Protein 2VBA (pdb70)

InterPro domains:
  IPR000794 Beta-ketoacyl synthase [PTHR11712] (2-403)
  IPR000794 Beta-ketoacyl synthase [cd00834] (2-401)
  IPR014030 Beta-ketoacyl synthase-like, N-terminal domain [PF00109] (2-246)
  IPR014031 Beta-ketoacyl synthase, C-terminal domain [PF02801] (254-362)
  IPR016039 Thiolase-like [G3DSA:3.40.47.10] (6-259)
  IPR016039 Thiolase-like [G3DSA:3.40.47.10] (260-405)
  IPR016039 Thiolase-like [SSF53901] (1-253)
  IPR016039 Thiolase-like [SSF53901] (215-403)
  IPR018201 Beta-ketoacyl synthase, active site [PS00606] (154-170)
  IPR020841 Polyketide synthase, beta-ketoacyl synthase domain [PS52004] (1-403)
  IPR020841 Polyketide synthase, beta-ketoacyl synthase domain [SM00825] (4-406)

Foldseek 3Di:
DFFKFFQFKFWFFLQDRGLVSNLVCLQVVAFSKDFAPQLVVVVFLAGMASEGPDDCPPVDDPVLCLQEDQFQSQAQRGVVRRCVSFVHDLVRAAPDQQEEEEEFFAQQDLPLVVQLVVQLPDDVHPVSNDDRSCLRRPRFNNQVSRCVVSRGNYYTGFAYFWQCGQLVQVVVQRVCVVVVRHFKYKTFTWFDDHSSPVRVCSVVQAAFRPQSVPGLQQFAFQAQPQRHFHEYTGMMITIMGGVVVCVVVVGDTLWIFQFKFKFFQPDDQFAAPLVRQLRRVCRRCPPPPDDAQEEAEQGRRHVRHRLSPLSSQCVNQPLNAHAYAHSCSRGTRRTSRNNRVSVSSQSSCQRQAKGGARENRPDGHPSNPNHRHHHHIGGHHGFKHKYWGQRRRGIIMMTIIGHD/DWFKFFFFKFWFFLQDRGLVSNLVCLQVVAFSKDFAPQLVVVVFLFGMASEGPDDLPPVDDCVLCLQEDQFQSQAQRGVVRRCVSFVPDLVRAAPDQQEAEEEWFQQQDLPLVVQQVVQLPDPVHPVSNDDRSCLRRPRFNNQVSRCVVSRHNYYTGFAYFWQCGQLVQVVVQRVCSVVVRHFKYKTKTWFDDHSSPVRVCSVVQAAFRPQSVPGLQQFAFQAPPQRHFHEYTGMMITIMGGVVVCVVVVGDTLWIFQFKFKFFQVPDQAAADLVRLLRRVCRRCVPPPDDAAEEAEQRRRHPRRRLSNVVSQCVNQPPHGHAYAHCCSRGTRRTNRNNRVSVSVQSSCQRQQKGGARENRPDGHPSCPPHNRHHHIGGHNGFKHKYWGQRRNRIIMMTMIGHD/DFFKFFQFKFWFFLQDRGLVSNLVCLQVVAFSKDFAPQLVVVVFLAGMASEGPDDCPPVDDPVLCLQEDQFQSQAQSTVVRRCVSFVADLVRAAPDQQEEEEEFFQQQDLPLVVQLVVQLPDPPHPVSNDDRSCLRRPRFNNQVSRCVVSRGNYYTGFAYFWQCGQLVQVVVQRVCSVVVRHFKYKTFTWFDDHSSPVRVCSVVQAAFRPQSVPGLQQFAFQAPPQRHFHEYTGMMITIMGGVVVCVVVVGDTLWIFQFKFKFFQVPDQAAAPLVRQLRRVVRRCVVPPDDAAEEAEQRRRHPRHRLSPVVSQCVNQPPNGHAYAHCCSRGTRNTSRNNRVSVSVQSSCQNQAKGGARENRPDGNPSCPPDNHHHHIGGHNGFKHKYWGARGNRIIMMTITGHDDD/DFFKFFQFKFWFFLQDRGLVSNLVCLQVVAFSKDFAPQLVVVVFLFGMASEGPDDCPPVDDPVLCLQEDQFQSQAQRGVVRRCVSFVHDLVRFAPDQQEEEEEFFQFQDLPLVVQQVVQLPDPVHPVSNDDRSCLRRPRFNNQVSRCVVSRGNYYTGFAYFWQCGQLVQVVVQRVCSVVVRHFKYKTKTWFDDHSSPVVVCSVVQAAFRPQSVPGLQQFAFQAPPQRHFHEYTGMMITIMGGVVVCVVVVGDTLWIFQFKFKFFQVPAQFAADLVRLLRRVCRRCPPPPDDAAEEAEQRRRHVRRRLSNLVSQCVNQPLHGHAYAHCCSRGTRHTSRNNRVSVSVQSSCQRQAKGRARENRPDGHPSNPSHRHHHHIGGHNGFKHKYWGARGNGIIMMTITGHD

GO terms:
  GO:0004315 3-oxoacyl-[acyl-carrier-protein] synthase activity (F, EXP)
  GO:0005829 cytosol (C, IDA)
  GO:0004315 3-oxoacyl-[acyl-carrier-protein] synthase activity (F, IDA)
  GO:1903966 monounsaturated fatty acid biosynthetic process (P, IMP)
  GO:0006633 fatty acid biosynthetic process (P, IMP)
  GO:0005829 cytosol (C, HDA)

Radius of gyration: 39.23 Å; Cα contacts (8 Å, |Δi|>4): 5082; chains: 4; bounding box: 91×93×112 Å

Organism: Escherichia coli (strain K12) (NCBI:txid83333)

B-factor: mean 17.62, std 9.7, range [5.34, 78.67]

Sequence (1618 aa):
MKRAVITGLGIVSSIGNNQQEVLASLREGRSGITFSQELKDSGMRSHVWGNVKLDTTGLIDRKVVRFMSDASIYAFLSMEQAIADAGLSPEAYQNNPRVGLIAGSGGGSPRFQVFGADAMRGPRGLKAVGPYVVTKAMASGVSACLATPFKIHGVNYSISSACATSAHCIGNAVEQIQLGKQDIVFAGGGEELCWEMACEFDAMGALSTKYNDTPEKASRTYDAHRDGFVIAGGGGMVVVEELEHALARGAHIYAEIVGYGATSDGADMVAPSGEGAVRCMKMAMHGVDTPIDYLNSHGTSTPVGDVKELAAIREVFGDKSPAISATKAMTGHSLGAAGVQEAIYSLLMLEHGFIAPSINIEELDEQAAGLNIVTETTDRELTTVMSNSFGFGGTNATLVMRKLMKRAVITGLGIVSSIGNNQQEVLASLREGRSGITFSQELKDSGMRSHVWGNVKLDTTGLIDRKVVRFMSDASIYAFLSMEQAIADAGLSPEAYQNNPRVGLIAGSGGGSPRFQVFGADAMRGPRGLKAVGPYVVTKAMASGVSACLATPFKIHGVNYSISSACATSAHCIGNAVEQIQLGKQDIVFAGGGEELCWEMACEFDAMGALSTKYNDTPEKASRTYDAHRDGFVIAGGGGMVVVEELEHALARGAHIYAEIVGYGATSDGADMVAPSGEGAVRCMKMAMHGVDTPIDYLNSHGTSTPVGDVKELAAIREVFGDKSPAISATKAMTGHSLGAAGVQEAIYSLLMLEHGFIAPSINIEELDEQAAGLNIVTETTDRELTTVMSNSFGFGGTNATLVMRKLMKRAVITGLGIVSSIGNNQQEVLASLREGRSGITFSQELKDSGMRSHVWGNVKLDTTGLIDRKVVRFMSDASIYAFLSMEQAIADAGLSPEAYQNNPRVGLIAGSGGGSPRFQVFGADAMRGPRGLKAVGPYVVTKAMASGVSACLATPFKIHGVNYSISSACATSAHCIGNAVEQIQLGKQDIVFAGGGEELCWEMACEFDAMGALSTKYNDTPEKASRTYDAHRDGFVIAGGGGMVVVEELEHALARGAHIYAEIVGYGATSDGADMVAPSGEGAVRCMKMAMHGVDTPIDYLNSHGTSTPVGDVKELAAIREVFGDKSPAISATKAMTGHSLGAAGVQEAIYSLLMLEHGFIAPSINIEELDEQAAGLNIVTETTDRELTTVMSNSFGFGGTNATLVMRKLKDMKRAVITGLGIVSSIGNNQQEVLASLREGRSGITFSQELKDSGMRSHVWGNVKLDTTGLIDRKVVRFMSDASIYAFLSMEQAIADAGLSPEAYQNNPRVGLIAGSGGGSPRFQVFGADAMRGPRGLKAVGPYVVTKAMASGVSACLATPFKIHGVNYSISSACATSAHCIGNAVEQIQLGKQDIVFAGGGEELCWEMACEFDAMGALSTKYNDTPEKASRTYDAHRDGFVIAGGGGMVVVEELEHALARGAHIYAEIVGYGATSDGADMVAPSGEGAVRCMKMAMHGVDTPIDYLNSHGTSTPVGDVKELAAIREVFGDKSPAISATKAMTGHSLGAAGVQEAIYSLLMLEHGFIAPSINIEELDEQAAGLNIVTETTDRELTTVMSNSFGFGGTNATLVMRKL

CATH classification: 3.40.47.10 (+1 more: 3.40.47.10)

Solvent-accessible surface area: 47593 Å² total; per-residue (Å²): 177,96,110,2,0,3,0,0,3,0,0,0,2,6,9,9,30,46,32,120,79,0,23,35,4,0,98,110,16,104,16,2,3,47,88,2,93,56,0,70,77,17,18,7,123,0,29,0,34,0,35,20,94,68,109,40,116,74,82,11,111,96,78,37,47,97,27,6,4,50,0,1,21,24,0,15,13,0,0,73,48,0,18,78,51,4,61,11,52,68,149,43,12,49,91,40,62,93,1,0,0,0,0,0,2,6,10,7,0,3,70,43,5,4,84,0,0,52,12,7,89,10,42,65,15,25,92,28,6,15,67,67,4,4,2,36,5,11,6,2,4,4,1,2,2,0,0,19,31,14,78,0,20,2,8,1,1,1,0,5,0,11,15,0,0,0,1,0,0,3,0,1,0,3,3,1,1,43,41,32,64,6,27,1,0,0,0,0,0,0,0,4,17,1,38,12,7,0,0,5,23,0,17,57,47,20,3,0,44,164,39,27,143,70,27,99,64,0,1,20,0,0,0,38,105,17,26,2,15,0,1,1,2,0,0,0,0,1,0,0,0,17,15,115,66,0,105,94,76,67,17,90,30,14,0,15,13,33,10,21,0,8,2,0,6,5,47,87,15,77,31,47,40,9,97,0,4,19,40,0,0,108,80,0,54,155,72,25,126,46,101,12,42,0,0,0,1,20,1,12,0,40,67,84,12,0,33,45,5,0,51,3,0,73,113,26,28,40,144,175,26,6,7,0,0,0,1,2,0,0,7,2,3,4,12,0,0,2,1,0,7,5,3,0,1,0,2,0,0,3,59,71,20,0,0,0,6,0,28,26,35,108,93,80,21,114,113,2,69,71,30,63,25,13,77,82,54,29,120,121,113,1,56,0,0,0,3,0,4,12,5,41,2,7,3,3,0,0,4,0,3,50,76,110,181,101,110,2,0,0,0,0,2,0,0,0,2,6,7,10,30,46,30,120,80,0,22,38,3,0,108,112,16,99,16,2,3,48,87,2,98,55,0,104,106,23,51,7,120,0,31,0,32,0,33,22,95,65,111,35,118,76,85,13,110,162,60,31,36,80,15,7,5,51,1,1,20,23,0,15,14,0,0,76,47,0,17,79,50,7,62,12,49,71,156,47,11,42,87,39,64,92,1,0,0,0,0,0,2,6,10,5,0,2,74,47,1,4,88,0,0,54,16,0,89,20,106,149,4,22,114,39,6,20,72,60,3,5,4,35,7,14,4,1,4,3,1,1,2,0,0,19,34,15,89,0,14,1,8,1,1,1,0,4,0,11,11,0,0,0,1,0,0,0,0,1,0,5,3,2,0,42,37,20,70,6,26,1,0,0,0,0,0,0,0,4,18,1,37,13,8,0,0,5,15,0,17,42,48,16,3,0,44,116,38,24,144,69,27,100,58,0,1,8,0,0,0,38,107,19,27,2,9,0,1,3,1,0,0,0,0,0,0,0,0,23,10,111,59,0,94,94,75,67,18,83,32,10,0,15,10,33,9,21,0,8,0,0,6,5,48,65,5,55,38,44,34,10,83,0,4,9,42,0,0,106,83,0,37,161,74,19,125,40,100,12,41,0,0,0,1,22,1,13,0,39,69,86,14,0,17,78,6,0,55,3,0,88,115,30,32,52,146,98,41,6,6,0,0,0,1,2,1,0,7,3,2,4,10,0,0,2,1,0,7,3,0,0,1,0,0,0,0,3,59,73,18,1,0,0,5,1,27,28,36,141,98,70,22,153,97,0,58,83,19,72,17,13,56,123,56,42,128,109,163,1,56,0,0,0,3,0,3,15,7,29,0,5,4,3,0,0,2,0,0,47,75,105,166,108,109,2,0,2,0,0,2,0,0,1,2,8,8,11,34,52,25,116,81,0,24,45,7,0,97,117,17,85,18,2,3,48,88,2,94,56,0,71,80,17,19,8,122,0,31,0,33,0,34,17,94,67,108,29,116,71,83,7,110,102,82,36,43,102,31,6,4,48,1,0,17,22,0,16,15,0,0,75,47,0,16,78,51,6,60,10,57,82,97,41,11,40,82,42,60,93,1,0,0,0,0,0,2,6,8,6,0,1,71,46,3,4,83,0,0,53,14,5,88,12,41,55,14,24,115,30,6,17,71,70,3,4,4,34,4,12,4,1,4,3,1,2,2,0,0,12,42,14,89,0,21,2,7,0,1,0,0,2,0,11,14,0,0,0,2,0,0,2,0,1,0,5,3,2,1,49,36,28,65,6,28,0,0,0,0,0,0,0,0,4,18,1,37,12,7,0,0,5,15,0,17,44,48,14,4,1,45,119,39,24,143,69,26,101,50,0,1,6,0,0,0,39,105,18,28,2,12,0,1,1,1,0,0,0,0,0,0,0,0,18,16,116,63,0,100,95,80,66,18,88,35,12,0,13,10,31,10,21,0,6,1,0,4,5,57,66,9,52,37,44,33,8,81,0,4,7,39,0,0,93,67,0,37,135,73,11,139,48,99,12,37,0,0,0,1,21,1,12,0,40,69,83,14,1,20,73,6,2,51,3,0,92,113,33,33,43,162,84,35,8,6,0,0,0,1,3,0,0,7,3,3,5,10,0,0,2,2,0,7,4,2,0,1,0,1,0,0,2,59,74,19,0,0,0,6,1,27,25,37,129,96,70,22,109,106,0,64,86,20,72,19,12,56,123,55,41,118,106,158,1,49,0,0,0,3,0,2,16,8,30,0,5,4,3,0,0,1,0,2,56,70,60,208,140,178,107,111,2,0,1,0,0,2,0,0,0,2,7,8,10,33,48,29,124,81,0,21,44,3,0,110,86,15,113,18,2,3,47,89,2,101,53,0,103,105,25,47,7,120,0,24,0,33,0,34,20,94,63,112,38,116,72,85,13,112,98,77,36,47,95,29,6,3,49,1,1,19,23,0,16,12,0,0,73,47,0,15,76,51,5,62,14,67,73,163,39,11,36,87,42,61,93,2,0,0,0,0,0,1,6,9,7,0,3,70,45,2,4,89,0,0,56,15,0,90,17,105,150,4,22,120,31,5,18,74,68,3,5,4,36,3,13,2,2,4,4,2,2,2,0,0,12,38,14,87,0,20,2,7,1,1,0,0,1,0,10,12,0,0,0,2,0,0,2,0,1,0,4,3,2,1,46,31,26,66,5,28,1,0,0,0,0,0,0,0,4,17,2,38,12,7,0,0,4,15,0,17,42,48,16,4,1,45,116,38,26,144,71,27,98,59,0,0,8,0,0,0,41,104,18,29,2,9,0,1,2,1,0,0,0,0,0,0,0,0,18,10,110,65,0,93,93,80,66,19,88,32,12,0,15,10,33,10,20,0,8,1,0,5,9,58,68,9,57,35,38,31,9,83,0,5,9,42,0,0,101,82,0,50,159,74,24,126,45,102,13,39,0,0,0,1,22,1,12,0,41,68,88,13,1,16,79,6,0,51,2,0,77,118,25,31,43,113,111,26,7,5,0,0,0,0,3,0,0,6,2,2,5,10,0,0,2,1,0,7,4,1,0,2,0,1,0,0,3,56,70,21,0,0,0,6,1,27,26,36,120,96,84,20,91,115,1,66,83,31,69,20,12,72,88,55,40,122,107,161,1,54,0,0,0,3,0,3,14,7,26,0,3,4,3,0,0,2,0,2,50,76,107

Secondary structure (DSSP, 8-state):
---EEEEEEEEEBTTBSSHHHHHHHHHHT---EEE-HHHHHTT-S--EEE------TTSS-HHHHTT--HHHHHHHHHHHHHHHHHT--HHHHTT-TTEEEEEE-SS--HHHHHHHHHHHTSTTTHHHH-TTHHHHHSTTHHHHHHHTTTT--S-EEEEE-GGGHHHHHHHHHHHHHHTTS-SEEEEEEEE---HHHHHHHHHTT-B--S-TTSGGGS--TTBTT--SB-BB-EEEEEEEEEHHHHHHTT----EEEEEEEEEE--S-TTS--SHHHHHHHHHHHTT--S---EEE----S-HHHHHHHHHHHHHHHTT-PPEEE-THHHH-B-GGGHHHHHHHHHHHHHHHTEE------SSB-TT-TTSEE--S-EE----EEEEEEEETTTEEEEEEEE--/---EEEEEEEEEBTTBSSHHHHHHHHHHT---EEE-HHHHHTT-S--EEE------TTSS-HHHHTT--HHHHHHHHHHHHHHHHHT--HHHHTT-TTEEEEEE-SS--HHHHHHHHHHHTSTTTHHHH-TTHHHHHSTTHHHHHHHTTTT--S-EEEEE-GGGHHHHHHHHHHHHHHTTS-SEEEEEEEE---HHHHHHHHHTT-B--S-TTSGGGS--TTBTT--SB-BB-EEEEEEEEEHHHHHHTT----EEEEEEEEEE--S-SSS--SHHHHHHHHHHHTT--S--SEEE----S-HHHHHHHHHHHHHHHTT-PPEEE-THHHH-B-GGGHHHHHHHHHHHHHHHTEE------SSB-GGGTTS-B--S-EE----EEEEEEEETTTEEEEEEEE--/---EEEEEEEEEBTTBSSHHHHHHHHHHT---EEE-HHHHHTT-S--EEE---S--TTSS-HHHHTT--HHHHHHHHHHHHHHHHHT--HHHHTT-TTEEEEEE-SS--HHHHHHHHHHHTSTTTHHHH-TTHHHHHSTTHHHHHHHTTTT--S-EEEEE-GGGHHHHHHHHHHHHHHTTS-SEEEEEEEE---HHHHHHHHHTT-B--S-TTSGGGS--TTBTT--SB-BB-EEEEEEEEEHHHHHHTT----EEEEEEEEEE--S-SSS--SHHHHHHHHHHTTT--SPP-EEE----S-HHHHHHHHHHHHHHHTTSPPEEE-THHHH-B-GGGHHHHHHHHHHHHHHHTEE------SSB-GGGTTS-B--S-EE----EEEEEEEETTTEEEEEEEEPPP-/---EEEEEEEEEBTTBSSHHHHHHHHHHT---EEE-HHHHHTT-S--EEE------TTSS-HHHHTT--HHHHHHHHHHHHHHHHHT--HHHHTT-TTEEEEEE-SS--HHHHHHHHHHHTSTTHHHHH-TTHHHHHSTTHHHHHHHTTTT--S-EEEEE-GGGHHHHHHHHHHHHHHTTS-SEEEEEEEE---HHHHHHHHHTT-B--S-TTSGGGS--TTBTT--SB-BB-EEEEEEEEEHHHHHHTT----EEEEEEEEEE-SS-SSS--SHHHHHHHHHHHTT--S---EEE----S-HHHHHHHHHHHHHHHTT-PPEEE-THHHH-B-GGGHHHHHHHHHHHHHHHTEE------SSB-GGGTTSEE--S-EE----EEEEEEEETTTEEEEEEEE--

Nearest PDB structures (foldseek):
  1h4f-assembly2_C  TM=1.002E+00  e=4.405E-92  Escherichia coli
  2byx-assembly2_D  TM=1.001E+00  e=1.433E-90  Escherichia coli
  2bz4-assembly1_B  TM=1.001E+00  e=1.115E-89  Escherichia coli
  2byy-assembly1_A  TM=1.001E+00  e=2.072E-88  Escherichia coli
  8sms-assembly1_B  TM=1.000E+00  e=2.497E-88  Escherichia coli K-12

Structure (mmCIF, N/CA/C/O backbone):
data_2VBA
#
_entry.id   2VBA
#
_cell.length_a   58.950
_cell.length_b   139.480
_cell.length_c   212.170
_cell.angle_alpha   90.00
_cell.angle_beta   90.00
_cell.angle_gamma   90.00
#
_symmetry.space_group_name_H-M   'P 21 21 21'
#
loop_
_entity.id
_entity.type
_entity.pdbx_description
1 polymer '3-OXOACYL-[ACYL-CARRIER-PROTEIN] SYNTHASE 1'
2 non-polymer '2-PHENYLAMINO-4-METHYL-5-ACETYL THIAZOLE'
3 water water
#
loop_
_atom_site.group_PDB
_atom_site.id
_atom_site.type_symbol
_atom_site.label_atom_id
_atom_site.label_alt_id
_atom_site.label_comp_id
_atom_site.label_asym_id
_atom_site.label_entity_id
_atom_site.label_seq_id
_atom_site.pdbx_PDB_ins_code
_atom_site.Cartn_x
_atom_site.Cartn_y
_atom_site.Cartn_z
_atom_site.occupancy
_atom_site.B_iso_or_equiv
_atom_site.auth_seq_id
_atom_site.auth_comp_id
_atom_site.auth_asym_id
_atom_site.auth_atom_id
_atom_site.pdbx_PDB_model_num
ATOM 1 N N . MET A 1 1 ? 11.962 55.576 49.133 1.00 31.38 1 MET A N 1
ATOM 2 C CA . MET A 1 1 ? 12.981 55.341 50.217 1.00 30.15 1 MET A CA 1
ATOM 3 C C . MET A 1 1 ? 12.442 55.873 51.539 1.00 25.47 1 MET A C 1
ATOM 4 O O . MET A 1 1 ? 11.737 56.895 51.532 1.00 26.93 1 MET A O 1
ATOM 9 N N . LYS A 1 2 ? 12.745 55.204 52.661 1.00 21.71 2 LYS A N 1
ATOM 10 C CA . LYS A 1 2 ? 12.260 55.679 53.972 1.00 17.79 2 LYS A CA 1
ATOM 11 C C . LYS A 1 2 ? 12.873 57.033 54.287 1.00 14.85 2 LYS A C 1
ATOM 12 O O . LYS A 1 2 ? 14.061 57.284 54.022 1.00 16.05 2 LYS A O 1
ATOM 18 N N . ARG A 1 3 ? 12.052 57.886 54.876 1.00 12.86 3 ARG A N 1
ATOM 19 C CA . ARG A 1 3 ? 12.422 59.263 55.245 1.00 12.28 3 ARG A CA 1
ATOM 20 C C . ARG A 1 3 ? 12.729 59.338 56.726 1.00 11.27 3 ARG A C 1
ATOM 21 O O . ARG A 1 3 ? 12.127 58.631 57.537 1.00 12.29 3 ARG A O 1
ATOM 29 N N . ALA A 1 4 ? 13.668 60.215 57.077 1.00 10.78 4 ALA A N 1
ATOM 30 C CA . ALA A 1 4 ? 14.161 60.355 58.455 1.00 10.50 4 ALA A CA 1
ATOM 31 C C . ALA A 1 4 ? 13.890 61.762 58.964 1.00 9.62 4 ALA A C 1
ATOM 32 O O . ALA A 1 4 ? 14.161 62.759 58.265 1.00 11.23 4 ALA A O 1
ATOM 34 N N . VAL A 1 5 ? 13.325 61.837 60.163 1.00 9.73 5 VAL A N 1
ATOM 35 C CA . VAL A 1 5 ? 13.031 63.116 60.792 1.00 9.95 5 VAL A CA 1
ATOM 36 C C . VAL A 1 5 ? 13.681 63.190 62.172 1.00 9.18 5 VAL A C 1
ATOM 37 O O . VAL A 1 5 ? 14.046 62.172 62.766 1.00 11.27 5 VAL A O 1
ATOM 41 N N . ILE A 1 6 ? 13.787 64.402 62.691 1.00 9.75 6 ILE A N 1
ATOM 42 C CA . ILE A 1 6 ? 14.278 64.617 64.054 1.00 9.51 6 ILE A CA 1
ATOM 43 C C . ILE A 1 6 ? 13.098 64.923 64.957 1.00 10.38 6 ILE A C 1
ATOM 44 O O . ILE A 1 6 ? 12.347 65.876 64.708 1.00 10.27 6 ILE A O 1
ATOM 49 N N . THR A 1 7 ? 12.939 64.091 66.006 1.00 10.27 7 THR A N 1
ATOM 50 C CA . THR A 1 7 ? 11.791 64.177 66.898 1.00 10.68 7 THR A CA 1
ATOM 51 C C . THR A 1 7 ? 12.148 64.571 68.315 1.00 10.33 7 THR A C 1
ATOM 52 O O . THR A 1 7 ? 11.266 64.666 69.171 1.00 13.04 7 THR A O 1
ATOM 56 N N . GLY A 1 8 ? 13.431 64.803 68.592 1.00 10.07 8 GLY A N 1
ATOM 57 C CA . GLY A 1 8 ? 13.820 65.226 69.922 1.00 10.16 8 GLY A CA 1
ATOM 58 C C . GLY A 1 8 ? 15.242 65.677 69.891 1.00 9.50 8 GLY A C 1
ATOM 59 O O . GLY A 1 8 ? 16.023 65.194 69.064 1.00 10.33 8 GLY A O 1
ATOM 60 N N . LEU A 1 9 ? 15.586 66.558 70.820 1.00 10.02 9 LEU A N 1
ATOM 61 C CA . LEU A 1 9 ? 16.961 67.008 70.913 1.00 11.13 9 LEU A CA 1
ATOM 62 C C . LEU A 1 9 ? 17.354 67.297 72.346 1.00 9.91 9 LEU A C 1
ATOM 63 O O . LEU A 1 9 ? 16.492 67.501 73.206 1.00 10.29 9 LEU A O 1
ATOM 68 N N . GLY A 1 10 ? 18.658 67.208 72.603 1.00 8.75 10 GLY A N 1
ATOM 69 C CA . GLY A 1 10 ? 19.195 67.473 73.923 1.00 9.91 10 GLY A CA 1
ATOM 70 C C . GLY A 1 10 ? 20.611 67.974 73.773 1.00 8.68 10 GLY A C 1
ATOM 71 O O . GLY A 1 10 ? 21.314 67.582 72.841 1.00 9.28 10 GLY A O 1
ATOM 72 N N . ILE A 1 11 ? 21.023 68.843 74.685 1.00 8.80 11 ILE A N 1
ATOM 73 C CA . ILE A 1 11 ? 22.306 69.498 74.506 1.00 9.86 11 ILE A CA 1
ATOM 74 C C . ILE A 1 11 ? 22.856 69.993 75.821 1.00 8.52 11 ILE A C 1
ATOM 75 O O . ILE A 1 11 ? 22.119 70.512 76.658 1.00 10.54 11 ILE A O 1
ATOM 80 N N . VAL A 1 12 ? 24.179 69.834 75.968 1.00 9.36 12 VAL A N 1
ATOM 81 C CA . VAL A 1 12 ? 24.894 70.451 77.078 1.00 9.97 12 VAL A CA 1
ATOM 82 C C . VAL A 1 12 ? 26.088 71.152 76.412 1.00 9.89 12 VAL A C 1
ATOM 83 O O . VAL A 1 12 ? 26.984 70.497 75.875 1.00 9.70 12 VAL A O 1
ATOM 87 N N . SER A 1 13 ? 26.064 72.482 76.409 1.00 11.01 13 SER A N 1
ATOM 88 C CA . SER A 1 13 ? 27.010 73.239 75.621 1.00 10.35 13 SER A CA 1
ATOM 89 C C . SER A 1 13 ? 27.596 74.379 76.407 1.00 10.50 13 SER A C 1
ATOM 90 O O . SER A 1 13 ? 27.056 74.787 77.427 1.00 10.19 13 SER A O 1
ATOM 95 N N . SER A 1 14 ? 28.633 74.979 75.848 1.00 9.79 14 SER A N 1
ATOM 96 C CA . SER A 1 14 ? 29.217 76.185 76.446 1.00 9.68 14 SER A CA 1
ATOM 97 C C . SER A 1 14 ? 28.212 77.339 76.520 1.00 10.20 14 SER A C 1
ATOM 98 O O . SER A 1 14 ? 28.393 78.262 77.323 1.00 10.88 14 SER A O 1
ATOM 101 N N . ILE A 1 15 ? 27.177 77.301 75.677 1.00 9.28 15 ILE A N 1
ATOM 102 C CA . ILE A 1 15 ? 26.179 78.382 75.651 1.00 9.86 15 ILE A CA 1
ATOM 103 C C . ILE A 1 15 ? 24.837 77.932 76.239 1.00 9.82 15 ILE A C 1
ATOM 104 O O . ILE A 1 15 ? 23.854 78.661 76.141 1.00 11.52 15 ILE A O 1
ATOM 109 N N . GLY A 1 16 ? 24.784 76.778 76.913 1.00 9.86 16 GLY A N 1
ATOM 110 C CA . GLY A 1 16 ? 23.575 76.473 77.648 1.00 9.67 16 GLY A CA 1
ATOM 111 C C . GLY A 1 16 ? 23.474 74.989 77.958 1.00 9.96 16 GLY A C 1
ATOM 112 O O . GLY A 1 16 ? 23.970 74.129 77.208 1.00 11.08 16 GLY A O 1
ATOM 113 N N . ASN A 1 17 ? 22.805 74.689 79.075 1.00 10.66 17 ASN A N 1
ATOM 114 C CA . ASN A 1 17 ? 22.694 73.328 79.582 1.00 10.43 17 ASN A CA 1
ATOM 115 C C . ASN A 1 17 ? 21.434 72.624 79.143 1.00 10.23 17 ASN A C 1
ATOM 116 O O . ASN A 1 17 ? 21.192 71.511 79.561 1.00 11.76 17 ASN A O 1
ATOM 121 N N . ASN A 1 18 ? 20.641 73.266 78.285 1.00 10.65 18 ASN A N 1
ATOM 122 C CA . ASN A 1 18 ? 19.418 72.673 77.735 1.00 10.26 18 ASN A CA 1
ATOM 123 C C . ASN A 1 18 ? 19.008 73.554 76.560 1.00 10.77 18 ASN A C 1
ATOM 124 O O . ASN A 1 18 ? 19.637 74.595 76.311 1.00 10.35 18 ASN A O 1
ATOM 129 N N . GLN A 1 19 ? 17.976 73.156 75.833 1.00 10.67 19 GLN A N 1
ATOM 130 C CA . GLN A 1 19 ? 17.670 73.905 74.603 1.00 11.33 19 GLN A CA 1
ATOM 131 C C . GLN A 1 19 ? 17.097 75.279 74.895 1.00 11.17 19 GLN A C 1
ATOM 132 O O . GLN A 1 19 ? 17.188 76.146 74.031 1.00 12.29 19 GLN A O 1
ATOM 138 N N . GLN A 1 20 ? 16.504 75.514 76.084 1.00 11.50 20 GLN A N 1
ATOM 139 C CA . GLN A 1 20 ? 15.999 76.851 76.401 1.00 12.16 20 GLN A CA 1
ATOM 140 C C . GLN A 1 20 ? 17.161 77.826 76.571 1.00 11.73 20 GLN A C 1
ATOM 141 O O . GLN A 1 20 ? 17.158 78.921 75.996 1.00 12.94 20 GLN A O 1
ATOM 147 N N . GLU A 1 21 ? 18.187 77.418 77.320 1.00 10.79 21 GLU A N 1
ATOM 148 C CA . GLU A 1 21 ? 19.340 78.278 77.515 1.00 11.50 21 GLU A CA 1
ATOM 149 C C . GLU A 1 21 ? 20.086 78.479 76.195 1.00 11.09 21 GLU A C 1
ATOM 150 O O . GLU A 1 21 ? 20.549 79.579 75.910 1.00 11.96 21 GLU A O 1
ATOM 156 N N . VAL A 1 22 ? 20.236 77.417 75.410 1.00 9.58 22 VAL A N 1
ATOM 157 C CA . VAL A 1 22 ? 20.930 77.547 74.139 1.00 9.64 22 VAL A CA 1
ATOM 158 C C . VAL A 1 22 ? 20.182 78.515 73.221 1.00 10.69 22 VAL A C 1
ATOM 159 O O . VAL A 1 22 ? 20.792 79.412 72.611 1.00 10.89 22 VAL A O 1
ATOM 163 N N . LEU A 1 23 ? 18.861 78.375 73.142 1.00 10.84 23 LEU A N 1
ATOM 164 C CA . LEU A 1 23 ? 18.078 79.304 72.309 1.00 11.74 23 LEU A CA 1
ATOM 165 C C . LEU A 1 23 ? 18.289 80.759 72.738 1.00 11.37 23 LEU A C 1
ATOM 166 O O . LEU A 1 23 ? 18.481 81.650 71.884 1.00 12.55 23 LEU A O 1
ATOM 171 N N . ALA A 1 24 ? 18.231 81.023 74.044 1.00 11.44 24 ALA A N 1
ATOM 172 C CA . ALA A 1 24 ? 18.446 82.382 74.502 1.00 11.62 24 ALA A CA 1
ATOM 173 C C . ALA A 1 24 ? 19.839 82.886 74.155 1.00 12.27 24 ALA A C 1
ATOM 174 O O . ALA A 1 24 ? 20.002 84.035 73.699 1.00 13.34 24 ALA A O 1
ATOM 176 N N . SER A 1 25 ? 20.864 82.044 74.317 1.00 10.72 25 SER A N 1
ATOM 177 C CA . SER A 1 25 ? 22.220 82.478 73.956 1.00 11.73 25 SER A CA 1
ATOM 178 C C . SER A 1 25 ? 22.324 82.794 72.484 1.00 11.17 25 SER A C 1
ATOM 179 O O . SER A 1 25 ? 22.958 83.782 72.098 1.00 11.53 25 SER A O 1
ATOM 182 N N . LEU A 1 26 ? 21.748 81.928 71.648 1.00 11.63 26 LEU A N 1
ATOM 183 C CA . LEU A 1 26 ? 21.838 82.141 70.194 1.00 11.15 26 LEU A CA 1
ATOM 184 C C . LEU A 1 26 ? 21.158 83.463 69.825 1.00 11.83 26 LEU A C 1
ATOM 185 O O . LEU A 1 26 ? 21.686 84.223 68.997 1.00 14.42 26 LEU A O 1
ATOM 190 N N . ARG A 1 27 ? 19.994 83.738 70.406 1.00 11.72 27 ARG A N 1
ATOM 191 C CA . ARG A 1 27 ? 19.277 85.000 70.091 1.00 12.60 27 ARG A CA 1
ATOM 192 C C . ARG A 1 27 ? 20.055 86.207 70.592 1.00 13.47 27 ARG A C 1
ATOM 193 O O . ARG A 1 27 ? 20.008 87.269 69.965 1.00 15.17 27 ARG A O 1
ATOM 201 N N . GLU A 1 28 ? 20.779 86.060 71.701 1.00 13.60 28 GLU A N 1
ATOM 202 C CA . GLU A 1 28 ? 21.455 87.192 72.314 1.00 15.00 28 GLU A CA 1
ATOM 203 C C . GLU A 1 28 ? 22.871 87.384 71.774 1.00 15.24 28 GLU A C 1
ATOM 204 O O . GLU A 1 28 ? 23.538 88.393 72.075 1.00 17.56 28 GLU A O 1
ATOM 210 N N . GLY A 1 29 ? 23.350 86.416 70.989 1.00 13.46 29 GLY A N 1
ATOM 211 C CA . GLY A 1 29 ? 24.751 86.418 70.558 1.00 13.95 29 GLY A CA 1
ATOM 212 C C . GLY A 1 29 ? 25.733 86.329 71.720 1.00 13.89 29 GLY A C 1
ATOM 213 O O . GLY A 1 29 ? 26.815 86.943 71.695 1.00 16.47 29 GLY A O 1
ATOM 214 N N . ARG A 1 30 ? 25.367 85.532 72.723 1.00 13.58 30 ARG A N 1
ATOM 215 C CA . ARG A 1 30 ? 26.115 85.464 73.974 1.00 16.00 30 ARG A CA 1
ATOM 216 C C . ARG A 1 30 ? 27.244 84.452 73.914 1.00 13.33 30 ARG A C 1
ATOM 217 O O . ARG A 1 30 ? 27.016 83.286 73.590 1.00 17.85 30 ARG A O 1
ATOM 225 N N . SER A 1 31 ? 28.460 84.920 74.172 1.00 13.15 31 SER A N 1
ATOM 226 C CA . SER A 1 31 ? 29.634 84.050 74.171 1.00 12.83 31 SER A CA 1
ATOM 227 C C . SER A 1 31 ? 29.575 83.027 75.305 1.00 13.40 31 SER A C 1
ATOM 228 O O . SER A 1 31 ? 29.207 83.357 76.446 1.00 14.81 31 SER A O 1
ATOM 231 N N . GLY A 1 32 ? 30.017 81.809 75.012 1.00 11.93 32 GLY A N 1
ATOM 232 C CA . GLY A 1 32 ? 30.244 80.796 76.060 1.00 12.08 32 GLY A CA 1
ATOM 233 C C . GLY A 1 32 ? 31.699 80.622 76.463 1.00 10.61 32 GLY A C 1
ATOM 234 O O . GLY A 1 32 ? 32.030 79.661 77.161 1.00 11.94 32 GLY A O 1
ATOM 235 N N . ILE A 1 33 ? 32.570 81.532 76.029 1.00 10.86 33 ILE A N 1
ATOM 236 C CA . ILE A 1 33 ? 33.994 81.359 76.238 1.00 10.81 33 ILE A CA 1
ATOM 237 C C . ILE A 1 33 ? 34.455 82.082 77.487 1.00 11.82 33 ILE A C 1
ATOM 238 O O . ILE A 1 33 ? 34.098 83.238 77.710 1.00 13.58 33 ILE A O 1
ATOM 243 N N . THR A 1 34 ? 35.257 81.387 78.287 1.00 11.56 34 THR A N 1
ATOM 244 C CA . THR A 1 34 ? 35.802 81.938 79.520 1.00 12.10 34 THR A CA 1
ATOM 245 C C . THR A 1 34 ? 37.309 81.683 79.635 1.00 10.76 34 THR A C 1
ATOM 246 O O . THR A 1 34 ? 37.865 80.819 78.947 1.00 11.28 34 THR A O 1
ATOM 250 N N . PHE A 1 35 ? 37.949 82.423 80.531 1.00 11.93 35 PHE A N 1
ATOM 251 C CA . PHE A 1 35 ? 39.350 82.173 80.856 1.00 11.84 35 PHE A CA 1
ATOM 252 C C . PHE A 1 35 ? 39.447 80.865 81.625 1.00 12.53 35 PHE A C 1
ATOM 253 O O . PHE A 1 35 ? 38.619 80.592 82.517 1.00 13.84 35 PHE A O 1
ATOM 261 N N . SER A 1 36 ? 40.493 80.095 81.351 1.00 12.35 36 SER A N 1
ATOM 262 C CA . SER A 1 36 ? 40.716 78.798 82.029 1.00 12.95 36 SER A CA 1
ATOM 263 C C . SER A 1 36 ? 42.033 78.798 82.783 1.00 12.94 36 SER A C 1
ATOM 264 O O . SER A 1 36 ? 43.112 78.781 82.169 1.00 12.76 36 SER A O 1
ATOM 267 N N . GLN A 1 37 ? 41.967 78.799 84.120 1.00 13.98 37 GLN A N 1
ATOM 268 C CA . GLN A 1 37 ? 43.180 78.660 84.892 1.00 13.48 37 GLN A CA 1
ATOM 269 C C . GLN A 1 37 ? 43.817 77.290 84.654 1.00 12.62 37 GLN A C 1
ATOM 270 O O . GLN A 1 37 ? 45.044 77.159 84.713 1.00 14.27 37 GLN A O 1
ATOM 276 N N . GLU A 1 38 ? 43.007 76.263 84.392 1.00 13.36 38 GLU A N 1
ATOM 277 C CA . GLU A 1 38 ? 43.591 74.950 84.116 1.00 12.96 38 GLU A CA 1
ATOM 278 C C . GLU A 1 38 ? 44.487 74.982 82.888 1.00 11.57 38 GLU A C 1
ATOM 279 O O . GLU A 1 38 ? 45.606 74.462 82.908 1.00 12.45 38 GLU A O 1
ATOM 285 N N . LEU A 1 39 ? 44.011 75.593 81.810 1.00 12.25 39 LEU A N 1
ATOM 286 C CA . LEU A 1 39 ? 44.847 75.627 80.614 1.00 11.82 39 LEU A CA 1
ATOM 287 C C . LEU A 1 39 ? 46.109 76.431 80.893 1.00 11.70 39 LEU A C 1
ATOM 288 O O . LEU A 1 39 ? 47.195 76.016 80.518 1.00 12.45 39 LEU A O 1
ATOM 293 N N . LYS A 1 40 ? 45.976 77.578 81.553 1.00 12.47 40 LYS A N 1
ATOM 294 C CA . LYS A 1 40 ? 47.168 78.364 81.876 1.00 13.16 40 LYS A CA 1
ATOM 295 C C . LYS A 1 40 ? 48.145 77.594 82.753 1.00 13.18 40 LYS A C 1
ATOM 296 O O . LYS A 1 40 ? 49.344 77.574 82.452 1.00 14.04 40 LYS A O 1
ATOM 302 N N . ASP A 1 41 ? 47.634 76.919 83.788 1.00 13.00 41 ASP A N 1
ATOM 303 C CA . ASP A 1 41 ? 48.501 76.207 84.724 1.00 14.07 41 ASP A CA 1
ATOM 304 C C . ASP A 1 41 ? 49.255 75.103 84.030 1.00 14.06 41 ASP A C 1
ATOM 305 O O . ASP A 1 41 ? 50.348 74.749 84.461 1.00 16.55 41 ASP A O 1
ATOM 310 N N . SER A 1 42 ? 48.675 74.527 82.970 1.00 13.30 42 SER A N 1
ATOM 311 C CA . SER A 1 42 ? 49.318 73.414 82.256 1.00 14.11 42 SER A CA 1
ATOM 312 C C . SER A 1 42 ? 50.507 73.855 81.415 1.00 13.77 42 SER A C 1
ATOM 313 O O . SER A 1 42 ? 51.212 72.991 80.900 1.00 14.62 42 SER A O 1
ATOM 316 N N . GLY A 1 43 ? 50.715 75.171 81.216 1.00 13.18 43 GLY A N 1
ATOM 317 C CA . GLY A 1 43 ? 51.831 75.625 80.386 1.00 14.67 43 GLY A CA 1
ATOM 318 C C . GLY A 1 43 ? 51.423 75.999 78.970 1.00 13.57 43 GLY A C 1
ATOM 319 O O . GLY A 1 43 ? 52.278 76.332 78.141 1.00 14.75 43 GLY A O 1
ATOM 320 N N . MET A 1 44 ? 50.122 75.963 78.687 1.00 12.05 44 MET A N 1
ATOM 321 C CA . MET A 1 44 ? 49.630 76.291 77.350 1.00 11.48 44 MET A CA 1
ATOM 322 C C . MET A 1 44 ? 49.722 77.797 77.080 1.00 12.83 44 MET A C 1
ATOM 323 O O . MET A 1 44 ? 49.815 78.620 78.024 1.00 14.01 44 MET A O 1
ATOM 328 N N . ARG A 1 45 ? 49.683 78.158 75.788 1.00 11.97 45 ARG A N 1
ATOM 329 C CA . ARG A 1 45 ? 49.613 79.543 75.371 1.00 13.21 45 ARG A CA 1
ATOM 330 C C . ARG A 1 45 ? 48.172 79.991 75.215 1.00 11.95 45 ARG A C 1
ATOM 331 O O . ARG A 1 45 ? 47.891 81.192 75.345 1.00 13.60 45 ARG A O 1
ATOM 339 N N . SER A 1 46 ? 47.269 79.055 74.880 1.00 11.04 46 SER A N 1
ATOM 340 C CA . SER A 1 46 ? 45.858 79.364 74.821 1.00 11.34 46 SER A CA 1
ATOM 341 C C . SER A 1 46 ? 45.236 79.174 76.215 1.00 11.21 46 SER A C 1
ATOM 342 O O . SER A 1 46 ? 45.356 78.112 76.798 1.00 11.99 46 SER A O 1
ATOM 345 N N . HIS A 1 47 ? 44.594 80.214 76.752 1.00 11.00 47 HIS A N 1
ATOM 346 C CA . HIS A 1 47 ? 44.043 80.167 78.127 1.00 11.53 47 HIS A CA 1
ATOM 347 C C . HIS A 1 47 ? 42.537 80.368 78.151 1.00 11.68 47 HIS A C 1
ATOM 348 O O . HIS A 1 47 ? 41.985 80.857 79.160 1.00 14.22 47 HIS A O 1
ATOM 355 N N . VAL A 1 48 ? 41.882 80.002 77.042 1.00 11.57 48 VAL A N 1
ATOM 356 C CA . VAL A 1 48 ? 40.456 80.256 76.928 1.00 11.50 48 VAL A CA 1
ATOM 357 C C . VAL A 1 48 ? 39.764 78.997 76.468 1.00 11.02 48 VAL A C 1
ATOM 358 O O . VAL A 1 48 ? 40.362 78.190 75.738 1.00 11.84 48 VAL A O 1
ATOM 362 N N . TRP A 1 49 ? 38.500 78.811 76.874 1.00 10.18 49 TRP A N 1
ATOM 363 C CA . TRP A 1 49 ? 37.785 77.590 76.467 1.00 9.81 49 TRP A CA 1
ATOM 364 C C . TRP A 1 49 ? 36.297 77.788 76.549 1.00 9.87 49 TRP A C 1
ATOM 365 O O . TRP A 1 49 ? 35.798 78.727 77.211 1.00 10.93 49 TRP A O 1
ATOM 376 N N . GLY A 1 50 ? 35.587 76.924 75.831 1.00 9.98 50 GLY A N 1
ATOM 377 C CA . GLY A 1 50 ? 34.137 76.917 75.905 1.00 9.84 50 GLY A CA 1
ATOM 378 C C . GLY A 1 50 ? 33.716 75.803 76.853 1.00 10.26 50 GLY A C 1
ATOM 379 O O . GLY A 1 50 ? 33.501 74.642 76.447 1.00 10.96 50 GLY A O 1
ATOM 380 N N . ASN A 1 51 ? 33.612 76.158 78.131 1.00 10.72 51 ASN A N 1
ATOM 381 C CA . ASN A 1 51 ? 33.345 75.155 79.160 1.00 11.79 51 ASN A CA 1
ATOM 382 C C . ASN A 1 51 ? 31.865 74.918 79.413 1.00 10.51 51 ASN A C 1
ATOM 383 O O . ASN A 1 51 ? 31.028 75.826 79.244 1.00 11.79 51 ASN A O 1
ATOM 388 N N . VAL A 1 52 ? 31.547 73.720 79.894 1.00 11.18 52 VAL A N 1
ATOM 389 C CA . VAL A 1 52 ? 30.206 73.420 80.345 1.00 12.32 52 VAL A CA 1
ATOM 390 C C . VAL A 1 52 ? 30.052 73.953 81.761 1.00 13.23 52 VAL A C 1
ATOM 391 O O . VAL A 1 52 ? 30.828 73.605 82.661 1.00 15.69 52 VAL A O 1
ATOM 395 N N . LYS A 1 53 ? 29.070 74.825 81.957 1.00 12.79 53 LYS A N 1
ATOM 396 C CA . LYS A 1 53 ? 28.882 75.523 83.224 1.00 13.81 53 LYS A CA 1
ATOM 397 C C . LYS A 1 53 ? 27.758 74.825 83.984 1.00 13.49 53 LYS A C 1
ATOM 398 O O . LYS A 1 53 ? 26.622 75.298 84.046 1.00 14.34 53 LYS A O 1
ATOM 404 N N . LEU A 1 54 ? 28.079 73.663 84.527 1.00 14.48 54 LEU A N 1
ATOM 405 C CA . LEU A 1 54 ? 27.080 72.804 85.144 1.00 14.77 54 LEU A CA 1
ATOM 406 C C . LEU A 1 54 ? 27.781 71.905 86.131 1.00 14.82 54 LEU A C 1
ATOM 407 O O . LEU A 1 54 ? 28.758 71.235 85.784 1.00 16.34 54 LEU A O 1
ATOM 412 N N . ASP A 1 55 ? 27.264 71.847 87.347 1.00 15.82 55 ASP A N 1
ATOM 413 C CA . ASP A 1 55 ? 27.780 70.896 88.327 1.00 16.14 55 ASP A CA 1
ATOM 414 C C . ASP A 1 55 ? 27.079 69.572 88.027 1.00 16.93 55 ASP A C 1
ATOM 415 O O . ASP A 1 55 ? 25.867 69.443 88.206 1.00 16.94 55 ASP A O 1
ATOM 420 N N . THR A 1 56 ? 27.828 68.598 87.526 1.00 16.51 56 THR A N 1
ATOM 421 C CA . THR A 1 56 ? 27.209 67.318 87.134 1.00 15.83 56 THR A CA 1
ATOM 422 C C . THR A 1 56 ? 27.121 66.318 88.296 1.00 16.67 56 THR A C 1
ATOM 423 O O . THR A 1 56 ? 26.657 65.190 88.101 1.00 17.46 56 THR A O 1
ATOM 427 N N . THR A 1 57 ? 27.566 66.710 89.492 1.00 17.27 57 THR A N 1
ATOM 428 C CA . THR A 1 57 ? 27.550 65.815 90.647 1.00 18.32 57 THR A CA 1
ATOM 429 C C . THR A 1 57 ? 26.152 65.260 90.901 1.00 18.67 57 THR A C 1
ATOM 430 O O . THR A 1 57 ? 25.182 66.014 90.982 1.00 21.39 57 THR A O 1
ATOM 434 N N . GLY A 1 58 ? 26.048 63.936 90.988 1.00 19.43 58 GLY A N 1
ATOM 435 C CA . GLY A 1 58 ? 24.779 63.304 91.322 1.00 19.95 58 GLY A CA 1
ATOM 436 C C . GLY A 1 58 ? 23.723 63.272 90.230 1.00 18.73 58 GLY A C 1
ATOM 437 O O . GLY A 1 58 ? 22.644 62.727 90.448 1.00 21.76 58 GLY A O 1
ATOM 438 N N . LEU A 1 59 ? 24.010 63.800 89.035 1.00 17.89 59 LEU A N 1
ATOM 439 C CA . LEU A 1 59 ? 23.029 63.770 87.951 1.00 17.16 59 LEU A CA 1
ATOM 440 C C . LEU A 1 59 ? 22.878 62.397 87.314 1.00 17.53 59 LEU A C 1
ATOM 441 O O . LEU A 1 59 ? 21.878 62.127 86.642 1.00 19.22 59 LEU A O 1
ATOM 446 N N . ILE A 1 60 ? 23.883 61.543 87.484 1.00 16.40 60 ILE A N 1
ATOM 447 C CA . ILE A 1 60 ? 23.852 60.198 86.895 1.00 15.90 60 ILE A CA 1
ATOM 448 C C . ILE A 1 60 ? 24.076 59.190 88.009 1.00 16.05 60 ILE A C 1
ATOM 449 O O . ILE A 1 60 ? 24.970 59.381 88.843 1.00 18.24 60 ILE A O 1
ATOM 454 N N . ASP A 1 61 ? 23.297 58.113 88.017 1.00 16.94 61 ASP A N 1
ATOM 455 C CA . ASP A 1 61 ? 23.420 57.121 89.086 1.00 19.60 61 ASP A CA 1
ATOM 456 C C . ASP A 1 61 ? 24.849 56.603 89.204 1.00 17.64 61 ASP A C 1
ATOM 457 O O . ASP A 1 61 ? 25.519 56.385 88.186 1.00 16.60 61 ASP A O 1
ATOM 462 N N . ARG A 1 62 ? 25.301 56.367 90.440 1.00 17.98 62 ARG A N 1
ATOM 463 C CA . ARG A 1 62 ? 26.660 55.928 90.671 1.00 19.35 62 ARG A CA 1
ATOM 464 C C . ARG A 1 62 ? 27.068 54.707 89.827 1.00 19.11 62 ARG A C 1
ATOM 465 O O . ARG A 1 62 ? 28.163 54.689 89.249 1.00 20.03 62 ARG A O 1
ATOM 468 N N . LYS A 1 63 ? 26.212 53.694 89.729 1.00 19.88 63 LYS A N 1
ATOM 469 C CA . LYS A 1 63 ? 26.636 52.482 89.021 1.00 21.82 63 LYS A CA 1
ATOM 470 C C . LYS A 1 63 ? 26.716 52.659 87.497 1.00 20.50 63 LYS A C 1
ATOM 471 O O . LYS A 1 63 ? 27.266 51.810 86.778 1.00 22.79 63 LYS A O 1
ATOM 474 N N . VAL A 1 64 ? 26.140 53.740 87.015 1.00 18.65 64 VAL A N 1
ATOM 475 C CA . VAL A 1 64 ? 26.179 54.088 85.606 1.00 18.35 64 VAL A CA 1
ATOM 476 C C . VAL A 1 64 ? 27.396 54.985 85.330 1.00 16.03 64 VAL A C 1
ATOM 477 O O . VAL A 1 64 ? 28.192 54.727 84.412 1.00 16.13 64 VAL A O 1
ATOM 481 N N . VAL A 1 65 ? 27.576 56.016 86.149 1.00 13.30 65 VAL A N 1
ATOM 482 C CA . VAL A 1 65 ? 28.590 57.021 85.880 1.00 12.87 65 VAL A CA 1
ATOM 483 C C . VAL A 1 65 ? 30.000 56.492 86.187 1.00 12.82 65 VAL A C 1
ATOM 484 O O . VAL A 1 65 ? 30.968 57.029 85.671 1.00 12.58 65 VAL A O 1
ATOM 488 N N . ARG A 1 66 ? 30.113 55.415 86.982 1.00 12.51 66 ARG A N 1
ATOM 489 C CA . ARG A 1 66 ? 31.430 54.887 87.302 1.00 14.01 66 ARG A CA 1
ATOM 490 C C . ARG A 1 66 ? 32.191 54.456 86.044 1.00 12.99 66 ARG A C 1
ATOM 491 O O . ARG A 1 66 ? 33.418 54.367 86.077 1.00 14.73 66 ARG A O 1
ATOM 499 N N . PHE A 1 67 ? 31.475 54.140 84.959 1.00 12.70 67 PHE A N 1
ATOM 500 C CA . PHE A 1 67 ? 32.121 53.718 83.706 1.00 12.64 67 PHE A CA 1
ATOM 501 C C . PHE A 1 67 ? 32.525 54.877 82.803 1.00 12.06 67 PHE A C 1
ATOM 502 O O . PHE A 1 67 ? 33.186 54.640 81.785 1.00 12.32 67 PHE A O 1
ATOM 510 N N . MET A 1 68 ? 32.109 56.101 83.140 1.00 11.82 68 MET A N 1
ATOM 511 C CA . MET A 1 68 ? 32.073 57.201 82.158 1.00 12.38 68 MET A CA 1
ATOM 512 C C . MET A 1 68 ? 33.181 58.222 82.286 1.00 11.99 68 MET A C 1
ATOM 513 O O . MET A 1 68 ? 33.545 58.636 83.399 1.00 13.66 68 MET A O 1
ATOM 518 N N . SER A 1 69 ? 33.677 58.678 81.136 1.00 11.53 69 SER A N 1
ATOM 519 C CA . SER A 1 69 ? 34.432 59.927 81.090 1.00 11.86 69 SER A CA 1
ATOM 520 C C . SER A 1 69 ? 33.491 61.110 80.859 1.00 11.06 69 SER A C 1
ATOM 521 O O . SER A 1 69 ? 32.281 60.904 80.653 1.00 11.17 69 SER A O 1
ATOM 524 N N . ASP A 1 70 ? 34.023 62.338 80.829 1.00 11.95 70 ASP A N 1
ATOM 525 C CA . ASP A 1 70 ? 33.151 63.492 80.682 1.00 11.31 70 ASP A CA 1
ATOM 526 C C . ASP A 1 70 ? 32.432 63.497 79.338 1.00 10.09 70 ASP A C 1
ATOM 527 O O . ASP A 1 70 ? 31.288 63.956 79.284 1.00 11.26 70 ASP A O 1
ATOM 532 N N . ALA A 1 71 ? 33.050 63.012 78.256 1.00 9.95 71 ALA A N 1
ATOM 533 C CA . ALA A 1 71 ? 32.324 63.000 76.970 1.00 9.35 71 ALA A CA 1
ATOM 534 C C . ALA A 1 71 ? 31.037 62.180 77.146 1.00 10.05 71 ALA A C 1
ATOM 535 O O . ALA A 1 71 ? 29.986 62.544 76.627 1.00 9.73 71 ALA A O 1
ATOM 537 N N . SER A 1 72 ? 31.138 61.027 77.812 1.00 9.54 72 SER A N 1
ATOM 538 C CA . SER A 1 72 ? 29.969 60.204 78.046 1.00 9.41 72 SER A CA 1
ATOM 539 C C . SER A 1 72 ? 28.963 60.848 78.993 1.00 10.72 72 SER A C 1
ATOM 540 O O . SER A 1 72 ? 27.755 60.718 78.763 1.00 11.39 72 SER A O 1
ATOM 543 N N . ILE A 1 73 ? 29.437 61.517 80.047 1.00 9.88 73 ILE A N 1
ATOM 544 C CA . ILE A 1 73 ? 28.515 62.229 80.910 1.00 10.31 73 ILE A CA 1
ATOM 545 C C . ILE A 1 73 ? 27.713 63.258 80.107 1.00 9.51 73 ILE A C 1
ATOM 546 O O . ILE A 1 73 ? 26.485 63.317 80.207 1.00 10.19 73 ILE A O 1
ATOM 551 N N . TYR A 1 74 ? 28.387 64.084 79.293 1.00 9.87 74 TYR A N 1
ATOM 552 C CA . TYR A 1 74 ? 27.657 65.117 78.566 1.00 9.59 74 TYR A CA 1
ATOM 553 C C . TYR A 1 74 ? 26.698 64.508 77.540 1.00 9.12 74 TYR A C 1
ATOM 554 O O . TYR A 1 74 ? 25.572 65.023 77.360 1.00 10.32 74 TYR A O 1
ATOM 563 N N . ALA A 1 75 ? 27.137 63.449 76.857 1.00 8.80 75 ALA A N 1
ATOM 564 C CA . ALA A 1 75 ? 26.264 62.770 75.869 1.00 8.72 75 ALA A CA 1
ATOM 565 C C . ALA A 1 75 ? 25.076 62.134 76.575 1.00 8.99 75 ALA A C 1
ATOM 566 O O . ALA A 1 75 ? 23.958 62.189 76.075 1.00 9.80 75 ALA A O 1
ATOM 568 N N . PHE A 1 76 ? 25.311 61.570 77.755 1.00 9.58 76 PHE A N 1
ATOM 569 C CA . PHE A 1 76 ? 24.222 60.908 78.518 1.00 9.69 76 PHE A CA 1
ATOM 570 C C . PHE A 1 76 ? 23.157 61.922 78.941 1.00 10.03 76 PHE A C 1
ATOM 571 O O . PHE A 1 76 ? 21.953 61.665 78.761 1.00 10.49 76 PHE A O 1
ATOM 579 N N . LEU A 1 77 ? 23.596 63.062 79.493 1.00 10.16 77 LEU A N 1
ATOM 580 C CA . LEU A 1 77 ? 22.654 64.113 79.891 1.00 10.05 77 LEU A CA 1
ATOM 581 C C . LEU A 1 77 ? 21.881 64.626 78.680 1.00 9.58 77 LEU A C 1
ATOM 582 O O . LEU A 1 77 ? 20.655 64.853 78.750 1.00 11.44 77 LEU A O 1
ATOM 587 N N . SER A 1 78 ? 22.581 64.787 77.564 1.00 9.11 78 SER A N 1
ATOM 588 C CA . SER A 1 78 ? 21.912 65.201 76.337 1.00 9.45 78 SER A CA 1
ATOM 589 C C . SER A 1 78 ? 20.893 64.162 75.883 1.00 9.56 78 SER A C 1
ATOM 590 O O . SER A 1 78 ? 19.797 64.518 75.392 1.00 10.49 78 SER A O 1
ATOM 593 N N . MET A 1 79 ? 21.228 62.873 76.005 1.00 9.68 79 MET A N 1
ATOM 594 C CA . MET A 1 79 ? 20.280 61.823 75.628 1.00 9.60 79 MET A CA 1
ATOM 595 C C . MET A 1 79 ? 19.053 61.823 76.504 1.00 10.30 79 MET A C 1
ATOM 596 O O . MET A 1 79 ? 17.944 61.629 76.002 1.00 10.51 79 MET A O 1
ATOM 601 N N . GLU A 1 80 ? 19.221 62.019 77.809 1.00 10.16 80 GLU A N 1
ATOM 602 C CA . GLU A 1 80 ? 18.043 62.121 78.695 1.00 10.79 80 GLU A CA 1
ATOM 603 C C . GLU A 1 80 ? 17.141 63.250 78.233 1.00 10.28 80 GLU A C 1
ATOM 604 O O . GLU A 1 80 ? 15.919 63.078 78.139 1.00 11.52 80 GLU A O 1
ATOM 610 N N . GLN A 1 81 ? 17.725 64.409 77.904 1.00 10.06 81 GLN A N 1
ATOM 611 C CA . GLN A 1 81 ? 16.938 65.538 77.421 1.00 9.74 81 GLN A CA 1
ATOM 612 C C . GLN A 1 81 ? 16.222 65.157 76.129 1.00 10.18 81 GLN A C 1
ATOM 613 O O . GLN A 1 81 ? 15.037 65.468 75.963 1.00 11.31 81 GLN A O 1
ATOM 619 N N . ALA A 1 82 ? 16.919 64.486 75.226 1.00 9.86 82 ALA A N 1
ATOM 620 C CA . ALA A 1 82 ? 16.326 64.162 73.917 1.00 10.82 82 ALA A CA 1
ATOM 621 C C . ALA A 1 82 ? 15.155 63.198 74.045 1.00 9.91 82 ALA A C 1
ATOM 622 O O . ALA A 1 82 ? 14.149 63.322 73.342 1.00 11.48 82 ALA A O 1
ATOM 624 N N . ILE A 1 83 ? 15.289 62.214 74.929 1.00 10.44 83 ILE A N 1
ATOM 625 C CA . ILE A 1 83 ? 14.228 61.252 75.178 1.00 10.99 83 ILE A CA 1
ATOM 626 C C . ILE A 1 83 ? 12.982 61.946 75.717 1.00 11.47 83 ILE A C 1
ATOM 627 O O . ILE A 1 83 ? 11.875 61.657 75.270 1.00 13.42 83 ILE A O 1
ATOM 632 N N . ALA A 1 84 ? 13.166 62.856 76.671 1.00 11.60 84 ALA A N 1
ATOM 633 C CA . ALA A 1 84 ? 12.043 63.568 77.230 1.00 12.99 84 ALA A CA 1
ATOM 634 C C . ALA A 1 84 ? 11.423 64.453 76.157 1.00 13.60 84 ALA A C 1
ATOM 635 O O . ALA A 1 84 ? 10.190 64.502 75.990 1.00 14.79 84 ALA A O 1
ATOM 637 N N . ASP A 1 85 ? 12.261 65.144 75.387 1.00 12.79 85 ASP A N 1
ATOM 638 C CA . ASP A 1 85 ? 11.759 66.014 74.309 1.00 12.40 85 ASP A CA 1
ATOM 639 C C . ASP A 1 85 ? 10.976 65.210 73.258 1.00 12.69 85 ASP A C 1
ATOM 640 O O . ASP A 1 85 ? 9.995 65.710 72.699 1.00 15.76 85 ASP A O 1
ATOM 645 N N . ALA A 1 86 ? 11.415 63.978 72.966 1.00 11.98 86 ALA A N 1
ATOM 646 C CA . ALA A 1 86 ? 10.745 63.136 71.989 1.00 12.99 86 ALA A CA 1
ATOM 647 C C . ALA A 1 86 ? 9.504 62.452 72.555 1.00 14.24 86 ALA A C 1
ATOM 648 O O . ALA A 1 86 ? 8.766 61.794 71.792 1.00 17.02 86 ALA A O 1
ATOM 650 N N . GLY A 1 87 ? 9.257 62.569 73.868 1.00 13.86 87 GLY A N 1
ATOM 651 C CA . GLY A 1 87 ? 8.050 61.949 74.431 1.00 13.83 87 GLY A CA 1
ATOM 652 C C . GLY A 1 87 ? 8.149 60.435 74.428 1.00 15.23 87 GLY A C 1
ATOM 653 O O . GLY A 1 87 ? 7.132 59.737 74.285 1.00 17.00 87 GLY A O 1
ATOM 654 N N . LEU A 1 88 ? 9.360 59.900 74.591 1.00 14.71 88 LEU A N 1
ATOM 655 C CA . LEU A 1 88 ? 9.562 58.431 74.571 1.00 14.05 88 LEU A CA 1
ATOM 656 C C . LEU A 1 88 ? 9.613 57.852 75.981 1.00 15.79 88 LEU A C 1
ATOM 657 O O . LEU A 1 88 ? 10.503 58.175 76.756 1.00 17.42 88 LEU A O 1
ATOM 662 N N . SER A 1 89 ? 8.649 56.992 76.293 1.00 16.37 89 SER A N 1
ATOM 663 C CA . SER A 1 89 ? 8.636 56.263 77.559 1.00 16.77 89 SER A CA 1
ATOM 664 C C . SER A 1 89 ? 9.710 55.173 77.513 1.00 16.41 89 SER A C 1
ATOM 665 O O . SER A 1 89 ? 10.136 54.746 76.420 1.00 16.21 89 SER A O 1
ATOM 668 N N . PRO A 1 90 ? 10.132 54.670 78.693 1.00 16.89 90 PRO A N 1
ATOM 669 C CA . PRO A 1 90 ? 11.064 53.528 78.680 1.00 17.56 90 PRO A CA 1
ATOM 670 C C . PRO A 1 90 ? 10.564 52.394 77.812 1.00 18.22 90 PRO A C 1
ATOM 671 O O . PRO A 1 90 ? 11.331 51.789 77.096 1.00 19.45 90 PRO A O 1
ATOM 675 N N . GLU A 1 91 ? 9.265 52.121 77.854 1.00 18.86 91 GLU A N 1
ATOM 676 C CA . GLU A 1 91 ? 8.685 51.018 77.097 1.00 21.08 91 GLU A CA 1
ATOM 677 C C . GLU A 1 91 ? 8.765 51.213 75.579 1.00 20.39 91 GLU A C 1
ATOM 678 O O . GLU A 1 91 ? 8.790 50.258 74.814 1.00 22.71 91 GLU A O 1
ATOM 684 N N . ALA A 1 92 ? 8.832 52.460 75.149 1.00 19.13 92 ALA A N 1
ATOM 685 C CA . ALA A 1 92 ? 8.916 52.782 73.742 1.00 20.41 92 ALA A CA 1
ATOM 686 C C . ALA A 1 92 ? 10.317 52.536 73.170 1.00 20.37 92 ALA A C 1
ATOM 687 O O . ALA A 1 92 ? 10.428 52.131 72.022 1.00 24.27 92 ALA A O 1
ATOM 689 N N . TYR A 1 93 ? 11.394 52.779 73.927 1.00 16.76 93 TYR A N 1
ATOM 690 C CA . TYR A 1 93 ? 12.723 52.714 73.301 1.00 15.54 93 TYR A CA 1
ATOM 691 C C . TYR A 1 93 ? 13.643 51.654 73.890 1.00 15.19 93 TYR A C 1
ATOM 692 O O . TYR A 1 93 ? 14.653 51.329 73.254 1.00 16.28 93 TYR A O 1
ATOM 701 N N . GLN A 1 94 ? 13.354 51.156 75.100 1.00 14.20 94 GLN A N 1
ATOM 702 C CA . GLN A 1 94 ? 14.206 50.150 75.740 1.00 14.40 94 GLN A CA 1
ATOM 703 C C . GLN A 1 94 ? 13.918 48.754 75.229 1.00 13.68 94 GLN A C 1
ATOM 704 O O . GLN A 1 94 ? 12.769 48.412 74.887 1.00 14.39 94 GLN A O 1
ATOM 710 N N . ASN A 1 95 ? 14.973 47.930 75.216 1.00 12.95 95 ASN A N 1
ATOM 711 C CA . ASN A 1 95 ? 14.834 46.506 74.878 1.00 13.14 95 ASN A CA 1
ATOM 712 C C . ASN A 1 95 ? 14.120 46.301 73.552 1.00 13.20 95 ASN A C 1
ATOM 713 O O . ASN A 1 95 ? 13.294 45.375 73.384 1.00 14.94 95 ASN A O 1
ATOM 718 N N . ASN A 1 96 ? 14.501 47.112 72.568 1.00 11.82 96 ASN A N 1
ATOM 719 C CA . ASN A 1 96 ? 13.771 47.175 71.320 1.00 11.90 96 ASN A CA 1
ATOM 720 C C . ASN A 1 96 ? 14.789 47.078 70.191 1.00 11.47 96 ASN A C 1
ATOM 721 O O . ASN A 1 96 ? 15.570 47.995 69.976 1.00 11.11 96 ASN A O 1
ATOM 726 N N . PRO A 1 97 ? 14.811 45.951 69.476 1.00 12.44 97 PRO A N 1
ATOM 727 C CA . PRO A 1 97 ? 15.807 45.781 68.401 1.00 12.24 97 PRO A CA 1
ATOM 728 C C . PRO A 1 97 ? 15.761 46.819 67.293 1.00 11.42 97 PRO A C 1
ATOM 729 O O . PRO A 1 97 ? 16.721 46.929 66.532 1.00 11.41 97 PRO A O 1
ATOM 733 N N . ARG A 1 98 ? 14.659 47.567 67.215 1.00 11.69 98 ARG A N 1
ATOM 734 C CA . ARG A 1 98 ? 14.475 48.607 66.190 1.00 11.72 98 ARG A CA 1
ATOM 735 C C . ARG A 1 98 ? 14.965 49.978 66.618 1.00 10.98 98 ARG A C 1
ATOM 736 O O . ARG A 1 98 ? 14.813 50.926 65.866 1.00 11.08 98 ARG A O 1
ATOM 744 N N . VAL A 1 99 ? 15.589 50.045 67.800 1.00 9.69 99 VAL A N 1
ATOM 745 C CA . VAL A 1 99 ? 16.066 51.330 68.346 1.00 10.17 99 VAL A CA 1
ATOM 746 C C . VAL A 1 99 ? 17.576 51.207 68.602 1.00 9.98 99 VAL A C 1
ATOM 747 O O . VAL A 1 99 ? 18.010 50.285 69.305 1.00 10.89 99 VAL A O 1
ATOM 751 N N . GLY A 1 100 ? 18.337 52.136 68.027 1.00 9.18 100 GLY A N 1
ATOM 752 C CA . GLY A 1 100 ? 19.781 52.089 68.067 1.00 9.23 100 GLY A CA 1
ATOM 753 C C . GLY A 1 100 ? 20.419 53.366 68.597 1.00 8.92 100 GLY A C 1
ATOM 754 O O . GLY A 1 100 ? 19.736 54.324 68.963 1.00 9.06 100 GLY A O 1
ATOM 755 N N . LEU A 1 101 ? 21.758 53.357 68.635 1.00 9.40 101 LEU A N 1
ATOM 756 C CA . LEU A 1 101 ? 22.522 54.476 69.162 1.00 9.62 101 LEU A CA 1
ATOM 757 C C . LEU A 1 101 ? 23.837 54.553 68.395 1.00 8.23 101 LEU A C 1
ATOM 758 O O . LEU A 1 101 ? 24.604 53.562 68.355 1.00 10.07 101 LEU A O 1
ATOM 766 N N . ILE A 1 102 ? 24.081 55.715 67.793 1.00 7.97 102 ILE A N 1
ATOM 767 C CA . ILE A 1 102 ? 25.346 55.968 67.088 1.00 7.46 102 ILE A CA 1
ATOM 768 C C . ILE A 1 102 ? 25.868 57.305 67.581 1.00 8.24 102 ILE A C 1
ATOM 769 O O . ILE A 1 102 ? 25.295 58.363 67.294 1.00 8.68 102 ILE A O 1
ATOM 774 N N . ALA A 1 103 ? 26.907 57.249 68.413 1.00 8.09 103 ALA A N 1
ATOM 775 C CA . ALA A 1 103 ? 27.373 58.476 69.056 1.00 9.18 103 ALA A CA 1
ATOM 776 C C . ALA A 1 103 ? 28.828 58.344 69.363 1.00 9.38 103 ALA A C 1
ATOM 777 O O . ALA A 1 103 ? 29.244 57.267 69.804 1.00 11.00 103 ALA A O 1
ATOM 779 N N . GLY A 1 104 ? 29.579 59.406 69.140 1.00 9.26 104 GLY A N 1
ATOM 780 C CA . GLY A 1 104 ? 31.021 59.326 69.253 1.00 10.43 104 GLY A CA 1
ATOM 781 C C . GLY A 1 104 ? 31.688 60.520 69.878 1.00 10.35 104 GLY A C 1
ATOM 782 O O . GLY A 1 104 ? 31.056 61.459 70.316 1.00 11.93 104 GLY A O 1
ATOM 783 N N . SER A 1 105 ? 33.012 60.449 69.947 1.00 10.87 105 SER A N 1
ATOM 784 C CA . SER A 1 105 ? 33.825 61.542 70.391 1.00 10.98 105 SER A CA 1
ATOM 785 C C . SER A 1 105 ? 34.998 61.640 69.431 1.00 10.48 105 SER A C 1
ATOM 786 O O . SER A 1 105 ? 35.385 60.670 68.767 1.00 12.97 105 SER A O 1
ATOM 790 N N . GLY A 1 106 ? 35.605 62.811 69.380 1.00 11.09 106 GLY A N 1
ATOM 791 C CA . GLY A 1 106 ? 36.793 62.972 68.555 1.00 12.44 106 GLY A CA 1
ATOM 792 C C . GLY A 1 106 ? 38.063 62.413 69.176 1.00 12.22 106 GLY A C 1
ATOM 793 O O . GLY A 1 106 ? 38.963 61.963 68.447 1.00 12.76 106 GLY A O 1
ATOM 794 N N . GLY A 1 107 ? 38.157 62.519 70.501 1.00 16.55 107 GLY A N 1
ATOM 795 C CA . GLY A 1 107 ? 39.377 62.168 71.211 1.00 16.71 107 GLY A CA 1
ATOM 796 C C . GLY A 1 107 ? 39.252 61.028 72.199 1.00 17.35 107 GLY A C 1
ATOM 797 O O . GLY A 1 107 ? 40.258 60.589 72.754 1.00 18.52 107 GLY A O 1
ATOM 798 N N . GLY A 1 108 ? 38.037 60.548 72.440 1.00 16.73 108 GLY A N 1
ATOM 799 C CA . GLY A 1 108 ? 37.836 59.524 73.480 1.00 18.39 108 GLY A CA 1
ATOM 800 C C . GLY A 1 108 ? 37.998 60.158 74.849 1.00 16.23 108 GLY A C 1
ATOM 801 O O . GLY A 1 108 ? 37.245 61.076 75.201 1.00 17.50 108 GLY A O 1
ATOM 802 N N . SER A 1 109 ? 38.936 59.662 75.659 1.00 14.67 109 SER A N 1
ATOM 803 C CA . SER A 1 109 ? 39.297 60.383 76.874 1.00 12.37 109 SER A CA 1
ATOM 804 C C . SER A 1 109 ? 40.801 60.453 77.074 1.00 12.07 109 SER A C 1
ATOM 805 O O . SER A 1 109 ? 41.391 59.575 77.721 1.00 12.11 109 SER A O 1
ATOM 808 N N . PRO A 1 110 ? 41.441 61.498 76.532 1.00 12.23 110 PRO A N 1
ATOM 809 C CA . PRO A 1 110 ? 42.843 61.721 76.840 1.00 12.85 110 PRO A CA 1
ATOM 810 C C . PRO A 1 110 ? 43.065 61.788 78.342 1.00 11.67 110 PRO A C 1
ATOM 811 O O . PRO A 1 110 ? 44.053 61.253 78.843 1.00 12.62 110 PRO A O 1
ATOM 815 N N . ARG A 1 111 ? 42.131 62.390 79.079 1.00 10.83 111 ARG A N 1
ATOM 816 C CA . ARG A 1 111 ? 42.289 62.463 80.516 1.00 10.66 111 ARG A CA 1
ATOM 817 C C . ARG A 1 111 ? 42.418 61.098 81.144 1.00 11.20 111 ARG A C 1
ATOM 818 O O . ARG A 1 111 ? 43.311 60.883 81.974 1.00 11.86 111 ARG A O 1
ATOM 826 N N . PHE A 1 112 ? 41.545 60.168 80.783 1.00 11.19 112 PHE A N 1
ATOM 827 C CA . PHE A 1 112 ? 41.625 58.832 81.401 1.00 11.76 112 PHE A CA 1
ATOM 828 C C . PHE A 1 112 ? 42.706 57.935 80.823 1.00 12.30 112 PHE A C 1
ATOM 829 O O . PHE A 1 112 ? 43.226 57.078 81.553 1.00 13.82 112 PHE A O 1
ATOM 837 N N . GLN A 1 113 ? 43.096 58.155 79.560 1.00 12.78 113 GLN A N 1
ATOM 838 C CA . GLN A 1 113 ? 44.272 57.438 79.045 1.00 13.98 113 GLN A CA 1
ATOM 839 C C . GLN A 1 113 ? 45.489 57.823 79.901 1.00 13.73 113 GLN A C 1
ATOM 840 O O . GLN A 1 113 ? 46.286 56.969 80.339 1.00 14.06 113 GLN A O 1
ATOM 846 N N . VAL A 1 114 ? 45.649 59.116 80.152 1.00 12.24 114 VAL A N 1
ATOM 847 C CA . VAL A 1 114 ? 46.771 59.623 80.948 1.00 12.14 114 VAL A CA 1
ATOM 848 C C . VAL A 1 114 ? 46.616 59.195 82.405 1.00 12.36 114 VAL A C 1
ATOM 849 O O . VAL A 1 114 ? 47.593 58.813 83.047 1.00 14.68 114 VAL A O 1
ATOM 853 N N . PHE A 1 115 ? 45.398 59.212 82.945 1.00 13.05 115 PHE A N 1
ATOM 854 C CA . PHE A 1 115 ? 45.185 58.763 84.307 1.00 13.28 115 PHE A CA 1
ATOM 855 C C . PHE A 1 115 ? 45.661 57.320 84.466 1.00 12.62 115 PHE A C 1
ATOM 856 O O . PHE A 1 115 ? 46.329 57.001 85.463 1.00 13.87 115 PHE A O 1
ATOM 864 N N . GLY A 1 116 ? 45.318 56.453 83.515 1.00 12.93 116 GLY A N 1
ATOM 865 C CA . GLY A 1 116 ? 45.684 55.028 83.639 1.00 12.01 116 GLY A CA 1
ATOM 866 C C . GLY A 1 116 ? 47.190 54.884 83.661 1.00 11.31 116 GLY A C 1
ATOM 867 O O . GLY A 1 116 ? 47.761 54.139 84.470 1.00 11.33 116 GLY A O 1
ATOM 868 N N . ALA A 1 117 ? 47.862 55.563 82.734 1.00 11.01 117 ALA A N 1
ATOM 869 C CA . ALA A 1 117 ? 49.330 55.465 82.637 1.00 11.23 117 ALA A CA 1
ATOM 870 C C . ALA A 1 117 ? 50.000 56.057 83.866 1.00 10.69 117 ALA A C 1
ATOM 871 O O . ALA A 1 117 ? 51.006 55.511 84.367 1.00 11.39 117 ALA A O 1
ATOM 873 N N . ASP A 1 118 ? 49.465 57.159 84.381 1.00 10.69 118 ASP A N 1
ATOM 874 C CA . ASP A 1 118 ? 50.075 57.792 85.574 1.00 11.65 118 ASP A CA 1
ATOM 875 C C . ASP A 1 118 ? 49.886 56.854 86.768 1.00 10.80 118 ASP A C 1
ATOM 876 O O . ASP A 1 118 ? 50.830 56.629 87.537 1.00 12.20 118 ASP A O 1
ATOM 881 N N . ALA A 1 119 ? 48.685 56.300 86.923 1.00 11.11 119 ALA A N 1
ATOM 882 C CA . ALA A 1 119 ? 48.386 55.375 88.028 1.00 11.67 119 ALA A CA 1
ATOM 883 C C . ALA A 1 119 ? 49.261 54.142 87.977 1.00 11.38 119 ALA A C 1
ATOM 884 O O . ALA A 1 119 ? 49.769 53.682 89.008 1.00 11.49 119 ALA A O 1
ATOM 886 N N . MET A 1 120 ? 49.462 53.607 86.779 1.00 10.70 120 MET A N 1
ATOM 887 C CA . MET A 1 120 ? 50.224 52.386 86.648 1.00 11.59 120 MET A CA 1
ATOM 888 C C . MET A 1 120 ? 51.677 52.612 87.071 1.00 12.07 120 MET A C 1
ATOM 889 O O . MET A 1 120 ? 52.298 51.690 87.600 1.00 14.31 120 MET A O 1
ATOM 894 N N . ARG A 1 121 ? 52.189 53.839 86.899 1.00 11.07 121 ARG A N 1
ATOM 895 C CA . ARG A 1 121 ? 53.574 54.194 87.224 1.00 11.24 121 ARG A CA 1
ATOM 896 C C . ARG A 1 121 ? 53.769 54.596 88.684 1.00 11.37 121 ARG A C 1
ATOM 897 O O . ARG A 1 121 ? 54.900 54.851 89.104 1.00 13.92 121 ARG A O 1
ATOM 905 N N . GLY A 1 122 ? 52.688 54.596 89.455 1.00 9.70 122 GLY A N 1
ATOM 906 C CA . GLY A 1 122 ? 52.713 54.965 90.862 1.00 11.27 122 GLY A CA 1
ATOM 907 C C . GLY A 1 122 ? 52.772 53.734 91.763 1.00 11.44 122 GLY A C 1
ATOM 908 O O . GLY A 1 122 ? 52.862 52.576 91.314 1.00 13.54 122 GLY A O 1
ATOM 909 N N . PRO A 1 123 ? 52.695 53.963 93.080 1.00 12.11 123 PRO A N 1
ATOM 910 C CA . PRO A 1 123 ? 52.947 52.919 94.068 1.00 12.94 123 PRO A CA 1
ATOM 911 C C . PRO A 1 123 ? 51.875 51.854 94.171 1.00 13.55 123 PRO A C 1
ATOM 912 O O . PRO A 1 123 ? 52.113 50.802 94.806 1.00 16.10 123 PRO A O 1
ATOM 916 N N . ARG A 1 124 ? 50.709 52.115 93.590 1.00 12.79 124 ARG A N 1
ATOM 917 C CA . ARG A 1 124 ? 49.631 51.127 93.659 1.00 13.58 124 ARG A CA 1
ATOM 918 C C . ARG A 1 124 ? 49.401 50.395 92.355 1.00 13.58 124 ARG A C 1
ATOM 919 O O . ARG A 1 124 ? 48.604 49.450 92.322 1.00 14.98 124 ARG A O 1
ATOM 927 N N . GLY A 1 125 ? 50.079 50.802 91.275 1.00 12.05 125 GLY A N 1
ATOM 928 C CA . GLY A 1 125 ? 49.995 50.027 90.028 1.00 12.21 125 GLY A CA 1
ATOM 929 C C . GLY A 1 125 ? 48.553 49.803 89.605 1.00 11.13 125 GLY A C 1
ATOM 930 O O . GLY A 1 125 ? 47.745 50.737 89.525 1.00 12.08 125 GLY A O 1
ATOM 931 N N . LEU A 1 126 ? 48.228 48.545 89.309 1.00 11.59 126 LEU A N 1
ATOM 932 C CA . LEU A 1 126 ? 46.914 48.207 88.768 1.00 11.73 126 LEU A CA 1
ATOM 933 C C . LEU A 1 126 ? 45.772 48.570 89.704 1.00 11.66 126 LEU A C 1
ATOM 934 O O . LEU A 1 126 ? 44.662 48.800 89.245 1.00 12.02 126 LEU A O 1
ATOM 939 N N . LYS A 1 127 ? 46.023 48.578 91.012 1.00 11.85 127 LYS A N 1
ATOM 940 C CA . LYS A 1 127 ? 44.971 48.932 91.957 1.00 13.69 127 LYS A CA 1
ATOM 941 C C . LYS A 1 127 ? 44.600 50.419 91.843 1.00 13.81 127 LYS A C 1
ATOM 942 O O . LYS A 1 127 ? 43.444 50.782 92.071 1.00 16.79 127 LYS A O 1
ATOM 945 N N . ALA A 1 128 ? 45.566 51.285 91.513 1.00 12.35 128 ALA A N 1
ATOM 946 C CA . ALA A 1 128 ? 45.261 52.697 91.289 1.00 12.62 128 ALA A CA 1
ATOM 947 C C . ALA A 1 128 ? 44.562 52.868 89.935 1.00 11.99 128 ALA A C 1
ATOM 948 O O . ALA A 1 128 ? 43.714 53.746 89.790 1.00 13.03 128 ALA A O 1
ATOM 950 N N . VAL A 1 129 ? 44.910 52.057 88.928 1.00 11.26 129 VAL A N 1
ATOM 951 C CA . VAL A 1 129 ? 44.247 52.162 87.618 1.00 10.81 129 VAL A CA 1
ATOM 952 C C . VAL A 1 129 ? 42.767 51.858 87.823 1.00 12.47 129 VAL A C 1
ATOM 953 O O . VAL A 1 129 ? 41.895 52.615 87.370 1.00 13.29 129 VAL A O 1
ATOM 957 N N . GLY A 1 130 ? 42.479 50.762 88.525 1.00 12.32 130 GLY A N 1
ATOM 958 C CA . GLY A 1 130 ? 41.107 50.362 88.758 1.00 13.06 130 GLY A CA 1
ATOM 959 C C . GLY A 1 130 ? 40.469 49.769 87.507 1.00 11.72 130 GLY A C 1
ATOM 960 O O . GLY A 1 130 ? 41.074 49.693 86.447 1.00 12.34 130 GLY A O 1
ATOM 961 N N . PRO A 1 131 ? 39.234 49.276 87.638 1.00 13.72 131 PRO A N 1
ATOM 962 C CA . PRO A 1 131 ? 38.600 48.478 86.583 1.00 14.69 131 PRO A CA 1
ATOM 963 C C . PRO A 1 131 ? 37.762 49.255 85.591 1.00 14.25 131 PRO A C 1
ATOM 964 O O . PRO A 1 131 ? 37.114 48.637 84.743 1.00 15.71 131 PRO A O 1
ATOM 968 N N . TYR A 1 132 ? 37.791 50.584 85.651 1.00 14.66 132 TYR A N 1
ATOM 969 C CA . TYR A 1 132 ? 36.887 51.368 84.809 1.00 14.65 132 TYR A CA 1
ATOM 970 C C . TYR A 1 132 ? 37.554 52.160 83.705 1.00 14.62 132 TYR A C 1
ATOM 971 O O . TYR A 1 132 ? 36.879 52.888 82.984 1.00 16.96 132 TYR A O 1
ATOM 980 N N . VAL A 1 133 ? 38.866 52.038 83.537 1.00 14.09 133 VAL A N 1
ATOM 981 C CA . VAL A 1 133 ? 39.544 52.910 82.585 1.00 13.68 133 VAL A CA 1
ATOM 982 C C . VAL A 1 133 ? 39.248 52.564 81.127 1.00 12.77 133 VAL A C 1
ATOM 983 O O . VAL A 1 133 ? 39.211 53.481 80.300 1.00 14.06 133 VAL A O 1
ATOM 987 N N . VAL A 1 134 ? 39.063 51.273 80.796 1.00 13.94 134 VAL A N 1
ATOM 988 C CA . VAL A 1 134 ? 38.782 50.947 79.384 1.00 13.83 134 VAL A CA 1
ATOM 989 C C . VAL A 1 134 ? 37.526 51.638 78.886 1.00 12.28 134 VAL A C 1
ATOM 990 O O . VAL A 1 134 ? 37.538 52.225 77.814 1.00 13.50 134 VAL A O 1
ATOM 994 N N . THR A 1 135 ? 36.444 51.600 79.669 1.00 12.52 135 THR A N 1
ATOM 995 C CA . THR A 1 135 ? 35.207 52.194 79.226 1.00 14.09 135 THR A CA 1
ATOM 996 C C . THR A 1 135 ? 35.303 53.714 79.183 1.00 13.19 135 THR A C 1
ATOM 997 O O . THR A 1 135 ? 34.602 54.366 78.394 1.00 13.69 135 THR A O 1
ATOM 1001 N N . LYS A 1 136 ? 36.175 54.283 80.004 1.00 12.99 136 LYS A N 1
ATOM 1002 C CA . LYS A 1 136 ? 36.378 55.723 79.936 1.00 12.63 136 LYS A CA 1
ATOM 1003 C C . LYS A 1 136 ? 37.235 56.131 78.741 1.00 13.26 136 LYS A C 1
ATOM 1004 O O . LYS A 1 136 ? 36.927 57.144 78.105 1.00 16.32 136 LYS A O 1
ATOM 1010 N N . ALA A 1 137 ? 38.302 55.360 78.468 1.00 13.05 137 ALA A N 1
ATOM 1011 C CA . ALA A 1 137 ? 39.364 55.735 77.542 1.00 13.92 137 ALA A CA 1
ATOM 1012 C C . ALA A 1 137 ? 39.167 55.264 76.114 1.00 13.65 137 ALA A C 1
ATOM 1013 O O . ALA A 1 137 ? 39.737 55.849 75.190 1.00 15.77 137 ALA A O 1
ATOM 1015 N N . MET A 1 138 ? 38.372 54.219 75.916 1.00 11.81 138 MET A N 1
ATOM 1016 C CA . MET A 1 138 ? 38.299 53.591 74.583 1.00 13.22 138 MET A CA 1
ATOM 1017 C C . MET A 1 138 ? 37.549 54.532 73.633 1.00 12.43 138 MET A C 1
ATOM 1018 O O . MET A 1 138 ? 36.704 55.342 74.062 1.00 12.74 138 MET A O 1
ATOM 1023 N N . ALA A 1 139 ? 37.825 54.391 72.338 1.00 11.85 139 ALA A N 1
ATOM 1024 C CA . ALA A 1 139 ? 37.262 55.295 71.346 1.00 12.32 139 ALA A CA 1
ATOM 1025 C C . ALA A 1 139 ? 35.728 55.211 71.305 1.00 11.17 139 ALA A C 1
ATOM 1026 O O . ALA A 1 139 ? 35.058 56.194 71.014 1.00 13.49 139 ALA A O 1
ATOM 1028 N N . SER A 1 140 ? 35.181 54.046 71.641 1.00 10.35 140 SER A N 1
ATOM 1029 C CA . SER A 1 140 ? 33.722 53.841 71.624 1.00 9.88 140 SER A CA 1
ATOM 1030 C C . SER A 1 140 ? 33.082 54.104 72.982 1.00 9.67 140 SER A C 1
ATOM 1031 O O . SER A 1 140 ? 31.926 53.760 73.191 1.00 11.20 140 SER A O 1
ATOM 1034 N N . GLY A 1 141 ? 33.791 54.765 73.904 1.00 10.55 141 GLY A N 1
ATOM 1035 C CA . GLY A 1 141 ? 33.213 54.993 75.234 1.00 11.09 141 GLY A CA 1
ATOM 1036 C C . GLY A 1 141 ? 31.841 55.631 75.225 1.00 11.02 141 GLY A C 1
ATOM 1037 O O . GLY A 1 141 ? 30.973 55.237 75.994 1.00 11.87 141 GLY A O 1
ATOM 1038 N N . VAL A 1 142 ? 31.622 56.618 74.363 1.00 10.58 142 VAL A N 1
ATOM 1039 C CA . VAL A 1 142 ? 30.343 57.336 74.393 1.00 11.04 142 VAL A CA 1
ATOM 1040 C C . VAL A 1 142 ? 29.182 56.397 74.034 1.00 11.72 142 VAL A C 1
ATOM 1041 O O . VAL A 1 142 ? 28.133 56.417 74.677 1.00 14.54 142 VAL A O 1
ATOM 1045 N N . SER A 1 143 ? 29.351 55.574 73.010 1.00 9.96 143 SER A N 1
ATOM 1046 C CA . SER A 1 143 ? 28.258 54.681 72.663 1.00 10.89 143 SER A CA 1
ATOM 1047 C C . SER A 1 143 ? 28.126 53.577 73.713 1.00 10.31 143 SER A C 1
ATOM 1048 O O . SER A 1 143 ? 27.027 53.262 74.144 1.00 12.52 143 SER A O 1
ATOM 1051 N N . ALA A 1 144 ? 29.239 52.976 74.137 1.00 10.78 144 ALA A N 1
ATOM 1052 C CA . ALA A 1 144 ? 29.174 51.907 75.121 1.00 11.76 144 ALA A CA 1
ATOM 1053 C C . ALA A 1 144 ? 28.503 52.350 76.421 1.00 12.74 144 ALA A C 1
ATOM 1054 O O . ALA A 1 144 ? 27.649 51.624 76.986 1.00 13.91 144 ALA A O 1
ATOM 1056 N N . CYS A 1 145 ? 28.869 53.529 76.919 1.00 10.37 145 CYS A N 1
ATOM 1057 C CA . CYS A 1 145 ? 28.393 53.981 78.224 1.00 12.02 145 CYS A CA 1
ATOM 1058 C C . CYS A 1 145 ? 26.946 54.453 78.219 1.00 12.18 145 CYS A C 1
ATOM 1059 O O . CYS A 1 145 ? 26.344 54.592 79.304 1.00 13.65 145 CYS A O 1
ATOM 1062 N N . LEU A 1 146 ? 26.385 54.696 77.032 1.00 11.38 146 LEU A N 1
ATOM 1063 C CA . LEU A 1 146 ? 24.973 55.077 76.904 1.00 11.35 146 LEU A CA 1
ATOM 1064 C C . LEU A 1 146 ? 24.095 53.886 76.511 1.00 10.93 146 LEU A C 1
ATOM 1065 O O . LEU A 1 146 ? 22.979 53.742 77.009 1.00 11.60 146 LEU A O 1
ATOM 1070 N N . ALA A 1 147 ? 24.592 53.009 75.633 1.00 12.54 147 ALA A N 1
ATOM 1071 C CA . ALA A 1 147 ? 23.751 51.903 75.165 1.00 12.95 147 ALA A CA 1
ATOM 1072 C C . ALA A 1 147 ? 23.359 50.961 76.303 1.00 13.28 147 ALA A C 1
ATOM 1073 O O . ALA A 1 147 ? 22.238 50.457 76.295 1.00 13.18 147 ALA A O 1
ATOM 1075 N N . THR A 1 148 ? 24.242 50.727 77.283 1.00 15.95 148 THR A N 1
ATOM 1076 C CA . THR A 1 148 ? 23.868 49.852 78.422 1.00 17.97 148 THR A CA 1
ATOM 1077 C C . THR A 1 148 ? 22.773 50.424 79.278 1.00 16.94 148 THR A C 1
ATOM 1078 O O . THR A 1 148 ? 21.752 49.809 79.420 1.00 18.84 148 THR A O 1
ATOM 1082 N N . PRO A 1 149 ? 22.989 51.604 79.896 1.00 15.23 149 PRO A N 1
ATOM 1083 C CA . PRO A 1 149 ? 21.935 52.092 80.786 1.00 16.28 149 PRO A CA 1
ATOM 1084 C C . PRO A 1 149 ? 20.612 52.408 80.091 1.00 13.95 149 PRO A C 1
ATOM 1085 O O . PRO A 1 149 ? 19.547 52.318 80.730 1.00 16.77 149 PRO A O 1
ATOM 1089 N N . PHE A 1 150 ? 20.651 52.798 78.808 1.00 12.24 150 PHE A N 1
ATOM 1090 C CA . PHE A 1 150 ? 19.402 53.082 78.114 1.00 11.83 150 PHE A CA 1
ATOM 1091 C C . PHE A 1 150 ? 18.814 51.806 77.473 1.00 11.87 150 PHE A C 1
ATOM 1092 O O . PHE A 1 150 ? 17.797 51.889 76.775 1.00 13.18 150 PHE A O 1
ATOM 1100 N N . LYS A 1 151 ? 19.443 50.649 77.718 1.00 11.59 151 LYS A N 1
ATOM 1101 C CA . LYS A 1 151 ? 18.902 49.358 77.304 1.00 11.59 151 LYS A CA 1
ATOM 1102 C C . LYS A 1 151 ? 18.666 49.332 75.802 1.00 10.98 151 LYS A C 1
ATOM 1103 O O . LYS A 1 151 ? 17.643 48.835 75.324 1.00 12.79 151 LYS A O 1
ATOM 1112 N N . ILE A 1 152 ? 19.637 49.810 75.032 1.00 10.17 152 ILE A N 1
ATOM 1113 C CA . ILE A 1 152 ? 19.521 49.848 73.581 1.00 10.24 152 ILE A CA 1
ATOM 1114 C C . ILE A 1 152 ? 19.793 48.456 73.016 1.00 10.12 152 ILE A C 1
ATOM 1115 O O . ILE A 1 152 ? 20.788 47.821 73.405 1.00 10.66 152 ILE A O 1
ATOM 1120 N N . HIS A 1 153 ? 18.933 47.984 72.103 1.00 10.29 153 HIS A N 1
ATOM 1121 C CA . HIS A 1 153 ? 19.104 46.651 71.517 1.00 10.41 153 HIS A CA 1
ATOM 1122 C C . HIS A 1 153 ? 19.493 46.679 70.039 1.00 10.30 153 HIS A C 1
ATOM 1123 O O . HIS A 1 153 ? 19.889 45.645 69.506 1.00 10.40 153 HIS A O 1
ATOM 1130 N N . GLY A 1 154 ? 19.335 47.827 69.379 1.00 10.09 154 GLY A N 1
ATOM 1131 C CA . GLY A 1 154 ? 19.633 47.928 67.958 1.00 9.64 154 GLY A CA 1
ATOM 1132 C C . GLY A 1 154 ? 21.096 48.192 67.703 1.00 10.26 154 GLY A C 1
ATOM 1133 O O . GLY A 1 154 ? 21.971 47.638 68.387 1.00 11.10 154 GLY A O 1
ATOM 1134 N N . VAL A 1 155 ? 21.400 48.988 66.684 1.00 11.06 155 VAL A N 1
ATOM 1135 C CA . VAL A 1 155 ? 22.792 49.276 66.407 1.00 11.37 155 VAL A CA 1
ATOM 1136 C C . VAL A 1 155 ? 23.454 50.002 67.584 1.00 10.74 155 VAL A C 1
ATOM 1137 O O . VAL A 1 155 ? 22.796 50.754 68.331 1.00 12.53 155 VAL A O 1
ATOM 1143 N N . ASN A 1 156 ? 24.755 49.792 67.763 1.00 10.84 156 ASN A N 1
ATOM 1144 C CA . ASN A 1 156 ? 25.459 50.436 68.866 1.00 11.42 156 ASN A CA 1
ATOM 1145 C C . ASN A 1 156 ? 26.916 50.545 68.461 1.00 10.71 156 ASN A C 1
ATOM 1146 O O . ASN A 1 156 ? 27.618 49.535 68.412 1.00 13.53 156 ASN A O 1
ATOM 1151 N N . TYR A 1 157 ? 27.362 51.738 68.113 1.00 10.05 157 TYR A N 1
ATOM 1152 C CA . TYR A 1 157 ? 28.762 51.971 67.847 1.00 8.77 157 TYR A CA 1
ATOM 1153 C C . TYR A 1 157 ? 29.014 53.466 67.793 1.00 8.07 157 TYR A C 1
ATOM 1154 O O . TYR A 1 157 ? 28.075 54.273 67.858 1.00 9.14 157 TYR A O 1
ATOM 1163 N N . SER A 1 158 ? 30.287 53.821 67.691 1.00 7.72 158 SER A N 1
ATOM 1164 C CA . SER A 1 158 ? 30.717 55.204 67.608 1.00 8.64 158 SER A CA 1
ATOM 1165 C C . SER A 1 158 ? 31.280 55.457 66.219 1.00 10.80 158 SER A C 1
ATOM 1166 O O . SER A 1 158 ? 31.883 54.585 65.623 1.00 14.13 158 SER A O 1
ATOM 1169 N N . ILE A 1 159 ? 31.088 56.633 65.671 1.00 10.62 159 ILE A N 1
ATOM 1170 C CA . ILE A 1 159 ? 31.882 57.080 64.532 1.00 10.79 159 ILE A CA 1
ATOM 1171 C C . ILE A 1 159 ? 32.780 58.187 65.049 1.00 11.48 159 ILE A C 1
ATOM 1172 O O . ILE A 1 159 ? 32.380 58.961 65.937 1.00 13.90 159 ILE A O 1
ATOM 1177 N N . SER A 1 160 ? 34.004 58.239 64.526 1.00 11.10 160 SER A N 1
ATOM 1178 C CA . SER A 1 160 ? 34.884 59.371 64.804 1.00 11.30 160 SER A CA 1
ATOM 1179 C C . SER A 1 160 ? 35.442 59.873 63.505 1.00 9.33 160 SER A C 1
ATOM 1180 O O . SER A 1 160 ? 35.786 59.101 62.606 1.00 11.25 160 SER A O 1
ATOM 1185 N N . SER A 1 161 ? 35.513 61.190 63.421 1.00 9.20 161 SER A N 1
ATOM 1186 C CA . SER A 1 161 ? 35.959 61.869 62.226 1.00 8.97 161 SER A CA 1
ATOM 1187 C C . SER A 1 161 ? 36.306 63.299 62.599 1.00 9.03 161 SER A C 1
ATOM 1188 O O . SER A 1 161 ? 35.960 64.248 61.903 1.00 10.61 161 SER A O 1
ATOM 1191 N N . ALA A 1 162 ? 37.009 63.443 63.727 1.00 10.74 162 ALA A N 1
ATOM 1192 C CA . ALA A 1 162 ? 37.455 64.777 64.180 1.00 10.73 162 ALA A CA 1
ATOM 1193 C C . ALA A 1 162 ? 36.239 65.724 64.240 1.00 11.11 162 ALA A C 1
ATOM 1194 O O . ALA A 1 162 ? 35.225 65.361 64.849 1.00 11.80 162 ALA A O 1
ATOM 1196 N N . CYS A 1 163 ? 36.310 66.918 63.643 1.00 12.52 163 CYS A N 1
ATOM 1197 C CA . CYS A 1 163 ? 35.219 67.878 63.688 1.00 13.72 163 CYS A CA 1
ATOM 1198 C C . CYS A 1 163 ? 33.915 67.388 63.115 1.00 10.69 163 CYS A C 1
ATOM 1199 O O . CYS A 1 163 ? 32.853 67.986 63.398 1.00 12.82 163 CYS A O 1
ATOM 1202 N N . ALA A 1 164 ? 33.968 66.356 62.270 1.00 9.79 164 ALA A N 1
ATOM 1203 C CA . ALA A 1 164 ? 32.753 65.883 61.633 1.00 9.28 164 ALA A CA 1
ATOM 1204 C C . ALA A 1 164 ? 32.087 64.736 62.382 1.00 8.29 164 ALA A C 1
ATOM 1205 O O . ALA A 1 164 ? 31.006 64.290 62.004 1.00 9.24 164 ALA A O 1
ATOM 1207 N N . THR A 1 165 ? 32.689 64.298 63.493 1.00 8.59 165 THR A N 1
ATOM 1208 C CA . THR A 1 165 ? 32.282 63.091 64.215 1.00 7.27 165 THR A CA 1
ATOM 1209 C C . THR A 1 165 ? 30.768 62.974 64.351 1.00 7.76 165 THR A C 1
ATOM 1210 O O . THR A 1 165 ? 30.147 61.977 63.895 1.00 8.13 165 THR A O 1
ATOM 1214 N N . SER A 1 166 ? 30.145 63.923 65.066 1.00 8.21 166 SER A N 1
ATOM 1215 C CA . SER A 1 166 ? 28.729 63.681 65.409 1.00 8.26 166 SER A CA 1
ATOM 1216 C C . SER A 1 166 ? 27.822 64.035 64.226 1.00 8.41 166 SER A C 1
ATOM 1217 O O . SER A 1 166 ? 26.643 63.637 64.247 1.00 9.34 166 SER A O 1
ATOM 1220 N N . ALA A 1 167 ? 28.331 64.710 63.185 1.00 7.80 167 ALA A N 1
ATOM 1221 C CA . ALA A 1 167 ? 27.529 64.883 61.962 1.00 8.33 167 ALA A CA 1
ATOM 1222 C C . ALA A 1 167 ? 27.492 63.569 61.191 1.00 7.58 167 ALA A C 1
ATOM 1223 O O . ALA A 1 167 ? 26.431 63.171 60.701 1.00 8.24 167 ALA A O 1
ATOM 1225 N N . HIS A 1 168 ? 28.643 62.894 61.070 1.00 7.59 168 HIS A N 1
ATOM 1226 C CA . HIS A 1 168 ? 28.585 61.539 60.478 1.00 8.17 168 HIS A CA 1
ATOM 1227 C C . HIS A 1 168 ? 27.736 60.579 61.319 1.00 7.72 168 HIS A C 1
ATOM 1228 O O . HIS A 1 168 ? 27.089 59.693 60.768 1.00 8.26 168 HIS A O 1
ATOM 1235 N N . CYS A 1 169 ? 27.695 60.750 62.637 1.00 7.59 169 CYS A N 1
ATOM 1236 C CA . CYS A 1 169 ? 26.827 59.891 63.442 1.00 8.08 169 CYS A CA 1
ATOM 1237 C C . CYS A 1 169 ? 25.357 60.124 63.035 1.00 8.02 169 CYS A C 1
ATOM 1238 O O . CYS A 1 169 ? 24.604 59.163 62.855 1.00 9.36 169 CYS A O 1
ATOM 1241 N N . ILE A 1 170 ? 24.952 61.382 62.883 1.00 7.95 170 ILE A N 1
ATOM 1242 C CA . ILE A 1 170 ? 23.584 61.658 62.451 1.00 8.16 170 ILE A CA 1
ATOM 1243 C C . ILE A 1 170 ? 23.340 61.114 61.047 1.00 7.93 170 ILE A C 1
ATOM 1244 O O . ILE A 1 170 ? 22.289 60.501 60.805 1.00 8.71 170 ILE A O 1
ATOM 1249 N N . GLY A 1 171 ? 24.285 61.298 60.126 1.00 8.61 171 GLY A N 1
ATOM 1250 C CA . GLY A 1 171 ? 24.061 60.794 58.764 1.00 8.92 171 GLY A CA 1
ATOM 1251 C C . GLY A 1 171 ? 23.955 59.285 58.749 1.00 7.66 171 GLY A C 1
ATOM 1252 O O . GLY A 1 171 ? 23.162 58.716 58.006 1.00 8.73 171 GLY A O 1
ATOM 1253 N N . ASN A 1 172 ? 24.799 58.597 59.517 1.00 8.57 172 ASN A N 1
ATOM 1254 C CA . ASN A 1 172 ? 24.718 57.157 59.550 1.00 9.07 172 ASN A CA 1
ATOM 1255 C C . ASN A 1 172 ? 23.415 56.678 60.194 1.00 8.60 172 ASN A C 1
ATOM 1256 O O . ASN A 1 172 ? 22.849 55.637 59.788 1.00 9.72 172 ASN A O 1
ATOM 1264 N N . ALA A 1 173 ? 22.894 57.434 61.161 1.00 8.48 173 ALA A N 1
ATOM 1265 C CA . ALA A 1 173 ? 21.566 57.141 61.726 1.00 8.68 173 ALA A CA 1
ATOM 1266 C C . ALA A 1 173 ? 20.509 57.242 60.625 1.00 9.48 173 ALA A C 1
ATOM 1267 O O . ALA A 1 173 ? 19.628 56.373 60.514 1.00 9.69 173 ALA A O 1
ATOM 1269 N N . VAL A 1 174 ? 20.575 58.293 59.816 1.00 9.49 174 VAL A N 1
ATOM 1270 C CA . VAL A 1 174 ? 19.660 58.437 58.676 1.00 9.80 174 VAL A CA 1
ATOM 1271 C C . VAL A 1 174 ? 19.785 57.222 57.766 1.00 9.57 174 VAL A C 1
ATOM 1272 O O . VAL A 1 174 ? 18.777 56.683 57.310 1.00 10.15 174 VAL A O 1
ATOM 1276 N N . GLU A 1 175 ? 21.000 56.759 57.493 1.00 9.20 175 GLU A N 1
ATOM 1277 C CA . GLU A 1 175 ? 21.185 55.594 56.629 1.00 9.64 175 GLU A CA 1
ATOM 1278 C C . GLU A 1 175 ? 20.549 54.340 57.214 1.00 9.38 175 GLU A C 1
ATOM 1279 O O . GLU A 1 175 ? 19.956 53.546 56.492 1.00 10.12 175 GLU A O 1
ATOM 1285 N N . GLN A 1 176 ? 20.632 54.155 58.538 1.00 9.45 176 GLN A N 1
ATOM 1286 C CA . GLN A 1 176 ? 19.960 52.993 59.148 1.00 9.13 176 GLN A CA 1
ATOM 1287 C C . GLN A 1 176 ? 18.458 53.050 58.901 1.00 10.03 176 GLN A C 1
ATOM 1288 O O . GLN A 1 176 ? 17.825 52.025 58.660 1.00 11.65 176 GLN A O 1
ATOM 1294 N N . ILE A 1 177 ? 17.888 54.249 59.001 1.00 10.11 177 ILE A N 1
ATOM 1295 C CA . ILE A 1 177 ? 16.441 54.396 58.715 1.00 11.60 177 ILE A CA 1
ATOM 1296 C C . ILE A 1 177 ? 16.179 54.102 57.237 1.00 11.35 177 ILE A C 1
ATOM 1297 O O . ILE A 1 177 ? 15.225 53.382 56.886 1.00 12.05 177 ILE A O 1
ATOM 1303 N N . GLN A 1 178 ? 17.016 54.663 56.347 1.00 10.75 178 GLN A N 1
ATOM 1304 C CA . GLN A 1 178 ? 16.816 54.440 54.898 1.00 12.21 178 GLN A CA 1
ATOM 1305 C C . GLN A 1 178 ? 16.913 53.003 54.477 1.00 13.02 178 GLN A C 1
ATOM 1306 O O . GLN A 1 178 ? 16.172 52.552 53.589 1.00 16.55 178 GLN A O 1
ATOM 1312 N N . LEU A 1 179 ? 17.791 52.258 55.132 1.00 11.70 179 LEU A N 1
ATOM 1313 C CA . LEU A 1 179 ? 17.955 50.822 54.854 1.00 13.24 179 LEU A CA 1
ATOM 1314 C C . LEU A 1 179 ? 16.849 49.972 55.473 1.00 12.47 179 LEU A C 1
ATOM 1315 O O . LEU A 1 179 ? 16.818 48.758 55.261 1.00 13.75 179 LEU A O 1
ATOM 1320 N N . GLY A 1 180 ? 15.972 50.593 56.261 1.00 12.00 180 GLY A N 1
ATOM 1321 C CA . GLY A 1 180 ? 14.863 49.889 56.909 1.00 13.20 180 GLY A CA 1
ATOM 1322 C C . GLY A 1 180 ? 15.316 49.101 58.123 1.00 12.17 180 GLY A C 1
ATOM 1323 O O . GLY A 1 180 ? 14.562 48.296 58.634 1.00 13.21 180 GLY A O 1
ATOM 1324 N N . LYS A 1 181 ? 16.526 49.351 58.620 1.00 11.19 181 LYS A N 1
ATOM 1325 C CA . LYS A 1 181 ? 17.066 48.520 59.695 1.00 11.18 181 LYS A CA 1
ATOM 1326 C C . LYS A 1 181 ? 16.688 48.978 61.104 1.00 11.49 181 LYS A C 1
ATOM 1327 O O . LYS A 1 181 ? 16.740 48.187 62.051 1.00 13.48 181 LYS A O 1
ATOM 1333 N N . GLN A 1 182 ? 16.369 50.253 61.237 1.00 10.23 182 GLN A N 1
ATOM 1334 C CA . GLN A 1 182 ? 16.002 50.840 62.535 1.00 10.24 182 GLN A CA 1
ATOM 1335 C C . GLN A 1 182 ? 14.831 51.768 62.341 1.00 10.29 182 GLN A C 1
ATOM 1336 O O . GLN A 1 182 ? 14.717 52.405 61.272 1.00 10.79 182 GLN A O 1
ATOM 1342 N N . ASP A 1 183 ? 13.998 51.888 63.383 1.00 10.25 183 ASP A N 1
ATOM 1343 C CA . ASP A 1 183 ? 12.941 52.923 63.421 1.00 10.38 183 ASP A CA 1
ATOM 1344 C C . ASP A 1 183 ? 13.357 54.192 64.140 1.00 10.86 183 ASP A C 1
ATOM 1345 O O . ASP A 1 183 ? 12.878 55.274 63.806 1.00 11.09 183 ASP A O 1
ATOM 1350 N N . ILE A 1 184 ? 14.199 54.051 65.161 1.00 10.20 184 ILE A N 1
ATOM 1351 C CA . ILE A 1 184 ? 14.758 55.206 65.879 1.00 10.12 184 ILE A CA 1
ATOM 1352 C C . ILE A 1 184 ? 16.232 54.952 66.057 1.00 9.03 184 ILE A C 1
ATOM 1353 O O . ILE A 1 184 ? 16.628 53.838 66.413 1.00 9.70 184 ILE A O 1
ATOM 1358 N N . VAL A 1 185 ? 17.043 55.980 65.811 1.00 9.65 185 VAL A N 1
ATOM 1359 C CA . VAL A 1 185 ? 18.460 55.946 66.217 1.00 9.39 185 VAL A CA 1
ATOM 1360 C C . VAL A 1 185 ? 18.760 57.220 66.957 1.00 9.68 185 VAL A C 1
ATOM 1361 O O . VAL A 1 185 ? 18.541 58.310 66.428 1.00 10.19 185 VAL A O 1
ATOM 1365 N N . PHE A 1 186 ? 19.252 57.092 68.191 1.00 8.86 186 PHE A N 1
ATOM 1366 C CA . PHE A 1 186 ? 19.786 58.249 68.904 1.00 8.94 186 PHE A CA 1
ATOM 1367 C C . PHE A 1 186 ? 21.157 58.550 68.361 1.00 8.41 186 PHE A C 1
ATOM 1368 O O . PHE A 1 186 ? 22.003 57.676 68.299 1.00 9.81 186 PHE A O 1
ATOM 1376 N N . ALA A 1 187 ? 21.383 59.774 67.913 1.00 7.65 187 ALA A N 1
ATOM 1377 C CA . ALA A 1 187 ? 22.651 60.104 67.285 1.00 7.51 187 ALA A CA 1
ATOM 1378 C C . ALA A 1 187 ? 23.252 61.363 67.881 1.00 8.39 187 ALA A C 1
ATOM 1379 O O . ALA A 1 187 ? 22.552 62.360 68.125 1.00 9.01 187 ALA A O 1
ATOM 1381 N N . GLY A 1 188 ? 24.559 61.373 68.085 1.00 7.90 188 GLY A N 1
ATOM 1382 C CA . GLY A 1 188 ? 25.163 62.542 68.657 1.00 10.00 188 GLY A CA 1
ATOM 1383 C C . GLY A 1 188 ? 26.580 62.313 69.081 1.00 8.24 188 GLY A C 1
ATOM 1384 O O . GLY A 1 188 ? 27.302 61.548 68.427 1.00 9.02 188 GLY A O 1
ATOM 1385 N N . GLY A 1 189 ? 26.996 62.951 70.167 1.00 9.02 189 GLY A N 1
ATOM 1386 C CA . GLY A 1 189 ? 28.386 62.811 70.577 1.00 10.24 189 GLY A CA 1
ATOM 1387 C C . GLY A 1 189 ? 28.682 63.625 71.814 1.00 9.10 189 GLY A C 1
ATOM 1388 O O . GLY A 1 189 ? 27.806 64.337 72.352 1.00 9.77 189 GLY A O 1
ATOM 1389 N N . GLY A 1 190 ? 29.929 63.512 72.265 1.00 9.39 190 GLY A N 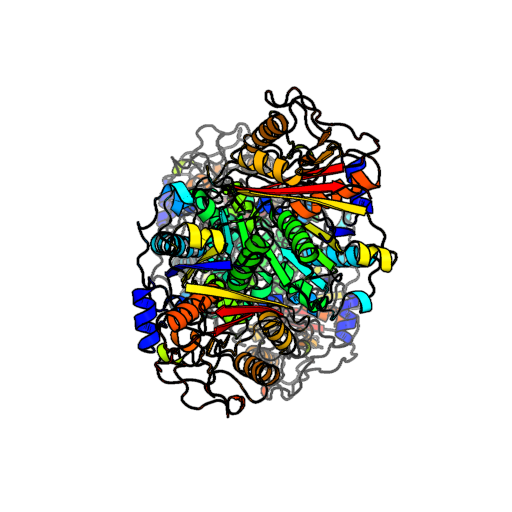1
ATOM 1390 C CA . GLY A 1 190 ? 30.399 64.243 73.434 1.00 10.17 190 GLY A CA 1
ATOM 1391 C C . GLY A 1 190 ? 31.872 64.496 73.299 1.00 9.21 190 GLY A C 1
ATOM 1392 O O . GLY A 1 190 ? 32.560 63.807 72.544 1.00 10.97 190 GLY A O 1
ATOM 1393 N N . GLU A 1 191 ? 32.356 65.440 74.087 1.00 9.15 191 GLU A N 1
ATOM 1394 C CA . GLU A 1 191 ? 33.791 65.745 74.127 1.00 9.49 191 GLU A CA 1
ATOM 1395 C C . GLU A 1 191 ? 34.121 66.293 75.495 1.00 9.27 191 GLU A C 1
ATOM 1396 O O . GLU A 1 191 ? 33.432 67.201 75.978 1.00 9.86 191 GLU A O 1
ATOM 1402 N N . GLU A 1 192 ? 35.134 65.717 76.125 1.00 10.17 192 GLU A N 1
ATOM 1403 C CA . GLU A 1 192 ? 35.631 66.278 77.390 1.00 10.33 192 GLU A CA 1
ATOM 1404 C C . GLU A 1 192 ? 36.456 67.515 77.085 1.00 10.70 192 GLU A C 1
ATOM 1405 O O . GLU A 1 192 ? 36.932 67.700 75.959 1.00 11.79 192 GLU A O 1
ATOM 1411 N N . LEU A 1 193 ? 36.655 68.338 78.103 1.00 10.88 193 LEU A N 1
ATOM 1412 C CA . LEU A 1 193 ? 37.469 69.532 77.971 1.00 11.50 193 LEU A CA 1
ATOM 1413 C C . LEU A 1 193 ? 38.569 69.418 79.009 1.00 11.92 193 LEU A C 1
ATOM 1414 O O . LEU A 1 193 ? 38.307 69.362 80.205 1.00 15.11 193 LEU A O 1
ATOM 1419 N N . CYS A 1 194 ? 39.816 69.398 78.556 1.00 11.18 194 CYS A N 1
ATOM 1420 C CA . CYS A 1 194 ? 40.922 69.058 79.441 1.00 12.23 194 CYS A CA 1
ATOM 1421 C C . CYS A 1 194 ? 42.227 69.549 78.846 1.00 11.54 194 CYS A C 1
ATOM 1422 O O . CYS A 1 194 ? 42.398 69.497 77.623 1.00 12.33 194 CYS A O 1
ATOM 1425 N N . TRP A 1 195 ? 43.188 69.907 79.694 1.00 10.43 195 TRP A N 1
ATOM 1426 C CA . TRP A 1 195 ? 44.488 70.314 79.172 1.00 11.08 195 TRP A CA 1
ATOM 1427 C C . TRP A 1 195 ? 45.183 69.138 78.457 1.00 10.98 195 TRP A C 1
ATOM 1428 O O . TRP A 1 195 ? 45.980 69.352 77.525 1.00 11.28 195 TRP A O 1
ATOM 1439 N N . GLU A 1 196 ? 44.905 67.892 78.869 1.00 10.67 196 GLU A N 1
ATOM 1440 C CA . GLU A 1 196 ? 45.608 66.731 78.295 1.00 11.61 196 GLU A CA 1
ATOM 1441 C C . GLU A 1 196 ? 45.424 66.685 76.805 1.00 13.63 196 GLU A C 1
ATOM 1442 O O . GLU A 1 196 ? 46.390 66.415 76.067 1.00 15.52 196 GLU A O 1
ATOM 1448 N N . MET A 1 197 ? 44.211 66.992 76.353 1.00 12.72 197 MET A N 1
ATOM 1449 C CA . MET A 1 197 ? 43.953 67.038 74.926 1.00 15.13 197 MET A CA 1
ATOM 1450 C C . MET A 1 197 ? 44.233 68.421 74.329 1.00 12.45 197 MET A C 1
ATOM 1451 O O . MET A 1 197 ? 44.814 68.540 73.229 1.00 14.21 197 MET A O 1
ATOM 1456 N N . ALA A 1 198 ? 43.814 69.472 75.040 1.00 11.33 198 ALA A N 1
ATOM 1457 C CA . ALA A 1 198 ? 43.972 70.820 74.487 1.00 11.65 198 ALA A CA 1
ATOM 1458 C C . ALA A 1 198 ? 45.423 71.145 74.160 1.00 11.91 198 ALA A C 1
ATOM 1459 O O . ALA A 1 198 ? 45.706 71.814 73.170 1.00 11.75 198 ALA A O 1
ATOM 1461 N N . CYS A 1 199 ? 46.357 70.675 74.978 1.00 11.55 199 CYS A N 1
ATOM 1462 C CA . CYS A 1 199 ? 47.761 71.046 74.768 1.00 11.24 199 CYS A CA 1
ATOM 1463 C C . CYS A 1 199 ? 48.282 70.467 73.437 1.00 11.55 199 CYS A C 1
ATOM 1464 O O . CYS A 1 199 ? 49.194 71.035 72.834 1.00 12.80 199 CYS A O 1
ATOM 1467 N N . GLU A 1 200 ? 47.673 69.371 72.959 1.00 11.78 200 GLU A N 1
ATOM 1468 C CA . GLU A 1 200 ? 48.124 68.811 71.685 1.00 13.60 200 GLU A CA 1
ATOM 1469 C C . GLU A 1 200 ? 47.766 69.763 70.529 1.00 12.13 200 GLU A C 1
ATOM 1470 O O . GLU A 1 200 ? 48.511 69.887 69.543 1.00 12.33 200 GLU A O 1
ATOM 1476 N N . PHE A 1 201 ? 46.592 70.383 70.619 1.00 10.51 201 PHE A N 1
ATOM 1477 C CA . PHE A 1 201 ? 46.182 71.369 69.631 1.00 10.76 201 PHE A CA 1
ATOM 1478 C C . PHE A 1 201 ? 47.033 72.630 69.721 1.00 11.61 201 PHE A C 1
ATOM 1479 O O . PHE A 1 201 ? 47.414 73.201 68.701 1.00 12.26 201 PHE A O 1
ATOM 1487 N N . ASP A 1 202 ? 47.316 73.099 70.937 1.00 11.14 202 ASP A N 1
ATOM 1488 C CA . ASP A 1 202 ? 48.149 74.293 71.081 1.00 11.76 202 ASP A CA 1
ATOM 1489 C C . ASP A 1 202 ? 49.564 74.011 70.540 1.00 12.05 202 ASP A C 1
ATOM 1490 O O . ASP A 1 202 ? 50.175 74.881 69.915 1.00 13.15 202 ASP A O 1
ATOM 1495 N N . ALA A 1 203 ? 50.057 72.789 70.734 1.00 11.83 203 ALA A N 1
ATOM 1496 C CA . ALA A 1 203 ? 51.405 72.423 70.267 1.00 12.63 203 ALA A CA 1
ATOM 1497 C C . ALA A 1 203 ? 51.504 72.433 68.745 1.00 14.03 203 ALA A C 1
ATOM 1498 O O . ALA A 1 203 ? 52.605 72.569 68.204 1.00 15.45 203 ALA A O 1
ATOM 1500 N N . MET A 1 204 ? 50.378 72.276 68.045 1.00 13.22 204 MET A N 1
ATOM 1501 C CA . MET A 1 204 ? 50.428 72.412 66.595 1.00 15.54 204 MET A CA 1
ATOM 1502 C C . MET A 1 204 ? 50.014 73.815 66.124 1.00 15.78 204 MET A C 1
ATOM 1503 O O . MET A 1 204 ? 49.933 74.057 64.916 1.00 17.51 204 MET A O 1
ATOM 1508 N N . GLY A 1 205 ? 49.787 74.740 67.062 1.00 13.87 205 GLY A N 1
ATOM 1509 C CA . GLY A 1 205 ? 49.464 76.122 66.722 1.00 14.78 205 GLY A CA 1
ATOM 1510 C C . GLY A 1 205 ? 48.015 76.362 66.335 1.00 14.65 205 GLY A C 1
ATOM 1511 O O . GLY A 1 205 ? 47.699 77.402 65.761 1.00 16.01 205 GLY A O 1
ATOM 1512 N N . ALA A 1 206 ? 47.124 75.427 66.667 1.00 11.91 206 ALA A N 1
ATOM 1513 C CA . ALA A 1 206 ? 45.744 75.499 66.173 1.00 12.94 206 ALA A CA 1
ATOM 1514 C C . ALA A 1 206 ? 44.850 76.393 67.000 1.00 11.31 206 ALA A C 1
ATOM 1515 O O . ALA A 1 206 ? 43.763 76.745 66.533 1.00 13.36 206 ALA A O 1
ATOM 1517 N N . LEU A 1 207 ? 45.238 76.702 68.243 1.00 11.40 207 LEU A N 1
ATOM 1518 C CA . LEU A 1 207 ? 44.328 77.411 69.163 1.00 11.03 207 LEU A CA 1
ATOM 1519 C C . LEU A 1 207 ? 44.660 78.897 69.237 1.00 11.40 207 LEU A C 1
ATOM 1520 O O . LEU A 1 207 ? 45.828 79.317 69.087 1.00 12.61 207 LEU A O 1
ATOM 1525 N N . SER A 1 208 ? 43.640 79.686 69.546 1.00 11.05 208 SER A N 1
ATOM 1526 C CA . SER A 1 208 ? 43.780 81.138 69.743 1.00 11.91 208 SER A CA 1
ATOM 1527 C C . SER A 1 208 ? 44.647 81.443 70.955 1.00 12.23 208 SER A C 1
ATOM 1528 O O . SER A 1 208 ? 44.436 80.853 72.024 1.00 13.21 208 SER A O 1
ATOM 1531 N N . THR A 1 209 ? 45.629 82.338 70.791 1.00 13.27 209 THR A N 1
ATOM 1532 C CA . THR A 1 209 ? 46.503 82.680 71.908 1.00 13.58 209 THR A CA 1
ATOM 1533 C C . THR A 1 209 ? 46.610 84.167 72.201 1.00 14.94 209 THR A C 1
ATOM 1534 O O . THR A 1 209 ? 47.167 84.535 73.227 1.00 15.88 209 THR A O 1
ATOM 1538 N N . LYS A 1 210 ? 46.104 85.014 71.309 1.00 15.48 210 LYS A N 1
ATOM 1539 C CA . LYS A 1 210 ? 46.353 86.470 71.426 1.00 17.55 210 LYS A CA 1
ATOM 1540 C C . LYS A 1 210 ? 45.276 87.238 72.188 1.00 15.59 210 LYS A C 1
ATOM 1541 O O . LYS A 1 210 ? 45.385 88.445 72.370 1.00 18.26 210 LYS A O 1
ATOM 1547 N N . TYR A 1 211 ? 44.228 86.539 72.622 1.00 14.55 211 TYR A N 1
ATOM 1548 C CA . TYR A 1 211 ? 43.048 87.157 73.203 1.00 14.47 211 TYR A CA 1
ATOM 1549 C C . TYR A 1 211 ? 42.720 86.652 74.601 1.00 14.23 211 TYR A C 1
ATOM 1550 O O . TYR A 1 211 ? 41.573 86.749 75.046 1.00 14.98 211 TYR A O 1
ATOM 1559 N N . ASN A 1 212 ? 43.710 86.150 75.332 1.00 14.38 212 ASN A N 1
ATOM 1560 C CA . ASN A 1 212 ? 43.441 85.571 76.633 1.00 14.53 212 ASN A CA 1
ATOM 1561 C C . ASN A 1 212 ? 42.864 86.553 77.640 1.00 16.13 212 ASN A C 1
ATOM 1562 O O . ASN A 1 212 ? 42.102 86.164 78.534 1.00 17.11 212 ASN A O 1
ATOM 1567 N N . ASP A 1 213 ? 43.200 87.834 77.469 1.00 16.62 213 ASP A N 1
ATOM 1568 C CA . ASP A 1 213 ? 42.739 88.855 78.401 1.00 18.46 213 ASP A CA 1
ATOM 1569 C C . ASP A 1 213 ? 41.295 89.257 78.110 1.00 18.07 213 ASP A C 1
ATOM 1570 O O . ASP A 1 213 ? 40.657 89.931 78.917 1.00 20.40 213 ASP A O 1
ATOM 1575 N N . THR A 1 214 ? 40.783 88.853 76.948 1.00 17.64 214 THR A N 1
ATOM 1576 C CA . THR A 1 214 ? 39.402 89.175 76.550 1.00 17.37 214 THR A CA 1
ATOM 1577 C C . THR A 1 214 ? 38.768 87.909 75.958 1.00 15.65 214 THR A C 1
ATOM 1578 O O . THR A 1 214 ? 38.576 87.812 74.733 1.00 15.32 214 THR A O 1
ATOM 1582 N N . PRO A 1 215 ? 38.485 86.907 76.814 1.00 14.66 215 PRO A N 1
ATOM 1583 C CA . PRO A 1 215 ? 38.117 85.581 76.285 1.00 13.53 215 PRO A CA 1
ATOM 1584 C C . PRO A 1 215 ? 36.966 85.573 75.326 1.00 13.63 215 PRO A C 1
ATOM 1585 O O . PRO A 1 215 ? 36.969 84.742 74.411 1.00 14.01 215 PRO A O 1
ATOM 1589 N N . GLU A 1 216 ? 35.985 86.466 75.530 1.00 13.08 216 GLU A N 1
ATOM 1590 C CA . GLU A 1 216 ? 34.815 86.456 74.683 1.00 13.99 216 GLU A CA 1
ATOM 1591 C C . GLU A 1 216 ? 35.090 86.912 73.259 1.00 13.75 216 GLU A C 1
ATOM 1592 O O . GLU A 1 216 ? 34.223 86.750 72.392 1.00 15.18 216 GLU A O 1
ATOM 1598 N N . LYS A 1 217 ? 36.269 87.487 73.033 1.00 14.61 217 LYS A N 1
ATOM 1599 C CA . LYS A 1 217 ? 36.658 87.986 71.708 1.00 14.53 217 LYS A CA 1
ATOM 1600 C C . LYS A 1 217 ? 37.625 87.057 70.982 1.00 14.41 217 LYS A C 1
ATOM 1601 O O . LYS A 1 217 ? 38.010 87.333 69.850 1.00 15.35 217 LYS A O 1
ATOM 1605 N N . ALA A 1 218 ? 38.015 85.941 71.613 1.00 13.27 218 ALA A N 1
ATOM 1606 C CA . ALA A 1 218 ? 39.047 85.084 71.023 1.00 13.26 218 ALA A CA 1
ATOM 1607 C C . ALA A 1 218 ? 38.549 84.355 69.785 1.00 12.71 218 ALA A C 1
ATOM 1608 O O . ALA A 1 218 ? 39.291 84.193 68.807 1.00 14.70 218 ALA A O 1
ATOM 1610 N N . SER A 1 219 ? 37.320 83.849 69.840 1.00 11.72 219 SER A N 1
ATOM 1611 C CA . SER A 1 219 ? 36.760 83.069 68.735 1.00 11.64 219 SER A CA 1
ATOM 1612 C C . SER A 1 219 ? 36.030 84.064 67.848 1.00 12.19 219 SER A C 1
ATOM 1613 O O . SER A 1 219 ? 35.109 84.749 68.317 1.00 13.77 219 SER A O 1
ATOM 1616 N N . ARG A 1 220 ? 36.481 84.198 66.604 1.00 12.23 220 ARG A N 1
ATOM 1617 C CA . ARG A 1 220 ? 36.146 85.374 65.788 1.00 12.57 220 ARG A CA 1
ATOM 1618 C C . ARG A 1 220 ? 36.187 84.985 64.307 1.00 12.44 220 ARG A C 1
ATOM 1619 O O . ARG A 1 220 ? 36.852 85.641 63.480 1.00 13.12 220 ARG A O 1
ATOM 1627 N N . THR A 1 221 ? 35.430 83.936 63.977 1.00 12.62 221 THR A N 1
ATOM 1628 C CA . THR A 1 221 ? 35.383 83.404 62.632 1.00 12.65 221 THR A CA 1
ATOM 1629 C C . THR A 1 221 ? 35.146 84.544 61.622 1.00 12.92 221 THR A C 1
ATOM 1630 O O . THR A 1 221 ? 34.252 85.374 61.800 1.00 14.60 221 THR A O 1
ATOM 1634 N N . TYR A 1 222 ? 35.961 84.562 60.573 1.00 13.58 222 TYR A N 1
ATOM 1635 C CA . TYR A 1 222 ? 35.889 85.552 59.478 1.00 15.57 222 TYR A CA 1
ATOM 1636 C C . TYR A 1 222 ? 36.497 86.893 59.774 1.00 17.03 222 TYR A C 1
ATOM 1637 O O . TYR A 1 222 ? 36.626 87.708 58.871 1.00 18.14 222 TYR A O 1
ATOM 1646 N N . ASP A 1 223 ? 36.885 87.136 61.019 1.00 16.53 223 ASP A N 1
ATOM 1647 C CA . ASP A 1 223 ? 37.571 88.391 61.347 1.00 17.26 223 ASP A CA 1
ATOM 1648 C C . ASP A 1 223 ? 39.031 88.347 60.863 1.00 18.02 223 ASP A C 1
ATOM 1649 O O . ASP A 1 223 ? 39.687 87.289 60.963 1.00 16.69 223 ASP A O 1
ATOM 1654 N N . ALA A 1 224 ? 39.541 89.496 60.381 1.00 18.01 224 ALA A N 1
ATOM 1655 C CA . ALA A 1 224 ? 40.882 89.560 59.801 1.00 18.75 224 ALA A CA 1
ATOM 1656 C C . ALA A 1 224 ? 41.990 89.213 60.776 1.00 19.33 224 ALA A C 1
ATOM 1657 O O . ALA A 1 224 ? 43.090 88.847 60.346 1.00 22.87 224 ALA A O 1
ATOM 1659 N N . HIS A 1 225 ? 41.691 89.293 62.072 1.00 20.23 225 HIS A N 1
ATOM 1660 C CA . HIS A 1 225 ? 42.699 89.055 63.089 1.00 19.86 225 HIS A CA 1
ATOM 1661 C C . HIS A 1 225 ? 42.448 87.800 63.886 1.00 18.53 225 HIS A C 1
ATOM 1662 O O . HIS A 1 225 ? 42.945 87.664 65.012 1.00 19.61 225 HIS A O 1
ATOM 1669 N N . ARG A 1 226 ? 41.706 86.863 63.289 1.00 17.27 226 ARG A N 1
ATOM 1670 C CA . ARG A 1 226 ? 41.529 85.554 63.937 1.00 15.44 226 ARG A CA 1
ATOM 1671 C C . ARG A 1 226 ? 42.883 84.854 64.060 1.00 15.96 226 ARG A C 1
ATOM 1672 O O . ARG A 1 226 ? 43.790 85.100 63.247 1.00 16.04 226 ARG A O 1
ATOM 1680 N N . ASP A 1 227 ? 43.033 83.977 65.059 1.00 14.15 227 ASP A N 1
ATOM 1681 C CA . ASP A 1 227 ? 44.320 83.356 65.262 1.00 14.44 227 ASP A CA 1
ATOM 1682 C C . ASP A 1 227 ? 44.187 81.947 65.788 1.00 14.08 227 ASP A C 1
ATOM 1683 O O . ASP A 1 227 ? 45.051 81.491 66.517 1.00 15.52 227 ASP A O 1
ATOM 1688 N N . GLY A 1 228 ? 43.122 81.244 65.401 1.00 13.41 228 GLY A N 1
ATOM 1689 C CA . GLY A 1 228 ? 42.945 79.833 65.786 1.00 12.29 228 GLY A CA 1
ATOM 1690 C C . GLY A 1 228 ? 41.637 79.615 66.537 1.00 11.16 228 GLY A C 1
ATOM 1691 O O . GLY A 1 228 ? 40.959 80.570 66.973 1.00 12.40 228 GLY A O 1
ATOM 1692 N N . PHE A 1 229 ? 41.279 78.361 66.711 1.00 10.66 229 PHE A N 1
ATOM 1693 C CA . PHE A 1 229 ? 40.015 78.079 67.340 1.00 10.48 229 PHE A CA 1
ATOM 1694 C C . PHE A 1 229 ? 40.120 78.099 68.861 1.00 10.43 229 PHE A C 1
ATOM 1695 O O . PHE A 1 229 ? 41.218 78.094 69.434 1.00 10.89 229 PHE A O 1
ATOM 1703 N N . VAL A 1 230 ? 38.965 78.157 69.514 1.00 9.83 230 VAL A N 1
ATOM 1704 C CA . VAL A 1 230 ? 38.905 78.109 70.968 1.00 10.12 230 VAL A CA 1
ATOM 1705 C C . VAL A 1 230 ? 38.293 76.763 71.317 1.00 10.15 230 VAL A C 1
ATOM 1706 O O . VAL A 1 230 ? 37.181 76.440 70.882 1.00 10.40 230 VAL A O 1
ATOM 1710 N N . ILE A 1 231 ? 39.030 75.937 72.041 1.00 9.89 231 ILE A N 1
ATOM 1711 C CA . ILE A 1 231 ? 38.555 74.574 72.275 1.00 9.62 231 ILE A CA 1
ATOM 1712 C C . ILE A 1 231 ? 37.376 74.590 73.272 1.00 9.28 231 ILE A C 1
ATOM 1713 O O . ILE A 1 231 ? 37.290 75.469 74.154 1.00 10.76 231 ILE A O 1
ATOM 1718 N N . ALA A 1 232 ? 36.463 73.640 73.116 1.00 9.39 232 ALA A N 1
ATOM 1719 C CA . ALA A 1 232 ? 35.274 73.592 73.947 1.00 9.31 232 ALA A CA 1
ATOM 1720 C C . ALA A 1 232 ? 34.932 72.124 74.206 1.00 9.64 232 ALA A C 1
ATOM 1721 O O . ALA A 1 232 ? 35.463 71.215 73.546 1.00 10.37 232 ALA A O 1
ATOM 1723 N N . GLY A 1 233 ? 34.046 71.887 75.164 1.00 11.96 233 GLY A N 1
ATOM 1724 C CA . GLY A 1 233 ? 33.514 70.534 75.437 1.00 12.02 233 GLY A CA 1
ATOM 1725 C C . GLY A 1 233 ? 32.025 70.574 75.535 1.00 11.10 233 GLY A C 1
ATOM 1726 O O . GLY A 1 233 ? 31.436 71.655 75.580 1.00 12.42 233 GLY A O 1
ATOM 1727 N N . GLY A 1 234 ? 31.424 69.408 75.659 1.00 9.58 234 GLY A N 1
ATOM 1728 C CA . GLY A 1 234 ? 29.996 69.302 75.818 1.00 9.43 234 GLY A CA 1
ATOM 1729 C C . GLY A 1 234 ? 29.444 68.085 75.101 1.00 9.21 234 GLY A C 1
ATOM 1730 O O . GLY A 1 234 ? 30.170 67.145 74.760 1.00 9.60 234 GLY A O 1
ATOM 1731 N N . GLY A 1 235 ? 28.123 68.053 74.923 1.00 9.33 235 GLY A N 1
ATOM 1732 C CA . GLY A 1 235 ? 27.458 66.926 74.306 1.00 9.31 235 GLY A CA 1
ATOM 1733 C C . GLY A 1 235 ? 26.226 67.357 73.543 1.00 8.36 235 GLY A C 1
ATOM 1734 O O . GLY A 1 235 ? 25.722 68.486 73.736 1.00 8.50 235 GLY A O 1
ATOM 1735 N N . GLY A 1 236 ? 25.706 66.463 72.716 1.00 8.57 236 GLY A N 1
ATOM 1736 C CA . GLY A 1 236 ? 24.422 66.693 72.089 1.00 8.09 236 GLY A CA 1
ATOM 1737 C C . GLY A 1 236 ? 23.875 65.365 71.626 1.00 7.48 236 GLY A C 1
ATOM 1738 O O . GLY A 1 236 ? 24.634 64.418 71.377 1.00 8.99 236 GLY A O 1
ATOM 1739 N N . MET A 1 237 ? 22.545 65.298 71.483 1.00 8.88 237 MET A N 1
ATOM 1740 C CA . MET A 1 237 ? 21.910 64.080 70.989 1.00 8.17 237 MET A CA 1
ATOM 1741 C C . MET A 1 237 ? 20.613 64.489 70.298 1.00 8.61 237 MET A C 1
ATOM 1742 O O . MET A 1 237 ? 19.903 65.394 70.788 1.00 9.63 237 MET A O 1
ATOM 1750 N N . VAL A 1 238 ? 20.336 63.850 69.162 1.00 8.36 238 VAL A N 1
ATOM 1751 C CA . VAL A 1 238 ? 19.057 64.008 68.489 1.00 8.70 238 VAL A CA 1
ATOM 1752 C C . VAL A 1 238 ? 18.421 62.641 68.338 1.00 8.16 238 VAL A C 1
ATOM 1753 O O . VAL A 1 238 ? 19.110 61.619 68.210 1.00 9.79 238 VAL A O 1
ATOM 1757 N N . VAL A 1 239 ? 17.094 62.641 68.257 1.00 9.18 239 VAL A N 1
ATOM 1758 C CA . VAL A 1 239 ? 16.361 61.413 68.009 1.00 9.08 239 VAL A CA 1
ATOM 1759 C C . VAL A 1 239 ? 16.048 61.385 66.509 1.00 9.10 239 VAL A C 1
ATOM 1760 O O . VAL A 1 239 ? 15.255 62.213 66.039 1.00 10.58 239 VAL A O 1
ATOM 1764 N N . VAL A 1 240 ? 16.710 60.478 65.773 1.00 9.00 240 VAL A N 1
ATOM 1765 C CA . VAL A 1 240 ? 16.455 60.318 64.337 1.00 9.38 240 VAL A CA 1
ATOM 1766 C C . VAL A 1 240 ? 15.431 59.187 64.205 1.00 9.35 240 VAL A C 1
ATOM 1767 O O . VAL A 1 240 ? 15.626 58.098 64.749 1.00 10.99 240 VAL A O 1
ATOM 1771 N N . GLU A 1 241 ? 14.337 59.447 63.495 1.00 10.32 241 GLU A N 1
ATOM 1772 C CA . GLU A 1 241 ? 13.228 58.539 63.499 1.00 9.86 241 GLU A CA 1
ATOM 1773 C C . GLU A 1 241 ? 12.664 58.410 62.093 1.00 10.22 241 GLU A C 1
ATOM 1774 O O . GLU A 1 241 ? 12.598 59.386 61.326 1.00 10.57 241 GLU A O 1
ATOM 1780 N N . GLU A 1 242 ? 12.199 57.199 61.781 1.00 10.66 242 GLU A N 1
ATOM 1781 C CA . GLU A 1 242 ? 11.556 57.009 60.493 1.00 10.46 242 GLU A CA 1
ATOM 1782 C C . GLU A 1 242 ? 10.229 57.797 60.490 1.00 10.42 242 GLU A C 1
ATOM 1783 O O . GLU A 1 242 ? 9.490 57.771 61.496 1.00 11.07 242 GLU A O 1
ATOM 1789 N N . LEU A 1 243 ? 9.901 58.446 59.364 1.00 10.72 243 LEU A N 1
ATOM 1790 C CA . LEU A 1 243 ? 8.785 59.365 59.305 1.00 12.11 243 LEU A CA 1
ATOM 1791 C C . LEU A 1 243 ? 7.442 58.752 59.690 1.00 12.14 243 LEU A C 1
ATOM 1792 O O . LEU A 1 243 ? 6.706 59.313 60.503 1.00 11.96 243 LEU A O 1
ATOM 1797 N N . GLU A 1 244 ? 7.099 57.608 59.117 1.00 12.60 244 GLU A N 1
ATOM 1798 C CA . GLU A 1 244 ? 5.772 57.065 59.392 1.00 13.85 244 GLU A CA 1
ATOM 1799 C C . GLU A 1 244 ? 5.649 56.633 60.837 1.00 13.60 244 GLU A C 1
ATOM 1800 O O . GLU A 1 244 ? 4.594 56.790 61.455 1.00 14.86 244 GLU A O 1
ATOM 1810 N N . HIS A 1 245 ? 6.745 56.119 61.393 1.00 13.00 245 HIS A N 1
ATOM 1811 C CA . HIS A 1 245 ? 6.794 55.736 62.796 1.00 12.75 245 HIS A CA 1
ATOM 1812 C C . HIS A 1 245 ? 6.537 56.947 63.696 1.00 12.58 245 HIS A C 1
ATOM 1813 O O . HIS A 1 245 ? 5.780 56.870 64.666 1.00 14.09 245 HIS A O 1
ATOM 1820 N N . ALA A 1 246 ? 7.177 58.067 63.359 1.00 12.65 246 ALA A N 1
ATOM 1821 C CA . ALA A 1 246 ? 7.042 59.292 64.135 1.00 12.19 246 ALA A CA 1
ATOM 1822 C C . ALA A 1 246 ? 5.601 59.802 64.087 1.00 11.92 246 ALA A C 1
ATOM 1823 O O . ALA A 1 246 ? 4.995 60.111 65.128 1.00 13.19 246 ALA A O 1
ATOM 1825 N N . LEU A 1 247 ? 5.038 59.853 62.892 1.00 12.96 247 LEU A N 1
ATOM 1826 C CA . LEU A 1 247 ? 3.664 60.336 62.750 1.00 13.72 247 LEU A CA 1
ATOM 1827 C C . LEU A 1 247 ? 2.678 59.425 63.462 1.00 14.14 247 LEU A C 1
ATOM 1828 O O . LEU A 1 247 ? 1.735 59.908 64.104 1.00 16.00 247 LEU A O 1
ATOM 1833 N N . ALA A 1 248 ? 2.901 58.115 63.395 1.00 14.57 248 ALA A N 1
ATOM 1834 C CA . ALA A 1 248 ? 1.950 57.150 63.985 1.00 15.69 248 ALA A CA 1
ATOM 1835 C C . ALA A 1 248 ? 1.898 57.227 65.501 1.00 17.38 248 ALA A C 1
ATOM 1836 O O . ALA A 1 248 ? 0.864 56.908 66.106 1.00 18.87 248 ALA A O 1
ATOM 1838 N N . ARG A 1 249 ? 3.001 57.658 66.123 1.00 16.82 249 ARG A N 1
ATOM 1839 C CA . ARG A 1 249 ? 3.000 57.836 67.584 1.00 17.23 249 ARG A CA 1
ATOM 1840 C C . ARG A 1 249 ? 2.716 59.278 68.049 1.00 17.48 249 ARG A C 1
ATOM 1841 O O . ARG A 1 249 ? 2.813 59.587 69.230 1.00 18.93 249 ARG A O 1
ATOM 1849 N N . GLY A 1 250 ? 2.396 60.167 67.111 1.00 17.00 250 GLY A N 1
ATOM 1850 C CA . GLY A 1 250 ? 2.069 61.585 67.440 1.00 17.02 250 GLY A CA 1
ATOM 1851 C C . GLY A 1 250 ? 3.299 62.378 67.897 1.00 16.45 250 GLY A C 1
ATOM 1852 O O . GLY A 1 250 ? 3.186 63.276 68.746 1.00 18.36 250 GLY A O 1
ATOM 1853 N N . ALA A 1 251 ? 4.474 62.062 67.338 1.00 16.47 251 ALA A N 1
ATOM 1854 C CA . ALA A 1 251 ? 5.728 62.755 67.692 1.00 16.25 251 ALA A CA 1
ATOM 1855 C C . ALA A 1 251 ? 5.675 64.209 67.293 1.00 14.96 251 ALA A C 1
ATOM 1856 O O . ALA A 1 251 ? 5.014 64.565 66.315 1.00 17.66 251 ALA A O 1
ATOM 1858 N N . HIS A 1 252 ? 6.401 65.052 68.002 1.00 15.24 252 HIS A N 1
ATOM 1859 C CA . HIS A 1 252 ? 6.645 66.383 67.494 1.00 14.99 252 HIS A CA 1
ATOM 1860 C C . HIS A 1 252 ? 7.848 66.273 66.561 1.00 14.07 252 HIS A C 1
ATOM 1861 O O . HIS A 1 252 ? 8.868 65.754 66.946 1.00 15.95 252 HIS A O 1
ATOM 1868 N N . ILE A 1 253 ? 7.731 66.798 65.344 1.00 12.55 253 ILE A N 1
ATOM 1869 C CA . ILE A 1 253 ? 8.785 66.706 64.362 1.00 12.07 253 ILE A CA 1
ATOM 1870 C C . ILE A 1 253 ? 9.397 68.086 64.125 1.00 12.09 253 ILE A C 1
ATOM 1871 O O . ILE A 1 253 ? 8.679 69.035 63.745 1.00 13.47 253 ILE A O 1
ATOM 1876 N N . TYR A 1 254 ? 10.699 68.225 64.376 1.00 10.98 254 TYR A N 1
ATOM 1877 C CA . TYR A 1 254 ? 11.374 69.483 64.102 1.00 11.08 254 TYR A CA 1
ATOM 1878 C C . TYR A 1 254 ? 11.561 69.647 62.594 1.00 11.02 254 TYR A C 1
ATOM 1879 O O . TYR A 1 254 ? 11.238 70.696 62.035 1.00 13.41 254 TYR A O 1
ATOM 1888 N N . ALA A 1 255 ? 12.137 68.638 61.949 1.00 10.91 255 ALA A N 1
ATOM 1889 C CA . ALA A 1 255 ? 12.534 68.749 60.557 1.00 10.65 255 ALA A CA 1
ATOM 1890 C C . ALA A 1 255 ? 12.804 67.375 60.008 1.00 9.96 255 ALA A C 1
ATOM 1891 O O . ALA A 1 255 ? 13.032 66.412 60.763 1.00 11.10 255 ALA A O 1
ATOM 1893 N N . GLU A 1 256 ? 12.789 67.288 58.680 1.00 10.01 256 GLU A N 1
ATOM 1894 C CA . GLU A 1 256 ? 13.283 66.087 57.969 1.00 10.62 256 GLU A CA 1
ATOM 1895 C C . GLU A 1 256 ? 14.739 66.291 57.600 1.00 10.34 256 GLU A C 1
ATOM 1896 O O . GLU A 1 256 ? 15.138 67.393 57.218 1.00 11.07 256 GLU A O 1
ATOM 1902 N N . ILE A 1 257 ? 15.522 65.214 57.682 1.00 10.38 257 ILE A N 1
ATOM 1903 C CA . ILE A 1 257 ? 16.887 65.273 57.159 1.00 10.08 257 ILE A CA 1
ATOM 1904 C C . ILE A 1 257 ? 16.774 64.931 55.673 1.00 10.41 257 ILE A C 1
ATOM 1905 O O . ILE A 1 257 ? 16.588 63.754 55.305 1.00 12.51 257 ILE A O 1
ATOM 1911 N N . VAL A 1 258 ? 16.819 65.965 54.835 1.00 9.82 258 VAL A N 1
ATOM 1912 C CA . VAL A 1 258 ? 16.608 65.791 53.403 1.00 10.22 258 VAL A CA 1
ATOM 1913 C C . VAL A 1 258 ? 17.905 65.630 52.636 1.00 11.88 258 VAL A C 1
ATOM 1914 O O . VAL A 1 258 ? 17.883 65.313 51.443 1.00 13.33 258 VAL A O 1
ATOM 1918 N N . GLY A 1 259 ? 19.037 65.881 53.289 1.00 10.60 259 GLY A N 1
ATOM 1919 C CA . GLY A 1 259 ? 20.321 65.660 52.609 1.00 10.80 259 GLY A CA 1
ATOM 1920 C C . GLY A 1 259 ? 21.433 65.354 53.571 1.00 9.71 259 GLY A C 1
ATOM 1921 O O . GLY A 1 259 ? 21.474 65.878 54.695 1.00 10.17 259 GLY A O 1
ATOM 1922 N N . TYR A 1 260 ? 22.341 64.502 53.130 1.00 10.29 260 TYR A N 1
ATOM 1923 C CA . TYR A 1 260 ? 23.504 64.142 53.939 1.00 9.52 260 TYR A CA 1
ATOM 1924 C C . TYR A 1 260 ? 24.664 63.939 52.983 1.00 9.63 260 TYR A C 1
ATOM 1925 O O . TYR A 1 260 ? 24.618 63.058 52.131 1.00 12.40 260 TYR A O 1
ATOM 1934 N N . GLY A 1 261 ? 25.687 64.773 53.098 1.00 8.84 261 GLY A N 1
ATOM 1935 C CA . GLY A 1 261 ? 26.887 64.587 52.310 1.00 9.60 261 GLY A CA 1
ATOM 1936 C C . GLY A 1 261 ? 28.011 64.084 53.190 1.00 8.18 261 GLY A C 1
ATOM 1937 O O . GLY A 1 261 ? 28.147 64.479 54.340 1.00 8.66 261 GLY A O 1
ATOM 1938 N N . ALA A 1 262 ? 28.826 63.177 52.653 1.00 8.43 262 ALA A N 1
ATOM 1939 C CA . ALA A 1 262 ? 30.023 62.703 53.342 1.00 8.87 262 ALA A CA 1
ATOM 1940 C C . ALA A 1 262 ? 31.066 62.481 52.275 1.00 9.19 262 ALA A C 1
ATOM 1941 O O . ALA A 1 262 ? 30.860 61.672 51.357 1.00 10.69 262 ALA A O 1
ATOM 1943 N N . THR A 1 263 ? 32.168 63.211 52.380 1.00 8.39 263 THR A N 1
ATOM 1944 C CA . THR A 1 263 ? 33.212 63.106 51.361 1.00 7.76 263 THR A CA 1
ATOM 1945 C C . THR A 1 263 ? 34.573 63.197 52.016 1.00 7.60 263 THR A C 1
ATOM 1946 O O . THR A 1 263 ? 34.688 63.381 53.231 1.00 8.03 263 THR A O 1
ATOM 1950 N N . SER A 1 264 ? 35.596 63.112 51.173 1.00 7.55 264 SER A N 1
ATOM 1951 C CA . SER A 1 264 ? 36.975 63.130 51.642 1.00 7.77 264 SER A CA 1
ATOM 1952 C C . SER A 1 264 ? 37.787 64.017 50.714 1.00 9.07 264 SER A C 1
ATOM 1953 O O . SER A 1 264 ? 37.572 64.038 49.498 1.00 9.30 264 SER A O 1
ATOM 1956 N N . ASP A 1 265 ? 38.735 64.749 51.289 1.00 9.65 265 ASP A N 1
ATOM 1957 C CA . ASP A 1 265 ? 39.589 65.653 50.498 1.00 10.46 265 ASP A CA 1
ATOM 1958 C C . ASP A 1 265 ? 40.635 64.873 49.702 1.00 9.94 265 ASP A C 1
ATOM 1959 O O . ASP A 1 265 ? 40.907 65.213 48.553 1.00 11.44 265 ASP A O 1
ATOM 1964 N N . GLY A 1 266 ? 41.275 63.880 50.347 1.00 11.09 266 GLY A N 1
ATOM 1965 C CA . GLY A 1 266 ? 42.318 63.129 49.650 1.00 12.13 266 GLY A CA 1
ATOM 1966 C C . GLY A 1 266 ? 43.481 64.014 49.255 1.00 14.98 266 GLY A C 1
ATOM 1967 O O . GLY A 1 266 ? 44.074 63.800 48.211 1.00 16.66 266 GLY A O 1
ATOM 1968 N N . ALA A 1 267 ? 43.851 64.981 50.095 1.00 17.54 267 ALA A N 1
ATOM 1969 C CA . ALA A 1 267 ? 44.824 66.030 49.657 1.00 23.51 267 ALA A CA 1
ATOM 1970 C C . ALA A 1 267 ? 45.859 66.465 50.702 1.00 27.50 267 ALA A C 1
ATOM 1971 O O . ALA A 1 267 ? 46.715 65.690 51.110 1.00 30.76 267 ALA A O 1
ATOM 1973 N N . ASP A 1 268 ? 45.862 67.730 51.079 1.00 33.03 268 ASP A N 1
ATOM 1974 C CA . ASP A 1 268 ? 46.849 68.161 52.055 1.00 34.73 268 ASP A CA 1
ATOM 1975 C C . ASP A 1 268 ? 46.345 67.724 53.423 1.00 33.80 268 ASP A C 1
ATOM 1976 O O . ASP A 1 268 ? 45.275 68.135 53.842 1.00 37.01 268 ASP A O 1
ATOM 1981 N N . MET A 1 269 ? 47.124 66.904 54.128 1.00 33.56 269 MET A N 1
ATOM 1982 C CA . MET A 1 269 ? 46.689 66.382 55.431 1.00 31.84 269 MET A CA 1
ATOM 1983 C C . MET A 1 269 ? 46.132 67.402 56.413 1.00 34.15 269 MET A C 1
ATOM 1984 O O . MET A 1 269 ? 45.142 67.135 57.100 1.00 34.62 269 MET A O 1
ATOM 1989 N N . VAL A 1 270 ? 46.767 68.571 56.497 1.00 35.82 270 VAL A N 1
ATOM 1990 C CA . VAL A 1 270 ? 46.450 69.511 57.580 1.00 38.11 270 VAL A CA 1
ATOM 1991 C C . VAL A 1 270 ? 45.539 70.693 57.226 1.00 38.89 270 VAL A C 1
ATOM 1992 O O . VAL A 1 270 ? 45.071 71.396 58.122 1.00 40.76 270 VAL A O 1
ATOM 1996 N N . ALA A 1 271 ? 45.294 70.918 55.942 1.00 38.00 271 ALA A N 1
ATOM 1997 C CA . ALA A 1 271 ? 44.428 72.030 55.533 1.00 36.81 271 ALA A CA 1
ATOM 1998 C C . ALA A 1 271 ? 43.202 71.474 54.817 1.00 35.29 271 ALA A C 1
ATOM 1999 O O . ALA A 1 271 ? 43.321 70.451 54.158 1.00 36.43 271 ALA A O 1
ATOM 2001 N N . PRO A 1 272 ? 42.021 72.139 54.935 1.00 33.53 272 PRO A N 1
ATOM 2002 C CA . PRO A 1 272 ? 40.906 71.681 54.085 1.00 31.78 272 PRO A CA 1
ATOM 2003 C C . PRO A 1 272 ? 41.220 71.988 52.631 1.00 29.94 272 PRO A C 1
ATOM 2004 O O . PRO A 1 272 ? 41.867 73.004 52.353 1.00 29.80 272 PRO A O 1
ATOM 2008 N N . SER A 1 273 ? 40.779 71.132 51.709 1.00 28.10 273 SER A N 1
ATOM 2009 C CA . SER A 1 273 ? 41.078 71.357 50.289 1.00 27.72 273 SER A CA 1
ATOM 2010 C C . SER A 1 273 ? 40.139 72.337 49.617 1.00 27.44 273 SER A C 1
ATOM 2011 O O . SER A 1 273 ? 40.500 72.919 48.575 1.00 32.07 273 SER A O 1
ATOM 2014 N N . GLY A 1 274 ? 38.947 72.541 50.177 1.00 24.91 274 GLY A N 1
ATOM 2015 C CA . GLY A 1 274 ? 37.956 73.388 49.483 1.00 19.36 274 GLY A CA 1
ATOM 2016 C C . GLY A 1 274 ? 37.111 72.517 48.553 1.00 17.05 274 GLY A C 1
ATOM 2017 O O . GLY A 1 274 ? 35.900 72.466 48.677 1.00 16.17 274 GLY A O 1
ATOM 2018 N N . GLU A 1 275 ? 37.746 71.830 47.609 1.00 16.13 275 GLU A N 1
ATOM 2019 C CA . GLU A 1 275 ? 37.013 70.931 46.711 1.00 15.50 275 GLU A CA 1
ATOM 2020 C C . GLU A 1 275 ? 36.225 69.822 47.425 1.00 13.83 275 GLU A C 1
ATOM 2021 O O . GLU A 1 275 ? 35.095 69.503 47.027 1.00 13.48 275 GLU A O 1
ATOM 2027 N N . GLY A 1 276 ? 36.800 69.206 48.462 1.00 12.70 276 GLY A N 1
ATOM 2028 C CA . GLY A 1 276 ? 36.036 68.178 49.184 1.00 12.37 276 GLY A CA 1
ATOM 2029 C C . GLY A 1 276 ? 34.771 68.772 49.807 1.00 10.74 276 GLY A C 1
ATOM 2030 O O . GLY A 1 276 ? 33.720 68.123 49.838 1.00 10.79 276 GLY A O 1
ATOM 2031 N N . ALA A 1 277 ? 34.874 70.004 50.305 1.00 10.84 277 ALA A N 1
ATOM 2032 C CA . ALA A 1 277 ? 33.723 70.699 50.881 1.00 10.81 277 ALA A CA 1
ATOM 2033 C C . ALA A 1 277 ? 32.674 71.002 49.824 1.00 10.43 277 ALA A C 1
ATOM 2034 O O . ALA A 1 277 ? 31.477 70.870 50.101 1.00 10.60 277 ALA A O 1
ATOM 2036 N N . VAL A 1 278 ? 33.103 71.459 48.641 1.00 10.52 278 VAL A N 1
ATOM 2037 C CA . VAL A 1 278 ? 32.183 71.660 47.534 1.00 10.85 278 VAL A CA 1
ATOM 2038 C C . VAL A 1 278 ? 31.432 70.373 47.212 1.00 10.49 278 VAL A C 1
ATOM 2039 O O . VAL A 1 278 ? 30.186 70.362 47.105 1.00 11.38 278 VAL A O 1
ATOM 2043 N N . ARG A 1 279 ? 32.187 69.298 47.046 1.00 10.81 279 ARG A N 1
ATOM 2044 C CA . ARG A 1 279 ? 31.534 68.026 46.760 1.00 10.46 279 ARG A CA 1
ATOM 2045 C C . ARG A 1 279 ? 30.561 67.598 47.859 1.00 9.70 279 ARG A C 1
ATOM 2046 O O . ARG A 1 279 ? 29.480 67.055 47.578 1.00 10.57 279 ARG A O 1
ATOM 2054 N N . CYS A 1 280 ? 30.937 67.856 49.105 1.00 9.17 280 CYS A N 1
ATOM 2055 C CA . CYS A 1 280 ? 30.081 67.464 50.226 1.00 9.13 280 CYS A CA 1
ATOM 2056 C C . CYS A 1 280 ? 28.775 68.240 50.243 1.00 9.04 280 CYS A C 1
ATOM 2057 O O . CYS A 1 280 ? 27.686 67.679 50.418 1.00 9.40 280 CYS A O 1
ATOM 2060 N N . MET A 1 281 ? 28.881 69.561 50.091 1.00 8.90 281 MET A N 1
ATOM 2061 C CA . MET A 1 281 ? 27.674 70.386 50.071 1.00 9.41 281 MET A CA 1
ATOM 2062 C C . MET A 1 281 ? 26.790 69.994 48.905 1.00 10.48 281 MET A C 1
ATOM 2063 O O . MET A 1 281 ? 25.576 69.925 49.063 1.00 10.48 281 MET A O 1
ATOM 2068 N N . LYS A 1 282 ? 27.366 69.814 47.717 1.00 10.05 282 LYS A N 1
ATOM 2069 C CA . LYS A 1 282 ? 26.520 69.452 46.578 1.00 10.26 282 LYS A CA 1
ATOM 2070 C C . LYS A 1 282 ? 25.859 68.095 46.779 1.00 11.11 282 LYS A C 1
ATOM 2071 O O . LYS A 1 282 ? 24.697 67.893 46.382 1.00 12.74 282 LYS A O 1
ATOM 2077 N N . MET A 1 283 ? 26.575 67.152 47.394 1.00 10.13 283 MET A N 1
ATOM 2078 C CA . MET A 1 283 ? 25.973 65.864 47.672 1.00 10.67 283 MET A CA 1
ATOM 2079 C C . MET A 1 283 ? 24.757 66.001 48.604 1.00 11.18 283 MET A C 1
ATOM 2080 O O . MET A 1 283 ? 23.701 65.366 48.381 1.00 12.33 283 MET A O 1
ATOM 2085 N N . ALA A 1 284 ? 24.886 66.841 49.632 1.00 10.23 284 ALA A N 1
ATOM 2086 C CA . ALA A 1 284 ? 23.789 67.030 50.578 1.00 9.63 284 ALA A CA 1
ATOM 2087 C C . ALA A 1 284 ? 22.598 67.749 49.938 1.00 11.73 284 ALA A C 1
ATOM 2088 O O . ALA A 1 284 ? 21.463 67.617 50.385 1.00 14.43 284 ALA A O 1
ATOM 2090 N N . MET A 1 285 ? 22.862 68.543 48.905 1.00 11.35 285 MET A N 1
ATOM 2091 C CA . MET A 1 285 ? 21.812 69.338 48.259 1.00 13.84 285 MET A CA 1
ATOM 2092 C C . MET A 1 285 ? 21.141 68.591 47.140 1.00 13.81 285 MET A C 1
ATOM 2093 O O . MET A 1 285 ? 20.133 69.071 46.610 1.00 15.47 285 MET A O 1
ATOM 2098 N N . HIS A 1 286 ? 21.673 67.420 46.776 1.00 15.02 286 HIS A N 1
ATOM 2099 C CA . HIS A 1 286 ? 21.166 66.734 45.603 1.00 18.44 286 HIS A CA 1
ATOM 2100 C C . HIS A 1 286 ? 19.702 66.340 45.810 1.00 19.29 286 HIS A C 1
ATOM 2101 O O . HIS A 1 286 ? 19.352 65.690 46.796 1.00 20.86 286 HIS A O 1
ATOM 2108 N N . GLY A 1 287 ? 18.845 66.752 44.880 1.00 19.55 287 GLY A N 1
ATOM 2109 C CA . GLY A 1 287 ? 17.426 66.413 44.966 1.00 19.93 287 GLY A CA 1
ATOM 2110 C C . GLY A 1 287 ? 16.599 67.285 45.880 1.00 21.02 287 GLY A C 1
ATOM 2111 O O . GLY A 1 287 ? 15.385 67.108 45.952 1.00 23.79 287 GLY A O 1
ATOM 2112 N N . VAL A 1 288 ? 17.231 68.237 46.555 1.00 18.17 288 VAL A N 1
ATOM 2113 C CA . VAL A 1 288 ? 16.507 69.105 47.493 1.00 18.00 288 VAL A CA 1
ATOM 2114 C C . VAL A 1 288 ? 15.916 70.264 46.681 1.00 19.42 288 VAL A C 1
ATOM 2115 O O . VAL A 1 288 ? 16.653 71.061 46.098 1.00 20.51 288 VAL A O 1
ATOM 2119 N N . ASP A 1 289 ? 14.584 70.329 46.623 1.00 18.32 289 ASP A N 1
ATOM 2120 C CA . ASP A 1 289 ? 13.920 71.228 45.663 1.00 19.75 289 ASP A CA 1
ATOM 2121 C C . ASP A 1 289 ? 13.606 72.609 46.192 1.00 18.96 289 ASP A C 1
ATOM 2122 O O . ASP A 1 289 ? 12.789 73.333 45.597 1.00 22.04 289 ASP A O 1
ATOM 2127 N N . THR A 1 290 ? 14.229 72.970 47.312 1.00 17.33 290 THR A N 1
ATOM 2128 C CA . THR A 1 290 ? 14.059 74.293 47.909 1.00 16.27 290 THR A CA 1
ATOM 2129 C C . THR A 1 290 ? 15.441 74.890 48.134 1.00 16.14 290 THR A C 1
ATOM 2130 O O . THR A 1 290 ? 16.426 74.148 48.296 1.00 16.97 290 THR A O 1
ATOM 2134 N N . PRO A 1 291 ? 15.533 76.227 48.158 1.00 15.81 291 PRO A N 1
ATOM 2135 C CA . PRO A 1 291 ? 16.827 76.858 48.382 1.00 16.19 291 PRO A CA 1
ATOM 2136 C C . PRO A 1 291 ? 17.282 76.676 49.827 1.00 14.14 291 PRO A C 1
ATOM 2137 O O . PRO A 1 291 ? 16.468 76.519 50.737 1.00 13.94 291 PRO A O 1
ATOM 2141 N N . ILE A 1 292 ? 18.584 76.722 50.036 1.00 13.28 292 ILE A N 1
ATOM 2142 C CA . ILE A 1 292 ? 19.111 76.774 51.388 1.00 13.01 292 ILE A CA 1
ATOM 2143 C C . ILE A 1 292 ? 18.921 78.184 51.930 1.00 13.24 292 ILE A C 1
ATOM 2144 O O . ILE A 1 292 ? 19.483 79.133 51.394 1.00 15.21 292 ILE A O 1
ATOM 2149 N N . ASP A 1 293 ? 18.158 78.314 53.005 1.00 12.50 293 ASP A N 1
ATOM 2150 C CA . ASP A 1 293 ? 17.875 79.623 53.563 1.00 12.99 293 ASP A CA 1
ATOM 2151 C C . ASP A 1 293 ? 18.970 80.092 54.523 1.00 12.92 293 ASP A C 1
ATOM 2152 O O . ASP A 1 293 ? 19.227 81.299 54.624 1.00 14.22 293 ASP A O 1
ATOM 2157 N N . TYR A 1 294 ? 19.591 79.174 55.252 1.00 11.60 294 TYR A N 1
ATOM 2158 C CA . TYR A 1 294 ? 20.557 79.492 56.280 1.00 11.23 294 TYR A CA 1
ATOM 2159 C C . TYR A 1 294 ? 21.581 78.379 56.293 1.00 10.03 294 TYR A C 1
ATOM 2160 O O . TYR A 1 294 ? 21.229 77.189 56.195 1.00 10.70 294 TYR A O 1
ATOM 2169 N N . LEU A 1 295 ? 22.846 78.784 56.407 1.00 9.66 295 LEU A N 1
ATOM 2170 C CA . LEU A 1 295 ? 23.965 77.854 56.495 1.00 10.40 295 LEU A CA 1
ATOM 2171 C C . LEU A 1 295 ? 24.749 78.126 57.765 1.00 10.17 295 LEU A C 1
ATOM 2172 O O . LEU A 1 295 ? 25.270 79.245 57.961 1.00 11.42 295 LEU A O 1
ATOM 2179 N N . ASN A 1 296 ? 24.820 77.092 58.604 1.00 9.63 296 ASN A N 1
ATOM 2180 C CA . ASN A 1 296 ? 25.666 77.148 59.800 1.00 10.34 296 ASN A CA 1
ATOM 2181 C C . ASN A 1 296 ? 27.035 76.635 59.391 1.00 9.28 296 ASN A C 1
ATOM 2182 O O . ASN A 1 296 ? 27.202 75.433 59.100 1.00 9.86 296 ASN A O 1
ATOM 2187 N N . SER A 1 297 ? 28.005 77.545 59.291 1.00 11.25 297 SER A N 1
ATOM 2188 C CA . SER A 1 297 ? 29.274 77.169 58.689 1.00 12.81 297 SER A CA 1
ATOM 2189 C C . SER A 1 297 ? 30.129 76.361 59.651 1.00 11.88 297 SER A C 1
ATOM 2190 O O . SER A 1 297 ? 29.926 76.358 60.870 1.00 12.95 297 SER A O 1
ATOM 2193 N N . HIS A 1 298 ? 31.095 75.650 59.098 1.00 10.32 298 HIS A N 1
ATOM 2194 C CA . HIS A 1 298 ? 32.086 74.979 59.922 1.00 12.08 298 HIS A CA 1
ATOM 2195 C C . HIS A 1 298 ? 32.911 76.019 60.696 1.00 12.41 298 HIS A C 1
ATOM 2196 O O . HIS A 1 298 ? 33.140 75.863 61.890 1.00 15.31 298 HIS A O 1
ATOM 2203 N N . GLY A 1 299 ? 33.372 77.047 59.988 1.00 12.41 299 GLY A N 1
ATOM 2204 C CA . GLY A 1 299 ? 34.063 78.231 60.487 1.00 14.70 299 GLY A CA 1
ATOM 2205 C C . GLY A 1 299 ? 34.615 78.192 61.894 1.00 13.05 299 GLY A C 1
ATOM 2206 O O . GLY A 1 299 ? 33.963 78.684 62.833 1.00 14.63 299 GLY A O 1
ATOM 2207 N N . THR A 1 300 ? 35.845 77.697 62.042 1.00 12.79 300 THR A N 1
ATOM 2208 C CA . THR A 1 300 ? 36.422 77.529 63.374 1.00 12.40 300 THR A CA 1
ATOM 2209 C C . THR A 1 300 ? 37.228 78.705 63.921 1.00 13.16 300 THR A C 1
ATOM 2210 O O . THR A 1 300 ? 37.615 78.651 65.085 1.00 13.33 300 THR A O 1
ATOM 2214 N N . SER A 1 301 ? 37.463 79.749 63.113 1.00 12.40 301 SER A N 1
ATOM 2215 C CA . SER A 1 301 ? 38.274 80.901 63.494 1.00 12.64 301 SER A CA 1
ATOM 2216 C C . SER A 1 301 ? 39.750 80.713 63.200 1.00 13.87 301 SER A C 1
ATOM 2217 O O . SER A 1 301 ? 40.612 81.264 63.869 1.00 14.24 301 SER A O 1
ATOM 2220 N N . THR A 1 302 ? 40.035 79.893 62.204 1.00 15.83 302 THR A N 1
ATOM 2221 C CA . THR A 1 302 ? 41.428 79.666 61.782 1.00 16.81 302 THR A CA 1
ATOM 2222 C C . THR A 1 302 ? 41.687 80.474 60.505 1.00 17.67 302 THR A C 1
ATOM 2223 O O . THR A 1 302 ? 40.802 80.588 59.635 1.00 18.91 302 THR A O 1
ATOM 2229 N N . PRO A 1 303 ? 42.888 81.048 60.367 1.00 18.91 303 PRO A N 1
ATOM 2230 C CA . PRO A 1 303 ? 43.222 81.768 59.117 1.00 20.56 303 PRO A CA 1
ATOM 2231 C C . PRO A 1 303 ? 42.911 81.009 57.821 1.00 20.55 303 PRO A C 1
ATOM 2232 O O . PRO A 1 303 ? 42.161 81.512 56.977 1.00 22.57 303 PRO A O 1
ATOM 2236 N N . VAL A 1 304 ? 43.433 79.803 57.667 1.00 21.44 304 VAL A N 1
ATOM 2237 C CA . VAL A 1 304 ? 43.273 79.120 56.386 1.00 23.15 304 VAL A CA 1
ATOM 2238 C C . VAL A 1 304 ? 41.850 78.569 56.219 1.00 22.41 304 VAL A C 1
ATOM 2239 O O . VAL A 1 304 ? 41.193 78.798 55.184 1.00 23.64 304 VAL A O 1
ATOM 2243 N N . GLY A 1 305 ? 41.361 77.872 57.249 1.00 21.58 305 GLY A N 1
ATOM 2244 C CA . GLY A 1 305 ? 40.092 77.166 57.158 1.00 21.17 305 GLY A CA 1
ATOM 2245 C C . GLY A 1 305 ? 38.904 78.060 56.866 1.00 19.27 305 GLY A C 1
ATOM 2246 O O . GLY A 1 305 ? 38.041 77.692 56.050 1.00 18.85 305 GLY A O 1
ATOM 2247 N N . ASP A 1 306 ? 38.830 79.220 57.517 1.00 17.82 306 ASP A N 1
ATOM 2248 C CA . ASP A 1 306 ? 37.624 80.033 57.369 1.00 17.07 306 ASP A CA 1
ATOM 2249 C C . ASP A 1 306 ? 37.415 80.446 55.914 1.00 18.70 306 ASP A C 1
ATOM 2250 O O . ASP A 1 306 ? 36.305 80.374 55.381 1.00 19.53 306 ASP A O 1
ATOM 2255 N N . VAL A 1 307 ? 38.475 80.908 55.271 1.00 20.39 307 VAL A N 1
ATOM 2256 C CA . VAL A 1 307 ? 38.252 81.434 53.923 1.00 20.88 307 VAL A CA 1
ATOM 2257 C C . VAL A 1 307 ? 38.216 80.310 52.882 1.00 21.20 307 VAL A C 1
ATOM 2258 O O . VAL A 1 307 ? 37.605 80.468 51.839 1.00 21.35 307 VAL A O 1
ATOM 2262 N N . LYS A 1 308 ? 38.821 79.164 53.179 1.00 19.13 308 LYS A N 1
ATOM 2263 C CA . LYS A 1 308 ? 38.650 78.009 52.291 1.00 20.24 308 LYS A CA 1
ATOM 2264 C C . LYS A 1 308 ? 37.173 77.588 52.217 1.00 17.65 308 LYS A C 1
ATOM 2265 O O . LYS A 1 308 ? 36.637 77.289 51.129 1.00 16.86 308 LYS A O 1
ATOM 2269 N N . GLU A 1 309 ? 36.505 77.573 53.370 1.00 15.52 309 GLU A N 1
ATOM 2270 C CA . GLU A 1 309 ? 35.082 77.266 53.385 1.00 14.44 309 GLU A CA 1
ATOM 2271 C C . GLU A 1 309 ? 34.285 78.325 52.637 1.00 14.83 309 GLU A C 1
ATOM 2272 O O . GLU A 1 309 ? 33.387 77.993 51.901 1.00 14.50 309 GLU A O 1
ATOM 2278 N N . LEU A 1 310 ? 34.640 79.602 52.790 1.00 14.42 310 LEU A N 1
ATOM 2279 C CA . LEU A 1 310 ? 33.908 80.651 52.073 1.00 15.42 310 LEU A CA 1
ATOM 2280 C C . LEU A 1 310 ? 34.071 80.486 50.587 1.00 14.98 310 LEU A C 1
ATOM 2281 O O . LEU A 1 310 ? 33.109 80.671 49.841 1.00 16.33 310 LEU A O 1
ATOM 2286 N N . ALA A 1 311 ? 35.290 80.181 50.145 1.00 14.53 311 ALA A N 1
ATOM 2287 C CA . ALA A 1 311 ? 35.490 79.925 48.720 1.00 15.27 311 ALA A CA 1
ATOM 2288 C C . ALA A 1 311 ? 34.637 78.734 48.237 1.00 14.40 311 ALA A C 1
ATOM 2289 O O . ALA A 1 311 ? 34.078 78.776 47.121 1.00 15.10 311 ALA A O 1
ATOM 2291 N N . ALA A 1 312 ? 34.508 77.692 49.068 1.00 12.93 312 ALA A N 1
ATOM 2292 C CA . ALA A 1 312 ? 33.670 76.548 48.678 1.00 13.34 312 ALA A CA 1
ATOM 2293 C C . ALA A 1 312 ? 32.204 76.950 48.607 1.00 12.60 312 ALA A C 1
ATOM 2294 O O . ALA A 1 312 ? 31.481 76.542 47.695 1.00 13.42 312 ALA A O 1
ATOM 2296 N N . ILE A 1 313 ? 31.763 77.753 49.577 1.00 12.96 313 ILE A N 1
ATOM 2297 C CA . ILE A 1 313 ? 30.394 78.285 49.570 1.00 13.63 313 ILE A CA 1
ATOM 2298 C C . ILE A 1 313 ? 30.133 79.095 48.299 1.00 13.61 313 ILE A C 1
ATOM 2299 O O . ILE A 1 313 ? 29.087 78.925 47.648 1.00 15.05 313 ILE A O 1
ATOM 2304 N N . ARG A 1 314 ? 31.094 79.935 47.920 1.00 15.87 314 ARG A N 1
ATOM 2305 C CA . ARG A 1 314 ? 30.941 80.691 46.668 1.00 17.54 314 ARG A CA 1
ATOM 2306 C C . ARG A 1 314 ? 30.827 79.781 45.465 1.00 16.34 314 ARG A C 1
ATOM 2307 O O . ARG A 1 314 ? 30.061 80.052 44.548 1.00 18.40 314 ARG A O 1
ATOM 2315 N N . GLU A 1 315 ? 31.624 78.721 45.432 1.00 16.01 315 GLU A N 1
ATOM 2316 C CA . GLU A 1 315 ? 31.540 77.793 44.310 1.00 16.54 315 GLU A CA 1
ATOM 2317 C C . GLU A 1 315 ? 30.186 77.107 44.233 1.00 15.78 315 GLU A C 1
ATOM 2318 O O . GLU A 1 315 ? 29.642 76.944 43.130 1.00 18.13 315 GLU A O 1
ATOM 2324 N N . VAL A 1 316 ? 29.645 76.683 45.382 1.00 13.59 316 VAL A N 1
ATOM 2325 C CA . VAL A 1 316 ? 28.362 75.987 45.402 1.00 14.18 316 VAL A CA 1
ATOM 2326 C C . VAL A 1 316 ? 27.197 76.914 45.048 1.00 15.30 316 VAL A C 1
ATOM 2327 O O . VAL A 1 316 ? 26.315 76.524 44.266 1.00 17.92 316 VAL A O 1
ATOM 2331 N N . PHE A 1 317 ? 27.190 78.119 45.621 1.00 15.10 317 PHE A N 1
ATOM 2332 C CA . PHE A 1 317 ? 25.990 78.974 45.581 1.00 16.44 317 PHE A CA 1
ATOM 2333 C C . PHE A 1 317 ? 26.085 80.159 44.636 1.00 17.32 317 PHE A C 1
ATOM 2334 O O . PHE A 1 317 ? 25.067 80.795 44.366 1.00 20.31 317 PHE A O 1
ATOM 2342 N N . GLY A 1 318 ? 27.281 80.458 44.135 1.00 17.31 318 GLY A N 1
ATOM 2343 C CA . GLY A 1 318 ? 27.502 81.596 43.223 1.00 18.53 318 GLY A CA 1
ATOM 2344 C C . GLY A 1 318 ? 27.078 82.891 43.907 1.00 20.77 318 GLY A C 1
ATOM 2345 O O . GLY A 1 318 ? 27.467 83.186 45.057 1.00 23.19 318 GLY A O 1
ATOM 2346 N N . ASP A 1 319 ? 26.221 83.642 43.230 1.00 20.91 319 ASP A N 1
ATOM 2347 C CA . ASP A 1 319 ? 25.784 84.931 43.751 1.00 21.47 319 ASP A CA 1
ATOM 2348 C C . ASP A 1 319 ? 24.558 84.840 44.617 1.00 20.71 319 ASP A C 1
ATOM 2349 O O . ASP A 1 319 ? 24.017 85.854 45.030 1.00 21.99 319 ASP A O 1
ATOM 2354 N N . LYS A 1 320 ? 24.130 83.625 44.917 1.00 20.06 320 LYS A N 1
ATOM 2355 C CA . LYS A 1 320 ? 22.922 83.425 45.700 1.00 21.82 320 LYS A CA 1
ATOM 2356 C C . LYS A 1 320 ? 23.212 82.715 47.022 1.00 19.87 320 LYS A C 1
ATOM 2357 O O . LYS A 1 320 ? 22.571 81.715 47.380 1.00 21.99 320 LYS A O 1
ATOM 2363 N N . SER A 1 321 ? 24.168 83.295 47.755 1.00 21.52 321 SER A N 1
ATOM 2364 C CA . SER A 1 321 ? 24.557 82.864 49.105 1.00 21.15 321 SER A CA 1
ATOM 2365 C C . SER A 1 321 ? 23.325 82.693 49.962 1.00 18.24 321 SER A C 1
ATOM 2366 O O . SER A 1 321 ? 22.460 83.561 49.982 1.00 17.82 321 SER A O 1
ATOM 2369 N N . PRO A 1 322 ? 23.265 81.613 50.754 1.00 15.93 322 PRO A N 1
ATOM 2370 C CA . PRO A 1 322 ? 22.330 81.648 51.872 1.00 15.13 322 PRO A CA 1
ATOM 2371 C C . PRO A 1 322 ? 22.792 82.674 52.911 1.00 14.02 322 PRO A C 1
ATOM 2372 O O . PRO A 1 322 ? 23.916 83.153 52.869 1.00 16.14 322 PRO A O 1
ATOM 2376 N N . ALA A 1 323 ? 21.935 82.969 53.866 1.00 14.01 323 ALA A N 1
ATOM 2377 C CA . ALA A 1 323 ? 22.423 83.643 55.092 1.00 13.05 323 ALA A CA 1
ATOM 2378 C C . ALA A 1 323 ? 23.386 82.679 55.793 1.00 12.96 323 ALA A C 1
ATOM 2379 O O . ALA A 1 323 ? 23.092 81.471 55.856 1.00 13.59 323 ALA A O 1
ATOM 2381 N N . ILE A 1 324 ? 24.514 83.201 56.259 1.00 11.83 324 ILE A N 1
ATOM 2382 C CA . ILE A 1 324 ? 25.553 82.381 56.881 1.00 12.00 324 ILE A CA 1
ATOM 2383 C C . ILE A 1 324 ? 25.915 82.929 58.256 1.00 10.80 324 ILE A C 1
ATOM 2384 O O . ILE A 1 324 ? 26.039 84.159 58.431 1.00 11.98 324 ILE A O 1
ATOM 2389 N N . SER A 1 325 ? 26.090 82.035 59.231 1.00 10.94 325 SER A N 1
ATOM 2390 C CA . SER A 1 325 ? 26.772 82.503 60.437 1.00 10.90 325 SER A CA 1
ATOM 2391 C C . SER A 1 325 ? 27.558 81.345 60.996 1.00 11.12 325 SER A C 1
ATOM 2392 O O . SER A 1 325 ? 27.235 80.152 60.771 1.00 12.16 325 SER A O 1
ATOM 2395 N N . ALA A 1 326 ? 28.644 81.701 61.679 1.00 11.17 326 ALA A N 1
ATOM 2396 C CA . ALA A 1 326 ? 29.538 80.732 62.304 1.00 11.35 326 ALA A CA 1
ATOM 2397 C C . ALA A 1 326 ? 29.256 80.797 63.798 1.00 11.78 326 ALA A C 1
ATOM 2398 O O . ALA A 1 326 ? 29.745 81.702 64.502 1.00 12.08 326 ALA A O 1
ATOM 2400 N N . THR A 1 327 ? 28.474 79.838 64.299 1.00 11.34 327 THR A N 1
ATOM 2401 C CA . THR A 1 327 ? 28.149 79.865 65.726 1.00 11.90 327 THR A CA 1
ATOM 2402 C C . THR A 1 327 ? 29.368 79.539 66.595 1.00 9.98 327 THR A C 1
ATOM 2403 O O . THR A 1 327 ? 29.318 79.818 67.810 1.00 10.35 327 THR A O 1
ATOM 2407 N N . LYS A 1 328 ? 30.460 79.017 66.022 1.00 10.15 328 LYS A N 1
ATOM 2408 C CA . LYS A 1 328 ? 31.654 78.781 66.848 1.00 9.86 328 LYS A CA 1
ATOM 2409 C C . LYS A 1 328 ? 32.260 80.082 67.387 1.00 9.61 328 LYS A C 1
ATOM 2410 O O . LYS A 1 328 ? 32.972 80.048 68.396 1.00 10.20 328 LYS A O 1
ATOM 2416 N N . ALA A 1 329 ? 31.935 81.234 66.799 1.00 10.77 329 ALA A N 1
ATOM 2417 C CA . ALA A 1 329 ? 32.410 82.489 67.360 1.00 11.80 329 ALA A CA 1
ATOM 2418 C C . ALA A 1 329 ? 31.807 82.685 68.745 1.00 11.26 329 ALA A C 1
ATOM 2419 O O . ALA A 1 329 ? 32.425 83.329 69.588 1.00 13.50 329 ALA A O 1
ATOM 2421 N N . MET A 1 330 ? 30.613 82.132 68.994 1.00 10.19 330 MET A N 1
ATOM 2422 C CA . MET A 1 330 ? 30.029 82.150 70.325 1.00 11.58 330 MET A CA 1
ATOM 2423 C C . MET A 1 330 ? 30.457 80.964 71.171 1.00 11.24 330 MET A C 1
ATOM 2424 O O . MET A 1 330 ? 30.708 81.102 72.378 1.00 12.14 330 MET A O 1
ATOM 2429 N N . THR A 1 331 ? 30.468 79.777 70.564 1.00 9.87 331 THR A N 1
ATOM 2430 C CA . THR A 1 331 ? 30.500 78.567 71.363 1.00 10.03 331 THR A CA 1
ATOM 2431 C C . THR A 1 331 ? 31.882 77.957 71.525 1.00 9.19 331 THR A C 1
ATOM 2432 O O . THR A 1 331 ? 32.069 77.102 72.397 1.00 10.27 331 THR A O 1
ATOM 2436 N N . GLY A 1 332 ? 32.826 78.333 70.676 1.00 9.33 332 GLY A N 1
ATOM 2437 C CA . GLY A 1 332 ? 34.066 77.579 70.529 1.00 9.47 332 GLY A CA 1
ATOM 2438 C C . GLY A 1 332 ? 33.832 76.259 69.802 1.00 9.28 332 GLY A C 1
ATOM 2439 O O . GLY A 1 332 ? 32.703 75.950 69.356 1.00 10.23 332 GLY A O 1
ATOM 2440 N N . HIS A 1 333 ? 34.897 75.487 69.670 1.00 9.75 333 HIS A N 1
ATOM 2441 C CA . HIS A 1 333 ? 34.891 74.283 68.851 1.00 9.91 333 HIS A CA 1
ATOM 2442 C C . HIS A 1 333 ? 34.879 73.053 69.752 1.00 9.68 333 HIS A C 1
ATOM 2443 O O . HIS A 1 333 ? 35.886 72.752 70.388 1.00 10.25 333 HIS A O 1
ATOM 2450 N N . SER A 1 334 ? 33.722 72.392 69.861 1.00 10.42 334 SER A N 1
ATOM 2451 C CA . SER A 1 334 ? 33.591 71.223 70.726 1.00 10.92 334 SER A CA 1
ATOM 2452 C C . SER A 1 334 ? 33.913 69.892 70.065 1.00 10.84 334 SER A C 1
ATOM 2453 O O . SER A 1 334 ? 33.581 68.834 70.591 1.00 11.32 334 SER A O 1
ATOM 2456 N N . LEU A 1 335 ? 34.638 69.961 68.945 1.00 10.50 335 LEU A N 1
ATOM 2457 C CA . LEU A 1 335 ? 35.302 68.796 68.374 1.00 11.26 335 LEU A CA 1
ATOM 2458 C C . LEU A 1 335 ? 34.273 67.706 68.079 1.00 11.52 335 LEU A C 1
ATOM 2459 O O . LEU A 1 335 ? 33.393 67.929 67.236 1.00 12.69 335 LEU A O 1
ATOM 2464 N N . GLY A 1 336 ? 34.334 66.548 68.741 1.00 11.44 336 GLY A N 1
ATOM 2465 C CA . GLY A 1 336 ? 33.367 65.470 68.492 1.00 13.18 336 GLY A CA 1
ATOM 2466 C C . GLY A 1 336 ? 31.912 65.862 68.696 1.00 11.98 336 GLY A C 1
ATOM 2467 O O . GLY A 1 336 ? 31.016 65.254 68.105 1.00 11.97 336 GLY A O 1
ATOM 2468 N N . ALA A 1 337 ? 31.657 66.843 69.564 1.00 11.50 337 ALA A N 1
ATOM 2469 C CA . ALA A 1 337 ? 30.282 67.265 69.844 1.00 9.98 337 ALA A CA 1
ATOM 2470 C C . ALA A 1 337 ? 29.798 68.328 68.875 1.00 8.85 337 ALA A C 1
ATOM 2471 O O . ALA A 1 337 ? 28.619 68.656 68.889 1.00 9.85 337 ALA A O 1
ATOM 2473 N N . ALA A 1 338 ? 30.668 68.856 68.025 1.00 8.94 338 ALA A N 1
ATOM 2474 C CA . ALA A 1 338 ? 30.313 70.048 67.253 1.00 9.74 338 ALA A CA 1
ATOM 2475 C C . ALA A 1 338 ? 29.229 69.740 66.234 1.00 9.52 338 ALA A C 1
ATOM 2476 O O . ALA A 1 338 ? 28.336 70.561 66.032 1.00 10.74 338 ALA A O 1
ATOM 2478 N N . GLY A 1 339 ? 29.278 68.594 65.569 1.00 9.28 339 GLY A N 1
ATOM 2479 C CA . GLY A 1 339 ? 28.295 68.321 64.515 1.00 9.55 339 GLY A CA 1
ATOM 2480 C C . GLY A 1 339 ? 26.879 68.279 65.039 1.00 8.32 339 GLY A C 1
ATOM 2481 O O . GLY A 1 339 ? 25.952 68.883 64.438 1.00 9.25 339 GLY A O 1
ATOM 2482 N N . VAL A 1 340 ? 26.656 67.550 66.134 1.00 7.81 340 VAL A N 1
ATOM 2483 C CA . VAL A 1 340 ? 25.307 67.464 66.663 1.00 7.61 340 VAL A CA 1
ATOM 2484 C C . VAL A 1 340 ? 24.902 68.783 67.322 1.00 7.62 340 VAL A C 1
ATOM 2485 O O . VAL A 1 340 ? 23.743 69.184 67.199 1.00 9.26 340 VAL A O 1
ATOM 2489 N N . GLN A 1 341 ? 25.825 69.440 68.031 1.00 8.27 341 GLN A N 1
ATOM 2490 C CA . GLN A 1 341 ? 25.432 70.710 68.648 1.00 8.02 341 GLN A CA 1
ATOM 2491 C C . GLN A 1 341 ? 25.030 71.719 67.578 1.00 8.82 341 GLN A C 1
ATOM 2492 O O . GLN A 1 341 ? 24.043 72.445 67.732 1.00 9.40 341 GLN A O 1
ATOM 2498 N N . GLU A 1 342 ? 25.788 71.771 66.477 1.00 8.40 342 GLU A N 1
ATOM 2499 C CA . GLU A 1 342 ? 25.472 72.736 65.419 1.00 9.05 342 GLU A CA 1
ATOM 2500 C C . GLU A 1 342 ? 24.245 72.360 64.625 1.00 8.40 342 GLU A C 1
ATOM 2501 O O . GLU A 1 342 ? 23.499 73.230 64.168 1.00 9.17 342 GLU A O 1
ATOM 2507 N N . ALA A 1 343 ? 23.980 71.053 64.476 1.00 8.62 343 ALA A N 1
ATOM 2508 C CA . ALA A 1 343 ? 22.697 70.621 63.923 1.00 8.99 343 ALA A CA 1
ATOM 2509 C C . ALA A 1 343 ? 21.578 71.118 64.830 1.00 8.07 343 ALA A C 1
ATOM 2510 O O . ALA A 1 343 ? 20.568 71.611 64.344 1.00 9.58 343 ALA A O 1
ATOM 2512 N N . ILE A 1 344 ? 21.762 71.003 66.147 1.00 7.91 344 ILE A N 1
ATOM 2513 C CA . ILE A 1 344 ? 20.753 71.488 67.084 1.00 8.17 344 ILE A CA 1
ATOM 2514 C C . ILE A 1 344 ? 20.594 73.002 66.991 1.00 8.85 344 ILE A C 1
ATOM 2515 O O . ILE A 1 344 ? 19.440 73.500 66.965 1.00 9.72 344 ILE A O 1
ATOM 2520 N N . TYR A 1 345 ? 21.692 73.772 66.908 1.00 9.06 345 TYR A N 1
ATOM 2521 C CA . TYR A 1 345 ? 21.516 75.243 66.793 1.00 8.90 345 TYR A CA 1
ATOM 2522 C C . TYR A 1 345 ? 20.716 75.548 65.524 1.00 9.63 345 TYR A C 1
ATOM 2523 O O . TYR A 1 345 ? 19.841 76.414 65.516 1.00 9.74 345 TYR A O 1
ATOM 2532 N N . SER A 1 346 ? 21.027 74.841 64.433 1.00 9.09 346 SER A N 1
ATOM 2533 C CA . SER A 1 346 ? 20.329 75.030 63.167 1.00 9.75 346 SER A CA 1
ATOM 2534 C C . SER A 1 346 ? 18.849 74.655 63.252 1.00 9.60 346 SER A C 1
ATOM 2535 O O . SER A 1 346 ? 17.993 75.369 62.711 1.00 10.46 346 SER A O 1
ATOM 2538 N N . LEU A 1 347 ? 18.535 73.550 63.947 1.00 9.79 347 LEU A N 1
ATOM 2539 C CA . LEU A 1 347 ? 17.154 73.165 64.188 1.00 10.36 347 LEU A CA 1
ATOM 2540 C C . LEU A 1 347 ? 16.430 74.174 65.044 1.00 10.13 347 LEU A C 1
ATOM 2541 O O . LEU A 1 347 ? 15.252 74.422 64.809 1.00 11.62 347 LEU A O 1
ATOM 2546 N N . LEU A 1 348 ? 17.119 74.793 66.013 1.00 10.46 348 LEU A N 1
ATOM 2547 C CA . LEU A 1 348 ? 16.451 75.800 66.837 1.00 11.26 348 LEU A CA 1
ATOM 2548 C C . LEU A 1 348 ? 16.152 77.073 66.019 1.00 11.25 348 LEU A C 1
ATOM 2549 O O . LEU A 1 348 ? 15.087 77.685 66.166 1.00 12.44 348 LEU A O 1
ATOM 2554 N N . MET A 1 349 ? 17.068 77.441 65.138 1.00 10.36 349 MET A N 1
ATOM 2555 C CA . MET A 1 349 ? 16.850 78.560 64.231 1.00 10.49 349 MET A CA 1
ATOM 2556 C C . MET A 1 349 ? 15.669 78.271 63.318 1.00 10.73 349 MET A C 1
ATOM 2557 O O . MET A 1 349 ? 14.866 79.171 63.041 1.00 11.88 349 MET A O 1
ATOM 2562 N N . LEU A 1 350 ? 15.586 77.050 62.800 1.00 10.43 350 LEU A N 1
ATOM 2563 C CA . LEU A 1 350 ? 14.498 76.654 61.928 1.00 10.83 350 LEU A CA 1
ATOM 2564 C C . LEU A 1 350 ? 13.173 76.636 62.664 1.00 11.40 350 LEU A C 1
ATOM 2565 O O . LEU A 1 350 ? 12.150 77.154 62.166 1.00 13.75 350 LEU A O 1
ATOM 2570 N N . GLU A 1 351 ? 13.176 76.085 63.872 1.00 11.63 351 GLU A N 1
ATOM 2571 C CA . GLU A 1 351 ? 11.953 75.955 64.671 1.00 12.68 351 GLU A CA 1
ATOM 2572 C C . GLU A 1 351 ? 11.448 77.325 65.146 1.00 13.27 351 GLU A C 1
ATOM 2573 O O . GLU A 1 351 ? 10.224 77.561 65.206 1.00 15.58 351 GLU A O 1
ATOM 2579 N N . HIS A 1 352 ? 12.370 78.226 65.496 1.00 12.24 352 HIS A N 1
ATOM 2580 C CA . HIS A 1 352 ? 11.992 79.515 66.120 1.00 13.45 352 HIS A CA 1
ATOM 2581 C C . HIS A 1 352 ? 12.089 80.698 65.179 1.00 14.01 352 HIS A C 1
ATOM 2582 O O . HIS A 1 352 ? 11.744 81.802 65.542 1.00 15.46 352 HIS A O 1
ATOM 2589 N N . GLY A 1 353 ? 12.498 80.462 63.939 1.00 12.52 353 GLY A N 1
ATOM 2590 C CA . GLY A 1 353 ? 12.445 81.533 62.920 1.00 14.11 353 GLY A CA 1
ATOM 2591 C C . GLY A 1 353 ? 13.415 82.682 63.143 1.00 13.57 353 GLY A C 1
ATOM 2592 O O . GLY A 1 353 ? 13.032 83.851 63.138 1.00 14.25 353 GLY A O 1
ATOM 2593 N N . PHE A 1 354 ? 14.685 82.371 63.298 1.00 12.03 354 PHE A N 1
ATOM 2594 C CA . PHE A 1 354 ? 15.691 83.424 63.390 1.00 12.65 354 PHE A CA 1
ATOM 2595 C C . PHE A 1 354 ? 17.026 82.884 62.932 1.00 10.85 354 PHE A C 1
ATOM 2596 O O . PHE A 1 354 ? 17.254 81.655 62.889 1.00 12.09 354 PHE A O 1
ATOM 2604 N N . ILE A 1 355 ? 17.916 83.818 62.607 1.00 12.13 355 ILE A N 1
ATOM 2605 C CA . ILE A 1 355 ? 19.306 83.518 62.256 1.00 12.12 355 ILE A CA 1
ATOM 2606 C C . ILE A 1 355 ? 20.161 84.061 63.376 1.00 11.09 355 ILE A C 1
ATOM 2607 O O . ILE A 1 355 ? 20.080 85.263 63.720 1.00 12.26 355 ILE A O 1
ATOM 2612 N N . ALA A 1 356 ? 20.956 83.180 63.974 1.00 12.12 356 ALA A N 1
ATOM 2613 C CA . ALA A 1 356 ? 21.903 83.589 65.005 1.00 11.68 356 ALA A CA 1
ATOM 2614 C C . ALA A 1 356 ? 23.058 84.371 64.386 1.00 12.58 356 ALA A C 1
ATOM 2615 O O . ALA A 1 356 ? 23.470 84.069 63.259 1.00 12.89 356 ALA A O 1
ATOM 2617 N N . PRO A 1 357 ? 23.604 85.364 65.119 1.00 11.63 357 PRO A N 1
ATOM 2618 C CA . PRO A 1 357 ? 24.680 86.188 64.557 1.00 12.36 357 PRO A CA 1
ATOM 2619 C C . PRO A 1 357 ? 26.022 85.502 64.525 1.00 11.20 357 PRO A C 1
ATOM 2620 O O . PRO A 1 357 ? 26.335 84.696 65.425 1.00 12.50 357 PRO A O 1
ATOM 2624 N N . SER A 1 358 ? 26.819 85.904 63.539 1.00 10.97 358 SER A N 1
ATOM 2625 C CA . SER A 1 358 ? 28.235 85.573 63.463 1.00 11.52 358 SER A CA 1
ATOM 2626 C C . SER A 1 358 ? 28.973 86.686 64.195 1.00 11.14 358 SER A C 1
ATOM 2627 O O . SER A 1 358 ? 29.078 87.786 63.680 1.00 13.83 358 SER A O 1
ATOM 2630 N N . ILE A 1 359 ? 29.402 86.429 65.437 1.00 11.07 359 ILE A N 1
ATOM 2631 C CA . ILE A 1 359 ? 29.880 87.540 66.295 1.00 12.39 359 ILE A CA 1
ATOM 2632 C C . ILE A 1 359 ? 31.377 87.775 66.141 1.00 12.56 359 ILE A C 1
ATOM 2633 O O . ILE A 1 359 ? 32.079 86.978 65.514 1.00 12.68 359 ILE A O 1
ATOM 2638 N N . ASN A 1 360 ? 31.840 88.900 66.707 1.00 12.99 360 ASN A N 1
ATOM 2639 C CA . ASN A 1 360 ? 33.273 89.254 66.765 1.00 13.69 360 ASN A CA 1
ATOM 2640 C C . ASN A 1 360 ? 33.929 89.565 65.436 1.00 14.79 360 ASN A C 1
ATOM 2641 O O . ASN A 1 360 ? 35.176 89.553 65.340 1.00 17.15 360 ASN A O 1
ATOM 2646 N N . ILE A 1 361 ? 33.135 89.906 64.412 1.00 15.18 361 ILE A N 1
ATOM 2647 C CA . ILE A 1 361 ? 33.767 90.326 63.146 1.00 16.27 361 ILE A CA 1
ATOM 2648 C C . ILE A 1 361 ? 33.977 91.831 63.192 1.00 18.47 361 ILE A C 1
ATOM 2649 O O . ILE A 1 361 ? 33.072 92.591 62.940 1.00 20.69 361 ILE A O 1
ATOM 2654 N N . GLU A 1 362 ? 35.167 92.241 63.606 1.00 20.13 362 GLU A N 1
ATOM 2655 C CA . GLU A 1 362 ? 35.469 93.671 63.693 1.00 23.26 362 GLU A CA 1
ATOM 2656 C C . GLU A 1 362 ? 36.010 94.180 62.378 1.00 24.70 362 GLU A C 1
ATOM 2657 O O . GLU A 1 362 ? 35.784 95.330 62.013 1.00 26.49 362 GLU A O 1
ATOM 2660 N N . GLU A 1 363 ? 36.753 93.329 61.686 1.00 24.34 363 GLU A N 1
ATOM 2661 C CA . GLU A 1 363 ? 37.230 93.627 60.340 1.00 25.90 363 GLU A CA 1
ATOM 2662 C C . GLU A 1 363 ? 36.978 92.361 59.528 1.00 23.61 363 GLU A C 1
ATOM 2663 O O . GLU A 1 363 ? 37.608 91.328 59.764 1.00 23.22 363 GLU A O 1
ATOM 2669 N N . LEU A 1 364 ? 36.052 92.420 58.580 1.00 23.80 364 LEU A N 1
ATOM 2670 C CA . LEU A 1 364 ? 35.808 91.242 57.755 1.00 23.47 364 LEU A CA 1
ATOM 2671 C C . LEU A 1 364 ? 37.038 90.907 56.894 1.00 24.76 364 LEU A C 1
ATOM 2672 O O . LEU A 1 364 ? 37.660 91.800 56.286 1.00 25.74 364 LEU A O 1
ATOM 2677 N N . ASP A 1 365 ? 37.371 89.623 56.819 1.00 22.78 365 ASP A N 1
ATOM 2678 C CA . ASP A 1 365 ? 38.510 89.177 56.018 1.00 24.38 365 ASP A CA 1
ATOM 2679 C C . ASP A 1 365 ? 38.391 89.678 54.599 1.00 25.75 365 ASP A C 1
ATOM 2680 O O . ASP A 1 365 ? 37.299 89.611 54.023 1.00 24.60 365 ASP A O 1
ATOM 2685 N N . GLU A 1 366 ? 39.517 90.141 54.033 1.00 26.37 366 GLU A N 1
ATOM 2686 C CA . GLU A 1 366 ? 39.565 90.592 52.633 1.00 28.67 366 GLU A CA 1
ATOM 2687 C C . GLU A 1 366 ? 39.008 89.562 51.642 1.00 28.09 366 GLU A C 1
ATOM 2688 O O . GLU A 1 366 ? 38.542 89.931 50.570 1.00 29.70 366 GLU A O 1
ATOM 2691 N N . GLN A 1 367 ? 39.036 88.277 52.019 1.00 27.82 367 GLN A N 1
ATOM 2692 C CA . GLN A 1 367 ? 38.568 87.210 51.147 1.00 26.71 367 GLN A CA 1
ATOM 2693 C C . GLN A 1 367 ? 37.153 86.734 51.430 1.00 25.64 367 GLN A C 1
ATOM 2694 O O . GLN A 1 367 ? 36.746 85.694 50.926 1.00 25.47 367 GLN A O 1
ATOM 2700 N N . ALA A 1 368 ? 36.376 87.520 52.187 1.00 24.84 368 ALA A N 1
ATOM 2701 C CA . ALA A 1 368 ? 34.975 87.167 52.558 1.00 25.06 368 ALA A CA 1
ATOM 2702 C C . ALA A 1 368 ? 33.898 88.089 51.935 1.00 26.09 368 ALA A C 1
ATOM 2703 O O . ALA A 1 368 ? 32.769 88.176 52.429 1.00 28.72 368 ALA A O 1
ATOM 2705 N N . ALA A 1 369 ? 34.223 88.747 50.832 1.00 25.23 369 ALA A N 1
ATOM 2706 C CA . ALA A 1 369 ? 33.291 89.688 50.166 1.00 24.16 369 ALA A CA 1
ATOM 2707 C C . ALA A 1 369 ? 32.210 88.981 49.333 1.00 23.33 369 ALA A C 1
ATOM 2708 O O . ALA A 1 369 ? 32.410 87.859 48.894 1.00 25.81 369 ALA A O 1
ATOM 2710 N N . GLY A 1 370 ? 31.054 89.606 49.181 1.00 23.32 370 GLY A N 1
ATOM 2711 C CA . GLY A 1 370 ? 29.997 89.123 48.304 1.00 21.75 370 GLY A CA 1
ATOM 2712 C C . GLY A 1 370 ? 29.137 87.991 48.825 1.00 22.42 370 GLY A C 1
ATOM 2713 O O . GLY A 1 370 ? 28.406 87.373 48.072 1.00 22.80 370 GLY A O 1
ATOM 2714 N N . LEU A 1 371 ? 29.207 87.718 50.123 1.00 19.46 371 LEU A N 1
ATOM 2715 C CA . LEU A 1 371 ? 28.363 86.699 50.738 1.00 17.50 371 LEU A CA 1
ATOM 2716 C C . LEU A 1 371 ? 27.407 87.395 51.691 1.00 17.90 371 LEU A C 1
ATOM 2717 O O . LEU A 1 371 ? 27.420 88.635 51.795 1.00 19.45 371 LEU A O 1
ATOM 2722 N N . ASN A 1 372 ? 26.511 86.631 52.298 1.00 14.10 372 ASN A N 1
ATOM 2723 C CA . ASN A 1 372 ? 25.605 87.175 53.306 1.00 14.05 372 ASN A CA 1
ATOM 2724 C C . ASN A 1 372 ? 25.927 86.630 54.691 1.00 12.72 372 ASN A C 1
ATOM 2725 O O . ASN A 1 372 ? 25.218 85.780 55.206 1.00 12.56 372 ASN A O 1
ATOM 2730 N N . ILE A 1 373 ? 26.989 87.140 55.279 1.00 13.19 373 ILE A N 1
ATOM 2731 C CA . ILE A 1 373 ? 27.383 86.756 56.634 1.00 13.14 373 ILE A CA 1
ATOM 2732 C C . ILE A 1 373 ? 26.603 87.659 57.598 1.00 13.52 373 ILE A C 1
ATOM 2733 O O . ILE A 1 373 ? 26.756 88.897 57.588 1.00 16.39 373 ILE A O 1
ATOM 2739 N N . VAL A 1 374 ? 25.756 87.038 58.400 1.00 11.53 374 VAL A N 1
ATOM 2740 C CA . VAL A 1 374 ? 24.835 87.757 59.228 1.00 11.92 374 VAL A CA 1
ATOM 2741 C C . VAL A 1 374 ? 25.447 87.979 60.585 1.00 12.17 374 VAL A C 1
ATOM 2742 O O . VAL A 1 374 ? 25.875 87.030 61.232 1.00 13.33 374 VAL A O 1
ATOM 2746 N N . THR A 1 375 ? 25.515 89.247 60.993 1.00 12.23 375 THR A N 1
ATOM 2747 C CA . THR A 1 375 ? 26.237 89.620 62.219 1.00 13.59 375 THR A CA 1
ATOM 2748 C C . THR A 1 375 ? 25.339 90.132 63.334 1.00 14.79 375 THR A C 1
ATOM 2749 O O . THR A 1 375 ? 25.826 90.475 64.415 1.00 16.94 375 THR A O 1
ATOM 2753 N N . GLU A 1 376 ? 24.043 90.185 63.070 1.00 14.83 376 GLU A N 1
ATOM 2754 C CA . GLU A 1 376 ? 23.065 90.630 64.055 1.00 16.72 376 GLU A CA 1
ATOM 2755 C C . GLU A 1 376 ? 21.897 89.658 64.017 1.00 15.28 376 GLU A C 1
ATOM 2756 O O . GLU A 1 376 ? 21.513 89.207 62.953 1.00 15.62 376 GLU A O 1
ATOM 2759 N N . THR A 1 377 ? 21.365 89.287 65.184 1.00 15.10 377 THR A N 1
ATOM 2760 C CA . THR A 1 377 ? 20.233 88.384 65.224 1.00 13.90 377 THR A CA 1
ATOM 2761 C C . THR A 1 377 ? 19.130 88.893 64.317 1.00 14.52 377 THR A C 1
ATOM 2762 O O . THR A 1 377 ? 18.740 90.066 64.388 1.00 16.09 377 THR A O 1
ATOM 2766 N N . THR A 1 378 ? 18.625 87.998 63.460 1.00 13.79 378 THR A N 1
ATOM 2767 C CA . THR A 1 378 ? 17.656 88.417 62.450 1.00 15.07 378 THR A CA 1
ATOM 2768 C C . THR A 1 378 ? 16.458 87.472 62.460 1.00 14.66 378 THR A C 1
ATOM 2769 O O . THR A 1 378 ? 16.602 86.276 62.179 1.00 16.29 378 THR A O 1
ATOM 2773 N N . ASP A 1 379 ? 15.281 87.997 62.797 1.00 16.83 379 ASP A N 1
ATOM 2774 C CA . ASP A 1 379 ? 14.072 87.171 62.723 1.00 16.54 379 ASP A CA 1
ATOM 2775 C C . ASP A 1 379 ? 13.726 86.951 61.254 1.00 16.35 379 ASP A C 1
ATOM 2776 O O . ASP A 1 379 ? 13.695 87.895 60.474 1.00 18.46 379 ASP A O 1
ATOM 2781 N N . ARG A 1 380 ? 13.501 85.697 60.867 1.00 16.19 380 ARG A N 1
ATOM 2782 C CA . ARG A 1 380 ? 13.195 85.378 59.472 1.00 16.49 380 ARG A CA 1
ATOM 2783 C C . ARG A 1 380 ? 12.620 83.967 59.477 1.00 15.77 380 ARG A C 1
ATOM 2784 O O . ARG A 1 380 ? 13.132 83.083 60.166 1.00 17.12 380 ARG A O 1
ATOM 2792 N N . GLU A 1 381 ? 11.591 83.762 58.669 1.00 17.09 381 GLU A N 1
ATOM 2793 C CA . GLU A 1 381 ? 11.004 82.444 58.487 1.00 17.22 381 GLU A CA 1
ATOM 2794 C C . GLU A 1 381 ? 11.970 81.642 57.620 1.00 17.56 381 GLU A C 1
ATOM 2795 O O . GLU A 1 381 ? 12.303 82.038 56.499 1.00 22.17 381 GLU A O 1
ATOM 2798 N N . LEU A 1 382 ? 12.474 80.555 58.169 1.00 15.31 382 LEU A N 1
ATOM 2799 C CA . LEU A 1 382 ? 13.355 79.667 57.453 1.00 14.05 382 LEU A CA 1
ATOM 2800 C C . LEU A 1 382 ? 12.592 78.411 57.113 1.00 13.32 382 LEU A C 1
ATOM 2801 O O . LEU A 1 382 ? 11.685 77.992 57.855 1.00 15.02 382 LEU A O 1
ATOM 2806 N N . THR A 1 383 ? 12.995 77.767 56.026 1.00 12.18 383 THR A N 1
ATOM 2807 C CA . THR A 1 383 ? 12.401 76.484 55.645 1.00 13.07 383 THR A CA 1
ATOM 2808 C C . THR A 1 383 ? 13.432 75.377 55.516 1.00 12.32 383 THR A C 1
ATOM 2809 O O . THR A 1 383 ? 13.146 74.226 55.896 1.00 11.94 383 THR A O 1
ATOM 2813 N N . THR A 1 384 ? 14.606 75.703 54.969 1.00 11.38 384 THR A N 1
ATOM 2814 C CA . THR A 1 384 ? 15.652 74.695 54.716 1.00 11.23 384 THR A CA 1
ATOM 2815 C C . THR A 1 384 ? 16.955 75.261 55.219 1.00 11.12 384 THR A C 1
ATOM 2816 O O . THR A 1 384 ? 17.312 76.385 54.884 1.00 12.33 384 THR A O 1
ATOM 2820 N N . VAL A 1 385 ? 17.662 74.480 56.040 1.00 11.09 385 VAL A N 1
ATOM 2821 C CA . VAL A 1 385 ? 18.932 74.900 56.603 1.00 10.96 385 VAL A CA 1
ATOM 2822 C C . VAL A 1 385 ? 20.011 73.862 56.357 1.00 10.18 385 VAL A C 1
ATOM 2823 O O . VAL A 1 385 ? 19.716 72.682 56.183 1.00 11.28 385 VAL A O 1
ATOM 2827 N N . MET A 1 386 ? 21.259 74.308 56.349 1.00 10.41 386 MET A N 1
ATOM 2828 C CA . MET A 1 386 ? 22.404 73.428 56.084 1.00 10.32 386 MET A CA 1
ATOM 2829 C C . MET A 1 386 ? 23.421 73.649 57.182 1.00 9.49 386 MET A C 1
ATOM 2830 O O . MET A 1 386 ? 23.590 74.765 57.637 1.00 10.43 386 MET A O 1
ATOM 2838 N N . SER A 1 387 ? 24.126 72.601 57.565 1.00 8.94 387 SER A N 1
ATOM 2839 C CA . SER A 1 387 ? 25.192 72.711 58.542 1.00 8.68 387 SER A CA 1
ATOM 2840 C C . SER A 1 387 ? 26.414 71.907 58.066 1.00 8.06 387 SER A C 1
ATOM 2841 O O . SER A 1 387 ? 26.284 70.713 57.754 1.00 9.24 387 SER A O 1
ATOM 2844 N N . ASN A 1 388 ? 27.590 72.548 58.045 1.00 8.49 388 ASN A N 1
ATOM 2845 C CA . ASN A 1 388 ? 28.814 71.948 57.543 1.00 8.73 388 ASN A CA 1
ATOM 2846 C C . ASN A 1 388 ? 29.744 71.524 58.656 1.00 9.31 388 ASN A C 1
ATOM 2847 O O . ASN A 1 388 ? 29.913 72.286 59.625 1.00 9.59 388 ASN A O 1
ATOM 2852 N N . SER A 1 389 ? 30.418 70.383 58.481 1.00 9.50 389 SER A N 1
ATOM 2853 C CA . SER A 1 389 ? 31.423 69.939 59.439 1.00 10.61 389 SER A CA 1
ATOM 2854 C C . SER A 1 389 ? 32.599 69.402 58.625 1.00 11.83 389 SER A C 1
ATOM 2855 O O . SER A 1 389 ? 32.501 68.335 58.020 1.00 13.59 389 SER A O 1
ATOM 2858 N N . PHE A 1 390 ? 33.692 70.140 58.586 1.00 14.70 390 PHE A N 1
ATOM 2859 C CA . PHE A 1 390 ? 34.810 69.819 57.698 1.00 16.44 390 PHE A CA 1
ATOM 2860 C C . PHE A 1 390 ? 35.997 69.495 58.569 1.00 18.10 390 PHE A C 1
ATOM 2861 O O . PHE A 1 390 ? 36.740 70.391 58.988 1.00 20.62 390 PHE A O 1
ATOM 2869 N N . GLY A 1 391 ? 36.142 68.205 58.862 1.00 17.36 391 GLY A N 1
ATOM 2870 C CA . GLY A 1 391 ? 37.032 67.701 59.869 1.00 16.36 391 GLY A CA 1
ATOM 2871 C C . GLY A 1 391 ? 38.494 67.574 59.496 1.00 15.48 391 GLY A C 1
ATOM 2872 O O . GLY A 1 391 ? 38.894 67.254 58.359 1.00 14.59 391 GLY A O 1
ATOM 2873 N N . PHE A 1 392 ? 39.308 67.782 60.505 1.00 17.30 392 PHE A N 1
ATOM 2874 C CA . PHE A 1 392 ? 40.697 67.551 60.408 1.00 18.21 392 PHE A CA 1
ATOM 2875 C C . PHE A 1 392 ? 41.009 66.134 59.832 1.00 17.23 392 PHE A C 1
ATOM 2876 O O . PHE A 1 392 ? 40.293 65.143 60.143 1.00 18.45 392 PHE A O 1
ATOM 2884 N N . GLY A 1 393 ? 41.951 66.030 58.897 1.00 19.30 393 GLY A N 1
ATOM 2885 C CA . GLY A 1 393 ? 42.116 64.775 58.151 1.00 17.42 393 GLY A CA 1
ATOM 2886 C C . GLY A 1 393 ? 41.314 64.706 56.843 1.00 16.49 393 GLY A C 1
ATOM 2887 O O . GLY A 1 393 ? 41.234 63.635 56.178 1.00 18.19 393 GLY A O 1
ATOM 2888 N N . GLY A 1 394 ? 40.666 65.806 56.474 1.00 13.47 394 GLY A N 1
ATOM 2889 C CA . GLY A 1 394 ? 40.011 65.883 55.164 1.00 12.59 394 GLY A CA 1
ATOM 2890 C C . GLY A 1 394 ? 38.731 65.087 55.129 1.00 10.60 394 GLY A C 1
ATOM 2891 O O . GLY A 1 394 ? 38.371 64.561 54.094 1.00 15.31 394 GLY A O 1
ATOM 2892 N N . THR A 1 395 ? 38.017 65.043 56.233 1.00 9.92 395 THR A N 1
ATOM 2893 C CA . THR A 1 395 ? 36.765 64.325 56.281 1.00 10.26 395 THR A CA 1
ATOM 2894 C C . THR A 1 395 ? 35.606 65.286 56.429 1.00 9.39 395 THR A C 1
ATOM 2895 O O . THR A 1 395 ? 35.571 66.088 57.368 1.00 12.53 395 THR A O 1
ATOM 2899 N N . ASN A 1 396 ? 34.643 65.216 55.506 1.00 8.59 396 ASN A N 1
ATOM 2900 C CA . ASN A 1 396 ? 33.585 66.239 55.455 1.00 8.59 396 ASN A CA 1
ATOM 2901 C C . ASN A 1 396 ? 32.228 65.610 55.630 1.00 7.51 396 ASN A C 1
ATOM 2902 O O . ASN A 1 396 ? 31.954 64.535 55.102 1.00 8.48 396 ASN A O 1
ATOM 2907 N N . ALA A 1 397 ? 31.380 66.313 56.369 1.00 8.50 397 ALA A N 1
ATOM 2908 C CA . ALA A 1 397 ? 29.948 65.968 56.465 1.00 8.46 397 ALA A CA 1
ATOM 2909 C C . ALA A 1 397 ? 29.132 67.237 56.317 1.00 8.42 397 ALA A C 1
ATOM 2910 O O . ALA A 1 397 ? 29.503 68.287 56.860 1.00 10.19 397 ALA A O 1
ATOM 2912 N N . THR A 1 398 ? 28.011 67.142 55.613 1.00 8.20 398 THR A N 1
ATOM 2913 C CA . THR A 1 398 ? 27.060 68.238 55.559 1.00 8.50 398 THR A CA 1
ATOM 2914 C C . THR A 1 398 ? 25.679 67.656 55.777 1.00 8.15 398 THR A C 1
ATOM 2915 O O . THR A 1 398 ? 25.350 66.586 55.231 1.00 9.18 398 THR A O 1
ATOM 2919 N N . LEU A 1 399 ? 24.867 68.344 56.586 1.00 8.47 399 LEU A N 1
ATOM 2920 C CA . LEU A 1 399 ? 23.460 67.944 56.799 1.00 8.89 399 LEU A CA 1
ATOM 2921 C C . LEU A 1 399 ? 22.528 69.038 56.301 1.00 8.10 399 LEU A C 1
ATOM 2922 O O . LEU A 1 399 ? 22.792 70.214 56.550 1.00 9.21 399 LEU A O 1
ATOM 2927 N N . VAL A 1 400 ? 21.458 68.656 55.603 1.00 9.05 400 VAL A N 1
ATOM 2928 C CA . VAL A 1 400 ? 20.414 69.600 55.192 1.00 8.99 400 VAL A CA 1
ATOM 2929 C C . VAL A 1 400 ? 19.121 69.150 55.850 1.00 10.27 400 VAL A C 1
ATOM 2930 O O . VAL A 1 400 ? 18.705 67.990 55.743 1.00 10.66 400 VAL A O 1
ATOM 2934 N N . MET A 1 401 ? 18.500 70.096 56.538 1.00 10.03 401 MET A N 1
ATOM 2935 C CA . MET A 1 401 ? 17.303 69.856 57.302 1.00 10.74 401 MET A CA 1
ATOM 2936 C C . MET A 1 401 ? 16.189 70.760 56.821 1.00 9.58 401 MET A C 1
ATOM 2937 O O . MET A 1 401 ? 16.441 71.937 56.541 1.00 10.47 401 MET A O 1
ATOM 2945 N N . ARG A 1 402 ? 14.973 70.224 56.730 1.00 9.97 402 ARG A N 1
ATOM 2946 C CA . ARG A 1 402 ? 13.897 71.003 56.152 1.00 10.68 402 ARG A CA 1
ATOM 2947 C C . ARG A 1 402 ? 12.606 70.787 56.888 1.00 11.65 402 ARG A C 1
ATOM 2948 O O . ARG A 1 402 ? 12.296 69.659 57.299 1.00 11.66 402 ARG A O 1
ATOM 2956 N N . LYS A 1 403 ? 11.822 71.846 57.057 1.00 12.52 403 LYS A N 1
ATOM 2957 C CA . LYS A 1 403 ? 10.491 71.649 57.643 1.00 13.98 403 LYS A CA 1
ATOM 2958 C C . LYS A 1 403 ? 9.657 70.654 56.858 1.00 15.21 403 LYS A C 1
ATOM 2959 O O . LYS A 1 403 ? 9.782 70.553 55.617 1.00 16.62 403 LYS A O 1
ATOM 2965 N N . LEU A 1 404 ? 8.800 69.918 57.565 1.00 16.80 404 LEU A N 1
ATOM 2966 C CA . LEU A 1 404 ? 7.736 69.134 56.896 1.00 21.58 404 LEU A CA 1
ATOM 2967 C C . LEU A 1 404 ? 6.529 69.989 56.549 1.00 25.00 404 LEU A C 1
ATOM 2968 O O . LEU A 1 404 ? 6.367 71.100 57.068 1.00 28.88 404 LEU A O 1
ATOM 2973 N N . MET B 1 1 ? 18.648 44.353 45.802 1.00 30.90 1 MET B N 1
ATOM 2974 C CA . MET B 1 1 ? 19.592 45.493 46.107 1.00 29.48 1 MET B CA 1
ATOM 2975 C C . MET B 1 1 ? 21.041 45.139 45.730 1.00 24.14 1 MET B C 1
ATOM 2976 O O . MET B 1 1 ? 21.337 43.986 45.398 1.00 26.54 1 MET B O 1
ATOM 2981 N N . LYS B 1 2 ? 21.920 46.139 45.729 1.00 20.19 2 LYS B N 1
ATOM 2982 C CA . LYS B 1 2 ? 23.314 45.946 45.292 1.00 15.29 2 LYS B CA 1
ATOM 2983 C C . LYS B 1 2 ? 24.055 45.002 46.222 1.00 12.88 2 LYS B C 1
ATOM 2984 O O . LYS B 1 2 ? 23.853 45.006 47.440 1.00 14.24 2 LYS B O 1
ATOM 2993 N N . ARG B 1 3 ? 24.879 44.170 45.609 1.00 11.57 3 ARG B N 1
ATOM 2994 C CA . ARG B 1 3 ? 25.629 43.140 46.320 1.00 11.45 3 ARG B CA 1
ATOM 2995 C C . ARG B 1 3 ? 27.058 43.582 46.507 1.00 9.99 3 ARG B C 1
ATOM 2996 O O . ARG B 1 3 ? 27.612 44.288 45.653 1.00 10.89 3 ARG B O 1
ATOM 3004 N N . ALA B 1 4 ? 27.639 43.154 47.634 1.00 9.79 4 ALA B N 1
ATOM 3005 C CA . ALA B 1 4 ? 29.008 43.548 48.003 1.00 9.12 4 ALA B CA 1
ATOM 3006 C C . ALA B 1 4 ? 29.905 42.321 48.051 1.00 8.74 4 ALA B C 1
ATOM 3007 O O . ALA B 1 4 ? 29.523 41.295 48.657 1.00 10.49 4 ALA B O 1
ATOM 3009 N N . VAL B 1 5 ? 31.085 42.430 47.433 1.00 8.08 5 VAL B N 1
ATOM 3010 C CA . VAL B 1 5 ? 32.060 41.362 47.434 1.00 8.64 5 VAL B CA 1
ATOM 3011 C C . VAL B 1 5 ? 33.392 41.865 47.949 1.00 8.14 5 VAL B C 1
ATOM 3012 O O . VAL B 1 5 ? 33.641 43.081 47.966 1.00 10.17 5 VAL B O 1
ATOM 3016 N N . ILE B 1 6 ? 34.250 40.935 48.360 1.00 8.29 6 ILE B N 1
ATOM 3017 C CA . ILE B 1 6 ? 35.607 41.265 48.787 1.00 9.17 6 ILE B CA 1
ATOM 3018 C C . ILE B 1 6 ? 36.553 40.895 47.667 1.00 8.13 6 ILE B C 1
ATOM 3019 O O . ILE B 1 6 ? 36.598 39.718 47.256 1.00 9.43 6 ILE B O 1
ATOM 3025 N N . THR B 1 7 ? 37.344 41.869 47.221 1.00 7.87 7 THR B N 1
ATOM 3026 C CA . THR B 1 7 ? 38.163 41.673 46.034 1.00 8.45 7 THR B CA 1
ATOM 3027 C C . THR B 1 7 ? 39.645 41.868 46.310 1.00 9.02 7 THR B C 1
ATOM 3028 O O . THR B 1 7 ? 40.470 41.780 45.397 1.00 10.70 7 THR B O 1
ATOM 3032 N N . GLY B 1 8 ? 40.002 42.091 47.569 1.00 8.62 8 GLY B N 1
ATOM 3033 C CA . GLY B 1 8 ? 41.415 42.217 47.915 1.00 8.59 8 GLY B CA 1
ATOM 3034 C C . GLY B 1 8 ? 41.535 42.239 49.418 1.00 8.06 8 GLY B C 1
ATOM 3035 O O . GLY B 1 8 ? 40.611 42.673 50.129 1.00 8.81 8 GLY B O 1
ATOM 3036 N N . LEU B 1 9 ? 42.693 41.814 49.920 1.00 8.75 9 LEU B N 1
ATOM 3037 C CA . LEU B 1 9 ? 42.895 41.863 51.353 1.00 9.02 9 LEU B CA 1
ATOM 3038 C C . LEU B 1 9 ? 44.359 42.107 51.680 1.00 8.15 9 LEU B C 1
ATOM 3039 O O . LEU B 1 9 ? 45.238 41.930 50.820 1.00 8.70 9 LEU B O 1
ATOM 3044 N N . GLY B 1 10 ? 44.596 42.608 52.892 1.00 7.75 10 GLY B N 1
ATOM 3045 C CA . GLY B 1 10 ? 45.936 42.908 53.331 1.00 8.82 10 GLY B CA 1
ATOM 3046 C C . GLY B 1 10 ? 45.947 42.823 54.836 1.00 7.16 10 GLY B C 1
ATOM 3047 O O . GLY B 1 10 ? 44.941 43.099 55.491 1.00 7.81 10 GLY B O 1
ATOM 3048 N N . ILE B 1 11 ? 47.097 42.452 55.409 1.00 8.16 11 ILE B N 1
ATOM 3049 C CA . ILE B 1 11 ? 47.124 42.138 56.831 1.00 7.88 11 ILE B CA 1
ATOM 3050 C C . ILE B 1 11 ? 48.527 42.203 57.389 1.00 8.64 11 ILE B C 1
ATOM 3051 O O . ILE B 1 11 ? 49.496 41.816 56.740 1.00 9.43 11 ILE B O 1
ATOM 3056 N N . VAL B 1 12 ? 48.624 42.763 58.598 1.00 8.61 12 VAL B N 1
ATOM 3057 C CA . VAL B 1 12 ? 49.854 42.762 59.379 1.00 9.35 12 VAL B CA 1
ATOM 3058 C C . VAL B 1 12 ? 49.431 42.265 60.754 1.00 8.65 12 VAL B C 1
ATOM 3059 O O . VAL B 1 12 ? 48.675 42.940 61.469 1.00 9.60 12 VAL B O 1
ATOM 3063 N N . SER B 1 13 ? 49.863 41.059 61.108 1.00 9.75 13 SER B N 1
ATOM 3064 C CA . SER B 1 13 ? 49.323 40.378 62.295 1.00 9.42 13 SER B CA 1
ATOM 3065 C C . SER B 1 13 ? 50.406 39.692 63.107 1.00 8.71 13 SER B C 1
ATOM 3066 O O . SER B 1 13 ? 51.530 39.485 62.615 1.00 9.52 13 SER B O 1
ATOM 3070 N N . SER B 1 14 ? 50.059 39.295 64.318 1.00 8.50 14 SER B N 1
ATOM 3071 C CA . SER B 1 14 ? 50.991 38.520 65.114 1.00 8.69 14 SER B CA 1
ATOM 3072 C C . SER B 1 14 ? 51.422 37.225 64.440 1.00 9.39 14 SER B C 1
ATOM 3073 O O . SER B 1 14 ? 52.467 36.663 64.810 1.00 10.61 14 SER B O 1
ATOM 3076 N N . ILE B 1 15 ? 50.612 36.718 63.502 1.00 8.77 15 ILE B N 1
ATOM 3077 C CA . ILE B 1 15 ? 50.925 35.452 62.832 1.00 8.76 15 ILE B CA 1
ATOM 3078 C C . ILE B 1 15 ? 51.384 35.628 61.375 1.00 8.76 15 ILE B C 1
ATOM 3079 O O . ILE B 1 15 ? 51.494 34.651 60.628 1.00 10.71 15 ILE B O 1
ATOM 3084 N N . GLY B 1 16 ? 51.679 36.865 60.962 1.00 8.83 16 GLY B N 1
ATOM 3085 C CA . GLY B 1 16 ? 52.280 37.049 59.643 1.00 9.70 16 GLY B CA 1
ATOM 3086 C C . GLY B 1 16 ? 52.092 38.450 59.143 1.00 8.81 16 GLY B C 1
ATOM 3087 O O . GLY B 1 16 ? 51.106 39.122 59.484 1.00 9.61 16 GLY B O 1
ATOM 3088 N N . ASN B 1 17 ? 53.021 38.881 58.300 1.00 9.56 17 ASN B N 1
ATOM 3089 C CA . ASN B 1 17 ? 53.067 40.269 57.814 1.00 9.94 17 ASN B CA 1
ATOM 3090 C C . ASN B 1 17 ? 52.437 40.439 56.442 1.00 10.10 17 ASN B C 1
ATOM 3091 O O . ASN B 1 17 ? 52.498 41.525 55.876 1.00 10.92 17 ASN B O 1
ATOM 3096 N N . ASN B 1 18 ? 51.832 39.370 55.920 1.00 10.04 18 ASN B N 1
ATOM 3097 C CA . ASN B 1 18 ? 51.114 39.383 54.654 1.00 9.75 18 ASN B CA 1
ATOM 3098 C C . ASN B 1 18 ? 50.292 38.114 54.577 1.00 9.41 18 ASN B C 1
ATOM 3099 O O . ASN B 1 18 ? 50.388 37.260 55.471 1.00 9.56 18 ASN B O 1
ATOM 3104 N N . GLN B 1 19 ? 49.464 37.979 53.538 1.00 10.01 19 GLN B N 1
ATOM 3105 C CA . GLN B 1 19 ? 48.559 36.851 53.534 1.00 9.40 19 GLN B CA 1
ATOM 3106 C C . GLN B 1 19 ? 49.256 35.536 53.352 1.00 9.88 19 GLN B C 1
ATOM 3107 O O . GLN B 1 19 ? 48.735 34.512 53.787 1.00 11.14 19 GLN B O 1
ATOM 3113 N N . GLN B 1 20 ? 50.439 35.531 52.721 1.00 10.70 20 GLN B N 1
ATOM 3114 C CA . GLN B 1 20 ? 51.170 34.264 52.541 1.00 11.28 20 GLN B CA 1
ATOM 3115 C C . GLN B 1 20 ? 51.650 33.753 53.911 1.00 10.69 20 GLN B C 1
ATOM 3116 O O . GLN B 1 20 ? 51.509 32.558 54.234 1.00 11.60 20 GLN B O 1
ATOM 3122 N N . GLU B 1 21 ? 52.229 34.649 54.716 1.00 9.93 21 GLU B N 1
ATOM 3123 C CA . GLU B 1 21 ? 52.713 34.267 56.029 1.00 10.92 21 GLU B CA 1
ATOM 3124 C C . GLU B 1 21 ? 51.549 33.880 56.924 1.00 9.74 21 GLU B C 1
ATOM 3125 O O . GLU B 1 21 ? 51.628 32.889 57.672 1.00 10.20 21 GLU B O 1
ATOM 3131 N N . VAL B 1 22 ? 50.451 34.633 56.856 1.00 9.20 22 VAL B N 1
ATOM 3132 C CA . VAL B 1 22 ? 49.292 34.300 57.657 1.00 9.02 22 VAL B CA 1
ATOM 3133 C C . VAL B 1 22 ? 48.736 32.906 57.287 1.00 9.42 22 VAL B C 1
ATOM 3134 O O . VAL B 1 22 ? 48.393 32.117 58.170 1.00 10.00 22 VAL B O 1
ATOM 3138 N N . LEU B 1 23 ? 48.614 32.643 55.995 1.00 9.04 23 LEU B N 1
ATOM 3139 C CA . LEU B 1 23 ? 48.063 31.359 55.562 1.00 9.92 23 LEU B CA 1
ATOM 3140 C C . LEU B 1 23 ? 48.936 30.232 56.126 1.00 10.45 23 LEU B C 1
ATOM 3141 O O . LEU B 1 23 ? 48.416 29.242 56.625 1.00 11.00 23 LEU B O 1
ATOM 3146 N N . ALA B 1 24 ? 50.271 30.380 56.042 1.00 10.62 24 ALA B N 1
ATOM 3147 C CA . ALA B 1 24 ? 51.155 29.311 56.543 1.00 10.72 24 ALA B CA 1
ATOM 3148 C C . ALA B 1 24 ? 50.950 29.140 58.048 1.00 10.34 24 ALA B C 1
ATOM 3149 O O . ALA B 1 24 ? 50.863 28.008 58.530 1.00 12.17 24 ALA B O 1
ATOM 3151 N N . SER B 1 25 ? 50.831 30.239 58.790 1.00 9.74 25 SER B N 1
ATOM 3152 C CA . SER B 1 25 ? 50.625 30.101 60.240 1.00 9.45 25 SER B CA 1
ATOM 3153 C C . SER B 1 25 ? 49.304 29.432 60.571 1.00 9.44 25 SER B C 1
ATOM 3154 O O . SER B 1 25 ? 49.250 28.566 61.465 1.00 11.11 25 SER B O 1
ATOM 3157 N N . LEU B 1 26 ? 48.226 29.815 59.871 1.00 9.59 26 LEU B N 1
ATOM 3158 C CA . LEU B 1 26 ? 46.914 29.199 60.108 1.00 10.04 26 LEU B CA 1
ATOM 3159 C C . LEU B 1 26 ? 46.949 27.687 59.841 1.00 11.03 26 LEU B C 1
ATOM 3160 O O . LEU B 1 26 ? 46.387 26.898 60.595 1.00 12.53 26 LEU B O 1
ATOM 3165 N N . ARG B 1 27 ? 47.567 27.298 58.742 1.00 10.65 27 ARG B N 1
ATOM 3166 C CA . ARG B 1 27 ? 47.666 25.867 58.427 1.00 11.74 27 ARG B CA 1
ATOM 3167 C C . ARG B 1 27 ? 48.529 25.099 59.428 1.00 11.71 27 ARG B C 1
ATOM 3168 O O . ARG B 1 27 ? 48.270 23.905 59.678 1.00 13.34 27 ARG B O 1
ATOM 3180 N N . GLU B 1 28 ? 49.561 25.741 59.971 1.00 12.12 28 GLU B N 1
ATOM 3181 C CA . GLU B 1 28 ? 50.459 25.096 60.910 1.00 13.81 28 GLU B CA 1
ATOM 3182 C C . GLU B 1 28 ? 49.983 25.163 62.350 1.00 13.24 28 GLU B C 1
ATOM 3183 O O . GLU B 1 28 ? 50.587 24.527 63.218 1.00 16.07 28 GLU B O 1
ATOM 3189 N N . GLY B 1 29 ? 48.950 25.951 62.632 1.00 12.79 29 GLY B N 1
ATOM 3190 C CA . GLY B 1 29 ? 48.521 26.137 64.025 1.00 13.36 29 GLY B CA 1
ATOM 3191 C C . GLY B 1 29 ? 49.560 26.888 64.846 1.00 13.29 29 GLY B C 1
ATOM 3192 O O . GLY B 1 29 ? 49.711 26.650 66.045 1.00 15.12 29 GLY B O 1
ATOM 3193 N N . ARG B 1 30 ? 50.269 27.813 64.199 1.00 12.44 30 ARG B N 1
ATOM 3194 C CA . ARG B 1 30 ? 51.437 28.431 64.821 1.00 14.59 30 ARG B CA 1
ATOM 3195 C C . ARG B 1 30 ? 51.006 29.618 65.672 1.00 13.05 30 ARG B C 1
ATOM 3196 O O . ARG B 1 30 ? 50.311 30.486 65.189 1.00 16.19 30 ARG B O 1
ATOM 3204 N N . SER B 1 31 ? 51.466 29.668 66.907 1.00 13.32 31 SER B N 1
ATOM 3205 C CA . SER B 1 31 ? 51.191 30.786 67.790 1.00 12.53 31 SER B CA 1
ATOM 3206 C C . SER B 1 31 ? 51.956 32.030 67.390 1.00 12.46 31 SER B C 1
ATOM 3207 O O . SER B 1 31 ? 53.149 31.944 67.015 1.00 16.19 31 SER B O 1
ATOM 3210 N N . GLY B 1 32 ? 51.308 33.182 67.532 1.00 11.06 32 GLY B N 1
ATOM 3211 C CA . GLY B 1 32 ? 51.994 34.463 67.333 1.00 11.58 32 GLY B CA 1
ATOM 3212 C C . GLY B 1 32 ? 52.321 35.157 68.658 1.00 10.84 32 GLY B C 1
ATOM 3213 O O . GLY B 1 32 ? 52.699 36.337 68.672 1.00 12.55 32 GLY B O 1
ATOM 3214 N N . ILE B 1 33 ? 52.182 34.431 69.776 1.00 10.52 33 ILE B N 1
ATOM 3215 C CA . ILE B 1 33 ? 52.298 35.044 71.107 1.00 10.86 33 ILE B CA 1
ATOM 3216 C C . ILE B 1 33 ? 53.704 34.885 71.659 1.00 11.00 33 ILE B C 1
ATOM 3217 O O . ILE B 1 33 ? 54.307 33.806 71.587 1.00 12.63 33 ILE B O 1
ATOM 3222 N N . THR B 1 34 ? 54.224 35.966 72.218 1.00 11.08 34 THR B N 1
ATOM 3223 C CA . THR B 1 34 ? 55.578 35.971 72.771 1.00 12.43 34 THR B CA 1
ATOM 3224 C C . THR B 1 34 ? 55.585 36.619 74.141 1.00 12.10 34 THR B C 1
ATOM 3225 O O . THR B 1 34 ? 54.673 37.374 74.498 1.00 12.87 34 THR B O 1
ATOM 3229 N N . PHE B 1 35 ? 56.647 36.361 74.900 1.00 12.53 35 PHE B N 1
ATOM 3230 C CA . PHE B 1 35 ? 56.876 37.078 76.139 1.00 12.86 35 PHE B CA 1
ATOM 3231 C C . PHE B 1 35 ? 57.205 38.551 75.862 1.00 13.06 35 PHE B C 1
ATOM 3232 O O . PHE B 1 35 ? 57.950 38.849 74.911 1.00 14.15 35 PHE B O 1
ATOM 3240 N N . SER B 1 36 ? 56.654 39.465 76.673 1.00 12.63 36 SER B N 1
ATOM 3241 C CA . SER B 1 36 ? 56.933 40.896 76.520 1.00 12.54 36 SER B CA 1
ATOM 3242 C C . SER B 1 36 ? 57.654 41.460 77.738 1.00 13.23 36 SER B C 1
ATOM 3243 O O . SER B 1 36 ? 57.067 41.636 78.810 1.00 12.81 36 SER B O 1
ATOM 3246 N N . GLN B 1 37 ? 58.912 41.830 77.558 1.00 13.51 37 GLN B N 1
ATOM 3247 C CA . GLN B 1 37 ? 59.630 42.504 78.640 1.00 13.98 37 GLN B CA 1
ATOM 3248 C C . GLN B 1 37 ? 58.984 43.868 78.943 1.00 13.29 37 GLN B C 1
ATOM 3249 O O . GLN B 1 37 ? 58.995 44.325 80.094 1.00 14.37 37 GLN B O 1
ATOM 3255 N N . GLU B 1 38 ? 58.465 44.543 77.912 1.00 13.32 38 GLU B N 1
ATOM 3256 C CA . GLU B 1 38 ? 57.779 45.840 78.117 1.00 13.10 38 GLU B CA 1
ATOM 3257 C C . GLU B 1 38 ? 56.604 45.686 79.071 1.00 11.76 38 GLU B C 1
ATOM 3258 O O . GLU B 1 38 ? 56.456 46.463 80.024 1.00 12.73 38 GLU B O 1
ATOM 3264 N N . LEU B 1 39 ? 55.750 44.688 78.843 1.00 11.79 39 LEU B N 1
ATOM 3265 C CA . LEU B 1 39 ? 54.610 44.552 79.745 1.00 11.49 39 LEU B CA 1
ATOM 3266 C C . LEU B 1 39 ? 55.097 44.203 81.152 1.00 11.80 39 LEU B C 1
ATOM 3267 O O . LEU B 1 39 ? 54.601 44.758 82.138 1.00 13.72 39 LEU B O 1
ATOM 3272 N N . LYS B 1 40 ? 56.087 43.317 81.266 1.00 12.70 40 LYS B N 1
ATOM 3273 C CA . LYS B 1 40 ? 56.603 42.964 82.594 1.00 13.53 40 LYS B CA 1
ATOM 3274 C C . LYS B 1 40 ? 57.189 44.185 83.299 1.00 14.58 40 LYS B C 1
ATOM 3275 O O . LYS B 1 40 ? 56.899 44.441 84.490 1.00 14.76 40 LYS B O 1
ATOM 3281 N N . ASP B 1 41 ? 57.974 44.973 82.566 1.00 14.30 41 ASP B N 1
ATOM 3282 C CA . ASP B 1 41 ? 58.640 46.134 83.182 1.00 15.11 41 ASP B CA 1
ATOM 3283 C C . ASP B 1 41 ? 57.643 47.187 83.651 1.00 14.22 41 ASP B C 1
ATOM 3284 O O . ASP B 1 41 ? 57.935 47.935 84.575 1.00 16.88 41 ASP B O 1
ATOM 3289 N N . SER B 1 42 ? 56.481 47.258 83.001 1.00 14.13 42 SER B N 1
ATOM 3290 C CA . SER B 1 42 ? 55.468 48.235 83.388 1.00 13.49 42 SER B CA 1
ATOM 3291 C C . SER B 1 42 ? 54.805 47.924 84.711 1.00 13.44 42 SER B C 1
ATOM 3292 O O . SER B 1 42 ? 54.118 48.775 85.255 1.00 14.66 42 SER B O 1
ATOM 3295 N N . GLY B 1 43 ? 55.004 46.712 85.233 1.00 14.15 43 GLY B N 1
ATOM 3296 C CA . GLY B 1 43 ? 54.353 46.290 86.474 1.00 15.14 43 GLY B CA 1
ATOM 3297 C C . GLY B 1 43 ? 53.087 45.474 86.275 1.00 13.92 43 GLY B C 1
ATOM 3298 O O . GLY B 1 43 ? 52.407 45.140 87.247 1.00 15.48 43 GLY B O 1
ATOM 3299 N N . MET B 1 44 ? 52.777 45.129 85.021 1.00 13.81 44 MET B N 1
ATOM 3300 C CA . MET B 1 44 ? 51.584 44.329 84.737 1.00 12.66 44 MET B CA 1
ATOM 3301 C C . MET B 1 44 ? 51.731 42.893 85.234 1.00 12.45 44 MET B C 1
ATOM 3302 O O . MET B 1 44 ? 52.840 42.407 85.446 1.00 14.52 44 MET B O 1
ATOM 3307 N N . ARG B 1 45 ? 50.608 42.192 85.361 1.00 11.87 45 ARG B N 1
ATOM 3308 C CA . ARG B 1 45 ? 50.614 40.783 85.707 1.00 12.70 45 ARG B CA 1
ATOM 3309 C C . ARG B 1 45 ? 50.640 39.913 84.452 1.00 12.28 45 ARG B C 1
ATOM 3310 O O . ARG B 1 45 ? 51.060 38.759 84.519 1.00 14.43 45 ARG B O 1
ATOM 3318 N N . SER B 1 46 ? 50.157 40.454 83.334 1.00 12.34 46 SER B N 1
ATOM 3319 C CA . SER B 1 46 ? 50.178 39.746 82.063 1.00 11.69 46 SER B CA 1
ATOM 3320 C C . SER B 1 46 ? 51.453 40.148 81.340 1.00 11.89 46 SER B C 1
ATOM 3321 O O . SER B 1 46 ? 51.707 41.333 81.146 1.00 12.09 46 SER B O 1
ATOM 3324 N N . HIS B 1 47 ? 52.280 39.162 80.983 1.00 11.43 47 HIS B N 1
ATOM 3325 C CA . HIS B 1 47 ? 53.587 39.459 80.365 1.00 11.87 47 HIS B CA 1
ATOM 3326 C C . HIS B 1 47 ? 53.704 38.878 78.970 1.00 11.65 47 HIS B C 1
ATOM 3327 O O . HIS B 1 47 ? 54.823 38.583 78.512 1.00 14.07 47 HIS B O 1
ATOM 3334 N N . VAL B 1 48 ? 52.565 38.674 78.321 1.00 10.99 48 VAL B N 1
ATOM 3335 C CA . VAL B 1 48 ? 52.547 38.049 77.009 1.00 11.60 48 VAL B CA 1
ATOM 3336 C C . VAL B 1 48 ? 51.753 38.902 76.037 1.00 10.09 48 VAL B C 1
ATOM 3337 O O . VAL B 1 48 ? 50.796 39.576 76.446 1.00 10.68 48 VAL B O 1
ATOM 3341 N N . TRP B 1 49 ? 52.085 38.835 74.747 1.00 9.84 49 TRP B N 1
ATOM 3342 C CA . TRP B 1 49 ? 51.321 39.608 73.763 1.00 9.87 49 TRP B CA 1
ATOM 3343 C C . TRP B 1 49 ? 51.481 39.046 72.356 1.00 9.74 49 TRP B C 1
ATOM 3344 O O . TRP B 1 49 ? 52.402 38.267 72.089 1.00 10.97 49 TRP B O 1
ATOM 3355 N N . GLY B 1 50 ? 50.537 39.385 71.491 1.00 10.17 50 GLY B N 1
ATOM 3356 C CA . GLY B 1 50 ? 50.625 39.043 70.071 1.00 9.79 50 GLY B CA 1
ATOM 3357 C C . GLY B 1 50 ? 51.209 40.224 69.332 1.00 10.00 50 GLY B C 1
ATOM 3358 O O . GLY B 1 50 ? 50.476 41.102 68.837 1.00 9.99 50 GLY B O 1
ATOM 3359 N N . ASN B 1 51 ? 52.530 40.254 69.254 1.00 11.17 51 ASN B N 1
ATOM 3360 C CA . ASN B 1 51 ? 53.231 41.381 68.677 1.00 11.79 51 ASN B CA 1
ATOM 3361 C C . ASN B 1 51 ? 53.401 41.243 67.168 1.00 10.94 51 ASN B C 1
ATOM 3362 O O . ASN B 1 51 ? 53.479 40.134 66.639 1.00 11.55 51 ASN B O 1
ATOM 3367 N N . VAL B 1 52 ? 53.489 42.375 66.489 1.00 11.80 52 VAL B N 1
ATOM 3368 C CA . VAL B 1 52 ? 53.815 42.395 65.072 1.00 12.40 52 VAL B CA 1
ATOM 3369 C C . VAL B 1 52 ? 55.322 42.310 64.966 1.00 13.45 52 VAL B C 1
ATOM 3370 O O . VAL B 1 52 ? 56.045 43.132 65.556 1.00 16.18 52 VAL B O 1
ATOM 3374 N N . LYS B 1 53 ? 55.790 41.321 64.216 1.00 13.44 53 LYS B N 1
ATOM 3375 C CA . LYS B 1 53 ? 57.229 41.052 64.095 1.00 14.33 53 LYS B CA 1
ATOM 3376 C C . LYS B 1 53 ? 57.674 41.601 62.759 1.00 13.48 53 LYS B C 1
ATOM 3377 O O . LYS B 1 53 ? 57.856 40.874 61.786 1.00 14.85 53 LYS B O 1
ATOM 3383 N N . LEU B 1 54 ? 57.796 42.919 62.704 1.00 14.42 54 LEU B N 1
ATOM 3384 C CA . LEU B 1 54 ? 58.097 43.591 61.453 1.00 15.13 54 LEU B CA 1
ATOM 3385 C C . LEU B 1 54 ? 58.776 44.888 61.769 1.00 17.74 54 LEU B C 1
ATOM 3386 O O . LEU B 1 54 ? 58.276 45.650 62.591 1.00 18.85 54 LEU B O 1
ATOM 3391 N N . ASP B 1 55 ? 59.904 45.143 61.119 1.00 18.36 55 ASP B N 1
ATOM 3392 C CA . ASP B 1 55 ? 60.552 46.444 61.254 1.00 20.06 55 ASP B CA 1
ATOM 3393 C C . ASP B 1 55 ? 59.894 47.371 60.262 1.00 19.86 55 ASP B C 1
ATOM 3394 O O . ASP B 1 55 ? 60.048 47.198 59.044 1.00 19.36 55 ASP B O 1
ATOM 3399 N N . THR B 1 56 ? 59.136 48.332 60.787 1.00 18.93 56 THR B N 1
ATOM 3400 C CA . THR B 1 56 ? 58.318 49.197 59.931 1.00 18.69 56 THR B CA 1
ATOM 3401 C C . THR B 1 56 ? 59.077 50.449 59.534 1.00 18.32 56 THR B C 1
ATOM 3402 O O . THR B 1 56 ? 58.582 51.263 58.753 1.00 17.98 56 THR B O 1
ATOM 3406 N N . THR B 1 57 ? 60.297 50.600 60.043 1.00 18.45 57 THR B N 1
ATOM 3407 C CA . THR B 1 57 ? 61.067 51.812 59.772 1.00 19.73 57 THR B CA 1
ATOM 3408 C C . THR B 1 57 ? 61.292 51.973 58.262 1.00 18.88 57 THR B C 1
ATOM 3409 O O . THR B 1 57 ? 61.729 51.075 57.580 1.00 19.39 57 THR B O 1
ATOM 3413 N N . GLY B 1 58 ? 60.944 53.124 57.710 1.00 18.11 58 GLY B N 1
ATOM 3414 C CA . GLY B 1 58 ? 61.213 53.346 56.282 1.00 18.31 58 GLY B CA 1
ATOM 3415 C C . GLY B 1 58 ? 60.205 52.812 55.280 1.00 19.77 58 GLY B C 1
ATOM 3416 O O . GLY B 1 58 ? 60.350 53.036 54.068 1.00 21.04 58 GLY B O 1
ATOM 3417 N N . LEU B 1 59 ? 59.191 52.086 55.747 1.00 16.28 59 LEU B N 1
ATOM 3418 C CA . LEU B 1 59 ? 58.209 51.487 54.814 1.00 16.09 59 LEU B CA 1
ATOM 3419 C C . LEU B 1 59 ? 57.158 52.451 54.267 1.00 16.03 59 LEU B C 1
ATOM 3420 O O . LEU B 1 59 ? 56.402 52.109 53.334 1.00 16.82 59 LEU B O 1
ATOM 3425 N N . ILE B 1 60 ? 57.075 53.632 54.873 1.00 13.98 60 ILE B N 1
ATOM 3426 C CA . ILE B 1 60 ? 56.065 54.618 54.515 1.00 13.33 60 ILE B CA 1
ATOM 3427 C C . ILE B 1 60 ? 56.766 55.958 54.315 1.00 13.24 60 ILE B C 1
ATOM 3428 O O . ILE B 1 60 ? 57.645 56.335 55.104 1.00 15.09 60 ILE B O 1
ATOM 3433 N N . ASP B 1 61 ? 56.387 56.692 53.272 1.00 14.16 61 ASP B N 1
ATOM 3434 C CA . ASP B 1 61 ? 57.040 57.995 53.000 1.00 16.64 61 ASP B CA 1
ATOM 3435 C C . ASP B 1 61 ? 57.021 58.913 54.229 1.00 16.65 61 ASP B C 1
ATOM 3436 O O . ASP B 1 61 ? 56.005 58.952 54.927 1.00 14.47 61 ASP B O 1
ATOM 3441 N N . ARG B 1 62 ? 58.106 59.666 54.500 1.00 18.86 62 ARG B N 1
ATOM 3442 C CA . ARG B 1 62 ? 58.112 60.529 55.718 1.00 19.27 62 ARG B CA 1
ATOM 3443 C C . ARG B 1 62 ? 56.964 61.527 55.820 1.00 18.50 62 ARG B C 1
ATOM 3444 O O . ARG B 1 62 ? 56.406 61.745 56.919 1.00 19.64 62 ARG B O 1
ATOM 3452 N N . LYS B 1 63 ? 56.546 62.083 54.686 1.00 17.89 63 LYS B N 1
ATOM 3453 C CA . LYS B 1 63 ? 55.471 63.093 54.718 1.00 17.83 63 LYS B CA 1
ATOM 3454 C C . LYS B 1 63 ? 54.152 62.483 55.152 1.00 16.69 63 LYS B C 1
ATOM 3455 O O . LYS B 1 63 ? 53.229 63.191 55.587 1.00 18.69 63 LYS B O 1
ATOM 3457 N N . VAL B 1 64 ? 54.050 61.165 55.016 1.00 14.79 64 VAL B N 1
ATOM 3458 C CA . VAL B 1 64 ? 52.858 60.436 55.386 1.00 14.01 64 VAL B CA 1
ATOM 3459 C C . VAL B 1 64 ? 52.999 59.892 56.824 1.00 12.65 64 VAL B C 1
ATOM 3460 O O . VAL B 1 64 ? 52.099 60.047 57.653 1.00 13.80 64 VAL B O 1
ATOM 3464 N N . VAL B 1 65 ? 54.137 59.266 57.127 1.00 12.03 65 VAL B N 1
ATOM 3465 C CA . VAL B 1 65 ? 54.279 58.563 58.393 1.00 12.04 65 VAL B CA 1
ATOM 3466 C C . VAL B 1 65 ? 54.408 59.532 59.560 1.00 11.18 65 VAL B C 1
ATOM 3467 O O . VAL B 1 65 ? 54.115 59.160 60.706 1.00 11.91 65 VAL B O 1
ATOM 3471 N N . ARG B 1 66 ? 54.804 60.780 59.286 1.00 11.27 66 ARG B N 1
ATOM 3472 C CA . ARG B 1 66 ? 54.944 61.719 60.379 1.00 11.89 66 ARG B CA 1
ATOM 3473 C C . ARG B 1 66 ? 53.653 61.980 61.159 1.00 11.52 66 ARG B C 1
ATOM 3474 O O . ARG B 1 66 ? 53.703 62.432 62.305 1.00 12.60 66 ARG B O 1
ATOM 3482 N N . PHE B 1 67 ? 52.510 61.701 60.531 1.00 10.33 67 PHE B N 1
ATOM 3483 C CA . PHE B 1 67 ? 51.227 61.898 61.192 1.00 10.30 67 PHE B CA 1
ATOM 3484 C C . PHE B 1 67 ? 50.725 60.684 61.968 1.00 10.03 67 PHE B C 1
ATOM 3485 O O . PHE B 1 67 ? 49.713 60.787 62.652 1.00 11.17 67 PHE B O 1
ATOM 3493 N N . MET B 1 68 ? 51.414 59.553 61.838 1.00 10.73 68 MET B N 1
ATOM 3494 C CA . MET B 1 68 ? 50.851 58.261 62.197 1.00 10.55 68 MET B CA 1
ATOM 3495 C C . MET B 1 68 ? 51.294 57.691 63.521 1.00 11.10 68 MET B C 1
ATOM 3496 O O . MET B 1 68 ? 52.467 57.770 63.889 1.00 12.74 68 MET B O 1
ATOM 3501 N N . SER B 1 69 ? 50.352 57.081 64.221 1.00 10.61 69 SER B N 1
ATOM 3502 C CA . SER B 1 69 ? 50.676 56.149 65.317 1.00 11.48 69 SER B CA 1
ATOM 3503 C C . SER B 1 69 ? 50.747 54.723 64.734 1.00 9.65 69 SER B C 1
ATOM 3504 O O . SER B 1 69 ? 50.488 54.504 63.546 1.00 10.51 69 SER B O 1
ATOM 3507 N N . ASP B 1 70 ? 51.086 53.745 65.575 1.00 10.26 70 ASP B N 1
ATOM 3508 C CA . ASP B 1 70 ? 51.260 52.374 65.073 1.00 10.49 70 ASP B CA 1
ATOM 3509 C C . ASP B 1 70 ? 49.971 51.814 64.479 1.00 9.77 70 ASP B C 1
ATOM 3510 O O . ASP B 1 70 ? 50.049 51.085 63.509 1.00 10.01 70 ASP B O 1
ATOM 3515 N N . ALA B 1 71 ? 48.803 52.139 65.028 1.00 8.41 71 ALA B N 1
ATOM 3516 C CA . ALA B 1 71 ? 47.563 51.626 64.445 1.00 8.17 71 ALA B CA 1
ATOM 3517 C C . ALA B 1 71 ? 47.467 52.024 62.986 1.00 8.16 71 ALA B C 1
ATOM 3518 O O . ALA B 1 71 ? 47.078 51.230 62.126 1.00 8.81 71 ALA B O 1
ATOM 3520 N N . SER B 1 72 ? 47.811 53.275 62.696 1.00 8.46 72 SER B N 1
ATOM 3521 C CA . SER B 1 72 ? 47.735 53.788 61.321 1.00 8.05 72 SER B CA 1
ATOM 3522 C C . SER B 1 72 ? 48.821 53.196 60.443 1.00 8.63 72 SER B C 1
ATOM 3523 O O . SER B 1 72 ? 48.569 52.920 59.259 1.00 9.21 72 SER B O 1
ATOM 3526 N N . ILE B 1 73 ? 50.022 52.976 60.999 1.00 8.58 73 ILE B N 1
ATOM 3527 C CA . ILE B 1 73 ? 51.065 52.334 60.226 1.00 8.95 73 ILE B CA 1
ATOM 3528 C C . ILE B 1 73 ? 50.601 50.927 59.813 1.00 8.17 73 ILE B C 1
ATOM 3529 O O . ILE B 1 73 ? 50.696 50.562 58.643 1.00 9.09 73 ILE B O 1
ATOM 3534 N N . TYR B 1 74 ? 50.073 50.144 60.760 1.00 8.12 74 TYR B N 1
ATOM 3535 C CA . TYR B 1 74 ? 49.652 48.790 60.404 1.00 8.08 74 TYR B CA 1
ATOM 3536 C C . TYR B 1 74 ? 48.494 48.805 59.407 1.00 8.31 74 TYR B C 1
ATOM 3537 O O . TYR B 1 74 ? 48.444 47.966 58.496 1.00 9.44 74 TYR B O 1
ATOM 3546 N N . ALA B 1 75 ? 47.525 49.702 59.589 1.00 8.19 75 ALA B N 1
ATOM 3547 C CA . ALA B 1 75 ? 46.398 49.777 58.651 1.00 7.86 75 ALA B CA 1
ATOM 3548 C C . ALA B 1 75 ? 46.887 50.218 57.277 1.00 7.61 75 ALA B C 1
ATOM 3549 O O . ALA B 1 75 ? 46.406 49.729 56.257 1.00 8.34 75 ALA B O 1
ATOM 3551 N N . PHE B 1 76 ? 47.828 51.159 57.243 1.00 7.74 76 PHE B N 1
ATOM 3552 C CA . PHE B 1 76 ? 48.331 51.657 55.959 1.00 8.15 76 PHE B CA 1
ATOM 3553 C C . PHE B 1 76 ? 49.022 50.555 55.173 1.00 8.36 76 PHE B C 1
ATOM 3554 O O . PHE B 1 76 ? 48.779 50.368 53.975 1.00 8.81 76 PHE B O 1
ATOM 3562 N N . LEU B 1 77 ? 49.888 49.797 55.836 1.00 8.40 77 LEU B N 1
ATOM 3563 C CA . LEU B 1 77 ? 50.580 48.692 55.147 1.00 8.80 77 LEU B CA 1
ATOM 3564 C C . LEU B 1 77 ? 49.579 47.639 54.682 1.00 8.33 77 LEU B C 1
ATOM 3565 O O . LEU B 1 77 ? 49.719 47.092 53.584 1.00 9.52 77 LEU B O 1
ATOM 3570 N N . SER B 1 78 ? 48.560 47.360 55.498 1.00 8.22 78 SER B N 1
ATOM 3571 C CA . SER B 1 78 ? 47.495 46.438 55.101 1.00 7.83 78 SER B CA 1
ATOM 3572 C C . SER B 1 78 ? 46.759 46.977 53.878 1.00 7.99 78 SER B C 1
ATOM 3573 O O . SER B 1 78 ? 46.405 46.199 52.981 1.00 8.95 78 SER B O 1
ATOM 3576 N N . MET B 1 79 ? 46.481 48.293 53.854 1.00 8.00 79 MET B N 1
ATOM 3577 C CA . MET B 1 79 ? 45.797 48.880 52.708 1.00 8.40 79 MET B CA 1
ATOM 3578 C C . MET B 1 79 ? 46.641 48.775 51.442 1.00 8.53 79 MET B C 1
ATOM 3579 O O . MET B 1 79 ? 46.118 48.483 50.359 1.00 9.44 79 MET B O 1
ATOM 3584 N N . GLU B 1 80 ? 47.948 49.053 51.543 1.00 8.78 80 GLU B N 1
ATOM 3585 C CA . GLU B 1 80 ? 48.801 48.883 50.364 1.00 8.79 80 GLU B CA 1
ATOM 3586 C C . GLU B 1 80 ? 48.722 47.445 49.848 1.00 9.76 80 GLU B C 1
ATOM 3587 O O . GLU B 1 80 ? 48.636 47.200 48.636 1.00 10.17 80 GLU B O 1
ATOM 3593 N N . GLN B 1 81 ? 48.772 46.479 50.760 1.00 8.71 81 GLN B N 1
ATOM 3594 C CA . GLN B 1 81 ? 48.676 45.089 50.340 1.00 8.68 81 GLN B CA 1
ATOM 3595 C C . GLN B 1 81 ? 47.338 44.834 49.662 1.00 8.97 81 GLN B C 1
ATOM 3596 O O . GLN B 1 81 ? 47.283 44.120 48.654 1.00 9.39 81 GLN B O 1
ATOM 3602 N N . ALA B 1 82 ? 46.252 45.368 50.236 1.00 8.60 82 ALA B N 1
ATOM 3603 C CA . ALA B 1 82 ? 44.912 45.113 49.696 1.00 8.00 82 ALA B CA 1
ATOM 3604 C C . ALA B 1 82 ? 44.743 45.701 48.308 1.00 7.83 82 ALA B C 1
ATOM 3605 O O . ALA B 1 82 ? 44.131 45.069 47.433 1.00 9.15 82 ALA B O 1
ATOM 3607 N N . ILE B 1 83 ? 45.292 46.889 48.080 1.00 8.61 83 ILE B N 1
ATOM 3608 C CA . ILE B 1 83 ? 45.203 47.510 46.753 1.00 9.30 83 ILE B CA 1
ATOM 3609 C C . ILE B 1 83 ? 45.960 46.684 45.725 1.00 9.31 83 ILE B C 1
ATOM 3610 O O . ILE B 1 83 ? 45.466 46.466 44.602 1.00 11.10 83 ILE B O 1
ATOM 3615 N N . ALA B 1 84 ? 47.149 46.191 46.101 1.00 9.51 84 ALA B N 1
ATOM 3616 C CA . ALA B 1 84 ? 47.922 45.353 45.168 1.00 10.17 84 ALA B CA 1
ATOM 3617 C C . ALA B 1 84 ? 47.185 44.043 44.897 1.00 10.24 84 ALA B C 1
ATOM 3618 O O . ALA B 1 84 ? 47.116 43.567 43.759 1.00 12.01 84 ALA B O 1
ATOM 3620 N N . ASP B 1 85 ? 46.620 43.446 45.943 1.00 9.58 85 ASP B N 1
ATOM 3621 C CA . ASP B 1 85 ? 45.925 42.177 45.792 1.00 9.46 85 ASP B CA 1
ATOM 3622 C C . ASP B 1 85 ? 44.694 42.353 44.905 1.00 10.72 85 ASP B C 1
ATOM 3623 O O . ASP B 1 85 ? 44.334 41.441 44.146 1.00 13.25 85 ASP B O 1
ATOM 3628 N N . ALA B 1 86 ? 44.027 43.494 45.031 1.00 10.38 86 ALA B N 1
ATOM 3629 C CA . ALA B 1 86 ? 42.823 43.765 44.250 1.00 10.18 86 ALA B CA 1
ATOM 3630 C C . ALA B 1 86 ? 43.161 44.114 42.809 1.00 11.61 86 ALA B C 1
ATOM 3631 O O . ALA B 1 86 ? 42.269 44.081 41.968 1.00 14.73 86 ALA B O 1
ATOM 3633 N N . GLY B 1 87 ? 44.419 44.447 42.519 1.00 11.96 87 GLY B N 1
ATOM 3634 C CA . GLY B 1 87 ? 44.792 44.870 41.164 1.00 13.21 87 GLY B CA 1
ATOM 3635 C C . GLY B 1 87 ? 44.260 46.246 40.804 1.00 13.00 87 GLY B C 1
ATOM 3636 O O . GLY B 1 87 ? 43.996 46.510 39.635 1.00 15.73 87 GLY B O 1
ATOM 3637 N N . LEU B 1 88 ? 44.137 47.143 41.786 1.00 11.77 88 LEU B N 1
ATOM 3638 C CA . LEU B 1 88 ? 43.593 48.477 41.528 1.00 12.60 88 LEU B CA 1
ATOM 3639 C C . LEU B 1 88 ? 44.693 49.466 41.223 1.00 13.66 88 LEU B C 1
ATOM 3640 O O . LEU B 1 88 ? 45.594 49.678 42.041 1.00 15.62 88 LEU B O 1
ATOM 3645 N N . SER B 1 89 ? 44.592 50.130 40.077 1.00 13.89 89 SER B N 1
ATOM 3646 C CA . SER B 1 89 ? 45.580 51.171 39.751 1.00 14.08 89 SER B CA 1
ATOM 3647 C C . SER B 1 89 ? 45.154 52.502 40.385 1.00 14.87 89 SER B C 1
ATOM 3648 O O . SER B 1 89 ? 43.982 52.706 40.649 1.00 15.71 89 SER B O 1
ATOM 3652 N N . PRO B 1 90 ? 46.091 53.436 40.590 1.00 15.69 90 PRO B N 1
ATOM 3653 C CA . PRO B 1 90 ? 45.678 54.750 41.086 1.00 16.18 90 PRO B CA 1
ATOM 3654 C C . PRO B 1 90 ? 44.681 55.434 40.175 1.00 15.78 90 PRO B C 1
ATOM 3655 O O . PRO B 1 90 ? 43.801 56.147 40.661 1.00 17.06 90 PRO B O 1
ATOM 3659 N N . GLU B 1 91 ? 44.781 55.213 38.866 1.00 15.46 91 GLU B N 1
ATOM 3660 C CA . GLU B 1 91 ? 43.819 55.802 37.936 1.00 16.72 91 GLU B CA 1
ATOM 3661 C C . GLU B 1 91 ? 42.396 55.414 38.300 1.00 17.33 91 GLU B C 1
ATOM 3662 O O . GLU B 1 91 ? 41.477 56.230 38.186 1.00 21.24 91 GLU B O 1
ATOM 3668 N N . ALA B 1 92 ? 42.234 54.186 38.797 1.00 16.91 92 ALA B N 1
ATOM 3669 C CA . ALA B 1 92 ? 40.945 53.636 39.149 1.00 17.34 92 ALA B CA 1
ATOM 3670 C C . ALA B 1 92 ? 40.416 54.095 40.482 1.00 17.58 92 ALA B C 1
ATOM 3671 O O . ALA B 1 92 ? 39.215 54.363 40.583 1.00 21.00 92 ALA B O 1
ATOM 3673 N N . TYR B 1 93 ? 41.266 54.157 41.509 1.00 14.68 93 TYR B N 1
ATOM 3674 C CA . TYR B 1 93 ? 40.706 54.356 42.854 1.00 13.91 93 TYR B CA 1
ATOM 3675 C C . TYR B 1 93 ? 40.974 55.732 43.441 1.00 12.28 93 TYR B C 1
ATOM 3676 O O . TYR B 1 93 ? 40.268 56.124 44.382 1.00 13.60 93 TYR B O 1
ATOM 3685 N N . GLN B 1 94 ? 41.949 56.468 42.899 1.00 12.30 94 GLN B N 1
ATOM 3686 C CA . GLN B 1 94 ? 42.278 57.796 43.470 1.00 10.87 94 GLN B CA 1
ATOM 3687 C C . GLN B 1 94 ? 41.421 58.898 42.883 1.00 10.48 94 GLN B C 1
ATOM 3688 O O . GLN B 1 94 ? 40.993 58.817 41.707 1.00 12.72 94 GLN B O 1
ATOM 3694 N N . ASN B 1 95 ? 41.152 59.926 43.688 1.00 9.64 95 ASN B N 1
ATOM 3695 C CA . ASN B 1 95 ? 40.348 61.061 43.212 1.00 9.56 95 ASN B CA 1
ATOM 3696 C C . ASN B 1 95 ? 39.036 60.611 42.599 1.00 10.87 95 ASN B C 1
ATOM 3697 O O . ASN B 1 95 ? 38.589 61.145 41.559 1.00 12.52 95 ASN B O 1
ATOM 3705 N N . ASN B 1 96 ? 38.401 59.643 43.265 1.00 9.61 96 ASN B N 1
ATOM 3706 C CA . ASN B 1 96 ? 37.204 59.027 42.725 1.00 10.23 96 ASN B CA 1
ATOM 3707 C C . ASN B 1 96 ? 36.141 59.129 43.804 1.00 10.16 96 ASN B C 1
ATOM 3708 O O . ASN B 1 96 ? 36.274 58.513 44.849 1.00 10.19 96 ASN B O 1
ATOM 3713 N N . PRO B 1 97 ? 35.070 59.907 43.578 1.00 9.88 97 PRO B N 1
ATOM 3714 C CA . PRO B 1 97 ? 34.072 60.111 44.626 1.00 9.99 97 PRO B CA 1
ATOM 3715 C C . PRO B 1 97 ? 33.337 58.855 45.006 1.00 9.59 97 PRO B C 1
ATOM 3716 O O . PRO B 1 97 ? 32.669 58.851 46.032 1.00 10.18 97 PRO B O 1
ATOM 3722 N N . ARG B 1 98 ? 33.457 57.801 44.189 1.00 9.67 98 ARG B N 1
ATOM 3723 C CA . ARG B 1 98 ? 32.757 56.549 44.499 1.00 9.40 98 ARG B CA 1
ATOM 3724 C C . ARG B 1 98 ? 33.662 55.539 45.220 1.00 7.81 98 ARG B C 1
ATOM 3725 O O . ARG B 1 98 ? 33.277 54.381 45.387 1.00 8.91 98 ARG B O 1
ATOM 3733 N N . VAL B 1 99 ? 34.815 56.005 45.716 1.00 8.48 99 VAL B N 1
ATOM 3734 C CA . VAL B 1 99 ? 35.743 55.153 46.458 1.00 8.00 99 VAL B CA 1
ATOM 3735 C C . VAL B 1 99 ? 35.955 55.774 47.830 1.00 8.35 99 VAL B C 1
ATOM 3736 O O . VAL B 1 99 ? 36.345 56.932 47.927 1.00 9.38 99 VAL B O 1
ATOM 3740 N N . GLY B 1 100 ? 35.728 54.971 48.870 1.00 7.90 100 GLY B N 1
ATOM 3741 C CA . GLY B 1 100 ? 35.741 55.470 50.248 1.00 7.45 100 GLY B CA 1
ATOM 3742 C C . GLY B 1 100 ? 36.636 54.624 51.156 1.00 7.20 100 GLY B C 1
ATOM 3743 O O . GLY B 1 100 ? 37.236 53.625 50.727 1.00 7.34 100 GLY B O 1
ATOM 3744 N N . LEU B 1 101 ? 36.680 55.026 52.415 1.00 7.84 101 LEU B N 1
ATOM 3745 C CA . LEU B 1 101 ? 37.526 54.339 53.412 1.00 7.79 101 LEU B CA 1
ATOM 3746 C C . LEU B 1 101 ? 36.823 54.433 54.759 1.00 7.49 101 LEU B C 1
ATOM 3747 O O . LEU B 1 101 ? 36.479 55.533 55.224 1.00 8.69 101 LEU B O 1
ATOM 3755 N N . ILE B 1 102 ? 36.583 53.270 55.372 1.00 6.76 102 ILE B N 1
ATOM 3756 C CA . ILE B 1 102 ? 35.966 53.237 56.698 1.00 7.46 102 ILE B CA 1
ATOM 3757 C C . ILE B 1 102 ? 36.851 52.290 57.522 1.00 6.84 102 ILE B C 1
ATOM 3758 O O . ILE B 1 102 ? 36.887 51.074 57.302 1.00 7.64 102 ILE B O 1
ATOM 3763 N N . ALA B 1 103 ? 37.641 52.851 58.441 1.00 7.87 103 ALA B N 1
ATOM 3764 C CA . ALA B 1 103 ? 38.640 52.050 59.163 1.00 7.58 103 ALA B CA 1
ATOM 3765 C C . ALA B 1 103 ? 38.898 52.684 60.487 1.00 7.78 103 ALA B C 1
ATOM 3766 O O . ALA B 1 103 ? 39.003 53.912 60.538 1.00 9.88 103 ALA B O 1
ATOM 3768 N N . GLY B 1 104 ? 39.023 51.890 61.538 1.00 8.56 104 GLY B N 1
ATOM 3769 C CA . GLY B 1 104 ? 39.087 52.451 62.898 1.00 9.94 104 GLY B CA 1
ATOM 3770 C C . GLY B 1 104 ? 40.051 51.718 63.796 1.00 9.05 104 GLY B C 1
ATOM 3771 O O . GLY B 1 104 ? 40.697 50.748 63.394 1.00 10.79 104 GLY B O 1
ATOM 3772 N N . SER B 1 105 ? 40.137 52.180 65.036 1.00 10.28 105 SER B N 1
ATOM 3773 C CA . SER B 1 105 ? 40.885 51.505 66.088 1.00 10.25 105 SER B CA 1
ATOM 3774 C C . SER B 1 105 ? 40.015 51.492 67.320 1.00 9.79 105 SER B C 1
ATOM 3775 O O . SER B 1 105 ? 39.079 52.309 67.457 1.00 12.27 105 SER B O 1
ATOM 3778 N N . GLY B 1 106 ? 40.273 50.559 68.222 1.00 11.25 106 GLY B N 1
ATOM 3779 C CA . GLY B 1 106 ? 39.524 50.541 69.470 1.00 11.49 106 GLY B CA 1
ATOM 3780 C C . GLY B 1 106 ? 39.966 51.586 70.450 1.00 11.00 106 GLY B C 1
ATOM 3781 O O . GLY B 1 106 ? 39.155 52.082 71.223 1.00 12.24 106 GLY B O 1
ATOM 3782 N N . GLY B 1 107 ? 41.252 51.927 70.429 1.00 14.33 107 GLY B N 1
ATOM 3783 C CA . GLY B 1 107 ? 41.852 52.751 71.464 1.00 15.33 107 GLY B CA 1
ATOM 3784 C C . GLY B 1 107 ? 42.499 54.034 70.980 1.00 16.03 107 GLY B C 1
ATOM 3785 O O . GLY B 1 107 ? 42.886 54.840 71.807 1.00 16.13 107 GLY B O 1
ATOM 3786 N N . GLY B 1 108 ? 42.615 54.268 69.670 1.00 14.86 108 GLY B N 1
ATOM 3787 C CA . GLY B 1 108 ? 43.358 55.451 69.194 1.00 15.93 108 GLY B CA 1
ATOM 3788 C C . GLY B 1 108 ? 44.845 55.246 69.407 1.00 14.46 108 GLY B C 1
ATOM 3789 O O . GLY B 1 108 ? 45.419 54.264 68.890 1.00 16.59 108 GLY B O 1
ATOM 3790 N N . SER B 1 109 ? 45.484 56.161 70.138 1.00 14.04 109 SER B N 1
ATOM 3791 C CA . SER B 1 109 ? 46.862 55.918 70.535 1.00 12.10 109 SER B CA 1
ATOM 3792 C C . SER B 1 109 ? 47.100 56.352 71.962 1.00 13.09 109 SER B C 1
ATOM 3793 O O . SER B 1 109 ? 47.557 57.468 72.211 1.00 12.92 109 SER B O 1
ATOM 3796 N N . PRO B 1 110 ? 46.849 55.451 72.918 1.00 12.30 110 PRO B N 1
ATOM 3797 C CA . PRO B 1 110 ? 47.246 55.755 74.290 1.00 12.51 110 PRO B CA 1
ATOM 3798 C C . PRO B 1 110 ? 48.709 56.110 74.406 1.00 12.79 110 PRO B C 1
ATOM 3799 O O . PRO B 1 110 ? 49.084 56.957 75.216 1.00 13.78 110 PRO B O 1
ATOM 3803 N N . ARG B 1 111 ? 49.548 55.471 73.601 1.00 11.00 111 ARG B N 1
ATOM 3804 C CA . ARG B 1 111 ? 50.977 55.777 73.683 1.00 11.66 111 ARG B CA 1
ATOM 3805 C C . ARG B 1 111 ? 51.229 57.258 73.366 1.00 11.54 111 ARG B C 1
ATOM 3806 O O . ARG B 1 111 ? 51.961 57.933 74.107 1.00 12.44 111 ARG B O 1
ATOM 3814 N N . PHE B 1 112 ? 50.640 57.774 72.289 1.00 11.11 112 PHE B N 1
ATOM 3815 C CA . PHE B 1 112 ? 50.930 59.166 71.961 1.00 12.09 112 PHE B CA 1
ATOM 3816 C C . PHE B 1 112 ? 50.175 60.154 72.829 1.00 13.34 112 PHE B C 1
ATOM 3817 O O . PHE B 1 112 ? 50.673 61.258 73.091 1.00 15.12 112 PHE B O 1
ATOM 3825 N N . GLN B 1 113 ? 49.004 59.771 73.309 1.00 14.00 113 GLN B N 1
ATOM 3826 C CA . GLN B 1 113 ? 48.332 60.624 74.263 1.00 15.06 113 GLN B CA 1
ATOM 3827 C C . GLN B 1 113 ? 49.171 60.824 75.527 1.00 14.04 113 GLN B C 1
ATOM 3828 O O . GLN B 1 113 ? 49.280 61.939 76.077 1.00 15.46 113 GLN B O 1
ATOM 3834 N N . VAL B 1 114 ? 49.728 59.725 76.022 1.00 12.52 114 VAL B N 1
ATOM 3835 C CA . VAL B 1 114 ? 50.541 59.760 77.236 1.00 12.32 114 VAL B CA 1
ATOM 3836 C C . VAL B 1 114 ? 51.862 60.468 76.954 1.00 13.48 114 VAL B C 1
ATOM 3837 O O . VAL B 1 114 ? 52.366 61.236 77.790 1.00 15.45 114 VAL B O 1
ATOM 3841 N N . PHE B 1 115 ? 52.424 60.243 75.774 1.00 13.07 115 PHE B N 1
ATOM 3842 C CA . PHE B 1 115 ? 53.620 60.966 75.385 1.00 14.01 115 PHE B CA 1
ATOM 3843 C C . PHE B 1 115 ? 53.349 62.470 75.423 1.00 14.51 115 PHE B C 1
ATOM 3844 O O . PHE B 1 115 ? 54.160 63.220 75.970 1.00 14.58 115 PHE B O 1
ATOM 3852 N N . GLY B 1 116 ? 52.223 62.920 74.847 1.00 13.49 116 GLY B N 1
ATOM 3853 C CA . GLY B 1 116 ? 51.922 64.359 74.821 1.00 13.23 116 GLY B CA 1
ATOM 3854 C C . GLY B 1 116 ? 51.791 64.912 76.239 1.00 11.88 116 GLY B C 1
ATOM 3855 O O . GLY B 1 116 ? 52.355 65.965 76.560 1.00 12.47 116 GLY B O 1
ATOM 3856 N N . ALA B 1 117 ? 51.084 64.185 77.112 1.00 12.39 117 ALA B N 1
ATOM 3857 C CA . ALA B 1 117 ? 50.897 64.678 78.493 1.00 11.70 117 ALA B CA 1
ATOM 3858 C C . ALA B 1 117 ? 52.190 64.663 79.279 1.00 12.16 117 ALA B C 1
ATOM 3859 O O . ALA B 1 117 ? 52.474 65.582 80.061 1.00 12.00 117 ALA B O 1
ATOM 3861 N N . ASP B 1 118 ? 52.990 63.615 79.088 1.00 11.64 118 ASP B N 1
ATOM 3862 C CA . ASP B 1 118 ? 54.284 63.562 79.780 1.00 12.16 118 ASP B CA 1
ATOM 3863 C C . ASP B 1 118 ? 55.190 64.688 79.302 1.00 12.55 118 ASP B C 1
ATOM 3864 O O . ASP B 1 118 ? 55.877 65.335 80.127 1.00 13.43 118 ASP B O 1
ATOM 3869 N N . ALA B 1 119 ? 55.238 64.909 77.988 1.00 12.29 119 ALA B N 1
ATOM 3870 C CA . ALA B 1 119 ? 56.106 65.951 77.445 1.00 11.38 119 ALA B CA 1
ATOM 3871 C C . ALA B 1 119 ? 55.658 67.322 77.933 1.00 10.92 119 ALA B C 1
ATOM 3872 O O . ALA B 1 119 ? 56.483 68.157 78.330 1.00 12.13 119 ALA B O 1
ATOM 3874 N N . MET B 1 120 ? 54.352 67.567 77.931 1.00 10.85 120 MET B N 1
ATOM 3875 C CA . MET B 1 120 ? 53.819 68.861 78.330 1.00 10.84 120 MET B CA 1
ATOM 3876 C C . MET B 1 120 ? 54.141 69.176 79.765 1.00 10.29 120 MET B C 1
ATOM 3877 O O . MET B 1 120 ? 54.323 70.344 80.116 1.00 11.69 120 MET B O 1
ATOM 3882 N N . ARG B 1 121 ? 54.202 68.138 80.590 1.00 10.52 121 ARG B N 1
ATOM 3883 C CA . ARG B 1 121 ? 54.427 68.337 82.026 1.00 11.44 121 ARG B CA 1
ATOM 3884 C C . ARG B 1 121 ? 55.898 68.557 82.387 1.00 11.32 121 ARG B C 1
ATOM 3885 O O . ARG B 1 121 ? 56.181 68.857 83.540 1.00 12.98 121 ARG B O 1
ATOM 3893 N N . GLY B 1 122 ? 56.810 68.390 81.422 1.00 12.42 122 GLY B N 1
ATOM 3894 C CA . GLY B 1 122 ? 58.216 68.679 81.687 1.00 12.63 122 GLY B CA 1
ATOM 3895 C C . GLY B 1 122 ? 58.520 70.137 81.403 1.00 13.89 122 GLY B C 1
ATOM 3896 O O . GLY B 1 122 ? 57.636 70.937 81.056 1.00 14.22 122 GLY B O 1
ATOM 3897 N N . PRO B 1 123 ? 59.784 70.523 81.563 1.00 14.27 123 PRO B N 1
ATOM 3898 C CA . PRO B 1 123 ? 60.144 71.941 81.505 1.00 16.47 123 PRO B CA 1
ATOM 3899 C C . PRO B 1 123 ? 59.938 72.610 80.153 1.00 17.12 123 PRO B C 1
ATOM 3900 O O . PRO B 1 123 ? 59.805 73.834 80.103 1.00 18.64 123 PRO B O 1
ATOM 3904 N N . ARG B 1 124 ? 59.891 71.834 79.072 1.00 16.14 124 ARG B N 1
ATOM 3905 C CA . ARG B 1 124 ? 59.794 72.433 77.740 1.00 18.32 124 ARG B CA 1
ATOM 3906 C C . ARG B 1 124 ? 58.363 72.577 77.219 1.00 16.77 124 ARG B C 1
ATOM 3907 O O . ARG B 1 124 ? 58.132 73.184 76.164 1.00 17.90 124 ARG B O 1
ATOM 3915 N N . GLY B 1 125 ? 57.394 71.992 77.921 1.00 14.09 125 GLY B N 1
ATOM 3916 C CA . GLY B 1 125 ? 55.995 72.251 77.600 1.00 13.44 125 GLY B CA 1
ATOM 3917 C C . GLY B 1 125 ? 55.653 71.948 76.137 1.00 12.89 125 GLY B C 1
ATOM 3918 O O . GLY B 1 125 ? 55.966 70.876 75.589 1.00 13.49 125 GLY B O 1
ATOM 3919 N N . LEU B 1 126 ? 55.039 72.922 75.486 1.00 12.39 126 LEU B N 1
ATOM 3920 C CA . LEU B 1 126 ? 54.532 72.720 74.115 1.00 13.07 126 LEU B CA 1
ATOM 3921 C C . LEU B 1 126 ? 55.625 72.314 73.140 1.00 13.04 126 LEU B C 1
ATOM 3922 O O . LEU B 1 126 ? 55.378 71.543 72.196 1.00 14.45 126 LEU B O 1
ATOM 3927 N N . LYS B 1 127 ? 56.845 72.804 73.382 1.00 14.47 127 LYS B N 1
ATOM 3928 C CA . LYS B 1 127 ? 57.967 72.501 72.493 1.00 16.33 127 LYS B CA 1
ATOM 3929 C C . LYS B 1 127 ? 58.351 71.034 72.535 1.00 16.32 127 LYS B C 1
ATOM 3930 O O . LYS B 1 127 ? 58.810 70.485 71.529 1.00 18.77 127 LYS B O 1
ATOM 3934 N N . ALA B 1 128 ? 58.163 70.401 73.687 1.00 14.10 128 ALA B N 1
ATOM 3935 C CA . ALA B 1 128 ? 58.444 68.980 73.805 1.00 14.30 128 ALA B CA 1
ATOM 3936 C C . ALA B 1 128 ? 57.345 68.136 73.167 1.00 14.19 128 ALA B C 1
ATOM 3937 O O . ALA B 1 128 ? 57.597 67.032 72.719 1.00 14.63 128 ALA B O 1
ATOM 3939 N N . VAL B 1 129 ? 56.106 68.629 73.176 1.00 12.67 129 VAL B N 1
ATOM 3940 C CA . VAL B 1 129 ? 54.987 67.876 72.583 1.00 12.94 129 VAL B CA 1
ATOM 3941 C C . VAL B 1 129 ? 55.131 67.766 71.056 1.00 13.35 129 VAL B C 1
ATOM 3942 O O . VAL B 1 129 ? 54.946 66.682 70.488 1.00 14.28 129 VAL B O 1
ATOM 3946 N N . GLY B 1 130 ? 55.463 68.879 70.413 1.00 13.89 130 GLY B N 1
ATOM 3947 C CA . GLY B 1 130 ? 55.601 68.918 68.952 1.00 13.82 130 GLY B CA 1
ATOM 3948 C C . GLY B 1 130 ? 54.251 68.938 68.275 1.00 14.58 130 GLY B C 1
ATOM 3949 O O . GLY B 1 130 ? 53.210 68.854 68.924 1.00 13.49 130 GLY B O 1
ATOM 3950 N N . PRO B 1 131 ? 54.257 69.082 66.951 1.00 15.18 131 PRO B N 1
ATOM 3951 C CA . PRO B 1 131 ? 53.052 69.398 66.210 1.00 15.67 131 PRO B CA 1
ATOM 3952 C C . PRO B 1 131 ? 52.309 68.200 65.639 1.00 16.10 131 PRO B C 1
ATOM 3953 O O . PRO B 1 131 ? 51.333 68.399 64.883 1.00 17.48 131 PRO B O 1
ATOM 3957 N N . TYR B 1 132 ? 52.697 66.969 65.984 1.00 14.75 132 TYR B N 1
ATOM 3958 C CA . TYR B 1 132 ? 52.070 65.810 65.319 1.00 15.39 132 TYR B CA 1
ATOM 3959 C C . TYR B 1 132 ? 51.195 64.939 66.193 1.00 13.61 132 TYR B C 1
ATOM 3960 O O . TYR B 1 132 ? 50.731 63.867 65.754 1.00 16.63 132 TYR B O 1
ATOM 3969 N N . VAL B 1 133 ? 50.989 65.315 67.439 1.00 14.46 133 VAL B N 1
ATOM 3970 C CA . VAL B 1 133 ? 50.272 64.415 68.356 1.00 13.84 133 VAL B CA 1
ATOM 3971 C C . VAL B 1 133 ? 48.779 64.264 68.039 1.00 15.24 133 VAL B C 1
ATOM 3972 O O . VAL B 1 133 ? 48.225 63.212 68.266 1.00 15.43 133 VAL B O 1
ATOM 3976 N N . VAL B 1 134 ? 48.114 65.303 67.515 1.00 14.04 134 VAL B N 1
ATOM 3977 C CA . VAL B 1 134 ? 46.652 65.156 67.300 1.00 13.88 134 VAL B CA 1
ATOM 3978 C C . VAL B 1 134 ? 46.297 64.029 66.340 1.00 14.74 134 VAL B C 1
ATOM 3979 O O . VAL B 1 134 ? 45.402 63.240 66.626 1.00 14.88 134 VAL B O 1
ATOM 3983 N N . THR B 1 135 ? 46.970 63.958 65.185 1.00 12.50 135 THR B N 1
ATOM 3984 C CA . THR B 1 135 ? 46.631 62.925 64.216 1.00 14.39 135 THR B CA 1
ATOM 3985 C C . THR B 1 135 ? 47.030 61.556 64.746 1.00 13.28 135 THR B C 1
ATOM 3986 O O . THR B 1 135 ? 46.480 60.539 64.281 1.00 14.14 135 THR B O 1
ATOM 3990 N N . LYS B 1 136 ? 48.038 61.513 65.624 1.00 13.45 136 LYS B N 1
ATOM 3991 C CA . LYS B 1 136 ? 48.439 60.239 66.220 1.00 13.43 136 LYS B CA 1
ATOM 3992 C C . LYS B 1 136 ? 47.416 59.771 67.240 1.00 14.42 136 LYS B C 1
ATOM 3993 O O . LYS B 1 136 ? 47.075 58.588 67.269 1.00 17.04 136 LYS B O 1
ATOM 3999 N N . ALA B 1 137 ? 46.935 60.705 68.066 1.00 14.42 137 ALA B N 1
ATOM 4000 C CA . ALA B 1 137 ? 46.146 60.384 69.243 1.00 15.47 137 ALA B CA 1
ATOM 4001 C C . ALA B 1 137 ? 44.634 60.422 68.987 1.00 14.25 137 ALA B C 1
ATOM 4002 O O . ALA B 1 137 ? 43.876 59.791 69.735 1.00 16.46 137 ALA B O 1
ATOM 4004 N N . MET B 1 138 ? 44.177 61.109 67.939 1.00 13.20 138 MET B N 1
ATOM 4005 C CA . MET B 1 138 ? 42.717 61.263 67.764 1.00 13.31 138 MET B CA 1
ATOM 4006 C C . MET B 1 138 ? 42.053 59.934 67.404 1.00 12.51 138 MET B C 1
ATOM 4007 O O . MET B 1 138 ? 42.702 59.052 66.768 1.00 12.86 138 MET B O 1
ATOM 4012 N N . ALA B 1 139 ? 40.772 59.774 67.745 1.00 12.10 139 ALA B N 1
ATOM 4013 C CA . ALA B 1 139 ? 40.121 58.477 67.545 1.00 12.94 139 ALA B CA 1
ATOM 4014 C C . ALA B 1 139 ? 40.005 58.106 66.063 1.00 11.78 139 ALA B C 1
ATOM 4015 O O . ALA B 1 139 ? 39.970 56.914 65.735 1.00 14.43 139 ALA B O 1
ATOM 4017 N N . SER B 1 140 ? 40.008 59.107 65.190 1.00 10.43 140 SER B N 1
ATOM 4018 C CA . SER B 1 140 ? 39.927 58.888 63.758 1.00 9.82 140 SER B CA 1
ATOM 4019 C C . SER B 1 140 ? 41.269 58.766 63.049 1.00 10.02 140 SER B C 1
ATOM 4020 O O . SER B 1 140 ? 41.307 58.827 61.826 1.00 11.50 140 SER B O 1
ATOM 4023 N N . GLY B 1 141 ? 42.361 58.624 63.803 1.00 9.87 141 GLY B N 1
ATOM 4024 C CA . GLY B 1 141 ? 43.672 58.598 63.191 1.00 10.97 141 GLY B CA 1
ATOM 4025 C C . GLY B 1 141 ? 43.795 57.603 62.054 1.00 10.23 141 GLY B C 1
ATOM 4026 O O . GLY B 1 141 ? 44.378 57.923 61.012 1.00 11.81 141 GLY B O 1
ATOM 4027 N N . VAL B 1 142 ? 43.254 56.402 62.218 1.00 9.89 142 VAL B N 1
ATOM 4028 C CA . VAL B 1 142 ? 43.421 55.392 61.189 1.00 10.78 142 VAL B CA 1
ATOM 4029 C C . VAL B 1 142 ? 42.783 55.822 59.868 1.00 10.90 142 VAL B C 1
ATOM 4030 O O . VAL B 1 142 ? 43.409 55.670 58.803 1.00 15.56 142 VAL B O 1
ATOM 4034 N N . SER B 1 143 ? 41.586 56.404 59.904 1.00 9.44 143 SER B N 1
ATOM 4035 C CA . SER B 1 143 ? 41.001 56.843 58.626 1.00 9.91 143 SER B CA 1
ATOM 4036 C C . SER B 1 143 ? 41.696 58.091 58.097 1.00 9.30 143 SER B C 1
ATOM 4037 O O . SER B 1 143 ? 42.029 58.169 56.906 1.00 12.50 143 SER B O 1
ATOM 4040 N N . ALA B 1 144 ? 41.969 59.070 58.957 1.00 9.53 144 ALA B N 1
ATOM 4041 C CA . ALA B 1 144 ? 42.568 60.317 58.478 1.00 11.82 144 ALA B CA 1
ATOM 4042 C C . ALA B 1 144 ? 43.918 60.069 57.864 1.00 11.71 144 ALA B C 1
ATOM 4043 O O . ALA B 1 144 ? 44.250 60.667 56.824 1.00 14.79 144 ALA B O 1
ATOM 4045 N N . CYS B 1 145 ? 44.737 59.240 58.507 1.00 9.37 145 CYS B N 1
ATOM 4046 C CA . CYS B 1 145 ? 46.107 59.056 58.048 1.00 10.35 145 CYS B CA 1
ATOM 4047 C C . CYS B 1 145 ? 46.216 58.262 56.768 1.00 10.24 145 CYS B C 1
ATOM 4048 O O . CYS B 1 145 ? 47.303 58.230 56.154 1.00 12.08 145 CYS B O 1
ATOM 4051 N N . LEU B 1 146 ? 45.136 57.573 56.394 1.00 9.71 146 LEU B N 1
ATOM 4052 C CA . LEU B 1 146 ? 45.117 56.792 55.157 1.00 9.00 146 LEU B CA 1
ATOM 4053 C C . LEU B 1 146 ? 44.386 57.477 54.000 1.00 9.27 146 LEU B C 1
ATOM 4054 O O . LEU B 1 146 ? 44.803 57.332 52.844 1.00 9.56 146 LEU B O 1
ATOM 4059 N N . ALA B 1 147 ? 43.318 58.213 54.309 1.00 11.13 147 ALA B N 1
ATOM 4060 C CA . ALA B 1 147 ? 42.525 58.829 53.242 1.00 11.18 147 ALA B CA 1
ATOM 4061 C C . ALA B 1 147 ? 43.333 59.853 52.457 1.00 11.45 147 ALA B C 1
ATOM 4062 O O . ALA B 1 147 ? 43.156 59.968 51.237 1.00 11.59 147 ALA B O 1
ATOM 4064 N N . THR B 1 148 ? 44.225 60.580 53.132 1.00 13.31 148 THR B N 1
ATOM 4065 C CA . THR B 1 148 ? 45.062 61.555 52.400 1.00 15.05 148 THR B CA 1
ATOM 4066 C C . THR B 1 148 ? 46.036 60.920 51.438 1.00 14.24 148 THR B C 1
ATOM 4067 O O . THR B 1 148 ? 46.004 61.209 50.233 1.00 14.51 148 THR B O 1
ATOM 4071 N N . PRO B 1 149 ? 46.932 60.043 51.934 1.00 12.82 149 PRO B N 1
ATOM 4072 C CA . PRO B 1 149 ? 47.892 59.533 50.986 1.00 13.15 149 PRO B CA 1
ATOM 4073 C C . PRO B 1 149 ? 47.304 58.677 49.879 1.00 12.32 149 PRO B C 1
ATOM 4074 O O . PRO B 1 149 ? 47.863 58.625 48.788 1.00 15.19 149 PRO B O 1
ATOM 4078 N N . PHE B 1 150 ? 46.203 57.984 50.154 1.00 10.40 150 PHE B N 1
ATOM 4079 C CA . PHE B 1 150 ? 45.573 57.214 49.113 1.00 9.51 150 PHE B CA 1
ATOM 4080 C C . PHE B 1 150 ? 44.607 58.017 48.244 1.00 9.51 150 PHE B C 1
ATOM 4081 O O . PHE B 1 150 ? 43.952 57.441 47.359 1.00 10.50 150 PHE B O 1
ATOM 4089 N N . LYS B 1 151 ? 44.495 59.334 48.489 1.00 9.31 151 LYS B N 1
ATOM 4090 C CA . LYS B 1 151 ? 43.711 60.248 47.628 1.00 9.29 151 LYS B CA 1
ATOM 4091 C C . LYS B 1 151 ? 42.262 59.768 47.539 1.00 8.65 151 LYS B C 1
ATOM 4092 O O . LYS B 1 151 ? 41.639 59.793 46.488 1.00 10.44 151 LYS B O 1
ATOM 4098 N N . ILE B 1 152 ? 41.706 59.394 48.694 1.00 8.89 152 ILE B N 1
ATOM 4099 C CA . ILE B 1 152 ? 40.312 58.951 48.779 1.00 8.59 152 ILE B CA 1
ATOM 4100 C C . ILE B 1 152 ? 39.386 60.172 48.702 1.00 7.98 152 ILE B C 1
ATOM 4101 O O . ILE B 1 152 ? 39.609 61.156 49.392 1.00 9.10 152 ILE B O 1
ATOM 4106 N N . HIS B 1 153 ? 38.359 60.108 47.839 1.00 8.18 153 HIS B N 1
ATOM 4107 C CA . HIS B 1 153 ? 37.375 61.188 47.729 1.00 8.12 153 HIS B CA 1
ATOM 4108 C C . HIS B 1 153 ? 36.008 60.860 48.280 1.00 7.78 153 HIS B C 1
ATOM 4109 O O . HIS B 1 153 ? 35.210 61.790 48.450 1.00 8.97 153 HIS B O 1
ATOM 4116 N N . GLY B 1 154 ? 35.708 59.583 48.505 1.00 8.19 154 GLY B N 1
ATOM 4117 C CA . GLY B 1 154 ? 34.385 59.186 48.993 1.00 8.81 154 GLY B CA 1
ATOM 4118 C C . GLY B 1 154 ? 34.287 59.283 50.505 1.00 8.68 154 GLY B C 1
ATOM 4119 O O . GLY B 1 154 ? 34.831 60.192 51.126 1.00 9.65 154 GLY B O 1
ATOM 4120 N N . VAL B 1 155 ? 33.559 58.361 51.116 1.00 9.42 155 VAL B N 1
ATOM 4121 C CA . VAL B 1 155 ? 33.424 58.410 52.567 1.00 10.97 155 VAL B CA 1
ATOM 4122 C C . VAL B 1 155 ? 34.777 58.270 53.242 1.00 10.90 155 VAL B C 1
ATOM 4123 O O . VAL B 1 155 ? 35.671 57.599 52.718 1.00 12.03 155 VAL B O 1
ATOM 4127 N N . ASN B 1 156 ? 34.926 58.877 54.417 1.00 11.20 156 ASN B N 1
ATOM 4128 C CA . ASN B 1 156 ? 36.177 58.778 55.143 1.00 11.54 156 ASN B CA 1
ATOM 4129 C C . ASN B 1 156 ? 35.823 58.974 56.593 1.00 11.11 156 ASN B C 1
ATOM 4130 O O . ASN B 1 156 ? 35.526 60.102 56.999 1.00 14.37 156 ASN B O 1
ATOM 4135 N N . TYR B 1 157 ? 35.796 57.904 57.368 1.00 8.02 157 TYR B N 1
ATOM 4136 C CA . TYR B 1 157 ? 35.621 58.038 58.809 1.00 8.34 157 TYR B CA 1
ATOM 4137 C C . TYR B 1 157 ? 36.024 56.745 59.488 1.00 7.85 157 TYR B C 1
ATOM 4138 O O . TYR B 1 157 ? 36.280 55.754 58.803 1.00 8.37 157 TYR B O 1
ATOM 4147 N N . SER B 1 158 ? 36.043 56.777 60.830 1.00 8.04 158 SER B N 1
ATOM 4148 C CA . SER B 1 158 ? 36.384 55.597 61.601 1.00 8.24 158 SER B CA 1
ATOM 4149 C C . SER B 1 158 ? 35.153 55.151 62.362 1.00 8.88 158 SER B C 1
ATOM 4150 O O . SER B 1 158 ? 34.432 55.960 62.885 1.00 16.04 158 SER B O 1
ATOM 4153 N N . ILE B 1 159 ? 34.858 53.884 62.405 1.00 10.24 159 ILE B N 1
ATOM 4154 C CA . ILE B 1 159 ? 33.924 53.385 63.413 1.00 10.56 159 ILE B CA 1
ATOM 4155 C C . ILE B 1 159 ? 34.728 52.791 64.532 1.00 10.87 159 ILE B C 1
ATOM 4156 O O . ILE B 1 159 ? 35.790 52.201 64.278 1.00 12.87 159 ILE B O 1
ATOM 4161 N N . SER B 1 160 ? 34.230 52.892 65.762 1.00 10.99 160 SER B N 1
ATOM 4162 C CA . SER B 1 160 ? 34.852 52.170 66.898 1.00 12.20 160 SER B CA 1
ATOM 4163 C C . SER B 1 160 ? 33.754 51.512 67.701 1.00 10.08 160 SER B C 1
ATOM 4164 O O . SER B 1 160 ? 32.644 52.079 67.888 1.00 11.26 160 SER B O 1
ATOM 4169 N N . SER B 1 161 ? 34.079 50.327 68.180 1.00 9.96 161 SER B N 1
ATOM 4170 C CA . SER B 1 161 ? 33.112 49.519 68.917 1.00 9.59 161 SER B CA 1
ATOM 4171 C C . SER B 1 161 ? 33.914 48.438 69.595 1.00 8.90 161 SER B C 1
ATOM 4172 O O . SER B 1 161 ? 33.551 47.261 69.595 1.00 10.70 161 SER B O 1
ATOM 4175 N N . ALA B 1 162 ? 35.043 48.840 70.184 1.00 10.36 162 ALA B N 1
ATOM 4176 C CA . ALA B 1 162 ? 35.892 47.921 70.950 1.00 11.49 162 ALA B CA 1
ATOM 4177 C C . ALA B 1 162 ? 36.230 46.719 70.060 1.00 11.38 162 ALA B C 1
ATOM 4178 O O . ALA B 1 162 ? 36.687 46.902 68.923 1.00 11.55 162 ALA B O 1
ATOM 4180 N N . CYS B 1 163 ? 36.011 45.496 70.531 1.00 12.39 163 CYS B N 1
ATOM 4181 C CA . CYS B 1 163 ? 36.391 44.308 69.773 1.00 12.73 163 CYS B CA 1
ATOM 4182 C C . CYS B 1 163 ? 35.646 44.142 68.454 1.00 12.54 163 CYS B C 1
ATOM 4183 O O . CYS B 1 163 ? 36.063 43.344 67.602 1.00 14.48 163 CYS B O 1
ATOM 4186 N N . ALA B 1 164 ? 34.545 44.861 68.274 1.00 10.95 164 ALA B N 1
ATOM 4187 C CA . ALA B 1 164 ? 33.752 44.770 67.047 1.00 10.33 164 ALA B CA 1
ATOM 4188 C C . ALA B 1 164 ? 34.156 45.817 66.019 1.00 9.15 164 ALA B C 1
ATOM 4189 O O . ALA B 1 164 ? 33.627 45.823 64.911 1.00 10.06 164 ALA B O 1
ATOM 4191 N N . THR B 1 165 ? 35.085 46.693 66.379 1.00 8.90 165 THR B N 1
ATOM 4192 C CA . THR B 1 165 ? 35.405 47.881 65.554 1.00 8.41 165 THR B CA 1
ATOM 4193 C C . THR B 1 165 ? 35.488 47.603 64.071 1.00 7.38 165 THR B C 1
ATOM 4194 O O . THR B 1 165 ? 34.757 48.199 63.269 1.00 8.07 165 THR B O 1
ATOM 4198 N N . SER B 1 166 ? 36.392 46.737 63.666 1.00 8.04 166 SER B N 1
ATOM 4199 C CA . SER B 1 166 ? 36.647 46.646 62.235 1.00 7.74 166 SER B CA 1
ATOM 4200 C C . SER B 1 166 ? 35.642 45.723 61.533 1.00 8.08 166 SER B C 1
ATOM 4201 O O . SER B 1 166 ? 35.537 45.756 60.301 1.00 9.17 166 SER B O 1
ATOM 4204 N N . ALA B 1 167 ? 34.889 44.923 62.310 1.00 8.09 167 ALA B N 1
ATOM 4205 C CA . ALA B 1 167 ? 33.728 44.205 61.739 1.00 8.54 167 ALA B CA 1
ATOM 4206 C C . ALA B 1 167 ? 32.609 45.209 61.409 1.00 7.41 167 ALA B C 1
ATOM 4207 O O . ALA B 1 167 ? 32.005 45.127 60.325 1.00 8.34 167 ALA B O 1
ATOM 4209 N N . HIS B 1 168 ? 32.323 46.175 62.309 1.00 7.46 168 HIS B N 1
ATOM 4210 C CA . HIS B 1 168 ? 31.334 47.201 61.949 1.00 6.80 168 HIS B CA 1
ATOM 4211 C C . HIS B 1 168 ? 31.853 48.065 60.788 1.00 7.09 168 HIS B C 1
ATOM 4212 O O . HIS B 1 168 ? 31.061 48.535 59.987 1.00 8.50 168 HIS B O 1
ATOM 4219 N N . CYS B 1 169 ? 33.170 48.277 60.691 1.00 7.29 169 CYS B N 1
ATOM 4220 C CA . CYS B 1 169 ? 33.681 49.018 59.538 1.00 7.41 169 CYS B CA 1
ATOM 4221 C C . CYS B 1 169 ? 33.338 48.285 58.241 1.00 7.22 169 CYS B C 1
ATOM 4222 O O . CYS B 1 169 ? 32.878 48.893 57.277 1.00 8.11 169 CYS B O 1
ATOM 4225 N N . ILE B 1 170 ? 33.557 46.959 58.218 1.00 7.37 170 ILE B N 1
ATOM 4226 C CA . ILE B 1 170 ? 33.240 46.186 57.029 1.00 7.59 170 ILE B CA 1
ATOM 4227 C C . ILE B 1 170 ? 31.713 46.228 56.749 1.00 7.58 170 ILE B C 1
ATOM 4228 O O . ILE B 1 170 ? 31.290 46.405 55.600 1.00 7.82 170 ILE B O 1
ATOM 4233 N N . GLY B 1 171 ? 30.905 46.038 57.775 1.00 8.02 171 GLY B N 1
ATOM 4234 C CA . GLY B 1 171 ? 29.451 46.075 57.553 1.00 8.85 171 GLY B CA 1
ATOM 4235 C C . GLY B 1 171 ? 28.986 47.441 57.064 1.00 8.37 171 GLY B C 1
ATOM 4236 O O . GLY B 1 171 ? 28.120 47.525 56.173 1.00 8.98 171 GLY B O 1
ATOM 4237 N N . ASN B 1 172 ? 29.560 48.532 57.593 1.00 8.13 172 ASN B N 1
ATOM 4238 C CA . ASN B 1 172 ? 29.187 49.848 57.107 1.00 9.17 172 ASN B CA 1
ATOM 4239 C C . ASN B 1 172 ? 29.636 50.049 55.654 1.00 8.55 172 ASN B C 1
ATOM 4240 O O . ASN B 1 172 ? 28.930 50.725 54.882 1.00 9.29 172 ASN B O 1
ATOM 4248 N N . ALA B 1 173 ? 30.782 49.489 55.278 1.00 8.37 173 ALA B N 1
ATOM 4249 C CA . ALA B 1 173 ? 31.203 49.505 53.878 1.00 8.74 173 ALA B CA 1
ATOM 4250 C C . ALA B 1 173 ? 30.157 48.790 52.991 1.00 8.13 173 ALA B C 1
ATOM 4251 O O . ALA B 1 173 ? 29.779 49.309 51.929 1.00 9.30 173 ALA B O 1
ATOM 4253 N N . VAL B 1 174 ? 29.674 47.622 53.436 1.00 8.25 174 VAL B N 1
ATOM 4254 C CA . VAL B 1 174 ? 28.602 46.945 52.727 1.00 8.99 174 VAL B CA 1
ATOM 4255 C C . VAL B 1 174 ? 27.390 47.856 52.590 1.00 8.17 174 VAL B C 1
ATOM 4256 O O . VAL B 1 174 ? 26.798 47.940 51.500 1.00 9.63 174 VAL B O 1
ATOM 4260 N N . GLU B 1 175 ? 27.001 48.556 53.666 1.00 8.90 175 GLU B N 1
ATOM 4261 C CA . GLU B 1 175 ? 25.870 49.466 53.574 1.00 9.14 175 GLU B CA 1
ATOM 4262 C C . GLU B 1 175 ? 26.059 50.554 52.544 1.00 8.31 175 GLU B C 1
ATOM 4263 O O . GLU B 1 175 ? 25.105 50.912 51.856 1.00 9.49 175 GLU B O 1
ATOM 4269 N N . GLN B 1 176 ? 27.270 51.111 52.436 1.00 8.30 176 GLN B N 1
ATOM 4270 C CA . GLN B 1 176 ? 27.509 52.139 51.417 1.00 9.07 176 GLN B CA 1
ATOM 4271 C C . GLN B 1 176 ? 27.298 51.596 50.015 1.00 9.24 176 GLN B C 1
ATOM 4272 O O . GLN B 1 176 ? 26.794 52.288 49.137 1.00 10.10 176 GLN B O 1
ATOM 4278 N N . ILE B 1 177 ? 27.707 50.347 49.786 1.00 9.04 177 ILE B N 1
ATOM 4279 C CA . ILE B 1 177 ? 27.449 49.701 48.492 1.00 10.08 177 ILE B CA 1
ATOM 4280 C C . ILE B 1 177 ? 25.940 49.512 48.306 1.00 10.01 177 ILE B C 1
ATOM 4281 O O . ILE B 1 177 ? 25.407 49.812 47.222 1.00 10.47 177 ILE B O 1
ATOM 4287 N N . GLN B 1 178 ? 25.256 49.000 49.347 1.00 10.09 178 GLN B N 1
ATOM 4288 C CA . GLN B 1 178 ? 23.806 48.768 49.250 1.00 11.22 178 GLN B CA 1
ATOM 4289 C C . GLN B 1 178 ? 22.981 50.015 48.995 1.00 12.10 178 GLN B C 1
ATOM 4290 O O . GLN B 1 178 ? 21.967 49.989 48.273 1.00 14.25 178 GLN B O 1
ATOM 4296 N N . LEU B 1 179 ? 23.427 51.121 49.559 1.00 10.54 179 LEU B N 1
ATOM 4297 C CA . LEU B 1 179 ? 22.769 52.413 49.341 1.00 11.73 179 LEU B CA 1
ATOM 4298 C C . LEU B 1 179 ? 23.077 53.002 47.986 1.00 11.93 179 LEU B C 1
ATOM 4299 O O . LEU B 1 179 ? 22.531 54.055 47.630 1.00 13.31 179 LEU B O 1
ATOM 4304 N N . GLY B 1 180 ? 23.972 52.369 47.233 1.00 10.60 180 GLY B N 1
ATOM 4305 C CA . GLY B 1 180 ? 24.369 52.858 45.914 1.00 11.47 180 GLY B CA 1
ATOM 4306 C C . GLY B 1 180 ? 25.350 54.042 45.952 1.00 10.30 180 GLY B C 1
ATOM 4307 O O . GLY B 1 180 ? 25.615 54.683 44.929 1.00 12.38 180 GLY B O 1
ATOM 4308 N N . LYS B 1 181 ? 25.894 54.343 47.124 1.00 9.74 181 LYS B N 1
ATOM 4309 C CA . LYS B 1 181 ? 26.709 55.553 47.304 1.00 10.09 181 LYS B CA 1
ATOM 4310 C C . LYS B 1 181 ? 28.172 55.373 46.901 1.00 9.50 181 LYS B C 1
ATOM 4311 O O . LYS B 1 181 ? 28.832 56.351 46.553 1.00 11.04 181 LYS B O 1
ATOM 4317 N N . GLN B 1 182 ? 28.672 54.148 46.992 1.00 9.15 182 GLN B N 1
ATOM 4318 C CA . GLN B 1 182 ? 30.068 53.860 46.706 1.00 8.21 182 GLN B CA 1
ATOM 4319 C C . GLN B 1 182 ? 30.175 52.606 45.887 1.00 8.24 182 GLN B C 1
ATOM 4320 O O . GLN B 1 182 ? 29.332 51.710 46.035 1.00 9.55 182 GLN B O 1
ATOM 4326 N N . ASP B 1 183 ? 31.200 52.572 45.025 1.00 8.02 183 ASP B N 1
ATOM 4327 C CA . ASP B 1 183 ? 31.570 51.337 44.300 1.00 8.83 183 ASP B CA 1
ATOM 4328 C C . ASP B 1 183 ? 32.611 50.514 45.027 1.00 8.43 183 ASP B C 1
ATOM 4329 O O . ASP B 1 183 ? 32.617 49.297 44.899 1.00 9.24 183 ASP B O 1
ATOM 4334 N N . ILE B 1 184 ? 33.508 51.183 45.747 1.00 7.84 184 ILE B N 1
ATOM 4335 C CA . ILE B 1 184 ? 34.553 50.493 46.521 1.00 7.98 184 ILE B CA 1
ATOM 4336 C C . ILE B 1 184 ? 34.667 51.229 47.849 1.00 7.27 184 ILE B C 1
ATOM 4337 O O . ILE B 1 184 ? 34.696 52.461 47.870 1.00 8.34 184 ILE B O 1
ATOM 4342 N N . VAL B 1 185 ? 34.738 50.463 48.949 1.00 7.76 185 VAL B N 1
ATOM 4343 C CA . VAL B 1 185 ? 35.112 51.045 50.235 1.00 7.47 185 VAL B CA 1
ATOM 4344 C C . VAL B 1 185 ? 36.198 50.151 50.824 1.00 8.02 185 VAL B C 1
ATOM 4345 O O . VAL B 1 185 ? 36.004 48.933 50.947 1.00 8.43 185 VAL B O 1
ATOM 4349 N N . PHE B 1 186 ? 37.348 50.753 51.126 1.00 7.36 186 PHE B N 1
ATOM 4350 C CA . PHE B 1 186 ? 38.394 50.043 51.855 1.00 7.16 186 PHE B CA 1
ATOM 4351 C C . PHE B 1 186 ? 37.961 50.014 53.303 1.00 7.36 186 PHE B C 1
ATOM 4352 O O . PHE B 1 186 ? 37.641 51.069 53.872 1.00 8.96 186 PHE B O 1
ATOM 4360 N N . ALA B 1 187 ? 37.922 48.823 53.889 1.00 7.03 187 ALA B N 1
ATOM 4361 C CA . ALA B 1 187 ? 37.407 48.689 55.252 1.00 6.82 187 ALA B CA 1
ATOM 4362 C C . ALA B 1 187 ? 38.342 47.883 56.125 1.00 6.27 187 ALA B C 1
ATOM 4363 O O . ALA B 1 187 ? 38.872 46.849 55.700 1.00 8.01 187 ALA B O 1
ATOM 4365 N N . GLY B 1 188 ? 38.547 48.333 57.358 1.00 7.13 188 GLY B N 1
ATOM 4366 C CA . GLY B 1 188 ? 39.453 47.610 58.208 1.00 8.07 188 GLY B CA 1
ATOM 4367 C C . GLY B 1 188 ? 39.789 48.337 59.469 1.00 7.09 188 GLY B C 1
ATOM 4368 O O . GLY B 1 188 ? 38.932 49.031 60.019 1.00 8.13 188 GLY B O 1
ATOM 4369 N N . GLY B 1 189 ? 41.040 48.205 59.924 1.00 7.91 189 GLY B N 1
ATOM 4370 C CA . GLY B 1 189 ? 41.392 48.828 61.194 1.00 9.13 189 GLY B CA 1
ATOM 4371 C C . GLY B 1 189 ? 42.803 48.525 61.596 1.00 8.04 189 GLY B C 1
ATOM 4372 O O . GLY B 1 189 ? 43.517 47.762 60.909 1.00 8.90 189 GLY B O 1
ATOM 4373 N N . GLY B 1 190 ? 43.199 49.119 62.709 1.00 8.68 190 GLY B N 1
ATOM 4374 C CA . GLY B 1 190 ? 44.531 48.920 63.236 1.00 8.56 190 GLY B CA 1
ATOM 4375 C C . GLY B 1 190 ? 44.492 49.082 64.740 1.00 8.99 190 GLY B C 1
ATOM 4376 O O . GLY B 1 190 ? 43.564 49.677 65.295 1.00 10.59 190 GLY B O 1
ATOM 4377 N N . GLU B 1 191 ? 45.516 48.558 65.416 1.00 8.60 191 GLU B N 1
ATOM 4378 C CA . GLU B 1 191 ? 45.628 48.700 66.860 1.00 8.18 191 GLU B CA 1
ATOM 4379 C C . GLU B 1 191 ? 47.087 48.676 67.232 1.00 8.80 191 GLU B C 1
ATOM 4380 O O . GLU B 1 191 ? 47.824 47.773 66.804 1.00 9.78 191 GLU B O 1
ATOM 4386 N N . GLU B 1 192 ? 47.530 49.651 68.025 1.00 8.72 192 GLU B N 1
ATOM 4387 C CA . GLU B 1 192 ? 48.900 49.624 68.540 1.00 9.51 192 GLU B CA 1
ATOM 4388 C C . GLU B 1 192 ? 48.980 48.646 69.699 1.00 9.81 192 GLU B C 1
ATOM 4389 O O . GLU B 1 192 ? 47.963 48.291 70.290 1.00 11.23 192 GLU B O 1
ATOM 4395 N N . LEU B 1 193 ? 50.187 48.255 70.061 1.00 10.27 193 LEU B N 1
ATOM 4396 C CA . LEU B 1 193 ? 50.398 47.358 71.186 1.00 10.81 193 LEU B CA 1
ATOM 4397 C C . LEU B 1 193 ? 51.345 48.073 72.135 1.00 11.49 193 LEU B C 1
ATOM 4398 O O . LEU B 1 193 ? 52.450 48.447 71.738 1.00 13.95 193 LEU B O 1
ATOM 4403 N N . CYS B 1 194 ? 50.910 48.294 73.376 1.00 9.71 194 CYS B N 1
ATOM 4404 C CA . CYS B 1 194 ? 51.676 49.146 74.301 1.00 10.64 194 CYS B CA 1
ATOM 4405 C C . CYS B 1 194 ? 51.201 48.895 75.726 1.00 10.70 194 CYS B C 1
ATOM 4406 O O . CYS B 1 194 ? 50.021 48.654 75.971 1.00 11.48 194 CYS B O 1
ATOM 4409 N N . TRP B 1 195 ? 52.104 49.018 76.684 1.00 10.22 195 TRP B N 1
ATOM 4410 C CA . TRP B 1 195 ? 51.688 48.883 78.087 1.00 10.02 195 TRP B CA 1
ATOM 4411 C C . TRP B 1 195 ? 50.652 49.939 78.474 1.00 9.93 195 TRP B C 1
ATOM 4412 O O . TRP B 1 195 ? 49.795 49.687 79.329 1.00 11.30 195 TRP B O 1
ATOM 4423 N N . GLU B 1 196 ? 50.727 51.136 77.866 1.00 10.46 196 GLU B N 1
ATOM 4424 C CA . GLU B 1 196 ? 49.845 52.245 78.254 1.00 11.99 196 GLU B CA 1
ATOM 4425 C C . GLU B 1 196 ? 48.390 51.820 78.133 1.00 13.04 196 GLU B C 1
ATOM 4426 O O . GLU B 1 196 ? 47.574 52.173 78.989 1.00 15.87 196 GLU B O 1
ATOM 4432 N N . MET B 1 197 ? 48.050 51.101 77.061 1.00 12.62 197 MET B N 1
ATOM 4433 C CA . MET B 1 197 ? 46.700 50.590 76.902 1.00 14.52 197 MET B CA 1
ATOM 4434 C C . MET B 1 197 ? 46.500 49.232 77.569 1.00 12.52 197 MET B C 1
ATOM 4435 O O . MET B 1 197 ? 45.470 48.995 78.204 1.00 13.74 197 MET B O 1
ATOM 4440 N N . ALA B 1 198 ? 47.490 48.344 77.443 1.00 11.11 198 ALA B N 1
ATOM 4441 C CA . ALA B 1 198 ? 47.334 46.996 77.977 1.00 10.97 198 ALA B CA 1
ATOM 4442 C C . ALA B 1 198 ? 47.073 46.990 79.472 1.00 10.62 198 ALA B C 1
ATOM 4443 O O . ALA B 1 198 ? 46.309 46.161 79.972 1.00 11.81 198 ALA B O 1
ATOM 4445 N N . CYS B 1 199 ? 47.701 47.924 80.198 1.00 10.94 199 CYS B N 1
ATOM 4446 C CA . CYS B 1 199 ? 47.530 47.904 81.647 1.00 12.02 199 CYS B CA 1
ATOM 4447 C C . CYS B 1 199 ? 46.069 48.198 82.032 1.00 11.12 199 CYS B C 1
ATOM 4448 O O . CYS B 1 199 ? 45.627 47.796 83.112 1.00 12.46 199 CYS B O 1
ATOM 4451 N N . GLU B 1 200 ? 45.315 48.892 81.174 1.00 11.22 200 GLU B N 1
ATOM 4452 C CA . GLU B 1 200 ? 43.905 49.157 81.470 1.00 12.35 200 GLU B CA 1
ATOM 4453 C C . GLU B 1 200 ? 43.089 47.854 81.464 1.00 10.59 200 GLU B C 1
ATOM 4454 O O . GLU B 1 200 ? 42.179 47.665 82.278 1.00 11.75 200 GLU B O 1
ATOM 4460 N N . PHE B 1 201 ? 43.437 46.953 80.550 1.00 11.20 201 PHE B N 1
ATOM 4461 C CA . PHE B 1 201 ? 42.787 45.645 80.506 1.00 11.50 201 PHE B CA 1
ATOM 4462 C C . PHE B 1 201 ? 43.221 44.751 81.651 1.00 11.05 201 PHE B C 1
ATOM 4463 O O . PHE B 1 201 ? 42.405 44.010 82.231 1.00 12.03 201 PHE B O 1
ATOM 4471 N N . ASP B 1 202 ? 44.502 44.820 82.009 1.00 10.40 202 ASP B N 1
ATOM 4472 C CA . ASP B 1 202 ? 44.975 43.982 83.112 1.00 10.59 202 ASP B CA 1
ATOM 4473 C C . ASP B 1 202 ? 44.281 44.472 84.403 1.00 11.41 202 ASP B C 1
ATOM 4474 O O . ASP B 1 202 ? 43.909 43.651 85.274 1.00 12.81 202 ASP B O 1
ATOM 4479 N N . ALA B 1 203 ? 44.097 45.792 84.528 1.00 10.82 203 ALA B N 1
ATOM 4480 C CA . ALA B 1 203 ? 43.477 46.346 85.732 1.00 12.17 203 ALA B CA 1
ATOM 4481 C C . ALA B 1 203 ? 42.025 45.901 85.886 1.00 12.03 203 ALA B C 1
ATOM 4482 O O . ALA B 1 203 ? 41.481 45.971 86.995 1.00 13.91 203 ALA B O 1
ATOM 4484 N N . MET B 1 204 ? 41.376 45.504 84.790 1.00 12.84 204 MET B N 1
ATOM 4485 C CA . MET B 1 204 ? 40.025 44.989 84.894 1.00 16.30 204 MET B CA 1
ATOM 4486 C C . MET B 1 204 ? 40.005 43.445 85.019 1.00 16.09 204 MET B C 1
ATOM 4487 O O . MET B 1 204 ? 38.933 42.825 85.076 1.00 18.11 204 MET B O 1
ATOM 4492 N N . GLY B 1 205 ? 41.201 42.843 85.094 1.00 14.82 205 GLY B N 1
ATOM 4493 C CA . GLY B 1 205 ? 41.355 41.390 85.219 1.00 15.73 205 GLY B CA 1
ATOM 4494 C C . GLY B 1 205 ? 41.090 40.598 83.940 1.00 16.32 205 GLY B C 1
ATOM 4495 O O . GLY B 1 205 ? 40.820 39.386 83.999 1.00 18.16 205 GLY B O 1
ATOM 4496 N N . ALA B 1 206 ? 41.164 41.272 82.788 1.00 13.32 206 ALA B N 1
ATOM 4497 C CA . ALA B 1 206 ? 40.758 40.677 81.512 1.00 13.30 206 ALA B CA 1
ATOM 4498 C C . ALA B 1 206 ? 41.849 39.852 80.840 1.00 11.94 206 ALA B C 1
ATOM 4499 O O . ALA B 1 206 ? 41.549 39.051 79.947 1.00 14.00 206 ALA B O 1
ATOM 4501 N N . LEU B 1 207 ? 43.108 40.094 81.222 1.00 11.70 207 LEU B N 1
ATOM 4502 C CA . LEU B 1 207 ? 44.235 39.460 80.531 1.00 11.02 207 LEU B CA 1
ATOM 4503 C C . LEU B 1 207 ? 44.728 38.189 81.225 1.00 11.28 207 LEU B C 1
ATOM 4504 O O . LEU B 1 207 ? 44.692 38.066 82.460 1.00 12.97 207 LEU B O 1
ATOM 4509 N N . SER B 1 208 ? 45.280 37.293 80.412 1.00 10.99 208 SER B N 1
ATOM 4510 C CA . SER B 1 208 ? 45.905 36.081 80.925 1.00 11.42 208 SER B CA 1
ATOM 4511 C C . SER B 1 208 ? 47.144 36.400 81.778 1.00 12.29 208 SER B C 1
ATOM 4512 O O . SER B 1 208 ? 47.982 37.194 81.362 1.00 13.43 208 SER B O 1
ATOM 4515 N N . THR B 1 209 ? 47.259 35.770 82.943 1.00 12.87 209 THR B N 1
ATOM 4516 C CA . THR B 1 209 ? 48.398 36.039 83.819 1.00 13.85 209 THR B CA 1
ATOM 4517 C C . THR B 1 209 ? 49.130 34.781 84.307 1.00 15.86 209 THR B C 1
ATOM 4518 O O . THR B 1 209 ? 50.199 34.923 84.915 1.00 16.82 209 THR B O 1
ATOM 4522 N N . LYS B 1 210 ? 48.566 33.587 84.078 1.00 15.38 210 LYS B N 1
ATOM 4523 C CA . LYS B 1 210 ? 49.101 32.358 84.702 1.00 17.22 210 LYS B CA 1
ATOM 4524 C C . LYS B 1 210 ? 50.088 31.608 83.810 1.00 16.71 210 LYS B C 1
ATOM 4525 O O . LYS B 1 210 ? 50.673 30.596 84.220 1.00 18.09 210 LYS B O 1
ATOM 4529 N N . TYR B 1 211 ? 50.269 32.088 82.579 1.00 14.70 211 TYR B N 1
ATOM 4530 C CA . TYR B 1 211 ? 51.051 31.330 81.601 1.00 15.64 211 TYR B CA 1
ATOM 4531 C C . TYR B 1 211 ? 52.232 32.134 81.056 1.00 15.60 211 TYR B C 1
ATOM 4532 O O . TYR B 1 211 ? 52.699 31.888 79.937 1.00 15.38 211 TYR B O 1
ATOM 4541 N N . ASN B 1 212 ? 52.746 33.082 81.844 1.00 14.88 212 ASN B N 1
ATOM 4542 C CA . ASN B 1 212 ? 53.787 33.942 81.325 1.00 14.91 212 ASN B CA 1
ATOM 4543 C C . ASN B 1 212 ? 55.055 33.177 80.981 1.00 16.24 212 ASN B C 1
ATOM 4544 O O . ASN B 1 212 ? 55.798 33.612 80.095 1.00 17.40 212 ASN B O 1
ATOM 4549 N N . ASP B 1 213 ? 55.314 32.057 81.678 1.00 17.08 213 ASP B N 1
ATOM 4550 C CA . ASP B 1 213 ? 56.515 31.263 81.416 1.00 19.51 213 ASP B CA 1
ATOM 4551 C C . ASP B 1 213 ? 56.379 30.417 80.139 1.00 17.29 213 ASP B C 1
ATOM 4552 O O . ASP B 1 213 ? 57.380 29.876 79.652 1.00 19.20 213 ASP B O 1
ATOM 4557 N N . THR B 1 214 ? 55.156 30.284 79.610 1.00 16.80 214 THR B N 1
ATOM 4558 C CA . THR B 1 214 ? 54.928 29.508 78.392 1.00 15.81 214 THR B CA 1
ATOM 4559 C C . THR B 1 214 ? 54.001 30.338 77.502 1.00 15.05 214 THR B C 1
ATOM 4560 O O . THR B 1 214 ? 52.809 30.023 77.388 1.00 14.71 214 THR B O 1
ATOM 4564 N N . PRO B 1 215 ? 54.529 31.407 76.875 1.00 14.37 215 PRO B N 1
ATOM 4565 C CA . PRO B 1 215 ? 53.657 32.374 76.200 1.00 13.83 215 PRO B CA 1
ATOM 4566 C C . PRO B 1 215 ? 52.765 31.780 75.132 1.00 12.80 215 PRO B C 1
ATOM 4567 O O . PRO B 1 215 ? 51.626 32.217 74.999 1.00 13.47 215 PRO B O 1
ATOM 4571 N N . GLU B 1 216 ? 53.231 30.738 74.442 1.00 13.45 216 GLU B N 1
ATOM 4572 C CA . GLU B 1 216 ? 52.412 30.187 73.346 1.00 13.30 216 GLU B CA 1
ATOM 4573 C C . GLU B 1 216 ? 51.189 29.413 73.842 1.00 13.61 216 GLU B C 1
ATOM 4574 O O . GLU B 1 216 ? 50.313 29.064 73.036 1.00 14.21 216 GLU B O 1
ATOM 4580 N N . LYS B 1 217 ? 51.125 29.153 75.150 1.00 13.48 217 LYS B N 1
ATOM 4581 C CA . LYS B 1 217 ? 50.019 28.401 75.737 1.00 13.92 217 LYS B CA 1
ATOM 4582 C C . LYS B 1 217 ? 49.017 29.283 76.463 1.00 13.84 217 LYS B C 1
ATOM 4583 O O . LYS B 1 217 ? 48.024 28.781 76.988 1.00 15.20 217 LYS B O 1
ATOM 4587 N N . ALA B 1 218 ? 49.277 30.586 76.516 1.00 11.84 218 ALA B N 1
ATOM 4588 C CA . ALA B 1 218 ? 48.443 31.475 77.326 1.00 12.24 218 ALA B CA 1
ATOM 4589 C C . ALA B 1 218 ? 47.062 31.686 76.733 1.00 12.36 218 ALA B C 1
ATOM 4590 O O . ALA B 1 218 ? 46.076 31.729 77.468 1.00 13.68 218 ALA B O 1
ATOM 4592 N N . SER B 1 219 ? 46.986 31.856 75.407 1.00 11.56 219 SER B N 1
ATOM 4593 C CA . SER B 1 219 ? 45.690 32.052 74.743 1.00 9.95 219 SER B CA 1
ATOM 4594 C C . SER B 1 219 ? 45.164 30.668 74.403 1.00 10.47 219 SER B C 1
ATOM 4595 O O . SER B 1 219 ? 45.815 29.935 73.656 1.00 12.40 219 SER B O 1
ATOM 4598 N N . ARG B 1 220 ? 44.017 30.300 74.972 1.00 10.57 220 ARG B N 1
ATOM 4599 C CA . ARG B 1 220 ? 43.588 28.888 74.984 1.00 11.31 220 ARG B CA 1
ATOM 4600 C C . ARG B 1 220 ? 42.068 28.792 75.041 1.00 10.50 220 ARG B C 1
ATOM 4601 O O . ARG B 1 220 ? 41.493 28.132 75.904 1.00 11.33 220 ARG B O 1
ATOM 4609 N N . THR B 1 221 ? 41.421 29.423 74.060 1.00 10.64 221 THR B N 1
ATOM 4610 C CA . THR B 1 221 ? 39.982 29.479 74.018 1.00 10.14 221 THR B CA 1
ATOM 4611 C C . THR B 1 221 ? 39.403 28.079 74.149 1.00 10.72 221 THR B C 1
ATOM 4612 O O . THR B 1 221 ? 39.851 27.154 73.490 1.00 11.42 221 THR B O 1
ATOM 4616 N N . TYR B 1 222 ? 38.400 27.971 75.011 1.00 10.84 222 TYR B N 1
ATOM 4617 C CA . TYR B 1 222 ? 37.644 26.727 75.277 1.00 11.61 222 TYR B CA 1
ATOM 4618 C C . TYR B 1 222 ? 38.373 25.746 76.179 1.00 12.55 222 TYR B C 1
ATOM 4619 O O . TYR B 1 222 ? 37.771 24.756 76.579 1.00 14.54 222 TYR B O 1
ATOM 4628 N N . ASP B 1 223 ? 39.649 25.977 76.493 1.00 12.51 223 ASP B N 1
ATOM 4629 C CA . ASP B 1 223 ? 40.331 25.107 77.440 1.00 12.88 223 ASP B CA 1
ATOM 4630 C C . ASP B 1 223 ? 39.791 25.371 78.846 1.00 13.44 223 ASP B C 1
ATOM 4631 O O . ASP B 1 223 ? 39.555 26.531 79.233 1.00 13.87 223 ASP B O 1
ATOM 4636 N N . ALA B 1 224 ? 39.697 24.311 79.647 1.00 14.41 224 ALA B N 1
ATOM 4637 C CA . ALA B 1 224 ? 39.148 24.439 80.992 1.00 15.31 224 ALA B CA 1
ATOM 4638 C C . ALA B 1 224 ? 39.898 25.393 81.906 1.00 16.42 224 ALA B C 1
ATOM 4639 O O . ALA B 1 224 ? 39.335 25.881 82.889 1.00 19.73 224 ALA B O 1
ATOM 4641 N N . HIS B 1 225 ? 41.168 25.632 81.597 1.00 15.54 225 HIS B N 1
ATOM 4642 C CA . HIS B 1 225 ? 42.042 26.444 82.453 1.00 16.99 225 HIS B CA 1
ATOM 4643 C C . HIS B 1 225 ? 42.438 27.745 81.796 1.00 17.23 225 HIS B C 1
ATOM 4644 O O . HIS B 1 225 ? 43.425 28.373 82.206 1.00 18.66 225 HIS B O 1
ATOM 4651 N N . ARG B 1 226 ? 41.636 28.200 80.845 1.00 14.90 226 ARG B N 1
ATOM 4652 C CA . ARG B 1 226 ? 41.813 29.558 80.321 1.00 14.96 226 ARG B CA 1
ATOM 4653 C C . ARG B 1 226 ? 41.670 30.603 81.449 1.00 14.91 226 ARG B C 1
ATOM 4654 O O . ARG B 1 226 ? 40.951 30.382 82.441 1.00 16.32 226 ARG B O 1
ATOM 4662 N N . ASP B 1 227 ? 42.335 31.745 81.283 1.00 13.83 227 ASP B N 1
ATOM 4663 C CA . ASP B 1 227 ? 42.344 32.755 82.351 1.00 13.58 227 ASP B CA 1
ATOM 4664 C C . ASP B 1 227 ? 42.395 34.180 81.814 1.00 13.04 227 ASP B C 1
ATOM 4665 O O . ASP B 1 227 ? 42.927 35.069 82.476 1.00 15.86 227 ASP B O 1
ATOM 4670 N N . GLY B 1 228 ? 41.851 34.404 80.631 1.00 12.50 228 GLY B N 1
ATOM 4671 C CA . GLY B 1 228 ? 41.801 35.759 80.058 1.00 11.67 228 GLY B CA 1
ATOM 4672 C C . GLY B 1 228 ? 42.475 35.840 78.714 1.00 11.48 228 GLY B C 1
ATOM 4673 O O . GLY B 1 228 ? 43.215 34.922 78.288 1.00 11.71 228 GLY B O 1
ATOM 4674 N N . PHE B 1 229 ? 42.251 36.951 78.031 1.00 10.84 229 PHE B N 1
ATOM 4675 C CA . PHE B 1 229 ? 42.791 37.080 76.701 1.00 10.14 229 PHE B CA 1
ATOM 4676 C C . PHE B 1 229 ? 44.242 37.526 76.692 1.00 9.60 229 PHE B C 1
ATOM 4677 O O . PHE B 1 229 ? 44.772 38.037 77.706 1.00 10.05 229 PHE B O 1
ATOM 4685 N N . VAL B 1 230 ? 44.888 37.368 75.535 1.00 9.96 230 VAL B N 1
ATOM 4686 C CA . VAL B 1 230 ? 46.250 37.843 75.329 1.00 9.99 230 VAL B CA 1
ATOM 4687 C C . VAL B 1 230 ? 46.153 39.008 74.359 1.00 9.27 230 VAL B C 1
ATOM 4688 O O . VAL B 1 230 ? 45.666 38.858 73.246 1.00 10.58 230 VAL B O 1
ATOM 4692 N N . ILE B 1 231 ? 46.569 40.190 74.788 1.00 9.61 231 ILE B N 1
ATOM 4693 C CA . ILE B 1 231 ? 46.418 41.360 73.962 1.00 9.27 231 ILE B CA 1
ATOM 4694 C C . ILE B 1 231 ? 47.366 41.321 72.764 1.00 9.37 231 ILE B C 1
ATOM 4695 O O . ILE B 1 231 ? 48.460 40.758 72.843 1.00 10.55 231 ILE B O 1
ATOM 4700 N N . ALA B 1 232 ? 46.943 41.922 71.656 1.00 9.66 232 ALA B N 1
ATOM 4701 C CA . ALA B 1 232 ? 47.747 41.879 70.429 1.00 9.62 232 ALA B CA 1
ATOM 4702 C C . ALA B 1 232 ? 47.574 43.180 69.681 1.00 10.15 232 ALA B C 1
ATOM 4703 O O . ALA B 1 232 ? 46.681 43.973 70.005 1.00 9.71 232 ALA B O 1
ATOM 4705 N N . GLY B 1 233 ? 48.442 43.401 68.692 1.00 10.86 233 GLY B N 1
ATOM 4706 C CA . GLY B 1 233 ? 48.320 44.597 67.836 1.00 11.29 233 GLY B CA 1
ATOM 4707 C C . GLY B 1 233 ? 48.393 44.168 66.385 1.00 9.57 233 GLY B C 1
ATOM 4708 O O . GLY B 1 233 ? 48.709 43.016 66.087 1.00 12.52 233 GLY B O 1
ATOM 4709 N N . GLY B 1 234 ? 48.132 45.108 65.485 1.00 9.03 234 GLY B N 1
ATOM 4710 C CA . GLY B 1 234 ? 48.249 44.824 64.066 1.00 9.55 234 GLY B CA 1
ATOM 4711 C C . GLY B 1 234 ? 47.222 45.578 63.253 1.00 7.96 234 GLY B C 1
ATOM 4712 O O . GLY B 1 234 ? 46.620 46.555 63.739 1.00 8.97 234 GLY B O 1
ATOM 4713 N N . GLY B 1 235 ? 47.063 45.172 62.000 1.00 8.50 235 GLY B N 1
ATOM 4714 C CA . GLY B 1 235 ? 46.087 45.851 61.150 1.00 8.77 235 GLY B CA 1
ATOM 4715 C C . GLY B 1 235 ? 45.542 44.903 60.113 1.00 7.47 235 GLY B C 1
ATOM 4716 O O . GLY B 1 235 ? 46.057 43.776 59.913 1.00 7.83 235 GLY B O 1
ATOM 4717 N N . GLY B 1 236 ? 44.500 45.335 59.438 1.00 7.28 236 GLY B N 1
ATOM 4718 C CA . GLY B 1 236 ? 43.999 44.594 58.279 1.00 8.04 236 GLY B CA 1
ATOM 4719 C C . GLY B 1 236 ? 43.133 45.499 57.444 1.00 7.44 236 GLY B C 1
ATOM 4720 O O . GLY B 1 236 ? 42.607 46.506 57.968 1.00 7.95 236 GLY B O 1
ATOM 4721 N N . MET B 1 237 ? 42.971 45.135 56.176 1.00 6.93 237 MET B N 1
ATOM 4722 C CA . MET B 1 237 ? 42.131 45.921 55.282 1.00 6.97 237 MET B CA 1
ATOM 4723 C C . MET B 1 237 ? 41.570 45.000 54.233 1.00 7.24 237 MET B C 1
ATOM 4724 O O . MET B 1 237 ? 42.306 44.136 53.745 1.00 8.41 237 MET B O 1
ATOM 4729 N N . VAL B 1 238 ? 40.296 45.176 53.908 1.00 6.84 238 VAL B N 1
ATOM 4730 C CA . VAL B 1 238 ? 39.690 44.448 52.798 1.00 8.17 238 VAL B CA 1
ATOM 4731 C C . VAL B 1 238 ? 39.112 45.474 51.816 1.00 7.71 238 VAL B C 1
ATOM 4732 O O . VAL B 1 238 ? 38.715 46.592 52.184 1.00 8.05 238 VAL B O 1
ATOM 4736 N N . VAL B 1 239 ? 39.061 45.063 50.554 1.00 7.64 239 VAL B N 1
ATOM 4737 C CA . VAL B 1 239 ? 38.424 45.906 49.522 1.00 7.60 239 VAL B CA 1
ATOM 4738 C C . VAL B 1 239 ? 36.985 45.413 49.347 1.00 7.76 239 VAL B C 1
ATOM 4739 O O . VAL B 1 239 ? 36.782 44.284 48.867 1.00 9.21 239 VAL B O 1
ATOM 4743 N N . VAL B 1 240 ? 36.029 46.224 49.801 1.00 7.64 240 VAL B N 1
ATOM 4744 C CA . VAL B 1 240 ? 34.602 45.904 49.671 1.00 7.42 240 VAL B CA 1
ATOM 4745 C C . VAL B 1 240 ? 34.116 46.588 48.393 1.00 7.90 240 VAL B C 1
ATOM 4746 O O . VAL B 1 240 ? 34.319 47.780 48.214 1.00 9.52 240 VAL B O 1
ATOM 4750 N N . GLU B 1 241 ? 33.531 45.817 47.494 1.00 8.34 241 GLU B N 1
ATOM 4751 C CA . GLU B 1 241 ? 33.247 46.334 46.160 1.00 8.67 241 GLU B CA 1
ATOM 4752 C C . GLU B 1 241 ? 31.858 45.938 45.681 1.00 7.83 241 GLU B C 1
ATOM 4753 O O . GLU B 1 241 ? 31.405 44.812 45.930 1.00 9.08 241 GLU B O 1
ATOM 4759 N N . GLU B 1 242 ? 31.195 46.823 44.950 1.00 8.67 242 GLU B N 1
ATOM 4760 C CA . GLU B 1 242 ? 29.911 46.463 44.389 1.00 9.06 242 GLU B CA 1
ATOM 4761 C C . GLU B 1 242 ? 30.133 45.384 43.319 1.00 8.95 242 GLU B C 1
ATOM 4762 O O . GLU B 1 242 ? 31.087 45.440 42.532 1.00 9.61 242 GLU B O 1
ATOM 4768 N N . LEU B 1 243 ? 29.225 44.397 43.269 1.00 8.96 243 LEU B N 1
ATOM 4769 C CA . LEU B 1 243 ? 29.459 43.220 42.447 1.00 10.20 243 LEU B CA 1
ATOM 4770 C C . LEU B 1 243 ? 29.618 43.524 40.960 1.00 11.01 243 LEU B C 1
ATOM 4771 O O . LEU B 1 243 ? 30.541 43.010 40.318 1.00 10.70 243 LEU B O 1
ATOM 4776 N N . GLU B 1 244 ? 28.727 44.322 40.393 1.00 11.26 244 GLU B N 1
ATOM 4777 C CA . GLU B 1 244 ? 28.865 44.570 38.959 1.00 12.80 244 GLU B CA 1
ATOM 4778 C C . GLU B 1 244 ? 30.152 45.314 38.620 1.00 11.40 244 GLU B C 1
ATOM 4779 O O . GLU B 1 244 ? 30.786 45.037 37.588 1.00 12.62 244 GLU B O 1
ATOM 4785 N N . HIS B 1 245 ? 30.562 46.232 39.489 1.00 10.98 245 HIS B N 1
ATOM 4786 C CA . HIS B 1 245 ? 31.805 46.944 39.304 1.00 10.70 245 HIS B CA 1
ATOM 4787 C C . HIS B 1 245 ? 32.993 45.964 39.343 1.00 9.60 245 HIS B C 1
ATOM 4788 O O . HIS B 1 245 ? 33.914 46.046 38.542 1.00 11.35 245 HIS B O 1
ATOM 4795 N N . ALA B 1 246 ? 32.967 45.017 40.273 1.00 9.93 246 ALA B N 1
ATOM 4796 C CA . ALA B 1 246 ? 34.033 44.018 40.385 1.00 10.19 246 ALA B CA 1
ATOM 4797 C C . ALA B 1 246 ? 34.084 43.158 39.125 1.00 10.30 246 ALA B C 1
ATOM 4798 O O . ALA B 1 246 ? 35.162 42.919 38.553 1.00 11.94 246 ALA B O 1
ATOM 4800 N N . LEU B 1 247 ? 32.922 42.690 38.683 1.00 10.40 247 LEU B N 1
ATOM 4801 C CA . LEU B 1 247 ? 32.880 41.801 37.514 1.00 11.76 247 LEU B CA 1
ATOM 4802 C C . LEU B 1 247 ? 33.369 42.541 36.279 1.00 13.37 247 LEU B C 1
ATOM 4803 O O . LEU B 1 247 ? 34.081 41.981 35.441 1.00 14.80 247 LEU B O 1
ATOM 4808 N N . ALA B 1 248 ? 33.023 43.819 36.175 1.00 13.60 248 ALA B N 1
ATOM 4809 C CA . ALA B 1 248 ? 33.360 44.583 34.968 1.00 15.34 248 ALA B CA 1
ATOM 4810 C C . ALA B 1 248 ? 34.860 44.795 34.814 1.00 15.17 248 ALA B C 1
ATOM 4811 O O . ALA B 1 248 ? 35.370 44.922 33.685 1.00 18.24 248 ALA B O 1
ATOM 4813 N N . ARG B 1 249 ? 35.580 44.828 35.927 1.00 13.44 249 ARG B N 1
ATOM 4814 C CA . ARG B 1 249 ? 37.050 45.003 35.862 1.00 14.92 249 ARG B CA 1
ATOM 4815 C C . ARG B 1 249 ? 37.800 43.683 35.970 1.00 15.46 249 ARG B C 1
ATOM 4816 O O . ARG B 1 249 ? 39.034 43.688 36.052 1.00 17.69 249 ARG B O 1
ATOM 4824 N N . GLY B 1 250 ? 37.083 42.553 35.932 1.00 14.77 250 GLY B N 1
ATOM 4825 C CA . GLY B 1 250 ? 37.776 41.261 36.011 1.00 15.01 250 GLY B CA 1
ATOM 4826 C C . GLY B 1 250 ? 38.430 41.061 37.375 1.00 14.11 250 GLY B C 1
ATOM 4827 O O . GLY B 1 250 ? 39.505 40.478 37.473 1.00 17.41 250 GLY B O 1
ATOM 4828 N N . ALA B 1 251 ? 37.776 41.525 38.434 1.00 12.53 251 ALA B N 1
ATOM 4829 C CA . ALA B 1 251 ? 38.321 41.374 39.773 1.00 13.00 251 ALA B CA 1
ATOM 4830 C C . ALA B 1 251 ? 38.436 39.906 40.157 1.00 12.92 251 ALA B C 1
ATOM 4831 O O . ALA B 1 251 ? 37.653 39.068 39.733 1.00 14.35 251 ALA B O 1
ATOM 4833 N N . HIS B 1 252 ? 39.377 39.633 41.038 1.00 12.63 252 HIS B N 1
ATOM 4834 C CA . HIS B 1 252 ? 39.393 38.358 41.744 1.00 12.84 252 HIS B CA 1
ATOM 4835 C C . HIS B 1 252 ? 38.487 38.531 42.958 1.00 12.79 252 HIS B C 1
ATOM 4836 O O . HIS B 1 252 ? 38.734 39.410 43.800 1.00 15.01 252 HIS B O 1
ATOM 4843 N N . ILE B 1 253 ? 37.439 37.718 43.039 1.00 12.04 253 ILE B N 1
ATOM 4844 C CA . ILE B 1 253 ? 36.461 37.837 44.103 1.00 11.14 253 ILE B CA 1
ATOM 4845 C C . ILE B 1 253 ? 36.662 36.697 45.096 1.00 11.17 253 ILE B C 1
ATOM 4846 O O . ILE B 1 253 ? 36.524 35.500 44.748 1.00 13.23 253 ILE B O 1
ATOM 4851 N N . TYR B 1 254 ? 36.988 37.049 46.336 1.00 9.80 254 TYR B N 1
ATOM 4852 C CA . TYR B 1 254 ? 37.115 36.016 47.363 1.00 9.62 254 TYR B CA 1
ATOM 4853 C C . TYR B 1 254 ? 35.727 35.496 47.727 1.00 10.16 254 TYR B C 1
ATOM 4854 O O . TYR B 1 254 ? 35.493 34.283 47.819 1.00 12.62 254 TYR B O 1
ATOM 4863 N N . ALA B 1 255 ? 34.822 36.406 48.035 1.00 9.44 255 ALA B N 1
ATOM 4864 C CA . ALA B 1 255 ? 33.522 36.033 48.572 1.00 9.63 255 ALA B CA 1
ATOM 4865 C C . ALA B 1 255 ? 32.590 37.209 48.473 1.00 9.10 255 ALA B C 1
ATOM 4866 O O . ALA B 1 255 ? 33.029 38.361 48.397 1.00 9.83 255 ALA B O 1
ATOM 4868 N N . GLU B 1 256 ? 31.301 36.894 48.534 1.00 9.14 256 GLU B N 1
ATOM 4869 C CA . GLU B 1 256 ? 30.268 37.877 48.722 1.00 9.36 256 GLU B CA 1
ATOM 4870 C C . GLU B 1 256 ? 29.974 38.036 50.211 1.00 9.38 256 GLU B C 1
ATOM 4871 O O . GLU B 1 256 ? 29.898 37.033 50.944 1.00 9.87 256 GLU B O 1
ATOM 4877 N N . ILE B 1 257 ? 29.750 39.273 50.668 1.00 9.22 257 ILE B N 1
ATOM 4878 C CA . ILE B 1 257 ? 29.268 39.483 52.036 1.00 10.09 257 ILE B CA 1
ATOM 4879 C C . ILE B 1 257 ? 27.762 39.351 51.993 1.00 10.49 257 ILE B C 1
ATOM 4880 O O . ILE B 1 257 ? 27.069 40.275 51.523 1.00 11.87 257 ILE B O 1
ATOM 4886 N N . VAL B 1 258 ? 27.268 38.180 52.379 1.00 9.56 258 VAL B N 1
ATOM 4887 C CA . VAL B 1 258 ? 25.848 37.909 52.229 1.00 10.49 258 VAL B CA 1
ATOM 4888 C C . VAL B 1 258 ? 25.065 38.183 53.513 1.00 10.16 258 VAL B C 1
ATOM 4889 O O . VAL B 1 258 ? 23.833 38.131 53.519 1.00 12.19 258 VAL B O 1
ATOM 4893 N N . GLY B 1 259 ? 25.765 38.489 54.609 1.00 9.84 259 GLY B N 1
ATOM 4894 C CA . GLY B 1 259 ? 25.069 38.857 55.836 1.00 11.29 259 GLY B CA 1
ATOM 4895 C C . GLY B 1 259 ? 25.912 39.729 56.733 1.00 8.97 259 GLY B C 1
ATOM 4896 O O . GLY B 1 259 ? 27.143 39.540 56.810 1.00 10.02 259 GLY B O 1
ATOM 4897 N N . TYR B 1 260 ? 25.233 40.662 57.399 1.00 9.89 260 TYR B N 1
ATOM 4898 C CA . TYR B 1 260 ? 25.873 41.549 58.344 1.00 9.60 260 TYR B CA 1
ATOM 4899 C C . TYR B 1 260 ? 24.886 41.803 59.463 1.00 11.06 260 TYR B C 1
ATOM 4900 O O . TYR B 1 260 ? 23.834 42.388 59.257 1.00 13.05 260 TYR B O 1
ATOM 4909 N N . GLY B 1 261 ? 25.226 41.341 60.645 1.00 10.05 261 GLY B N 1
ATOM 4910 C CA . GLY B 1 261 ? 24.424 41.587 61.844 1.00 9.50 261 GLY B CA 1
ATOM 4911 C C . GLY B 1 261 ? 25.111 42.645 62.695 1.00 9.73 261 GLY B C 1
ATOM 4912 O O . GLY B 1 261 ? 26.341 42.659 62.826 1.00 9.48 261 GLY B O 1
ATOM 4913 N N . ALA B 1 262 ? 24.323 43.522 63.311 1.00 9.30 262 ALA B N 1
ATOM 4914 C CA . ALA B 1 262 ? 24.866 44.518 64.250 1.00 9.58 262 ALA B CA 1
ATOM 4915 C C . ALA B 1 262 ? 23.779 44.736 65.279 1.00 9.64 262 ALA B C 1
ATOM 4916 O O . ALA B 1 262 ? 22.660 45.135 64.925 1.00 11.58 262 ALA B O 1
ATOM 4918 N N . THR B 1 263 ? 24.067 44.416 66.538 1.00 9.51 263 THR B N 1
ATOM 4919 C CA . THR B 1 263 ? 23.073 44.546 67.591 1.00 8.68 263 THR B CA 1
ATOM 4920 C C . THR B 1 263 ? 23.742 45.047 68.867 1.00 8.99 263 THR B C 1
ATOM 4921 O O . THR B 1 263 ? 24.976 45.277 68.914 1.00 9.69 263 THR B O 1
ATOM 4925 N N . SER B 1 264 ? 22.928 45.221 69.899 1.00 9.26 264 SER B N 1
ATOM 4926 C CA . SER B 1 264 ? 23.392 45.747 71.176 1.00 9.50 264 SER B CA 1
ATOM 4927 C C . SER B 1 264 ? 22.745 44.936 72.290 1.00 10.90 264 SER B C 1
ATOM 4928 O O . SER B 1 264 ? 21.564 44.563 72.210 1.00 10.86 264 SER B O 1
ATOM 4931 N N . ASP B 1 265 ? 23.502 44.674 73.339 1.00 11.20 265 ASP B N 1
ATOM 4932 C CA . ASP B 1 265 ? 22.961 43.907 74.484 1.00 11.87 265 ASP B CA 1
ATOM 4933 C C . ASP B 1 265 ? 22.084 44.758 75.382 1.00 11.14 265 ASP B C 1
ATOM 4934 O O . ASP B 1 265 ? 21.080 44.267 75.931 1.00 12.79 265 ASP B O 1
ATOM 4939 N N . GLY B 1 266 ? 22.469 46.002 75.597 1.00 11.79 266 GLY B N 1
ATOM 4940 C CA . GLY B 1 266 ? 21.708 46.845 76.513 1.00 12.81 266 GLY B CA 1
ATOM 4941 C C . GLY B 1 266 ? 21.619 46.280 77.915 1.00 14.35 266 GLY B C 1
ATOM 4942 O O . GLY B 1 266 ? 20.560 46.381 78.550 1.00 16.79 266 GLY B O 1
ATOM 4943 N N . ALA B 1 267 ? 22.725 45.718 78.397 1.00 16.16 267 ALA B N 1
ATOM 4944 C CA . ALA B 1 267 ? 22.747 44.883 79.617 1.00 20.37 267 ALA B CA 1
ATOM 4945 C C . ALA B 1 267 ? 23.999 45.198 80.441 1.00 21.45 267 ALA B C 1
ATOM 4946 O O . ALA B 1 267 ? 23.915 46.017 81.356 1.00 25.52 267 ALA B O 1
ATOM 4948 N N . ASP B 1 268 ? 25.155 44.600 80.123 1.00 24.86 268 ASP B N 1
ATOM 4949 C CA . ASP B 1 268 ? 26.386 44.763 80.952 1.00 25.28 268 ASP B CA 1
ATOM 4950 C C . ASP B 1 268 ? 27.482 45.426 80.156 1.00 26.71 268 ASP B C 1
ATOM 4951 O O . ASP B 1 268 ? 27.640 45.143 78.962 1.00 26.96 268 ASP B O 1
ATOM 4959 N N . MET B 1 269 ? 28.261 46.273 80.828 1.00 27.08 269 MET B N 1
ATOM 4960 C CA . MET B 1 269 ? 29.372 46.991 80.198 1.00 29.44 269 MET B CA 1
ATOM 4961 C C . MET B 1 269 ? 30.491 46.139 79.634 1.00 31.11 269 MET B C 1
ATOM 4962 O O . MET B 1 269 ? 31.120 46.516 78.639 1.00 31.96 269 MET B O 1
ATOM 4967 N N . VAL B 1 270 ? 30.790 45.019 80.283 1.00 32.53 270 VAL B N 1
ATOM 4968 C CA . VAL B 1 270 ? 32.022 44.305 79.949 1.00 34.50 270 VAL B CA 1
ATOM 4969 C C . VAL B 1 270 ? 31.801 42.809 79.673 1.00 35.58 270 VAL B C 1
ATOM 4970 O O . VAL B 1 270 ? 32.648 42.137 79.065 1.00 38.27 270 VAL B O 1
ATOM 4974 N N . ALA B 1 271 ? 30.642 42.303 80.075 1.00 34.91 271 ALA B N 1
ATOM 4975 C CA . ALA B 1 271 ? 30.296 40.905 79.832 1.00 33.50 271 ALA B CA 1
ATOM 4976 C C . ALA B 1 271 ? 29.197 40.806 78.776 1.00 32.13 271 ALA B C 1
ATOM 4977 O O . ALA B 1 271 ? 28.305 41.642 78.765 1.00 31.83 271 ALA B O 1
ATOM 4979 N N . PRO B 1 272 ? 29.260 39.798 77.880 1.00 30.90 272 PRO B N 1
ATOM 4980 C CA . PRO B 1 272 ? 28.186 39.648 76.892 1.00 29.62 272 PRO B CA 1
ATOM 4981 C C . PRO B 1 272 ? 26.924 39.047 77.496 1.00 28.40 272 PRO B C 1
ATOM 4982 O O . PRO B 1 272 ? 27.011 38.257 78.436 1.00 28.67 272 PRO B O 1
ATOM 4986 N N . SER B 1 273 ? 25.762 39.421 76.954 1.00 26.47 273 SER B N 1
ATOM 4987 C CA . SER B 1 273 ? 24.467 38.887 77.415 1.00 26.08 273 SER B CA 1
ATOM 4988 C C . SER B 1 273 ? 24.058 37.555 76.779 1.00 25.97 273 SER B C 1
ATOM 4989 O O . SER B 1 273 ? 23.277 36.802 77.377 1.00 28.94 273 SER B O 1
ATOM 4992 N N . GLY B 1 274 ? 24.569 37.222 75.599 1.00 26.15 274 GLY B N 1
ATOM 4993 C CA . GLY B 1 274 ? 24.027 36.039 74.893 1.00 23.62 274 GLY B CA 1
ATOM 4994 C C . GLY B 1 274 ? 22.837 36.370 73.986 1.00 23.84 274 GLY B C 1
ATOM 4995 O O . GLY B 1 274 ? 22.867 36.093 72.798 1.00 20.45 274 GLY B O 1
ATOM 4996 N N . GLU B 1 275 ? 21.784 36.955 74.550 1.00 20.49 275 GLU B N 1
ATOM 4997 C CA . GLU B 1 275 ? 20.605 37.379 73.812 1.00 20.99 275 GLU B CA 1
ATOM 4998 C C . GLU B 1 275 ? 20.947 38.303 72.615 1.00 18.49 275 GLU B C 1
ATOM 4999 O O . GLU B 1 275 ? 20.408 38.147 71.512 1.00 18.03 275 GLU B O 1
ATOM 5005 N N . GLY B 1 276 ? 21.818 39.275 72.851 1.00 16.69 276 GLY B N 1
ATOM 5006 C CA . GLY B 1 276 ? 22.237 40.149 71.758 1.00 14.98 276 GLY B CA 1
ATOM 5007 C C . GLY B 1 276 ? 23.007 39.404 70.675 1.00 13.19 276 GLY B C 1
ATOM 5008 O O . GLY B 1 276 ? 22.857 39.685 69.473 1.00 12.49 276 GLY B O 1
ATOM 5009 N N . ALA B 1 277 ? 23.841 38.450 71.089 1.00 12.88 277 ALA B N 1
ATOM 5010 C CA . ALA B 1 277 ? 24.625 37.641 70.146 1.00 12.45 277 ALA B CA 1
ATOM 5011 C C . ALA B 1 277 ? 23.722 36.746 69.302 1.00 12.79 277 ALA B C 1
ATOM 5012 O O . ALA B 1 277 ? 23.949 36.583 68.095 1.00 11.55 277 ALA B O 1
ATOM 5014 N N . VAL B 1 278 ? 22.705 36.149 69.934 1.00 12.96 278 VAL B N 1
ATOM 5015 C CA . VAL B 1 278 ? 21.741 35.344 69.166 1.00 12.43 278 VAL B CA 1
ATOM 5016 C C . VAL B 1 278 ? 21.072 36.214 68.095 1.00 12.02 278 VAL B C 1
ATOM 5017 O O . VAL B 1 278 ? 21.008 35.820 66.923 1.00 12.36 278 VAL B O 1
ATOM 5021 N N . ARG B 1 279 ? 20.617 37.415 68.468 1.00 12.61 279 ARG B N 1
ATOM 5022 C CA . ARG B 1 279 ? 19.953 38.262 67.486 1.00 12.97 279 ARG B CA 1
ATOM 5023 C C . ARG B 1 279 ? 20.933 38.672 66.382 1.00 12.07 279 ARG B C 1
ATOM 5024 O O . ARG B 1 279 ? 20.553 38.775 65.214 1.00 12.84 279 ARG B O 1
ATOM 5032 N N . CYS B 1 280 ? 22.193 38.899 66.747 1.00 11.31 280 CYS B N 1
ATOM 5033 C CA . CYS B 1 280 ? 23.190 39.349 65.773 1.00 10.97 280 CYS B CA 1
ATOM 5034 C C . CYS B 1 280 ? 23.464 38.253 64.744 1.00 9.86 280 CYS B C 1
ATOM 5035 O O . CYS B 1 280 ? 23.469 38.501 63.520 1.00 10.13 280 CYS B O 1
ATOM 5038 N N . MET B 1 281 ? 23.675 37.026 65.229 1.00 10.38 281 MET B N 1
ATOM 5039 C CA . MET B 1 281 ? 23.893 35.921 64.292 1.00 10.67 281 MET B CA 1
ATOM 5040 C C . MET B 1 281 ? 22.674 35.675 63.420 1.00 10.92 281 MET B C 1
ATOM 5041 O O . MET B 1 281 ? 22.818 35.479 62.210 1.00 11.73 281 MET B O 1
ATOM 5046 N N . LYS B 1 282 ? 21.477 35.711 64.020 1.00 11.71 282 LYS B N 1
ATOM 5047 C CA . LYS B 1 282 ? 20.270 35.480 63.223 1.00 12.01 282 LYS B CA 1
ATOM 5048 C C . LYS B 1 282 ? 20.105 36.581 62.158 1.00 11.76 282 LYS B C 1
ATOM 5049 O O . LYS B 1 282 ? 19.704 36.308 61.019 1.00 12.95 282 LYS B O 1
ATOM 5055 N N . MET B 1 283 ? 20.451 37.826 62.509 1.00 11.78 283 MET B N 1
ATOM 5056 C CA . MET B 1 283 ? 20.354 38.923 61.550 1.00 12.24 283 MET B CA 1
ATOM 5057 C C . MET B 1 283 ? 21.292 38.685 60.367 1.00 12.02 283 MET B C 1
ATOM 5058 O O . MET B 1 283 ? 20.920 38.900 59.215 1.00 13.24 283 MET B O 1
ATOM 5063 N N . ALA B 1 284 ? 22.517 38.222 60.653 1.00 11.38 284 ALA B N 1
ATOM 5064 C CA . ALA B 1 284 ? 23.482 37.994 59.576 1.00 11.21 284 ALA B CA 1
ATOM 5065 C C . ALA B 1 284 ? 23.094 36.803 58.704 1.00 12.07 284 ALA B C 1
ATOM 5066 O O . ALA B 1 284 ? 23.541 36.721 57.560 1.00 14.46 284 ALA B O 1
ATOM 5068 N N . MET B 1 285 ? 22.281 35.896 59.242 1.00 12.76 285 MET B N 1
ATOM 5069 C CA . MET B 1 285 ? 21.861 34.698 58.499 1.00 13.84 285 MET B CA 1
ATOM 5070 C C . MET B 1 285 ? 20.548 34.862 57.786 1.00 14.92 285 MET B C 1
ATOM 5071 O O . MET B 1 285 ? 20.153 33.995 56.998 1.00 15.95 285 MET B O 1
ATOM 5078 N N . HIS B 1 286 ? 19.845 35.952 58.052 1.00 16.10 286 HIS B N 1
ATOM 5079 C CA . HIS B 1 286 ? 18.528 36.098 57.473 1.00 19.75 286 HIS B CA 1
ATOM 5080 C C . HIS B 1 286 ? 18.592 36.154 55.931 1.00 20.08 286 HIS B C 1
ATOM 5081 O O . HIS B 1 286 ? 19.362 36.914 55.345 1.00 21.77 286 HIS B O 1
ATOM 5088 N N . GLY B 1 287 ? 17.820 35.287 55.272 1.00 19.87 287 GLY B N 1
ATOM 5089 C CA . GLY B 1 287 ? 17.848 35.243 53.822 1.00 21.88 287 GLY B CA 1
ATOM 5090 C C . GLY B 1 287 ? 19.036 34.477 53.227 1.00 21.48 287 GLY B C 1
ATOM 5091 O O . GLY B 1 287 ? 19.121 34.331 52.003 1.00 23.52 287 GLY B O 1
ATOM 5092 N N . VAL B 1 288 ? 19.979 34.031 54.064 1.00 18.39 288 VAL B N 1
ATOM 5093 C CA . VAL B 1 288 ? 21.145 33.311 53.555 1.00 17.63 288 VAL B CA 1
ATOM 5094 C C . VAL B 1 288 ? 20.715 31.862 53.409 1.00 19.65 288 VAL B C 1
ATOM 5095 O O . VAL B 1 288 ? 20.365 31.222 54.405 1.00 22.04 288 VAL B O 1
ATOM 5099 N N . ASP B 1 289 ? 20.704 31.351 52.172 1.00 20.51 289 ASP B N 1
ATOM 5100 C CA . ASP B 1 289 ? 20.026 30.085 51.887 1.00 21.66 289 ASP B CA 1
ATOM 5101 C C . ASP B 1 289 ? 20.946 28.882 51.922 1.00 21.24 289 ASP B C 1
ATOM 5102 O O . ASP B 1 289 ? 20.605 27.841 51.415 1.00 23.35 289 ASP B O 1
ATOM 5107 N N . THR B 1 290 ? 22.121 29.040 52.508 1.00 17.70 290 THR B N 1
ATOM 5108 C CA . THR B 1 290 ? 23.100 27.957 52.620 1.00 16.52 290 THR B CA 1
ATOM 5109 C C . THR B 1 290 ? 23.551 27.844 54.078 1.00 15.96 290 THR B C 1
ATOM 5110 O O . THR B 1 290 ? 23.492 28.812 54.821 1.00 16.50 290 THR B O 1
ATOM 5114 N N . PRO B 1 291 ? 23.965 26.645 54.501 1.00 15.81 291 PRO B N 1
ATOM 5115 C CA . PRO B 1 291 ? 24.390 26.513 55.912 1.00 15.47 291 PRO B CA 1
ATOM 5116 C C . PRO B 1 291 ? 25.758 27.110 56.167 1.00 13.61 291 PRO B C 1
ATOM 5117 O O . PRO B 1 291 ? 26.557 27.257 55.240 1.00 13.76 291 PRO B O 1
ATOM 5121 N N . ILE B 1 292 ? 26.034 27.427 57.427 1.00 13.34 292 ILE B N 1
ATOM 5122 C CA . ILE B 1 292 ? 27.354 27.915 57.793 1.00 12.28 292 ILE B CA 1
ATOM 5123 C C . ILE B 1 292 ? 28.266 26.693 57.886 1.00 11.88 292 ILE B C 1
ATOM 5124 O O . ILE B 1 292 ? 27.997 25.772 58.666 1.00 14.20 292 ILE B O 1
ATOM 5129 N N . ASP B 1 293 ? 29.331 26.671 57.092 1.00 10.59 293 ASP B N 1
ATOM 5130 C CA . ASP B 1 293 ? 30.264 25.550 57.079 1.00 11.09 293 ASP B CA 1
ATOM 5131 C C . ASP B 1 293 ? 31.370 25.716 58.133 1.00 11.34 293 ASP B C 1
ATOM 5132 O O . ASP B 1 293 ? 32.003 24.744 58.525 1.00 14.33 293 ASP B O 1
ATOM 5137 N N . TYR B 1 294 ? 31.667 26.953 58.506 1.00 9.57 294 TYR B N 1
ATOM 5138 C CA . TYR B 1 294 ? 32.731 27.234 59.446 1.00 9.00 294 TYR B CA 1
ATOM 5139 C C . TYR B 1 294 ? 32.420 28.557 60.119 1.00 9.05 294 TYR B C 1
ATOM 5140 O O . TYR B 1 294 ? 32.003 29.515 59.474 1.00 9.41 294 TYR B O 1
ATOM 5149 N N . LEU B 1 295 ? 32.608 28.573 61.433 1.00 8.22 295 LEU B N 1
ATOM 5150 C CA . LEU B 1 295 ? 32.370 29.768 62.237 1.00 8.55 295 LEU B CA 1
ATOM 5151 C C . LEU B 1 295 ? 33.660 30.097 62.997 1.00 8.76 295 LEU B C 1
ATOM 5152 O O . LEU B 1 295 ? 34.182 29.291 63.772 1.00 9.09 295 LEU B O 1
ATOM 5157 N N . ASN B 1 296 ? 34.175 31.305 62.723 1.00 8.85 296 ASN B N 1
ATOM 5158 C CA . ASN B 1 296 ? 35.337 31.826 63.413 1.00 8.19 296 ASN B CA 1
ATOM 5159 C C . ASN B 1 296 ? 34.787 32.591 64.590 1.00 8.84 296 ASN B C 1
ATOM 5160 O O . ASN B 1 296 ? 34.172 33.664 64.450 1.00 8.87 296 ASN B O 1
ATOM 5165 N N . SER B 1 297 ? 34.937 32.011 65.777 1.00 9.40 297 SER B N 1
ATOM 5166 C CA . SER B 1 297 ? 34.237 32.571 66.914 1.00 10.27 297 SER B CA 1
ATOM 5167 C C . SER B 1 297 ? 34.946 33.836 67.432 1.00 10.45 297 SER B C 1
ATOM 5168 O O . SER B 1 297 ? 36.128 34.089 67.169 1.00 11.86 297 SER B O 1
ATOM 5171 N N . HIS B 1 298 ? 34.227 34.612 68.226 1.00 9.78 298 HIS B N 1
ATOM 5172 C CA . HIS B 1 298 ? 34.858 35.732 68.927 1.00 10.99 298 HIS B CA 1
ATOM 5173 C C . HIS B 1 298 ? 35.909 35.178 69.921 1.00 10.95 298 HIS B C 1
ATOM 5174 O O . HIS B 1 298 ? 37.049 35.647 69.961 1.00 12.85 298 HIS B O 1
ATOM 5181 N N . GLY B 1 299 ? 35.494 34.166 70.686 1.00 11.22 299 GLY B N 1
ATOM 5182 C CA . GLY B 1 299 ? 36.379 33.291 71.477 1.00 12.80 299 GLY B CA 1
ATOM 5183 C C . GLY B 1 299 ? 37.699 33.877 71.945 1.00 11.05 299 GLY B C 1
ATOM 5184 O O . GLY B 1 299 ? 38.769 33.533 71.409 1.00 12.22 299 GLY B O 1
ATOM 5185 N N . THR B 1 300 ? 37.659 34.723 72.978 1.00 10.84 300 THR B N 1
ATOM 5186 C CA . THR B 1 300 ? 38.884 35.433 73.387 1.00 10.66 300 THR B CA 1
ATOM 5187 C C . THR B 1 300 ? 39.761 34.719 74.426 1.00 10.98 300 THR B C 1
ATOM 5188 O O . THR B 1 300 ? 40.846 35.212 74.730 1.00 11.99 300 THR B O 1
ATOM 5192 N N . SER B 1 301 ? 39.281 33.594 74.970 1.00 11.81 301 SER B N 1
ATOM 5193 C CA . SER B 1 301 ? 39.989 32.848 76.034 1.00 10.99 301 SER B CA 1
ATOM 5194 C C . SER B 1 301 ? 39.634 33.360 77.421 1.00 12.30 301 SER B C 1
ATOM 5195 O O . SER B 1 301 ? 40.424 33.295 78.344 1.00 13.16 301 SER B O 1
ATOM 5198 N N . THR B 1 302 ? 38.406 33.839 77.568 1.00 15.33 302 THR B N 1
ATOM 5199 C CA . THR B 1 302 ? 37.908 34.316 78.862 1.00 15.99 302 THR B CA 1
ATOM 5200 C C . THR B 1 302 ? 36.947 33.260 79.421 1.00 16.45 302 THR B C 1
ATOM 5201 O O . THR B 1 302 ? 36.173 32.626 78.664 1.00 16.98 302 THR B O 1
ATOM 5207 N N . PRO B 1 303 ? 36.994 33.027 80.746 1.00 18.52 303 PRO B N 1
ATOM 5208 C CA . PRO B 1 303 ? 36.064 32.085 81.385 1.00 19.45 303 PRO B CA 1
ATOM 5209 C C . PRO B 1 303 ? 34.588 32.300 81.001 1.00 19.65 303 PRO B C 1
ATOM 5210 O O . PRO B 1 303 ? 33.938 31.374 80.520 1.00 21.05 303 PRO B O 1
ATOM 5214 N N . VAL B 1 304 ? 34.050 33.497 81.197 1.00 20.47 304 VAL B N 1
ATOM 5215 C CA . VAL B 1 304 ? 32.621 33.721 80.943 1.00 21.38 304 VAL B CA 1
ATOM 5216 C C . VAL B 1 304 ? 32.310 33.862 79.449 1.00 18.86 304 VAL B C 1
ATOM 5217 O O . VAL B 1 304 ? 31.384 33.227 78.926 1.00 19.83 304 VAL B O 1
ATOM 5221 N N . GLY B 1 305 ? 33.102 34.675 78.757 1.00 18.17 305 GLY B N 1
ATOM 5222 C CA . GLY B 1 305 ? 32.799 35.018 77.385 1.00 17.44 305 GLY B CA 1
ATOM 5223 C C . GLY B 1 305 ? 32.772 33.826 76.456 1.00 14.91 305 GLY B C 1
ATOM 5224 O O . GLY B 1 305 ? 31.893 33.720 75.598 1.00 15.51 305 GLY B O 1
ATOM 5225 N N . ASP B 1 306 ? 33.745 32.918 76.591 1.00 14.67 306 ASP B N 1
ATOM 5226 C CA . ASP B 1 306 ? 33.871 31.835 75.591 1.00 14.69 306 ASP B CA 1
ATOM 5227 C C . ASP B 1 306 ? 32.587 31.011 75.586 1.00 15.06 306 ASP B C 1
ATOM 5228 O O . ASP B 1 306 ? 32.063 30.660 74.516 1.00 15.77 306 ASP B O 1
ATOM 5233 N N . VAL B 1 307 ? 32.082 30.698 76.787 1.00 15.25 307 VAL B N 1
ATOM 5234 C CA . VAL B 1 307 ? 30.919 29.801 76.874 1.00 16.82 307 VAL B CA 1
ATOM 5235 C C . VAL B 1 307 ? 29.596 30.539 76.660 1.00 17.93 307 VAL B C 1
ATOM 5236 O O . VAL B 1 307 ? 28.634 29.940 76.175 1.00 17.70 307 VAL B O 1
ATOM 5240 N N . LYS B 1 308 ? 29.553 31.842 76.947 1.00 16.94 308 LYS B N 1
ATOM 5241 C CA . LYS B 1 308 ? 28.360 32.624 76.591 1.00 17.12 308 LYS B CA 1
ATOM 5242 C C . LYS B 1 308 ? 28.129 32.578 75.074 1.00 15.24 308 LYS B C 1
ATOM 5243 O O . LYS B 1 308 ? 27.002 32.391 74.592 1.00 14.95 308 LYS B O 1
ATOM 5253 N N . GLU B 1 309 ? 29.203 32.723 74.314 1.00 14.49 309 GLU B N 1
ATOM 5254 C CA . GLU B 1 309 ? 29.079 32.663 72.863 1.00 13.32 309 GLU B CA 1
ATOM 5255 C C . GLU B 1 309 ? 28.671 31.257 72.424 1.00 12.86 309 GLU B C 1
ATOM 5256 O O . GLU B 1 309 ? 27.843 31.096 71.515 1.00 13.44 309 GLU B O 1
ATOM 5262 N N . LEU B 1 310 ? 29.231 30.232 73.050 1.00 13.55 310 LEU B N 1
ATOM 5263 C CA . LEU B 1 310 ? 28.828 28.874 72.625 1.00 13.32 310 LEU B CA 1
ATOM 5264 C C . LEU B 1 310 ? 27.364 28.577 72.903 1.00 14.01 310 LEU B C 1
ATOM 5265 O O . LEU B 1 310 ? 26.695 27.949 72.067 1.00 14.79 310 LEU B O 1
ATOM 5270 N N . ALA B 1 311 ? 26.837 29.089 74.018 1.00 14.31 311 ALA B N 1
ATOM 5271 C CA . ALA B 1 311 ? 25.421 28.898 74.306 1.00 14.24 311 ALA B CA 1
ATOM 5272 C C . ALA B 1 311 ? 24.576 29.624 73.249 1.00 13.53 311 ALA B C 1
ATOM 5273 O O . ALA B 1 311 ? 23.548 29.122 72.815 1.00 15.12 311 ALA B O 1
ATOM 5275 N N . ALA B 1 312 ? 25.031 30.806 72.816 1.00 13.32 312 ALA B N 1
ATOM 5276 C CA . ALA B 1 312 ? 24.315 31.530 71.766 1.00 12.42 312 ALA B CA 1
ATOM 5277 C C . ALA B 1 312 ? 24.359 30.737 70.445 1.00 11.97 312 ALA B C 1
ATOM 5278 O O . ALA B 1 312 ? 23.365 30.657 69.704 1.00 13.59 312 ALA B O 1
ATOM 5280 N N . ILE B 1 313 ? 25.523 30.197 70.110 1.00 13.02 313 ILE B N 1
ATOM 5281 C CA . ILE B 1 313 ? 25.644 29.391 68.900 1.00 13.81 313 ILE B CA 1
ATOM 5282 C C . ILE B 1 313 ? 24.692 28.179 68.946 1.00 13.81 313 ILE B C 1
ATOM 5283 O O . ILE B 1 313 ? 24.001 27.873 67.966 1.00 13.58 313 ILE B O 1
ATOM 5288 N N . ARG B 1 314 ? 24.608 27.511 70.088 1.00 14.41 314 ARG B N 1
ATOM 5289 C CA . ARG B 1 314 ? 23.703 26.371 70.159 1.00 15.47 314 ARG B CA 1
ATOM 5290 C C . ARG B 1 314 ? 22.263 26.824 69.937 1.00 14.79 314 ARG B C 1
ATOM 5291 O O . ARG B 1 314 ? 21.462 26.130 69.293 1.00 16.65 314 ARG B O 1
ATOM 5299 N N . GLU B 1 315 ? 21.915 27.982 70.481 1.00 15.16 315 GLU B N 1
ATOM 5300 C CA . GLU B 1 315 ? 20.545 28.467 70.304 1.00 15.83 315 GLU B CA 1
ATOM 5301 C C . GLU B 1 315 ? 20.236 28.805 68.841 1.00 15.19 315 GLU B C 1
ATOM 5302 O O . GLU B 1 315 ? 19.150 28.507 68.329 1.00 17.44 315 GLU B O 1
ATOM 5308 N N . VAL B 1 316 ? 21.181 29.450 68.168 1.00 14.01 316 VAL B N 1
ATOM 5309 C CA . VAL B 1 316 ? 21.004 29.827 66.765 1.00 14.47 316 VAL B CA 1
ATOM 5310 C C . VAL B 1 316 ? 20.910 28.601 65.875 1.00 14.55 316 VAL B C 1
ATOM 5311 O O . VAL B 1 316 ? 20.026 28.530 65.000 1.00 16.98 316 VAL B O 1
ATOM 5315 N N . PHE B 1 317 ? 21.794 27.637 66.090 1.00 14.76 317 PHE B N 1
ATOM 5316 C CA . PHE B 1 317 ? 21.962 26.560 65.106 1.00 14.71 317 PHE B CA 1
ATOM 5317 C C . PHE B 1 317 ? 21.208 25.281 65.447 1.00 17.24 317 PHE B C 1
ATOM 5318 O O . PHE B 1 317 ? 21.110 24.380 64.609 1.00 18.61 317 PHE B O 1
ATOM 5326 N N . GLY B 1 318 ? 20.682 25.192 66.667 1.00 19.08 318 GLY B N 1
ATOM 5327 C CA . GLY B 1 318 ? 19.866 24.036 67.049 1.00 21.46 318 GLY B CA 1
ATOM 5328 C C . GLY B 1 318 ? 20.700 22.788 66.903 1.00 24.12 318 GLY B C 1
ATOM 5329 O O . GLY B 1 318 ? 21.810 22.731 67.415 1.00 26.35 318 GLY B O 1
ATOM 5330 N N . ASP B 1 319 ? 20.179 21.792 66.179 1.00 26.67 319 ASP B N 1
ATOM 5331 C CA . ASP B 1 319 ? 20.894 20.521 66.005 1.00 27.73 319 ASP B CA 1
ATOM 5332 C C . ASP B 1 319 ? 21.791 20.429 64.774 1.00 26.26 319 ASP B C 1
ATOM 5333 O O . ASP B 1 319 ? 22.156 19.322 64.354 1.00 27.02 319 ASP B O 1
ATOM 5338 N N . LYS B 1 320 ? 22.156 21.576 64.201 1.00 23.38 320 LYS B N 1
ATOM 5339 C CA . LYS B 1 320 ? 23.085 21.589 63.075 1.00 23.97 320 LYS B CA 1
ATOM 5340 C C . LYS B 1 320 ? 24.105 22.737 63.233 1.00 22.68 320 LYS B C 1
ATOM 5341 O O . LYS B 1 320 ? 24.207 23.614 62.398 1.00 23.02 320 LYS B O 1
ATOM 5344 N N . SER B 1 321 ? 24.902 22.693 64.290 1.00 21.53 321 SER B N 1
ATOM 5345 C CA . SER B 1 321 ? 25.948 23.693 64.486 1.00 19.92 321 SER B CA 1
ATOM 5346 C C . SER B 1 321 ? 27.118 23.452 63.541 1.00 17.71 321 SER B C 1
ATOM 5347 O O . SER B 1 321 ? 27.417 22.313 63.128 1.00 17.17 321 SER B O 1
ATOM 5350 N N . PRO B 1 322 ? 27.780 24.536 63.176 1.00 15.17 322 PRO B N 1
ATOM 5351 C CA . PRO B 1 322 ? 28.902 24.485 62.253 1.00 13.55 322 PRO B CA 1
ATOM 5352 C C . PRO B 1 322 ? 30.205 24.047 62.921 1.00 10.99 322 PRO B C 1
ATOM 5353 O O . PRO B 1 322 ? 30.340 24.072 64.159 1.00 13.18 322 PRO B O 1
ATOM 5357 N N . ALA B 1 323 ? 31.183 23.703 62.096 1.00 10.58 323 ALA B N 1
ATOM 5358 C CA . ALA B 1 323 ? 32.561 23.605 62.578 1.00 10.01 323 ALA B CA 1
ATOM 5359 C C . ALA B 1 323 ? 32.969 24.961 63.144 1.00 8.69 323 ALA B C 1
ATOM 5360 O O . ALA B 1 323 ? 32.644 25.998 62.563 1.00 10.44 323 ALA B O 1
ATOM 5362 N N . ILE B 1 324 ? 33.729 24.958 64.239 1.00 9.27 324 ILE B N 1
ATOM 5363 C CA . ILE B 1 324 ? 34.113 26.188 64.936 1.00 9.16 324 ILE B CA 1
ATOM 5364 C C . ILE B 1 324 ? 35.594 26.145 65.236 1.00 8.75 324 ILE B C 1
ATOM 5365 O O . ILE B 1 324 ? 36.131 25.100 65.655 1.00 10.09 324 ILE B O 1
ATOM 5370 N N . SER B 1 325 ? 36.276 27.292 65.066 1.00 9.08 325 SER B N 1
ATOM 5371 C CA . SER B 1 325 ? 37.559 27.412 65.747 1.00 9.51 325 SER B CA 1
ATOM 5372 C C . SER B 1 325 ? 37.750 28.836 66.185 1.00 9.91 325 SER B C 1
ATOM 5373 O O . SER B 1 325 ? 37.181 29.761 65.569 1.00 11.20 325 SER B O 1
ATOM 5376 N N . ALA B 1 326 ? 38.557 28.993 67.228 1.00 9.76 326 ALA B N 1
ATOM 5377 C CA . ALA B 1 326 ? 38.897 30.322 67.755 1.00 10.09 326 ALA B CA 1
ATOM 5378 C C . ALA B 1 326 ? 40.327 30.648 67.389 1.00 10.69 326 ALA B C 1
ATOM 5379 O O . ALA B 1 326 ? 41.273 30.134 68.015 1.00 11.15 326 ALA B O 1
ATOM 5381 N N . THR B 1 327 ? 40.508 31.463 66.346 1.00 9.93 327 THR B N 1
ATOM 5382 C CA . THR B 1 327 ? 41.857 31.773 65.920 1.00 9.97 327 THR B CA 1
ATOM 5383 C C . THR B 1 327 ? 42.598 32.647 66.924 1.00 8.85 327 THR B C 1
ATOM 5384 O O . THR B 1 327 ? 43.821 32.708 66.853 1.00 9.47 327 THR B O 1
ATOM 5388 N N . LYS B 1 328 ? 41.894 33.246 67.898 1.00 9.33 328 LYS B N 1
ATOM 5389 C CA . LYS B 1 328 ? 42.611 34.009 68.907 1.00 9.11 328 LYS B CA 1
ATOM 5390 C C . LYS B 1 328 ? 43.521 33.142 69.765 1.00 9.43 328 LYS B C 1
ATOM 5391 O O . LYS B 1 328 ? 44.468 33.670 70.346 1.00 10.03 328 LYS B O 1
ATOM 5397 N N . ALA B 1 329 ? 43.275 31.828 69.823 1.00 9.85 329 ALA B N 1
ATOM 5398 C CA . ALA B 1 329 ? 44.201 30.971 70.549 1.00 11.10 329 ALA B CA 1
ATOM 5399 C C . ALA B 1 329 ? 45.606 31.024 69.917 1.00 10.64 329 ALA B C 1
ATOM 5400 O O . ALA B 1 329 ? 46.611 30.860 70.622 1.00 11.63 329 ALA B O 1
ATOM 5402 N N . MET B 1 330 ? 45.691 31.260 68.597 1.00 10.48 330 MET B N 1
ATOM 5403 C CA . MET B 1 330 ? 46.981 31.457 67.926 1.00 10.06 330 MET B CA 1
ATOM 5404 C C . MET B 1 330 ? 47.407 32.940 67.965 1.00 9.67 330 MET B C 1
ATOM 5405 O O . MET B 1 330 ? 48.588 33.252 68.164 1.00 11.58 330 MET B O 1
ATOM 5410 N N . THR B 1 331 ? 46.480 33.875 67.720 1.00 8.87 331 THR B N 1
ATOM 5411 C CA . THR B 1 331 ? 46.877 35.259 67.359 1.00 8.56 331 THR B CA 1
ATOM 5412 C C . THR B 1 331 ? 46.841 36.237 68.518 1.00 9.23 331 THR B C 1
ATOM 5413 O O . THR B 1 331 ? 47.399 37.333 68.395 1.00 10.23 331 THR B O 1
ATOM 5417 N N . GLY B 1 332 ? 46.114 35.888 69.575 1.00 9.04 332 GLY B N 1
ATOM 5418 C CA . GLY B 1 332 ? 45.740 36.911 70.571 1.00 9.15 332 GLY B CA 1
ATOM 5419 C C . GLY B 1 332 ? 44.615 37.797 70.059 1.00 8.68 332 GLY B C 1
ATOM 5420 O O . GLY B 1 332 ? 44.095 37.625 68.933 1.00 9.45 332 GLY B O 1
ATOM 5421 N N . HIS B 1 333 ? 44.280 38.805 70.873 1.00 9.86 333 HIS B N 1
ATOM 5422 C CA . HIS B 1 333 ? 43.145 39.667 70.640 1.00 10.35 333 HIS B CA 1
ATOM 5423 C C . HIS B 1 333 ? 43.624 41.054 70.243 1.00 9.89 333 HIS B C 1
ATOM 5424 O O . HIS B 1 333 ? 44.132 41.793 71.096 1.00 10.72 333 HIS B O 1
ATOM 5431 N N . SER B 1 334 ? 43.452 41.405 68.954 1.00 10.37 334 SER B N 1
ATOM 5432 C CA . SER B 1 334 ? 43.973 42.680 68.453 1.00 10.26 334 SER B CA 1
ATOM 5433 C C . SER B 1 334 ? 42.939 43.774 68.460 1.00 9.48 334 SER B C 1
ATOM 5434 O O . SER B 1 334 ? 43.137 44.823 67.839 1.00 10.84 334 SER B O 1
ATOM 5437 N N . LEU B 1 335 ? 41.895 43.570 69.253 1.00 10.98 335 LEU B N 1
ATOM 5438 C CA . LEU B 1 335 ? 41.011 44.675 69.640 1.00 12.39 335 LEU B CA 1
ATOM 5439 C C . LEU B 1 335 ? 40.378 45.309 68.379 1.00 11.64 335 LEU B C 1
ATOM 5440 O O . LEU B 1 335 ? 39.651 44.607 67.654 1.00 13.07 335 LEU B O 1
ATOM 5445 N N . GLY B 1 336 ? 40.684 46.571 68.065 1.00 12.10 336 GLY B N 1
ATOM 5446 C CA . GLY B 1 336 ? 40.116 47.223 66.856 1.00 13.45 336 GLY B CA 1
ATOM 5447 C C . GLY B 1 336 ? 40.461 46.540 65.553 1.00 11.94 336 GLY B C 1
ATOM 5448 O O . GLY B 1 336 ? 39.700 46.639 64.581 1.00 12.89 336 GLY B O 1
ATOM 5449 N N . ALA B 1 337 ? 41.570 45.809 65.514 1.00 10.43 337 ALA B N 1
ATOM 5450 C CA . ALA B 1 337 ? 41.950 45.083 64.299 1.00 9.70 337 ALA B CA 1
ATOM 5451 C C . ALA B 1 337 ? 41.352 43.678 64.213 1.00 8.96 337 ALA B C 1
ATOM 5452 O O . ALA B 1 337 ? 41.447 43.051 63.163 1.00 9.91 337 ALA B O 1
ATOM 5454 N N . ALA B 1 338 ? 40.712 43.203 65.273 1.00 8.92 338 ALA B N 1
ATOM 5455 C CA . ALA B 1 338 ? 40.320 41.780 65.302 1.00 9.08 338 ALA B CA 1
ATOM 5456 C C . ALA B 1 338 ? 39.283 41.443 64.234 1.00 8.70 338 ALA B C 1
ATOM 5457 O O . ALA B 1 338 ? 39.349 40.377 63.614 1.00 9.27 338 ALA B O 1
ATOM 5459 N N . GLY B 1 339 ? 38.273 42.303 64.055 1.00 8.50 339 GLY B N 1
ATOM 5460 C CA . GLY B 1 339 ? 37.175 41.978 63.132 1.00 8.74 339 GLY B CA 1
ATOM 5461 C C . GLY B 1 339 ? 37.664 41.774 61.717 1.00 8.88 339 GLY B C 1
ATOM 5462 O O . GLY B 1 339 ? 37.300 40.799 61.046 1.00 8.90 339 GLY B O 1
ATOM 5463 N N . VAL B 1 340 ? 38.511 42.677 61.230 1.00 7.80 340 VAL B N 1
ATOM 5464 C CA . VAL B 1 340 ? 39.019 42.562 59.875 1.00 7.60 340 VAL B CA 1
ATOM 5465 C C . VAL B 1 340 ? 40.044 41.447 59.767 1.00 7.46 340 VAL B C 1
ATOM 5466 O O . VAL B 1 340 ? 40.045 40.688 58.774 1.00 7.96 340 VAL B O 1
ATOM 5470 N N . GLN B 1 341 ? 40.917 41.310 60.762 1.00 7.69 341 GLN B N 1
ATOM 5471 C CA . GLN B 1 341 ? 41.888 40.222 60.659 1.00 7.57 341 GLN B CA 1
ATOM 5472 C C . GLN B 1 341 ? 41.175 38.874 60.648 1.00 7.86 341 GLN B C 1
ATOM 5473 O O . GLN B 1 341 ? 41.542 37.971 59.883 1.00 8.73 341 GLN B O 1
ATOM 5479 N N . GLU B 1 342 ? 40.144 38.705 61.479 1.00 7.83 342 GLU B N 1
ATOM 5480 C CA . GLU B 1 342 ? 39.412 37.417 61.527 1.00 7.94 342 GLU B CA 1
ATOM 5481 C C . GLU B 1 342 ? 38.553 37.208 60.299 1.00 7.99 342 GLU B C 1
ATOM 5482 O O . GLU B 1 342 ? 38.400 36.064 59.844 1.00 9.13 342 GLU B O 1
ATOM 5488 N N . ALA B 1 343 ? 38.002 38.285 59.742 1.00 7.85 343 ALA B N 1
ATOM 5489 C CA . ALA B 1 343 ? 37.357 38.163 58.423 1.00 7.86 343 ALA B CA 1
ATOM 5490 C C . ALA B 1 343 ? 38.376 37.640 57.395 1.00 8.16 343 ALA B C 1
ATOM 5491 O O . ALA B 1 343 ? 38.063 36.738 56.596 1.00 9.07 343 ALA B O 1
ATOM 5493 N N . ILE B 1 344 ? 39.605 38.186 57.427 1.00 7.59 344 ILE B N 1
ATOM 5494 C CA . ILE B 1 344 ? 40.644 37.737 56.513 1.00 7.55 344 ILE B CA 1
ATOM 5495 C C . ILE B 1 344 ? 41.011 36.271 56.773 1.00 7.92 344 ILE B C 1
ATOM 5496 O O . ILE B 1 344 ? 41.151 35.505 55.810 1.00 8.69 344 ILE B O 1
ATOM 5501 N N . TYR B 1 345 ? 41.169 35.861 58.036 1.00 7.85 345 TYR B N 1
ATOM 5502 C CA . TYR B 1 345 ? 41.501 34.448 58.262 1.00 7.96 345 TYR B CA 1
ATOM 5503 C C . TYR B 1 345 ? 40.389 33.562 57.681 1.00 7.89 345 TYR B C 1
ATOM 5504 O O . TYR B 1 345 ? 40.651 32.526 57.082 1.00 8.90 345 TYR B O 1
ATOM 5513 N N . SER B 1 346 ? 39.142 33.977 57.894 1.00 7.92 346 SER B N 1
ATOM 5514 C CA . SER B 1 346 ? 37.979 33.238 57.399 1.00 8.12 346 SER B CA 1
ATOM 5515 C C . SER B 1 346 ? 37.957 33.181 55.858 1.00 8.37 346 SER B C 1
ATOM 5516 O O . SER B 1 346 ? 37.646 32.142 55.275 1.00 9.55 346 SER B O 1
ATOM 5519 N N . LEU B 1 347 ? 38.290 34.292 55.214 1.00 8.84 347 LEU B N 1
ATOM 5520 C CA . LEU B 1 347 ? 38.373 34.343 53.760 1.00 9.40 347 LEU B CA 1
ATOM 5521 C C . LEU B 1 347 ? 39.511 33.472 53.251 1.00 8.90 347 LEU B C 1
ATOM 5522 O O . LEU B 1 347 ? 39.386 32.854 52.185 1.00 10.35 347 LEU B O 1
ATOM 5527 N N . LEU B 1 348 ? 40.634 33.409 53.973 1.00 9.19 348 LEU B N 1
ATOM 5528 C CA . LEU B 1 348 ? 41.714 32.516 53.544 1.00 8.69 348 LEU B CA 1
ATOM 5529 C C . LEU B 1 348 ? 41.309 31.041 53.675 1.00 9.36 348 LEU B C 1
ATOM 5530 O O . LEU B 1 348 ? 41.649 30.225 52.809 1.00 9.86 348 LEU B O 1
ATOM 5535 N N . MET B 1 349 ? 40.577 30.725 54.741 1.00 9.07 349 MET B N 1
ATOM 5536 C CA . MET B 1 349 ? 40.046 29.369 54.899 1.00 8.74 349 MET B CA 1
ATOM 5537 C C . MET B 1 349 ? 39.084 29.024 53.763 1.00 9.78 349 MET B C 1
ATOM 5538 O O . MET B 1 349 ? 39.137 27.928 53.195 1.00 10.06 349 MET B O 1
ATOM 5543 N N . LEU B 1 350 ? 38.223 29.968 53.414 1.00 9.82 350 LEU B N 1
ATOM 5544 C CA . LEU B 1 350 ? 37.284 29.759 52.317 1.00 10.16 350 LEU B CA 1
ATOM 5545 C C . LEU B 1 350 ? 38.000 29.611 50.974 1.00 10.24 350 LEU B C 1
ATOM 5546 O O . LEU B 1 350 ? 37.685 28.740 50.161 1.00 12.37 350 LEU B O 1
ATOM 5551 N N . GLU B 1 351 ? 38.974 30.485 50.724 1.00 10.58 351 GLU B N 1
ATOM 5552 C CA . GLU B 1 351 ? 39.702 30.488 49.447 1.00 10.11 351 GLU B CA 1
ATOM 5553 C C . GLU B 1 351 ? 40.561 29.234 49.268 1.00 11.37 351 GLU B C 1
ATOM 5554 O O . GLU B 1 351 ? 40.690 28.735 48.153 1.00 13.66 351 GLU B O 1
ATOM 5560 N N . HIS B 1 352 ? 41.187 28.771 50.351 1.00 10.60 352 HIS B N 1
ATOM 5561 C CA . HIS B 1 352 ? 42.141 27.673 50.259 1.00 10.25 352 HIS B CA 1
ATOM 5562 C C . HIS B 1 352 ? 41.580 26.358 50.733 1.00 11.31 352 HIS B C 1
ATOM 5563 O O . HIS B 1 352 ? 42.251 25.335 50.629 1.00 13.26 352 HIS B O 1
ATOM 5570 N N . GLY B 1 353 ? 40.346 26.350 51.213 1.00 10.04 353 GLY B N 1
ATOM 5571 C CA . GLY B 1 353 ? 39.635 25.101 51.525 1.00 11.24 353 GLY B CA 1
ATOM 5572 C C . GLY B 1 353 ? 40.198 24.371 52.732 1.00 10.31 353 GLY B C 1
ATOM 5573 O O . GLY B 1 353 ? 40.540 23.180 52.675 1.00 10.18 353 GLY B O 1
ATOM 5574 N N . PHE B 1 354 ? 40.278 25.069 53.850 1.00 9.90 354 PHE B N 1
ATOM 5575 C CA . PHE B 1 354 ? 40.719 24.397 55.089 1.00 9.65 354 PHE B CA 1
ATOM 5576 C C . PHE B 1 354 ? 40.110 25.106 56.283 1.00 8.54 354 PHE B C 1
ATOM 5577 O O . PHE B 1 354 ? 39.717 26.278 56.195 1.00 10.09 354 PHE B O 1
ATOM 5585 N N . ILE B 1 355 ? 40.079 24.412 57.422 1.00 9.48 355 ILE B N 1
ATOM 5586 C CA . ILE B 1 355 ? 39.726 25.011 58.695 1.00 9.36 355 ILE B CA 1
ATOM 5587 C C . ILE B 1 355 ? 40.948 25.050 59.571 1.00 9.68 355 ILE B C 1
ATOM 5588 O O . ILE B 1 355 ? 41.611 24.026 59.784 1.00 10.41 355 ILE B O 1
ATOM 5593 N N . ALA B 1 356 ? 41.277 26.245 60.071 1.00 9.26 356 ALA B N 1
ATOM 5594 C CA . ALA B 1 356 ? 42.399 26.434 60.973 1.00 10.19 356 ALA B CA 1
ATOM 5595 C C . ALA B 1 356 ? 42.045 25.851 62.339 1.00 10.13 356 ALA B C 1
ATOM 5596 O O . ALA B 1 356 ? 40.897 25.948 62.780 1.00 11.83 356 ALA B O 1
ATOM 5598 N N . PRO B 1 357 ? 43.026 25.319 63.063 1.00 10.48 357 PRO B N 1
ATOM 5599 C CA . PRO B 1 357 ? 42.734 24.679 64.347 1.00 10.86 357 PRO B CA 1
ATOM 5600 C C . PRO B 1 357 ? 42.527 25.676 65.484 1.00 10.37 357 PRO B C 1
ATOM 5601 O O . PRO B 1 357 ? 43.102 26.778 65.469 1.00 11.55 357 PRO B O 1
ATOM 5605 N N . SER B 1 358 ? 41.697 25.265 66.431 1.00 10.31 358 SER B N 1
ATOM 5606 C CA . SER B 1 358 ? 41.534 25.922 67.707 1.00 10.57 358 SER B CA 1
ATOM 5607 C C . SER B 1 358 ? 42.572 25.294 68.626 1.00 9.95 358 SER B C 1
ATOM 5608 O O . SER B 1 358 ? 42.403 24.149 69.071 1.00 11.13 358 SER B O 1
ATOM 5611 N N . ILE B 1 359 ? 43.684 26.022 68.856 1.00 10.14 359 ILE B N 1
ATOM 5612 C CA . ILE B 1 359 ? 44.844 25.407 69.526 1.00 10.85 359 ILE B CA 1
ATOM 5613 C C . ILE B 1 359 ? 44.772 25.539 71.050 1.00 10.73 359 ILE B C 1
ATOM 5614 O O . ILE B 1 359 ? 43.923 26.254 71.590 1.00 11.12 359 ILE B O 1
ATOM 5619 N N . ASN B 1 360 ? 45.628 24.761 71.724 1.00 11.66 360 ASN B N 1
ATOM 5620 C CA . ASN B 1 360 ? 45.832 24.837 73.175 1.00 12.01 360 ASN B CA 1
ATOM 5621 C C . ASN B 1 360 ? 44.657 24.323 74.005 1.00 13.36 360 ASN B C 1
ATOM 5622 O O . ASN B 1 360 ? 44.560 24.653 75.201 1.00 14.95 360 ASN B O 1
ATOM 5627 N N . ILE B 1 361 ? 43.819 23.467 73.408 1.00 13.19 361 ILE B N 1
ATOM 5628 C CA . ILE B 1 361 ? 42.756 22.848 74.181 1.00 13.49 361 ILE B CA 1
ATOM 5629 C C . ILE B 1 361 ? 43.286 21.554 74.767 1.00 15.20 361 ILE B C 1
ATOM 5630 O O . ILE B 1 361 ? 43.317 20.527 74.108 1.00 16.94 361 ILE B O 1
ATOM 5635 N N . GLU B 1 362 ? 43.750 21.627 76.000 1.00 16.43 362 GLU B N 1
ATOM 5636 C CA . GLU B 1 362 ? 44.260 20.445 76.670 1.00 17.20 362 GLU B CA 1
ATOM 5637 C C . GLU B 1 362 ? 43.142 19.680 77.343 1.00 18.83 362 GLU B C 1
ATOM 5638 O O . GLU B 1 362 ? 43.207 18.459 77.454 1.00 19.46 362 GLU B O 1
ATOM 5644 N N . GLU B 1 363 ? 42.115 20.396 77.784 1.00 17.29 363 GLU B N 1
ATOM 5645 C CA . GLU B 1 363 ? 40.933 19.806 78.379 1.00 17.31 363 GLU B CA 1
ATOM 5646 C C . GLU B 1 363 ? 39.782 20.697 77.936 1.00 16.04 363 GLU B C 1
ATOM 5647 O O . GLU B 1 363 ? 39.711 21.877 78.311 1.00 16.57 363 GLU B O 1
ATOM 5653 N N . LEU B 1 364 ? 38.880 20.164 77.125 1.00 15.96 364 LEU B N 1
ATOM 5654 C CA . LEU B 1 364 ? 37.792 20.986 76.631 1.00 15.83 364 LEU B CA 1
ATOM 5655 C C . LEU B 1 364 ? 36.820 21.353 77.735 1.00 15.70 364 LEU B C 1
ATOM 5656 O O . LEU B 1 364 ? 36.441 20.490 78.537 1.00 18.28 364 LEU B O 1
ATOM 5661 N N . ASP B 1 365 ? 36.404 22.620 77.775 1.00 14.90 365 ASP B N 1
ATOM 5662 C CA . ASP B 1 365 ? 35.406 23.053 78.753 1.00 16.13 365 ASP B CA 1
ATOM 5663 C C . ASP B 1 365 ? 34.145 22.194 78.631 1.00 16.62 365 ASP B C 1
ATOM 5664 O O . ASP B 1 365 ? 33.718 21.883 77.534 1.00 17.35 365 ASP B O 1
ATOM 5669 N N . GLU B 1 366 ? 33.529 21.855 79.760 1.00 17.66 366 GLU B N 1
ATOM 5670 C CA . GLU B 1 366 ? 32.313 21.037 79.739 1.00 20.21 366 GLU B CA 1
ATOM 5671 C C . GLU B 1 366 ? 31.206 21.674 78.877 1.00 18.70 366 GLU B C 1
ATOM 5672 O O . GLU B 1 366 ? 30.411 20.962 78.232 1.00 18.79 366 GLU B O 1
ATOM 5681 N N . GLN B 1 367 ? 31.170 23.008 78.834 1.00 17.19 367 GLN B N 1
ATOM 5682 C CA . GLN B 1 367 ? 30.125 23.724 78.104 1.00 18.43 367 GLN B CA 1
ATOM 5683 C C . GLN B 1 367 ? 30.369 23.771 76.597 1.00 18.79 367 GLN B C 1
ATOM 5684 O O . GLN B 1 367 ? 29.525 24.245 75.840 1.00 20.70 367 GLN B O 1
ATOM 5690 N N . ALA B 1 368 ? 31.487 23.226 76.154 1.00 15.95 368 ALA B N 1
ATOM 5691 C CA . ALA B 1 368 ? 31.738 23.112 74.716 1.00 15.57 368 ALA B CA 1
ATOM 5692 C C . ALA B 1 368 ? 31.487 21.707 74.193 1.00 14.75 368 ALA B C 1
ATOM 5693 O O . ALA B 1 368 ? 31.663 21.448 73.022 1.00 16.12 368 ALA B O 1
ATOM 5695 N N . ALA B 1 369 ? 31.042 20.802 75.053 1.00 14.31 369 ALA B N 1
ATOM 5696 C CA . ALA B 1 369 ? 30.845 19.412 74.644 1.00 16.21 369 ALA B CA 1
ATOM 5697 C C . ALA B 1 369 ? 29.820 19.285 73.521 1.00 17.12 369 ALA B C 1
ATOM 5698 O O . ALA B 1 369 ? 28.799 19.984 73.495 1.00 19.09 369 ALA B O 1
ATOM 5700 N N . GLY B 1 370 ? 30.095 18.382 72.590 1.00 17.16 370 GLY B N 1
ATOM 5701 C CA . GLY B 1 370 ? 29.137 18.082 71.521 1.00 17.86 370 GLY B CA 1
ATOM 5702 C C . GLY B 1 370 ? 29.260 19.019 70.330 1.00 18.03 370 GLY B C 1
ATOM 5703 O O . GLY B 1 370 ? 28.531 18.850 69.330 1.00 22.04 370 GLY B O 1
ATOM 5704 N N . LEU B 1 371 ? 30.134 20.015 70.404 1.00 15.78 371 LEU B N 1
ATOM 5705 C CA . LEU B 1 371 ? 30.316 20.919 69.262 1.00 15.07 371 LEU B CA 1
ATOM 5706 C C . LEU B 1 371 ? 31.556 20.514 68.521 1.00 14.26 371 LEU B C 1
ATOM 5707 O O . LEU B 1 371 ? 32.538 20.041 69.137 1.00 15.70 371 LEU B O 1
ATOM 5712 N N . ASN B 1 372 ? 31.576 20.766 67.212 1.00 12.81 372 ASN B N 1
ATOM 5713 C CA . ASN B 1 372 ? 32.740 20.415 66.415 1.00 12.62 372 ASN B CA 1
ATOM 5714 C C . ASN B 1 372 ? 33.743 21.579 66.473 1.00 12.30 372 ASN B C 1
ATOM 5715 O O . ASN B 1 372 ? 33.865 22.359 65.521 1.00 12.21 372 ASN B O 1
ATOM 5720 N N . ILE B 1 373 ? 34.416 21.699 67.619 1.00 12.07 373 ILE B N 1
ATOM 5721 C CA . ILE B 1 373 ? 35.520 22.605 67.790 1.00 11.83 373 ILE B CA 1
ATOM 5722 C C . ILE B 1 373 ? 36.716 21.927 67.193 1.00 11.08 373 ILE B C 1
ATOM 5723 O O . ILE B 1 373 ? 37.185 20.894 67.703 1.00 13.40 373 ILE B O 1
ATOM 5729 N N . VAL B 1 374 ? 37.167 22.460 66.061 1.00 9.90 374 VAL B N 1
ATOM 5730 C CA . VAL B 1 374 ? 38.196 21.802 65.264 1.00 10.37 374 VAL B CA 1
ATOM 5731 C C . VAL B 1 374 ? 39.560 22.083 65.862 1.00 10.24 374 VAL B C 1
ATOM 5732 O O . VAL B 1 374 ? 39.903 23.238 66.070 1.00 11.33 374 VAL B O 1
ATOM 5736 N N . THR B 1 375 ? 40.310 21.018 66.187 1.00 11.33 375 THR B N 1
ATOM 5737 C CA . THR B 1 375 ? 41.576 21.167 66.884 1.00 11.01 375 THR B CA 1
ATOM 5738 C C . THR B 1 375 ? 42.777 20.734 66.071 1.00 12.71 375 THR B C 1
ATOM 5739 O O . THR B 1 375 ? 43.909 20.847 66.547 1.00 14.60 375 THR B O 1
ATOM 5743 N N . GLU B 1 376 ? 42.559 20.282 64.846 1.00 13.23 376 GLU B N 1
ATOM 5744 C CA . GLU B 1 376 ? 43.649 19.967 63.934 1.00 14.41 376 GLU B CA 1
ATOM 5745 C C . GLU B 1 376 ? 43.302 20.581 62.604 1.00 12.39 376 GLU B C 1
ATOM 5746 O O . GLU B 1 376 ? 42.130 20.569 62.207 1.00 13.57 376 GLU B O 1
ATOM 5752 N N . THR B 1 377 ? 44.300 21.097 61.894 1.00 11.60 377 THR B N 1
ATOM 5753 C CA . THR B 1 377 ? 44.041 21.661 60.559 1.00 11.91 377 THR B CA 1
ATOM 5754 C C . THR B 1 377 ? 43.332 20.626 59.697 1.00 12.00 377 THR B C 1
ATOM 5755 O O . THR B 1 377 ? 43.755 19.461 59.645 1.00 13.39 377 THR B O 1
ATOM 5759 N N . THR B 1 378 ? 42.254 21.040 59.033 1.00 11.44 378 THR B N 1
ATOM 5760 C CA . THR B 1 378 ? 41.395 20.105 58.312 1.00 11.79 378 THR B CA 1
ATOM 5761 C C . THR B 1 378 ? 41.123 20.642 56.923 1.00 11.55 378 THR B C 1
ATOM 5762 O O . THR B 1 378 ? 40.559 21.711 56.799 1.00 12.01 378 THR B O 1
ATOM 5766 N N . ASP B 1 379 ? 41.483 19.898 55.875 1.00 11.63 379 ASP B N 1
ATOM 5767 C CA . ASP B 1 379 ? 41.066 20.292 54.528 1.00 12.84 379 ASP B CA 1
ATOM 5768 C C . ASP B 1 379 ? 39.582 20.043 54.333 1.00 11.43 379 ASP B C 1
ATOM 5769 O O . ASP B 1 379 ? 39.079 18.943 54.613 1.00 13.73 379 ASP B O 1
ATOM 5774 N N . ARG B 1 380 ? 38.887 21.066 53.860 1.00 10.49 380 ARG B N 1
ATOM 5775 C CA . ARG B 1 380 ? 37.437 20.968 53.681 1.00 10.76 380 ARG B CA 1
ATOM 5776 C C . ARG B 1 380 ? 37.047 22.005 52.663 1.00 10.35 380 ARG B C 1
ATOM 5777 O O . ARG B 1 380 ? 37.457 23.163 52.772 1.00 10.81 380 ARG B O 1
ATOM 5785 N N . GLU B 1 381 ? 36.226 21.609 51.688 1.00 11.36 381 GLU B N 1
ATOM 5786 C CA . GLU B 1 381 ? 35.687 22.558 50.709 1.00 12.26 381 GLU B CA 1
ATOM 5787 C C . GLU B 1 381 ? 34.559 23.383 51.319 1.00 13.66 381 GLU B C 1
ATOM 5788 O O . GLU B 1 381 ? 33.409 22.944 51.392 1.00 22.04 381 GLU B O 1
ATOM 5794 N N . LEU B 1 382 ? 34.878 24.530 51.854 1.00 11.93 382 LEU B N 1
ATOM 5795 C CA . LEU B 1 382 ? 33.898 25.403 52.468 1.00 10.59 382 LEU B CA 1
ATOM 5796 C C . LEU B 1 382 ? 33.189 26.245 51.415 1.00 10.95 382 LEU B C 1
ATOM 5797 O O . LEU B 1 382 ? 33.783 26.606 50.379 1.00 12.32 382 LEU B O 1
ATOM 5802 N N . THR B 1 383 ? 31.957 26.613 51.717 1.00 10.69 383 THR B N 1
ATOM 5803 C CA . THR B 1 383 ? 31.192 27.535 50.840 1.00 11.61 383 THR B CA 1
ATOM 5804 C C . THR B 1 383 ? 30.765 28.812 51.563 1.00 9.85 383 THR B C 1
ATOM 5805 O O . THR B 1 383 ? 30.801 29.896 50.952 1.00 10.15 383 THR B O 1
ATOM 5809 N N . THR B 1 384 ? 30.335 28.686 52.827 1.00 9.72 384 THR B N 1
ATOM 5810 C CA . THR B 1 384 ? 29.807 29.826 53.592 1.00 10.09 384 THR B CA 1
ATOM 5811 C C . THR B 1 384 ? 30.469 29.821 54.949 1.00 9.91 384 THR B C 1
ATOM 5812 O O . THR B 1 384 ? 30.477 28.798 55.631 1.00 10.75 384 THR B O 1
ATOM 5816 N N . VAL B 1 385 ? 30.968 30.987 55.340 1.00 9.57 385 VAL B N 1
ATOM 5817 C CA . VAL B 1 385 ? 31.625 31.131 56.644 1.00 10.00 385 VAL B CA 1
ATOM 5818 C C . VAL B 1 385 ? 31.060 32.306 57.427 1.00 8.49 385 VAL B C 1
ATOM 5819 O O . VAL B 1 385 ? 30.514 33.247 56.831 1.00 10.41 385 VAL B O 1
ATOM 5823 N N . MET B 1 386 ? 31.188 32.226 58.747 1.00 9.67 386 MET B N 1
ATOM 5824 C CA . MET B 1 386 ? 30.669 33.264 59.633 1.00 9.76 386 MET B CA 1
ATOM 5825 C C . MET B 1 386 ? 31.770 33.671 60.584 1.00 9.31 386 MET B C 1
ATOM 5826 O O . MET B 1 386 ? 32.544 32.844 61.045 1.00 10.53 386 MET B O 1
ATOM 5831 N N . SER B 1 387 ? 31.813 34.969 60.913 1.00 8.82 387 SER B N 1
ATOM 5832 C CA . SER B 1 387 ? 32.785 35.466 61.878 1.00 8.43 387 SER B CA 1
ATOM 5833 C C . SER B 1 387 ? 32.115 36.412 62.863 1.00 7.97 387 SER B C 1
ATOM 5834 O O . SER B 1 387 ? 31.434 37.360 62.445 1.00 8.59 387 SER B O 1
ATOM 5837 N N . ASN B 1 388 ? 32.264 36.124 64.166 1.00 7.66 388 ASN B N 1
ATOM 5838 C CA . ASN B 1 388 ? 31.630 36.903 65.225 1.00 8.22 388 ASN B CA 1
ATOM 5839 C C . ASN B 1 388 ? 32.587 37.871 65.906 1.00 9.02 388 ASN B C 1
ATOM 5840 O O . ASN B 1 388 ? 33.728 37.496 66.211 1.00 9.63 388 ASN B O 1
ATOM 5845 N N . SER B 1 389 ? 32.100 39.076 66.234 1.00 9.61 389 SER B N 1
ATOM 5846 C CA . SER B 1 389 ? 32.890 40.047 67.003 1.00 10.24 389 SER B CA 1
ATOM 5847 C C . SER B 1 389 ? 31.984 40.673 68.046 1.00 12.02 389 SER B C 1
ATOM 5848 O O . SER B 1 389 ? 31.070 41.414 67.711 1.00 13.35 389 SER B O 1
ATOM 5851 N N . PHE B 1 390 ? 32.217 40.374 69.314 1.00 15.28 390 PHE B N 1
ATOM 5852 C CA . PHE B 1 390 ? 31.280 40.792 70.350 1.00 18.67 390 PHE B CA 1
ATOM 5853 C C . PHE B 1 390 ? 32.046 41.649 71.341 1.00 19.79 390 PHE B C 1
ATOM 5854 O O . PHE B 1 390 ? 32.709 41.103 72.216 1.00 22.91 390 PHE B O 1
ATOM 5862 N N . GLY B 1 391 ? 31.945 42.977 71.199 1.00 17.73 391 GLY B N 1
ATOM 5863 C CA . GLY B 1 391 ? 32.753 43.947 71.916 1.00 17.11 391 GLY B CA 1
ATOM 5864 C C . GLY B 1 391 ? 32.274 44.406 73.283 1.00 15.41 391 GLY B C 1
ATOM 5865 O O . GLY B 1 391 ? 31.060 44.403 73.559 1.00 14.45 391 GLY B O 1
ATOM 5866 N N . PHE B 1 392 ? 33.212 44.868 74.106 1.00 17.41 392 PHE B N 1
ATOM 5867 C CA . PHE B 1 392 ? 32.863 45.578 75.356 1.00 19.80 392 PHE B CA 1
ATOM 5868 C C . PHE B 1 392 ? 31.865 46.662 75.091 1.00 18.35 392 PHE B C 1
ATOM 5869 O O . PHE B 1 392 ? 31.935 47.342 74.059 1.00 18.95 392 PHE B O 1
ATOM 5877 N N . GLY B 1 393 ? 30.948 46.867 76.032 1.00 18.86 393 GLY B N 1
ATOM 5878 C CA . GLY B 1 393 ? 29.872 47.798 75.842 1.00 17.67 393 GLY B CA 1
ATOM 5879 C C . GLY B 1 393 ? 28.657 47.134 75.226 1.00 16.84 393 GLY B C 1
ATOM 5880 O O . GLY B 1 393 ? 27.696 47.808 74.853 1.00 18.62 393 GLY B O 1
ATOM 5881 N N . GLY B 1 394 ? 28.690 45.803 75.076 1.00 13.93 394 GLY B N 1
ATOM 5882 C CA . GLY B 1 394 ? 27.539 45.076 74.585 1.00 13.37 394 GLY B CA 1
ATOM 5883 C C . GLY B 1 394 ? 27.285 45.360 73.127 1.00 12.70 394 GLY B C 1
ATOM 5884 O O . GLY B 1 394 ? 26.149 45.402 72.707 1.00 17.65 394 GLY B O 1
ATOM 5885 N N . THR B 1 395 ? 28.334 45.542 72.330 1.00 10.00 395 THR B N 1
ATOM 5886 C CA . THR B 1 395 ? 28.148 45.813 70.911 1.00 10.23 395 THR B CA 1
ATOM 5887 C C . THR B 1 395 ? 28.558 44.608 70.078 1.00 9.91 395 THR B C 1
ATOM 5888 O O . THR B 1 395 ? 29.667 44.085 70.229 1.00 13.17 395 THR B O 1
ATOM 5892 N N . ASN B 1 396 ? 27.682 44.163 69.183 1.00 9.25 396 ASN B N 1
ATOM 5893 C CA . ASN B 1 396 ? 27.907 42.916 68.474 1.00 9.29 396 ASN B CA 1
ATOM 5894 C C . ASN B 1 396 ? 27.901 43.113 66.989 1.00 8.32 396 ASN B C 1
ATOM 5895 O O . ASN B 1 396 ? 27.070 43.877 66.461 1.00 9.31 396 ASN B O 1
ATOM 5900 N N . ALA B 1 397 ? 28.795 42.392 66.321 1.00 8.71 397 ALA B N 1
ATOM 5901 C CA . ALA B 1 397 ? 28.805 42.339 64.845 1.00 9.26 397 ALA B CA 1
ATOM 5902 C C . ALA B 1 397 ? 29.029 40.918 64.402 1.00 8.35 397 ALA B C 1
ATOM 5903 O O . ALA B 1 397 ? 29.830 40.191 65.019 1.00 10.31 397 ALA B O 1
ATOM 5905 N N . THR B 1 398 ? 28.346 40.521 63.344 1.00 9.01 398 THR B N 1
ATOM 5906 C CA . THR B 1 398 ? 28.610 39.204 62.725 1.00 8.76 398 THR B CA 1
ATOM 5907 C C . THR B 1 398 ? 28.678 39.452 61.214 1.00 8.85 398 THR B C 1
ATOM 5908 O O . THR B 1 398 ? 27.851 40.190 60.658 1.00 9.42 398 THR B O 1
ATOM 5912 N N . LEU B 1 399 ? 29.621 38.780 60.549 1.00 8.04 399 LEU B N 1
ATOM 5913 C CA . LEU B 1 399 ? 29.710 38.794 59.085 1.00 7.97 399 LEU B CA 1
ATOM 5914 C C . LEU B 1 399 ? 29.537 37.393 58.555 1.00 7.52 399 LEU B C 1
ATOM 5915 O O . LEU B 1 399 ? 30.111 36.473 59.122 1.00 8.54 399 LEU B O 1
ATOM 5920 N N . VAL B 1 400 ? 28.792 37.280 57.461 1.00 8.26 400 VAL B N 1
ATOM 5921 C CA . VAL B 1 400 ? 28.684 35.993 56.762 1.00 8.08 400 VAL B CA 1
ATOM 5922 C C . VAL B 1 400 ? 29.183 36.204 55.344 1.00 8.80 400 VAL B C 1
ATOM 5923 O O . VAL B 1 400 ? 28.727 37.125 54.656 1.00 9.63 400 VAL B O 1
ATOM 5927 N N . MET B 1 401 ? 30.093 35.324 54.917 1.00 8.73 401 MET B N 1
ATOM 5928 C CA . MET B 1 401 ? 30.753 35.463 53.639 1.00 10.36 401 MET B CA 1
ATOM 5929 C C . MET B 1 401 ? 30.615 34.168 52.869 1.00 9.51 401 MET B C 1
ATOM 5930 O O . MET B 1 401 ? 30.728 33.091 53.464 1.00 10.20 401 MET B O 1
ATOM 5938 N N . ARG B 1 402 ? 30.338 34.273 51.565 1.00 8.68 402 ARG B N 1
ATOM 5939 C CA . ARG B 1 402 ? 30.017 33.087 50.801 1.00 9.57 402 ARG B CA 1
ATOM 5940 C C . ARG B 1 402 ? 30.676 33.132 49.432 1.00 10.16 402 ARG B C 1
ATOM 5941 O O . ARG B 1 402 ? 30.710 34.202 48.811 1.00 10.87 402 ARG B O 1
ATOM 5949 N N . LYS B 1 403 ? 31.123 31.986 48.938 1.00 11.31 403 LYS B N 1
ATOM 5950 C CA . LYS B 1 403 ? 31.642 31.955 47.570 1.00 12.72 403 LYS B CA 1
ATOM 5951 C C . LYS B 1 403 ? 30.583 32.441 46.577 1.00 15.05 403 LYS B C 1
ATOM 5952 O O . LYS B 1 403 ? 29.367 32.263 46.766 1.00 16.96 403 LYS B O 1
ATOM 5958 N N . LEU B 1 404 ? 31.058 33.072 45.526 1.00 17.14 404 LEU B N 1
ATOM 5959 C CA . LEU B 1 404 ? 30.207 33.428 44.391 1.00 21.11 404 LEU B CA 1
ATOM 5960 C C . LEU B 1 404 ? 30.332 32.338 43.301 1.00 24.56 404 LEU B C 1
ATOM 5961 O O . LEU B 1 404 ? 30.666 31.159 43.563 1.00 28.05 404 LEU B O 1
ATOM 5966 N N . MET C 1 1 ? 60.057 84.353 142.401 1.00 29.08 1 MET C N 1
ATOM 5967 C CA . MET C 1 1 ? 60.026 84.316 140.892 1.00 26.44 1 MET C CA 1
ATOM 5968 C C . MET C 1 1 ? 58.630 84.640 140.369 1.00 20.70 1 MET C C 1
ATOM 5969 O O . MET C 1 1 ? 57.663 84.262 141.002 1.00 21.92 1 MET C O 1
ATOM 5974 N N . LYS C 1 2 ? 58.528 85.330 139.230 1.00 17.20 2 LYS C N 1
ATOM 5975 C CA . LYS C 1 2 ? 57.216 85.648 138.635 1.00 14.94 2 LYS C CA 1
ATOM 5976 C C . LYS C 1 2 ? 56.484 84.377 138.233 1.00 13.24 2 LYS C C 1
ATOM 5977 O O . LYS C 1 2 ? 57.110 83.386 137.786 1.00 15.18 2 LYS C O 1
ATOM 5983 N N . ARG C 1 3 ? 55.162 84.416 138.374 1.00 12.27 3 ARG C N 1
ATOM 5984 C CA . ARG C 1 3 ? 54.326 83.238 138.167 1.00 11.40 3 ARG C CA 1
ATOM 5985 C C . ARG C 1 3 ? 53.558 83.375 136.848 1.00 10.37 3 ARG C C 1
ATOM 5986 O O . ARG C 1 3 ? 53.186 84.487 136.454 1.00 11.68 3 ARG C O 1
ATOM 5994 N N . ALA C 1 4 ? 53.332 82.245 136.184 1.00 9.80 4 ALA C N 1
ATOM 5995 C CA . ALA C 1 4 ? 52.711 82.226 134.869 1.00 9.23 4 ALA C CA 1
ATOM 5996 C C . ALA C 1 4 ? 51.410 81.469 134.944 1.00 8.95 4 ALA C C 1
ATOM 5997 O O . ALA C 1 4 ? 51.402 80.339 135.446 1.00 10.23 4 ALA C O 1
ATOM 5999 N N . VAL C 1 5 ? 50.330 82.080 134.435 1.00 8.88 5 VAL C N 1
ATOM 6000 C CA . VAL C 1 5 ? 49.015 81.435 134.423 1.00 9.54 5 VAL C CA 1
ATOM 6001 C C . VAL C 1 5 ? 48.454 81.375 133.006 1.00 8.80 5 VAL C C 1
ATOM 6002 O O . VAL C 1 5 ? 48.910 82.103 132.110 1.00 10.79 5 VAL C O 1
ATOM 6006 N N . ILE C 1 6 ? 47.492 80.488 132.786 1.00 8.56 6 ILE C N 1
ATOM 6007 C CA . ILE C 1 6 ? 46.810 80.417 131.495 1.00 8.80 6 ILE C CA 1
ATOM 6008 C C . ILE C 1 6 ? 45.473 81.100 131.621 1.00 9.58 6 ILE C C 1
ATOM 6009 O O . ILE C 1 6 ? 44.644 80.717 132.459 1.00 9.62 6 ILE C O 1
ATOM 6014 N N . THR C 1 7 ? 45.260 82.104 130.755 1.00 9.41 7 THR C N 1
ATOM 6015 C CA . THR C 1 7 ? 44.076 82.935 130.860 1.00 10.46 7 THR C CA 1
ATOM 6016 C C . THR C 1 7 ? 43.152 82.842 129.630 1.00 9.63 7 THR C C 1
ATOM 6017 O O . THR C 1 7 ? 42.149 83.514 129.556 1.00 11.98 7 THR C O 1
ATOM 6021 N N . GLY C 1 8 ? 43.486 81.984 128.673 1.00 9.05 8 GLY C N 1
ATOM 6022 C CA . GLY C 1 8 ? 42.660 81.844 127.498 1.00 9.15 8 GLY C CA 1
ATOM 6023 C C . GLY C 1 8 ? 43.144 80.641 126.709 1.00 9.15 8 GLY C C 1
ATOM 6024 O O . GLY C 1 8 ? 44.344 80.295 126.746 1.00 9.72 8 GLY C O 1
ATOM 6025 N N . LEU C 1 9 ? 42.209 79.976 126.035 1.00 9.46 9 LEU C N 1
ATOM 6026 C CA . LEU C 1 9 ? 42.556 78.844 125.208 1.00 10.67 9 LEU C CA 1
ATOM 6027 C C . LEU C 1 9 ? 41.820 78.872 123.890 1.00 9.04 9 LEU C C 1
ATOM 6028 O O . LEU C 1 9 ? 40.740 79.482 123.795 1.00 9.46 9 LEU C O 1
ATOM 6037 N N . GLY C 1 10 ? 42.381 78.197 122.889 1.00 8.05 10 GLY C N 1
ATOM 6038 C CA . GLY C 1 10 ? 41.704 78.077 121.587 1.00 7.88 10 GLY C CA 1
ATOM 6039 C C . GLY C 1 10 ? 42.192 76.802 120.941 1.00 6.95 10 GLY C C 1
ATOM 6040 O O . GLY C 1 10 ? 43.365 76.395 121.116 1.00 8.09 10 GLY C O 1
ATOM 6041 N N . ILE C 1 11 ? 41.326 76.159 120.173 1.00 8.08 11 ILE C N 1
ATOM 6042 C CA . ILE C 1 11 ? 41.673 74.814 119.681 1.00 8.18 11 ILE C CA 1
ATOM 6043 C C . ILE C 1 11 ? 40.893 74.475 118.435 1.00 8.92 11 ILE C C 1
ATOM 6044 O O . ILE C 1 11 ? 39.680 74.755 118.372 1.00 10.02 11 ILE C O 1
ATOM 6049 N N . VAL C 1 12 ? 41.578 73.871 117.461 1.00 8.89 12 VAL C N 1
ATOM 6050 C CA . VAL C 1 12 ? 40.918 73.254 116.313 1.00 9.92 12 VAL C CA 1
ATOM 6051 C C . VAL C 1 12 ? 41.498 71.860 116.244 1.00 8.68 12 VAL C C 1
ATOM 6052 O O . VAL C 1 12 ? 42.701 71.669 115.954 1.00 10.23 12 VAL C O 1
ATOM 6056 N N . SER C 1 13 ? 40.677 70.863 116.527 1.00 10.24 13 SER C N 1
ATOM 6057 C CA . SER C 1 13 ? 41.219 69.524 116.700 1.00 10.15 13 SER C CA 1
ATOM 6058 C C . SER C 1 13 ? 40.345 68.493 116.031 1.00 9.35 13 SER C C 1
ATOM 6059 O O . SER C 1 13 ? 39.189 68.778 115.644 1.00 10.02 13 SER C O 1
ATOM 6063 N N . SER C 1 14 ? 40.859 67.265 115.921 1.00 8.54 14 SER C N 1
ATOM 6064 C CA . SER C 1 14 ? 40.039 66.192 115.354 1.00 9.19 14 SER C CA 1
ATOM 6065 C C . SER C 1 14 ? 38.760 65.923 116.165 1.00 9.75 14 SER C C 1
ATOM 6066 O O . SER C 1 14 ? 37.810 65.336 115.628 1.00 10.80 14 SER C O 1
ATOM 6069 N N . ILE C 1 15 ? 38.725 66.353 117.432 1.00 9.19 15 ILE C N 1
ATOM 6070 C CA . ILE C 1 15 ? 37.539 66.104 118.275 1.00 9.61 15 ILE C CA 1
ATOM 6071 C C . ILE C 1 15 ? 36.736 67.381 118.576 1.00 9.71 15 ILE C C 1
ATOM 6072 O O . ILE C 1 15 ? 35.848 67.375 119.416 1.00 10.90 15 ILE C O 1
ATOM 6077 N N . GLY C 1 16 ? 37.015 68.488 117.891 1.00 9.36 16 GLY C N 1
ATOM 6078 C CA . GLY C 1 16 ? 36.154 69.645 118.004 1.00 9.03 16 GLY C CA 1
ATOM 6079 C C . GLY C 1 16 ? 36.835 70.925 117.536 1.00 8.64 16 GLY C C 1
ATOM 6080 O O . GLY C 1 16 ? 38.081 71.052 117.574 1.00 10.24 16 GLY C O 1
ATOM 6081 N N . ASN C 1 17 ? 36.029 71.874 117.067 1.00 8.51 17 ASN C N 1
ATOM 6082 C CA . ASN C 1 17 ? 36.515 73.106 116.462 1.00 9.18 17 ASN C CA 1
ATOM 6083 C C . ASN C 1 17 ? 36.549 74.283 117.436 1.00 8.97 17 ASN C C 1
ATOM 6084 O O . ASN C 1 17 ? 36.835 75.402 117.038 1.00 9.57 17 ASN C O 1
ATOM 6089 N N . ASN C 1 18 ? 36.229 74.025 118.722 1.00 8.60 18 ASN C N 1
ATOM 6090 C CA . ASN C 1 18 ? 36.405 75.009 119.781 1.00 9.11 18 ASN C CA 1
ATOM 6091 C C . ASN C 1 18 ? 36.376 74.254 121.106 1.00 7.99 18 ASN C C 1
ATOM 6092 O O . ASN C 1 18 ? 36.139 73.043 121.114 1.00 8.25 18 ASN C O 1
ATOM 6097 N N . GLN C 1 19 ? 36.599 74.938 122.227 1.00 8.90 19 GLN C N 1
ATOM 6098 C CA . GLN C 1 19 ? 36.730 74.198 123.488 1.00 8.58 19 GLN C CA 1
ATOM 6099 C C . GLN C 1 19 ? 35.441 73.550 123.952 1.00 8.38 19 GLN C C 1
ATOM 6100 O O . GLN C 1 19 ? 35.503 72.564 124.665 1.00 9.55 19 GLN C O 1
ATOM 6106 N N . GLN C 1 20 ? 34.280 74.102 123.571 1.00 8.64 20 GLN C N 1
ATOM 6107 C CA . GLN C 1 20 ? 33.022 73.488 123.982 1.00 8.96 20 GLN C CA 1
ATOM 6108 C C . GLN C 1 20 ? 32.852 72.145 123.251 1.00 8.61 20 GLN C C 1
ATOM 6109 O O . GLN C 1 20 ? 32.423 71.149 123.847 1.00 9.14 20 GLN C O 1
ATOM 6115 N N . GLU C 1 21 ? 33.101 72.141 121.932 1.00 8.47 21 GLU C N 1
ATOM 6116 C CA . GLU C 1 21 ? 32.933 70.910 121.158 1.00 8.80 21 GLU C CA 1
ATOM 6117 C C . GLU C 1 21 ? 33.911 69.850 121.701 1.00 8.59 21 GLU C C 1
ATOM 6118 O O . GLU C 1 21 ? 33.573 68.651 121.814 1.00 9.14 21 GLU C O 1
ATOM 6124 N N . VAL C 1 22 ? 35.141 70.296 122.009 1.00 8.31 22 VAL C N 1
ATOM 6125 C CA . VAL C 1 22 ? 36.154 69.396 122.546 1.00 8.67 22 VAL C CA 1
ATOM 6126 C C . VAL C 1 22 ? 35.726 68.837 123.919 1.00 8.16 22 VAL C C 1
ATOM 6127 O O . VAL C 1 22 ? 35.869 67.643 124.170 1.00 8.48 22 VAL C O 1
ATOM 6131 N N . LEU C 1 23 ? 35.189 69.689 124.794 1.00 8.76 23 LEU C N 1
ATOM 6132 C CA . LEU C 1 23 ? 34.736 69.235 126.095 1.00 9.53 23 LEU C CA 1
ATOM 6133 C C . LEU C 1 23 ? 33.712 68.116 125.937 1.00 9.26 23 LEU C C 1
ATOM 6134 O O . LEU C 1 23 ? 33.808 67.099 126.629 1.00 10.37 23 LEU C O 1
ATOM 6139 N N . ALA C 1 24 ? 32.719 68.305 125.055 1.00 9.60 24 ALA C N 1
ATOM 6140 C CA . ALA C 1 24 ? 31.717 67.263 124.877 1.00 9.92 24 ALA C CA 1
ATOM 6141 C C . ALA C 1 24 ? 32.369 65.975 124.377 1.00 10.01 24 ALA C C 1
ATOM 6142 O O . ALA C 1 24 ? 32.062 64.889 124.871 1.00 11.20 24 ALA C O 1
ATOM 6144 N N . SER C 1 25 ? 33.271 66.068 123.394 1.00 9.33 25 SER C N 1
ATOM 6145 C CA . SER C 1 25 ? 33.913 64.859 122.870 1.00 10.25 25 SER C CA 1
ATOM 6146 C C . SER C 1 25 ? 34.682 64.137 123.972 1.00 9.25 25 SER C C 1
ATOM 6147 O O . SER C 1 25 ? 34.639 62.903 124.081 1.00 10.47 25 SER C O 1
ATOM 6150 N N . LEU C 1 26 ? 35.431 64.883 124.787 1.00 9.44 26 LEU C N 1
ATOM 6151 C CA . LEU C 1 26 ? 36.240 64.257 125.854 1.00 10.00 26 LEU C CA 1
ATOM 6152 C C . LEU C 1 26 ? 35.342 63.538 126.838 1.00 10.96 26 LEU C C 1
ATOM 6153 O O . LEU C 1 26 ? 35.642 62.404 127.232 1.00 11.93 26 LEU C O 1
ATOM 6158 N N . ARG C 1 27 ? 34.245 64.171 127.241 1.00 9.89 27 ARG C N 1
ATOM 6159 C CA . ARG C 1 27 ? 33.354 63.491 128.212 1.00 11.16 27 ARG C CA 1
ATOM 6160 C C . ARG C 1 27 ? 32.714 62.242 127.627 1.00 10.63 27 ARG C C 1
ATOM 6161 O O . ARG C 1 27 ? 32.370 61.298 128.346 1.00 13.64 27 ARG C O 1
ATOM 6169 N N . GLU C 1 28 ? 32.505 62.245 126.319 1.00 10.47 28 GLU C N 1
ATOM 6170 C CA . GLU C 1 28 ? 31.803 61.146 125.666 1.00 11.55 28 GLU C CA 1
ATOM 6171 C C . GLU C 1 28 ? 32.752 60.076 125.172 1.00 11.56 28 GLU C C 1
ATOM 6172 O O . GLU C 1 28 ? 32.323 59.069 124.625 1.00 13.32 28 GLU C O 1
ATOM 6178 N N . GLY C 1 29 ? 34.058 60.293 125.327 1.00 10.63 29 GLY C N 1
ATOM 6179 C CA . GLY C 1 29 ? 34.983 59.305 124.767 1.00 11.87 29 GLY C CA 1
ATOM 6180 C C . GLY C 1 29 ? 34.884 59.171 123.262 1.00 12.53 29 GLY C C 1
ATOM 6181 O O . GLY C 1 29 ? 35.132 58.086 122.712 1.00 13.50 29 GLY C O 1
ATOM 6182 N N . ARG C 1 30 ? 34.586 60.283 122.580 1.00 11.05 30 ARG C N 1
ATOM 6183 C CA . ARG C 1 30 ? 34.306 60.218 121.143 1.00 12.71 30 ARG C CA 1
ATOM 6184 C C . ARG C 1 30 ? 35.581 60.259 120.308 1.00 12.73 30 ARG C C 1
ATOM 6185 O O . ARG C 1 30 ? 36.433 61.138 120.494 1.00 17.71 30 ARG C O 1
ATOM 6190 N N . SER C 1 31 ? 35.701 59.350 119.361 1.00 12.25 31 SER C N 1
ATOM 6191 C CA . SER C 1 31 ? 36.834 59.329 118.459 1.00 12.14 31 SER C CA 1
ATOM 6192 C C . SER C 1 31 ? 36.765 60.431 117.416 1.00 11.50 31 SER C C 1
ATOM 6193 O O . SER C 1 31 ? 35.704 60.691 116.844 1.00 14.47 31 SER C O 1
ATOM 6196 N N . GLY C 1 32 ? 37.915 61.035 117.135 1.00 10.56 32 GLY C N 1
ATOM 6197 C CA . GLY C 1 32 ? 38.079 61.966 116.022 1.00 11.56 32 GLY C CA 1
ATOM 6198 C C . GLY C 1 32 ? 38.657 61.297 114.782 1.00 10.58 32 GLY C C 1
ATOM 6199 O O . GLY C 1 32 ? 39.003 62.014 113.833 1.00 12.22 32 GLY C O 1
ATOM 6200 N N . ILE C 1 33 ? 38.790 59.964 114.767 1.00 9.91 33 ILE C N 1
ATOM 6201 C CA . ILE C 1 33 ? 39.525 59.322 113.677 1.00 10.68 33 ILE C CA 1
ATOM 6202 C C . ILE C 1 33 ? 38.595 58.842 112.571 1.00 11.17 33 ILE C C 1
ATOM 6203 O O . ILE C 1 33 ? 37.556 58.229 112.870 1.00 12.25 33 ILE C O 1
ATOM 6208 N N . THR C 1 34 ? 39.002 59.062 111.322 1.00 10.94 34 THR C N 1
ATOM 6209 C CA . THR C 1 34 ? 38.214 58.641 110.184 1.00 11.60 34 THR C CA 1
ATOM 6210 C C . THR C 1 34 ? 39.095 57.970 109.135 1.00 11.51 34 THR C C 1
ATOM 6211 O O . THR C 1 34 ? 40.337 58.121 109.139 1.00 11.82 34 THR C O 1
ATOM 6215 N N . PHE C 1 35 ? 38.459 57.245 108.223 1.00 11.67 35 PHE C N 1
ATOM 6216 C CA . PHE C 1 35 ? 39.133 56.693 107.062 1.00 12.06 35 PHE C CA 1
ATOM 6217 C C . PHE C 1 35 ? 39.551 57.827 106.121 1.00 11.51 35 PHE C C 1
ATOM 6218 O O . PHE C 1 35 ? 38.774 58.767 105.884 1.00 13.06 35 PHE C O 1
ATOM 6226 N N . SER C 1 36 ? 40.760 57.726 105.562 1.00 11.94 36 SER C N 1
ATOM 6227 C CA . SER C 1 36 ? 41.234 58.717 104.630 1.00 11.25 36 SER C CA 1
ATOM 6228 C C . SER C 1 36 ? 41.504 58.114 103.248 1.00 12.48 36 SER C C 1
ATOM 6229 O O . SER C 1 36 ? 42.457 57.360 103.047 1.00 12.29 36 SER C O 1
ATOM 6232 N N . GLN C 1 37 ? 40.674 58.475 102.272 1.00 13.89 37 GLN C N 1
ATOM 6233 C CA . GLN C 1 37 ? 40.932 58.085 100.904 1.00 14.37 37 GLN C CA 1
ATOM 6234 C C . GLN C 1 37 ? 42.227 58.683 100.382 1.00 12.63 37 GLN C C 1
ATOM 6235 O O . GLN C 1 37 ? 42.919 58.050 99.568 1.00 12.93 37 GLN C O 1
ATOM 6241 N N . GLU C 1 38 ? 42.590 59.893 100.838 1.00 13.04 38 GLU C N 1
ATOM 6242 C CA . GLU C 1 38 ? 43.859 60.484 100.397 1.00 12.20 38 GLU C CA 1
ATOM 6243 C C . GLU C 1 38 ? 45.038 59.609 100.806 1.00 11.18 38 GLU C C 1
ATOM 6244 O O . GLU C 1 38 ? 45.947 59.356 100.002 1.00 11.38 38 GLU C O 1
ATOM 6250 N N . LEU C 1 39 ? 45.071 59.181 102.078 1.00 11.13 39 LEU C N 1
ATOM 6251 C CA . LEU C 1 39 ? 46.189 58.342 102.504 1.00 11.43 39 LEU C CA 1
ATOM 6252 C C . LEU C 1 39 ? 46.196 57.032 101.711 1.00 11.10 39 LEU C C 1
ATOM 6253 O O . LEU C 1 39 ? 47.245 56.599 101.243 1.00 12.21 39 LEU C O 1
ATOM 6258 N N . LYS C 1 40 ? 45.032 56.414 101.535 1.00 11.87 40 LYS C N 1
ATOM 6259 C CA . LYS C 1 40 ? 45.001 55.171 100.746 1.00 13.12 40 LYS C CA 1
ATOM 6260 C C . LYS C 1 40 ? 45.499 55.395 99.316 1.00 12.83 40 LYS C C 1
ATOM 6261 O O . LYS C 1 40 ? 46.307 54.598 98.774 1.00 13.67 40 LYS C O 1
ATOM 6267 N N . ASP C 1 41 ? 44.999 56.452 98.683 1.00 12.58 41 ASP C N 1
ATOM 6268 C CA . ASP C 1 41 ? 45.352 56.728 97.271 1.00 12.90 41 ASP C CA 1
ATOM 6269 C C . ASP C 1 41 ? 46.853 56.964 97.101 1.00 12.91 41 ASP C C 1
ATOM 6270 O O . ASP C 1 41 ? 47.406 56.696 96.028 1.00 15.04 41 ASP C O 1
ATOM 6275 N N . SER C 1 42 ? 47.501 57.491 98.145 1.00 12.58 42 SER C N 1
ATOM 6276 C CA . SER C 1 42 ? 48.921 57.803 98.054 1.00 12.54 42 SER C CA 1
ATOM 6277 C C . SER C 1 42 ? 49.814 56.579 98.067 1.00 12.00 42 SER C C 1
ATOM 6278 O O . SER C 1 42 ? 51.024 56.695 97.799 1.00 13.77 42 SER C O 1
ATOM 6281 N N . GLY C 1 43 ? 49.252 55.394 98.363 1.00 12.03 43 GLY C N 1
ATOM 6282 C CA . GLY C 1 43 ? 50.046 54.172 98.426 1.00 13.08 43 GLY C CA 1
ATOM 6283 C C . GLY C 1 43 ? 50.460 53.778 99.836 1.00 13.14 43 GLY C C 1
ATOM 6284 O O . GLY C 1 43 ? 51.180 52.793 100.026 1.00 13.71 43 GLY C O 1
ATOM 6285 N N . MET C 1 44 ? 49.991 54.513 100.842 1.00 11.81 44 MET C N 1
ATOM 6286 C CA . MET C 1 44 ? 50.286 54.167 102.239 1.00 12.23 44 MET C CA 1
ATOM 6287 C C . MET C 1 44 ? 49.598 52.890 102.716 1.00 12.06 44 MET C C 1
ATOM 6288 O O . MET C 1 44 ? 48.613 52.433 102.114 1.00 12.97 44 MET C O 1
ATOM 6293 N N . ARG C 1 45 ? 50.102 52.321 103.807 1.00 12.38 45 ARG C N 1
ATOM 6294 C CA . ARG C 1 45 ? 49.469 51.199 104.472 1.00 12.26 45 ARG C CA 1
ATOM 6295 C C . ARG C 1 45 ? 48.510 51.641 105.561 1.00 11.93 45 ARG C C 1
ATOM 6296 O O . ARG C 1 45 ? 47.577 50.927 105.894 1.00 13.81 45 ARG C O 1
ATOM 6304 N N . SER C 1 46 ? 48.767 52.809 106.138 1.00 11.51 46 SER C N 1
ATOM 6305 C CA . SER C 1 46 ? 47.865 53.396 107.135 1.00 11.00 46 SER C CA 1
ATOM 6306 C C . SER C 1 46 ? 46.833 54.257 106.410 1.00 10.48 46 SER C C 1
ATOM 6307 O O . SER C 1 46 ? 47.221 55.157 105.638 1.00 11.33 46 SER C O 1
ATOM 6310 N N . HIS C 1 47 ? 45.534 53.992 106.640 1.00 10.60 47 HIS C N 1
ATOM 6311 C CA . HIS C 1 47 ? 44.487 54.703 105.897 1.00 11.65 47 HIS C CA 1
ATOM 6312 C C . HIS C 1 47 ? 43.554 55.461 106.817 1.00 10.76 47 HIS C C 1
ATOM 6313 O O . HIS C 1 47 ? 42.392 55.663 106.461 1.00 13.27 47 HIS C O 1
ATOM 6320 N N . VAL C 1 48 ? 44.056 55.844 107.991 1.00 10.31 48 VAL C N 1
ATOM 6321 C CA . VAL C 1 48 ? 43.202 56.468 108.985 1.00 11.60 48 VAL C CA 1
ATOM 6322 C C . VAL C 1 48 ? 43.876 57.732 109.487 1.00 10.18 48 VAL C C 1
ATOM 6323 O O . VAL C 1 48 ? 45.124 57.817 109.504 1.00 10.70 48 VAL C O 1
ATOM 6327 N N . TRP C 1 49 ? 43.091 58.726 109.889 1.00 9.70 49 TRP C N 1
ATOM 6328 C CA . TRP C 1 49 ? 43.700 59.973 110.390 1.00 8.70 49 TRP C CA 1
ATOM 6329 C C . TRP C 1 49 ? 42.762 60.738 111.275 1.00 8.87 49 TRP C C 1
ATOM 6330 O O . TRP C 1 49 ? 41.529 60.517 111.240 1.00 10.75 49 TRP C O 1
ATOM 6341 N N . GLY C 1 50 ? 43.322 61.634 112.079 1.00 9.30 50 GLY C N 1
ATOM 6342 C CA . GLY C 1 50 ? 42.503 62.518 112.909 1.00 9.76 50 GLY C CA 1
ATOM 6343 C C . GLY C 1 50 ? 42.408 63.874 112.227 1.00 9.03 50 GLY C C 1
ATOM 6344 O O . GLY C 1 50 ? 43.253 64.758 112.423 1.00 10.34 50 GLY C O 1
ATOM 6345 N N . ASN C 1 51 ? 41.426 63.994 111.348 1.00 10.45 51 ASN C N 1
ATOM 6346 C CA . ASN C 1 51 ? 41.254 65.195 110.552 1.00 10.71 51 ASN C CA 1
ATOM 6347 C C . ASN C 1 51 ? 40.448 66.270 111.234 1.00 10.53 51 ASN C C 1
ATOM 6348 O O . ASN C 1 51 ? 39.577 65.993 112.059 1.00 10.55 51 ASN C O 1
ATOM 6353 N N . VAL C 1 52 ? 40.728 67.513 110.857 1.00 10.76 52 VAL C N 1
ATOM 6354 C CA . VAL C 1 52 ? 39.911 68.624 111.301 1.00 11.56 52 VAL C CA 1
ATOM 6355 C C . VAL C 1 52 ? 38.651 68.627 110.461 1.00 12.39 52 VAL C C 1
ATOM 6356 O O . VAL C 1 52 ? 38.740 68.644 109.228 1.00 14.15 52 VAL C O 1
ATOM 6360 N N . LYS C 1 53 ? 37.489 68.633 111.109 1.00 12.39 53 LYS C N 1
ATOM 6361 C CA . LYS C 1 53 ? 36.203 68.615 110.394 1.00 13.10 53 LYS C CA 1
ATOM 6362 C C . LYS C 1 53 ? 35.697 70.045 110.269 1.00 13.29 53 LYS C C 1
ATOM 6363 O O . LYS C 1 53 ? 34.709 70.486 110.917 1.00 15.02 53 LYS C O 1
ATOM 6369 N N . LEU C 1 54 ? 36.384 70.802 109.438 1.00 15.03 54 LEU C N 1
ATOM 6370 C CA . LEU C 1 54 ? 36.050 72.192 109.215 1.00 14.48 54 LEU C CA 1
ATOM 6371 C C . LEU C 1 54 ? 36.644 72.518 107.877 1.00 15.17 54 LEU C C 1
ATOM 6372 O O . LEU C 1 54 ? 37.799 72.197 107.618 1.00 17.74 54 LEU C O 1
ATOM 6377 N N . ASP C 1 55 ? 35.839 73.109 107.011 1.00 15.64 55 ASP C N 1
ATOM 6378 C CA . ASP C 1 55 ? 36.355 73.629 105.757 1.00 16.32 55 ASP C CA 1
ATOM 6379 C C . ASP C 1 55 ? 36.876 75.022 106.061 1.00 16.05 55 ASP C C 1
ATOM 6380 O O . ASP C 1 55 ? 36.102 75.929 106.407 1.00 16.33 55 ASP C O 1
ATOM 6385 N N . THR C 1 56 ? 38.199 75.188 105.986 1.00 16.25 56 THR C N 1
ATOM 6386 C CA . THR C 1 56 ? 38.766 76.468 106.355 1.00 16.70 56 THR C CA 1
ATOM 6387 C C . THR C 1 56 ? 38.729 77.509 105.238 1.00 17.30 56 THR C C 1
ATOM 6388 O O . THR C 1 56 ? 39.161 78.645 105.441 1.00 17.72 56 THR C O 1
ATOM 6392 N N . THR C 1 57 ? 38.183 77.145 104.073 1.00 19.22 57 THR C N 1
ATOM 6393 C CA . THR C 1 57 ? 38.156 78.072 102.933 1.00 20.99 57 THR C CA 1
ATOM 6394 C C . THR C 1 57 ? 37.477 79.371 103.329 1.00 19.08 57 THR C C 1
ATOM 6395 O O . THR C 1 57 ? 36.347 79.357 103.840 1.00 20.31 57 THR C O 1
ATOM 6399 N N . GLY C 1 58 ? 38.163 80.489 103.118 1.00 17.92 58 GLY C N 1
ATOM 6400 C CA . GLY C 1 58 ? 37.571 81.798 103.363 1.00 17.99 58 GLY C CA 1
ATOM 6401 C C . GLY C 1 58 ? 37.401 82.189 104.812 1.00 16.24 58 GLY C C 1
ATOM 6402 O O . GLY C 1 58 ? 36.823 83.261 105.096 1.00 18.20 58 GLY C O 1
ATOM 6403 N N . LEU C 1 59 ? 37.903 81.377 105.755 1.00 15.44 59 LEU C N 1
ATOM 6404 C CA . LEU C 1 59 ? 37.748 81.752 107.170 1.00 15.03 59 LEU C CA 1
ATOM 6405 C C . LEU C 1 59 ? 38.754 82.799 107.648 1.00 16.10 59 LEU C C 1
ATOM 6406 O O . LEU C 1 59 ? 38.612 83.372 108.741 1.00 17.46 59 LEU C O 1
ATOM 6411 N N . ILE C 1 60 ? 39.791 83.011 106.850 1.00 13.60 60 ILE C N 1
ATOM 6412 C CA . ILE C 1 60 ? 40.804 84.017 107.143 1.00 13.72 60 ILE C CA 1
ATOM 6413 C C . ILE C 1 60 ? 40.898 84.986 105.959 1.00 14.39 60 ILE C C 1
ATOM 6414 O O . ILE C 1 60 ? 40.820 84.560 104.803 1.00 15.88 60 ILE C O 1
ATOM 6419 N N . ASP C 1 61 ? 41.046 86.269 106.258 1.00 15.78 61 ASP C N 1
ATOM 6420 C CA . ASP C 1 61 ? 41.131 87.279 105.218 1.00 18.43 61 ASP C CA 1
ATOM 6421 C C . ASP C 1 61 ? 42.122 86.889 104.119 1.00 16.82 61 ASP C C 1
ATOM 6422 O O . ASP C 1 61 ? 43.227 86.437 104.419 1.00 15.78 61 ASP C O 1
ATOM 6431 N N . ARG C 1 62 ? 41.750 87.137 102.862 1.00 18.53 62 ARG C N 1
ATOM 6432 C CA . ARG C 1 62 ? 42.557 86.709 101.728 1.00 20.28 62 ARG C CA 1
ATOM 6433 C C . ARG C 1 62 ? 44.004 87.180 101.794 1.00 20.53 62 ARG C C 1
ATOM 6434 O O . ARG C 1 62 ? 44.922 86.400 101.504 1.00 22.29 62 ARG C O 1
ATOM 6437 N N . LYS C 1 63 ? 44.230 88.436 102.187 1.00 20.47 63 LYS C N 1
ATOM 6438 C CA . LYS C 1 63 ? 45.601 88.986 102.164 1.00 23.48 63 LYS C CA 1
ATOM 6439 C C . LYS C 1 63 ? 46.477 88.443 103.300 1.00 22.00 63 LYS C C 1
ATOM 6440 O O . LYS C 1 63 ? 47.727 88.523 103.261 1.00 24.19 63 LYS C O 1
ATOM 6443 N N . VAL C 1 64 ? 45.844 87.864 104.313 1.00 19.26 64 VAL C N 1
ATOM 6444 C CA . VAL C 1 64 ? 46.569 87.206 105.407 1.00 16.78 64 VAL C CA 1
ATOM 6445 C C . VAL C 1 64 ? 46.811 85.730 105.057 1.00 15.04 64 VAL C C 1
ATOM 6446 O O . VAL C 1 64 ? 47.925 85.238 105.198 1.00 14.80 64 VAL C O 1
ATOM 6450 N N . VAL C 1 65 ? 45.780 85.036 104.577 1.00 12.90 65 VAL C N 1
ATOM 6451 C CA . VAL C 1 65 ? 45.872 83.598 104.355 1.00 13.54 65 VAL C CA 1
ATOM 6452 C C . VAL C 1 65 ? 46.740 83.247 103.143 1.00 13.28 65 VAL C C 1
ATOM 6453 O O . VAL C 1 65 ? 47.229 82.114 103.034 1.00 12.43 65 VAL C O 1
ATOM 6457 N N . ARG C 1 66 ? 46.997 84.232 102.282 1.00 12.87 66 ARG C N 1
ATOM 6458 C CA . ARG C 1 66 ? 47.806 83.957 101.103 1.00 14.52 66 ARG C CA 1
ATOM 6459 C C . ARG C 1 66 ? 49.220 83.483 101.481 1.00 12.74 66 ARG C C 1
ATOM 6460 O O . ARG C 1 66 ? 49.891 82.810 100.686 1.00 13.55 66 ARG C O 1
ATOM 6468 N N . PHE C 1 67 ? 49.681 83.837 102.690 1.00 12.36 67 PHE C N 1
ATOM 6469 C CA . PHE C 1 67 ? 51.015 83.462 103.163 1.00 11.53 67 PHE C CA 1
ATOM 6470 C C . PHE C 1 67 ? 51.064 82.128 103.869 1.00 10.89 67 PHE C C 1
ATOM 6471 O O . PHE C 1 67 ? 52.143 81.665 104.202 1.00 11.73 67 PHE C O 1
ATOM 6479 N N . MET C 1 68 ? 49.900 81.539 104.139 1.00 10.07 68 MET C N 1
ATOM 6480 C CA . MET C 1 68 ? 49.782 80.467 105.136 1.00 11.11 68 MET C CA 1
ATOM 6481 C C . MET C 1 68 ? 49.637 79.057 104.597 1.00 10.66 68 MET C C 1
ATOM 6482 O O . MET C 1 68 ? 48.930 78.841 103.621 1.00 13.10 68 MET C O 1
ATOM 6490 N N . SER C 1 69 ? 50.308 78.100 105.255 1.00 10.85 69 SER C N 1
ATOM 6491 C CA . SER C 1 69 ? 49.998 76.688 105.094 1.00 10.95 69 SER C CA 1
ATOM 6492 C C . SER C 1 69 ? 48.924 76.275 106.119 1.00 10.30 69 SER C C 1
ATOM 6493 O O . SER C 1 69 ? 48.552 77.070 106.998 1.00 10.71 69 SER C O 1
ATOM 6496 N N . ASP C 1 70 ? 48.485 75.010 106.073 1.00 10.21 70 ASP C N 1
ATOM 6497 C CA . ASP C 1 70 ? 47.436 74.600 107.000 1.00 10.77 70 ASP C CA 1
ATOM 6498 C C . ASP C 1 70 ? 47.840 74.679 108.463 1.00 9.01 70 ASP C C 1
ATOM 6499 O O . ASP C 1 70 ? 46.998 74.959 109.306 1.00 10.20 70 ASP C O 1
ATOM 6504 N N . ALA C 1 71 ? 49.109 74.418 108.801 1.00 8.95 71 ALA C N 1
ATOM 6505 C CA . ALA C 1 71 ? 49.507 74.495 110.217 1.00 8.71 71 ALA C CA 1
ATOM 6506 C C . ALA C 1 71 ? 49.234 75.909 110.714 1.00 8.97 71 ALA C C 1
ATOM 6507 O O . ALA C 1 71 ? 48.757 76.115 111.826 1.00 9.93 71 ALA C O 1
ATOM 6509 N N . SER C 1 72 ? 49.598 76.911 109.905 1.00 8.99 72 SER C N 1
ATOM 6510 C CA . SER C 1 72 ? 49.360 78.309 110.252 1.00 8.85 72 SER C CA 1
ATOM 6511 C C . SER C 1 72 ? 47.886 78.642 110.325 1.00 9.03 72 SER C C 1
ATOM 6512 O O . SER C 1 72 ? 47.456 79.396 111.214 1.00 9.81 72 SER C O 1
ATOM 6515 N N . ILE C 1 73 ? 47.115 78.115 109.380 1.00 9.18 73 ILE C N 1
ATOM 6516 C CA . ILE C 1 73 ? 45.661 78.370 109.412 1.00 9.38 73 ILE C CA 1
ATOM 6517 C C . ILE C 1 73 ? 45.057 77.833 110.724 1.00 9.71 73 ILE C C 1
ATOM 6518 O O . ILE C 1 73 ? 44.324 78.539 111.419 1.00 9.46 73 ILE C O 1
ATOM 6523 N N . TYR C 1 74 ? 45.400 76.600 111.118 1.00 9.39 74 TYR C N 1
ATOM 6524 C CA . TYR C 1 74 ? 44.799 76.053 112.330 1.00 8.81 74 TYR C CA 1
ATOM 6525 C C . TYR C 1 74 ? 45.279 76.818 113.563 1.00 9.17 74 TYR C C 1
ATOM 6526 O O . TYR C 1 74 ? 44.492 77.046 114.485 1.00 9.89 74 TYR C O 1
ATOM 6535 N N . ALA C 1 75 ? 46.558 77.209 113.600 1.00 8.98 75 ALA C N 1
ATOM 6536 C CA . ALA C 1 75 ? 47.057 77.963 114.736 1.00 8.87 75 ALA C CA 1
ATOM 6537 C C . ALA C 1 75 ? 46.398 79.353 114.796 1.00 8.50 75 ALA C C 1
ATOM 6538 O O . ALA C 1 75 ? 46.073 79.829 115.871 1.00 8.71 75 ALA C O 1
ATOM 6540 N N . PHE C 1 76 ? 46.174 79.976 113.631 1.00 8.36 76 PHE C N 1
ATOM 6541 C CA . PHE C 1 76 ? 45.572 81.309 113.578 1.00 8.23 76 PHE C CA 1
ATOM 6542 C C . PHE C 1 76 ? 44.144 81.244 114.121 1.00 9.38 76 PHE C C 1
ATOM 6543 O O . PHE C 1 76 ? 43.736 82.065 114.935 1.00 9.21 76 PHE C O 1
ATOM 6551 N N . LEU C 1 77 ? 43.384 80.255 113.662 1.00 9.52 77 LEU C N 1
ATOM 6552 C CA . LEU C 1 77 ? 41.996 80.118 114.128 1.00 9.88 77 LEU C CA 1
ATOM 6553 C C . LEU C 1 77 ? 41.972 79.856 115.626 1.00 9.60 77 LEU C C 1
ATOM 6554 O O . LEU C 1 77 ? 41.132 80.402 116.375 1.00 10.23 77 LEU C O 1
ATOM 6559 N N . SER C 1 78 ? 42.936 79.061 116.108 1.00 8.59 78 SER C N 1
ATOM 6560 C CA . SER C 1 78 ? 43.037 78.802 117.545 1.00 8.82 78 SER C CA 1
ATOM 6561 C C . SER C 1 78 ? 43.385 80.084 118.302 1.00 8.89 78 SER C C 1
ATOM 6562 O O . SER C 1 78 ? 42.873 80.324 119.399 1.00 9.23 78 SER C O 1
ATOM 6565 N N . MET C 1 79 ? 44.297 80.880 117.747 1.00 9.07 79 MET C N 1
ATOM 6566 C CA . MET C 1 79 ? 44.684 82.135 118.394 1.00 8.96 79 MET C CA 1
ATOM 6567 C C . MET C 1 79 ? 43.517 83.116 118.482 1.00 9.55 79 MET C C 1
ATOM 6568 O O . MET C 1 79 ? 43.355 83.769 119.511 1.00 10.46 79 MET C O 1
ATOM 6573 N N . GLU C 1 80 ? 42.719 83.216 117.423 1.00 9.53 80 GLU C N 1
ATOM 6574 C CA . GLU C 1 80 ? 41.530 84.074 117.523 1.00 10.36 80 GLU C CA 1
ATOM 6575 C C . GLU C 1 80 ? 40.673 83.643 118.721 1.00 9.60 80 GLU C C 1
ATOM 6576 O O . GLU C 1 80 ? 40.183 84.492 119.509 1.00 10.55 80 GLU C O 1
ATOM 6582 N N . GLN C 1 81 ? 40.437 82.333 118.852 1.00 9.24 81 GLN C N 1
ATOM 6583 C CA . GLN C 1 81 ? 39.618 81.861 119.968 1.00 8.65 81 GLN C CA 1
ATOM 6584 C C . GLN C 1 81 ? 40.276 82.188 121.293 1.00 8.62 81 GLN C C 1
ATOM 6585 O O . GLN C 1 81 ? 39.581 82.577 122.235 1.00 10.10 81 GLN C O 1
ATOM 6591 N N . ALA C 1 82 ? 41.599 82.026 121.398 1.00 8.85 82 ALA C N 1
ATOM 6592 C CA . ALA C 1 82 ? 42.291 82.236 122.695 1.00 9.19 82 ALA C CA 1
ATOM 6593 C C . ALA C 1 82 ? 42.230 83.713 123.107 1.00 9.72 82 ALA C C 1
ATOM 6594 O O . ALA C 1 82 ? 42.043 84.023 124.279 1.00 10.33 82 ALA C O 1
ATOM 6596 N N . ILE C 1 83 ? 42.373 84.613 122.137 1.00 9.28 83 ILE C N 1
ATOM 6597 C CA . ILE C 1 83 ? 42.257 86.036 122.410 1.00 9.56 83 ILE C CA 1
ATOM 6598 C C . ILE C 1 83 ? 40.873 86.403 122.940 1.00 10.66 83 ILE C C 1
ATOM 6599 O O . ILE C 1 83 ? 40.736 87.139 123.919 1.00 11.66 83 ILE C O 1
ATOM 6604 N N . ALA C 1 84 ? 39.853 85.864 122.291 1.00 11.13 84 ALA C N 1
ATOM 6605 C CA . ALA C 1 84 ? 38.482 86.163 122.726 1.00 10.67 84 ALA C CA 1
ATOM 6606 C C . ALA C 1 84 ? 38.258 85.547 124.126 1.00 11.44 84 ALA C C 1
ATOM 6607 O O . ALA C 1 84 ? 37.657 86.176 125.019 1.00 13.10 84 ALA C O 1
ATOM 6609 N N . ASP C 1 85 ? 38.762 84.333 124.335 1.00 10.72 85 ASP C N 1
ATOM 6610 C CA . ASP C 1 85 ? 38.546 83.661 125.623 1.00 11.02 85 ASP C CA 1
ATOM 6611 C C . ASP C 1 85 ? 39.254 84.424 126.748 1.00 11.86 85 ASP C C 1
ATOM 6612 O O . ASP C 1 85 ? 38.760 84.469 127.872 1.00 13.99 85 ASP C O 1
ATOM 6617 N N . ALA C 1 86 ? 40.405 85.021 126.441 1.00 10.97 86 ALA C N 1
ATOM 6618 C CA . ALA C 1 86 ? 41.183 85.758 127.428 1.00 11.32 86 ALA C CA 1
ATOM 6619 C C . ALA C 1 86 ? 40.599 87.154 127.677 1.00 12.44 86 ALA C C 1
ATOM 6620 O O . ALA C 1 86 ? 41.052 87.845 128.574 1.00 16.04 86 ALA C O 1
ATOM 6622 N N . GLY C 1 87 ? 39.657 87.594 126.839 1.00 11.63 87 GLY C N 1
ATOM 6623 C CA . GLY C 1 87 ? 39.054 88.928 127.016 1.00 13.90 87 GLY C CA 1
ATOM 6624 C C . GLY C 1 87 ? 40.010 90.040 126.640 1.00 14.72 87 GLY C C 1
ATOM 6625 O O . GLY C 1 87 ? 39.923 91.135 127.198 1.00 17.67 87 GLY C O 1
ATOM 6626 N N . LEU C 1 88 ? 40.922 89.782 125.696 1.00 14.54 88 LEU C N 1
ATOM 6627 C CA . LEU C 1 88 ? 41.915 90.783 125.301 1.00 14.36 88 LEU C CA 1
ATOM 6628 C C . LEU C 1 88 ? 41.443 91.590 124.102 1.00 15.78 88 LEU C C 1
ATOM 6629 O O . LEU C 1 88 ? 41.281 91.041 123.000 1.00 17.57 88 LEU C O 1
ATOM 6634 N N . SER C 1 89 ? 41.262 92.897 124.291 1.00 16.49 89 SER C N 1
ATOM 6635 C CA . SER C 1 89 ? 40.935 93.776 123.162 1.00 17.76 89 SER C CA 1
ATOM 6636 C C . SER C 1 89 ? 42.184 94.036 122.317 1.00 17.23 89 SER C C 1
ATOM 6637 O O . SER C 1 89 ? 43.299 93.795 122.794 1.00 16.50 89 SER C O 1
ATOM 6640 N N . PRO C 1 90 ? 42.016 94.504 121.056 1.00 17.82 90 PRO C N 1
ATOM 6641 C CA . PRO C 1 90 ? 43.185 94.867 120.260 1.00 18.60 90 PRO C CA 1
ATOM 6642 C C . PRO C 1 90 ? 44.119 95.808 121.005 1.00 19.32 90 PRO C C 1
ATOM 6643 O O . PRO C 1 90 ? 45.335 95.627 120.971 1.00 19.96 90 PRO C O 1
ATOM 6647 N N . GLU C 1 91 ? 43.557 96.787 121.709 1.00 19.32 91 GLU C N 1
ATOM 6648 C CA . GLU C 1 91 ? 44.361 97.739 122.445 1.00 21.34 91 GLU C CA 1
ATOM 6649 C C . GLU C 1 91 ? 45.200 97.061 123.531 1.00 20.99 91 GLU C C 1
ATOM 6650 O O . GLU C 1 91 ? 46.294 97.537 123.875 1.00 23.47 91 GLU C O 1
ATOM 6652 N N . ALA C 1 92 ? 44.683 95.968 124.088 1.00 20.97 92 ALA C N 1
ATOM 6653 C CA . ALA C 1 92 ? 45.373 95.262 125.160 1.00 20.04 92 ALA C CA 1
ATOM 6654 C C . ALA C 1 92 ? 46.602 94.485 124.682 1.00 20.56 92 ALA C C 1
ATOM 6655 O O . ALA C 1 92 ? 47.593 94.429 125.404 1.00 24.40 92 ALA C O 1
ATOM 6657 N N . TYR C 1 93 ? 46.561 93.868 123.497 1.00 16.58 93 TYR C N 1
ATOM 6658 C CA . TYR C 1 93 ? 47.631 92.949 123.107 1.00 16.56 93 TYR C CA 1
ATOM 6659 C C . TYR C 1 93 ? 48.380 93.380 121.861 1.00 15.56 93 TYR C C 1
ATOM 6660 O O . TYR C 1 93 ? 49.483 92.908 121.664 1.00 15.79 93 TYR C O 1
ATOM 6669 N N . GLN C 1 94 ? 47.822 94.253 121.015 1.00 14.05 94 GLN C N 1
ATOM 6670 C CA . GLN C 1 94 ? 48.500 94.608 119.762 1.00 13.97 94 GLN C CA 1
ATOM 6671 C C . GLN C 1 94 ? 49.492 95.751 119.943 1.00 13.36 94 GLN C C 1
ATOM 6672 O O . GLN C 1 94 ? 49.318 96.614 120.822 1.00 15.24 94 GLN C O 1
ATOM 6678 N N . ASN C 1 95 ? 50.551 95.776 119.121 1.00 12.89 95 ASN C N 1
ATOM 6679 C CA . ASN C 1 95 ? 51.524 96.878 119.168 1.00 13.86 95 ASN C CA 1
ATOM 6680 C C . ASN C 1 95 ? 52.076 97.074 120.564 1.00 14.17 95 ASN C C 1
ATOM 6681 O O . ASN C 1 95 ? 52.287 98.203 121.024 1.00 15.87 95 ASN C O 1
ATOM 6686 N N . ASN C 1 96 ? 52.340 95.963 121.233 1.00 12.41 96 ASN C N 1
ATOM 6687 C CA . ASN C 1 96 ? 52.698 95.981 122.658 1.00 12.11 96 ASN C CA 1
ATOM 6688 C C . ASN C 1 96 ? 53.993 95.183 122.872 1.00 11.65 96 ASN C C 1
ATOM 6689 O O . ASN C 1 96 ? 53.980 93.969 122.704 1.00 12.50 96 ASN C O 1
ATOM 6694 N N . PRO C 1 97 ? 55.121 95.862 123.131 1.00 12.44 97 PRO C N 1
ATOM 6695 C CA . PRO C 1 97 ? 56.396 95.143 123.278 1.00 12.40 97 PRO C CA 1
ATOM 6696 C C . PRO C 1 97 ? 56.401 94.054 124.338 1.00 12.41 97 PRO C C 1
ATOM 6697 O O . PRO C 1 97 ? 57.290 93.189 124.328 1.00 12.34 97 PRO C O 1
ATOM 6703 N N . ARG C 1 98 ? 55.434 94.095 125.245 1.00 12.28 98 ARG C N 1
ATOM 6704 C CA . ARG C 1 98 ? 55.419 93.099 126.313 1.00 12.07 98 ARG C CA 1
ATOM 6705 C C . ARG C 1 98 ? 54.529 91.906 125.996 1.00 10.42 98 ARG C C 1
ATOM 6706 O O . ARG C 1 98 ? 54.301 91.077 126.876 1.00 10.79 98 ARG C O 1
ATOM 6714 N N . VAL C 1 99 ? 54.064 91.793 124.741 1.00 10.24 99 VAL C N 1
ATOM 6715 C CA . VAL C 1 99 ? 53.199 90.658 124.347 1.00 10.34 99 VAL C CA 1
ATOM 6716 C C . VAL C 1 99 ? 53.868 89.957 123.182 1.00 9.87 99 VAL C C 1
ATOM 6717 O O . VAL C 1 99 ? 54.196 90.587 122.168 1.00 11.16 99 VAL C O 1
ATOM 6721 N N . GLY C 1 100 ? 54.050 88.650 123.322 1.00 8.73 100 GLY C N 1
ATOM 6722 C CA . GLY C 1 100 ? 54.801 87.905 122.334 1.00 9.37 100 GLY C CA 1
ATOM 6723 C C . GLY C 1 100 ? 54.058 86.662 121.841 1.00 7.85 100 GLY C C 1
ATOM 6724 O O . GLY C 1 100 ? 52.907 86.402 122.235 1.00 8.95 100 GLY C O 1
ATOM 6725 N N . LEU C 1 101 ? 54.740 85.899 120.987 1.00 9.02 101 LEU C N 1
ATOM 6726 C CA . LEU C 1 101 ? 54.157 84.728 120.356 1.00 8.66 101 LEU C CA 1
ATOM 6727 C C . LEU C 1 101 ? 55.255 83.677 120.165 1.00 7.93 101 LEU C C 1
ATOM 6728 O O . LEU C 1 101 ? 56.270 83.969 119.505 1.00 8.86 101 LEU C O 1
ATOM 6736 N N . ILE C 1 102 ? 55.052 82.473 120.712 1.00 7.48 102 ILE C N 1
ATOM 6737 C CA . ILE C 1 102 ? 56.007 81.387 120.510 1.00 7.35 102 ILE C CA 1
ATOM 6738 C C . ILE C 1 102 ? 55.122 80.195 120.099 1.00 7.48 102 ILE C C 1
ATOM 6739 O O . ILE C 1 102 ? 54.380 79.607 120.906 1.00 8.29 102 ILE C O 1
ATOM 6744 N N . ALA C 1 103 ? 55.204 79.824 118.823 1.00 7.68 103 ALA C N 1
ATOM 6745 C CA . ALA C 1 103 ? 54.315 78.783 118.319 1.00 7.93 103 ALA C CA 1
ATOM 6746 C C . ALA C 1 103 ? 54.992 78.124 117.153 1.00 8.26 103 ALA C C 1
ATOM 6747 O O . ALA C 1 103 ? 55.595 78.815 116.323 1.00 10.14 103 ALA C O 1
ATOM 6749 N N . GLY C 1 104 ? 54.842 76.811 117.053 1.00 8.53 104 GLY C N 1
ATOM 6750 C CA . GLY C 1 104 ? 55.583 76.058 116.037 1.00 9.45 104 GLY C CA 1
ATOM 6751 C C . GLY C 1 104 ? 54.829 74.924 115.419 1.00 9.97 104 GLY C C 1
ATOM 6752 O O . GLY C 1 104 ? 53.681 74.656 115.761 1.00 11.07 104 GLY C O 1
ATOM 6753 N N . SER C 1 105 ? 55.512 74.225 114.530 1.00 10.31 105 SER C N 1
ATOM 6754 C CA . SER C 1 105 ? 54.990 72.996 113.923 1.00 10.89 105 SER C CA 1
ATOM 6755 C C . SER C 1 105 ? 56.112 71.965 113.934 1.00 10.91 105 SER C C 1
ATOM 6756 O O . SER C 1 105 ? 57.299 72.306 113.983 1.00 12.87 105 SER C O 1
ATOM 6760 N N . GLY C 1 106 ? 55.765 70.692 113.930 1.00 11.36 106 GLY C N 1
ATOM 6761 C CA . GLY C 1 106 ? 56.773 69.648 113.829 1.00 12.67 106 GLY C CA 1
ATOM 6762 C C . GLY C 1 106 ? 57.400 69.539 112.447 1.00 12.48 106 GLY C C 1
ATOM 6763 O O . GLY C 1 106 ? 58.569 69.205 112.296 1.00 13.58 106 GLY C O 1
ATOM 6764 N N . GLY C 1 107 ? 56.598 69.786 111.415 1.00 15.57 107 GLY C N 1
ATOM 6765 C CA . GLY C 1 107 ? 56.995 69.514 110.027 1.00 17.00 107 GLY C CA 1
ATOM 6766 C C . GLY C 1 107 ? 57.078 70.711 109.099 1.00 17.49 107 GLY C C 1
ATOM 6767 O O . GLY C 1 107 ? 57.529 70.559 107.972 1.00 18.24 107 GLY C O 1
ATOM 6768 N N . GLY C 1 108 ? 56.632 71.894 109.527 1.00 17.04 108 GLY C N 1
ATOM 6769 C CA . GLY C 1 108 ? 56.540 73.040 108.578 1.00 18.09 108 GLY C CA 1
ATOM 6770 C C . GLY C 1 108 ? 55.395 72.771 107.618 1.00 16.69 108 GLY C C 1
ATOM 6771 O O . GLY C 1 108 ? 54.257 72.551 108.054 1.00 17.98 108 GLY C O 1
ATOM 6772 N N . SER C 1 109 ? 55.679 72.769 106.319 1.00 14.99 109 SER C N 1
ATOM 6773 C CA . SER C 1 109 ? 54.663 72.353 105.361 1.00 12.23 109 SER C CA 1
ATOM 6774 C C . SER C 1 109 ? 55.304 71.446 104.320 1.00 12.62 109 SER C C 1
ATOM 6775 O O . SER C 1 109 ? 55.782 71.929 103.282 1.00 12.33 109 SER C O 1
ATOM 6778 N N . PRO C 1 110 ? 55.336 70.135 104.585 1.00 12.87 110 PRO C N 1
ATOM 6779 C CA . PRO C 1 110 ? 55.772 69.232 103.536 1.00 13.22 110 PRO C CA 1
ATOM 6780 C C . PRO C 1 110 ? 54.977 69.419 102.268 1.00 11.65 110 PRO C C 1
ATOM 6781 O O . PRO C 1 110 ? 55.537 69.342 101.179 1.00 13.34 110 PRO C O 1
ATOM 6785 N N . ARG C 1 111 ? 53.672 69.660 102.377 1.00 10.90 111 ARG C N 1
ATOM 6786 C CA . ARG C 1 111 ? 52.850 69.869 101.193 1.00 10.99 111 ARG C CA 1
ATOM 6787 C C . ARG C 1 111 ? 53.376 71.027 100.335 1.00 11.40 111 ARG C C 1
ATOM 6788 O O . ARG C 1 111 ? 53.464 70.886 99.102 1.00 12.18 111 ARG C O 1
ATOM 6796 N N . PHE C 1 112 ? 53.716 72.166 100.946 1.00 11.85 112 PHE C N 1
ATOM 6797 C CA . PHE C 1 112 ? 54.178 73.294 100.129 1.00 12.79 112 PHE C CA 1
ATOM 6798 C C . PHE C 1 112 ? 55.633 73.205 99.729 1.00 12.86 112 PHE C C 1
ATOM 6799 O O . PHE C 1 112 ? 56.010 73.714 98.660 1.00 14.34 112 PHE C O 1
ATOM 6807 N N . GLN C 1 113 ? 56.448 72.502 100.496 1.00 13.29 113 GLN C N 1
ATOM 6808 C CA . GLN C 1 113 ? 57.807 72.237 100.016 1.00 13.86 113 GLN C CA 1
ATOM 6809 C C . GLN C 1 113 ? 57.729 71.381 98.718 1.00 12.78 113 GLN C C 1
ATOM 6810 O O . GLN C 1 113 ? 58.417 71.664 97.724 1.00 15.09 113 GLN C O 1
ATOM 6816 N N . VAL C 1 114 ? 56.903 70.345 98.723 1.00 12.48 114 VAL C N 1
ATOM 6817 C CA . VAL C 1 114 ? 56.714 69.485 97.558 1.00 12.89 114 VAL C CA 1
ATOM 6818 C C . VAL C 1 114 ? 56.042 70.228 96.415 1.00 13.36 114 VAL C C 1
ATOM 6819 O O . VAL C 1 114 ? 56.445 70.080 95.256 1.00 14.94 114 VAL C O 1
ATOM 6823 N N . PHE C 1 115 ? 55.035 71.049 96.724 1.00 12.41 115 PHE C N 1
ATOM 6824 C CA . PHE C 1 115 ? 54.358 71.830 95.701 1.00 13.49 115 PHE C CA 1
ATOM 6825 C C . PHE C 1 115 ? 55.368 72.719 94.971 1.00 11.87 115 PHE C C 1
ATOM 6826 O O . PHE C 1 115 ? 55.369 72.802 93.738 1.00 13.88 115 PHE C O 1
ATOM 6834 N N . GLY C 1 116 ? 56.239 73.391 95.715 1.00 13.09 116 GLY C N 1
ATOM 6835 C CA . GLY C 1 116 ? 57.195 74.314 95.055 1.00 12.55 116 GLY C CA 1
ATOM 6836 C C . GLY C 1 116 ? 58.095 73.544 94.099 1.00 11.17 116 GLY C C 1
ATOM 6837 O O . GLY C 1 116 ? 58.330 73.974 92.957 1.00 12.58 116 GLY C O 1
ATOM 6838 N N . ALA C 1 117 ? 58.625 72.415 94.551 1.00 11.95 117 ALA C N 1
ATOM 6839 C CA . ALA C 1 117 ? 59.519 71.620 93.701 1.00 11.98 117 ALA C CA 1
ATOM 6840 C C . ALA C 1 117 ? 58.798 71.042 92.506 1.00 12.24 117 ALA C C 1
ATOM 6841 O O . ALA C 1 117 ? 59.374 70.928 91.422 1.00 13.09 117 ALA C O 1
ATOM 6843 N N . ASP C 1 118 ? 57.571 70.592 92.710 1.00 11.57 118 ASP C N 1
ATOM 6844 C CA . ASP C 1 118 ? 56.790 70.040 91.594 1.00 12.45 118 ASP C CA 1
ATOM 6845 C C . ASP C 1 118 ? 56.509 71.122 90.553 1.00 12.61 118 ASP C C 1
ATOM 6846 O O . ASP C 1 118 ? 56.699 70.906 89.355 1.00 13.13 118 ASP C O 1
ATOM 6851 N N . ALA C 1 119 ? 56.108 72.308 91.024 1.00 12.08 119 ALA C N 1
ATOM 6852 C CA . ALA C 1 119 ? 55.791 73.435 90.147 1.00 11.87 119 ALA C CA 1
ATOM 6853 C C . ALA C 1 119 ? 57.036 73.859 89.374 1.00 11.44 119 ALA C C 1
ATOM 6854 O O . ALA C 1 119 ? 57.002 74.075 88.157 1.00 12.88 119 ALA C O 1
ATOM 6856 N N . MET C 1 120 ? 58.165 73.933 90.071 1.00 11.27 120 MET C N 1
ATOM 6857 C CA . MET C 1 120 ? 59.396 74.388 89.445 1.00 10.86 120 MET C CA 1
ATOM 6858 C C . MET C 1 120 ? 59.809 73.484 88.277 1.00 11.42 120 MET C C 1
ATOM 6859 O O . MET C 1 120 ? 60.420 73.965 87.322 1.00 13.65 120 MET C O 1
ATOM 6864 N N . ARG C 1 121 ? 59.514 72.189 88.380 1.00 11.60 121 ARG C N 1
ATOM 6865 C CA . ARG C 1 121 ? 59.945 71.181 87.407 1.00 10.44 121 ARG C CA 1
ATOM 6866 C C . ARG C 1 121 ? 59.016 71.092 86.204 1.00 12.07 121 ARG C C 1
ATOM 6867 O O . ARG C 1 121 ? 59.309 70.335 85.270 1.00 14.12 121 ARG C O 1
ATOM 6875 N N . GLY C 1 122 ? 57.921 71.865 86.202 1.00 10.93 122 GLY C N 1
ATOM 6876 C CA . GLY C 1 122 ? 56.976 71.836 85.094 1.00 12.55 122 GLY C CA 1
ATOM 6877 C C . GLY C 1 122 ? 57.247 72.933 84.100 1.00 12.68 122 GLY C C 1
ATOM 6878 O O . GLY C 1 122 ? 58.284 73.618 84.160 1.00 14.01 122 GLY C O 1
ATOM 6879 N N . PRO C 1 123 ? 56.346 73.096 83.123 1.00 12.69 123 PRO C N 1
ATOM 6880 C CA . PRO C 1 123 ? 56.563 73.982 81.983 1.00 14.80 123 PRO C CA 1
ATOM 6881 C C . PRO C 1 123 ? 56.548 75.478 82.324 1.00 15.16 123 PRO C C 1
ATOM 6882 O O . PRO C 1 123 ? 56.943 76.316 81.494 1.00 18.84 123 PRO C O 1
ATOM 6886 N N . ARG C 1 124 ? 56.113 75.852 83.525 1.00 13.94 124 ARG C N 1
ATOM 6887 C CA . ARG C 1 124 ? 56.085 77.268 83.877 1.00 15.20 124 ARG C CA 1
ATOM 6888 C C . ARG C 1 124 ? 57.157 77.659 84.885 1.00 15.20 124 ARG C C 1
ATOM 6889 O O . ARG C 1 124 ? 57.303 78.853 85.166 1.00 17.41 124 ARG C O 1
ATOM 6897 N N . GLY C 1 125 ? 57.882 76.697 85.455 1.00 13.78 125 GLY C N 1
ATOM 6898 C CA . GLY C 1 125 ? 58.999 77.059 86.340 1.00 14.52 125 GLY C CA 1
ATOM 6899 C C . GLY C 1 125 ? 58.578 77.995 87.461 1.00 13.44 125 GLY C C 1
ATOM 6900 O O . GLY C 1 125 ? 57.584 77.743 88.175 1.00 13.44 125 GLY C O 1
ATOM 6901 N N . LEU C 1 126 ? 59.357 79.067 87.650 1.00 13.82 126 LEU C N 1
ATOM 6902 C CA . LEU C 1 126 ? 59.099 80.006 88.744 1.00 14.43 126 LEU C CA 1
ATOM 6903 C C . LEU C 1 126 ? 57.695 80.566 88.773 1.00 14.15 126 LEU C C 1
ATOM 6904 O O . LEU C 1 126 ? 57.154 80.854 89.847 1.00 14.94 126 LEU C O 1
ATOM 6909 N N . LYS C 1 127 ? 57.087 80.752 87.599 1.00 15.56 127 LYS C N 1
ATOM 6910 C CA . LYS C 1 127 ? 55.733 81.304 87.569 1.00 16.51 127 LYS C CA 1
ATOM 6911 C C . LYS C 1 127 ? 54.719 80.357 88.200 1.00 16.15 127 LYS C C 1
ATOM 6912 O O . LYS C 1 127 ? 53.698 80.799 88.743 1.00 17.98 127 LYS C O 1
ATOM 6916 N N . ALA C 1 128 ? 54.963 79.048 88.106 1.00 13.23 128 ALA C N 1
ATOM 6917 C CA . ALA C 1 128 ? 54.061 78.101 88.749 1.00 13.42 128 ALA C CA 1
ATOM 6918 C C . ALA C 1 128 ? 54.260 78.080 90.266 1.00 12.59 128 ALA C C 1
ATOM 6919 O O . ALA C 1 128 ? 53.326 77.819 91.017 1.00 14.50 128 ALA C O 1
ATOM 6921 N N . VAL C 1 129 ? 55.488 78.299 90.721 1.00 13.08 129 VAL C N 1
ATOM 6922 C CA . VAL C 1 129 ? 55.795 78.296 92.152 1.00 12.81 129 VAL C CA 1
ATOM 6923 C C . VAL C 1 129 ? 55.028 79.472 92.806 1.00 12.66 129 VAL C C 1
ATOM 6924 O O . VAL C 1 129 ? 54.368 79.299 93.842 1.00 12.65 129 VAL C O 1
ATOM 6928 N N . GLY C 1 130 ? 55.134 80.667 92.226 1.00 13.02 130 GLY C N 1
ATOM 6929 C CA . GLY C 1 130 ? 54.500 81.833 92.799 1.00 13.61 130 GLY C CA 1
ATOM 6930 C C . GLY C 1 130 ? 55.266 82.394 93.991 1.00 13.31 130 GLY C C 1
ATOM 6931 O O . GLY C 1 130 ? 56.232 81.805 94.435 1.00 12.98 130 GLY C O 1
ATOM 6932 N N . PRO C 1 131 ? 54.825 83.539 94.518 1.00 14.10 131 PRO C N 1
ATOM 6933 C CA . PRO C 1 131 ? 55.612 84.266 95.500 1.00 15.35 131 PRO C CA 1
ATOM 6934 C C . PRO C 1 131 ? 55.323 83.961 96.951 1.00 14.40 131 PRO C C 1
ATOM 6935 O O . PRO C 1 131 ? 55.851 84.673 97.820 1.00 16.17 131 PRO C O 1
ATOM 6939 N N . TYR C 1 132 ? 54.523 82.939 97.251 1.00 13.59 132 TYR C N 1
ATOM 6940 C CA . TYR C 1 132 ? 54.084 82.721 98.636 1.00 14.52 132 TYR C CA 1
ATOM 6941 C C . TYR C 1 132 ? 54.584 81.451 99.295 1.00 14.03 132 TYR C C 1
ATOM 6942 O O . TYR C 1 132 ? 54.157 81.110 100.394 1.00 17.23 132 TYR C O 1
ATOM 6951 N N . VAL C 1 133 ? 55.476 80.732 98.636 1.00 13.38 133 VAL C N 1
ATOM 6952 C CA . VAL C 1 133 ? 55.849 79.428 99.145 1.00 13.43 133 VAL C CA 1
ATOM 6953 C C . VAL C 1 133 ? 56.770 79.506 100.365 1.00 12.67 133 VAL C C 1
ATOM 6954 O O . VAL C 1 133 ? 56.675 78.629 101.222 1.00 14.00 133 VAL C O 1
ATOM 6958 N N . VAL C 1 134 ? 57.677 80.497 100.439 1.00 12.97 134 VAL C N 1
ATOM 6959 C CA . VAL C 1 134 ? 58.608 80.516 101.579 1.00 13.02 134 VAL C CA 1
ATOM 6960 C C . VAL C 1 134 ? 57.887 80.583 102.916 1.00 11.65 134 VAL C C 1
ATOM 6961 O O . VAL C 1 134 ? 58.207 79.829 103.835 1.00 12.93 134 VAL C O 1
ATOM 6965 N N . THR C 1 135 ? 56.912 81.485 103.053 1.00 11.58 135 THR C N 1
ATOM 6966 C CA . THR C 1 135 ? 56.204 81.607 104.334 1.00 12.39 135 THR C CA 1
ATOM 6967 C C . THR C 1 135 ? 55.351 80.382 104.633 1.00 11.56 135 THR C C 1
ATOM 6968 O O . THR C 1 135 ? 55.032 80.125 105.798 1.00 12.81 135 THR C O 1
ATOM 6972 N N . LYS C 1 136 ? 54.953 79.658 103.586 1.00 11.37 136 LYS C N 1
ATOM 6973 C CA . LYS C 1 136 ? 54.207 78.417 103.803 1.00 11.95 136 LYS C CA 1
ATOM 6974 C C . LYS C 1 136 ? 55.135 77.296 104.243 1.00 12.85 136 LYS C C 1
ATOM 6975 O O . LYS C 1 136 ? 54.783 76.505 105.115 1.00 15.83 136 LYS C O 1
ATOM 6981 N N . ALA C 1 137 ? 56.312 77.192 103.618 1.00 12.84 137 ALA C N 1
ATOM 6982 C CA . ALA C 1 137 ? 57.197 76.019 103.749 1.00 14.71 137 ALA C CA 1
ATOM 6983 C C . ALA C 1 137 ? 58.193 76.164 104.876 1.00 14.30 137 ALA C C 1
ATOM 6984 O O . ALA C 1 137 ? 58.691 75.158 105.383 1.00 17.83 137 ALA C O 1
ATOM 6986 N N . MET C 1 138 ? 58.512 77.398 105.277 1.00 12.16 138 MET C N 1
ATOM 6987 C CA . MET C 1 138 ? 59.639 77.574 106.213 1.00 12.50 138 MET C CA 1
ATOM 6988 C C . MET C 1 138 ? 59.249 77.046 107.589 1.00 11.97 138 MET C C 1
ATOM 6989 O O . MET C 1 138 ? 58.056 77.018 107.967 1.00 12.31 138 MET C O 1
ATOM 6994 N N . ALA C 1 139 ? 60.253 76.647 108.362 1.00 11.64 139 ALA C N 1
ATOM 6995 C CA . ALA C 1 139 ? 60.007 76.023 109.663 1.00 12.20 139 ALA C CA 1
ATOM 6996 C C . ALA C 1 139 ? 59.277 76.948 110.635 1.00 11.74 139 ALA C C 1
ATOM 6997 O O . ALA C 1 139 ? 58.532 76.482 111.506 1.00 14.51 139 ALA C O 1
ATOM 6999 N N . SER C 1 140 ? 59.488 78.253 110.478 1.00 11.15 140 SER C N 1
ATOM 7000 C CA . SER C 1 140 ? 58.863 79.259 111.342 1.00 10.67 140 SER C CA 1
ATOM 7001 C C . SER C 1 140 ? 57.551 79.811 110.807 1.00 10.10 140 SER C C 1
ATOM 7002 O O . SER C 1 140 ? 57.045 80.803 111.333 1.00 10.84 140 SER C O 1
ATOM 7005 N N . GLY C 1 141 ? 56.951 79.142 109.825 1.00 9.64 141 GLY C N 1
ATOM 7006 C CA . GLY C 1 141 ? 55.696 79.639 109.254 1.00 11.06 141 GLY C CA 1
ATOM 7007 C C . GLY C 1 141 ? 54.630 79.956 110.275 1.00 10.73 141 GLY C C 1
ATOM 7008 O O . GLY C 1 141 ? 53.982 81.001 110.164 1.00 12.36 141 GLY C O 1
ATOM 7009 N N . VAL C 1 142 ? 54.431 79.089 111.272 1.00 10.43 142 VAL C N 1
ATOM 7010 C CA . VAL C 1 142 ? 53.364 79.310 112.232 1.00 12.01 142 VAL C CA 1
ATOM 7011 C C . VAL C 1 142 ? 53.584 80.609 113.001 1.00 12.82 142 VAL C C 1
ATOM 7012 O O . VAL C 1 142 ? 52.644 81.392 113.169 1.00 16.07 142 VAL C O 1
ATOM 7016 N N . SER C 1 143 ? 54.791 80.897 113.466 1.00 10.64 143 SER C N 1
ATOM 7017 C CA . SER C 1 143 ? 54.968 82.141 114.208 1.00 10.32 143 SER C CA 1
ATOM 7018 C C . SER C 1 143 ? 54.939 83.348 113.272 1.00 11.01 143 SER C C 1
ATOM 7019 O O . SER C 1 143 ? 54.280 84.352 113.548 1.00 13.29 143 SER C O 1
ATOM 7022 N N . ALA C 1 144 ? 55.601 83.261 112.134 1.00 10.86 144 ALA C N 1
ATOM 7023 C CA . ALA C 1 144 ? 55.640 84.397 111.202 1.00 11.49 144 ALA C CA 1
ATOM 7024 C C . ALA C 1 144 ? 54.233 84.788 110.754 1.00 12.32 144 ALA C C 1
ATOM 7025 O O . ALA C 1 144 ? 53.884 85.988 110.676 1.00 14.16 144 ALA C O 1
ATOM 7027 N N . CYS C 1 145 ? 53.437 83.777 110.403 1.00 10.81 145 CYS C N 1
ATOM 7028 C CA . CYS C 1 145 ? 52.127 84.026 109.783 1.00 12.57 145 CYS C CA 1
ATOM 7029 C C . CYS C 1 145 ? 51.095 84.539 110.773 1.00 12.13 145 CYS C C 1
ATOM 7030 O O . CYS C 1 145 ? 50.047 85.041 110.345 1.00 14.15 145 CYS C O 1
ATOM 7033 N N . LEU C 1 146 ? 51.372 84.420 112.079 1.00 10.56 146 LEU C N 1
ATOM 7034 C CA . LEU C 1 146 ? 50.478 84.922 113.122 1.00 11.41 146 LEU C CA 1
ATOM 7035 C C . LEU C 1 146 ? 50.950 86.228 113.719 1.00 11.48 146 LEU C C 1
ATOM 7036 O O . LEU C 1 146 ? 50.134 87.102 113.990 1.00 11.42 146 LEU C O 1
ATOM 7041 N N . ALA C 1 147 ? 52.263 86.383 113.926 1.00 12.78 147 ALA C N 1
ATOM 7042 C CA . ALA C 1 147 ? 52.746 87.574 114.637 1.00 12.44 147 ALA C CA 1
ATOM 7043 C C . ALA C 1 147 ? 52.451 88.772 113.792 1.00 14.48 147 ALA C C 1
ATOM 7044 O O . ALA C 1 147 ? 52.192 89.850 114.292 1.00 13.24 147 ALA C O 1
ATOM 7046 N N . THR C 1 148 ? 52.476 88.576 112.485 1.00 16.02 148 THR C N 1
ATOM 7047 C CA . THR C 1 148 ? 52.268 89.664 111.590 1.00 17.83 148 THR C CA 1
ATOM 7048 C C . THR C 1 148 ? 50.796 90.232 111.656 1.00 16.10 148 THR C C 1
ATOM 7049 O O . THR C 1 148 ? 50.581 91.387 112.080 1.00 17.13 148 THR C O 1
ATOM 7053 N N . PRO C 1 149 ? 49.767 89.422 111.345 1.00 15.38 149 PRO C N 1
ATOM 7054 C CA . PRO C 1 149 ? 48.385 89.934 111.410 1.00 14.35 149 PRO C CA 1
ATOM 7055 C C . PRO C 1 149 ? 47.874 90.250 112.819 1.00 14.48 149 PRO C C 1
ATOM 7056 O O . PRO C 1 149 ? 47.020 91.108 112.983 1.00 15.17 149 PRO C O 1
ATOM 7060 N N . PHE C 1 150 ? 48.426 89.605 113.845 1.00 11.98 150 PHE C N 1
ATOM 7061 C CA . PHE C 1 150 ? 48.015 89.922 115.207 1.00 11.71 150 PHE C CA 1
ATOM 7062 C C . PHE C 1 150 ? 48.805 91.092 115.792 1.00 12.10 150 PHE C C 1
ATOM 7063 O O . PHE C 1 150 ? 48.620 91.448 116.949 1.00 13.29 150 PHE C O 1
ATOM 7071 N N . LYS C 1 151 ? 49.696 91.680 114.994 1.00 11.86 151 LYS C N 1
ATOM 7072 C CA . LYS C 1 151 ? 50.432 92.886 115.385 1.00 11.23 151 LYS C CA 1
ATOM 7073 C C . LYS C 1 151 ? 51.212 92.664 116.669 1.00 11.11 151 LYS C C 1
ATOM 7074 O O . LYS C 1 151 ? 51.252 93.522 117.564 1.00 12.60 151 LYS C O 1
ATOM 7080 N N . ILE C 1 152 ? 51.901 91.526 116.727 1.00 10.87 152 ILE C N 1
ATOM 7081 C CA . ILE C 1 152 ? 52.702 91.194 117.898 1.00 10.57 152 ILE C CA 1
ATOM 7082 C C . ILE C 1 152 ? 54.017 91.967 117.855 1.00 10.85 152 ILE C C 1
ATOM 7083 O O . ILE C 1 152 ? 54.672 91.977 116.810 1.00 11.10 152 ILE C O 1
ATOM 7088 N N . HIS C 1 153 ? 54.393 92.582 118.985 1.00 10.22 153 HIS C N 1
ATOM 7089 C CA . HIS C 1 153 ? 55.653 93.331 119.048 1.00 10.51 153 HIS C CA 1
ATOM 7090 C C . HIS C 1 153 ? 56.743 92.704 119.924 1.00 10.37 153 HIS C C 1
ATOM 7091 O O . HIS C 1 153 ? 57.885 93.143 119.875 1.00 10.61 153 HIS C O 1
ATOM 7098 N N . GLY C 1 154 ? 56.377 91.740 120.766 1.00 10.22 154 GLY C N 1
ATOM 7099 C CA . GLY C 1 154 ? 57.324 91.114 121.677 1.00 10.42 154 GLY C CA 1
ATOM 7100 C C . GLY C 1 154 ? 58.097 89.981 121.011 1.00 10.76 154 GLY C C 1
ATOM 7101 O O . GLY C 1 154 ? 58.429 90.041 119.841 1.00 11.13 154 GLY C O 1
ATOM 7102 N N . VAL C 1 155 ? 58.380 88.926 121.762 1.00 10.95 155 VAL C N 1
ATOM 7103 C CA . VAL C 1 155 ? 59.057 87.791 121.149 1.00 11.31 155 VAL C CA 1
ATOM 7104 C C . VAL C 1 155 ? 58.241 87.179 120.001 1.00 10.51 155 VAL C C 1
ATOM 7105 O O . VAL C 1 155 ? 56.996 87.206 120.012 1.00 12.09 155 VAL C O 1
ATOM 7109 N N . ASN C 1 156 ? 58.937 86.600 119.034 1.00 10.05 156 ASN C N 1
ATOM 7110 C CA . ASN C 1 156 ? 58.272 86.012 117.875 1.00 10.89 156 ASN C CA 1
ATOM 7111 C C . ASN C 1 156 ? 59.236 84.984 117.310 1.00 10.42 156 ASN C C 1
ATOM 7112 O O . ASN C 1 156 ? 60.239 85.338 116.688 1.00 13.75 156 ASN C O 1
ATOM 7117 N N . TYR C 1 157 ? 58.957 83.718 117.571 1.00 8.77 157 TYR C N 1
ATOM 7118 C CA . TYR C 1 157 ? 59.712 82.627 116.956 1.00 8.30 157 TYR C CA 1
ATOM 7119 C C . TYR C 1 157 ? 58.971 81.321 117.164 1.00 7.23 157 TYR C C 1
ATOM 7120 O O . TYR C 1 157 ? 57.951 81.275 117.877 1.00 8.07 157 TYR C O 1
ATOM 7129 N N . SER C 1 158 ? 59.456 80.278 116.481 1.00 8.60 158 SER C N 1
ATOM 7130 C CA . SER C 1 158 ? 58.861 78.948 116.596 1.00 9.20 158 SER C CA 1
ATOM 7131 C C . SER C 1 158 ? 59.851 78.055 117.316 1.00 9.76 158 SER C C 1
ATOM 7132 O O . SER C 1 158 ? 61.037 78.162 117.106 1.00 15.48 158 SER C O 1
ATOM 7135 N N . ILE C 1 159 ? 59.404 77.195 118.188 1.00 10.80 159 ILE C N 1
ATOM 7136 C CA . ILE C 1 159 ? 60.239 76.101 118.646 1.00 10.93 159 ILE C CA 1
ATOM 7137 C C . ILE C 1 159 ? 59.743 74.887 117.896 1.00 11.96 159 ILE C C 1
ATOM 7138 O O . ILE C 1 159 ? 58.535 74.754 117.649 1.00 14.12 159 ILE C O 1
ATOM 7143 N N . SER C 1 160 ? 60.668 74.000 117.508 1.00 11.66 160 SER C N 1
ATOM 7144 C CA . SER C 1 160 ? 60.265 72.681 116.986 1.00 12.73 160 SER C CA 1
ATOM 7145 C C . SER C 1 160 ? 61.032 71.596 117.712 1.00 10.30 160 SER C C 1
ATOM 7146 O O . SER C 1 160 ? 62.237 71.715 117.976 1.00 11.96 160 SER C O 1
ATOM 7151 N N . SER C 1 161 ? 60.326 70.525 118.011 1.00 9.46 161 SER C N 1
ATOM 7152 C CA . SER C 1 161 ? 60.878 69.403 118.751 1.00 9.86 161 SER C CA 1
ATOM 7153 C C . SER C 1 161 ? 59.946 68.217 118.538 1.00 10.06 161 SER C C 1
ATOM 7154 O O . SER C 1 161 ? 59.596 67.509 119.458 1.00 10.90 161 SER C O 1
ATOM 7157 N N . ALA C 1 162 ? 59.511 68.045 117.286 1.00 11.05 162 ALA C N 1
ATOM 7158 C CA . ALA C 1 162 ? 58.697 66.895 116.893 1.00 11.94 162 ALA C CA 1
ATOM 7159 C C . ALA C 1 162 ? 57.464 66.864 117.809 1.00 12.27 162 ALA C C 1
ATOM 7160 O O . ALA C 1 162 ? 56.772 67.890 117.919 1.00 11.58 162 ALA C O 1
ATOM 7162 N N . CYS C 1 163 ? 57.162 65.737 118.444 1.00 12.77 163 CYS C N 1
ATOM 7163 C CA . CYS C 1 163 ? 55.960 65.603 119.284 1.00 14.60 163 CYS C CA 1
ATOM 7164 C C . CYS C 1 163 ? 55.914 66.524 120.482 1.00 13.43 163 CYS C C 1
ATOM 7165 O O . CYS C 1 163 ? 54.860 66.695 121.106 1.00 14.42 163 CYS C O 1
ATOM 7168 N N . ALA C 1 164 ? 57.057 67.063 120.863 1.00 10.39 164 ALA C N 1
ATOM 7169 C CA . ALA C 1 164 ? 57.112 67.975 122.005 1.00 10.01 164 ALA C CA 1
ATOM 7170 C C . ALA C 1 164 ? 56.957 69.465 121.652 1.00 8.73 164 ALA C C 1
ATOM 7171 O O . ALA C 1 164 ? 56.919 70.314 122.543 1.00 9.96 164 ALA C O 1
ATOM 7173 N N . THR C 1 165 ? 56.865 69.772 120.355 1.00 8.56 165 THR C N 1
ATOM 7174 C CA . THR C 1 165 ? 56.973 71.148 119.850 1.00 7.75 165 THR C CA 1
ATOM 7175 C C . THR C 1 165 ? 56.185 72.140 120.694 1.00 7.64 165 THR C C 1
ATOM 7176 O O . THR C 1 165 ? 56.727 73.129 121.209 1.00 8.04 165 THR C O 1
ATOM 7180 N N . SER C 1 166 ? 54.852 71.962 120.752 1.00 7.83 166 SER C N 1
ATOM 7181 C CA . SER C 1 166 ? 54.052 73.022 121.339 1.00 8.06 166 SER C CA 1
ATOM 7182 C C . SER C 1 166 ? 54.071 72.984 122.858 1.00 7.78 166 SER C C 1
ATOM 7183 O O . SER C 1 166 ? 53.706 73.972 123.490 1.00 8.50 166 SER C O 1
ATOM 7186 N N . ALA C 1 167 ? 54.541 71.875 123.458 1.00 7.65 167 ALA C N 1
ATOM 7187 C CA . ALA C 1 167 ? 54.789 71.871 124.885 1.00 8.14 167 ALA C CA 1
ATOM 7188 C C . ALA C 1 167 ? 56.022 72.708 125.226 1.00 7.89 167 ALA C C 1
ATOM 7189 O O . ALA C 1 167 ? 56.011 73.511 126.173 1.00 8.31 167 ALA C O 1
ATOM 7191 N N . HIS C 1 168 ? 57.083 72.580 124.426 1.00 6.94 168 HIS C N 1
ATOM 7192 C CA . HIS C 1 168 ? 58.253 73.459 124.617 1.00 7.40 168 HIS C CA 1
ATOM 7193 C C . HIS C 1 168 ? 57.899 74.910 124.328 1.00 7.30 168 HIS C C 1
ATOM 7194 O O . HIS C 1 168 ? 58.434 75.847 124.955 1.00 8.98 168 HIS C O 1
ATOM 7201 N N . CYS C 1 169 ? 56.978 75.144 123.393 1.00 7.45 169 CYS C N 1
ATOM 7202 C CA . CYS C 1 169 ? 56.530 76.518 123.150 1.00 7.47 169 CYS C CA 1
ATOM 7203 C C . CYS C 1 169 ? 55.895 77.107 124.428 1.00 7.72 169 CYS C C 1
ATOM 7204 O O . CYS C 1 169 ? 56.199 78.245 124.840 1.00 8.33 169 CYS C O 1
ATOM 7207 N N . ILE C 1 170 ? 55.019 76.340 125.072 1.00 7.69 170 ILE C N 1
ATOM 7208 C CA . ILE C 1 170 ? 54.404 76.832 126.308 1.00 7.29 170 ILE C CA 1
ATOM 7209 C C . ILE C 1 170 ? 55.458 77.001 127.390 1.00 8.18 170 ILE C C 1
ATOM 7210 O O . ILE C 1 170 ? 55.433 78.006 128.113 1.00 8.51 170 ILE C O 1
ATOM 7215 N N . GLY C 1 171 ? 56.379 76.040 127.543 1.00 7.67 171 GLY C N 1
ATOM 7216 C CA . GLY C 1 171 ? 57.395 76.206 128.571 1.00 8.64 171 GLY C CA 1
ATOM 7217 C C . GLY C 1 171 ? 58.278 77.412 128.333 1.00 7.70 171 GLY C C 1
ATOM 7218 O O . GLY C 1 171 ? 58.655 78.122 129.289 1.00 8.23 171 GLY C O 1
ATOM 7219 N N . ASN C 1 172 ? 58.660 77.640 127.070 1.00 8.02 172 ASN C N 1
ATOM 7220 C CA . ASN C 1 172 ? 59.436 78.833 126.780 1.00 9.34 172 ASN C CA 1
ATOM 7221 C C . ASN C 1 172 ? 58.664 80.124 127.069 1.00 8.55 172 ASN C C 1
ATOM 7222 O O . ASN C 1 172 ? 59.246 81.128 127.518 1.00 9.66 172 ASN C O 1
ATOM 7231 N N . ALA C 1 173 ? 57.347 80.126 126.817 1.00 8.61 173 ALA C N 1
ATOM 7232 C CA . ALA C 1 173 ? 56.509 81.266 127.182 1.00 9.51 173 ALA C CA 1
ATOM 7233 C C . ALA C 1 173 ? 56.569 81.517 128.684 1.00 9.14 173 ALA C C 1
ATOM 7234 O O . ALA C 1 173 ? 56.724 82.653 129.126 1.00 9.87 173 ALA C O 1
ATOM 7236 N N . VAL C 1 174 ? 56.469 80.448 129.473 1.00 9.00 174 VAL C N 1
ATOM 7237 C CA . VAL C 1 174 ? 56.630 80.555 130.936 1.00 9.09 174 VAL C CA 1
ATOM 7238 C C . VAL C 1 174 ? 57.977 81.183 131.277 1.00 9.66 174 VAL C C 1
ATOM 7239 O O . VAL C 1 174 ? 58.051 82.084 132.122 1.00 10.01 174 VAL C O 1
ATOM 7243 N N . GLU C 1 175 ? 59.041 80.741 130.606 1.00 9.31 175 GLU C N 1
ATOM 7244 C CA . GLU C 1 175 ? 60.359 81.305 130.876 1.00 9.91 175 GLU C CA 1
ATOM 7245 C C . GLU C 1 175 ? 60.418 82.797 130.575 1.00 9.46 175 GLU C C 1
ATOM 7246 O O . GLU C 1 175 ? 61.075 83.550 131.310 1.00 10.16 175 GLU C O 1
ATOM 7252 N N . GLN C 1 176 ? 59.744 83.247 129.512 1.00 9.28 176 GLN C N 1
ATOM 7253 C CA . GLN C 1 176 ? 59.757 84.681 129.222 1.00 9.12 176 GLN C CA 1
ATOM 7254 C C . GLN C 1 176 ? 59.098 85.460 130.345 1.00 10.36 176 GLN C C 1
ATOM 7255 O O . GLN C 1 176 ? 59.536 86.570 130.669 1.00 11.13 176 GLN C O 1
ATOM 7261 N N . ILE C 1 177 ? 58.039 84.898 130.920 1.00 9.92 177 ILE C N 1
ATOM 7262 C CA . ILE C 1 177 ? 57.368 85.528 132.062 1.00 10.41 177 ILE C CA 1
ATOM 7263 C C . ILE C 1 177 ? 58.329 85.552 133.265 1.00 10.62 177 ILE C C 1
ATOM 7264 O O . ILE C 1 177 ? 58.494 86.567 133.941 1.00 11.33 177 ILE C O 1
ATOM 7272 N N . GLN C 1 178 ? 58.966 84.414 133.537 1.00 11.22 178 GLN C N 1
ATOM 7273 C CA . GLN C 1 178 ? 59.875 84.301 134.698 1.00 11.21 178 GLN C CA 1
ATOM 7274 C C . GLN C 1 178 ? 61.045 85.267 134.586 1.00 12.57 178 GLN C C 1
ATOM 7275 O O . GLN C 1 178 ? 61.554 85.779 135.605 1.00 15.06 178 GLN C O 1
ATOM 7281 N N . LEU C 1 179 ? 61.533 85.463 133.366 1.00 11.21 179 LEU C N 1
ATOM 7282 C CA . LEU C 1 179 ? 62.646 86.387 133.147 1.00 12.41 179 LEU C CA 1
ATOM 7283 C C . LEU C 1 179 ? 62.186 87.848 133.194 1.00 13.00 179 LEU C C 1
ATOM 7284 O O . LEU C 1 179 ? 63.009 88.762 133.086 1.00 14.28 179 LEU C O 1
ATOM 7289 N N . GLY C 1 180 ? 60.882 88.086 133.335 1.00 12.09 180 GLY C N 1
ATOM 7290 C CA . GLY C 1 180 ? 60.364 89.459 133.379 1.00 12.64 180 GLY C CA 1
ATOM 7291 C C . GLY C 1 180 ? 60.317 90.125 132.018 1.00 11.93 180 GLY C C 1
ATOM 7292 O O . GLY C 1 180 ? 60.086 91.343 131.943 1.00 13.49 180 GLY C O 1
ATOM 7293 N N . LYS C 1 181 ? 60.487 89.347 130.937 1.00 11.30 181 LYS C N 1
ATOM 7294 C CA . LYS C 1 181 ? 60.608 89.937 129.611 1.00 11.25 181 LYS C CA 1
ATOM 7295 C C . LYS C 1 181 ? 59.297 90.198 128.910 1.00 11.29 181 LYS C C 1
ATOM 7296 O O . LYS C 1 181 ? 59.221 91.029 128.009 1.00 13.03 181 LYS C O 1
ATOM 7302 N N . GLN C 1 182 ? 58.262 89.434 129.264 1.00 9.79 182 GLN C N 1
ATOM 7303 C CA . GLN C 1 182 ? 56.950 89.548 128.615 1.00 10.01 182 GLN C CA 1
ATOM 7304 C C . GLN C 1 182 ? 55.889 89.471 129.689 1.00 10.15 182 GLN C C 1
ATOM 7305 O O . GLN C 1 182 ? 56.080 88.796 130.705 1.00 11.15 182 GLN C O 1
ATOM 7311 N N . ASP C 1 183 ? 54.761 90.146 129.448 1.00 10.37 183 ASP C N 1
ATOM 7312 C CA . ASP C 1 183 ? 53.594 89.996 130.301 1.00 10.96 183 ASP C CA 1
ATOM 7313 C C . ASP C 1 183 ? 52.610 88.945 129.790 1.00 9.40 183 ASP C C 1
ATOM 7314 O O . ASP C 1 183 ? 51.909 88.311 130.595 1.00 10.46 183 ASP C O 1
ATOM 7319 N N . ILE C 1 184 ? 52.524 88.815 128.464 1.00 9.31 184 ILE C N 1
ATOM 7320 C CA . ILE C 1 184 ? 51.674 87.803 127.822 1.00 8.57 184 ILE C CA 1
ATOM 7321 C C . ILE C 1 184 ? 52.484 87.180 126.700 1.00 9.15 184 ILE C C 1
ATOM 7322 O O . ILE C 1 184 ? 53.155 87.905 125.959 1.00 9.59 184 ILE C O 1
ATOM 7327 N N . VAL C 1 185 ? 52.441 85.851 126.595 1.00 8.81 185 VAL C N 1
ATOM 7328 C CA . VAL C 1 185 ? 52.940 85.201 125.400 1.00 8.34 185 VAL C CA 1
ATOM 7329 C C . VAL C 1 185 ? 51.896 84.216 124.931 1.00 8.54 185 VAL C C 1
ATOM 7330 O O . VAL C 1 185 ? 51.436 83.372 125.718 1.00 9.38 185 VAL C O 1
ATOM 7334 N N . PHE C 1 186 ? 51.468 84.360 123.673 1.00 7.78 186 PHE C N 1
ATOM 7335 C CA . PHE C 1 186 ? 50.604 83.363 123.061 1.00 7.38 186 PHE C CA 1
ATOM 7336 C C . PHE C 1 186 ? 51.476 82.181 122.688 1.00 7.45 186 PHE C C 1
ATOM 7337 O O . PHE C 1 186 ? 52.486 82.362 122.002 1.00 9.41 186 PHE C O 1
ATOM 7345 N N . ALA C 1 187 ? 51.114 80.986 123.141 1.00 7.44 187 ALA C N 1
ATOM 7346 C CA . ALA C 1 187 ? 51.962 79.820 122.904 1.00 7.34 187 ALA C CA 1
ATOM 7347 C C . ALA C 1 187 ? 51.127 78.680 122.345 1.00 7.87 187 ALA C C 1
ATOM 7348 O O . ALA C 1 187 ? 50.022 78.403 122.821 1.00 8.39 187 ALA C O 1
ATOM 7350 N N . GLY C 1 188 ? 51.673 77.932 121.390 1.00 7.17 188 GLY C N 1
ATOM 7351 C CA . GLY C 1 188 ? 50.917 76.849 120.820 1.00 7.67 188 GLY C CA 1
ATOM 7352 C C . GLY C 1 188 ? 51.548 76.319 119.565 1.00 7.27 188 GLY C C 1
ATOM 7353 O O . GLY C 1 188 ? 52.786 76.290 119.429 1.00 8.64 188 GLY C O 1
ATOM 7354 N N . GLY C 1 189 ? 50.721 75.860 118.639 1.00 8.51 189 GLY C N 1
ATOM 7355 C CA . GLY C 1 189 ? 51.287 75.246 117.457 1.00 9.63 189 GLY C CA 1
ATOM 7356 C C . GLY C 1 189 ? 50.215 74.813 116.497 1.00 8.00 189 GLY C C 1
ATOM 7357 O O . GLY C 1 189 ? 49.027 74.891 116.796 1.00 9.14 189 GLY C O 1
ATOM 7358 N N . GLY C 1 190 ? 50.665 74.278 115.366 1.00 9.32 190 GLY C N 1
ATOM 7359 C CA . GLY C 1 190 ? 49.753 73.740 114.385 1.00 9.00 190 GLY C CA 1
ATOM 7360 C C . GLY C 1 190 ? 50.434 72.658 113.591 1.00 8.47 190 GLY C C 1
ATOM 7361 O O . GLY C 1 190 ? 51.675 72.592 113.566 1.00 10.94 190 GLY C O 1
ATOM 7362 N N . GLU C 1 191 ? 49.642 71.847 112.895 1.00 9.07 191 GLU C N 1
ATOM 7363 C CA . GLU C 1 191 ? 50.210 70.790 112.061 1.00 9.49 191 GLU C CA 1
ATOM 7364 C C . GLU C 1 191 ? 49.258 70.534 110.926 1.00 8.88 191 GLU C C 1
ATOM 7365 O O . GLU C 1 191 ? 48.068 70.319 111.164 1.00 9.94 191 GLU C O 1
ATOM 7371 N N . GLU C 1 192 ? 49.782 70.505 109.706 1.00 9.33 192 GLU C N 1
ATOM 7372 C CA . GLU C 1 192 ? 48.939 70.125 108.577 1.00 9.39 192 GLU C CA 1
ATOM 7373 C C . GLU C 1 192 ? 48.803 68.616 108.544 1.00 10.54 192 GLU C C 1
ATOM 7374 O O . GLU C 1 192 ? 49.600 67.904 109.142 1.00 11.17 192 GLU C O 1
ATOM 7380 N N . LEU C 1 193 ? 47.808 68.139 107.805 1.00 10.06 193 LEU C N 1
ATOM 7381 C CA . LEU C 1 193 ? 47.574 66.727 107.666 1.00 10.22 193 LEU C CA 1
ATOM 7382 C C . LEU C 1 193 ? 47.597 66.402 106.187 1.00 11.28 193 LEU C C 1
ATOM 7383 O O . LEU C 1 193 ? 46.806 66.934 105.431 1.00 15.28 193 LEU C O 1
ATOM 7388 N N . CYS C 1 194 ? 48.522 65.559 105.771 1.00 11.03 194 CYS C N 1
ATOM 7389 C CA . CYS C 1 194 ? 48.807 65.382 104.342 1.00 11.98 194 CYS C CA 1
ATOM 7390 C C . CYS C 1 194 ? 49.553 64.075 104.097 1.00 11.19 194 CYS C C 1
ATOM 7391 O O . CYS C 1 194 ? 50.378 63.677 104.916 1.00 12.05 194 CYS C O 1
ATOM 7394 N N . TRP C 1 195 ? 49.336 63.424 102.951 1.00 10.32 195 TRP C N 1
ATOM 7395 C CA . TRP C 1 195 ? 50.102 62.213 102.664 1.00 10.20 195 TRP C CA 1
ATOM 7396 C C . TRP C 1 195 ? 51.605 62.521 102.566 1.00 10.53 195 TRP C C 1
ATOM 7397 O O . TRP C 1 195 ? 52.423 61.643 102.860 1.00 10.92 195 TRP C O 1
ATOM 7408 N N . GLU C 1 196 ? 51.977 63.743 102.152 1.00 11.38 196 GLU C N 1
ATOM 7409 C CA . GLU C 1 196 ? 53.393 64.059 101.903 1.00 12.80 196 GLU C CA 1
ATOM 7410 C C . GLU C 1 196 ? 54.204 63.819 103.163 1.00 13.32 196 GLU C C 1
ATOM 7411 O O . GLU C 1 196 ? 55.294 63.212 103.110 1.00 16.44 196 GLU C O 1
ATOM 7417 N N . MET C 1 197 ? 53.648 64.231 104.298 1.00 12.58 197 MET C N 1
ATOM 7418 C CA . MET C 1 197 ? 54.312 63.979 105.562 1.00 14.22 197 MET C CA 1
ATOM 7419 C C . MET C 1 197 ? 53.968 62.589 106.152 1.00 13.35 197 MET C C 1
ATOM 7420 O O . MET C 1 197 ? 54.843 61.871 106.689 1.00 13.66 197 MET C O 1
ATOM 7425 N N . ALA C 1 198 ? 52.690 62.213 106.091 1.00 10.98 198 ALA C N 1
ATOM 7426 C CA . ALA C 1 198 ? 52.283 60.950 106.702 1.00 10.31 198 ALA C CA 1
ATOM 7427 C C . ALA C 1 198 ? 53.046 59.751 106.130 1.00 10.68 198 ALA C C 1
ATOM 7428 O O . ALA C 1 198 ? 53.374 58.818 106.875 1.00 11.55 198 ALA C O 1
ATOM 7430 N N . CYS C 1 199 ? 53.356 59.764 104.817 1.00 10.58 199 CYS C N 1
ATOM 7431 C CA . CYS C 1 199 ? 53.983 58.613 104.229 1.00 11.17 199 CYS C CA 1
ATOM 7432 C C . CYS C 1 199 ? 55.379 58.387 104.789 1.00 11.99 199 CYS C C 1
ATOM 7433 O O . CYS C 1 199 ? 55.838 57.261 104.810 1.00 13.20 199 CYS C O 1
ATOM 7436 N N . GLU C 1 200 ? 56.024 59.441 105.288 1.00 11.69 200 GLU C N 1
ATOM 7437 C CA . GLU C 1 200 ? 57.361 59.320 105.874 1.00 12.26 200 GLU C CA 1
ATOM 7438 C C . GLU C 1 200 ? 57.273 58.546 107.184 1.00 11.14 200 GLU C C 1
ATOM 7439 O O . GLU C 1 200 ? 58.171 57.783 107.522 1.00 11.59 200 GLU C O 1
ATOM 7445 N N . PHE C 1 201 ? 56.229 58.805 107.964 1.00 11.25 201 PHE C N 1
ATOM 7446 C CA . PHE C 1 201 ? 56.001 58.029 109.182 1.00 10.71 201 PHE C CA 1
ATOM 7447 C C . PHE C 1 201 ? 55.617 56.584 108.888 1.00 10.32 201 PHE C C 1
ATOM 7448 O O . PHE C 1 201 ? 56.096 55.661 109.546 1.00 12.09 201 PHE C O 1
ATOM 7456 N N . ASP C 1 202 ? 54.775 56.375 107.871 1.00 10.62 202 ASP C N 1
ATOM 7457 C CA . ASP C 1 202 ? 54.432 55.004 107.507 1.00 11.52 202 ASP C CA 1
ATOM 7458 C C . ASP C 1 202 ? 55.663 54.245 107.017 1.00 11.38 202 ASP C C 1
ATOM 7459 O O . ASP C 1 202 ? 55.832 53.058 107.313 1.00 12.93 202 ASP C O 1
ATOM 7464 N N . ALA C 1 203 ? 56.560 54.934 106.306 1.00 11.69 203 ALA C N 1
ATOM 7465 C CA . ALA C 1 203 ? 57.755 54.283 105.776 1.00 12.29 203 ALA C CA 1
ATOM 7466 C C . ALA C 1 203 ? 58.712 53.860 106.886 1.00 13.63 203 ALA C C 1
ATOM 7467 O O . ALA C 1 203 ? 59.561 52.998 106.639 1.00 15.37 203 ALA C O 1
ATOM 7469 N N . MET C 1 204 ? 58.605 54.472 108.081 1.00 14.08 204 MET C N 1
ATOM 7470 C CA . MET C 1 204 ? 59.400 53.992 109.211 1.00 16.22 204 MET C CA 1
ATOM 7471 C C . MET C 1 204 ? 58.618 52.977 110.078 1.00 16.18 204 MET C C 1
ATOM 7472 O O . MET C 1 204 ? 59.112 52.502 111.105 1.00 19.05 204 MET C O 1
ATOM 7480 N N . GLY C 1 205 ? 57.393 52.653 109.688 1.00 14.75 205 GLY C N 1
ATOM 7481 C CA . GLY C 1 205 ? 56.591 51.672 110.410 1.00 15.46 205 GLY C CA 1
ATOM 7482 C C . GLY C 1 205 ? 55.918 52.232 111.646 1.00 15.12 205 GLY C C 1
ATOM 7483 O O . GLY C 1 205 ? 55.463 51.444 112.490 1.00 17.32 205 GLY C O 1
ATOM 7484 N N . ALA C 1 206 ? 55.765 53.566 111.724 1.00 12.74 206 ALA C N 1
ATOM 7485 C CA . ALA C 1 206 ? 55.279 54.179 112.955 1.00 12.16 206 ALA C CA 1
ATOM 7486 C C . ALA C 1 206 ? 53.768 54.256 113.066 1.00 12.43 206 ALA C C 1
ATOM 7487 O O . ALA C 1 206 ? 53.262 54.496 114.176 1.00 13.36 206 ALA C O 1
ATOM 7489 N N . LEU C 1 207 ? 53.055 54.088 111.945 1.00 11.83 207 LEU C N 1
ATOM 7490 C CA . LEU C 1 207 ? 51.609 54.339 111.918 1.00 10.82 207 LEU C CA 1
ATOM 7491 C C . LEU C 1 207 ? 50.818 53.036 112.016 1.00 11.09 207 LEU C C 1
ATOM 7492 O O . LEU C 1 207 ? 51.268 51.966 111.528 1.00 12.18 207 LEU C O 1
ATOM 7497 N N . SER C 1 208 ? 49.612 53.127 112.590 1.00 11.28 208 SER C N 1
ATOM 7498 C CA . SER C 1 208 ? 48.717 51.984 112.650 1.00 11.43 208 SER C CA 1
ATOM 7499 C C . SER C 1 208 ? 48.302 51.553 111.229 1.00 12.73 208 SER C C 1
ATOM 7500 O O . SER C 1 208 ? 47.913 52.391 110.403 1.00 13.29 208 SER C O 1
ATOM 7503 N N . THR C 1 209 ? 48.304 50.239 110.978 1.00 12.28 209 THR C N 1
ATOM 7504 C CA . THR C 1 209 ? 47.914 49.748 109.642 1.00 13.52 209 THR C CA 1
ATOM 7505 C C . THR C 1 209 ? 46.893 48.610 109.684 1.00 14.18 209 THR C C 1
ATOM 7506 O O . THR C 1 209 ? 46.388 48.226 108.646 1.00 16.19 209 THR C O 1
ATOM 7510 N N . LYS C 1 210 ? 46.607 48.035 110.851 1.00 14.79 210 LYS C N 1
ATOM 7511 C CA . LYS C 1 210 ? 45.783 46.814 110.890 1.00 16.47 210 LYS C CA 1
ATOM 7512 C C . LYS C 1 210 ? 44.305 47.088 111.142 1.00 15.32 210 LYS C C 1
ATOM 7513 O O . LYS C 1 210 ? 43.485 46.160 111.177 1.00 17.91 210 LYS C O 1
ATOM 7517 N N . TYR C 1 211 ? 43.939 48.357 111.308 1.00 14.33 211 TYR C N 1
ATOM 7518 C CA . TYR C 1 211 ? 42.591 48.713 111.764 1.00 14.26 211 TYR C CA 1
ATOM 7519 C C . TYR C 1 211 ? 41.894 49.645 110.777 1.00 14.11 211 TYR C C 1
ATOM 7520 O O . TYR C 1 211 ? 40.971 50.375 111.152 1.00 14.92 211 TYR C O 1
ATOM 7529 N N . ASN C 1 212 ? 42.316 49.626 109.514 1.00 14.13 212 ASN C N 1
ATOM 7530 C CA . ASN C 1 212 ? 41.752 50.594 108.562 1.00 14.67 212 ASN C CA 1
ATOM 7531 C C . ASN C 1 212 ? 40.257 50.442 108.326 1.00 15.88 212 ASN C C 1
ATOM 7532 O O . ASN C 1 212 ? 39.569 51.440 108.008 1.00 16.67 212 ASN C O 1
ATOM 7537 N N . ASP C 1 213 ? 39.756 49.222 108.507 1.00 16.53 213 ASP C N 1
ATOM 7538 C CA . ASP C 1 213 ? 38.328 48.968 108.338 1.00 18.51 213 ASP C CA 1
ATOM 7539 C C . ASP C 1 213 ? 37.488 49.443 109.517 1.00 18.51 213 ASP C C 1
ATOM 7540 O O . ASP C 1 213 ? 36.243 49.494 109.434 1.00 19.30 213 ASP C O 1
ATOM 7545 N N . THR C 1 214 ? 38.149 49.730 110.639 1.00 17.13 214 THR C N 1
ATOM 7546 C CA . THR C 1 214 ? 37.446 50.208 111.825 1.00 16.06 214 THR C CA 1
ATOM 7547 C C . THR C 1 214 ? 38.234 51.394 112.381 1.00 15.57 214 THR C C 1
ATOM 7548 O O . THR C 1 214 ? 38.928 51.273 113.397 1.00 14.81 214 THR C O 1
ATOM 7552 N N . PRO C 1 215 ? 38.180 52.535 111.677 1.00 13.17 215 PRO C N 1
ATOM 7553 C CA . PRO C 1 215 ? 39.104 53.644 112.000 1.00 13.25 215 PRO C CA 1
ATOM 7554 C C . PRO C 1 215 ? 39.074 54.083 113.441 1.00 13.63 215 PRO C C 1
ATOM 7555 O O . PRO C 1 215 ? 40.115 54.477 113.986 1.00 13.22 215 PRO C O 1
ATOM 7559 N N . GLU C 1 216 ? 37.906 54.041 114.069 1.00 12.54 216 GLU C N 1
ATOM 7560 C CA . GLU C 1 216 ? 37.802 54.565 115.447 1.00 12.86 216 GLU C CA 1
ATOM 7561 C C . GLU C 1 216 ? 38.470 53.667 116.470 1.00 13.17 216 GLU C C 1
ATOM 7562 O O . GLU C 1 216 ? 38.626 54.064 117.632 1.00 14.43 216 GLU C O 1
ATOM 7568 N N . LYS C 1 217 ? 38.863 52.465 116.046 1.00 12.77 217 LYS C N 1
ATOM 7569 C CA . LYS C 1 217 ? 39.540 51.506 116.929 1.00 14.34 217 LYS C CA 1
ATOM 7570 C C . LYS C 1 217 ? 41.054 51.463 116.719 1.00 12.97 217 LYS C C 1
ATOM 7571 O O . LYS C 1 217 ? 41.758 50.712 117.399 1.00 14.46 217 LYS C O 1
ATOM 7575 N N . ALA C 1 218 ? 41.558 52.210 115.742 1.00 12.14 218 ALA C N 1
ATOM 7576 C CA . ALA C 1 218 ? 42.995 52.095 115.386 1.00 11.76 218 ALA C CA 1
ATOM 7577 C C . ALA C 1 218 ? 43.934 52.643 116.463 1.00 12.37 218 ALA C C 1
ATOM 7578 O O . ALA C 1 218 ? 44.979 52.047 116.747 1.00 14.17 218 ALA C O 1
ATOM 7580 N N . SER C 1 219 ? 43.582 53.787 117.049 1.00 11.04 219 SER C N 1
ATOM 7581 C CA . SER C 1 219 ? 44.394 54.406 118.080 1.00 10.54 219 SER C CA 1
ATOM 7582 C C . SER C 1 219 ? 43.923 53.810 119.421 1.00 11.33 219 SER C C 1
ATOM 7583 O O . SER C 1 219 ? 42.739 53.952 119.791 1.00 12.62 219 SER C O 1
ATOM 7586 N N . ARG C 1 220 ? 44.813 53.137 120.144 1.00 11.82 220 ARG C N 1
ATOM 7587 C CA . ARG C 1 220 ? 44.345 52.246 121.220 1.00 11.21 220 ARG C CA 1
ATOM 7588 C C . ARG C 1 220 ? 45.484 52.084 122.243 1.00 11.87 220 ARG C C 1
ATOM 7589 O O . ARG C 1 220 ? 45.910 50.990 122.605 1.00 12.41 220 ARG C O 1
ATOM 7597 N N . THR C 1 221 ? 45.962 53.232 122.716 1.00 10.49 221 THR C N 1
ATOM 7598 C CA . THR C 1 221 ? 47.060 53.281 123.658 1.00 10.17 221 THR C CA 1
ATOM 7599 C C . THR C 1 221 ? 46.821 52.308 124.811 1.00 11.26 221 THR C C 1
ATOM 7600 O O . THR C 1 221 ? 45.723 52.257 125.385 1.00 11.23 221 THR C O 1
ATOM 7604 N N . TYR C 1 222 ? 47.851 51.525 125.136 1.00 11.02 222 TYR C N 1
ATOM 7605 C CA . TYR C 1 222 ? 47.853 50.527 126.215 1.00 12.25 222 TYR C CA 1
ATOM 7606 C C . TYR C 1 222 ? 47.146 49.224 125.880 1.00 13.03 222 TYR C C 1
ATOM 7607 O O . TYR C 1 222 ? 47.230 48.289 126.667 1.00 14.85 222 TYR C O 1
ATOM 7616 N N . ASP C 1 223 ? 46.442 49.159 124.758 1.00 13.46 223 ASP C N 1
ATOM 7617 C CA . ASP C 1 223 ? 45.848 47.880 124.365 1.00 14.40 223 ASP C CA 1
ATOM 7618 C C . ASP C 1 223 ? 46.935 46.933 123.867 1.00 14.45 223 ASP C C 1
ATOM 7619 O O . ASP C 1 223 ? 47.888 47.335 123.200 1.00 15.75 223 ASP C O 1
ATOM 7624 N N . ALA C 1 224 ? 46.783 45.653 124.203 1.00 15.07 224 ALA C N 1
ATOM 7625 C CA . ALA C 1 224 ? 47.749 44.634 123.842 1.00 16.58 224 ALA C CA 1
ATOM 7626 C C . ALA C 1 224 ? 47.995 44.517 122.339 1.00 17.47 224 ALA C C 1
ATOM 7627 O O . ALA C 1 224 ? 49.063 44.058 121.923 1.00 19.90 224 ALA C O 1
ATOM 7629 N N . HIS C 1 225 ? 47.038 44.936 121.528 1.00 16.93 225 HIS C N 1
ATOM 7630 C CA . HIS C 1 225 ? 47.165 44.782 120.070 1.00 18.03 225 HIS C CA 1
ATOM 7631 C C . HIS C 1 225 ? 47.320 46.118 119.340 1.00 16.93 225 HIS C C 1
ATOM 7632 O O . HIS C 1 225 ? 47.053 46.216 118.128 1.00 18.29 225 HIS C O 1
ATOM 7639 N N . ARG C 1 226 ? 47.809 47.132 120.055 1.00 15.12 226 ARG C N 1
ATOM 7640 C CA . ARG C 1 226 ? 48.184 48.392 119.427 1.00 13.38 226 ARG C CA 1
ATOM 7641 C C . ARG C 1 226 ? 49.267 48.162 118.367 1.00 14.74 226 ARG C C 1
ATOM 7642 O O . ARG C 1 226 ? 50.076 47.233 118.471 1.00 15.93 226 ARG C O 1
ATOM 7650 N N . ASP C 1 227 ? 49.281 49.009 117.340 1.00 14.05 227 ASP C N 1
ATOM 7651 C CA . ASP C 1 227 ? 50.205 48.792 116.234 1.00 14.98 227 ASP C CA 1
ATOM 7652 C C . ASP C 1 227 ? 50.701 50.069 115.602 1.00 13.96 227 ASP C C 1
ATOM 7653 O O . ASP C 1 227 ? 51.012 50.086 114.403 1.00 15.04 227 ASP C O 1
ATOM 7658 N N . GLY C 1 228 ? 50.798 51.136 116.390 1.00 12.49 228 GLY C N 1
ATOM 7659 C CA . GLY C 1 228 ? 51.333 52.390 115.859 1.00 12.47 228 GLY C CA 1
ATOM 7660 C C . GLY C 1 228 ? 50.336 53.515 116.033 1.00 11.39 228 GLY C C 1
ATOM 7661 O O . GLY C 1 228 ? 49.151 53.297 116.345 1.00 12.55 228 GLY C O 1
ATOM 7662 N N . PHE C 1 229 ? 50.811 54.740 115.870 1.00 10.83 229 PHE C N 1
ATOM 7663 C CA . PHE C 1 229 ? 49.962 55.868 116.099 1.00 9.76 229 PHE C CA 1
ATOM 7664 C C . PHE C 1 229 ? 49.104 56.201 114.898 1.00 9.89 229 PHE C C 1
ATOM 7665 O O . PHE C 1 229 ? 49.351 55.715 113.782 1.00 10.53 229 PHE C O 1
ATOM 7673 N N . VAL C 1 230 ? 48.086 57.031 115.114 1.00 9.33 230 VAL C N 1
ATOM 7674 C CA . VAL C 1 230 ? 47.240 57.491 114.037 1.00 9.43 230 VAL C CA 1
ATOM 7675 C C . VAL C 1 230 ? 47.538 58.988 113.866 1.00 9.07 230 VAL C C 1
ATOM 7676 O O . VAL C 1 230 ? 47.389 59.767 114.790 1.00 10.57 230 VAL C O 1
ATOM 7680 N N . ILE C 1 231 ? 47.983 59.387 112.677 1.00 9.21 231 ILE C N 1
ATOM 7681 C CA . ILE C 1 231 ? 48.407 60.752 112.464 1.00 9.01 231 ILE C CA 1
ATOM 7682 C C . ILE C 1 231 ? 47.193 61.677 112.445 1.00 8.67 231 ILE C C 1
ATOM 7683 O O . ILE C 1 231 ? 46.090 61.293 112.021 1.00 9.91 231 ILE C O 1
ATOM 7688 N N . ALA C 1 232 ? 47.413 62.902 112.902 1.00 9.31 232 ALA C N 1
ATOM 7689 C CA . ALA C 1 232 ? 46.353 63.898 113.004 1.00 8.89 232 ALA C CA 1
ATOM 7690 C C . ALA C 1 232 ? 46.895 65.278 112.688 1.00 9.07 232 ALA C C 1
ATOM 7691 O O . ALA C 1 232 ? 48.111 65.505 112.665 1.00 10.16 232 ALA C O 1
ATOM 7693 N N . GLY C 1 233 ? 45.989 66.209 112.446 1.00 11.32 233 GLY C N 1
ATOM 7694 C CA . GLY C 1 233 ? 46.385 67.607 112.224 1.00 11.50 233 GLY C CA 1
ATOM 7695 C C . GLY C 1 233 ? 45.502 68.497 113.082 1.00 11.44 233 GLY C C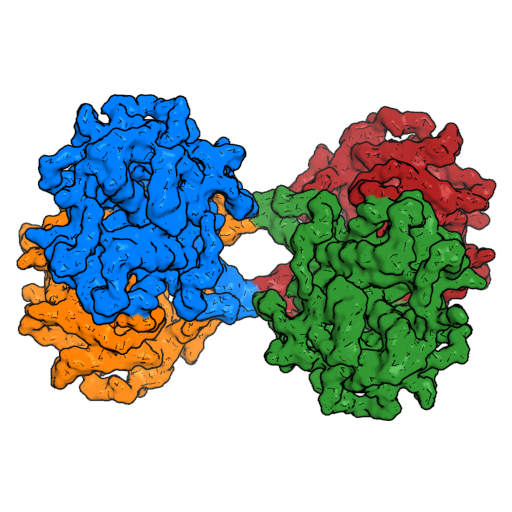 1
ATOM 7696 O O . GLY C 1 233 ? 44.505 68.049 113.647 1.00 12.64 233 GLY C O 1
ATOM 7697 N N . GLY C 1 234 ? 45.824 69.788 113.125 1.00 9.53 234 GLY C N 1
ATOM 7698 C CA . GLY C 1 234 ? 45.018 70.765 113.852 1.00 9.39 234 GLY C CA 1
ATOM 7699 C C . GLY C 1 234 ? 45.901 71.797 114.518 1.00 7.82 234 GLY C C 1
ATOM 7700 O O . GLY C 1 234 ? 47.085 71.968 114.128 1.00 9.01 234 GLY C O 1
ATOM 7701 N N . GLY C 1 235 ? 45.339 72.531 115.462 1.00 8.46 235 GLY C N 1
ATOM 7702 C CA . GLY C 1 235 ? 46.093 73.609 116.094 1.00 8.86 235 GLY C CA 1
ATOM 7703 C C . GLY C 1 235 ? 45.620 73.841 117.514 1.00 7.99 235 GLY C C 1
ATOM 7704 O O . GLY C 1 235 ? 44.560 73.339 117.932 1.00 8.82 235 GLY C O 1
ATOM 7705 N N . GLY C 1 236 ? 46.399 74.603 118.268 1.00 7.22 236 GLY C N 1
ATOM 7706 C CA . GLY C 1 236 ? 45.926 75.038 119.574 1.00 8.11 236 GLY C CA 1
ATOM 7707 C C . GLY C 1 236 ? 46.738 76.243 119.991 1.00 7.11 236 GLY C C 1
ATOM 7708 O O . GLY C 1 236 ? 47.870 76.431 119.515 1.00 8.19 236 GLY C O 1
ATOM 7709 N N . MET C 1 237 ? 46.183 77.071 120.866 1.00 7.32 237 MET C N 1
ATOM 7710 C CA . MET C 1 237 ? 46.933 78.228 121.402 1.00 7.72 237 MET C CA 1
ATOM 7711 C C . MET C 1 237 ? 46.433 78.474 122.814 1.00 7.72 237 MET C C 1
ATOM 7712 O O . MET C 1 237 ? 45.223 78.367 123.103 1.00 8.68 237 MET C O 1
ATOM 7720 N N . VAL C 1 238 ? 47.358 78.813 123.708 1.00 7.86 238 VAL C N 1
ATOM 772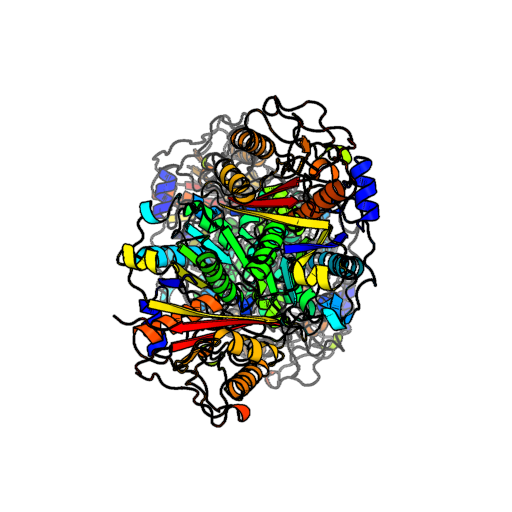1 C CA . VAL C 1 238 ? 47.001 79.264 125.036 1.00 7.72 238 VAL C CA 1
ATOM 7722 C C . VAL C 1 238 ? 47.589 80.640 125.274 1.00 8.41 238 VAL C C 1
ATOM 7723 O O . VAL C 1 238 ? 48.631 80.997 124.702 1.00 9.24 238 VAL C O 1
ATOM 7727 N N . VAL C 1 239 ? 46.955 81.388 126.174 1.00 8.21 239 VAL C N 1
ATOM 7728 C CA . VAL C 1 239 ? 47.478 82.696 126.563 1.00 8.28 239 VAL C CA 1
ATOM 7729 C C . VAL C 1 239 ? 48.202 82.510 127.880 1.00 8.61 239 VAL C C 1
ATOM 7730 O O . VAL C 1 239 ? 47.586 82.236 128.905 1.00 9.96 239 VAL C O 1
ATOM 7734 N N . VAL C 1 240 ? 49.525 82.632 127.833 1.00 8.99 240 VAL C N 1
ATOM 7735 C CA . VAL C 1 240 ? 50.344 82.496 129.022 1.00 8.65 240 VAL C CA 1
ATOM 7736 C C . VAL C 1 240 ? 50.590 83.919 129.536 1.00 8.43 240 VAL C C 1
ATOM 7737 O O . VAL C 1 240 ? 51.069 84.783 128.788 1.00 10.41 240 VAL C O 1
ATOM 7741 N N . GLU C 1 241 ? 50.279 84.166 130.803 1.00 8.68 241 GLU C N 1
ATOM 7742 C CA . GLU C 1 241 ? 50.273 85.541 131.288 1.00 8.92 241 GLU C CA 1
ATOM 7743 C C . GLU C 1 241 ? 50.902 85.608 132.670 1.00 9.03 241 GLU C C 1
ATOM 7744 O O . GLU C 1 241 ? 50.713 84.711 133.499 1.00 9.80 241 GLU C O 1
ATOM 7750 N N . GLU C 1 242 ? 51.616 86.686 132.928 1.00 9.42 242 GLU C N 1
ATOM 7751 C CA . GLU C 1 242 ? 52.169 86.873 134.256 1.00 9.64 242 GLU C CA 1
ATOM 7752 C C . GLU C 1 242 ? 51.020 87.081 135.246 1.00 9.97 242 GLU C C 1
ATOM 7753 O O . GLU C 1 242 ? 50.036 87.782 134.949 1.00 10.15 242 GLU C O 1
ATOM 7759 N N . LEU C 1 243 ? 51.169 86.517 136.438 1.00 10.10 243 LEU C N 1
ATOM 7760 C CA . LEU C 1 243 ? 50.060 86.504 137.375 1.00 10.08 243 LEU C CA 1
ATOM 7761 C C . LEU C 1 243 ? 49.534 87.875 137.770 1.00 11.13 243 LEU C C 1
ATOM 7762 O O . LEU C 1 243 ? 48.310 88.100 137.780 1.00 11.24 243 LEU C O 1
ATOM 7767 N N . GLU C 1 244 ? 50.419 88.776 138.188 1.00 11.19 244 GLU C N 1
ATOM 7768 C CA . GLU C 1 244 ? 49.915 90.087 138.621 1.00 12.50 244 GLU C CA 1
ATOM 7769 C C . GLU C 1 244 ? 49.210 90.814 137.489 1.00 11.93 244 GLU C C 1
ATOM 7770 O O . GLU C 1 244 ? 48.182 91.487 137.697 1.00 12.85 244 GLU C O 1
ATOM 7776 N N . HIS C 1 245 ? 49.729 90.650 136.276 1.00 12.05 245 HIS C N 1
ATOM 7777 C CA . HIS C 1 245 ? 49.098 91.249 135.094 1.00 11.63 245 HIS C CA 1
ATOM 7778 C C . HIS C 1 245 ? 47.677 90.679 134.873 1.00 11.86 245 HIS C C 1
ATOM 7779 O O . HIS C 1 245 ? 46.717 91.433 134.584 1.00 13.50 245 HIS C O 1
ATOM 7786 N N . ALA C 1 246 ? 47.530 89.366 135.025 1.00 11.34 246 ALA C N 1
ATOM 7787 C CA . ALA C 1 246 ? 46.224 88.745 134.860 1.00 10.63 246 ALA C CA 1
ATOM 7788 C C . ALA C 1 246 ? 45.280 89.258 135.938 1.00 12.22 246 ALA C C 1
ATOM 7789 O O . ALA C 1 246 ? 44.127 89.602 135.651 1.00 13.18 246 ALA C O 1
ATOM 7791 N N . LEU C 1 247 ? 45.748 89.301 137.180 1.00 12.07 247 LEU C N 1
ATOM 7792 C CA . LEU C 1 247 ? 44.840 89.691 138.264 1.00 12.91 247 LEU C CA 1
ATOM 7793 C C . LEU C 1 247 ? 44.436 91.155 138.111 1.00 14.52 247 LEU C C 1
ATOM 7794 O O . LEU C 1 247 ? 43.263 91.533 138.369 1.00 16.20 247 LEU C O 1
ATOM 7799 N N . ALA C 1 248 ? 45.379 91.998 137.694 1.00 14.65 248 ALA C N 1
ATOM 7800 C CA . ALA C 1 248 ? 45.091 93.464 137.626 1.00 16.97 248 ALA C CA 1
ATOM 7801 C C . ALA C 1 248 ? 43.991 93.754 136.611 1.00 17.46 248 ALA C C 1
ATOM 7802 O O . ALA C 1 248 ? 43.268 94.723 136.761 1.00 19.57 248 ALA C O 1
ATOM 7804 N N . ARG C 1 249 ? 43.839 92.919 135.585 1.00 15.97 249 ARG C N 1
ATOM 7805 C CA . ARG C 1 249 ? 42.820 93.173 134.561 1.00 16.80 249 ARG C CA 1
ATOM 7806 C C . ARG C 1 249 ? 41.573 92.315 134.729 1.00 17.24 249 ARG C C 1
ATOM 7807 O O . ARG C 1 249 ? 40.676 92.339 133.881 1.00 18.87 249 ARG C O 1
ATOM 7815 N N . GLY C 1 250 ? 41.521 91.566 135.821 1.00 16.83 250 GLY C N 1
ATOM 7816 C CA . GLY C 1 250 ? 40.370 90.717 136.112 1.00 17.42 250 GLY C CA 1
ATOM 7817 C C . GLY C 1 250 ? 40.236 89.498 135.204 1.00 16.91 250 GLY C C 1
ATOM 7818 O O . GLY C 1 250 ? 39.111 89.054 134.914 1.00 20.05 250 GLY C O 1
ATOM 7819 N N . ALA C 1 251 ? 41.362 88.949 134.745 1.00 15.18 251 ALA C N 1
ATOM 7820 C CA . ALA C 1 251 ? 41.351 87.815 133.832 1.00 15.38 251 ALA C CA 1
ATOM 7821 C C . ALA C 1 251 ? 40.716 86.590 134.485 1.00 14.96 251 ALA C C 1
ATOM 7822 O O . ALA C 1 251 ? 40.819 86.401 135.695 1.00 17.16 251 ALA C O 1
ATOM 7824 N N . HIS C 1 252 ? 40.090 85.742 133.684 1.00 15.08 252 HIS C N 1
ATOM 7825 C CA . HIS C 1 252 ? 39.742 84.401 134.131 1.00 14.69 252 HIS C CA 1
ATOM 7826 C C . HIS C 1 252 ? 40.993 83.539 134.027 1.00 13.62 252 HIS C C 1
ATOM 7827 O O . HIS C 1 252 ? 41.624 83.482 132.975 1.00 15.77 252 HIS C O 1
ATOM 7834 N N . ILE C 1 253 ? 41.356 82.867 135.124 1.00 12.54 253 ILE C N 1
ATOM 7835 C CA . ILE C 1 253 ? 42.554 82.037 135.157 1.00 11.86 253 ILE C CA 1
ATOM 7836 C C . ILE C 1 253 ? 42.163 80.577 135.214 1.00 10.71 253 ILE C C 1
ATOM 7837 O O . ILE C 1 253 ? 41.480 80.148 136.149 1.00 13.07 253 ILE C O 1
ATOM 7842 N N . TYR C 1 254 ? 42.597 79.795 134.221 1.00 9.55 254 TYR C N 1
ATOM 7843 C CA . TYR C 1 254 ? 42.360 78.351 134.252 1.00 10.06 254 TYR C CA 1
ATOM 7844 C C . TYR C 1 254 ? 43.264 77.694 135.292 1.00 10.68 254 TYR C C 1
ATOM 7845 O O . TYR C 1 254 ? 42.813 76.926 136.134 1.00 12.19 254 TYR C O 1
ATOM 7854 N N . ALA C 1 255 ? 44.565 77.993 135.231 1.00 10.33 255 ALA C N 1
ATOM 7855 C CA . ALA C 1 255 ? 45.523 77.324 136.088 1.00 9.45 255 ALA C CA 1
ATOM 7856 C C . ALA C 1 255 ? 46.812 78.069 136.019 1.00 9.24 255 ALA C C 1
ATOM 7857 O O . ALA C 1 255 ? 47.060 78.840 135.074 1.00 9.70 255 ALA C O 1
ATOM 7859 N N . GLU C 1 256 ? 47.645 77.826 137.031 1.00 8.37 256 GLU C N 1
ATOM 7860 C CA . GLU C 1 256 ? 49.026 78.253 137.014 1.00 8.73 256 GLU C CA 1
ATOM 7861 C C . GLU C 1 256 ? 49.902 77.144 136.444 1.00 8.71 256 GLU C C 1
ATOM 7862 O O . GLU C 1 256 ? 49.674 75.933 136.721 1.00 9.86 256 GLU C O 1
ATOM 7868 N N . ILE C 1 257 ? 50.901 77.515 135.635 1.00 8.68 257 ILE C N 1
ATOM 7869 C CA . ILE C 1 257 ? 51.906 76.516 135.197 1.00 9.51 257 ILE C CA 1
ATOM 7870 C C . ILE C 1 257 ? 52.934 76.440 136.316 1.00 9.35 257 ILE C C 1
ATOM 7871 O O . ILE C 1 257 ? 53.775 77.331 136.457 1.00 10.96 257 ILE C O 1
ATOM 7877 N N . VAL C 1 258 ? 52.811 75.414 137.164 1.00 8.62 258 VAL C N 1
ATOM 7878 C CA . VAL C 1 258 ? 53.647 75.321 138.348 1.00 9.25 258 VAL C CA 1
ATOM 7879 C C . VAL C 1 258 ? 54.895 74.479 138.086 1.00 10.16 258 VAL C C 1
ATOM 7880 O O . VAL C 1 258 ? 55.772 74.423 138.962 1.00 11.73 258 VAL C O 1
ATOM 7884 N N . GLY C 1 259 ? 54.973 73.793 136.938 1.00 9.55 259 GLY C N 1
ATOM 7885 C CA . GLY C 1 259 ? 56.184 73.101 136.623 1.00 9.73 259 GLY C CA 1
ATOM 7886 C C . GLY C 1 259 ? 56.352 72.935 135.133 1.00 8.60 259 GLY C C 1
ATOM 7887 O O . GLY C 1 259 ? 55.358 72.767 134.404 1.00 9.19 259 GLY C O 1
ATOM 7888 N N . TYR C 1 260 ? 57.612 72.887 134.705 1.00 8.31 260 TYR C N 1
ATOM 7889 C CA . TYR C 1 260 ? 57.958 72.701 133.294 1.00 8.79 260 TYR C CA 1
ATOM 7890 C C . TYR C 1 260 ? 59.261 71.962 133.255 1.00 8.71 260 TYR C C 1
ATOM 7891 O O . TYR C 1 260 ? 60.287 72.454 133.755 1.00 11.46 260 TYR C O 1
ATOM 7900 N N . GLY C 1 261 ? 59.209 70.748 132.721 1.00 8.07 261 GLY C N 1
ATOM 7901 C CA . GLY C 1 261 ? 60.438 69.964 132.500 1.00 8.92 261 GLY C CA 1
ATOM 7902 C C . GLY C 1 261 ? 60.793 69.955 131.028 1.00 7.70 261 GLY C C 1
ATOM 7903 O O . GLY C 1 261 ? 59.903 69.889 130.160 1.00 8.61 261 GLY C O 1
ATOM 7904 N N . ALA C 1 262 ? 62.085 69.986 130.721 1.00 8.37 262 ALA C N 1
ATOM 7905 C CA . ALA C 1 262 ? 62.584 69.816 129.362 1.00 8.01 262 ALA C CA 1
ATOM 7906 C C . ALA C 1 262 ? 63.924 69.141 129.460 1.00 8.27 262 ALA C C 1
ATOM 7907 O O . ALA C 1 262 ? 64.833 69.637 130.119 1.00 10.09 262 ALA C O 1
ATOM 7909 N N . THR C 1 263 ? 64.029 67.976 128.844 1.00 8.21 263 THR C N 1
ATOM 7910 C CA . THR C 1 263 ? 65.245 67.169 128.917 1.00 7.82 263 THR C CA 1
ATOM 7911 C C . THR C 1 263 ? 65.494 66.477 127.592 1.00 7.60 263 THR C C 1
ATOM 7912 O O . THR C 1 263 ? 64.701 66.593 126.641 1.00 8.06 263 THR C O 1
ATOM 7916 N N . SER C 1 264 ? 66.571 65.708 127.549 1.00 8.23 264 SER C N 1
ATOM 7917 C CA . SER C 1 264 ? 66.968 65.012 126.338 1.00 7.99 264 SER C CA 1
ATOM 7918 C C . SER C 1 264 ? 67.434 63.617 126.708 1.00 8.42 264 SER C C 1
ATOM 7919 O O . SER C 1 264 ? 68.078 63.438 127.740 1.00 9.32 264 SER C O 1
ATOM 7922 N N . ASP C 1 265 ? 67.161 62.652 125.846 1.00 9.52 265 ASP C N 1
ATOM 7923 C CA . ASP C 1 265 ? 67.555 61.267 126.129 1.00 10.12 265 ASP C CA 1
ATOM 7924 C C . ASP C 1 265 ? 69.024 61.025 125.778 1.00 9.92 265 ASP C C 1
ATOM 7925 O O . ASP C 1 265 ? 69.703 60.262 126.460 1.00 11.14 265 ASP C O 1
ATOM 7930 N N . GLY C 1 266 ? 69.507 61.620 124.684 1.00 10.52 266 GLY C N 1
ATOM 7931 C CA . GLY C 1 266 ? 70.902 61.376 124.274 1.00 11.51 266 GLY C CA 1
ATOM 7932 C C . GLY C 1 266 ? 71.182 59.902 124.026 1.00 12.70 266 GLY C C 1
ATOM 7933 O O . GLY C 1 266 ? 72.258 59.398 124.384 1.00 15.47 266 GLY C O 1
ATOM 7934 N N . ALA C 1 267 ? 70.239 59.212 123.373 1.00 13.15 267 ALA C N 1
ATOM 7935 C CA . ALA C 1 267 ? 70.237 57.739 123.272 1.00 15.13 267 ALA C CA 1
ATOM 7936 C C . ALA C 1 267 ? 69.763 57.292 121.875 1.00 16.90 267 ALA C C 1
ATOM 7937 O O . ALA C 1 267 ? 70.601 57.123 121.024 1.00 19.90 267 ALA C O 1
ATOM 7939 N N . ASP C 1 268 ? 68.456 57.188 121.618 1.00 20.52 268 ASP C N 1
ATOM 7940 C CA . ASP C 1 268 ? 67.938 56.691 120.311 1.00 21.07 268 ASP C CA 1
ATOM 7941 C C . ASP C 1 268 ? 67.216 57.784 119.541 1.00 21.54 268 ASP C C 1
ATOM 7942 O O . ASP C 1 268 ? 66.501 58.604 120.125 1.00 22.56 268 ASP C O 1
ATOM 7950 N N . MET C 1 269 ? 67.385 57.781 118.229 1.00 21.05 269 MET C N 1
ATOM 7951 C CA . MET C 1 269 ? 66.722 58.781 117.390 1.00 23.81 269 MET C CA 1
ATOM 7952 C C . MET C 1 269 ? 65.219 58.724 117.388 1.00 23.59 269 MET C C 1
ATOM 7953 O O . MET C 1 269 ? 64.563 59.769 117.208 1.00 24.19 269 MET C O 1
ATOM 7958 N N . VAL C 1 270 ? 64.653 57.525 117.493 1.00 25.66 270 VAL C N 1
ATOM 7959 C CA . VAL C 1 270 ? 63.228 57.362 117.215 1.00 27.32 270 VAL C CA 1
ATOM 7960 C C . VAL C 1 270 ? 62.518 56.452 118.209 1.00 28.31 270 VAL C C 1
ATOM 7961 O O . VAL C 1 270 ? 61.448 55.913 117.910 1.00 32.06 270 VAL C O 1
ATOM 7965 N N . ALA C 1 271 ? 63.130 56.244 119.366 1.00 25.88 271 ALA C N 1
ATOM 7966 C CA . ALA C 1 271 ? 62.507 55.479 120.463 1.00 25.62 271 ALA C CA 1
ATOM 7967 C C . ALA C 1 271 ? 62.919 56.154 121.747 1.00 23.33 271 ALA C C 1
ATOM 7968 O O . ALA C 1 271 ? 64.015 56.671 121.815 1.00 23.39 271 ALA C O 1
ATOM 7970 N N . PRO C 1 272 ? 62.027 56.203 122.749 1.00 22.44 272 PRO C N 1
ATOM 7971 C CA . PRO C 1 272 ? 62.375 56.862 124.014 1.00 21.33 272 PRO C CA 1
ATOM 7972 C C . PRO C 1 272 ? 63.243 55.974 124.877 1.00 20.84 272 PRO C C 1
ATOM 7973 O O . PRO C 1 272 ? 63.133 54.750 124.798 1.00 21.96 272 PRO C O 1
ATOM 7977 N N . SER C 1 273 ? 64.089 56.588 125.704 1.00 18.91 273 SER C N 1
ATOM 7978 C CA . SER C 1 273 ? 64.955 55.855 126.643 1.00 19.74 273 SER C CA 1
ATOM 7979 C C . SER C 1 273 ? 64.241 55.581 127.967 1.00 20.54 273 SER C C 1
ATOM 7980 O O . SER C 1 273 ? 64.599 54.637 128.677 1.00 24.88 273 SER C O 1
ATOM 7983 N N . GLY C 1 274 ? 63.223 56.371 128.315 1.00 19.05 274 GLY C N 1
ATOM 7984 C CA . GLY C 1 274 ? 62.633 56.248 129.665 1.00 18.57 274 GLY C CA 1
ATOM 7985 C C . GLY C 1 274 ? 63.366 57.101 130.692 1.00 17.13 274 GLY C C 1
ATOM 7986 O O . GLY C 1 274 ? 62.760 57.859 131.438 1.00 15.31 274 GLY C O 1
ATOM 7987 N N . GLU C 1 275 ? 64.689 56.995 130.713 1.00 17.44 275 GLU C N 1
ATOM 7988 C CA . GLU C 1 275 ? 65.519 57.755 131.631 1.00 16.59 275 GLU C CA 1
ATOM 7989 C C . GLU C 1 275 ? 65.314 59.291 131.485 1.00 14.53 275 GLU C C 1
ATOM 7990 O O . GLU C 1 275 ? 65.236 60.041 132.474 1.00 13.46 275 GLU C O 1
ATOM 7996 N N . GLY C 1 276 ? 65.263 59.759 130.239 1.00 13.25 276 GLY C N 1
ATOM 7997 C CA . GLY C 1 276 ? 65.064 61.178 130.004 1.00 12.49 276 GLY C CA 1
ATOM 7998 C C . GLY C 1 276 ? 63.680 61.621 130.483 1.00 10.96 276 GLY C C 1
ATOM 7999 O O . GLY C 1 276 ? 63.538 62.730 131.017 1.00 11.03 276 GLY C O 1
ATOM 8000 N N . ALA C 1 277 ? 62.667 60.771 130.270 1.00 10.20 277 ALA C N 1
ATOM 8001 C CA . ALA C 1 277 ? 61.311 61.087 130.681 1.00 10.13 277 ALA C CA 1
ATOM 8002 C C . ALA C 1 277 ? 61.206 61.157 132.202 1.00 9.11 277 ALA C C 1
ATOM 8003 O O . ALA C 1 277 ? 60.492 62.030 132.728 1.00 9.66 277 ALA C O 1
ATOM 8005 N N . VAL C 1 278 ? 61.891 60.246 132.904 1.00 9.61 278 VAL C N 1
ATOM 8006 C CA . VAL C 1 278 ? 61.908 60.333 134.369 1.00 9.51 278 VAL C CA 1
ATOM 8007 C C . VAL C 1 278 ? 62.471 61.673 134.825 1.00 9.93 278 VAL C C 1
ATOM 8008 O O . VAL C 1 278 ? 61.872 62.337 135.670 1.00 10.36 278 VAL C O 1
ATOM 8012 N N . ARG C 1 279 ? 63.611 62.079 134.264 1.00 10.27 279 ARG C N 1
ATOM 8013 C CA . ARG C 1 279 ? 64.198 63.358 134.674 1.00 10.27 279 ARG C CA 1
ATOM 8014 C C . ARG C 1 279 ? 63.258 64.514 134.326 1.00 8.76 279 ARG C C 1
ATOM 8015 O O . ARG C 1 279 ? 63.180 65.497 135.075 1.00 9.48 279 ARG C O 1
ATOM 8023 N N . CYS C 1 280 ? 62.566 64.405 133.191 1.00 8.80 280 CYS C N 1
ATOM 8024 C CA . CYS C 1 280 ? 61.695 65.483 132.772 1.00 8.53 280 CYS C CA 1
ATOM 8025 C C . CYS C 1 280 ? 60.513 65.646 133.730 1.00 8.65 280 CYS C C 1
ATOM 8026 O O . CYS C 1 280 ? 60.182 66.764 134.149 1.00 9.44 280 CYS C O 1
ATOM 8029 N N . MET C 1 281 ? 59.856 64.528 134.081 1.00 8.35 281 MET C N 1
ATOM 8030 C CA . MET C 1 281 ? 58.745 64.625 135.030 1.00 8.66 281 MET C CA 1
ATOM 8031 C C . MET C 1 281 ? 59.207 65.097 136.395 1.00 9.81 281 MET C C 1
ATOM 8032 O O . MET C 1 281 ? 58.537 65.922 137.029 1.00 10.19 281 MET C O 1
ATOM 8037 N N . LYS C 1 282 ? 60.365 64.593 136.852 1.00 9.39 282 LYS C N 1
ATOM 8038 C CA . LYS C 1 282 ? 60.889 65.061 138.147 1.00 10.76 282 LYS C CA 1
ATOM 8039 C C . LYS C 1 282 ? 61.159 66.570 138.117 1.00 10.76 282 LYS C C 1
ATOM 8040 O O . LYS C 1 282 ? 60.900 67.277 139.097 1.00 11.46 282 LYS C O 1
ATOM 8046 N N . MET C 1 283 ? 61.710 67.059 137.005 1.00 9.96 283 MET C N 1
ATOM 8047 C CA . MET C 1 283 ? 62.013 68.481 136.916 1.00 10.50 283 MET C CA 1
ATOM 8048 C C . MET C 1 283 ? 60.724 69.288 137.000 1.00 10.23 283 MET C C 1
ATOM 8049 O O . MET C 1 283 ? 60.689 70.335 137.640 1.00 11.89 283 MET C O 1
ATOM 8054 N N . ALA C 1 284 ? 59.669 68.832 136.332 1.00 9.63 284 ALA C N 1
ATOM 8055 C CA . ALA C 1 284 ? 58.394 69.532 136.366 1.00 9.74 284 ALA C CA 1
ATOM 8056 C C . ALA C 1 284 ? 57.744 69.491 137.744 1.00 10.99 284 ALA C C 1
ATOM 8057 O O . ALA C 1 284 ? 56.845 70.294 138.017 1.00 13.89 284 ALA C O 1
ATOM 8059 N N . MET C 1 285 ? 58.158 68.546 138.589 1.00 11.01 285 MET C N 1
ATOM 8060 C CA . MET C 1 285 ? 57.551 68.421 139.912 1.00 12.77 285 MET C CA 1
ATOM 8061 C C . MET C 1 285 ? 58.337 69.110 141.003 1.00 13.00 285 MET C C 1
ATOM 8062 O O . MET C 1 285 ? 57.921 69.093 142.156 1.00 14.27 285 MET C O 1
ATOM 8069 N N . HIS C 1 286 ? 59.462 69.719 140.667 1.00 14.29 286 HIS C N 1
ATOM 8070 C CA . HIS C 1 286 ? 60.296 70.364 141.705 1.00 16.39 286 HIS C CA 1
ATOM 8071 C C . HIS C 1 286 ? 59.503 71.477 142.376 1.00 16.51 286 HIS C C 1
ATOM 8072 O O . HIS C 1 286 ? 58.959 72.357 141.700 1.00 17.94 286 HIS C O 1
ATOM 8084 N N . GLY C 1 287 ? 59.412 71.439 143.701 1.00 16.63 287 GLY C N 1
ATOM 8085 C CA . GLY C 1 287 ? 58.636 72.466 144.390 1.00 17.10 287 GLY C CA 1
ATOM 8086 C C . GLY C 1 287 ? 57.129 72.323 144.281 1.00 16.03 287 GLY C C 1
ATOM 8087 O O . GLY C 1 287 ? 56.393 73.167 144.808 1.00 18.27 287 GLY C O 1
ATOM 8088 N N . VAL C 1 288 ? 56.660 71.261 143.630 1.00 14.59 288 VAL C N 1
ATOM 8089 C CA . VAL C 1 288 ? 55.221 70.987 143.521 1.00 14.68 288 VAL C CA 1
ATOM 8090 C C . VAL C 1 288 ? 54.885 69.955 144.592 1.00 14.05 288 VAL C C 1
ATOM 8091 O O . VAL C 1 288 ? 55.171 68.757 144.435 1.00 15.80 288 VAL C O 1
ATOM 8095 N N . ASP C 1 289 ? 54.228 70.396 145.665 1.00 15.43 289 ASP C N 1
ATOM 8096 C CA . ASP C 1 289 ? 53.963 69.524 146.829 1.00 16.89 289 ASP C CA 1
ATOM 8097 C C . ASP C 1 289 ? 52.518 69.052 146.933 1.00 17.05 289 ASP C C 1
ATOM 8098 O O . ASP C 1 289 ? 52.114 68.367 147.903 1.00 20.91 289 ASP C O 1
ATOM 8103 N N . THR C 1 290 ? 51.716 69.413 145.938 1.00 13.78 290 THR C N 1
ATOM 8104 C CA . THR C 1 290 ? 50.384 68.848 145.822 1.00 14.26 290 THR C CA 1
ATOM 8105 C C . THR C 1 290 ? 50.527 67.599 144.961 1.00 13.77 290 THR C C 1
ATOM 8106 O O . THR C 1 290 ? 51.398 67.545 144.075 1.00 14.31 290 THR C O 1
ATOM 8110 N N . PRO C 1 291 ? 49.675 66.590 145.188 1.00 14.27 291 PRO C N 1
ATOM 8111 C CA . PRO C 1 291 ? 49.744 65.361 144.385 1.00 14.11 291 PRO C CA 1
ATOM 8112 C C . PRO C 1 291 ? 49.275 65.608 142.954 1.00 12.40 291 PRO C C 1
ATOM 8113 O O . PRO C 1 291 ? 48.436 66.479 142.711 1.00 13.87 291 PRO C O 1
ATOM 8117 N N . ILE C 1 292 ? 49.831 64.863 142.000 1.00 13.21 292 ILE C N 1
ATOM 8118 C CA . ILE C 1 292 ? 49.261 64.863 140.654 1.00 12.52 29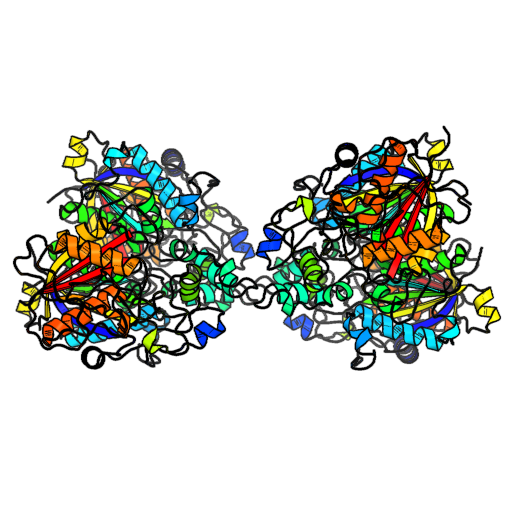2 ILE C CA 1
ATOM 8119 C C . ILE C 1 292 ? 47.979 64.077 140.675 1.00 12.56 292 ILE C C 1
ATOM 8120 O O . ILE C 1 292 ? 47.989 62.879 140.978 1.00 14.22 292 ILE C O 1
ATOM 8125 N N . ASP C 1 293 ? 46.868 64.753 140.380 1.00 11.79 293 ASP C N 1
ATOM 8126 C CA . ASP C 1 293 ? 45.560 64.093 140.401 1.00 12.32 293 ASP C CA 1
ATOM 8127 C C . ASP C 1 293 ? 45.254 63.394 139.073 1.00 12.63 293 ASP C C 1
ATOM 8128 O O . ASP C 1 293 ? 44.400 62.524 139.023 1.00 15.83 293 ASP C O 1
ATOM 8133 N N . TYR C 1 294 ? 45.887 63.832 137.987 1.00 11.25 294 TYR C N 1
ATOM 8134 C CA . TYR C 1 294 ? 45.622 63.282 136.668 1.00 10.39 294 TYR C CA 1
ATOM 8135 C C . TYR C 1 294 ? 46.837 63.540 135.807 1.00 9.34 294 TYR C C 1
ATOM 8136 O O . TYR C 1 294 ? 47.391 64.644 135.846 1.00 9.83 294 TYR C O 1
ATOM 8145 N N . LEU C 1 295 ? 47.209 62.508 135.051 1.00 9.12 295 LEU C N 1
ATOM 8146 C CA . LEU C 1 295 ? 48.303 62.586 134.118 1.00 8.61 295 LEU C CA 1
ATOM 8147 C C . LEU C 1 295 ? 47.806 62.244 132.714 1.00 8.73 295 LEU C C 1
ATOM 8148 O O . LEU C 1 295 ? 47.312 61.151 132.481 1.00 9.48 295 LEU C O 1
ATOM 8153 N N . ASN C 1 296 ? 47.944 63.231 131.814 1.00 8.57 296 ASN C N 1
ATOM 8154 C CA . ASN C 1 296 ? 47.614 63.050 130.388 1.00 8.36 296 ASN C CA 1
ATOM 8155 C C . ASN C 1 296 ? 48.897 62.542 129.735 1.00 8.26 296 ASN C C 1
ATOM 8156 O O . ASN C 1 296 ? 49.869 63.285 129.574 1.00 8.74 296 ASN C O 1
ATOM 8161 N N . SER C 1 297 ? 48.939 61.247 129.430 1.00 9.24 297 SER C N 1
ATOM 8162 C CA . SER C 1 297 ? 50.196 60.669 128.977 1.00 9.35 297 SER C CA 1
ATOM 8163 C C . SER C 1 297 ? 50.492 61.037 127.530 1.00 9.97 297 SER C C 1
ATOM 8164 O O . SER C 1 297 ? 49.624 61.473 126.774 1.00 11.60 297 SER C O 1
ATOM 8167 N N . HIS C 1 298 ? 51.748 60.904 127.136 1.00 9.99 298 HIS C N 1
ATOM 8168 C CA . HIS C 1 298 ? 52.133 61.091 125.742 1.00 10.46 298 HIS C CA 1
ATOM 8169 C C . HIS C 1 298 ? 51.443 59.983 124.919 1.00 10.86 298 HIS C C 1
ATOM 8170 O O . HIS C 1 298 ? 50.816 60.265 123.887 1.00 13.28 298 HIS C O 1
ATOM 8177 N N . GLY C 1 299 ? 51.572 58.735 125.383 1.00 10.54 299 GLY C N 1
ATOM 8178 C CA . GLY C 1 299 ? 50.744 57.605 124.981 1.00 12.93 299 GLY C CA 1
ATOM 8179 C C . GLY C 1 299 ? 50.232 57.582 123.559 1.00 10.73 299 GLY C C 1
ATOM 8180 O O . GLY C 1 299 ? 49.043 57.815 123.313 1.00 11.91 299 GLY C O 1
ATOM 8181 N N . THR C 1 300 ? 51.106 57.267 122.603 1.00 11.02 300 THR C N 1
ATOM 8182 C CA . THR C 1 300 ? 50.746 57.421 121.179 1.00 11.32 300 THR C CA 1
ATOM 8183 C C . THR C 1 300 ? 50.145 56.181 120.538 1.00 11.08 300 THR C C 1
ATOM 8184 O O . THR C 1 300 ? 49.675 56.277 119.386 1.00 12.49 300 THR C O 1
ATOM 8188 N N . SER C 1 301 ? 50.115 55.042 121.240 1.00 10.69 301 SER C N 1
ATOM 8189 C CA . SER C 1 301 ? 49.581 53.779 120.704 1.00 11.27 301 SER C CA 1
ATOM 8190 C C . SER C 1 301 ? 50.649 52.969 119.977 1.00 11.40 301 SER C C 1
ATOM 8191 O O . SER C 1 301 ? 50.379 52.188 119.075 1.00 13.24 301 SER C O 1
ATOM 8194 N N . THR C 1 302 ? 51.881 53.108 120.450 1.00 13.26 302 THR C N 1
ATOM 8195 C CA . THR C 1 302 ? 53.007 52.377 119.864 1.00 14.68 302 THR C CA 1
ATOM 8196 C C . THR C 1 302 ? 53.420 51.267 120.841 1.00 15.57 302 THR C C 1
ATOM 8197 O O . THR C 1 302 ? 53.378 51.453 122.052 1.00 16.16 302 THR C O 1
ATOM 8203 N N . PRO C 1 303 ? 53.767 50.084 120.323 1.00 16.88 303 PRO C N 1
ATOM 8204 C CA . PRO C 1 303 ? 54.260 49.002 121.213 1.00 18.52 303 PRO C CA 1
ATOM 8205 C C . PRO C 1 303 ? 55.347 49.425 122.217 1.00 18.61 303 PRO C C 1
ATOM 8206 O O . PRO C 1 303 ? 55.169 49.241 123.431 1.00 19.72 303 PRO C O 1
ATOM 8210 N N . VAL C 1 304 ? 56.425 50.031 121.740 1.00 17.15 304 VAL C N 1
ATOM 8211 C CA . VAL C 1 304 ? 57.542 50.350 122.643 1.00 18.13 304 VAL C CA 1
ATOM 8212 C C . VAL C 1 304 ? 57.242 51.582 123.495 1.00 16.86 304 VAL C C 1
ATOM 8213 O O . VAL C 1 304 ? 57.437 51.585 124.724 1.00 17.14 304 VAL C O 1
ATOM 8217 N N . GLY C 1 305 ? 56.718 52.615 122.855 1.00 15.40 305 GLY C N 1
ATOM 8218 C CA . GLY C 1 305 ? 56.591 53.883 123.510 1.00 14.74 305 GLY C CA 1
ATOM 8219 C C . GLY C 1 305 ? 55.635 53.856 124.676 1.00 13.19 305 GLY C C 1
ATOM 8220 O O . GLY C 1 305 ? 55.916 54.438 125.716 1.00 14.04 305 GLY C O 1
ATOM 8221 N N . ASP C 1 306 ? 54.491 53.198 124.517 1.00 12.93 306 ASP C N 1
ATOM 8222 C CA . ASP C 1 306 ? 53.460 53.304 125.544 1.00 12.91 306 ASP C CA 1
ATOM 8223 C C . ASP C 1 306 ? 54.010 52.775 126.860 1.00 13.68 306 ASP C C 1
ATOM 8224 O O . ASP C 1 306 ? 53.794 53.377 127.921 1.00 14.38 306 ASP C O 1
ATOM 8229 N N . VAL C 1 307 ? 54.665 51.615 126.809 1.00 14.81 307 VAL C N 1
ATOM 8230 C CA . VAL C 1 307 ? 55.160 50.991 128.062 1.00 15.26 307 VAL C CA 1
ATOM 8231 C C . VAL C 1 307 ? 56.465 51.595 128.587 1.00 14.29 307 VAL C C 1
ATOM 8232 O O . VAL C 1 307 ? 56.715 51.547 129.782 1.00 14.56 307 VAL C O 1
ATOM 8236 N N . LYS C 1 308 ? 57.257 52.240 127.722 1.00 13.96 308 LYS C N 1
ATOM 8237 C CA . LYS C 1 308 ? 58.431 52.945 128.225 1.00 14.33 308 LYS C CA 1
ATOM 8238 C C . LYS C 1 308 ? 57.967 54.139 129.077 1.00 12.78 308 LYS C C 1
ATOM 8239 O O . LYS C 1 308 ? 58.530 54.423 130.130 1.00 12.59 308 LYS C O 1
ATOM 8249 N N . GLU C 1 309 ? 56.936 54.849 128.627 1.00 11.97 309 GLU C N 1
ATOM 8250 C CA . GLU C 1 309 ? 56.417 55.955 129.425 1.00 11.17 309 GLU C CA 1
ATOM 8251 C C . GLU C 1 309 ? 55.790 55.445 130.723 1.00 10.82 309 GLU C C 1
ATOM 8252 O O . GLU C 1 309 ? 55.979 56.040 131.781 1.00 11.79 309 GLU C O 1
ATOM 8258 N N . LEU C 1 310 ? 55.049 54.340 130.658 1.00 11.70 310 LEU C N 1
ATOM 8259 C CA . LEU C 1 310 ? 54.499 53.808 131.910 1.00 11.37 310 LEU C CA 1
ATOM 8260 C C . LEU C 1 310 ? 55.590 53.432 132.901 1.00 11.16 310 LEU C C 1
ATOM 8261 O O . LEU C 1 310 ? 55.444 53.688 134.094 1.00 12.31 310 LEU C O 1
ATOM 8266 N N . ALA C 1 311 ? 56.699 52.863 132.413 1.00 11.11 311 ALA C N 1
ATOM 8267 C CA . ALA C 1 311 ? 57.815 52.572 133.293 1.00 11.82 311 ALA C CA 1
ATOM 8268 C C . ALA C 1 311 ? 58.395 53.851 133.908 1.00 11.02 311 ALA C C 1
ATOM 8269 O O . ALA C 1 311 ? 58.697 53.888 135.098 1.00 10.76 311 ALA C O 1
ATOM 8271 N N . ALA C 1 312 ? 58.511 54.922 133.111 1.00 10.22 312 ALA C N 1
ATOM 8272 C CA . ALA C 1 312 ? 58.976 56.178 133.638 1.00 10.57 312 ALA C CA 1
ATOM 8273 C C . ALA C 1 312 ? 58.028 56.723 134.733 1.00 10.51 312 ALA C C 1
ATOM 8274 O O . ALA C 1 312 ? 58.469 57.230 135.791 1.00 11.05 312 ALA C O 1
ATOM 8276 N N . ILE C 1 313 ? 56.723 56.647 134.481 1.00 9.96 313 ILE C N 1
ATOM 8277 C CA . ILE C 1 313 ? 55.734 57.069 135.473 1.00 10.27 313 ILE C CA 1
ATOM 8278 C C . ILE C 1 313 ? 55.873 56.239 136.758 1.00 11.36 313 ILE C C 1
ATOM 8279 O O . ILE C 1 313 ? 55.860 56.786 137.853 1.00 11.46 313 ILE C O 1
ATOM 8284 N N . ARG C 1 314 ? 56.025 54.924 136.628 1.00 11.37 314 ARG C N 1
ATOM 8285 C CA . ARG C 1 314 ? 56.214 54.091 137.821 1.00 12.07 314 ARG C CA 1
ATOM 8286 C C . ARG C 1 314 ? 57.463 54.537 138.589 1.00 12.13 314 ARG C C 1
ATOM 8287 O O . ARG C 1 314 ? 57.444 54.577 139.835 1.00 12.57 314 ARG C O 1
ATOM 8295 N N . GLU C 1 315 ? 58.548 54.858 137.863 1.00 11.94 315 GLU C N 1
ATOM 8296 C CA . GLU C 1 315 ? 59.765 55.260 138.574 1.00 12.79 315 GLU C CA 1
ATOM 8297 C C . GLU C 1 315 ? 59.546 56.588 139.327 1.00 12.94 315 GLU C C 1
ATOM 8298 O O . GLU C 1 315 ? 60.043 56.758 140.451 1.00 14.55 315 GLU C O 1
ATOM 8304 N N . VAL C 1 316 ? 58.825 57.525 138.712 1.00 11.96 316 VAL C N 1
ATOM 8305 C CA . VAL C 1 316 ? 58.631 58.836 139.323 1.00 12.81 316 VAL C CA 1
ATOM 8306 C C . VAL C 1 316 ? 57.705 58.730 140.525 1.00 13.76 316 VAL C C 1
ATOM 8307 O O . VAL C 1 316 ? 57.982 59.339 141.556 1.00 15.75 316 VAL C O 1
ATOM 8311 N N . PHE C 1 317 ? 56.599 57.987 140.393 1.00 13.00 317 PHE C N 1
ATOM 8312 C CA . PHE C 1 317 ? 55.548 58.016 141.417 1.00 14.15 317 PHE C CA 1
ATOM 8313 C C . PHE C 1 317 ? 55.513 56.825 142.347 1.00 16.05 317 PHE C C 1
ATOM 8314 O O . PHE C 1 317 ? 54.901 56.901 143.412 1.00 17.72 317 PHE C O 1
ATOM 8322 N N . GLY C 1 318 ? 56.117 55.712 141.931 1.00 17.19 318 GLY C N 1
ATOM 8323 C CA . GLY C 1 318 ? 56.128 54.487 142.755 1.00 19.35 318 GLY C CA 1
ATOM 8324 C C . GLY C 1 318 ? 54.725 54.054 143.101 1.00 22.17 318 GLY C C 1
ATOM 8325 O O . GLY C 1 318 ? 53.849 53.994 142.233 1.00 23.54 318 GLY C O 1
ATOM 8326 N N . ASP C 1 319 ? 54.499 53.789 144.382 1.00 22.42 319 ASP C N 1
ATOM 8327 C CA . ASP C 1 319 ? 53.212 53.258 144.832 1.00 26.55 319 ASP C CA 1
ATOM 8328 C C . ASP C 1 319 ? 52.093 54.274 144.912 1.00 27.35 319 ASP C C 1
ATOM 8329 O O . ASP C 1 319 ? 50.943 53.932 145.261 1.00 31.46 319 ASP C O 1
ATOM 8334 N N . LYS C 1 320 ? 52.413 55.524 144.638 1.00 26.22 320 LYS C N 1
ATOM 8335 C CA . LYS C 1 320 ? 51.428 56.583 144.718 1.00 26.79 320 LYS C CA 1
ATOM 8336 C C . LYS C 1 320 ? 51.287 57.180 143.324 1.00 26.02 320 LYS C C 1
ATOM 8337 O O . LYS C 1 320 ? 51.532 58.361 143.117 1.00 28.19 320 LYS C O 1
ATOM 8339 N N . SER C 1 321 ? 50.910 56.355 142.350 1.00 25.35 321 SER C N 1
ATOM 8340 C CA . SER C 1 321 ? 50.807 56.855 140.970 1.00 23.20 321 SER C CA 1
ATOM 8341 C C . SER C 1 321 ? 49.422 57.438 140.646 1.00 21.42 321 SER C C 1
ATOM 8342 O O . SER C 1 321 ? 48.398 56.992 141.175 1.00 21.58 321 SER C O 1
ATOM 8345 N N . PRO C 1 322 ? 49.395 58.453 139.777 1.00 17.29 322 PRO C N 1
ATOM 8346 C CA . PRO C 1 322 ? 48.156 59.175 139.499 1.00 16.79 322 PRO C CA 1
ATOM 8347 C C . PRO C 1 322 ? 47.194 58.434 138.568 1.00 14.93 322 PRO C C 1
ATOM 8348 O O . PRO C 1 322 ? 47.578 57.481 137.880 1.00 16.39 322 PRO C O 1
ATOM 8352 N N . ALA C 1 323 ? 45.958 58.909 138.503 1.00 13.87 323 ALA C N 1
ATOM 8353 C CA . ALA C 1 323 ? 45.041 58.511 137.409 1.00 13.06 323 ALA C CA 1
ATOM 8354 C C . ALA C 1 323 ? 45.661 58.925 136.073 1.00 11.99 323 ALA C C 1
ATOM 8355 O O . ALA C 1 323 ? 46.214 60.017 135.971 1.00 12.59 323 ALA C O 1
ATOM 8357 N N . ILE C 1 324 ? 45.594 58.045 135.083 1.00 10.81 324 ILE C N 1
ATOM 8358 C CA . ILE C 1 324 ? 46.215 58.280 133.787 1.00 11.06 324 ILE C CA 1
ATOM 8359 C C . ILE C 1 324 ? 45.205 58.051 132.684 1.00 10.19 324 ILE C C 1
ATOM 8360 O O . ILE C 1 324 ? 44.415 57.104 132.737 1.00 11.60 324 ILE C O 1
ATOM 8365 N N . SER C 1 325 ? 45.214 58.899 131.657 1.00 10.04 325 SER C N 1
ATOM 8366 C CA . SER C 1 325 ? 44.587 58.465 130.409 1.00 9.87 325 SER C CA 1
ATOM 8367 C C . SER C 1 325 ? 45.345 59.025 129.244 1.00 10.16 325 SER C C 1
ATOM 8368 O O . SER C 1 325 ? 46.044 60.053 129.370 1.00 11.35 325 SER C O 1
ATOM 8371 N N . ALA C 1 326 ? 45.217 58.365 128.099 1.00 9.50 326 ALA C N 1
ATOM 8372 C CA . ALA C 1 326 ? 45.892 58.749 126.874 1.00 10.13 326 ALA C CA 1
ATOM 8373 C C . ALA C 1 326 ? 44.826 59.274 125.928 1.00 10.07 326 ALA C C 1
ATOM 8374 O O . ALA C 1 326 ? 44.076 58.493 125.311 1.00 11.21 326 ALA C O 1
ATOM 8376 N N . THR C 1 327 ? 44.720 60.597 125.836 1.00 9.77 327 THR C N 1
ATOM 8377 C CA . THR C 1 327 ? 43.675 61.151 124.970 1.00 9.83 327 THR C CA 1
ATOM 8378 C C . THR C 1 327 ? 43.949 60.899 123.484 1.00 9.47 327 THR C C 1
ATOM 8379 O O . THR C 1 327 ? 43.036 61.039 122.668 1.00 9.73 327 THR C O 1
ATOM 8383 N N . LYS C 1 328 ? 45.169 60.494 123.115 1.00 9.34 328 LYS C N 1
ATOM 8384 C CA . LYS C 1 328 ? 45.437 60.165 121.708 1.00 9.61 328 LYS C CA 1
ATOM 8385 C C . LYS C 1 328 ? 44.614 58.996 121.226 1.00 9.44 328 LYS C C 1
ATOM 8386 O O . LYS C 1 328 ? 44.396 58.881 120.010 1.00 10.06 328 LYS C O 1
ATOM 8392 N N . ALA C 1 329 ? 44.146 58.127 122.142 1.00 9.95 329 ALA C N 1
ATOM 8393 C CA . ALA C 1 329 ? 43.267 57.057 121.697 1.00 10.17 329 ALA C CA 1
ATOM 8394 C C . ALA C 1 329 ? 41.988 57.618 121.055 1.00 10.64 329 ALA C C 1
ATOM 8395 O O . ALA C 1 329 ? 41.421 56.989 120.164 1.00 12.00 329 ALA C O 1
ATOM 8397 N N . MET C 1 330 ? 41.565 58.813 121.479 1.00 10.31 330 MET C N 1
ATOM 8398 C CA . MET C 1 330 ? 40.441 59.511 120.832 1.00 10.09 330 MET C CA 1
ATOM 8399 C C . MET C 1 330 ? 40.906 60.370 119.661 1.00 10.24 330 MET C C 1
ATOM 8400 O O . MET C 1 330 ? 40.229 60.408 118.627 1.00 11.27 330 MET C O 1
ATOM 8405 N N . THR C 1 331 ? 42.011 61.100 119.844 1.00 9.36 331 THR C N 1
ATOM 8406 C CA . THR C 1 331 ? 42.265 62.248 118.962 1.00 9.60 331 THR C CA 1
ATOM 8407 C C . THR C 1 331 ? 43.260 61.941 117.846 1.00 9.08 331 THR C C 1
ATOM 8408 O O . THR C 1 331 ? 43.356 62.704 116.890 1.00 9.92 331 THR C O 1
ATOM 8412 N N . GLY C 1 332 ? 44.033 60.862 117.988 1.00 8.54 332 GLY C N 1
ATOM 8413 C CA . GLY C 1 332 ? 45.212 60.683 117.156 1.00 9.66 332 GLY C CA 1
ATOM 8414 C C . GLY C 1 332 ? 46.333 61.604 117.617 1.00 9.00 332 GLY C C 1
ATOM 8415 O O . GLY C 1 332 ? 46.211 62.378 118.578 1.00 10.05 332 GLY C O 1
ATOM 8416 N N . HIS C 1 333 ? 47.438 61.533 116.887 1.00 9.64 333 HIS C N 1
ATOM 8417 C CA . HIS C 1 333 ? 48.687 62.221 117.258 1.00 9.98 333 HIS C CA 1
ATOM 8418 C C . HIS C 1 333 ? 48.917 63.408 116.310 1.00 10.29 333 HIS C C 1
ATOM 8419 O O . HIS C 1 333 ? 49.281 63.198 115.144 1.00 10.28 333 HIS C O 1
ATOM 8426 N N . SER C 1 334 ? 48.679 64.644 116.790 1.00 9.79 334 SE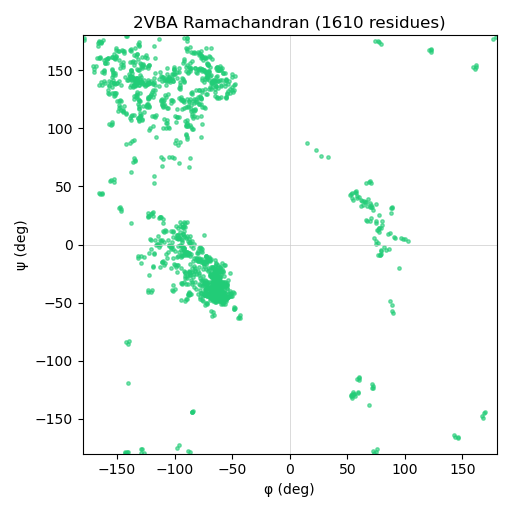R C N 1
ATOM 8427 C CA . SER C 1 334 ? 48.786 65.833 115.950 1.00 10.62 334 SER C CA 1
ATOM 8428 C C . SER C 1 334 ? 50.181 66.444 115.973 1.00 11.17 334 SER C C 1
ATOM 8429 O O . SER C 1 334 ? 50.333 67.588 115.537 1.00 11.69 334 SER C O 1
ATOM 8432 N N . LEU C 1 335 ? 51.192 65.669 116.404 1.00 11.47 335 LEU C N 1
ATOM 8433 C CA . LEU C 1 335 ? 52.604 66.009 116.176 1.00 12.57 335 LEU C CA 1
ATOM 8434 C C . LEU C 1 335 ? 52.936 67.351 116.820 1.00 12.86 335 LEU C C 1
ATOM 8435 O O . LEU C 1 335 ? 52.819 67.453 118.052 1.00 14.56 335 LEU C O 1
ATOM 8440 N N . GLY C 1 336 ? 53.260 68.388 116.039 1.00 13.42 336 GLY C N 1
ATOM 8441 C CA . GLY C 1 336 ? 53.572 69.705 116.637 1.00 14.76 336 GLY C CA 1
ATOM 8442 C C . GLY C 1 336 ? 52.437 70.349 117.414 1.00 13.30 336 GLY C C 1
ATOM 8443 O O . GLY C 1 336 ? 52.679 71.218 118.279 1.00 15.53 336 GLY C O 1
ATOM 8444 N N . ALA C 1 337 ? 51.201 69.972 117.104 1.00 11.68 337 ALA C N 1
ATOM 8445 C CA . ALA C 1 337 ? 50.063 70.529 117.822 1.00 10.47 337 ALA C CA 1
ATOM 8446 C C . ALA C 1 337 ? 49.698 69.744 119.097 1.00 8.48 337 ALA C C 1
ATOM 8447 O O . ALA C 1 337 ? 48.863 70.210 119.880 1.00 9.25 337 ALA C O 1
ATOM 8449 N N . ALA C 1 338 ? 50.339 68.602 119.325 1.00 9.60 338 ALA C N 1
ATOM 8450 C CA . ALA C 1 338 ? 49.855 67.727 120.375 1.00 9.39 338 ALA C CA 1
ATOM 8451 C C . ALA C 1 338 ? 50.055 68.310 121.770 1.00 9.39 338 ALA C C 1
ATOM 8452 O O . ALA C 1 338 ? 49.193 68.195 122.635 1.00 9.97 338 ALA C O 1
ATOM 8454 N N . GLY C 1 339 ? 51.198 68.945 122.004 1.00 8.98 339 GLY C N 1
ATOM 8455 C CA . GLY C 1 339 ? 51.532 69.489 123.319 1.00 9.26 339 GLY C CA 1
ATOM 8456 C C . GLY C 1 339 ? 50.477 70.495 123.787 1.00 8.33 339 GLY C C 1
ATOM 8457 O O . GLY C 1 339 ? 49.970 70.414 124.926 1.00 8.87 339 GLY C O 1
ATOM 8458 N N . VAL C 1 340 ? 50.148 71.464 122.935 1.00 7.44 340 VAL C N 1
ATOM 8459 C CA . VAL C 1 340 ? 49.181 72.469 123.336 1.00 7.51 340 VAL C CA 1
ATOM 8460 C C . VAL C 1 340 ? 47.775 71.899 123.364 1.00 7.84 340 VAL C C 1
ATOM 8461 O O . VAL C 1 340 ? 46.983 72.252 124.250 1.00 8.10 340 VAL C O 1
ATOM 8465 N N . GLN C 1 341 ? 47.429 71.044 122.392 1.00 7.31 341 GLN C N 1
ATOM 8466 C CA . GLN C 1 341 ? 46.054 70.484 122.439 1.00 7.62 341 GLN C CA 1
ATOM 8467 C C . GLN C 1 341 ? 45.868 69.659 123.708 1.00 7.45 341 GLN C C 1
ATOM 8468 O O . GLN C 1 341 ? 44.826 69.759 124.355 1.00 8.26 341 GLN C O 1
ATOM 8474 N N . GLU C 1 342 ? 46.889 68.896 124.115 1.00 7.98 342 GLU C N 1
ATOM 8475 C CA . GLU C 1 342 ? 46.754 68.056 125.305 1.00 8.54 342 GLU C CA 1
ATOM 8476 C C . GLU C 1 342 ? 46.824 68.871 126.576 1.00 8.07 342 GLU C C 1
ATOM 8477 O O . GLU C 1 342 ? 46.177 68.510 127.579 1.00 8.73 342 GLU C O 1
ATOM 8483 N N . ALA C 1 343 ? 47.571 69.982 126.564 1.00 7.76 343 ALA C N 1
ATOM 8484 C CA . ALA C 1 343 ? 47.480 70.922 127.687 1.00 8.33 343 ALA C CA 1
ATOM 8485 C C . ALA C 1 343 ? 46.066 71.424 127.792 1.00 7.32 343 ALA C C 1
ATOM 8486 O O . ALA C 1 343 ? 45.525 71.539 128.902 1.00 8.39 343 ALA C O 1
ATOM 8488 N N . ILE C 1 344 ? 45.450 71.747 126.653 1.00 7.61 344 ILE C N 1
ATOM 8489 C CA . ILE C 1 344 ? 44.089 72.243 126.672 1.00 7.66 344 ILE C CA 1
ATOM 8490 C C . ILE C 1 344 ? 43.112 71.151 127.157 1.00 7.66 344 ILE C C 1
ATOM 8491 O O . ILE C 1 344 ? 42.234 71.445 127.989 1.00 8.75 344 ILE C O 1
ATOM 8496 N N . TYR C 1 345 ? 43.248 69.900 126.714 1.00 7.54 345 TYR C N 1
ATOM 8497 C CA . TYR C 1 345 ? 42.355 68.859 127.235 1.00 8.02 345 TYR C CA 1
ATOM 8498 C C . TYR C 1 345 ? 42.509 68.753 128.744 1.00 8.41 345 TYR C C 1
ATOM 8499 O O . TYR C 1 345 ? 41.532 68.606 129.472 1.00 9.22 345 TYR C O 1
ATOM 8508 N N . SER C 1 346 ? 43.747 68.818 129.218 1.00 7.90 346 SER C N 1
ATOM 8509 C CA . SER C 1 346 ? 44.019 68.729 130.646 1.00 8.48 346 SER C CA 1
ATOM 8510 C C . SER C 1 346 ? 43.416 69.917 131.421 1.00 8.21 346 SER C C 1
ATOM 8511 O O . SER C 1 346 ? 42.882 69.740 132.541 1.00 9.37 346 SER C O 1
ATOM 8514 N N . LEU C 1 347 ? 43.507 71.124 130.848 1.00 8.32 347 LEU C N 1
ATOM 8515 C CA . LEU C 1 347 ? 42.886 72.315 131.447 1.00 9.16 347 LEU C CA 1
ATOM 8516 C C . LEU C 1 347 ? 41.373 72.200 131.465 1.00 9.06 347 LEU C C 1
ATOM 8517 O O . LEU C 1 347 ? 40.753 72.665 132.431 1.00 10.30 347 LEU C O 1
ATOM 8522 N N . LEU C 1 348 ? 40.780 71.562 130.445 1.00 9.34 348 LEU C N 1
ATOM 8523 C CA . LEU C 1 348 ? 39.308 71.406 130.475 1.00 9.62 348 LEU C CA 1
ATOM 8524 C C . LEU C 1 348 ? 38.897 70.395 131.549 1.00 9.27 348 LEU C C 1
ATOM 8525 O O . LEU C 1 348 ? 37.893 70.590 132.249 1.00 10.30 348 LEU C O 1
ATOM 8530 N N . MET C 1 349 ? 39.693 69.339 131.704 1.00 9.75 349 MET C N 1
ATOM 8531 C CA . MET C 1 349 ? 39.449 68.373 132.781 1.00 9.72 349 MET C CA 1
ATOM 8532 C C . MET C 1 349 ? 39.562 69.059 134.144 1.00 9.88 349 MET C C 1
ATOM 8533 O O . MET C 1 349 ? 38.770 68.815 135.061 1.00 11.53 349 MET C O 1
ATOM 8538 N N . LEU C 1 350 ? 40.547 69.915 134.294 1.00 10.41 350 LEU C N 1
ATOM 8539 C CA . LEU C 1 350 ? 40.714 70.648 135.531 1.00 11.43 350 LEU C CA 1
ATOM 8540 C C . LEU C 1 350 ? 39.581 71.637 135.785 1.00 11.21 350 LEU C C 1
ATOM 8541 O O . LEU C 1 350 ? 39.050 71.719 136.918 1.00 12.75 350 LEU C O 1
ATOM 8546 N N . GLU C 1 351 ? 39.170 72.370 134.747 1.00 10.21 351 GLU C N 1
ATOM 8547 C CA . GLU C 1 351 ? 38.138 73.402 134.888 1.00 10.37 351 GLU C CA 1
ATOM 8548 C C . GLU C 1 351 ? 36.787 72.770 135.150 1.00 12.41 351 GLU C C 1
ATOM 8549 O O . GLU C 1 351 ? 35.996 73.320 135.932 1.00 14.23 351 GLU C O 1
ATOM 8555 N N . HIS C 1 352 ? 36.521 71.626 134.515 1.00 10.80 352 HIS C N 1
ATOM 8556 C CA . HIS C 1 352 ? 35.178 71.046 134.562 1.00 11.37 352 HIS C CA 1
ATOM 8557 C C . HIS C 1 352 ? 35.105 69.825 135.496 1.00 11.83 352 HIS C C 1
ATOM 8558 O O . HIS C 1 352 ? 34.029 69.272 135.696 1.00 14.59 352 HIS C O 1
ATOM 8565 N N . GLY C 1 353 ? 36.223 69.427 136.104 1.00 10.81 353 GLY C N 1
ATOM 8566 C CA . GLY C 1 353 ? 36.190 68.385 137.127 1.00 11.66 353 GLY C CA 1
ATOM 8567 C C . GLY C 1 353 ? 35.891 66.974 136.623 1.00 11.61 353 GLY C C 1
ATOM 8568 O O . GLY C 1 353 ? 34.974 66.289 137.117 1.00 12.34 353 GLY C O 1
ATOM 8569 N N . PHE C 1 354 ? 36.639 66.500 135.636 1.00 10.79 354 PHE C N 1
ATOM 8570 C CA . PHE C 1 354 ? 36.459 65.120 135.201 1.00 10.84 354 PHE C CA 1
ATOM 8571 C C . PHE C 1 354 ? 37.741 64.642 134.580 1.00 10.52 354 PHE C C 1
ATOM 8572 O O . PHE C 1 354 ? 38.595 65.444 134.193 1.00 11.04 354 PHE C O 1
ATOM 8580 N N . ILE C 1 355 ? 37.854 63.315 134.499 1.00 10.55 355 ILE C N 1
ATOM 8581 C CA . ILE C 1 355 ? 38.943 62.658 133.800 1.00 10.88 355 ILE C CA 1
ATOM 8582 C C . ILE C 1 355 ? 38.368 62.014 132.546 1.00 11.42 355 ILE C C 1
ATOM 8583 O O . ILE C 1 355 ? 37.422 61.212 132.623 1.00 12.46 355 ILE C O 1
ATOM 8588 N N . ALA C 1 356 ? 38.931 62.383 131.392 1.00 10.38 356 ALA C N 1
ATOM 8589 C CA . ALA C 1 356 ? 38.554 61.789 130.107 1.00 11.83 356 ALA C CA 1
ATOM 8590 C C . ALA C 1 356 ? 39.067 60.350 130.046 1.00 11.65 356 ALA C C 1
ATOM 8591 O O . ALA C 1 356 ? 40.165 60.016 130.569 1.00 12.20 356 ALA C O 1
ATOM 8593 N N . PRO C 1 357 ? 38.306 59.474 129.390 1.00 11.28 357 PRO C N 1
ATOM 8594 C CA . PRO C 1 357 ? 38.677 58.065 129.340 1.00 11.66 357 PRO C CA 1
ATOM 8595 C C . PRO C 1 357 ? 39.803 57.766 128.376 1.00 12.00 357 PRO C C 1
ATOM 8596 O O . PRO C 1 357 ? 39.957 58.461 127.342 1.00 11.95 357 PRO C O 1
ATOM 8600 N N . SER C 1 358 ? 40.566 56.714 128.714 1.00 11.38 358 SER C N 1
ATOM 8601 C CA . SER C 1 358 ? 41.554 56.113 127.828 1.00 11.85 358 SER C CA 1
ATOM 8602 C C . SER C 1 358 ? 40.786 55.032 127.067 1.00 11.70 358 SER C C 1
ATOM 8603 O O . SER C 1 358 ? 40.507 53.963 127.620 1.00 12.71 358 SER C O 1
ATOM 8606 N N . ILE C 1 359 ? 40.436 55.316 125.811 1.00 11.08 359 ILE C N 1
ATOM 8607 C CA . ILE C 1 359 ? 39.501 54.422 125.092 1.00 11.70 359 ILE C CA 1
ATOM 8608 C C . ILE C 1 359 ? 40.198 53.307 124.342 1.00 11.84 359 ILE C C 1
ATOM 8609 O O . ILE C 1 359 ? 41.429 53.312 124.210 1.00 12.30 359 ILE C O 1
ATOM 8614 N N . ASN C 1 360 ? 39.408 52.334 123.882 1.00 12.88 360 ASN C N 1
ATOM 8615 C CA . ASN C 1 360 ? 39.897 51.244 123.023 1.00 13.85 360 ASN C CA 1
ATOM 8616 C C . ASN C 1 360 ? 40.822 50.240 123.696 1.00 14.07 360 ASN C C 1
ATOM 8617 O O . ASN C 1 360 ? 41.539 49.515 123.007 1.00 15.39 360 ASN C O 1
ATOM 8622 N N . ILE C 1 361 ? 40.792 50.174 125.023 1.00 14.31 361 ILE C N 1
ATOM 8623 C CA . ILE C 1 361 ? 41.598 49.172 125.713 1.00 14.60 361 ILE C CA 1
ATOM 8624 C C . ILE C 1 361 ? 40.742 47.907 125.838 1.00 17.48 361 ILE C C 1
ATOM 8625 O O . ILE C 1 361 ? 39.962 47.734 126.789 1.00 18.77 361 ILE C O 1
ATOM 8630 N N . GLU C 1 362 ? 40.861 47.048 124.837 1.00 17.85 362 GLU C N 1
ATOM 8631 C CA . GLU C 1 362 ? 40.099 45.793 124.847 1.00 21.70 362 GLU C CA 1
ATOM 8632 C C . GLU C 1 362 ? 40.793 44.730 125.694 1.00 20.87 362 GLU C C 1
ATOM 8633 O O . GLU C 1 362 ? 40.128 43.886 126.297 1.00 22.67 362 GLU C O 1
ATOM 8639 N N . GLU C 1 363 ? 42.121 44.769 125.717 1.00 19.10 363 GLU C N 1
ATOM 8640 C CA . GLU C 1 363 ? 42.948 43.899 126.551 1.00 20.39 363 GLU C CA 1
ATOM 8641 C C . GLU C 1 363 ? 44.105 44.756 127.030 1.00 18.12 363 GLU C C 1
ATOM 8642 O O . GLU C 1 363 ? 44.940 45.192 126.232 1.00 18.85 363 GLU C O 1
ATOM 8648 N N . LEU C 1 364 ? 44.158 45.028 128.322 1.00 18.07 364 LEU C N 1
ATOM 8649 C CA . LEU C 1 364 ? 45.210 45.885 128.838 1.00 17.44 364 LEU C CA 1
ATOM 8650 C C . LEU C 1 364 ? 46.552 45.182 128.715 1.00 17.70 364 LEU C C 1
ATOM 8651 O O . LEU C 1 364 ? 46.670 44.017 129.064 1.00 20.20 364 LEU C O 1
ATOM 8656 N N . ASP C 1 365 ? 47.572 45.906 128.252 1.00 17.27 365 ASP C N 1
ATOM 8657 C CA . ASP C 1 365 ? 48.923 45.343 128.158 1.00 19.06 365 ASP C CA 1
ATOM 8658 C C . ASP C 1 365 ? 49.351 44.847 129.530 1.00 20.29 365 ASP C C 1
ATOM 8659 O O . ASP C 1 365 ? 49.124 45.514 130.532 1.00 19.25 365 ASP C 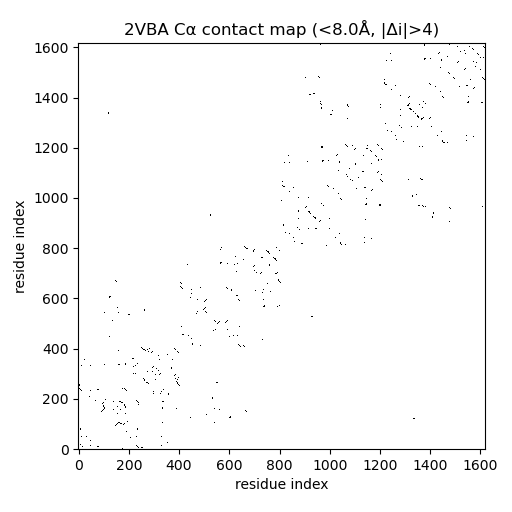O 1
ATOM 8664 N N . GLU C 1 366 ? 49.959 43.671 129.582 1.00 22.35 366 GLU C N 1
ATOM 8665 C CA . GLU C 1 366 ? 50.327 43.114 130.885 1.00 22.82 366 GLU C CA 1
ATOM 8666 C C . GLU C 1 366 ? 51.299 44.009 131.647 1.00 23.99 366 GLU C C 1
ATOM 8667 O O . GLU C 1 366 ? 51.299 44.028 132.875 1.00 24.97 366 GLU C O 1
ATOM 8670 N N . GLN C 1 367 ? 52.095 44.794 130.921 1.00 22.83 367 GLN C N 1
ATOM 8671 C CA . GLN C 1 367 ? 53.038 45.673 131.601 1.00 23.57 367 GLN C CA 1
ATOM 8672 C C . GLN C 1 367 ? 52.328 46.786 132.361 1.00 23.22 367 GLN C C 1
ATOM 8673 O O . GLN C 1 367 ? 52.902 47.374 133.282 1.00 27.11 367 GLN C O 1
ATOM 8679 N N . ALA C 1 368 ? 51.079 47.061 132.004 1.00 20.75 368 ALA C N 1
ATOM 8680 C CA . ALA C 1 368 ? 50.308 48.139 132.627 1.00 20.21 368 ALA C CA 1
ATOM 8681 C C . ALA C 1 368 ? 49.536 47.709 133.875 1.00 20.65 368 ALA C C 1
ATOM 8682 O O . ALA C 1 368 ? 48.853 48.526 134.489 1.00 22.42 368 ALA C O 1
ATOM 8684 N N . ALA C 1 369 ? 49.685 46.455 134.286 1.00 21.44 369 ALA C N 1
ATOM 8685 C CA . ALA C 1 369 ? 48.895 45.943 135.396 1.00 22.38 369 ALA C CA 1
ATOM 8686 C C . ALA C 1 369 ? 49.141 46.752 136.670 1.00 23.16 369 ALA C C 1
ATOM 8687 O O . ALA C 1 369 ? 50.282 47.063 137.012 1.00 25.56 369 ALA C O 1
ATOM 8689 N N . GLY C 1 370 ? 48.079 47.062 137.395 1.00 22.68 370 GLY C N 1
ATOM 8690 C CA . GLY C 1 370 ? 48.213 47.748 138.674 1.00 24.01 370 GLY C CA 1
ATOM 8691 C C . GLY C 1 370 ? 48.076 49.263 138.616 1.00 23.39 370 GLY C C 1
ATOM 8692 O O . GLY C 1 370 ? 47.796 49.893 139.635 1.00 26.94 370 GLY C O 1
ATOM 8693 N N . LEU C 1 371 ? 48.260 49.854 137.433 1.00 20.47 371 LEU C N 1
ATOM 8694 C CA . LEU C 1 371 ? 48.175 51.305 137.270 1.00 19.48 371 LEU C CA 1
ATOM 8695 C C . LEU C 1 371 ? 46.746 51.767 137.132 1.00 19.04 371 LEU C C 1
ATOM 8696 O O . LEU C 1 371 ? 45.902 51.062 136.564 1.00 21.61 371 LEU C O 1
ATOM 8701 N N . ASN C 1 372 ? 46.502 53.005 137.545 1.00 15.89 372 ASN C N 1
ATOM 8702 C CA . ASN C 1 372 ? 45.158 53.565 137.489 1.00 14.90 372 ASN C CA 1
ATOM 8703 C C . ASN C 1 372 ? 44.877 54.214 136.133 1.00 13.07 372 ASN C C 1
ATOM 8704 O O . ASN C 1 372 ? 44.783 55.441 136.029 1.00 14.19 372 ASN C O 1
ATOM 8709 N N . ILE C 1 373 ? 44.819 53.394 135.097 1.00 13.75 373 ILE C N 1
ATOM 8710 C CA . ILE C 1 373 ? 44.483 53.881 133.749 1.00 13.82 373 ILE C CA 1
ATOM 8711 C C . ILE C 1 373 ? 42.946 53.947 133.680 1.00 13.58 373 ILE C C 1
ATOM 8712 O O . ILE C 1 373 ? 42.256 52.923 133.776 1.00 15.59 373 ILE C O 1
ATOM 8717 N N . VAL C 1 374 ? 42.432 55.163 133.550 1.00 12.13 374 VAL C N 1
ATOM 8718 C CA . VAL C 1 374 ? 40.996 55.418 133.619 1.00 12.78 374 VAL C CA 1
ATOM 8719 C C . VAL C 1 374 ? 40.377 55.168 132.256 1.00 12.33 374 VAL C C 1
ATOM 8720 O O . VAL C 1 374 ? 40.801 55.748 131.259 1.00 13.01 374 VAL C O 1
ATOM 8724 N N . THR C 1 375 ? 39.387 54.277 132.226 1.00 13.07 375 THR C N 1
ATOM 8725 C CA . THR C 1 375 ? 38.787 53.859 130.959 1.00 13.86 375 THR C CA 1
ATOM 8726 C C . THR C 1 375 ? 37.335 54.284 130.766 1.00 14.50 375 THR C C 1
ATOM 8727 O O . THR C 1 375 ? 36.747 54.031 129.725 1.00 16.35 375 THR C O 1
ATOM 8731 N N . GLU C 1 376 ? 36.768 54.937 131.771 1.00 14.23 376 GLU C N 1
ATOM 8732 C CA . GLU C 1 376 ? 35.420 55.493 131.680 1.00 15.51 376 GLU C CA 1
ATOM 8733 C C . GLU C 1 376 ? 35.484 56.905 132.200 1.00 14.49 376 GLU C C 1
ATOM 8734 O O . GLU C 1 376 ? 36.204 57.173 133.149 1.00 15.15 376 GLU C O 1
ATOM 8744 N N . THR C 1 377 ? 34.720 57.812 131.596 1.00 14.14 377 THR C N 1
ATOM 8745 C CA . THR C 1 377 ? 34.692 59.196 132.070 1.00 13.10 377 THR C CA 1
ATOM 8746 C C . THR C 1 377 ? 34.351 59.230 133.551 1.00 13.61 377 THR C C 1
ATOM 8747 O O . THR C 1 377 ? 33.381 58.619 133.987 1.00 15.05 377 THR C O 1
ATOM 8751 N N . THR C 1 378 ? 35.150 59.954 134.320 1.00 13.11 378 THR C N 1
ATOM 8752 C CA . THR C 1 378 ? 35.014 59.944 135.783 1.00 14.14 378 THR C CA 1
ATOM 8753 C C . THR C 1 378 ? 34.976 61.366 136.316 1.00 13.36 378 THR C C 1
ATOM 8754 O O . THR C 1 378 ? 35.931 62.099 136.141 1.00 15.44 378 THR C O 1
ATOM 8758 N N . ASP C 1 379 ? 33.872 61.763 136.949 1.00 14.47 379 ASP C N 1
ATOM 8759 C CA . ASP C 1 379 ? 33.802 63.063 137.596 1.00 15.30 379 ASP C CA 1
ATOM 8760 C C . ASP C 1 379 ? 34.700 63.045 138.820 1.00 15.51 379 ASP C C 1
ATOM 8761 O O . ASP C 1 379 ? 34.649 62.094 139.606 1.00 16.19 379 ASP C O 1
ATOM 8766 N N . ARG C 1 380 ? 35.500 64.100 138.978 1.00 14.70 380 ARG C N 1
ATOM 8767 C CA . ARG C 1 380 ? 36.460 64.174 140.073 1.00 14.29 380 ARG C CA 1
ATOM 8768 C C . ARG C 1 380 ? 36.953 65.595 140.195 1.00 14.54 380 ARG C C 1
ATOM 8769 O O . ARG C 1 380 ? 37.251 66.232 139.195 1.00 14.79 380 ARG C O 1
ATOM 8777 N N . GLU C 1 381 ? 37.054 66.074 141.427 1.00 16.03 381 GLU C N 1
ATOM 8778 C CA . GLU C 1 381 ? 37.603 67.383 141.663 1.00 16.86 381 GLU C CA 1
ATOM 8779 C C . GLU C 1 381 ? 39.115 67.215 141.509 1.00 16.69 381 GLU C C 1
ATOM 8780 O O . GLU C 1 381 ? 39.770 66.532 142.290 1.00 22.47 381 GLU C O 1
ATOM 8786 N N . LEU C 1 382 ? 39.658 67.773 140.460 1.00 13.47 382 LEU C N 1
ATOM 8787 C CA . LEU C 1 382 ? 41.102 67.746 140.234 1.00 12.05 382 LEU C CA 1
ATOM 8788 C C . LEU C 1 382 ? 41.671 69.085 140.663 1.00 11.30 382 LEU C C 1
ATOM 8789 O O . LEU C 1 382 ? 41.029 70.146 140.540 1.00 13.00 382 LEU C O 1
ATOM 8794 N N . THR C 1 383 ? 42.918 69.057 141.111 1.00 11.40 383 THR C N 1
ATOM 8795 C CA . THR C 1 383 ? 43.608 70.295 141.467 1.00 10.87 383 THR C CA 1
ATOM 8796 C C . THR C 1 383 ? 44.914 70.474 140.697 1.00 10.01 383 THR C C 1
ATOM 8797 O O . THR C 1 383 ? 45.228 71.607 140.316 1.00 10.47 383 THR C O 1
ATOM 8801 N N . THR C 1 384 ? 45.690 69.391 140.518 1.00 10.13 384 THR C N 1
ATOM 8802 C CA . THR C 1 384 ? 46.990 69.479 139.847 1.00 10.23 384 THR C CA 1
ATOM 8803 C C . THR C 1 384 ? 47.031 68.406 138.787 1.00 10.11 384 THR C C 1
ATOM 8804 O O . THR C 1 384 ? 46.730 67.220 139.072 1.00 10.78 384 THR C O 1
ATOM 8808 N N . VAL C 1 385 ? 47.407 68.794 137.569 1.00 9.35 385 VAL C N 1
ATOM 8809 C CA . VAL C 1 385 ? 47.476 67.840 136.437 1.00 9.47 385 VAL C CA 1
ATOM 8810 C C . VAL C 1 385 ? 48.831 67.920 135.758 1.00 8.41 385 VAL C C 1
ATOM 8811 O O . VAL C 1 385 ? 49.479 68.953 135.795 1.00 9.97 385 VAL C O 1
ATOM 8815 N N . MET C 1 386 ? 49.239 66.820 135.133 1.00 9.15 386 MET C N 1
ATOM 8816 C CA . MET C 1 386 ? 50.535 66.746 134.456 1.00 9.85 386 MET C CA 1
ATOM 8817 C C . MET C 1 386 ? 50.282 66.274 133.017 1.00 9.11 386 MET C C 1
ATOM 8818 O O . MET C 1 386 ? 49.445 65.394 132.791 1.00 10.05 386 MET C O 1
ATOM 8823 N N . SER C 1 387 ? 51.021 66.829 132.056 1.00 8.51 387 SER C N 1
ATOM 8824 C CA . SER C 1 387 ? 50.880 66.405 130.655 1.00 7.88 387 SER C CA 1
ATOM 8825 C C . SER C 1 387 ? 52.264 66.189 130.065 1.00 8.02 387 SER C C 1
ATOM 8826 O O . SER C 1 387 ? 53.097 67.098 130.133 1.00 7.78 387 SER C O 1
ATOM 8829 N N . ASN C 1 388 ? 52.504 65.006 129.488 1.00 8.12 388 ASN C N 1
ATOM 8830 C CA . ASN C 1 388 ? 53.818 64.668 128.946 1.00 7.84 388 ASN C CA 1
ATOM 8831 C C . ASN C 1 388 ? 53.852 64.712 127.428 1.00 8.69 388 ASN C C 1
ATOM 8832 O O . ASN C 1 388 ? 52.875 64.289 126.767 1.00 8.80 388 ASN C O 1
ATOM 8837 N N . SER C 1 389 ? 54.990 65.148 126.878 1.00 8.71 389 SER C N 1
ATOM 8838 C CA . SER C 1 389 ? 55.190 65.162 125.422 1.00 9.91 389 SER C CA 1
ATOM 8839 C C . SER C 1 389 ? 56.607 64.692 125.137 1.00 10.54 389 SER C C 1
ATOM 8840 O O . SER C 1 389 ? 57.562 65.377 125.478 1.00 12.19 389 SER C O 1
ATOM 8843 N N . PHE C 1 390 ? 56.742 63.496 124.589 1.00 14.31 390 PHE C N 1
ATOM 8844 C CA . PHE C 1 390 ? 58.070 62.922 124.411 1.00 17.69 390 PHE C CA 1
ATOM 8845 C C . PHE C 1 390 ? 58.328 62.679 122.932 1.00 19.52 390 PHE C C 1
ATOM 8846 O O . PHE C 1 390 ? 57.796 61.708 122.407 1.00 23.01 390 PHE C O 1
ATOM 8854 N N . GLY C 1 391 ? 59.106 63.547 122.271 1.00 17.13 391 GLY C N 1
ATOM 8855 C CA . GLY C 1 391 ? 59.309 63.575 120.827 1.00 18.69 391 GLY C CA 1
ATOM 8856 C C . GLY C 1 391 ? 60.465 62.796 120.221 1.00 17.09 391 GLY C C 1
ATOM 8857 O O . GLY C 1 391 ? 61.462 62.504 120.925 1.00 16.53 391 GLY C O 1
ATOM 8858 N N . PHE C 1 392 ? 60.368 62.471 118.917 1.00 20.89 392 PHE C N 1
ATOM 8859 C CA . PHE C 1 392 ? 61.520 61.942 118.171 1.00 20.66 392 PHE C CA 1
ATOM 8860 C C . PHE C 1 392 ? 62.727 62.779 118.359 1.00 20.87 392 PHE C C 1
ATOM 8861 O O . PHE C 1 392 ? 62.615 64.000 118.469 1.00 20.67 392 PHE C O 1
ATOM 8869 N N . GLY C 1 393 ? 63.884 62.133 118.364 1.00 19.78 393 GLY C N 1
ATOM 8870 C CA . GLY C 1 393 ? 65.138 62.768 118.672 1.00 19.28 393 GLY C CA 1
ATOM 8871 C C . GLY C 1 393 ? 65.413 62.815 120.165 1.00 16.95 393 GLY C C 1
ATOM 8872 O O . GLY C 1 393 ? 66.354 63.494 120.590 1.00 17.88 393 GLY C O 1
ATOM 8873 N N . GLY C 1 394 ? 64.585 62.126 120.976 1.00 14.30 394 GLY C N 1
ATOM 8874 C CA . GLY C 1 394 ? 64.813 62.052 122.429 1.00 12.93 394 GLY C CA 1
ATOM 8875 C C . GLY C 1 394 ? 64.600 63.385 123.097 1.00 11.06 394 GLY C C 1
ATOM 8876 O O . GLY C 1 394 ? 65.346 63.759 123.988 1.00 14.28 394 GLY C O 1
ATOM 8877 N N . THR C 1 395 ? 63.601 64.128 122.669 1.00 10.30 395 THR C N 1
ATOM 8878 C CA . THR C 1 395 ? 63.313 65.417 123.273 1.00 9.44 395 THR C CA 1
ATOM 8879 C C . THR C 1 395 ? 62.062 65.359 124.112 1.00 9.29 395 THR C C 1
ATOM 8880 O O . THR C 1 395 ? 61.020 64.965 123.617 1.00 12.65 395 THR C O 1
ATOM 8884 N N . ASN C 1 396 ? 62.147 65.779 125.370 1.00 8.41 396 ASN C N 1
ATOM 8885 C CA . ASN C 1 396 ? 61.073 65.580 126.328 1.00 8.17 396 ASN C CA 1
ATOM 8886 C C . ASN C 1 396 ? 60.583 66.912 126.881 1.00 7.50 396 ASN C C 1
ATOM 8887 O O . ASN C 1 396 ? 61.406 67.768 127.223 1.00 8.42 396 ASN C O 1
ATOM 8892 N N . ALA C 1 397 ? 59.257 67.043 127.030 1.00 7.62 397 ALA C N 1
ATOM 8893 C CA . ALA C 1 397 ? 58.660 68.160 127.750 1.00 8.03 397 ALA C CA 1
ATOM 8894 C C . ALA C 1 397 ? 57.564 67.642 128.682 1.00 7.53 397 ALA C C 1
ATOM 8895 O O . ALA C 1 397 ? 56.839 66.703 128.323 1.00 9.74 397 ALA C O 1
ATOM 8897 N N . THR C 1 398 ? 57.466 68.243 129.859 1.00 7.85 398 THR C N 1
ATOM 8898 C CA . THR C 1 398 ? 56.357 67.986 130.777 1.00 7.69 398 THR C CA 1
ATOM 8899 C C . THR C 1 398 ? 55.850 69.280 131.313 1.00 7.23 398 THR C C 1
ATOM 8900 O O . THR C 1 398 ? 56.643 70.145 131.685 1.00 8.70 398 THR C O 1
ATOM 8904 N N . LEU C 1 399 ? 54.528 69.416 131.380 1.00 7.47 399 LEU C N 1
ATOM 8905 C CA . LEU C 1 399 ? 53.911 70.581 131.989 1.00 7.59 399 LEU C CA 1
ATOM 8906 C C . LEU C 1 399 ? 53.068 70.139 133.181 1.00 6.87 399 LEU C C 1
ATOM 8907 O O . LEU C 1 399 ? 52.341 69.151 133.081 1.00 8.20 399 LEU C O 1
ATOM 8912 N N . VAL C 1 400 ? 53.154 70.898 134.271 1.00 8.02 400 VAL C N 1
ATOM 8913 C CA . VAL C 1 400 ? 52.303 70.635 135.425 1.00 8.04 400 VAL C CA 1
ATOM 8914 C C . VAL C 1 400 ? 51.492 71.894 135.683 1.00 8.99 400 VAL C C 1
ATOM 8915 O O . VAL C 1 400 ? 52.048 72.997 135.763 1.00 9.31 400 VAL C O 1
ATOM 8919 N N . MET C 1 401 ? 50.170 71.716 135.784 1.00 8.81 401 MET C N 1
ATOM 8920 C CA . MET C 1 401 ? 49.242 72.842 135.892 1.00 9.26 401 MET C CA 1
ATOM 8921 C C . MET C 1 401 ? 48.389 72.687 137.143 1.00 8.86 401 MET C C 1
ATOM 8922 O O . MET C 1 401 ? 47.941 71.587 137.427 1.00 9.97 401 MET C O 1
ATOM 8930 N N . ARG C 1 402 ? 48.157 73.797 137.859 1.00 8.76 402 ARG C N 1
ATOM 8931 C CA . ARG C 1 402 ? 47.428 73.709 139.112 1.00 9.31 402 ARG C CA 1
ATOM 8932 C C . ARG C 1 402 ? 46.392 74.812 139.216 1.00 9.32 402 ARG C C 1
ATOM 8933 O O . ARG C 1 402 ? 46.694 75.963 138.912 1.00 10.09 402 ARG C O 1
ATOM 8941 N N . LYS C 1 403 ? 45.200 74.469 139.686 1.00 11.25 403 LYS C N 1
ATOM 8942 C CA . LYS C 1 403 ? 44.163 75.464 139.920 1.00 14.74 403 LYS C CA 1
ATOM 8943 C C . LYS C 1 403 ? 44.598 76.434 141.001 1.00 15.17 403 LYS C C 1
ATOM 8944 O O . LYS C 1 403 ? 45.178 76.006 141.995 1.00 19.50 403 LYS C O 1
ATOM 89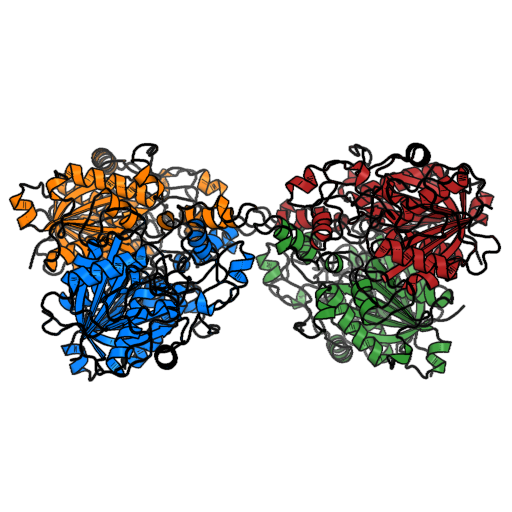50 N N . LEU C 1 404 ? 44.239 77.716 140.875 1.00 15.76 404 LEU C N 1
ATOM 8951 C CA . LEU C 1 404 ? 44.433 78.686 141.959 1.00 16.58 404 LEU C CA 1
ATOM 8952 C C . LEU C 1 404 ? 43.193 78.779 142.822 1.00 19.82 404 LEU C C 1
ATOM 8953 O O . LEU C 1 404 ? 42.108 78.447 142.380 1.00 19.56 404 LEU C O 1
ATOM 8958 N N . LYS C 1 405 ? 43.368 79.221 144.072 1.00 21.57 405 LYS C N 1
ATOM 8959 C CA . LYS C 1 405 ? 42.233 79.465 144.983 1.00 25.02 405 LYS C CA 1
ATOM 8960 C C . LYS C 1 405 ? 41.417 80.656 144.545 1.00 27.48 405 LYS C C 1
ATOM 8961 O O . LYS C 1 405 ? 41.968 81.627 144.057 1.00 28.33 405 LYS C O 1
ATOM 8967 N N . ASP C 1 406 ? 40.107 80.596 144.742 1.00 30.36 406 ASP C N 1
ATOM 8968 C CA . ASP C 1 406 ? 39.242 81.682 144.299 1.00 33.69 406 ASP C CA 1
ATOM 8969 C C . ASP C 1 406 ? 38.467 82.253 145.474 1.00 35.63 406 ASP C C 1
ATOM 8970 O O . ASP C 1 406 ? 38.566 81.763 146.612 1.00 36.36 406 ASP C O 1
ATOM 8972 N N . MET D 1 1 ? 72.256 88.002 138.578 1.00 32.41 1 MET D N 1
ATOM 8973 C CA . MET D 1 1 ? 71.897 87.047 137.479 1.00 30.93 1 MET D CA 1
ATOM 8974 C C . MET D 1 1 ? 73.138 86.334 136.928 1.00 25.96 1 MET D C 1
ATOM 8975 O O . MET D 1 1 ? 74.204 86.959 136.798 1.00 28.36 1 MET D O 1
ATOM 8980 N N . LYS D 1 2 ? 73.018 85.041 136.619 1.00 22.46 2 LYS D N 1
ATOM 8981 C CA . LYS D 1 2 ? 74.152 84.291 136.026 1.00 16.97 2 LYS D CA 1
ATOM 8982 C C . LYS D 1 2 ? 74.549 84.876 134.678 1.00 13.80 2 LYS D C 1
ATOM 8983 O O . LYS D 1 2 ? 73.693 85.289 133.877 1.00 15.35 2 LYS D O 1
ATOM 8989 N N . ARG D 1 3 ? 75.860 84.912 134.444 1.00 12.83 3 ARG D N 1
ATOM 8990 C CA . ARG D 1 3 ? 76.442 85.481 133.237 1.00 11.89 3 ARG D CA 1
ATOM 8991 C C . ARG D 1 3 ? 76.812 84.356 132.267 1.00 10.79 3 ARG D C 1
ATOM 8992 O O . ARG D 1 3 ? 77.197 83.257 132.698 1.00 11.41 3 ARG D O 1
ATOM 9000 N N . ALA D 1 4 ? 76.688 84.647 130.979 1.00 11.29 4 ALA D N 1
ATOM 9001 C CA . ALA D 1 4 ? 76.917 83.671 129.929 1.00 10.08 4 ALA D CA 1
ATOM 9002 C C . ALA D 1 4 ? 78.051 84.121 129.051 1.00 10.08 4 ALA D C 1
ATOM 9003 O O . ALA D 1 4 ? 78.084 85.286 128.585 1.00 11.45 4 ALA D O 1
ATOM 9005 N N . VAL D 1 5 ? 78.969 83.192 128.771 1.00 9.62 5 VAL D N 1
ATOM 9006 C CA . VAL D 1 5 ? 80.123 83.464 127.924 1.00 9.48 5 VAL D CA 1
ATOM 9007 C C . VAL D 1 5 ? 80.239 82.417 126.817 1.00 9.37 5 VAL D C 1
ATOM 9008 O O . VAL D 1 5 ? 79.657 81.323 126.907 1.00 11.32 5 VAL D O 1
ATOM 9012 N N . ILE D 1 6 ? 80.987 82.758 125.777 1.00 9.50 6 ILE D N 1
ATOM 9013 C CA . ILE D 1 6 ? 81.239 81.846 124.688 1.00 8.71 6 ILE D CA 1
ATOM 9014 C C . ILE D 1 6 ? 82.632 81.283 124.859 1.00 8.91 6 ILE D C 1
ATOM 9015 O O . ILE D 1 6 ? 83.607 82.031 124.905 1.00 9.57 6 ILE D O 1
ATOM 9021 N N . THR D 1 7 ? 82.727 79.958 124.903 1.00 8.80 7 THR D N 1
ATOM 9022 C CA . THR D 1 7 ? 83.989 79.294 125.236 1.00 9.30 7 THR D CA 1
ATOM 9023 C C . THR D 1 7 ? 84.477 78.375 124.113 1.00 8.52 7 THR D C 1
ATOM 9024 O O . THR D 1 7 ? 85.471 77.664 124.282 1.00 11.25 7 THR D O 1
ATOM 9028 N N . GLY D 1 8 ? 83.775 78.352 122.983 1.00 8.91 8 GLY D N 1
ATOM 9029 C CA . GLY D 1 8 ? 84.212 77.537 121.870 1.00 8.89 8 GLY D CA 1
ATOM 9030 C C . GLY D 1 8 ? 83.390 77.881 120.663 1.00 8.59 8 GLY D C 1
ATOM 9031 O O . GLY D 1 8 ? 82.219 78.272 120.786 1.00 9.60 8 GLY D O 1
ATOM 9032 N N . LEU D 1 9 ? 83.978 77.719 119.486 1.00 8.91 9 LEU D N 1
ATOM 9033 C CA . LEU D 1 9 ? 83.232 77.983 118.246 1.00 10.77 9 LEU D CA 1
ATOM 9034 C C . LEU D 1 9 ? 83.524 76.930 117.197 1.00 8.76 9 LEU D C 1
ATOM 9035 O O . LEU D 1 9 ? 84.591 76.294 117.237 1.00 9.40 9 LEU D O 1
ATOM 9044 N N . GLY D 1 10 ? 82.597 76.777 116.257 1.00 8.57 10 GLY D N 1
ATOM 9045 C CA . GLY D 1 10 ? 82.826 75.852 115.143 1.00 8.60 10 GLY D CA 1
ATOM 9046 C C . GLY D 1 10 ? 81.998 76.352 113.972 1.00 8.10 10 GLY D C 1
ATOM 9047 O O . GLY D 1 10 ? 80.904 76.902 114.167 1.00 8.53 10 GLY D O 1
ATOM 9048 N N . ILE D 1 11 ? 82.466 76.132 112.748 1.00 8.65 11 ILE D N 1
ATOM 9049 C CA . ILE D 1 11 ? 81.790 76.716 111.607 1.00 9.08 11 ILE D CA 1
ATOM 9050 C C . ILE D 1 11 ? 82.174 76.011 110.334 1.00 8.66 11 ILE D C 1
ATOM 9051 O O . ILE D 1 11 ? 83.329 75.624 110.132 1.00 9.99 11 ILE D O 1
ATOM 9056 N N . VAL D 1 12 ? 81.173 75.835 109.471 1.00 8.91 12 VAL D N 1
ATOM 9057 C CA . VAL D 1 12 ? 81.388 75.366 108.104 1.00 9.56 12 VAL D CA 1
ATOM 9058 C C . VAL D 1 12 ? 80.623 76.373 107.237 1.00 8.92 12 VAL D C 1
ATOM 9059 O O . VAL D 1 12 ? 79.386 76.487 107.305 1.00 10.08 12 VAL D O 1
ATOM 9063 N N . SER D 1 13 ? 81.349 77.154 106.452 1.00 10.47 13 SER D N 1
ATOM 9064 C CA . SER D 1 13 ? 80.724 78.299 105.798 1.00 10.72 13 SER D CA 1
ATOM 9065 C C . SER D 1 13 ? 81.228 78.407 104.362 1.00 10.22 13 SER D C 1
ATOM 9066 O O . SER D 1 13 ? 82.243 77.776 103.984 1.00 10.26 13 SER D O 1
ATOM 9070 N N . SER D 1 14 ? 80.551 79.234 103.581 1.00 9.55 14 SER D N 1
ATOM 9071 C CA . SER D 1 14 ? 81.032 79.488 102.204 1.00 10.05 14 SER D CA 1
ATOM 9072 C C . SER D 1 14 ? 82.433 80.094 102.155 1.00 9.99 14 SER D C 1
ATOM 9073 O O . SER D 1 14 ? 83.093 80.017 101.107 1.00 11.45 14 SER D O 1
ATOM 9076 N N . ILE D 1 15 ? 82.892 80.685 103.263 1.00 10.38 15 ILE D N 1
ATOM 9077 C CA . ILE D 1 15 ? 84.222 81.324 103.305 1.00 10.63 15 ILE D CA 1
ATOM 9078 C C . ILE D 1 15 ? 85.228 80.554 104.155 1.00 10.20 15 ILE D C 1
ATOM 9079 O O . ILE D 1 15 ? 86.327 81.046 104.436 1.00 12.54 15 ILE D O 1
ATOM 9084 N N . GLY D 1 16 ? 84.900 79.328 104.565 1.00 9.41 16 GLY D N 1
ATOM 9085 C CA . GLY D 1 16 ? 85.915 78.499 105.212 1.00 9.86 16 GLY D CA 1
ATOM 9086 C C . GLY D 1 16 ? 85.297 77.372 105.996 1.00 9.77 16 GLY D C 1
ATOM 9087 O O . GLY D 1 16 ? 84.148 77.467 106.493 1.00 10.94 16 GLY D O 1
ATOM 9088 N N . ASN D 1 17 ? 86.075 76.312 106.152 1.00 10.74 17 ASN D N 1
ATOM 9089 C CA . ASN D 1 17 ? 85.598 75.068 106.759 1.00 12.08 17 ASN D CA 1
ATOM 9090 C C . ASN D 1 17 ? 85.974 74.939 108.223 1.00 10.92 17 ASN D C 1
ATOM 9091 O O . ASN D 1 17 ? 85.722 73.910 108.849 1.00 11.77 17 ASN D O 1
ATOM 9096 N N . ASN D 1 18 ? 86.567 75.989 108.765 1.00 10.53 18 ASN D N 1
ATOM 9097 C CA . ASN D 1 18 ? 86.907 76.064 110.173 1.00 10.26 18 ASN D CA 1
ATOM 9098 C C . ASN D 1 18 ? 87.198 77.517 110.514 1.00 10.36 18 ASN D C 1
ATOM 9099 O O . ASN D 1 18 ? 87.197 78.366 109.627 1.00 10.21 18 ASN D O 1
ATOM 9104 N N . GLN D 1 19 ? 87.413 77.839 111.785 1.00 10.28 19 GLN D N 1
ATOM 9105 C CA . GLN D 1 19 ? 87.579 79.239 112.130 1.00 9.92 19 GLN D CA 1
ATOM 9106 C C . GLN D 1 19 ? 88.859 79.845 111.575 1.00 9.64 19 GLN D C 1
ATOM 9107 O O . GLN D 1 19 ? 88.897 81.070 111.350 1.00 11.30 19 GLN D O 1
ATOM 9113 N N . GLN D 1 20 ? 89.898 79.033 111.366 1.00 10.56 20 GLN D N 1
ATOM 9114 C CA . GLN D 1 20 ? 91.148 79.569 110.830 1.00 10.70 20 GLN D CA 1
ATOM 9115 C C . GLN D 1 20 ? 90.935 80.008 109.377 1.00 11.00 20 GLN D C 1
ATOM 9116 O O . GLN D 1 20 ? 91.366 81.108 108.984 1.00 11.31 20 GLN D O 1
ATOM 9122 N N . GLU D 1 21 ? 90.284 79.175 108.573 1.00 10.68 21 GLU D N 1
ATOM 9123 C CA . GLU D 1 21 ? 90.005 79.538 107.180 1.00 11.83 21 GLU D CA 1
ATOM 9124 C C . GLU D 1 21 ? 89.051 80.738 107.110 1.00 10.88 21 GLU D C 1
ATOM 9125 O O . GLU D 1 21 ? 89.226 81.632 106.280 1.00 11.21 21 GLU D O 1
ATOM 9131 N N . VAL D 1 22 ? 88.026 80.735 107.959 1.00 11.16 22 VAL D N 1
ATOM 9132 C CA . VAL D 1 22 ? 87.091 81.859 108.009 1.00 10.34 22 VAL D CA 1
ATOM 9133 C C . VAL D 1 22 ? 87.811 83.165 108.380 1.00 10.87 22 VAL D C 1
ATOM 9134 O O . VAL D 1 22 ? 87.600 84.176 107.740 1.00 11.57 22 VAL D O 1
ATOM 9138 N N . LEU D 1 23 ? 88.664 83.131 109.403 1.00 10.94 23 LEU D N 1
ATOM 9139 C CA . LEU D 1 23 ? 89.423 84.325 109.796 1.00 12.09 23 LEU D CA 1
ATOM 9140 C C . LEU D 1 23 ? 90.224 84.891 108.608 1.00 11.77 23 LEU D C 1
ATOM 9141 O O . LEU D 1 23 ? 90.210 86.101 108.349 1.00 12.54 23 LEU D O 1
ATOM 9146 N N . ALA D 1 24 ? 90.914 84.011 107.886 1.00 12.76 24 ALA D N 1
ATOM 9147 C CA . ALA D 1 24 ? 91.728 84.441 106.733 1.00 12.55 24 ALA D CA 1
ATOM 9148 C C . ALA D 1 24 ? 90.818 85.074 105.675 1.00 12.46 24 ALA D C 1
ATOM 9149 O O . ALA D 1 24 ? 91.163 86.115 105.123 1.00 13.51 24 ALA D O 1
ATOM 9151 N N . SER D 1 25 ? 89.650 84.472 105.389 1.00 11.42 25 SER D N 1
ATOM 9152 C CA . SER D 1 25 ? 88.778 85.041 104.377 1.00 11.88 25 SER D CA 1
ATOM 9153 C C . SER D 1 25 ? 88.255 86.389 104.814 1.00 11.31 25 SER D C 1
ATOM 9154 O O . SER D 1 25 ? 88.176 87.328 104.000 1.00 12.66 25 SER D O 1
ATOM 9157 N N . LEU D 1 26 ? 87.863 86.509 106.089 1.00 11.49 26 LEU D N 1
ATOM 9158 C CA . LEU D 1 26 ? 87.344 87.786 106.587 1.00 12.37 26 LEU D CA 1
ATOM 9159 C C . LEU D 1 26 ? 88.390 88.880 106.438 1.00 12.83 26 LEU D C 1
ATOM 9160 O O . LEU D 1 26 ? 88.092 89.994 106.031 1.00 14.96 26 LEU D O 1
ATOM 9165 N N . ARG D 1 27 ? 89.630 88.570 106.797 1.00 12.94 27 ARG D N 1
ATOM 9166 C CA . ARG D 1 27 ? 90.720 89.563 106.693 1.00 15.21 27 ARG D CA 1
ATOM 9167 C C . ARG D 1 27 ? 91.013 89.949 105.240 1.00 15.29 27 ARG D C 1
ATOM 9168 O O . ARG D 1 27 ? 91.413 91.085 104.947 1.00 17.61 27 ARG D O 1
ATOM 9176 N N . GLU D 1 28 ? 90.857 89.005 104.325 1.00 14.32 28 GLU D N 1
ATOM 9177 C CA . GLU D 1 28 ? 91.113 89.260 102.914 1.00 16.12 28 GLU D CA 1
ATOM 9178 C C . GLU D 1 28 ? 89.944 89.897 102.183 1.00 16.36 28 GLU D C 1
ATOM 9179 O O . GLU D 1 28 ? 90.086 90.335 101.038 1.00 18.68 28 GLU D O 1
ATOM 9182 N N . GLY D 1 29 ? 88.779 89.934 102.807 1.00 14.21 29 GLY D N 1
ATOM 9183 C CA . GLY D 1 29 ? 87.580 90.302 102.052 1.00 14.59 29 GLY D CA 1
ATOM 9184 C C . GLY D 1 29 ? 87.223 89.320 100.943 1.00 14.81 29 GLY D C 1
ATOM 9185 O O . GLY D 1 29 ? 86.713 89.722 99.895 1.00 17.03 29 GLY D O 1
ATOM 9186 N N . ARG D 1 30 ? 87.488 88.035 101.172 1.00 15.36 30 ARG D N 1
ATOM 9187 C CA . ARG D 1 30 ? 87.330 87.020 100.125 1.00 16.09 30 ARG D CA 1
ATOM 9188 C C . ARG D 1 30 ? 85.874 86.569 99.976 1.00 15.23 30 ARG D C 1
ATOM 9189 O O . ARG D 1 30 ? 85.218 86.280 100.964 1.00 18.14 30 ARG D O 1
ATOM 9197 N N . SER D 1 31 ? 85.391 86.515 98.749 1.00 14.66 31 SER D N 1
ATOM 9198 C CA . SER D 1 31 ? 84.054 86.034 98.479 1.00 14.19 31 SER D CA 1
ATOM 9199 C C . SER D 1 31 ? 83.967 84.520 98.564 1.00 13.55 31 SER D C 1
ATOM 9200 O O . SER D 1 31 ? 84.850 83.806 98.083 1.00 16.47 31 SER D O 1
ATOM 9203 N N . GLY D 1 32 ? 82.849 84.057 99.109 1.00 12.16 32 GLY D N 1
ATOM 9204 C CA . GLY D 1 32 ? 82.541 82.631 99.101 1.00 12.60 32 GLY D CA 1
ATOM 9205 C C . GLY D 1 32 ? 81.527 82.239 98.027 1.00 11.79 32 GLY D C 1
ATOM 9206 O O . GLY D 1 32 ? 81.048 81.103 98.015 1.00 13.22 32 GLY D O 1
ATOM 9207 N N . ILE D 1 33 ? 81.217 83.154 97.103 1.00 10.73 33 ILE D N 1
ATOM 9208 C CA . ILE D 1 33 ? 80.124 82.923 96.153 1.00 11.29 33 ILE D CA 1
ATOM 9209 C C . ILE D 1 33 ? 80.645 82.370 94.830 1.00 11.47 33 ILE D C 1
ATOM 9210 O O . ILE D 1 33 ? 81.653 82.866 94.276 1.00 13.23 33 ILE D O 1
ATOM 9215 N N . THR D 1 34 ? 79.960 81.345 94.328 1.00 11.34 34 THR D N 1
ATOM 9216 C CA . THR D 1 34 ? 80.333 80.740 93.050 1.00 12.60 34 THR D CA 1
ATOM 9217 C C . THR D 1 34 ? 79.116 80.557 92.170 1.00 12.38 34 THR D C 1
ATOM 9218 O O . THR D 1 34 ? 77.968 80.604 92.639 1.00 12.71 34 THR D O 1
ATOM 9222 N N . PHE D 1 35 ? 79.369 80.329 90.887 1.00 13.47 35 PHE D N 1
ATOM 9223 C CA . PHE D 1 35 ? 78.307 79.925 89.952 1.00 13.29 35 PHE D CA 1
ATOM 9224 C C . PHE D 1 35 ? 77.805 78.524 90.286 1.00 13.29 35 PHE D C 1
ATOM 9225 O O . PHE D 1 35 ? 78.598 77.628 90.562 1.00 14.64 35 PHE D O 1
ATOM 9233 N N . SER D 1 36 ? 76.486 78.329 90.207 1.00 12.18 36 SER D N 1
ATOM 9234 C CA . SER D 1 36 ? 75.890 77.042 90.468 1.00 12.31 36 SER D CA 1
ATOM 9235 C C . SER D 1 36 ? 75.195 76.490 89.227 1.00 12.31 36 SER D C 1
ATOM 9236 O O . SER D 1 36 ? 74.115 76.966 88.859 1.00 12.37 36 SER D O 1
ATOM 9239 N N . GLN D 1 37 ? 75.752 75.442 88.618 1.00 12.74 37 GLN D N 1
ATOM 9240 C CA . GLN D 1 37 ? 75.071 74.723 87.549 1.00 13.01 37 GLN D CA 1
ATOM 9241 C C . GLN D 1 37 ? 73.763 74.109 88.039 1.00 12.51 37 GLN D C 1
ATOM 9242 O O . GLN D 1 37 ? 72.780 74.059 87.296 1.00 13.43 37 GLN D O 1
ATOM 9248 N N . GLU D 1 38 ? 73.710 73.662 89.295 1.00 12.17 38 GLU D N 1
ATOM 9249 C CA . GLU D 1 38 ? 72.481 73.068 89.827 1.00 11.56 38 GLU D CA 1
ATOM 9250 C C . GLU D 1 38 ? 71.334 74.075 89.807 1.00 11.37 38 GLU D C 1
ATOM 9251 O O . GLU D 1 38 ? 70.222 73.763 89.355 1.00 13.06 38 GLU D O 1
ATOM 9257 N N . LEU D 1 39 ? 71.591 75.295 90.284 1.00 11.86 39 LEU D N 1
ATOM 9258 C CA . LEU D 1 39 ? 70.521 76.307 90.293 1.00 12.07 39 LEU D CA 1
ATOM 9259 C C . LEU D 1 39 ? 70.107 76.623 88.859 1.00 11.77 39 LEU D C 1
ATOM 9260 O O . LEU D 1 39 ? 68.906 76.698 88.541 1.00 13.20 39 LEU D O 1
ATOM 9265 N N . LYS D 1 40 ? 71.084 76.797 87.971 1.00 11.74 40 LYS D N 1
ATOM 9266 C CA . LYS D 1 40 ? 70.747 77.105 86.573 1.00 14.18 40 LYS D CA 1
ATOM 9267 C C . LYS D 1 40 ? 69.916 75.983 85.959 1.00 13.75 40 LYS D C 1
ATOM 9268 O O . LYS D 1 40 ? 68.923 76.238 85.247 1.00 14.41 40 LYS D O 1
ATOM 9274 N N . ASP D 1 41 ? 70.338 74.736 86.178 1.00 13.79 41 ASP D N 1
ATOM 9275 C CA . ASP D 1 41 ? 69.658 73.600 85.538 1.00 14.15 41 ASP D CA 1
ATOM 9276 C C . ASP D 1 41 ? 68.208 73.479 86.006 1.00 14.53 41 ASP D C 1
ATOM 9277 O O . ASP D 1 41 ? 67.396 72.916 85.296 1.00 16.25 41 ASP D O 1
ATOM 9282 N N . SER D 1 42 ? 67.890 73.958 87.213 1.00 14.39 42 SER D N 1
ATOM 9283 C CA . SER D 1 42 ? 66.537 73.822 87.758 1.00 13.60 42 SER D CA 1
ATOM 9284 C C . SER D 1 42 ? 65.575 74.803 87.116 1.00 14.63 42 SER D C 1
ATOM 9285 O O . SER D 1 42 ? 64.358 74.672 87.309 1.00 14.45 42 SER D O 1
ATOM 9288 N N . GLY D 1 43 ? 66.089 75.796 86.379 1.00 14.38 43 GLY D N 1
ATOM 9289 C CA . GLY D 1 43 ? 65.212 76.800 85.742 1.00 14.90 43 GLY D CA 1
ATOM 9290 C C . GLY D 1 43 ? 65.192 78.120 86.482 1.00 14.31 43 GLY D C 1
ATOM 9291 O O . GLY D 1 43 ? 64.426 79.024 86.140 1.00 15.40 43 GLY D O 1
ATOM 9292 N N . MET D 1 44 ? 65.995 78.232 87.536 1.00 13.63 44 MET D N 1
ATOM 9293 C CA . MET D 1 44 ? 66.052 79.470 88.301 1.00 13.42 44 MET D CA 1
ATOM 9294 C C . MET D 1 44 ? 66.667 80.617 87.506 1.00 13.14 44 MET D C 1
ATOM 9295 O O . MET D 1 44 ? 67.385 80.386 86.519 1.00 14.78 44 MET D O 1
ATOM 9300 N N . ARG D 1 45 ? 66.384 81.846 87.942 1.00 13.11 45 ARG D N 1
ATOM 9301 C CA . ARG D 1 45 ? 67.030 83.029 87.390 1.00 13.88 45 ARG D CA 1
ATOM 9302 C C . ARG D 1 45 ? 68.309 83.366 88.126 1.00 14.05 45 ARG D C 1
ATOM 9303 O O . ARG D 1 45 ? 69.189 84.004 87.558 1.00 15.61 45 ARG D O 1
ATOM 9311 N N . SER D 1 46 ? 68.396 82.981 89.403 1.00 12.88 46 SER D N 1
ATOM 9312 C CA . SER D 1 46 ? 69.597 83.211 90.190 1.00 11.89 46 SER D CA 1
ATOM 9313 C C . SER D 1 46 ? 70.494 81.976 90.059 1.00 12.72 46 SER D C 1
ATOM 9314 O O . SER D 1 46 ? 70.038 80.857 90.323 1.00 13.05 46 SER D O 1
ATOM 9317 N N . HIS D 1 47 ? 71.738 82.176 89.584 1.00 12.45 47 HIS D N 1
ATOM 9318 C CA . HIS D 1 47 ? 72.628 81.041 89.331 1.00 13.41 47 HIS D CA 1
ATOM 9319 C C . HIS D 1 47 ? 73.875 81.104 90.172 1.00 12.48 47 HIS D C 1
ATOM 9320 O O . HIS D 1 47 ? 74.929 80.573 89.754 1.00 14.91 47 HIS D O 1
ATOM 9327 N N . VAL D 1 48 ? 73.776 81.731 91.351 1.00 11.88 48 VAL D N 1
ATOM 9328 C CA . VAL D 1 48 ? 74.955 81.911 92.206 1.00 11.93 48 VAL D CA 1
ATOM 9329 C C . VAL D 1 48 ? 74.599 81.505 93.614 1.00 10.91 48 VAL D C 1
ATOM 9330 O O . VAL D 1 48 ? 73.444 81.598 94.019 1.00 11.90 48 VAL D O 1
ATOM 9334 N N . TRP D 1 49 ? 75.593 81.031 94.359 1.00 10.62 49 TRP D N 1
ATOM 9335 C CA . TRP D 1 49 ? 75.335 80.612 95.734 1.00 10.00 49 TRP D CA 1
ATOM 9336 C C . TRP D 1 49 ? 76.589 80.578 96.574 1.00 10.96 49 TRP D C 1
ATOM 9337 O O . TRP D 1 49 ? 77.697 80.594 96.050 1.00 11.23 49 TRP D O 1
ATOM 9348 N N . GLY D 1 50 ? 76.394 80.622 97.886 1.00 10.78 50 GLY D N 1
ATOM 9349 C CA . GLY D 1 50 ? 77.478 80.521 98.837 1.00 10.80 50 GLY D CA 1
ATOM 9350 C C . GLY D 1 50 ? 77.582 79.084 99.310 1.00 10.07 50 GLY D C 1
ATOM 9351 O O . GLY D 1 50 ? 76.965 78.682 100.312 1.00 11.54 50 GLY D O 1
ATOM 9352 N N . ASN D 1 51 ? 78.308 78.288 98.536 1.00 11.73 51 ASN D N 1
ATOM 9353 C CA . ASN D 1 51 ? 78.379 76.860 98.794 1.00 12.21 51 ASN D CA 1
ATOM 9354 C C . ASN D 1 51 ? 79.466 76.492 99.790 1.00 11.68 51 ASN D C 1
ATOM 9355 O O . ASN D 1 51 ? 80.502 77.162 99.889 1.00 12.49 51 ASN D O 1
ATOM 9360 N N . VAL D 1 52 ? 79.235 75.388 100.503 1.00 12.35 52 VAL D N 1
ATOM 9361 C CA . VAL D 1 52 ? 80.261 74.809 101.371 1.00 12.26 52 VAL D CA 1
ATOM 9362 C C . VAL D 1 52 ? 81.194 73.983 100.488 1.00 13.30 52 VAL D C 1
ATOM 9363 O O . VAL D 1 52 ? 80.738 73.128 99.745 1.00 16.76 52 VAL D O 1
ATOM 9367 N N . LYS D 1 53 ? 82.486 74.281 100.562 1.00 13.71 53 LYS D N 1
ATOM 9368 C CA . LYS D 1 53 ? 83.466 73.653 99.669 1.00 14.30 53 LYS D CA 1
ATOM 9369 C C . LYS D 1 53 ? 84.209 72.641 100.512 1.00 15.27 53 LYS D C 1
ATOM 9370 O O . LYS D 1 53 ? 85.346 72.870 100.969 1.00 16.68 53 LYS D O 1
ATOM 9376 N N . LEU D 1 54 ? 83.528 71.540 100.778 1.00 16.49 54 LEU D N 1
ATOM 9377 C CA . LEU D 1 54 ? 84.020 70.504 101.694 1.00 18.30 54 LEU D CA 1
ATOM 9378 C C . LEU D 1 54 ? 83.414 69.192 101.264 1.00 19.23 54 LEU D C 1
ATOM 9379 O O . LEU D 1 54 ? 82.197 69.093 101.070 1.00 20.88 54 LEU D O 1
ATOM 9384 N N . ASP D 1 55 ? 84.257 68.192 101.078 1.00 19.99 55 ASP D N 1
ATOM 9385 C CA . ASP D 1 55 ? 83.757 66.857 100.812 1.00 21.68 55 ASP D CA 1
ATOM 9386 C C . ASP D 1 55 ? 83.442 66.243 102.179 1.00 20.04 55 ASP D C 1
ATOM 9387 O O . ASP D 1 55 ? 84.355 65.970 102.964 1.00 19.68 55 ASP D O 1
ATOM 9392 N N . THR D 1 56 ? 82.153 66.079 102.494 1.00 19.56 56 THR D N 1
ATOM 9393 C CA . THR D 1 56 ? 81.780 65.581 103.817 1.00 18.71 56 THR D CA 1
ATOM 9394 C C . THR D 1 56 ? 81.750 64.044 103.883 1.00 19.24 56 THR D C 1
ATOM 9395 O O . THR D 1 56 ? 81.437 63.468 104.930 1.00 19.47 56 THR D O 1
ATOM 9399 N N . THR D 1 57 ? 82.079 63.378 102.776 1.00 20.84 57 THR D N 1
ATOM 9400 C CA . THR D 1 57 ? 82.062 61.913 102.757 1.00 22.42 57 THR D CA 1
ATOM 9401 C C . THR D 1 57 ? 82.925 61.316 103.858 1.00 22.44 57 THR D C 1
ATOM 9402 O O . THR D 1 57 ? 84.094 61.667 104.012 1.00 23.33 57 THR D O 1
ATOM 9406 N N . GLY D 1 58 ? 82.338 60.435 104.652 1.00 20.34 58 GLY D N 1
ATOM 9407 C CA . GLY D 1 58 ? 83.096 59.737 105.685 1.00 20.57 58 GLY D CA 1
ATOM 9408 C C . GLY D 1 58 ? 83.428 60.531 106.944 1.00 20.21 58 GLY D C 1
ATOM 9409 O O . GLY D 1 58 ? 84.076 59.988 107.843 1.00 21.65 58 GLY D O 1
ATOM 9410 N N . LEU D 1 59 ? 82.988 61.796 107.041 1.00 17.21 59 LEU D N 1
ATOM 9411 C CA . LEU D 1 59 ? 83.336 62.599 108.217 1.00 16.22 59 LEU D CA 1
ATOM 9412 C C . LEU D 1 59 ? 82.493 62.293 109.427 1.00 15.28 59 LEU D C 1
ATOM 9413 O O . LEU D 1 59 ? 82.888 62.596 110.557 1.00 17.14 59 LEU D O 1
ATOM 9418 N N . ILE D 1 60 ? 81.339 61.668 109.193 1.00 14.12 60 ILE D N 1
ATOM 9419 C CA . ILE D 1 60 ? 80.386 61.329 110.248 1.00 13.52 60 ILE D CA 1
ATOM 9420 C C . ILE D 1 60 ? 80.125 59.816 110.150 1.00 15.09 60 ILE D C 1
ATOM 9421 O O . ILE D 1 60 ? 79.910 59.279 109.044 1.00 15.58 60 ILE D O 1
ATOM 9426 N N . ASP D 1 61 ? 80.081 59.147 111.299 1.00 14.95 61 ASP D N 1
ATOM 9427 C CA . ASP D 1 61 ? 79.864 57.699 111.316 1.00 16.91 61 ASP D CA 1
ATOM 9428 C C . ASP D 1 61 ? 78.576 57.319 110.577 1.00 16.03 61 ASP D C 1
ATOM 9429 O O . ASP D 1 61 ? 77.552 58.006 110.712 1.00 14.32 61 ASP D O 1
ATOM 9434 N N . ARG D 1 62 ? 78.613 56.201 109.847 1.00 17.49 62 ARG D N 1
ATOM 9435 C CA . ARG D 1 62 ? 77.459 55.742 109.064 1.00 19.37 62 ARG D CA 1
ATOM 9436 C C . ARG D 1 62 ? 76.169 55.688 109.861 1.00 19.41 62 ARG D C 1
ATOM 9437 O O . ARG D 1 62 ? 75.132 56.143 109.390 1.00 21.06 62 ARG D O 1
ATOM 9440 N N . LYS D 1 63 ? 76.221 55.167 111.086 1.00 19.19 63 LYS D N 1
ATOM 9441 C CA . LYS D 1 63 ? 74.985 54.986 111.851 1.00 21.50 63 LYS D CA 1
ATOM 9442 C C . LYS D 1 63 ? 74.421 56.290 112.405 1.00 20.03 63 LYS D C 1
ATOM 9443 O O . LYS D 1 63 ? 73.243 56.375 112.796 1.00 21.29 63 LYS D O 1
ATOM 9446 N N . VAL D 1 64 ? 75.251 57.320 112.406 1.00 15.97 64 VAL D N 1
ATOM 9447 C CA . VAL D 1 64 ? 74.809 58.657 112.774 1.00 15.89 64 VAL D CA 1
ATOM 9448 C C . VAL D 1 64 ? 74.318 59.444 111.557 1.00 13.81 64 VAL D C 1
ATOM 9449 O O . VAL D 1 64 ? 73.256 60.080 111.599 1.00 14.20 64 VAL D O 1
ATOM 9453 N N . VAL D 1 65 ? 75.095 59.420 110.475 1.00 12.26 65 VAL D N 1
ATOM 9454 C CA . VAL D 1 65 ? 74.785 60.246 109.334 1.00 12.74 65 VAL D CA 1
ATOM 9455 C C . VAL D 1 65 ? 73.542 59.752 108.577 1.00 12.59 65 VAL D C 1
ATOM 9456 O O . VAL D 1 65 ? 72.904 60.529 107.822 1.00 12.64 65 VAL D O 1
ATOM 9460 N N . ARG D 1 66 ? 73.159 58.483 108.765 1.00 12.73 66 ARG D N 1
ATOM 9461 C CA . ARG D 1 66 ? 72.014 57.948 108.028 1.00 14.53 66 ARG D CA 1
ATOM 9462 C C . ARG D 1 66 ? 70.725 58.723 108.358 1.00 12.20 66 ARG D C 1
ATOM 9463 O O . ARG D 1 66 ? 69.776 58.660 107.596 1.00 13.03 66 ARG D O 1
ATOM 9471 N N . PHE D 1 67 ? 70.678 59.400 109.508 1.00 11.50 67 PHE D N 1
ATOM 9472 C CA . PHE D 1 67 ? 69.493 60.122 109.917 1.00 11.00 67 PHE D CA 1
ATOM 9473 C C . PHE D 1 67 ? 69.486 61.565 109.434 1.00 10.69 67 PHE D C 1
ATOM 9474 O O . PHE D 1 67 ? 68.482 62.269 109.633 1.00 12.34 67 PHE D O 1
ATOM 9482 N N . MET D 1 68 ? 70.588 62.031 108.820 1.00 11.47 68 MET D N 1
ATOM 9483 C CA . MET D 1 68 ? 70.838 63.474 108.670 1.00 11.34 68 MET D CA 1
ATOM 9484 C C . MET D 1 68 ? 70.630 64.017 107.272 1.00 11.19 68 MET D C 1
ATOM 9485 O O . MET D 1 68 ? 71.017 63.382 106.302 1.00 12.68 68 MET D O 1
ATOM 9490 N N . SER D 1 69 ? 70.055 65.212 107.213 1.00 10.48 69 SER D N 1
ATOM 9491 C CA . SER D 1 69 ? 70.104 66.046 106.017 1.00 11.36 69 SER D CA 1
ATOM 9492 C C . SER D 1 69 ? 71.349 66.934 106.075 1.00 9.96 69 SER D C 1
ATOM 9493 O O . SER D 1 69 ? 72.076 66.955 107.092 1.00 10.05 69 SER D O 1
ATOM 9496 N N . ASP D 1 70 ? 71.609 67.700 105.013 1.00 10.59 70 ASP D N 1
ATOM 9497 C CA . ASP D 1 70 ? 72.818 68.545 105.018 1.00 11.59 70 ASP D CA 1
ATOM 9498 C C . ASP D 1 70 ? 72.826 69.582 106.123 1.00 9.24 70 ASP D C 1
ATOM 9499 O O . ASP D 1 70 ? 73.904 69.878 106.640 1.00 10.51 70 ASP D O 1
ATOM 9504 N N . ALA D 1 71 ? 71.674 70.143 106.505 1.00 9.55 71 ALA D N 1
ATOM 9505 C CA . ALA D 1 71 ? 71.693 71.138 107.598 1.00 9.21 71 ALA D CA 1
ATOM 9506 C C . ALA D 1 71 ? 72.270 70.477 108.852 1.00 9.03 71 ALA D C 1
ATOM 9507 O O . ALA D 1 71 ? 73.087 71.071 109.571 1.00 9.13 71 ALA D O 1
ATOM 9509 N N . SER D 1 72 ? 71.863 69.221 109.116 1.00 9.14 72 SER D N 1
ATOM 9510 C CA . SER D 1 72 ? 72.355 68.508 110.281 1.00 8.95 72 SER D CA 1
ATOM 9511 C C . SER D 1 72 ? 73.820 68.120 110.134 1.00 8.96 72 SER D C 1
ATOM 9512 O O . SER D 1 72 ? 74.586 68.199 111.112 1.00 9.46 72 SER D O 1
ATOM 9515 N N . ILE D 1 73 ? 74.245 67.743 108.921 1.00 8.72 73 ILE D N 1
ATOM 9516 C CA . ILE D 1 73 ? 75.658 67.474 108.691 1.00 9.42 73 ILE D CA 1
ATOM 9517 C C . ILE D 1 73 ? 76.510 68.702 109.026 1.00 8.96 73 ILE D C 1
ATOM 9518 O O . ILE D 1 73 ? 77.501 68.620 109.764 1.00 9.38 73 ILE D O 1
ATOM 9523 N N . TYR D 1 74 ? 76.136 69.854 108.482 1.00 8.37 74 TYR D N 1
ATOM 9524 C CA . TYR D 1 74 ? 76.940 71.037 108.711 1.00 8.63 74 TYR D CA 1
ATOM 9525 C C . TYR D 1 74 ? 76.926 71.439 110.185 1.00 8.60 74 TYR D C 1
ATOM 9526 O O . TYR D 1 74 ? 77.969 71.841 110.744 1.00 9.02 74 TYR D O 1
ATOM 9535 N N . ALA D 1 75 ? 75.768 71.350 110.835 1.00 7.98 75 ALA D N 1
ATOM 9536 C CA . ALA D 1 75 ? 75.695 71.673 112.259 1.00 8.41 75 ALA D CA 1
ATOM 9537 C C . ALA D 1 75 ? 76.523 70.688 113.093 1.00 8.36 75 ALA D C 1
ATOM 9538 O O . ALA D 1 75 ? 77.187 71.107 114.058 1.00 8.58 75 ALA D O 1
ATOM 9540 N N . PHE D 1 76 ? 76.477 69.401 112.740 1.00 8.29 76 PHE D N 1
ATOM 9541 C CA . PHE D 1 76 ? 77.223 68.376 113.485 1.00 8.13 76 PHE D CA 1
ATOM 9542 C C . PHE D 1 76 ? 78.732 68.656 113.384 1.00 8.24 76 PHE D C 1
ATOM 9543 O O . PHE D 1 76 ? 79.449 68.610 114.388 1.00 8.87 76 PHE D O 1
ATOM 9551 N N . LEU D 1 77 ? 79.216 68.916 112.176 1.00 8.69 77 LEU D N 1
ATOM 9552 C CA . LEU D 1 77 ? 80.649 69.171 111.996 1.00 8.69 77 LEU D CA 1
ATOM 9553 C C . LEU D 1 77 ? 81.040 70.418 112.772 1.00 8.81 77 LEU D C 1
ATOM 9554 O O . LEU D 1 77 ? 82.113 70.479 113.389 1.00 9.39 77 LEU D O 1
ATOM 9559 N N . SER D 1 78 ? 80.176 71.439 112.754 1.00 8.47 78 SER D N 1
ATOM 9560 C CA . SER D 1 78 ? 80.451 72.666 113.506 1.00 8.63 78 SER D CA 1
ATOM 9561 C C . SER D 1 78 ? 80.469 72.377 115.006 1.00 8.24 78 SER D C 1
ATOM 9562 O O . SER D 1 78 ? 81.304 72.925 115.739 1.00 9.06 78 SER D O 1
ATOM 9565 N N . MET D 1 79 ? 79.569 71.511 115.484 1.00 8.15 79 MET D N 1
ATOM 9566 C CA . MET D 1 79 ? 79.556 71.141 116.893 1.00 8.91 79 MET D CA 1
ATOM 9567 C C . MET D 1 79 ? 80.813 70.365 117.291 1.00 8.40 79 MET D C 1
ATOM 9568 O O . MET D 1 79 ? 81.378 70.609 118.374 1.00 9.19 79 MET D O 1
ATOM 9573 N N . GLU D 1 80 ? 81.255 69.427 116.456 1.00 8.54 80 GLU D N 1
ATOM 9574 C CA . GLU D 1 80 ? 82.534 68.751 116.731 1.00 9.69 80 GLU D CA 1
ATOM 9575 C C . GLU D 1 80 ? 83.652 69.762 116.863 1.00 8.58 80 GLU D C 1
ATOM 9576 O O . GLU D 1 80 ? 84.496 69.670 117.783 1.00 9.77 80 GLU D O 1
ATOM 9582 N N . GLN D 1 81 ? 83.716 70.734 115.947 1.00 8.96 81 GLN D N 1
ATOM 9583 C CA . GLN D 1 81 ? 84.745 71.754 116.054 1.00 8.82 81 GLN D CA 1
ATOM 9584 C C . GLN D 1 81 ? 84.641 72.552 117.348 1.00 8.25 81 GLN D C 1
ATOM 9585 O O . GLN D 1 81 ? 85.660 72.831 117.994 1.00 9.67 81 GLN D O 1
ATOM 9591 N N . ALA D 1 82 ? 83.425 72.918 117.729 1.00 8.24 82 ALA D N 1
ATOM 9592 C CA . ALA D 1 82 ? 83.185 73.758 118.897 1.00 7.91 82 ALA D CA 1
ATOM 9593 C C . ALA D 1 82 ? 83.555 73.029 120.181 1.00 8.58 82 ALA D C 1
ATOM 9594 O O . ALA D 1 82 ? 84.111 73.636 121.118 1.00 9.46 82 ALA D O 1
ATOM 9596 N N . ILE D 1 83 ? 83.217 71.742 120.262 1.00 8.88 83 ILE D N 1
ATOM 9597 C CA . ILE D 1 83 ? 83.602 70.932 121.416 1.00 9.29 83 ILE D CA 1
ATOM 9598 C C . ILE D 1 83 ? 85.125 70.910 121.592 1.00 8.33 83 ILE D C 1
ATOM 9599 O O . ILE D 1 83 ? 85.648 71.116 122.700 1.00 9.59 83 ILE D O 1
ATOM 9604 N N . ALA D 1 84 ? 85.836 70.648 120.501 1.00 8.87 84 ALA D N 1
ATOM 9605 C CA . ALA D 1 84 ? 87.319 70.589 120.551 1.00 9.03 84 ALA D CA 1
ATOM 9606 C C . ALA D 1 84 ? 87.851 71.977 120.938 1.00 9.55 84 ALA D C 1
ATOM 9607 O O . ALA D 1 84 ? 88.742 72.106 121.784 1.00 9.83 84 ALA D O 1
ATOM 9609 N N . ASP D 1 85 ? 87.322 73.025 120.302 1.00 9.15 85 ASP D N 1
ATOM 9610 C CA . ASP D 1 85 ? 87.779 74.392 120.545 1.00 9.45 85 ASP D CA 1
ATOM 9611 C C . ASP D 1 85 ? 87.494 74.826 121.988 1.00 9.43 85 ASP D C 1
ATOM 9612 O O . ASP D 1 85 ? 88.204 75.683 122.514 1.00 10.45 85 ASP D O 1
ATOM 9617 N N . ALA D 1 86 ? 86.447 74.270 122.603 1.00 8.99 86 ALA D N 1
ATOM 9618 C CA . ALA D 1 86 ? 86.124 74.578 123.991 1.00 9.27 86 ALA D CA 1
ATOM 9619 C C . ALA D 1 86 ? 86.985 73.770 124.955 1.00 8.31 86 ALA D C 1
ATOM 9620 O O . ALA D 1 86 ? 86.998 74.066 126.142 1.00 11.34 86 ALA D O 1
ATOM 9622 N N . GLY D 1 87 ? 87.675 72.737 124.474 1.00 8.63 87 GLY D N 1
ATOM 9623 C CA . GLY D 1 87 ? 88.522 71.880 125.341 1.00 10.25 87 GLY D CA 1
ATOM 9624 C C . GLY D 1 87 ? 87.670 70.903 126.142 1.00 10.33 87 GLY D C 1
ATOM 9625 O O . GLY D 1 87 ? 88.109 70.433 127.190 1.00 11.61 87 GLY D O 1
ATOM 9626 N N . LEU D 1 88 ? 86.477 70.564 125.633 1.00 9.70 88 LEU D N 1
ATOM 9627 C CA . LEU D 1 88 ? 85.560 69.652 126.340 1.00 9.14 88 LEU D CA 1
ATOM 9628 C C . LEU D 1 88 ? 85.727 68.214 125.853 1.00 10.32 88 LEU D C 1
ATOM 9629 O O . LEU D 1 88 ? 85.870 67.997 124.645 1.00 11.53 88 LEU D O 1
ATOM 9634 N N . SER D 1 89 ? 85.686 67.254 126.781 1.00 11.12 89 SER D N 1
ATOM 9635 C CA . SER D 1 89 ? 85.754 65.826 126.474 1.00 11.69 89 SER D CA 1
ATOM 9636 C C . SER D 1 89 ? 84.446 65.160 126.911 1.00 10.83 89 SER D C 1
ATOM 9637 O O . SER D 1 89 ? 83.681 65.713 127.718 1.00 11.71 89 SER D O 1
ATOM 9640 N N . PRO D 1 90 ? 84.149 63.962 126.365 1.00 12.13 90 PRO D N 1
ATOM 9641 C CA . PRO D 1 90 ? 82.872 63.300 126.659 1.00 12.88 90 PRO D CA 1
ATOM 9642 C C . PRO D 1 90 ? 82.510 63.217 128.140 1.00 14.13 90 PRO D C 1
ATOM 9643 O O . PRO D 1 90 ? 81.341 63.426 128.509 1.00 15.12 90 PRO D O 1
ATOM 9647 N N . GLU D 1 91 ? 83.477 62.925 128.997 1.00 13.92 91 GLU D N 1
ATOM 9648 C CA . GLU D 1 91 ? 83.166 62.840 130.440 1.00 17.60 91 GLU D CA 1
ATOM 9649 C C . GLU D 1 91 ? 82.478 64.083 130.953 1.00 16.39 91 GLU D C 1
ATOM 9650 O O . GLU D 1 91 ? 81.694 64.006 131.890 1.00 18.94 91 GLU D O 1
ATOM 9656 N N . ALA D 1 92 ? 82.782 65.231 130.350 1.00 15.02 92 ALA D N 1
ATOM 9657 C CA . ALA D 1 92 ? 82.275 66.517 130.827 1.00 15.48 92 ALA D CA 1
ATOM 9658 C C . ALA D 1 92 ? 80.945 66.933 130.215 1.00 15.55 92 ALA D C 1
ATOM 9659 O O . ALA D 1 92 ? 80.128 67.569 130.893 1.00 19.86 92 ALA D O 1
ATOM 9661 N N . TYR D 1 93 ? 80.704 66.588 128.952 1.00 12.82 93 TYR D N 1
ATOM 9662 C CA . TYR D 1 93 ? 79.519 67.105 128.296 1.00 13.97 93 TYR D CA 1
ATOM 9663 C C . TYR D 1 93 ? 78.475 66.030 127.980 1.00 12.69 93 TYR D C 1
ATOM 9664 O O . TYR D 1 93 ? 77.308 66.391 127.763 1.00 15.14 93 TYR D O 1
ATOM 9673 N N . GLN D 1 94 ? 78.851 64.743 127.948 1.00 12.23 94 GLN D N 1
ATOM 9674 C CA . GLN D 1 94 ? 77.894 63.680 127.653 1.00 12.03 94 GLN D CA 1
ATOM 9675 C C . GLN D 1 94 ? 77.207 63.178 128.886 1.00 12.19 94 GLN D C 1
ATOM 9676 O O . GLN D 1 94 ? 77.783 63.197 129.987 1.00 12.35 94 GLN D O 1
ATOM 9682 N N . ASN D 1 95 ? 75.952 62.741 128.714 1.00 11.04 95 ASN D N 1
ATOM 9683 C CA . ASN D 1 95 ? 75.197 62.167 129.839 1.00 11.67 95 ASN D CA 1
ATOM 9684 C C . ASN D 1 95 ? 75.135 63.103 131.044 1.00 11.24 95 ASN D C 1
ATOM 9685 O O . ASN D 1 95 ? 75.170 62.655 132.202 1.00 13.85 95 ASN D O 1
ATOM 9690 N N . ASN D 1 96 ? 74.988 64.406 130.769 1.00 10.42 96 ASN D N 1
ATOM 9691 C CA . ASN D 1 96 ? 75.098 65.426 131.806 1.00 10.33 96 ASN D CA 1
ATOM 9692 C C . ASN D 1 96 ? 73.852 66.300 131.717 1.00 10.92 96 ASN D C 1
ATOM 9693 O O . ASN D 1 96 ? 73.696 67.046 130.758 1.00 10.11 96 ASN D O 1
ATOM 9698 N N . PRO D 1 97 ? 72.922 66.175 132.688 1.00 9.73 97 PRO D N 1
ATOM 9699 C CA . PRO D 1 97 ? 71.683 66.959 132.634 1.00 10.36 97 PRO D CA 1
ATOM 9700 C C . PRO D 1 97 ? 71.870 68.466 132.564 1.00 9.98 97 PRO D C 1
ATOM 9701 O O . PRO D 1 97 ? 70.900 69.172 132.262 1.00 10.99 97 PRO D O 1
ATOM 9705 N N . ARG D 1 98 ? 73.066 68.964 132.908 1.00 9.16 98 ARG D N 1
ATOM 9706 C CA . ARG D 1 98 ? 73.294 70.407 132.910 1.00 9.67 98 ARG D CA 1
ATOM 9707 C C . ARG D 1 98 ? 73.873 70.905 131.578 1.00 8.40 98 ARG D C 1
ATOM 9708 O O . ARG D 1 98 ? 74.258 72.068 131.475 1.00 9.51 98 ARG D O 1
ATOM 9716 N N . VAL D 1 99 ? 73.914 70.024 130.557 1.00 8.19 99 VAL D N 1
ATOM 9717 C CA . VAL D 1 99 ? 74.453 70.404 129.267 1.00 8.60 99 VAL D CA 1
ATOM 9718 C C . VAL D 1 99 ? 73.381 70.153 128.206 1.00 8.86 99 VAL D C 1
ATOM 9719 O O . VAL D 1 99 ? 72.854 69.033 128.101 1.00 9.93 99 VAL D O 1
ATOM 9723 N N . GLY D 1 100 ? 73.070 71.185 127.416 1.00 7.88 100 GLY D N 1
ATOM 9724 C CA . GLY D 1 100 ? 71.980 71.137 126.480 1.00 7.95 100 GLY D CA 1
ATOM 9725 C C . GLY D 1 100 ? 72.378 71.537 125.071 1.00 7.99 100 GLY D C 1
ATOM 9726 O O . GLY D 1 100 ? 73.557 71.878 124.778 1.00 8.02 100 GLY D O 1
ATOM 9727 N N . LEU D 1 101 ? 71.368 71.588 124.198 1.00 7.93 101 LEU D N 1
ATOM 9728 C CA . LEU D 1 101 ? 71.601 71.897 122.772 1.00 7.87 101 LEU D CA 1
ATOM 9729 C C . LEU D 1 101 ? 70.355 72.600 122.232 1.00 8.03 101 LEU D C 1
ATOM 9730 O O . LEU D 1 101 ? 69.233 72.063 122.347 1.00 9.31 101 LEU D O 1
ATOM 9735 N N . ILE D 1 102 ? 70.543 73.797 121.678 1.00 7.33 102 ILE D N 1
ATOM 9736 C CA . ILE D 1 102 ? 69.455 74.524 121.034 1.00 7.15 102 ILE D CA 1
ATOM 9737 C C . ILE D 1 102 ? 69.976 74.947 119.676 1.00 7.19 102 ILE D C 1
ATOM 9738 O O . ILE D 1 102 ? 70.849 75.813 119.568 1.00 8.17 102 ILE D O 1
ATOM 9743 N N . ALA D 1 103 ? 69.469 74.320 118.632 1.00 7.70 103 ALA D N 1
ATOM 9744 C CA . ALA D 1 103 ? 70.038 74.588 117.286 1.00 7.57 103 ALA D CA 1
ATOM 9745 C C . ALA D 1 103 ? 68.990 74.284 116.264 1.00 7.96 103 ALA D C 1
ATOM 9746 O O . ALA D 1 103 ? 68.247 73.309 116.434 1.00 10.75 103 ALA D O 1
ATOM 9748 N N . GLY D 1 104 ? 68.893 75.123 115.229 1.00 8.82 104 GLY D N 1
ATOM 9749 C CA . GLY D 1 104 ? 67.801 74.997 114.298 1.00 9.79 104 GLY D CA 1
ATOM 9750 C C . GLY D 1 104 ? 68.209 75.248 112.860 1.00 8.98 104 GLY D C 1
ATOM 9751 O O . GLY D 1 104 ? 69.354 75.536 112.554 1.00 10.62 104 GLY D O 1
ATOM 9752 N N . SER D 1 105 ? 67.230 75.134 111.987 1.00 9.82 105 SER D N 1
ATOM 9753 C CA . SER D 1 105 ? 67.362 75.522 110.586 1.00 10.35 105 SER D CA 1
ATOM 9754 C C . SER D 1 105 ? 66.167 76.375 110.201 1.00 10.32 105 SER D C 1
ATOM 9755 O O . SER D 1 105 ? 65.113 76.331 110.838 1.00 12.06 105 SER D O 1
ATOM 9759 N N . GLY D 1 106 ? 66.309 77.143 109.140 1.00 11.06 106 GLY D N 1
ATOM 9760 C CA . GLY D 1 106 ? 65.180 77.958 108.660 1.00 12.02 106 GLY D CA 1
ATOM 9761 C C . GLY D 1 106 ? 64.178 77.138 107.878 1.00 12.90 106 GLY D C 1
ATOM 9762 O O . GLY D 1 106 ? 62.977 77.440 107.892 1.00 13.12 106 GLY D O 1
ATOM 9763 N N . GLY D 1 107 ? 64.667 76.138 107.152 1.00 14.48 107 GLY D N 1
ATOM 9764 C CA . GLY D 1 107 ? 63.817 75.378 106.242 1.00 15.25 107 GLY D CA 1
ATOM 9765 C C . GLY D 1 107 ? 63.664 73.886 106.457 1.00 14.89 107 GLY D C 1
ATOM 9766 O O . GLY D 1 107 ? 62.949 73.249 105.700 1.00 16.68 107 GLY D O 1
ATOM 9767 N N . GLY D 1 108 ? 64.378 73.298 107.418 1.00 15.18 108 GLY D N 1
ATOM 9768 C CA . GLY D 1 108 ? 64.387 71.833 107.576 1.00 15.76 108 GLY D CA 1
ATOM 9769 C C . GLY D 1 108 ? 65.174 71.185 106.440 1.00 14.84 108 GLY D C 1
ATOM 9770 O O . GLY D 1 108 ? 66.385 71.494 106.257 1.00 16.08 108 GLY D O 1
ATOM 9771 N N . SER D 1 109 ? 64.511 70.330 105.655 1.00 12.96 109 SER D N 1
ATOM 9772 C CA . SER D 1 109 ? 65.127 69.795 104.451 1.00 11.96 109 SER D CA 1
ATOM 9773 C C . SER D 1 109 ? 64.116 69.678 103.332 1.00 12.10 109 SER D C 1
ATOM 9774 O O . SER D 1 109 ? 63.527 68.626 103.135 1.00 12.96 109 SER D O 1
ATOM 9777 N N . PRO D 1 110 ? 63.920 70.758 102.562 1.00 12.78 110 PRO D N 1
ATOM 9778 C CA . PRO D 1 110 ? 63.116 70.605 101.349 1.00 13.16 110 PRO D CA 1
ATOM 9779 C C . PRO D 1 110 ? 63.660 69.506 100.447 1.00 12.43 110 PRO D C 1
ATOM 9780 O O . PRO D 1 110 ? 62.886 68.797 99.816 1.00 13.68 110 PRO D O 1
ATOM 9784 N N . ARG D 1 111 ? 64.974 69.315 100.381 1.00 11.87 111 ARG D N 1
ATOM 9785 C CA . ARG D 1 111 ? 65.496 68.271 99.521 1.00 10.94 111 ARG D CA 1
ATOM 9786 C C . ARG D 1 111 ? 64.961 66.894 99.942 1.00 11.32 111 ARG D C 1
ATOM 9787 O O . ARG D 1 111 ? 64.523 66.113 99.084 1.00 12.49 111 ARG D O 1
ATOM 9795 N N . PHE D 1 112 ? 65.014 66.576 101.234 1.00 11.72 112 PHE D N 1
ATOM 9796 C CA . PHE D 1 112 ? 64.517 65.257 101.644 1.00 12.50 112 PHE D CA 1
ATOM 9797 C C . PHE D 1 112 ? 63.027 65.116 101.679 1.00 13.55 112 PHE D C 1
ATOM 9798 O O . PHE D 1 112 ? 62.505 64.022 101.462 1.00 14.54 112 PHE D O 1
ATOM 9806 N N . GLN D 1 113 ? 62.339 66.220 101.899 1.00 13.54 113 GLN D N 1
ATOM 9807 C CA . GLN D 1 113 ? 60.898 66.170 101.786 1.00 13.61 113 GLN D CA 1
ATOM 9808 C C . GLN D 1 113 ? 60.523 65.817 100.357 1.00 13.44 113 GLN D C 1
ATOM 9809 O O . GLN D 1 113 ? 59.643 64.960 100.105 1.00 14.89 113 GLN D O 1
ATOM 9815 N N . VAL D 1 114 ? 61.152 66.491 99.409 1.00 12.45 114 VAL D N 1
ATOM 9816 C CA . VAL D 1 114 ? 60.889 66.215 97.981 1.00 12.98 114 VAL D CA 1
ATOM 9817 C C . VAL D 1 114 ? 61.365 64.812 97.577 1.00 12.95 114 VAL D C 1
ATOM 9818 O O . VAL D 1 114 ? 60.695 64.108 96.810 1.00 14.61 114 VAL D O 1
ATOM 9822 N N . PHE D 1 115 ? 62.507 64.376 98.091 1.00 12.95 115 PHE D N 1
ATOM 9823 C CA . PHE D 1 115 ? 62.924 63.019 97.867 1.00 14.14 115 PHE D CA 1
ATOM 9824 C C . PHE D 1 115 ? 61.849 62.038 98.327 1.00 13.88 115 PHE D C 1
ATOM 9825 O O . PHE D 1 115 ? 61.514 61.080 97.603 1.00 14.72 115 PHE D O 1
ATOM 9833 N N . GLY D 1 116 ? 61.333 62.235 99.542 1.00 14.16 116 GLY D N 1
ATOM 9834 C CA . GLY D 1 116 ? 60.317 61.319 100.099 1.00 13.00 116 GLY D CA 1
ATOM 9835 C C . GLY D 1 116 ? 59.082 61.298 99.200 1.00 11.74 116 GLY D C 1
ATOM 9836 O O . GLY D 1 116 ? 58.551 60.221 98.878 1.00 12.36 116 GLY D O 1
ATOM 9837 N N . ALA D 1 117 ? 58.610 62.475 98.794 1.00 11.70 117 ALA D N 1
ATOM 9838 C CA . ALA D 1 117 ? 57.372 62.515 97.976 1.00 11.76 117 ALA D CA 1
ATOM 9839 C C . ALA D 1 117 ? 57.621 61.931 96.604 1.00 10.94 117 ALA D C 1
ATOM 9840 O O . ALA D 1 117 ? 56.750 61.266 96.041 1.00 11.79 117 ALA D O 1
ATOM 9842 N N . ASP D 1 118 ? 58.787 62.203 96.017 1.00 11.89 118 ASP D N 1
ATOM 9843 C CA . ASP D 1 118 ? 59.098 61.642 94.701 1.00 12.50 118 ASP D CA 1
ATOM 9844 C C . ASP D 1 118 ? 59.213 60.112 94.764 1.00 11.85 118 ASP D C 1
ATOM 9845 O O . ASP D 1 118 ? 58.718 59.412 93.879 1.00 13.56 118 ASP D O 1
ATOM 9850 N N . ALA D 1 119 ? 59.845 59.608 95.822 1.00 11.89 119 ALA D N 1
ATOM 9851 C CA . ALA D 1 119 ? 59.994 58.178 96.011 1.00 11.89 119 ALA D CA 1
ATOM 9852 C C . ALA D 1 119 ? 58.648 57.522 96.205 1.00 11.75 119 ALA D C 1
ATOM 9853 O O . ALA D 1 119 ? 58.340 56.499 95.608 1.00 13.03 119 ALA D O 1
ATOM 9855 N N . MET D 1 120 ? 57.819 58.123 97.047 1.00 10.80 120 MET D N 1
ATOM 9856 C CA . MET D 1 120 ? 56.499 57.561 97.353 1.00 10.25 120 MET D CA 1
ATOM 9857 C C . MET D 1 120 ? 55.641 57.466 96.099 1.00 10.44 120 MET D C 1
ATOM 9858 O O . MET D 1 120 ? 54.866 56.515 95.964 1.00 12.11 120 MET D O 1
ATOM 9863 N N . ARG D 1 121 ? 55.774 58.452 95.215 1.00 10.40 121 ARG D N 1
ATOM 9864 C CA . ARG D 1 121 ? 54.963 58.508 94.021 1.00 10.39 121 ARG D CA 1
ATOM 9865 C C . ARG D 1 121 ? 55.452 57.582 92.902 1.00 10.81 121 ARG D C 1
ATOM 9866 O O . ARG D 1 121 ? 54.767 57.456 91.890 1.00 11.84 121 ARG D O 1
ATOM 9874 N N . GLY D 1 122 ? 56.597 56.928 93.096 1.00 11.87 122 GLY D N 1
ATOM 9875 C CA . GLY D 1 122 ? 57.102 55.923 92.160 1.00 13.50 122 GLY D CA 1
ATOM 9876 C C . GLY D 1 122 ? 56.549 54.533 92.450 1.00 13.44 122 GLY D C 1
ATOM 9877 O O . GLY D 1 122 ? 55.766 54.333 93.372 1.00 14.09 122 GLY D O 1
ATOM 9878 N N . PRO D 1 123 ? 56.983 53.549 91.666 1.00 14.14 123 PRO D N 1
ATOM 9879 C CA . PRO D 1 123 ? 56.391 52.216 91.752 1.00 15.42 123 PRO D CA 1
ATOM 9880 C C . PRO D 1 123 ? 56.640 51.462 93.052 1.00 16.76 123 PRO D C 1
ATOM 9881 O O . PRO D 1 123 ? 55.905 50.500 93.335 1.00 18.33 123 PRO D O 1
ATOM 9885 N N . ARG D 1 124 ? 57.659 51.854 93.814 1.00 16.16 124 ARG D N 1
ATOM 9886 C CA . ARG D 1 124 ? 58.019 51.142 95.024 1.00 16.04 124 ARG D CA 1
ATOM 9887 C C . ARG D 1 124 ? 57.499 51.774 96.319 1.00 16.43 124 ARG D C 1
ATOM 9888 O O . ARG D 1 124 ? 57.675 51.204 97.395 1.00 18.03 124 ARG D O 1
ATOM 9896 N N . GLY D 1 125 ? 56.872 52.946 96.229 1.00 13.43 125 GLY D N 1
ATOM 9897 C CA . GLY D 1 125 ? 56.133 53.483 97.376 1.00 12.08 125 GLY D CA 1
ATOM 9898 C C . GLY D 1 125 ? 56.981 53.553 98.626 1.00 11.70 125 GLY D C 1
ATOM 9899 O O . GLY D 1 125 ? 58.088 54.133 98.634 1.00 12.94 125 GLY D O 1
ATOM 9900 N N . LEU D 1 126 ? 56.433 53.022 99.721 1.00 12.56 126 LEU D N 1
ATOM 9901 C CA . LEU D 1 126 ? 57.104 53.180 101.031 1.00 12.83 126 LEU D CA 1
ATOM 9902 C C . LEU D 1 126 ? 58.508 52.607 101.031 1.00 13.43 126 LEU D C 1
ATOM 9903 O O . LEU D 1 126 ? 59.374 53.090 101.759 1.00 13.10 126 LEU D O 1
ATOM 9908 N N . LYS D 1 127 ? 58.742 51.547 100.251 1.00 14.16 127 LYS D N 1
ATOM 9909 C CA . LYS D 1 127 ? 60.060 50.941 100.236 1.00 16.81 127 LYS D CA 1
ATOM 9910 C C . LYS D 1 127 ? 61.101 51.863 99.630 1.00 15.23 127 LYS D C 1
ATOM 9911 O O . LYS D 1 127 ? 62.270 51.848 100.049 1.00 18.54 127 LYS D O 1
ATOM 9915 N N . ALA D 1 128 ? 60.687 52.680 98.664 1.00 13.14 128 ALA D N 1
ATOM 9916 C CA . ALA D 1 128 ? 61.596 53.663 98.089 1.00 12.96 128 ALA D CA 1
ATOM 9917 C C . ALA D 1 128 ? 61.875 54.837 99.028 1.00 12.99 128 ALA D C 1
ATOM 9918 O O . ALA D 1 128 ? 62.955 55.404 99.016 1.00 13.85 128 ALA D O 1
ATOM 9920 N N . VAL D 1 129 ? 60.883 55.212 99.825 1.00 12.55 129 VAL D N 1
ATOM 9921 C CA . VAL D 1 129 ? 61.034 56.293 100.785 1.00 12.85 129 VAL D CA 1
ATOM 9922 C C . VAL D 1 129 ? 62.084 55.915 101.830 1.00 12.41 129 VAL D C 1
ATOM 9923 O O . VAL D 1 129 ? 62.971 56.726 102.159 1.00 13.91 129 VAL D O 1
ATOM 9927 N N . GLY D 1 130 ? 61.960 54.708 102.379 1.00 12.60 130 GLY D N 1
ATOM 9928 C CA . GLY D 1 130 ? 62.893 54.273 103.408 1.00 14.43 130 GLY D CA 1
ATOM 9929 C C . GLY D 1 130 ? 62.545 54.868 104.768 1.00 12.45 130 GLY D C 1
ATOM 9930 O O . GLY D 1 130 ? 61.654 55.705 104.886 1.00 13.09 130 GLY D O 1
ATOM 9931 N N . PRO D 1 131 ? 63.241 54.418 105.826 1.00 13.33 131 PRO D N 1
ATOM 9932 C CA . PRO D 1 131 ? 62.872 54.755 107.207 1.00 14.17 131 PRO D CA 1
ATOM 9933 C C . PRO D 1 131 ? 63.542 56.002 107.769 1.00 14.50 131 PRO D C 1
ATOM 9934 O O . PRO D 1 131 ? 63.374 56.275 108.949 1.00 15.61 131 PRO D O 1
ATOM 9938 N N . TYR D 1 132 ? 64.286 56.759 106.942 1.00 14.38 132 TYR D N 1
ATOM 9939 C CA . TYR D 1 132 ? 65.071 57.895 107.471 1.00 14.74 132 TYR D CA 1
ATOM 9940 C C . TYR D 1 132 ? 64.586 59.298 107.122 1.00 15.03 132 TYR D C 1
ATOM 9941 O O . TYR D 1 132 ? 65.230 60.273 107.458 1.00 16.79 132 TYR D O 1
ATOM 9950 N N . VAL D 1 133 ? 63.478 59.408 106.403 1.00 15.13 133 VAL D N 1
ATOM 9951 C CA . VAL D 1 133 ? 63.068 60.729 105.949 1.00 14.22 133 VAL D CA 1
ATOM 9952 C C . VAL D 1 133 ? 62.544 61.641 107.048 1.00 14.50 133 VAL D C 1
ATOM 9953 O O . VAL D 1 133 ? 62.725 62.856 106.939 1.00 15.08 133 VAL D O 1
ATOM 9957 N N . VAL D 1 134 ? 61.868 61.110 108.093 1.00 14.39 134 VAL D N 1
ATOM 9958 C CA . VAL D 1 134 ? 61.368 62.041 109.126 1.00 15.36 134 VAL D CA 1
ATOM 9959 C C . VAL D 1 134 ? 62.473 62.794 109.808 1.00 13.26 134 VAL D C 1
ATOM 9960 O O . VAL D 1 134 ? 62.398 64.018 109.970 1.00 14.26 134 VAL D O 1
ATOM 9964 N N . THR D 1 135 ? 63.546 62.107 110.197 1.00 14.39 135 THR D N 1
ATOM 9965 C CA . THR D 1 135 ? 64.627 62.802 110.881 1.00 14.47 135 THR D CA 1
ATOM 9966 C C . THR D 1 135 ? 65.353 63.775 109.964 1.00 12.78 135 THR D C 1
ATOM 9967 O O . THR D 1 135 ? 65.928 64.748 110.446 1.00 14.11 135 THR D O 1
ATOM 9971 N N . LYS D 1 136 ? 65.354 63.496 108.668 1.00 13.04 136 LYS D N 1
ATOM 9972 C CA . LYS D 1 136 ? 65.994 64.386 107.729 1.00 13.72 136 LYS D CA 1
ATOM 9973 C C . LYS D 1 136 ? 65.154 65.625 107.493 1.00 15.57 136 LYS D C 1
ATOM 9974 O O . LYS D 1 136 ? 65.675 66.730 107.385 1.00 18.90 136 LYS D O 1
ATOM 9980 N N . ALA D 1 137 ? 63.843 65.431 107.368 1.00 14.81 137 ALA D N 1
ATOM 9981 C CA . ALA D 1 137 ? 62.945 66.482 106.932 1.00 16.29 137 ALA D CA 1
ATOM 9982 C C . ALA D 1 137 ? 62.214 67.266 108.025 1.00 15.70 137 ALA D C 1
ATOM 9983 O O . ALA D 1 137 ? 61.710 68.350 107.755 1.00 17.34 137 ALA D O 1
ATOM 9985 N N . MET D 1 138 ? 62.145 66.751 109.256 1.00 13.77 138 MET D N 1
ATOM 9986 C CA . MET D 1 138 ? 61.345 67.434 110.265 1.00 13.70 138 MET D CA 1
ATOM 9987 C C . MET D 1 138 ? 62.049 68.725 110.646 1.00 13.36 138 MET D C 1
ATOM 9988 O O . MET D 1 138 ? 63.289 68.843 110.547 1.00 14.85 138 MET D O 1
ATOM 9993 N N . ALA D 1 139 ? 61.281 69.689 111.142 1.00 13.75 139 ALA D N 1
ATOM 9994 C CA . ALA D 1 139 ? 61.814 71.013 111.459 1.00 14.64 139 ALA D CA 1
ATOM 9995 C C . ALA D 1 139 ? 62.912 70.936 112.530 1.00 13.99 139 ALA D C 1
ATOM 9996 O O . ALA D 1 139 ? 63.841 71.746 112.531 1.00 16.30 139 ALA D O 1
ATOM 9998 N N . SER D 1 140 ? 62.835 69.951 113.412 1.00 11.71 140 SER D N 1
ATOM 9999 C CA . SER D 1 140 ? 63.801 69.822 114.507 1.00 10.98 140 SER D CA 1
ATOM 10000 C C . SER D 1 140 ? 64.986 68.909 114.164 1.00 10.20 140 SER D C 1
ATOM 10001 O O . SER D 1 140 ? 65.732 68.515 115.055 1.00 11.16 140 SER D O 1
ATOM 10004 N N . GLY D 1 141 ? 65.197 68.597 112.885 1.00 10.37 141 GLY D N 1
ATOM 10005 C CA . GLY D 1 141 ? 66.246 67.667 112.516 1.00 11.97 141 GLY D CA 1
ATOM 10006 C C . GLY D 1 141 ? 67.581 68.077 113.086 1.00 11.06 141 GLY D C 1
ATOM 10007 O O . GLY D 1 141 ? 68.334 67.229 113.541 1.00 13.11 141 GLY D O 1
ATOM 10008 N N . VAL D 1 142 ? 67.941 69.355 113.001 1.00 11.47 142 VAL D N 1
ATOM 10009 C CA . VAL D 1 142 ? 69.265 69.760 113.443 1.00 11.57 142 VAL D CA 1
ATOM 10010 C C . VAL D 1 142 ? 69.472 69.476 114.936 1.00 10.93 142 VAL D C 1
ATOM 10011 O O . VAL D 1 142 ? 70.514 68.969 115.318 1.00 15.54 142 VAL D O 1
ATOM 10015 N N . SER D 1 143 ? 68.497 69.729 115.782 1.00 9.81 143 SER D N 1
ATOM 10016 C CA . SER D 1 143 ? 68.720 69.422 117.210 1.00 10.87 143 SER D CA 1
ATOM 10017 C C . SER D 1 143 ? 68.646 67.908 117.449 1.00 10.14 143 SER D C 1
ATOM 10018 O O . SER D 1 143 ? 69.506 67.350 118.121 1.00 12.26 143 SER D O 1
ATOM 10021 N N . ALA D 1 144 ? 67.677 67.218 116.846 1.00 9.73 144 ALA D N 1
ATOM 10022 C CA . ALA D 1 144 ? 67.504 65.796 117.082 1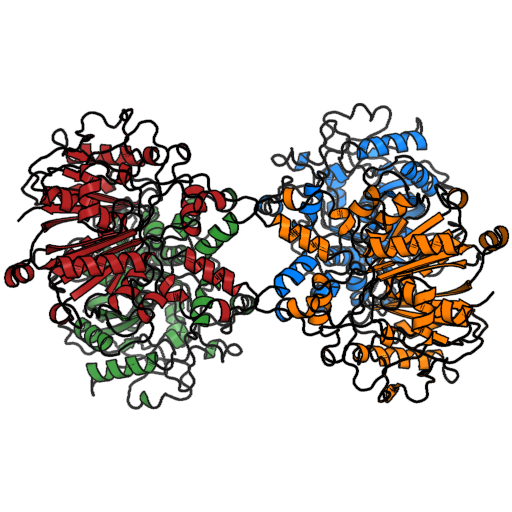.00 9.92 144 ALA D CA 1
ATOM 10023 C C . ALA D 1 144 ? 68.750 65.018 116.662 1.00 10.65 144 ALA D C 1
ATOM 10024 O O . ALA D 1 144 ? 69.220 64.094 117.362 1.00 12.17 144 ALA D O 1
ATOM 10026 N N . CYS D 1 145 ? 69.276 65.338 115.481 1.00 10.21 145 CYS D N 1
ATOM 10027 C CA . CYS D 1 145 ? 70.377 64.592 114.905 1.00 10.55 145 CYS D CA 1
ATOM 10028 C C . CYS D 1 145 ? 71.689 64.835 115.582 1.00 10.24 145 CYS D C 1
ATOM 10029 O O . CYS D 1 145 ? 72.625 64.048 115.368 1.00 12.17 145 CYS D O 1
ATOM 10032 N N . LEU D 1 146 ? 71.766 65.883 116.405 1.00 9.96 146 LEU D N 1
ATOM 10033 C CA . LEU D 1 146 ? 72.991 66.146 117.151 1.00 9.87 146 LEU D CA 1
ATOM 10034 C C . LEU D 1 146 ? 72.866 65.686 118.606 1.00 10.42 146 LEU D C 1
ATOM 10035 O O . LEU D 1 146 ? 73.833 65.179 119.197 1.00 10.36 146 LEU D O 1
ATOM 10040 N N . ALA D 1 147 ? 71.703 65.899 119.222 1.00 11.24 147 ALA D N 1
ATOM 10041 C CA . ALA D 1 147 ? 71.588 65.625 120.656 1.00 12.32 147 ALA D CA 1
ATOM 10042 C C . ALA D 1 147 ? 71.786 64.133 120.912 1.00 12.53 147 ALA D C 1
ATOM 10043 O O . ALA D 1 147 ? 72.311 63.701 121.928 1.00 11.49 147 ALA D O 1
ATOM 10045 N N . THR D 1 148 ? 71.344 63.331 119.976 1.00 13.72 148 THR D N 1
ATOM 10046 C CA . THR D 1 148 ? 71.423 61.913 120.143 1.00 15.55 148 THR D CA 1
ATOM 10047 C C . THR D 1 148 ? 72.915 61.393 120.106 1.00 14.49 148 THR D C 1
ATOM 10048 O O . THR D 1 148 ? 73.411 60.825 121.085 1.00 14.95 148 THR D O 1
ATOM 10052 N N . PRO D 1 149 ? 73.681 61.654 119.021 1.00 12.64 149 PRO D N 1
ATOM 10053 C CA . PRO D 1 149 ? 75.067 61.155 119.011 1.00 13.24 149 PRO D CA 1
ATOM 10054 C C . PRO D 1 149 ? 75.980 61.816 120.024 1.00 12.43 149 PRO D C 1
ATOM 10055 O O . PRO D 1 149 ? 76.936 61.177 120.472 1.00 15.00 149 PRO D O 1
ATOM 10059 N N . PHE D 1 150 ? 75.714 63.072 120.373 1.00 10.40 150 PHE D N 1
ATOM 10060 C CA . PHE D 1 150 ? 76.538 63.732 121.391 1.00 10.34 150 PHE D CA 1
ATOM 10061 C C . PHE D 1 150 ? 76.056 63.471 122.821 1.00 9.65 150 PHE D C 1
ATOM 10062 O O . PHE D 1 150 ? 76.644 63.998 123.788 1.00 10.34 150 PHE D O 1
ATOM 10070 N N . LYS D 1 151 ? 75.074 62.579 122.958 1.00 9.36 151 LYS D N 1
ATOM 10071 C CA . LYS D 1 151 ? 74.596 62.124 124.272 1.00 10.45 151 LYS D CA 1
ATOM 10072 C C . LYS D 1 151 ? 74.193 63.293 125.176 1.00 8.97 151 LYS D C 1
ATOM 10073 O O . LYS D 1 151 ? 74.496 63.317 126.373 1.00 11.09 151 LYS D O 1
ATOM 10079 N N . ILE D 1 152 ? 73.474 64.253 124.597 1.00 8.54 152 ILE D N 1
ATOM 10080 C CA . ILE D 1 152 ? 73.036 65.406 125.363 1.00 8.99 152 ILE D CA 1
ATOM 10081 C C . ILE D 1 152 ? 71.866 65.015 126.261 1.00 9.08 152 ILE D C 1
ATOM 10082 O O . ILE D 1 152 ? 70.911 64.379 125.785 1.00 9.16 152 ILE D O 1
ATOM 10087 N N . HIS D 1 153 ? 71.920 65.406 127.538 1.00 9.07 153 HIS D N 1
ATOM 10088 C CA . HIS D 1 153 ? 70.842 65.112 128.478 1.00 8.00 153 HIS D CA 1
ATOM 10089 C C . HIS D 1 153 ? 70.019 66.328 128.923 1.00 8.12 153 HIS D C 1
ATOM 10090 O O . HIS D 1 153 ? 68.959 66.140 129.522 1.00 8.90 153 HIS D O 1
ATOM 10097 N N . GLY D 1 154 ? 70.491 67.548 128.670 1.00 8.33 154 GLY D N 1
ATOM 10098 C CA . GLY D 1 154 ? 69.774 68.759 129.083 1.00 9.51 154 GLY D CA 1
ATOM 10099 C C . GLY D 1 154 ? 68.735 69.166 128.068 1.00 8.56 154 GLY D C 1
ATOM 10100 O O . GLY D 1 154 ? 68.060 68.338 127.475 1.00 9.69 154 GLY D O 1
ATOM 10101 N N . VAL D 1 155 ? 68.557 70.467 127.900 1.00 8.88 155 VAL D N 1
ATOM 10102 C CA . VAL D 1 155 ? 67.567 70.924 126.936 1.00 10.52 155 VAL D CA 1
ATOM 10103 C C . VAL D 1 155 ? 67.923 70.447 125.525 1.00 9.90 155 VAL D C 1
ATOM 10104 O O . VAL D 1 155 ? 69.103 70.291 125.167 1.00 10.84 155 VAL D O 1
ATOM 10110 N N . ASN D 1 156 ? 66.897 70.233 124.703 1.00 9.56 156 ASN D N 1
ATOM 10111 C CA . ASN D 1 156 ? 67.112 69.726 123.329 1.00 10.44 156 ASN D CA 1
ATOM 10112 C C . ASN D 1 156 ? 65.918 70.169 122.523 1.00 10.64 156 ASN D C 1
ATOM 10113 O O . ASN D 1 156 ? 64.827 69.631 122.694 1.00 13.13 156 ASN D O 1
ATOM 10118 N N . TYR D 1 157 ? 66.084 71.214 121.711 1.00 8.73 157 TYR D N 1
ATOM 10119 C CA . TYR D 1 157 ? 65.065 71.589 120.749 1.00 8.09 157 TYR D CA 1
ATOM 10120 C C . TYR D 1 157 ? 65.655 72.519 119.726 1.00 7.61 157 TYR D C 1
ATOM 10121 O O . TYR D 1 157 ? 66.807 72.969 119.862 1.00 8.75 157 TYR D O 1
ATOM 10130 N N . SER D 1 158 ? 64.842 72.838 118.705 1.00 8.65 158 SER D N 1
ATOM 10131 C CA . SER D 1 158 ? 65.254 73.780 117.663 1.00 9.58 158 SER D CA 1
ATOM 10132 C C . SER D 1 158 ? 64.418 75.037 117.824 1.00 9.50 158 SER D C 1
ATOM 10133 O O . SER D 1 158 ? 63.251 74.978 118.256 1.00 14.60 158 SER D O 1
ATOM 10136 N N . ILE D 1 159 ? 64.979 76.198 117.582 1.00 10.37 159 ILE D N 1
ATOM 10137 C CA . ILE D 1 159 ? 64.174 77.388 117.350 1.00 10.25 159 ILE D CA 1
ATOM 10138 C C . ILE D 1 159 ? 64.312 77.693 115.880 1.00 11.23 159 ILE D C 1
ATOM 10139 O O . ILE D 1 159 ? 65.400 77.483 115.301 1.00 12.98 159 ILE D O 1
ATOM 10144 N N . SER D 1 160 ? 63.229 78.154 115.258 1.00 11.45 160 SER D N 1
ATOM 10145 C CA . SER D 1 160 ? 63.267 78.627 113.873 1.00 12.32 160 SER D CA 1
ATOM 10146 C C . SER D 1 160 ? 62.621 80.006 113.820 1.00 10.27 160 SER D C 1
ATOM 10147 O O . SER D 1 160 ? 61.585 80.259 114.464 1.00 11.73 160 SER D O 1
ATOM 10152 N N . SER D 1 161 ? 63.210 80.876 113.018 1.00 9.85 161 SER D N 1
ATOM 10153 C CA . SER D 1 161 ? 62.735 82.255 112.885 1.00 10.25 161 SER D CA 1
ATOM 10154 C C . SER D 1 161 ? 63.393 82.811 111.640 1.00 10.53 161 SER D C 1
ATOM 10155 O O . SER D 1 161 ? 63.912 83.914 111.621 1.00 10.87 161 SER D O 1
ATOM 10158 N N . ALA D 1 162 ? 63.399 81.997 110.588 1.00 11.51 162 ALA D N 1
ATOM 10159 C CA . ALA D 1 162 ? 63.946 82.435 109.300 1.00 13.14 162 ALA D CA 1
ATOM 10160 C C . ALA D 1 162 ? 65.386 82.941 109.475 1.00 13.29 162 ALA D C 1
ATOM 10161 O O . ALA D 1 162 ? 66.190 82.234 110.071 1.00 12.79 162 ALA D O 1
ATOM 10163 N N . CYS D 1 163 ? 65.717 84.154 109.019 1.00 14.76 163 CYS D N 1
ATOM 10164 C CA . CYS D 1 163 ? 67.079 84.651 109.106 1.00 16.03 163 CYS D CA 1
ATOM 10165 C C . CYS D 1 163 ? 67.580 84.837 110.535 1.00 13.49 163 CYS D C 1
ATOM 10166 O O . CYS D 1 163 ? 68.783 84.993 110.745 1.00 15.80 163 CYS D O 1
ATOM 10169 N N . ALA D 1 164 ? 66.670 84.876 111.508 1.00 11.72 164 ALA D N 1
ATOM 10170 C CA . ALA D 1 164 ? 67.066 85.080 112.907 1.00 10.80 164 ALA D CA 1
ATOM 10171 C C . ALA D 1 164 ? 67.256 83.776 113.643 1.00 10.24 164 ALA D C 1
ATOM 10172 O O . ALA D 1 164 ? 67.699 83.801 114.796 1.00 10.33 164 ALA D O 1
ATOM 10174 N N . THR D 1 165 ? 67.019 82.631 112.981 1.00 9.50 165 THR D N 1
ATOM 10175 C CA . THR D 1 165 ? 66.942 81.302 113.641 1.00 8.48 165 THR D CA 1
ATOM 10176 C C . THR D 1 165 ? 68.058 81.109 114.641 1.00 8.46 165 THR D C 1
ATOM 10177 O O . THR D 1 165 ? 67.794 80.877 115.823 1.00 8.87 165 THR D O 1
ATOM 10181 N N . SER D 1 166 ? 69.310 81.110 114.170 1.00 8.42 166 SER D N 1
ATOM 10182 C CA . SER D 1 166 ? 70.389 80.666 115.071 1.00 7.59 166 SER D CA 1
ATOM 10183 C C . SER D 1 166 ? 70.840 81.781 116.016 1.00 8.31 166 SER D C 1
ATOM 10184 O O . SER D 1 166 ? 71.500 81.492 117.011 1.00 9.82 166 SER D O 1
ATOM 10187 N N . ALA D 1 167 ? 70.409 83.035 115.769 1.00 8.77 167 ALA D N 1
ATOM 10188 C CA . ALA D 1 167 ? 70.588 84.109 116.742 1.00 9.05 167 ALA D CA 1
ATOM 10189 C C . ALA D 1 167 ? 69.631 83.903 117.935 1.00 7.98 167 ALA D C 1
ATOM 10190 O O . ALA D 1 167 ? 70.037 84.021 119.096 1.00 8.92 167 ALA D O 1
ATOM 10192 N N . HIS D 1 168 ? 68.355 83.563 117.650 1.00 8.24 168 HIS D N 1
ATOM 10193 C CA . HIS D 1 168 ? 67.453 83.241 118.761 1.00 8.00 168 HIS D CA 1
ATOM 10194 C C . HIS D 1 168 ? 67.919 81.973 119.485 1.00 8.33 168 HIS D C 1
ATOM 10195 O O . HIS D 1 168 ? 67.694 81.842 120.683 1.00 8.68 168 HIS D O 1
ATOM 10202 N N . CYS D 1 169 ? 68.527 81.029 118.767 1.00 8.50 169 CYS D N 1
ATOM 10203 C CA . CYS D 1 169 ? 69.023 79.831 119.465 1.00 7.69 169 CYS D CA 1
ATOM 10204 C C . CYS D 1 169 ? 70.081 80.254 120.500 1.00 8.21 169 CYS D C 1
ATOM 10205 O O . CYS D 1 169 ? 70.061 79.781 121.653 1.00 8.67 169 CYS D O 1
ATOM 10208 N N . ILE D 1 170 ? 71.015 81.125 120.092 1.00 8.44 170 ILE D N 1
ATOM 10209 C CA . ILE D 1 170 ? 72.027 81.594 121.042 1.00 8.34 170 ILE D CA 1
ATOM 10210 C C . ILE D 1 170 ? 71.401 82.365 122.188 1.00 8.49 170 ILE D C 1
ATOM 10211 O O . ILE D 1 170 ? 71.756 82.151 123.354 1.00 9.55 170 ILE D O 1
ATOM 10216 N N . GLY D 1 171 ? 70.467 83.259 121.884 1.00 9.16 171 GLY D N 1
ATOM 10217 C CA . GLY D 1 171 ? 69.805 84.010 122.974 1.00 8.96 171 GLY D CA 1
ATOM 10218 C C . GLY D 1 171 ? 69.069 83.109 123.949 1.00 8.93 171 GLY D C 1
ATOM 10219 O O . GLY D 1 171 ? 69.111 83.318 125.172 1.00 9.18 171 GLY D O 1
ATOM 10220 N N . ASN D 1 172 ? 68.363 82.108 123.419 1.00 8.87 172 ASN D N 1
ATOM 10221 C CA . ASN D 1 172 ? 67.671 81.183 124.299 1.00 9.48 172 ASN D CA 1
ATOM 10222 C C . ASN D 1 172 ? 68.677 80.356 125.139 1.00 9.06 172 ASN D C 1
ATOM 10223 O O . ASN D 1 172 ? 68.406 80.013 126.288 1.00 9.81 172 ASN D O 1
ATOM 10231 N N . ALA D 1 173 ? 69.838 80.031 124.575 1.00 8.74 173 ALA D N 1
ATOM 10232 C CA . ALA D 1 173 ? 70.859 79.352 125.360 1.00 8.53 173 ALA D CA 1
ATOM 10233 C C . ALA D 1 173 ? 71.313 80.267 126.510 1.00 8.64 173 ALA D C 1
ATOM 10234 O O . ALA D 1 173 ? 71.477 79.796 127.648 1.00 9.35 173 ALA D O 1
ATOM 10236 N N . VAL D 1 174 ? 71.511 81.564 126.229 1.00 8.87 174 VAL D N 1
ATOM 10237 C CA . VAL D 1 174 ? 71.848 82.503 127.282 1.00 9.66 174 VAL D CA 1
ATOM 10238 C C . VAL D 1 174 ? 70.741 82.520 128.359 1.00 9.53 174 VAL D C 1
ATOM 10239 O O . VAL D 1 174 ? 71.055 82.507 129.550 1.00 10.91 174 VAL D O 1
ATOM 10243 N N . GLU D 1 175 ? 69.464 82.499 127.958 1.00 9.07 175 GLU D N 1
ATOM 10244 C CA . GLU D 1 175 ? 68.390 82.433 128.946 1.00 9.54 175 GLU D CA 1
ATOM 10245 C C . GLU D 1 175 ? 68.418 81.185 129.825 1.00 8.92 175 GLU D C 1
ATOM 10246 O O . GLU D 1 175 ? 68.147 81.264 131.027 1.00 9.85 175 GLU D O 1
ATOM 10252 N N . GLN D 1 176 ? 68.801 80.043 129.249 1.00 9.24 176 GLN D N 1
ATOM 10253 C CA . GLN D 1 176 ? 68.921 78.850 130.060 1.00 10.01 176 GLN D CA 1
ATOM 10254 C C . GLN D 1 176 ? 69.992 79.022 131.133 1.00 9.48 176 GLN D C 1
ATOM 10255 O O . GLN D 1 176 ? 69.838 78.519 132.269 1.00 10.95 176 GLN D O 1
ATOM 10261 N N . ILE D 1 177 ? 71.112 79.652 130.780 1.00 10.08 177 ILE D N 1
ATOM 10262 C CA . ILE D 1 177 ? 72.155 79.917 131.765 1.00 10.84 177 ILE D CA 1
ATOM 10263 C C . ILE D 1 177 ? 71.610 80.896 132.810 1.00 11.10 177 ILE D C 1
ATOM 10264 O O . ILE D 1 177 ? 71.816 80.696 134.018 1.00 12.06 177 ILE D O 1
ATOM 10269 N N . GLN D 1 178 ? 70.945 81.965 132.355 1.00 10.99 178 GLN D N 1
ATOM 10270 C CA . GLN D 1 178 ? 70.409 82.975 133.285 1.00 12.61 178 GLN D CA 1
ATOM 10271 C C . GLN D 1 178 ? 69.403 82.403 134.273 1.00 12.74 178 GLN D C 1
ATOM 10272 O O . GLN D 1 178 ? 69.346 82.845 135.434 1.00 16.10 178 GLN D O 1
ATOM 10278 N N . LEU D 1 179 ? 68.592 81.459 133.817 1.00 11.26 179 LEU D N 1
ATOM 10279 C CA . LEU D 1 179 ? 67.617 80.828 134.684 1.00 12.18 179 LEU D CA 1
ATOM 10280 C C . LEU D 1 179 ? 68.227 79.779 135.598 1.00 12.32 179 LEU D C 1
ATOM 10281 O O . LEU D 1 179 ? 67.510 79.169 136.423 1.00 13.92 179 LEU D O 1
ATOM 10286 N N . GLY D 1 180 ? 69.531 79.545 135.460 1.00 11.48 180 GLY D N 1
ATOM 10287 C CA . GLY D 1 180 ? 70.209 78.566 136.307 1.00 11.99 180 GLY D CA 1
ATOM 10288 C C . GLY D 1 180 ? 69.946 77.131 135.901 1.00 11.99 180 GLY D C 1
ATOM 10289 O O . GLY D 1 180 ? 70.290 76.212 136.654 1.00 13.77 180 GLY D O 1
ATOM 10290 N N . LYS D 1 181 ? 69.369 76.915 134.712 1.00 10.35 181 LYS D N 1
ATOM 10291 C CA . LYS D 1 181 ? 68.925 75.568 134.339 1.00 11.30 181 LYS D CA 1
ATOM 10292 C C . LYS D 1 181 ? 70.027 74.733 133.701 1.00 10.81 181 LYS D C 1
ATOM 10293 O O . LYS D 1 181 ? 69.937 73.508 133.696 1.00 12.13 181 LYS D O 1
ATOM 10299 N N . GLN D 1 182 ? 71.014 75.380 133.074 1.00 9.43 182 GLN D N 1
ATOM 10300 C CA . GLN D 1 182 ? 72.057 74.683 132.356 1.00 9.46 182 GLN D CA 1
ATOM 10301 C C . GLN D 1 182 ? 73.382 75.357 132.666 1.00 9.32 182 GLN D C 1
ATOM 10302 O O . GLN D 1 182 ? 73.434 76.589 132.858 1.00 10.72 182 GLN D O 1
ATOM 10308 N N . ASP D 1 183 ? 74.462 74.569 132.628 1.00 9.12 183 ASP D N 1
ATOM 10309 C CA . ASP D 1 183 ? 75.833 75.110 132.732 1.00 9.84 183 ASP D CA 1
ATOM 10310 C C . ASP D 1 183 ? 76.436 75.364 131.359 1.00 8.75 183 ASP D C 1
ATOM 10311 O O . ASP D 1 183 ? 77.238 76.277 131.218 1.00 9.43 183 ASP D O 1
ATOM 10316 N N . ILE D 1 184 ? 76.098 74.527 130.374 1.00 8.90 184 ILE D N 1
ATOM 10317 C CA . ILE D 1 184 ? 76.574 74.700 129.000 1.00 8.44 184 ILE D CA 1
ATOM 10318 C C . ILE D 1 184 ? 75.403 74.430 128.094 1.00 8.70 184 ILE D C 1
ATOM 10319 O O . ILE D 1 184 ? 74.657 73.452 128.328 1.00 8.55 184 ILE D O 1
ATOM 10324 N N . VAL D 1 185 ? 75.235 75.265 127.063 1.00 8.55 185 VAL D N 1
ATOM 10325 C CA . VAL D 1 185 ? 74.317 74.942 125.983 1.00 8.15 185 VAL D CA 1
ATOM 10326 C C . VAL D 1 185 ? 75.036 75.173 124.669 1.00 7.46 185 VAL D C 1
ATOM 10327 O O . VAL D 1 185 ? 75.582 76.256 124.435 1.00 8.87 185 VAL D O 1
ATOM 10331 N N . PHE D 1 186 ? 75.068 74.146 123.839 1.00 7.51 186 PHE D N 1
ATOM 10332 C CA . PHE D 1 186 ? 75.583 74.303 122.470 1.00 7.56 186 PHE D CA 1
ATOM 10333 C C . PHE D 1 186 ? 74.489 74.973 121.666 1.00 7.31 186 PHE D C 1
ATOM 10334 O O . PHE D 1 186 ? 73.351 74.484 121.682 1.00 9.48 186 PHE D O 1
ATOM 10342 N N . ALA D 1 187 ? 74.789 76.069 120.976 1.00 7.74 187 ALA D N 1
ATOM 10343 C CA . ALA D 1 187 ? 73.755 76.819 120.270 1.00 7.00 187 ALA D CA 1
ATOM 10344 C C . ALA D 1 187 ? 74.230 77.124 118.866 1.00 7.58 187 ALA D C 1
ATOM 10345 O O . ALA D 1 187 ? 75.392 77.505 118.627 1.00 8.42 187 ALA D O 1
ATOM 10347 N N . GLY D 1 188 ? 73.321 77.022 117.909 1.00 7.67 188 GLY D N 1
ATOM 10348 C CA . GLY D 1 188 ? 73.735 77.232 116.538 1.00 7.93 188 GLY D CA 1
ATOM 10349 C C . GLY D 1 188 ? 72.689 76.812 115.551 1.00 7.74 188 GLY D C 1
ATOM 10350 O O . GLY D 1 188 ? 71.475 76.941 115.829 1.00 8.81 188 GLY D O 1
ATOM 10351 N N . GLY D 1 189 ? 73.132 76.365 114.391 1.00 8.59 189 GLY D N 1
ATOM 10352 C CA . GLY D 1 189 ? 72.179 76.056 113.353 1.00 9.41 189 GLY D CA 1
ATOM 10353 C C . GLY D 1 189 ? 72.855 75.537 112.114 1.00 8.87 189 GLY D C 1
ATOM 10354 O O . GLY D 1 189 ? 74.108 75.512 112.003 1.00 9.48 189 GLY D O 1
ATOM 10355 N N . GLY D 1 190 ? 72.023 75.159 111.154 1.00 8.91 190 GLY D N 1
ATOM 10356 C CA . GLY D 1 190 ? 72.524 74.628 109.896 1.00 9.52 190 GLY D CA 1
ATOM 10357 C C . GLY D 1 190 ? 71.518 74.927 108.816 1.00 8.93 190 GLY D C 1
ATOM 10358 O O . GLY D 1 190 ? 70.346 75.126 109.124 1.00 10.66 190 GLY D O 1
ATOM 10359 N N . GLU D 1 191 ? 71.972 74.901 107.566 1.00 8.30 191 GLU D N 1
ATOM 10360 C CA . GLU D 1 191 ? 71.053 75.087 106.446 1.00 8.67 191 GLU D CA 1
ATOM 10361 C C . GLU D 1 191 ? 71.604 74.374 105.232 1.00 9.08 191 GLU D C 1
ATOM 10362 O O . GLU D 1 191 ? 72.786 74.547 104.898 1.00 10.05 191 GLU D O 1
ATOM 10368 N N . GLU D 1 192 ? 70.769 73.569 104.585 1.00 9.24 192 GLU D N 1
ATOM 10369 C CA . GLU D 1 192 ? 71.216 72.934 103.347 1.00 9.73 192 GLU D CA 1
ATOM 10370 C C . GLU D 1 192 ? 71.130 73.956 102.221 1.00 10.10 192 GLU D C 1
ATOM 10371 O O . GLU D 1 192 ? 70.450 74.999 102.337 1.00 11.66 192 GLU D O 1
ATOM 10377 N N . LEU D 1 193 ? 71.783 73.644 101.109 1.00 10.83 193 LEU D N 1
ATOM 10378 C CA . LEU D 1 193 ? 71.749 74.518 99.935 1.00 10.86 193 LEU D CA 1
ATOM 10379 C C . LEU D 1 193 ? 71.326 73.657 98.756 1.00 11.79 193 LEU D C 1
ATOM 10380 O O . LEU D 1 193 ? 71.983 72.659 98.442 1.00 14.23 193 LEU D O 1
ATOM 10385 N N . CYS D 1 194 ? 70.202 74.003 98.138 1.00 11.06 194 CYS D N 1
ATOM 10386 C CA . CYS D 1 194 ? 69.564 73.113 97.169 1.00 12.11 194 CYS D CA 1
ATOM 10387 C C . CYS D 1 194 ? 68.610 73.931 96.318 1.00 11.36 194 CYS D C 1
ATOM 10388 O O . CYS D 1 194 ? 67.963 74.872 96.822 1.00 11.69 194 CYS D O 1
ATOM 10391 N N . TRP D 1 195 ? 68.402 73.518 95.068 1.00 10.94 195 TRP D N 1
ATOM 10392 C CA . TRP D 1 195 ? 67.420 74.201 94.247 1.00 11.22 195 TRP D CA 1
ATOM 10393 C C . TRP D 1 195 ? 66.006 74.057 94.831 1.00 10.80 195 TRP D C 1
ATOM 10394 O O . TRP D 1 195 ? 65.156 74.952 94.652 1.00 11.07 195 TRP D O 1
ATOM 10405 N N . GLU D 1 196 ? 65.729 72.936 95.498 1.00 10.74 196 GLU D N 1
ATOM 10406 C CA . GLU D 1 196 ? 64.367 72.685 96.006 1.00 12.08 196 GLU D CA 1
ATOM 10407 C C . GLU D 1 196 ? 63.911 73.811 96.895 1.00 13.23 196 GLU D C 1
ATOM 10408 O O . GLU D 1 196 ? 62.753 74.215 96.832 1.00 15.84 196 GLU D O 1
ATOM 10414 N N . MET D 1 197 ? 64.807 74.309 97.748 1.00 13.02 197 MET D N 1
ATOM 10415 C CA . MET D 1 197 ? 64.488 75.464 98.591 1.00 14.40 197 MET D CA 1
ATOM 10416 C C . MET D 1 197 ? 64.771 76.796 97.905 1.00 12.66 197 MET D C 1
ATOM 10417 O O . MET D 1 197 ? 63.965 77.756 97.998 1.00 13.88 197 MET D O 1
ATOM 10422 N N . ALA D 1 198 ? 65.897 76.894 97.198 1.00 11.10 198 ALA D N 1
ATOM 10423 C CA . ALA D 1 198 ? 66.277 78.184 96.630 1.00 10.80 198 ALA D CA 1
ATOM 10424 C C . ALA D 1 198 ? 65.233 78.663 95.632 1.00 11.68 198 ALA D C 1
ATOM 10425 O O . ALA D 1 198 ? 65.019 79.866 95.545 1.00 12.42 198 ALA D O 1
ATOM 10427 N N . CYS D 1 199 ? 64.560 77.760 94.898 1.00 11.22 199 CYS D N 1
ATOM 10428 C CA . CYS D 1 199 ? 63.606 78.229 93.906 1.00 12.00 199 CYS D CA 1
ATOM 10429 C C . CYS D 1 199 ? 62.448 78.968 94.548 1.00 12.12 199 CYS D C 1
ATOM 10430 O O . CYS D 1 199 ? 61.826 79.809 93.903 1.00 13.31 199 CYS D O 1
ATOM 10433 N N . GLU D 1 200 ? 62.139 78.667 95.817 1.00 11.48 200 GLU D N 1
ATOM 10434 C CA . GLU D 1 200 ? 61.046 79.358 96.521 1.00 12.55 200 GLU D CA 1
ATOM 10435 C C . GLU D 1 200 ? 61.384 80.834 96.713 1.00 10.35 200 GLU D C 1
ATOM 10436 O O . GLU D 1 200 ? 60.530 81.725 96.610 1.00 12.00 200 GLU D O 1
ATOM 10442 N N . PHE D 1 201 ? 62.651 81.103 97.020 1.00 10.85 201 PHE D N 1
ATOM 10443 C CA . PHE D 1 201 ? 63.107 82.467 97.216 1.00 10.14 201 PHE D CA 1
ATOM 10444 C C . PHE D 1 201 ? 63.217 83.207 95.871 1.00 10.66 201 PHE D C 1
ATOM 10445 O O . PHE D 1 201 ? 62.867 84.388 95.755 1.00 12.61 201 PHE D O 1
ATOM 10453 N N . ASP D 1 202 ? 63.666 82.509 94.817 1.00 10.68 202 ASP D N 1
ATOM 10454 C CA . ASP D 1 202 ? 63.732 83.140 93.492 1.00 11.55 202 ASP D CA 1
ATOM 10455 C C . ASP D 1 202 ? 62.312 83.462 93.032 1.00 11.83 202 ASP D C 1
ATOM 10456 O O . ASP D 1 202 ? 62.087 84.505 92.441 1.00 14.15 202 ASP D O 1
ATOM 10461 N N . ALA D 1 203 ? 61.342 82.584 93.325 1.00 11.20 203 ALA D N 1
ATOM 10462 C CA . ALA D 1 203 ? 59.970 82.808 92.867 1.00 13.12 203 ALA D CA 1
ATOM 10463 C C . ALA D 1 203 ? 59.304 84.018 93.520 1.00 13.76 203 ALA D C 1
ATOM 10464 O O . ALA D 1 203 ? 58.327 84.550 92.988 1.00 16.28 203 ALA D O 1
ATOM 10466 N N . MET D 1 204 ? 59.831 84.461 94.664 1.00 13.93 204 MET D N 1
ATOM 10467 C CA . MET D 1 204 ? 59.347 85.691 95.277 1.00 15.48 204 MET D CA 1
ATOM 10468 C C . MET D 1 204 ? 60.231 86.896 94.960 1.00 16.73 204 MET D C 1
ATOM 10469 O O . MET D 1 204 ? 60.029 87.984 95.492 1.00 18.11 204 MET D O 1
ATOM 10474 N N . GLY D 1 205 ? 61.191 86.702 94.064 1.00 15.25 205 GLY D N 1
ATOM 10475 C CA . GLY D 1 205 ? 62.063 87.808 93.612 1.00 15.05 205 GLY D CA 1
ATOM 10476 C C . GLY D 1 205 ? 63.119 88.217 94.631 1.00 15.51 205 GLY D C 1
ATOM 10477 O O . GLY D 1 205 ? 63.687 89.295 94.530 1.00 17.41 205 GLY D O 1
ATOM 10478 N N . ALA D 1 206 ? 63.416 87.360 95.596 1.00 14.14 206 ALA D N 1
ATOM 10479 C CA . ALA D 1 206 ? 64.318 87.725 96.696 1.00 13.92 206 ALA D CA 1
ATOM 10480 C C . ALA D 1 206 ? 65.793 87.590 96.352 1.00 12.64 206 ALA D C 1
ATOM 10481 O O . ALA D 1 206 ? 66.631 88.138 97.065 1.00 14.24 206 ALA D O 1
ATOM 10483 N N . LEU D 1 207 ? 66.118 86.808 95.319 1.00 12.61 207 LEU D N 1
ATOM 10484 C CA . LEU D 1 207 ? 67.523 86.468 94.992 1.00 12.24 207 LEU D CA 1
ATOM 10485 C C . LEU D 1 207 ? 68.127 87.332 93.899 1.00 12.90 207 LEU D C 1
ATOM 10486 O O . LEU D 1 207 ? 67.424 87.769 92.964 1.00 14.54 207 LEU D O 1
ATOM 10491 N N . SER D 1 208 ? 69.439 87.553 94.001 1.00 12.51 208 SER D N 1
ATOM 10492 C CA . SER D 1 208 ? 70.176 88.247 92.960 1.00 13.46 208 SER D CA 1
ATOM 10493 C C . SER D 1 208 ? 70.136 87.503 91.636 1.00 14.10 208 SER D C 1
ATOM 10494 O O . SER D 1 208 ? 70.383 86.301 91.591 1.00 14.98 208 SER D O 1
ATOM 10497 N N . THR D 1 209 ? 69.882 88.222 90.537 1.00 15.02 209 THR D N 1
ATOM 10498 C CA . THR D 1 209 ? 69.761 87.585 89.227 1.00 15.66 209 THR D CA 1
ATOM 10499 C C . THR D 1 209 ? 70.573 88.272 88.130 1.00 17.22 209 THR D C 1
ATOM 10500 O O . THR D 1 209 ? 70.751 87.682 87.070 1.00 18.48 209 THR D O 1
ATOM 10504 N N . LYS D 1 210 ? 71.089 89.471 88.391 1.00 17.31 210 LYS D N 1
ATOM 10505 C CA . LYS D 1 210 ? 71.735 90.286 87.336 1.00 19.46 210 LYS D CA 1
ATOM 10506 C C . LYS D 1 210 ? 73.251 90.081 87.226 1.00 18.32 210 LYS D C 1
ATOM 10507 O O . LYS D 1 210 ? 73.885 90.668 86.350 1.00 19.03 210 LYS D O 1
ATOM 10511 N N . TYR D 1 211 ? 73.825 89.284 88.131 1.00 17.38 211 TYR D N 1
ATOM 10512 C CA . TYR D 1 211 ? 75.273 89.166 88.252 1.00 17.68 211 TYR D CA 1
ATOM 10513 C C . TYR D 1 211 ? 75.770 87.740 88.082 1.00 17.02 211 TYR D C 1
ATOM 10514 O O . TYR D 1 211 ? 76.832 87.389 88.582 1.00 18.39 211 TYR D O 1
ATOM 10523 N N . ASN D 1 212 ? 75.013 86.890 87.385 1.00 17.24 212 ASN D N 1
ATOM 10524 C CA . ASN D 1 212 ? 75.403 85.487 87.290 1.00 17.77 212 ASN D CA 1
ATOM 10525 C C . ASN D 1 212 ? 76.723 85.261 86.584 1.00 18.12 212 ASN D C 1
ATOM 10526 O O . ASN D 1 212 ? 77.388 84.255 86.831 1.00 18.95 212 ASN D O 1
ATOM 10531 N N . ASP D 1 213 ? 77.087 86.188 85.691 1.00 18.52 213 ASP D N 1
ATOM 10532 C CA . ASP D 1 213 ? 78.355 86.091 84.993 1.00 19.98 213 ASP D CA 1
ATOM 10533 C C . ASP D 1 213 ? 79.562 86.516 85.831 1.00 18.98 213 ASP D C 1
ATOM 10534 O O . ASP D 1 213 ? 80.709 86.247 85.438 1.00 20.80 213 ASP D O 1
ATOM 10539 N N . THR D 1 214 ? 79.302 87.190 86.958 1.00 18.57 214 THR D N 1
ATOM 10540 C CA . THR D 1 214 ? 80.365 87.647 87.870 1.00 18.22 214 THR D CA 1
ATOM 10541 C C . THR D 1 214 ? 79.926 87.306 89.307 1.00 17.03 214 THR D C 1
ATOM 10542 O O . THR D 1 214 ? 79.535 88.198 90.074 1.00 16.18 214 THR D O 1
ATOM 10546 N N . PRO D 1 215 ? 79.958 86.007 89.658 1.00 15.55 215 PRO D N 1
ATOM 10547 C CA . PRO D 1 215 ? 79.306 85.607 90.910 1.00 15.05 215 PRO D CA 1
ATOM 10548 C C . PRO D 1 215 ? 79.814 86.331 92.162 1.00 14.55 215 PRO D C 1
ATOM 10549 O O . PRO D 1 215 ? 79.018 86.571 93.074 1.00 15.21 215 PRO D O 1
ATOM 10553 N N . GLU D 1 216 ? 81.101 86.663 92.229 1.00 15.20 216 GLU D N 1
ATOM 10554 C CA . GLU D 1 216 ? 81.652 87.282 93.404 1.00 15.16 216 GLU D CA 1
ATOM 10555 C C . GLU D 1 216 ? 81.170 88.708 93.610 1.00 15.45 216 GLU D C 1
ATOM 10556 O O . GLU D 1 216 ? 81.378 89.274 94.693 1.00 16.84 216 GLU D O 1
ATOM 10562 N N . LYS D 1 217 ? 80.506 89.271 92.592 1.00 15.30 217 LYS D N 1
ATOM 10563 C CA . LYS D 1 217 ? 79.995 90.637 92.666 1.00 16.06 217 LYS D CA 1
ATOM 10564 C C . LYS D 1 217 ? 78.485 90.705 92.921 1.00 15.59 217 LYS D C 1
ATOM 10565 O O . LYS D 1 217 ? 77.949 91.799 93.049 1.00 17.09 217 LYS D O 1
ATOM 10569 N N . ALA D 1 218 ? 77.814 89.549 92.973 1.00 14.85 218 ALA D N 1
ATOM 10570 C CA . ALA D 1 218 ? 76.344 89.511 93.110 1.00 14.59 218 ALA D CA 1
ATOM 10571 C C . ALA D 1 218 ? 75.845 90.056 94.467 1.00 13.93 218 ALA D C 1
ATOM 10572 O O . ALA D 1 218 ? 74.870 90.825 94.527 1.00 16.53 218 ALA D O 1
ATOM 10574 N N . SER D 1 219 ? 76.530 89.673 95.546 1.00 13.26 219 SER D N 1
ATOM 10575 C CA . SER D 1 219 ? 76.156 90.061 96.896 1.00 13.37 219 SER D CA 1
ATOM 10576 C C . SER D 1 219 ? 76.889 91.362 97.199 1.00 13.68 219 SER D C 1
ATOM 10577 O O . SER D 1 219 ? 78.122 91.393 97.185 1.00 15.62 219 SER D O 1
ATOM 10580 N N . ARG D 1 220 ? 76.140 92.432 97.451 1.00 14.02 220 ARG D N 1
ATOM 10581 C CA . ARG D 1 220 ? 76.723 93.778 97.380 1.00 14.85 220 ARG D CA 1
ATOM 10582 C C . ARG D 1 220 ? 75.924 94.733 98.247 1.00 14.95 220 ARG D C 1
ATOM 10583 O O . ARG D 1 220 ? 75.469 95.811 97.814 1.00 15.49 220 ARG D O 1
ATOM 10591 N N . THR D 1 221 ? 75.800 94.350 99.515 1.00 14.24 221 THR D N 1
ATOM 10592 C CA . THR D 1 221 ? 75.044 95.117 100.479 1.00 14.37 221 THR D CA 1
ATOM 10593 C C . THR D 1 221 ? 75.477 96.596 100.444 1.00 14.36 221 THR D C 1
ATOM 10594 O O . THR D 1 221 ? 76.678 96.921 100.483 1.00 15.62 221 THR D O 1
ATOM 10598 N N . TYR D 1 222 ? 74.478 97.473 100.405 1.00 15.54 222 TYR D N 1
ATOM 10599 C CA . TYR D 1 222 ? 74.632 98.947 100.382 1.00 16.85 222 TYR D CA 1
ATOM 10600 C C . TYR D 1 222 ? 75.037 99.523 99.048 1.00 17.54 222 TYR D C 1
ATOM 10601 O O . TYR D 1 222 ? 75.047 100.737 98.909 1.00 19.82 222 TYR D O 1
ATOM 10610 N N . ASP D 1 223 ? 75.385 98.684 98.086 1.00 18.41 223 ASP D N 1
ATOM 10611 C CA . ASP D 1 223 ? 75.673 99.199 96.756 1.00 18.15 223 ASP D CA 1
ATOM 10612 C C . ASP D 1 223 ? 74.382 99.633 96.064 1.00 19.19 223 ASP D C 1
ATOM 10613 O O . ASP D 1 223 ? 73.338 98.992 96.211 1.00 18.96 223 ASP D O 1
ATOM 10618 N N . ALA D 1 224 ? 74.455 100.697 95.275 1.00 19.95 224 ALA D N 1
ATOM 10619 C CA . ALA D 1 224 ? 73.264 101.236 94.648 1.00 20.94 224 ALA D CA 1
ATOM 10620 C C . ALA D 1 224 ? 72.596 100.290 93.658 1.00 21.10 224 ALA D C 1
ATOM 10621 O O . ALA D 1 224 ? 71.404 100.449 93.381 1.00 23.59 224 ALA D O 1
ATOM 10623 N N . HIS D 1 225 ? 73.332 99.301 93.145 1.00 20.94 225 HIS D N 1
ATOM 10624 C CA . HIS D 1 225 ? 72.794 98.381 92.147 1.00 21.66 225 HIS D CA 1
ATOM 10625 C C . HIS D 1 225 ? 72.595 96.973 92.682 1.00 19.44 225 HIS D C 1
ATOM 10626 O O . HIS D 1 225 ? 72.542 95.999 91.915 1.00 20.07 225 HIS D O 1
ATOM 10633 N N . ARG D 1 226 ? 72.481 96.859 93.998 1.00 18.89 226 ARG D N 1
ATOM 10634 C CA . ARG D 1 226 ? 72.113 95.576 94.580 1.00 17.52 226 ARG D CA 1
ATOM 10635 C C . ARG D 1 226 ? 70.733 95.117 94.075 1.00 17.33 226 ARG D C 1
ATOM 10636 O O . ARG D 1 226 ? 69.866 95.955 93.727 1.00 18.69 226 ARG D O 1
ATOM 10644 N N . ASP D 1 227 ? 70.529 93.797 94.033 1.00 16.61 227 ASP D N 1
ATOM 10645 C CA . ASP D 1 227 ? 69.297 93.279 93.423 1.00 17.74 227 ASP D CA 1
ATOM 10646 C C . ASP D 1 227 ? 68.838 91.989 94.089 1.00 16.58 227 ASP D C 1
ATOM 10647 O O . ASP D 1 227 ? 68.249 91.138 93.432 1.00 17.77 227 ASP D O 1
ATOM 10652 N N . GLY D 1 228 ? 69.108 91.846 95.384 1.00 15.83 228 GLY D N 1
ATOM 10653 C CA . GLY D 1 228 ? 68.665 90.671 96.100 1.00 14.39 228 GLY D CA 1
ATOM 10654 C C . GLY D 1 228 ? 69.800 89.894 96.716 1.00 14.18 228 GLY D C 1
ATOM 10655 O O . GLY D 1 228 ? 70.985 90.103 96.386 1.00 14.97 228 GLY D O 1
ATOM 10656 N N . PHE D 1 229 ? 69.452 88.966 97.596 1.00 12.68 229 PHE D N 1
ATOM 10657 C CA . PHE D 1 229 ? 70.511 88.244 98.291 1.00 11.71 229 PHE D CA 1
ATOM 10658 C C . PHE D 1 229 ? 71.013 87.028 97.502 1.00 11.48 229 PHE D C 1
ATOM 10659 O O . PHE D 1 229 ? 70.392 86.599 96.520 1.00 12.02 229 PHE D O 1
ATOM 10667 N N . VAL D 1 230 ? 72.162 86.511 97.922 1.00 10.99 230 VAL D N 1
ATOM 10668 C CA . VAL D 1 230 ? 72.721 85.321 97.334 1.00 10.69 230 VAL D CA 1
ATOM 10669 C C . VAL D 1 230 ? 72.554 84.213 98.354 1.00 9.86 230 VAL D C 1
ATOM 10670 O O . VAL D 1 230 ? 73.048 84.321 99.477 1.00 11.35 230 VAL D O 1
ATOM 10674 N N . ILE D 1 231 ? 71.818 83.170 98.002 1.00 10.35 231 ILE D N 1
ATOM 10675 C CA . ILE D 1 231 ? 71.532 82.112 98.985 1.00 9.88 231 ILE D CA 1
ATOM 10676 C C . ILE D 1 231 ? 72.802 81.306 99.291 1.00 9.69 231 ILE D C 1
ATOM 10677 O O . ILE D 1 231 ? 73.659 81.132 98.401 1.00 11.00 231 ILE D O 1
ATOM 10682 N N . ALA D 1 232 ? 72.897 80.804 100.523 1.00 9.86 232 ALA D N 1
ATOM 10683 C CA . ALA D 1 232 ? 74.054 80.073 100.956 1.00 9.50 232 ALA D CA 1
ATOM 10684 C C . ALA D 1 232 ? 73.628 78.961 101.897 1.00 10.17 232 ALA D C 1
ATOM 10685 O O . ALA D 1 232 ? 72.489 78.941 102.388 1.00 10.96 232 ALA D O 1
ATOM 10687 N N . GLY D 1 233 ? 74.554 78.038 102.163 1.00 11.02 233 GLY D N 1
ATOM 10688 C CA . GLY D 1 233 ? 74.328 76.960 103.134 1.00 11.78 233 GLY D CA 1
ATOM 10689 C C . GLY D 1 233 ? 75.501 76.886 104.082 1.00 10.77 233 GLY D C 1
ATOM 10690 O O . GLY D 1 233 ? 76.534 77.536 103.846 1.00 12.80 233 GLY D O 1
ATOM 10691 N N . GLY D 1 234 ? 75.376 76.085 105.132 1.00 9.89 234 GLY D N 1
ATOM 10692 C CA . GLY D 1 234 ? 76.467 75.863 106.043 1.00 10.31 234 GLY D CA 1
ATOM 10693 C C . GLY D 1 234 ? 75.951 75.666 107.444 1.00 8.98 234 GLY D C 1
ATOM 10694 O O . GLY D 1 234 ? 74.756 75.392 107.682 1.00 9.21 234 GLY D O 1
ATOM 10695 N N . GLY D 1 235 ? 76.868 75.746 108.402 1.00 8.88 235 GLY D N 1
ATOM 10696 C CA . GLY D 1 235 ? 76.485 75.535 109.806 1.00 9.31 235 GLY D CA 1
ATOM 10697 C C . GLY D 1 235 ? 77.379 76.358 110.722 1.00 7.73 235 GLY D C 1
ATOM 10698 O O . GLY D 1 235 ? 78.410 76.882 110.301 1.00 8.51 235 GLY D O 1
ATOM 10699 N N . GLY D 1 236 ? 76.959 76.477 111.970 1.00 7.26 236 GLY D N 1
ATOM 10700 C CA . GLY D 1 236 ? 77.831 77.054 112.980 1.00 8.11 236 GLY D CA 1
ATOM 10701 C C . GLY D 1 236 ? 77.341 76.608 114.352 1.00 7.89 236 GLY D C 1
ATOM 10702 O O . GLY D 1 236 ? 76.163 76.244 114.531 1.00 8.30 236 GLY D O 1
ATOM 10703 N N . MET D 1 237 ? 78.245 76.613 115.326 1.00 7.49 237 MET D N 1
ATOM 10704 C CA . MET D 1 237 ? 77.869 76.259 116.688 1.00 8.06 237 MET D CA 1
ATOM 10705 C C . MET D 1 237 ? 78.766 77.027 117.620 1.00 8.29 237 MET D C 1
ATOM 10706 O O . MET D 1 237 ? 79.973 77.157 117.358 1.00 9.04 237 MET D O 1
ATOM 10714 N N . VAL D 1 238 ? 78.187 77.534 118.697 1.00 7.91 238 VAL D N 1
ATOM 10715 C CA . VAL D 1 238 ? 78.993 78.110 119.760 1.00 8.19 238 VAL D CA 1
ATOM 10716 C C . VAL D 1 238 ? 78.704 77.393 121.077 1.00 7.96 238 VAL D C 1
ATOM 10717 O O . VAL D 1 238 ? 77.601 76.888 121.275 1.00 8.80 238 VAL D O 1
ATOM 10721 N N . VAL D 1 239 ? 79.667 77.405 121.987 1.00 8.45 239 VAL D N 1
ATOM 10722 C CA . VAL D 1 239 ? 79.471 76.850 123.310 1.00 8.66 239 VAL D CA 1
ATOM 10723 C C . VAL D 1 239 ? 79.137 77.995 124.256 1.00 7.79 239 VAL D C 1
ATOM 10724 O O . VAL D 1 239 ? 79.983 78.830 124.529 1.00 9.95 239 VAL D O 1
ATOM 10728 N N . VAL D 1 240 ? 77.875 78.044 124.710 1.00 7.86 240 VAL D N 1
ATOM 10729 C CA . VAL D 1 240 ? 77.417 79.065 125.651 1.00 8.18 240 VAL D CA 1
ATOM 10730 C C . VAL D 1 240 ? 77.530 78.475 127.068 1.00 7.94 240 VAL D C 1
ATOM 10731 O O . VAL D 1 240 ? 77.032 77.385 127.308 1.00 9.57 240 VAL D O 1
ATOM 10735 N N . GLU D 1 241 ? 78.260 79.153 127.954 1.00 9.16 241 GLU D N 1
ATOM 10736 C CA . GLU D 1 241 ? 78.605 78.535 129.218 1.00 8.89 241 GLU D CA 1
ATOM 10737 C C . GLU D 1 241 ? 78.445 79.525 130.362 1.00 9.01 241 GLU D C 1
ATOM 10738 O O . GLU D 1 241 ? 78.700 80.727 130.193 1.00 9.47 241 GLU D O 1
ATOM 10744 N N . GLU D 1 242 ? 78.001 79.025 131.515 1.00 8.87 242 GLU D N 1
ATOM 10745 C CA . GLU D 1 242 ? 77.892 79.902 132.681 1.00 10.46 242 GLU D CA 1
ATOM 10746 C C . GLU D 1 242 ? 79.290 80.345 133.086 1.00 10.97 242 GLU D C 1
ATOM 10747 O O . GLU D 1 242 ? 80.240 79.542 133.076 1.00 11.24 242 GLU D O 1
ATOM 10753 N N . LEU D 1 243 ? 79.418 81.610 133.469 1.00 10.99 243 LEU D N 1
ATOM 10754 C CA . LEU D 1 243 ? 80.738 82.206 133.693 1.00 12.02 243 LEU D CA 1
ATOM 10755 C C . LEU D 1 243 ? 81.569 81.490 134.763 1.00 12.55 243 LEU D C 1
ATOM 10756 O O . LEU D 1 243 ? 82.750 81.190 134.521 1.00 12.66 243 LEU D O 1
ATOM 10761 N N . GLU D 1 244 ? 81.003 81.241 135.947 1.00 13.50 244 GLU D N 1
ATOM 10762 C CA . GLU D 1 244 ? 81.818 80.582 136.976 1.00 13.78 244 GLU D CA 1
ATOM 10763 C C . GLU D 1 244 ? 82.262 79.187 136.571 1.00 12.86 244 GLU D C 1
ATOM 10764 O O . GLU D 1 244 ? 83.400 78.786 136.849 1.00 14.38 244 GLU D O 1
ATOM 10770 N N . HIS D 1 245 ? 81.405 78.483 135.845 1.00 11.58 245 HIS D N 1
ATOM 10771 C CA . HIS D 1 245 ? 81.746 77.143 135.374 1.00 12.40 245 HIS D CA 1
ATOM 10772 C C . HIS D 1 245 ? 82.931 77.228 134.393 1.00 12.02 245 HIS D C 1
ATOM 10773 O O . HIS D 1 245 ? 83.856 76.409 134.432 1.00 13.58 245 HIS D O 1
ATOM 10780 N N . ALA D 1 246 ? 82.904 78.220 133.499 1.00 10.75 246 ALA D N 1
ATOM 10781 C CA . ALA D 1 246 ? 83.969 78.400 132.510 1.00 10.48 246 ALA D CA 1
ATOM 10782 C C . ALA D 1 246 ? 85.291 78.771 133.216 1.00 11.95 246 ALA D C 1
ATOM 10783 O O . ALA D 1 246 ? 86.363 78.223 132.921 1.00 12.39 246 ALA D O 1
ATOM 10785 N N . LEU D 1 247 ? 85.236 79.701 134.171 1.00 11.69 247 LEU D N 1
ATOM 10786 C CA . LEU D 1 247 ? 86.461 80.091 134.871 1.00 13.11 247 LEU D CA 1
ATOM 10787 C C . LEU D 1 247 ? 87.032 78.933 135.656 1.00 14.32 247 LEU D C 1
ATOM 10788 O O . LEU D 1 247 ? 88.261 78.746 135.713 1.00 15.11 247 LEU D O 1
ATOM 10793 N N . ALA D 1 248 ? 86.169 78.146 136.293 1.00 13.66 248 ALA D N 1
ATOM 10794 C CA . ALA D 1 248 ? 86.656 77.086 137.173 1.00 15.30 248 ALA D CA 1
ATOM 10795 C C . ALA D 1 248 ? 87.439 76.026 136.410 1.00 15.17 248 ALA D C 1
ATOM 10796 O O . ALA D 1 248 ? 88.338 75.400 136.973 1.00 17.21 248 ALA D O 1
ATOM 10798 N N . ARG D 1 249 ? 87.110 75.816 135.132 1.00 14.11 249 ARG D N 1
ATOM 10799 C CA . ARG D 1 249 ? 87.853 74.851 134.327 1.00 13.82 249 ARG D CA 1
ATOM 10800 C C . ARG D 1 249 ? 88.957 75.458 133.482 1.00 12.96 249 ARG D C 1
ATOM 10801 O O . ARG D 1 249 ? 89.586 74.745 132.691 1.00 14.68 249 ARG D O 1
ATOM 10809 N N . GLY D 1 250 ? 89.212 76.753 133.638 1.00 13.59 250 GLY D N 1
ATOM 10810 C CA . GLY D 1 250 ? 90.232 77.401 132.828 1.00 14.84 250 GLY D CA 1
ATOM 10811 C C . GLY D 1 250 ? 89.873 77.440 131.351 1.00 12.19 250 GLY D C 1
ATOM 10812 O O . GLY D 1 250 ? 90.748 77.311 130.470 1.00 14.69 250 GLY D O 1
ATOM 10813 N N . ALA D 1 251 ? 88.589 77.632 131.052 1.00 12.03 251 ALA D N 1
ATOM 10814 C CA . ALA D 1 251 ? 88.169 77.759 129.665 1.00 12.71 251 ALA D CA 1
ATOM 10815 C C . ALA D 1 251 ? 88.824 78.950 128.982 1.00 11.60 251 ALA D C 1
ATOM 10816 O O . ALA D 1 251 ? 89.164 79.966 129.626 1.00 14.26 251 ALA D O 1
ATOM 10818 N N . HIS D 1 252 ? 88.957 78.849 127.664 1.00 12.02 252 HIS D N 1
ATOM 10819 C CA . HIS D 1 252 ? 89.227 80.038 126.884 1.00 11.51 252 HIS D CA 1
ATOM 10820 C C . HIS D 1 252 ? 87.886 80.739 126.622 1.00 11.34 252 HIS D C 1
ATOM 10821 O O . HIS D 1 252 ? 86.984 80.160 126.033 1.00 14.16 252 HIS D O 1
ATOM 10828 N N . ILE D 1 253 ? 87.769 81.991 127.042 1.00 10.69 253 ILE D N 1
ATOM 10829 C CA . ILE D 1 253 ? 86.537 82.764 126.902 1.00 11.56 253 ILE D CA 1
ATOM 10830 C C . ILE D 1 253 ? 86.737 83.790 125.806 1.00 11.70 253 ILE D C 1
ATOM 10831 O O . ILE D 1 253 ? 87.585 84.676 125.916 1.00 13.06 253 ILE D O 1
ATOM 10836 N N . TYR D 1 254 ? 85.947 83.675 124.736 1.00 10.92 254 TYR D N 1
ATOM 10837 C CA . TYR D 1 254 ? 85.995 84.683 123.664 1.00 10.98 254 TYR D CA 1
ATOM 10838 C C . TYR D 1 254 ? 85.366 85.992 124.144 1.00 12.29 254 TYR D C 1
ATOM 10839 O O . TYR D 1 254 ? 85.945 87.079 124.032 1.00 13.97 254 TYR D O 1
ATOM 10848 N N . ALA D 1 255 ? 84.167 85.899 124.704 1.00 11.12 255 ALA D N 1
ATOM 10849 C CA . ALA D 1 255 ? 83.362 87.084 125.034 1.00 11.37 255 ALA D CA 1
ATOM 10850 C C . ALA D 1 255 ? 82.238 86.682 125.947 1.00 10.54 255 ALA D C 1
ATOM 10851 O O . ALA D 1 255 ? 81.831 85.518 125.958 1.00 11.53 255 ALA D O 1
ATOM 10853 N N . GLU D 1 256 ? 81.692 87.668 126.642 1.00 10.72 256 GLU D N 1
ATOM 10854 C CA . GLU D 1 256 ? 80.450 87.526 127.360 1.00 10.84 256 GLU D CA 1
ATOM 10855 C C . GLU D 1 256 ? 79.296 87.972 126.463 1.00 11.04 256 GLU D C 1
ATOM 10856 O O . GLU D 1 256 ? 79.419 88.966 125.736 1.00 11.13 256 GLU D O 1
ATOM 10862 N N . ILE D 1 257 ? 78.163 87.279 126.556 1.00 10.43 257 ILE D N 1
ATOM 10863 C CA . ILE D 1 257 ? 76.957 87.781 125.880 1.00 10.28 257 ILE D CA 1
ATOM 10864 C C . ILE D 1 257 ? 76.319 88.727 126.849 1.00 11.78 257 ILE D C 1
ATOM 10865 O O . ILE D 1 257 ? 75.693 88.307 127.826 1.00 13.30 257 ILE D O 1
ATOM 10871 N N . VAL D 1 258 ? 76.506 90.015 126.588 1.00 11.07 258 VAL D N 1
ATOM 10872 C CA . VAL D 1 258 ? 76.017 91.030 127.518 1.00 12.46 258 VAL D CA 1
ATOM 10873 C C . VAL D 1 258 ? 74.660 91.607 127.121 1.00 12.28 258 VAL D C 1
ATOM 10874 O O . VAL D 1 258 ? 74.054 92.349 127.901 1.00 14.69 258 VAL D O 1
ATOM 10878 N N . GLY D 1 259 ? 74.175 91.289 125.915 1.00 11.23 259 GLY D N 1
ATOM 10879 C CA . GLY D 1 259 ? 72.848 91.729 125.508 1.00 11.82 259 GLY D CA 1
ATOM 10880 C C . GLY D 1 259 ? 72.240 90.772 124.503 1.00 11.10 259 GLY D C 1
ATOM 10881 O O . GLY D 1 259 ? 72.931 90.210 123.644 1.00 11.76 259 GLY D O 1
ATOM 10882 N N . TYR D 1 260 ? 70.925 90.632 124.602 1.00 11.97 260 TYR D N 1
ATOM 10883 C CA . TYR D 1 260 ? 70.165 89.814 123.678 1.00 10.89 260 TYR D CA 1
ATOM 10884 C C . TYR D 1 260 ? 68.810 90.483 123.510 1.00 11.20 260 TYR D C 1
ATOM 10885 O O . TYR D 1 260 ? 68.037 90.602 124.456 1.00 13.67 260 TYR D O 1
ATOM 10894 N N . GLY D 1 261 ? 68.546 90.929 122.296 1.00 10.67 261 GLY D N 1
ATOM 10895 C CA . GLY D 1 261 ? 67.271 91.525 121.967 1.00 10.70 261 GLY D CA 1
ATOM 10896 C C . GLY D 1 261 ? 66.474 90.547 121.120 1.00 10.40 261 GLY D C 1
ATOM 10897 O O . GLY D 1 261 ? 67.021 89.872 120.253 1.00 10.86 261 GLY D O 1
ATOM 10898 N N . ALA D 1 262 ? 65.165 90.494 121.336 1.00 11.49 262 ALA D N 1
ATOM 10899 C CA . ALA D 1 262 ? 64.266 89.671 120.494 1.00 11.34 262 ALA D CA 1
ATOM 10900 C C . ALA D 1 262 ? 62.953 90.429 120.453 1.00 10.90 262 ALA D C 1
ATOM 10901 O O . ALA D 1 262 ? 62.345 90.653 121.495 1.00 12.99 262 ALA D O 1
ATOM 10903 N N . THR D 1 263 ? 62.548 90.841 119.258 1.00 10.40 263 THR D N 1
ATOM 10904 C CA . THR D 1 263 ? 61.310 91.598 119.108 1.00 9.36 263 THR D CA 1
ATOM 10905 C C . THR D 1 263 ? 60.597 91.156 117.849 1.00 10.00 263 THR D C 1
ATOM 10906 O O . THR D 1 263 ? 61.090 90.278 117.115 1.00 11.04 263 THR D O 1
ATOM 10910 N N . SER D 1 264 ? 59.456 91.798 117.585 1.00 10.19 264 SER D N 1
ATOM 10911 C CA . SER D 1 264 ? 58.630 91.463 116.442 1.00 10.50 264 SER D CA 1
ATOM 10912 C C . SER D 1 264 ? 58.116 92.771 115.839 1.00 12.01 264 SER D C 1
ATOM 10913 O O . SER D 1 264 ? 57.791 93.716 116.565 1.00 11.99 264 SER D O 1
ATOM 10916 N N . ASP D 1 265 ? 57.965 92.783 114.517 1.00 12.18 265 ASP D N 1
ATOM 10917 C CA . ASP D 1 265 ? 57.495 93.993 113.846 1.00 13.37 265 ASP D CA 1
ATOM 10918 C C . ASP D 1 265 ? 55.982 94.107 113.885 1.00 13.04 265 ASP D C 1
ATOM 10919 O O . ASP D 1 265 ? 55.458 95.218 113.967 1.00 14.50 265 ASP D O 1
ATOM 10924 N N . GLY D 1 266 ? 55.276 92.980 113.767 1.00 13.50 266 GLY D N 1
ATOM 10925 C CA . GLY D 1 266 ? 53.796 93.012 113.716 1.00 14.67 266 GLY D CA 1
ATOM 10926 C C . GLY D 1 266 ? 53.278 93.822 112.540 1.00 15.96 266 GLY D C 1
ATOM 10927 O O . GLY D 1 266 ? 52.320 94.589 112.663 1.00 17.73 266 GLY D O 1
ATOM 10928 N N . ALA D 1 267 ? 53.923 93.674 111.389 1.00 17.96 267 ALA D N 1
ATOM 10929 C CA . ALA D 1 267 ? 53.701 94.598 110.259 1.00 21.55 267 ALA D CA 1
ATOM 10930 C C . ALA D 1 267 ? 53.678 93.857 108.918 1.00 23.30 267 ALA D C 1
ATOM 10931 O O . ALA D 1 267 ? 52.600 93.482 108.476 1.00 24.59 267 ALA D O 1
ATOM 10933 N N . ASP D 1 268 ? 54.831 93.616 108.289 1.00 25.97 268 ASP D N 1
ATOM 10934 C CA . ASP D 1 268 ? 54.877 92.999 106.937 1.00 26.78 268 ASP D CA 1
ATOM 10935 C C . ASP D 1 268 ? 55.486 91.599 106.983 1.00 26.67 268 ASP D C 1
ATOM 10936 O O . ASP D 1 268 ? 56.356 91.346 107.798 1.00 24.75 268 ASP D O 1
ATOM 10941 N N . MET D 1 269 ? 55.039 90.711 106.092 1.00 25.40 269 MET D N 1
ATOM 10942 C CA . MET D 1 269 ? 55.488 89.305 106.106 1.00 27.79 269 MET D CA 1
ATOM 10943 C C . MET D 1 269 ? 56.924 89.113 105.635 1.00 28.80 269 MET D C 1
ATOM 10944 O O . MET D 1 269 ? 57.602 88.186 106.089 1.00 28.29 269 MET D O 1
ATOM 10949 N N . VAL D 1 270 ? 57.397 89.945 104.714 1.00 29.93 270 VAL D N 1
ATOM 10950 C CA . VAL D 1 270 ? 58.752 89.730 104.199 1.00 32.01 270 VAL D CA 1
ATOM 10951 C C . VAL D 1 270 ? 59.702 90.929 104.369 1.00 32.51 270 VAL D C 1
ATOM 10952 O O . VAL D 1 270 ? 60.932 90.755 104.487 1.00 34.26 270 VAL D O 1
ATOM 10956 N N . ALA D 1 271 ? 59.133 92.128 104.432 1.00 32.28 271 ALA D N 1
ATOM 10957 C CA . ALA D 1 271 ? 59.929 93.357 104.564 1.00 31.59 271 ALA D CA 1
ATOM 10958 C C . ALA D 1 271 ? 59.982 93.820 106.016 1.00 30.14 271 ALA D C 1
ATOM 10959 O O . ALA D 1 271 ? 59.006 93.658 106.743 1.00 30.28 271 ALA D O 1
ATOM 10961 N N . PRO D 1 272 ? 61.133 94.363 106.459 1.00 29.32 272 PRO D N 1
ATOM 10962 C CA . PRO D 1 272 ? 61.243 94.856 107.842 1.00 28.24 272 PRO D CA 1
ATOM 10963 C C . PRO D 1 272 ? 60.520 96.183 108.086 1.00 27.85 272 PRO D C 1
ATOM 10964 O O . PRO D 1 272 ? 60.402 96.988 107.161 1.00 28.63 272 PRO D O 1
ATOM 10968 N N . SER D 1 273 ? 60.037 96.412 109.311 1.00 25.58 273 SER D N 1
ATOM 10969 C CA . SER D 1 273 ? 59.400 97.708 109.641 1.00 25.90 273 SER D CA 1
ATOM 10970 C C . SER D 1 273 ? 60.385 98.792 110.114 1.00 26.17 273 SER D C 1
ATOM 10971 O O . SER D 1 273 ? 60.085 99.982 110.035 1.00 27.66 273 SER D O 1
ATOM 10974 N N . GLY D 1 274 ? 61.551 98.411 110.622 1.00 25.71 274 GLY D N 1
ATOM 10975 C CA . GLY D 1 274 ? 62.459 99.428 111.201 1.00 24.42 274 GLY D CA 1
ATOM 10976 C C . GLY D 1 274 ? 62.167 99.667 112.682 1.00 22.73 274 GLY D C 1
ATOM 10977 O O . GLY D 1 274 ? 63.056 99.568 113.502 1.00 20.97 274 GLY D O 1
ATOM 10978 N N . GLU D 1 275 ? 60.912 99.939 113.025 1.00 21.45 275 GLU D N 1
ATOM 10979 C CA . GLU D 1 275 ? 60.486 100.134 114.414 1.00 20.17 275 GLU D CA 1
ATOM 10980 C C . GLU D 1 275 ? 60.890 98.919 115.313 1.00 19.03 275 GLU D C 1
ATOM 10981 O O . GLU D 1 275 ? 61.395 99.086 116.427 1.00 18.96 275 GLU D O 1
ATOM 10987 N N . GLY D 1 276 ? 60.632 97.704 114.823 1.00 17.33 276 GLY D N 1
ATOM 10988 C CA . GLY D 1 276 ? 60.973 96.485 115.560 1.00 16.14 276 GLY D CA 1
ATOM 10989 C C . GLY D 1 276 ? 62.482 96.373 115.765 1.00 14.97 276 GLY D C 1
ATOM 10990 O O . GLY D 1 276 ? 62.949 95.976 116.843 1.00 14.63 276 GLY D O 1
ATOM 10991 N N . ALA D 1 277 ? 63.235 96.685 114.713 1.00 15.17 277 ALA D N 1
ATOM 10992 C CA . ALA D 1 277 ? 64.705 96.652 114.776 1.00 14.30 277 ALA D CA 1
ATOM 10993 C C . ALA D 1 277 ? 65.291 97.663 115.769 1.00 13.32 277 ALA D C 1
ATOM 10994 O O . ALA D 1 277 ? 66.219 97.345 116.494 1.00 13.57 277 ALA D O 1
ATOM 10996 N N . VAL D 1 278 ? 64.726 98.863 115.814 1.00 14.53 278 VAL D N 1
ATOM 10997 C CA . VAL D 1 278 ? 65.179 99.839 116.807 1.00 14.37 278 VAL D CA 1
ATOM 10998 C C . VAL D 1 278 ? 64.974 99.290 118.234 1.00 14.31 278 VAL D C 1
ATOM 10999 O O . VAL D 1 278 ? 65.901 99.329 119.055 1.00 15.22 278 VAL D O 1
ATOM 11003 N N . ARG D 1 279 ? 63.786 98.758 118.535 1.00 15.30 279 ARG D N 1
ATOM 11004 C CA . ARG D 1 279 ? 63.552 98.200 119.864 1.00 14.38 279 ARG D CA 1
ATOM 11005 C C . ARG D 1 279 ? 64.480 97.032 120.165 1.00 13.18 279 ARG D C 1
ATOM 11006 O O . ARG D 1 279 ? 64.901 96.863 121.292 1.00 14.77 279 ARG D O 1
ATOM 11014 N N . CYS D 1 280 ? 64.794 96.245 119.144 1.00 12.94 280 CYS D N 1
ATOM 11015 C CA . CYS D 1 280 ? 65.607 95.066 119.337 1.00 11.98 280 CYS D CA 1
ATOM 11016 C C . CYS D 1 280 ? 67.047 95.466 119.683 1.00 12.00 280 CYS D C 1
ATOM 11017 O O . CYS D 1 280 ? 67.648 94.919 120.634 1.00 12.34 280 CYS D O 1
ATOM 11020 N N . MET D 1 281 ? 67.609 96.399 118.915 1.00 12.57 281 MET D N 1
ATOM 11021 C CA . MET D 1 281 ? 68.958 96.875 119.217 1.00 13.63 281 MET D CA 1
ATOM 11022 C C . MET D 1 281 ? 68.997 97.548 120.589 1.00 13.76 281 MET D C 1
ATOM 11023 O O . MET D 1 281 ? 69.920 97.310 121.387 1.00 14.40 281 MET D O 1
ATOM 11028 N N . LYS D 1 282 ? 68.010 98.396 120.889 1.00 13.65 282 LYS D N 1
ATOM 11029 C CA . LYS D 1 282 ? 68.007 99.042 122.206 1.00 14.93 282 LYS D CA 1
ATOM 11030 C C . LYS D 1 282 ? 67.895 98.028 123.349 1.00 14.57 282 LYS D C 1
ATOM 11031 O O . LYS D 1 282 ? 68.503 98.175 124.399 1.00 16.15 282 LYS D O 1
ATOM 11037 N N . MET D 1 283 ? 67.117 96.971 123.135 1.00 14.16 283 MET D N 1
ATOM 11038 C CA . MET D 1 283 ? 66.988 95.944 124.151 1.00 14.41 283 MET D CA 1
ATOM 11039 C C . MET D 1 283 ? 68.316 95.237 124.408 1.00 13.47 283 MET D C 1
ATOM 11040 O O . MET D 1 283 ? 68.660 94.969 125.573 1.00 15.10 283 MET D O 1
ATOM 11045 N N . ALA D 1 284 ? 69.049 94.923 123.342 1.00 13.66 284 ALA D N 1
ATOM 11046 C CA . ALA D 1 284 ? 70.351 94.281 123.474 1.00 13.69 284 ALA D CA 1
ATOM 11047 C C . ALA D 1 284 ? 71.374 95.195 124.136 1.00 14.41 284 ALA D C 1
ATOM 11048 O O . ALA D 1 284 ? 72.329 94.710 124.742 1.00 16.64 284 ALA D O 1
ATOM 11050 N N . MET D 1 285 ? 71.210 96.509 124.001 1.00 15.41 285 MET D N 1
ATOM 11051 C CA . MET D 1 285 ? 72.196 97.462 124.523 1.00 18.60 285 MET D CA 1
ATOM 11052 C C . MET D 1 285 ? 71.883 97.925 125.927 1.00 18.79 285 MET D C 1
ATOM 11053 O O . MET D 1 285 ? 72.699 98.609 126.556 1.00 18.92 285 MET D O 1
ATOM 11058 N N . HIS D 1 286 ? 70.705 97.580 126.424 1.00 19.34 286 HIS D N 1
ATOM 11059 C CA . HIS D 1 286 ? 70.254 98.156 127.675 1.00 21.73 286 HIS D CA 1
ATOM 11060 C C . HIS D 1 286 ? 71.158 97.704 128.826 1.00 22.42 286 HIS D C 1
ATOM 11061 O O . HIS D 1 286 ? 71.441 96.519 128.994 1.00 22.79 286 HIS D O 1
ATOM 11068 N N . GLY D 1 287 ? 71.660 98.657 129.600 1.00 23.43 287 GLY D N 1
ATOM 11069 C CA . GLY D 1 287 ? 72.569 98.302 130.697 1.00 23.98 287 GLY D CA 1
ATOM 11070 C C . GLY D 1 287 ? 74.016 98.024 130.309 1.00 23.99 287 GLY D C 1
ATOM 11071 O O . GLY D 1 287 ? 74.853 97.802 131.187 1.00 25.85 287 GLY D O 1
ATOM 11072 N N . VAL D 1 288 ? 74.329 98.030 129.007 1.00 20.56 288 VAL D N 1
ATOM 11073 C CA . VAL D 1 288 ? 75.698 97.784 128.557 1.00 20.42 288 VAL D CA 1
ATOM 11074 C C . VAL D 1 288 ? 76.461 99.101 128.677 1.00 20.85 288 VAL D C 1
ATOM 11075 O O . VAL D 1 288 ? 76.141 100.077 127.983 1.00 21.90 288 VAL D O 1
ATOM 11079 N N . ASP D 1 289 ? 77.468 99.143 129.551 1.00 20.27 289 ASP D N 1
ATOM 11080 C CA . ASP D 1 289 ? 78.086 100.435 129.902 1.00 22.38 289 ASP D CA 1
ATOM 11081 C C . ASP D 1 289 ? 79.283 100.847 129.041 1.00 21.91 289 ASP D C 1
ATOM 11082 O O . ASP D 1 289 ? 80.052 101.755 129.395 1.00 23.72 289 ASP D O 1
ATOM 11087 N N . THR D 1 290 ? 79.430 100.177 127.908 1.00 20.59 290 THR D N 1
ATOM 11088 C CA . THR D 1 290 ? 80.458 100.486 126.933 1.00 18.85 290 THR D CA 1
ATOM 11089 C C . THR D 1 290 ? 79.823 100.703 125.581 1.00 18.70 290 THR D C 1
ATOM 11090 O O . THR D 1 290 ? 78.754 100.140 125.295 1.00 18.77 290 THR D O 1
ATOM 11094 N N . PRO D 1 291 ? 80.469 101.516 124.730 1.00 18.03 291 PRO D N 1
ATOM 11095 C CA . PRO D 1 291 ? 79.901 101.754 123.395 1.00 17.91 291 PRO D CA 1
ATOM 11096 C C . PRO D 1 291 ? 80.025 100.536 122.486 1.00 17.52 291 PRO D C 1
ATOM 11097 O O . PRO D 1 291 ? 80.905 99.695 122.664 1.00 17.97 291 PRO D O 1
ATOM 11101 N N . ILE D 1 292 ? 79.150 100.468 121.502 1.00 15.77 292 ILE D N 1
ATOM 11102 C CA . ILE D 1 292 ? 79.283 99.445 120.483 1.00 15.98 292 ILE D CA 1
ATOM 11103 C C . ILE D 1 292 ? 80.384 99.875 119.522 1.00 15.59 292 ILE D C 1
ATOM 11104 O O . ILE D 1 292 ? 80.258 100.892 118.864 1.00 17.82 292 ILE D O 1
ATOM 11109 N N . ASP D 1 293 ? 81.433 99.061 119.389 1.00 14.32 293 ASP D N 1
ATOM 11110 C CA . ASP D 1 293 ? 82.575 99.427 118.535 1.00 14.67 293 ASP D CA 1
ATOM 11111 C C . ASP D 1 293 ? 82.370 98.964 117.094 1.00 14.82 293 ASP D C 1
ATOM 11112 O O . ASP D 1 293 ? 82.884 99.574 116.164 1.00 17.91 293 ASP D O 1
ATOM 11117 N N . TYR D 1 294 ? 81.625 97.887 116.903 1.00 13.42 294 TYR D N 1
ATOM 11118 C CA . TYR D 1 294 ? 81.463 97.307 115.575 1.00 13.96 294 TYR D CA 1
ATOM 11119 C C . TYR D 1 294 ? 80.094 96.663 115.544 1.00 12.49 294 TYR D C 1
ATOM 11120 O O . TYR D 1 294 ? 79.703 95.988 116.516 1.00 12.63 294 TYR D O 1
ATOM 11129 N N . LEU D 1 295 ? 79.420 96.849 114.414 1.00 12.14 295 LEU D N 1
ATOM 11130 C CA . LEU D 1 295 ? 78.108 96.267 114.172 1.00 11.96 295 LEU D CA 1
ATOM 11131 C C . LEU D 1 295 ? 78.132 95.444 112.880 1.00 11.89 295 LEU D C 1
ATOM 11132 O O . LEU D 1 295 ? 78.420 95.978 111.806 1.00 12.58 295 LEU D O 1
ATOM 11137 N N . ASN D 1 296 ? 77.857 94.137 113.020 1.00 11.72 296 ASN D N 1
ATOM 11138 C CA . ASN D 1 296 ? 77.743 93.217 111.880 1.00 11.88 296 ASN D CA 1
ATOM 11139 C C . ASN D 1 296 ? 76.273 93.272 111.471 1.00 11.21 296 ASN D C 1
ATOM 11140 O O . ASN D 1 296 ? 75.396 92.785 112.183 1.00 11.44 296 ASN D O 1
ATOM 11145 N N . SER D 1 297 ? 75.983 93.977 110.378 1.00 12.29 297 SER D N 1
ATOM 11146 C CA . SER D 1 297 ? 74.590 94.194 110.035 1.00 12.72 297 SER D CA 1
ATOM 11147 C C . SER D 1 297 ? 73.920 92.947 109.476 1.00 13.14 297 SER D C 1
ATOM 11148 O O . SER D 1 297 ? 74.559 91.995 109.001 1.00 14.48 297 SER D O 1
ATOM 11151 N N . HIS D 1 298 ? 72.595 92.963 109.515 1.00 12.73 298 HIS D N 1
ATOM 11152 C CA . HIS D 1 298 ? 71.822 91.935 108.855 1.00 13.35 298 HIS D CA 1
ATOM 11153 C C . HIS D 1 298 ? 72.058 92.004 107.345 1.00 14.52 298 HIS D C 1
ATOM 11154 O O . HIS D 1 298 ? 72.285 90.992 106.687 1.00 16.23 298 HIS D O 1
ATOM 11161 N N . GLY D 1 299 ? 71.973 93.219 106.803 1.00 14.89 299 GLY D N 1
ATOM 11162 C CA . GLY D 1 299 ? 72.410 93.545 105.438 1.00 16.60 299 GLY D CA 1
ATOM 11163 C C . GLY D 1 299 ? 72.510 92.455 104.392 1.00 14.20 299 GLY D C 1
ATOM 11164 O O . GLY D 1 299 ? 73.610 92.019 104.034 1.00 16.01 299 GLY D O 1
ATOM 11165 N N . THR D 1 300 ? 71.377 92.101 103.801 1.00 13.80 300 THR D N 1
ATOM 11166 C CA . THR D 1 300 ? 71.346 90.923 102.890 1.00 14.13 300 THR D CA 1
ATOM 11167 C C . THR D 1 300 ? 71.610 91.250 101.413 1.00 13.56 300 THR D C 1
ATOM 11168 O O . THR D 1 300 ? 71.771 90.318 100.620 1.00 14.62 300 THR D O 1
ATOM 11172 N N . SER D 1 301 ? 71.685 92.539 101.062 1.00 14.46 301 SER D N 1
ATOM 11173 C CA . SER D 1 301 ? 71.883 93.002 99.666 1.00 14.75 301 SER D CA 1
ATOM 11174 C C . SER D 1 301 ? 70.556 93.183 98.938 1.00 16.15 301 SER D C 1
ATOM 11175 O O . SER D 1 301 ? 70.460 92.959 97.738 1.00 17.42 301 SER D O 1
ATOM 11178 N N . THR D 1 302 ? 69.540 93.566 99.695 1.00 17.72 302 THR D N 1
ATOM 11179 C CA . THR D 1 302 ? 68.178 93.769 99.163 1.00 19.22 302 THR D CA 1
ATOM 11180 C C . THR D 1 302 ? 67.908 95.275 99.130 1.00 20.75 302 THR D C 1
ATOM 11181 O O . THR D 1 302 ? 68.314 95.999 100.060 1.00 21.80 302 THR D O 1
ATOM 11187 N N . PRO D 1 303 ? 67.293 95.774 98.040 1.00 22.18 303 PRO D N 1
ATOM 11188 C CA . PRO D 1 303 ? 66.987 97.221 97.993 1.00 23.43 303 PRO D CA 1
ATOM 11189 C C . PRO D 1 303 ? 66.316 97.840 99.242 1.00 24.43 303 PRO D C 1
ATOM 11190 O O . PRO D 1 303 ? 66.833 98.815 99.802 1.00 25.87 303 PRO D O 1
ATOM 11194 N N . VAL D 1 304 ? 65.199 97.280 99.681 1.00 24.75 304 VAL D N 1
ATOM 11195 C CA . VAL D 1 304 ? 64.435 97.857 100.790 1.00 25.18 304 VAL D CA 1
ATOM 11196 C C . VAL D 1 304 ? 65.111 97.569 102.136 1.00 23.37 304 VAL D C 1
ATOM 11197 O O . VAL D 1 304 ? 65.310 98.474 102.958 1.00 23.79 304 VAL D O 1
ATOM 11201 N N . GLY D 1 305 ? 65.489 96.314 102.344 1.00 22.12 305 GLY D N 1
ATOM 11202 C CA . GLY D 1 305 ? 65.968 95.888 103.643 1.00 20.67 305 GLY D CA 1
ATOM 11203 C C . GLY D 1 305 ? 67.235 96.569 104.089 1.00 18.92 305 GLY D C 1
ATOM 11204 O O . GLY D 1 305 ? 67.360 96.936 105.266 1.00 19.09 305 GLY D O 1
ATOM 11205 N N . ASP D 1 306 ? 68.185 96.745 103.169 1.00 18.29 306 ASP D N 1
ATOM 11206 C CA . ASP D 1 306 ? 69.479 97.258 103.586 1.00 18.32 306 ASP D CA 1
ATOM 11207 C C . ASP D 1 306 ? 69.310 98.639 104.200 1.00 18.70 306 ASP D C 1
ATOM 11208 O O . ASP D 1 306 ? 69.898 98.934 105.242 1.00 20.13 306 ASP D O 1
ATOM 11213 N N . VAL D 1 307 ? 68.546 99.504 103.534 1.00 20.43 307 VAL D N 1
ATOM 11214 C CA . VAL D 1 307 ? 68.396 100.874 104.020 1.00 21.87 307 VAL D CA 1
ATOM 11215 C C . VAL D 1 307 ? 67.405 101.013 105.193 1.00 20.73 307 VAL D C 1
ATOM 11216 O O . VAL D 1 307 ? 67.549 101.900 106.029 1.00 21.31 307 VAL D O 1
ATOM 11220 N N . LYS D 1 308 ? 66.466 100.076 105.315 1.00 20.31 308 LYS D N 1
ATOM 11221 C CA . LYS D 1 308 ? 65.616 100.069 106.492 1.00 20.97 308 LYS D CA 1
ATOM 11222 C C . LYS D 1 308 ? 66.455 99.858 107.753 1.00 18.77 308 LYS D C 1
ATOM 11223 O O . LYS D 1 308 ? 66.285 100.552 108.760 1.00 19.74 308 LYS D O 1
ATOM 11229 N N . GLU D 1 309 ? 67.385 98.917 107.686 1.00 17.42 309 GLU D N 1
ATOM 11230 C CA . GLU D 1 309 ? 68.270 98.687 108.828 1.00 16.64 309 GLU D CA 1
ATOM 11231 C C . GLU D 1 309 ? 69.172 99.889 109.116 1.00 17.66 309 GLU D C 1
ATOM 11232 O O . GLU D 1 309 ? 69.373 100.234 110.279 1.00 17.30 309 GLU D O 1
ATOM 11238 N N . LEU D 1 310 ? 69.709 100.528 108.079 1.00 18.03 310 LEU D N 1
ATOM 11239 C CA . LEU D 1 310 ? 70.531 101.733 108.315 1.00 18.78 310 LEU D CA 1
ATOM 11240 C C . LEU D 1 310 ? 69.728 102.828 108.979 1.00 18.77 310 LEU D C 1
ATOM 11241 O O . LEU D 1 310 ? 70.242 103.503 109.857 1.00 18.94 310 LEU D O 1
ATOM 11246 N N . ALA D 1 311 ? 68.465 102.992 108.571 1.00 18.69 311 ALA D N 1
ATOM 11247 C CA . ALA D 1 311 ? 67.614 103.988 109.225 1.00 17.69 311 ALA D CA 1
ATOM 11248 C C . ALA D 1 311 ? 67.414 103.643 110.702 1.00 17.53 311 ALA D C 1
ATOM 11249 O O . ALA D 1 311 ? 67.450 104.536 111.563 1.00 18.30 311 ALA D O 1
ATOM 11251 N N . ALA D 1 312 ? 67.228 102.356 111.008 1.00 16.49 312 ALA D N 1
ATOM 11252 C CA . ALA D 1 312 ? 67.087 101.936 112.399 1.00 17.54 312 ALA D CA 1
ATOM 11253 C C . ALA D 1 312 ? 68.381 102.195 113.178 1.00 17.41 312 ALA D C 1
ATOM 11254 O O . ALA D 1 312 ? 68.340 102.650 114.312 1.00 17.10 312 ALA D O 1
ATOM 11256 N N . ILE D 1 313 ? 69.522 101.897 112.566 1.00 16.27 313 ILE D N 1
ATOM 11257 C CA . ILE D 1 313 ? 70.828 102.170 113.192 1.00 17.24 313 ILE D CA 1
ATOM 11258 C C . ILE D 1 313 ? 70.999 103.669 113.501 1.00 18.84 313 ILE D C 1
ATOM 11259 O O . ILE D 1 313 ? 71.430 104.035 114.601 1.00 18.71 313 ILE D O 1
ATOM 11264 N N . ARG D 1 314 ? 70.656 104.532 112.547 1.00 18.82 314 ARG D N 1
ATOM 11265 C CA . ARG D 1 314 ? 70.706 105.976 112.814 1.00 20.44 314 ARG D CA 1
ATOM 11266 C C . ARG D 1 314 ? 69.836 106.375 113.991 1.00 21.18 314 ARG D C 1
ATOM 11267 O O . ARG D 1 314 ? 70.219 107.225 114.795 1.00 23.46 314 ARG D O 1
ATOM 11279 N N . GLU D 1 315 ? 68.647 105.786 114.083 1.00 20.18 315 GLU D N 1
ATOM 11280 C CA . GLU D 1 315 ? 67.747 106.136 115.180 1.00 22.37 315 GLU D CA 1
ATOM 11281 C C . GLU D 1 315 ? 68.320 105.715 116.530 1.00 21.32 315 GLU D C 1
ATOM 11282 O O . GLU D 1 315 ? 68.236 106.457 117.509 1.00 22.46 315 GLU D O 1
ATOM 11291 N N . VAL D 1 316 ? 68.915 104.522 116.576 1.00 20.07 316 VAL D N 1
ATOM 11292 C CA . VAL D 1 316 ? 69.466 103.999 117.810 1.00 20.40 316 VAL D CA 1
ATOM 11293 C C . VAL D 1 316 ? 70.672 104.831 118.272 1.00 22.30 316 VAL D C 1
ATOM 11294 O O . VAL D 1 316 ? 70.758 105.221 119.440 1.00 24.00 316 VAL D O 1
ATOM 11298 N N . PHE D 1 317 ? 71.603 105.086 117.352 1.00 21.02 317 PHE D N 1
ATOM 11299 C CA . PHE D 1 317 ? 72.920 105.626 117.726 1.00 22.81 317 PHE D CA 1
ATOM 11300 C C . PHE D 1 317 ? 73.073 107.131 117.575 1.00 24.68 317 PHE D C 1
ATOM 11301 O O . PHE D 1 317 ? 73.941 107.738 118.209 1.00 27.05 317 PHE D O 1
ATOM 11309 N N . GLY D 1 318 ? 72.256 107.723 116.717 1.00 25.97 318 GLY D N 1
ATOM 11310 C CA . GLY D 1 318 ? 72.342 109.162 116.460 1.00 29.77 318 GLY D CA 1
ATOM 11311 C C . GLY D 1 318 ? 73.641 109.428 115.727 1.00 32.39 318 GLY D C 1
ATOM 11312 O O . GLY D 1 318 ? 74.028 108.662 114.852 1.00 36.13 318 GLY D O 1
ATOM 11313 N N . ASP D 1 319 ? 74.331 110.500 116.105 1.00 34.33 319 ASP D N 1
ATOM 11314 C CA . ASP D 1 319 ? 75.548 110.906 115.401 1.00 35.55 319 ASP D CA 1
ATOM 11315 C C . ASP D 1 319 ? 76.748 110.013 115.714 1.00 36.18 319 ASP D C 1
ATOM 11316 O O . ASP D 1 319 ? 77.758 110.043 114.991 1.00 38.58 319 ASP D O 1
ATOM 11318 N N . LYS D 1 320 ? 76.637 109.214 116.774 1.00 35.63 320 LYS D N 1
ATOM 11319 C CA . LYS D 1 320 ? 77.748 108.369 117.225 1.00 34.42 320 LYS D CA 1
ATOM 11320 C C . LYS D 1 320 ? 77.483 106.881 116.996 1.00 32.90 320 LYS D C 1
ATOM 11321 O O . LYS D 1 320 ? 77.325 106.104 117.930 1.00 33.04 320 LYS D O 1
ATOM 11324 N N . SER D 1 321 ? 77.445 106.514 115.727 1.00 31.27 321 SER D N 1
ATOM 11325 C CA . SER D 1 321 ? 77.177 105.143 115.319 1.00 28.71 321 SER D CA 1
ATOM 11326 C C . SER D 1 321 ? 78.465 104.311 115.196 1.00 26.77 321 SER D C 1
ATOM 11327 O O . SER D 1 321 ? 79.559 104.840 114.936 1.00 26.58 321 SER D O 1
ATOM 11330 N N . PRO D 1 322 ? 78.350 102.998 115.394 1.00 23.03 322 PRO D N 1
ATOM 11331 C CA . PRO D 1 322 ? 79.559 102.163 115.318 1.00 22.54 322 PRO D CA 1
ATOM 11332 C C . PRO D 1 322 ? 80.085 101.985 113.889 1.00 20.33 322 PRO D C 1
ATOM 11333 O O . PRO D 1 322 ? 79.383 102.318 112.924 1.00 20.24 322 PRO D O 1
ATOM 11337 N N . ALA D 1 323 ? 81.292 101.431 113.750 1.00 17.47 323 ALA D N 1
ATOM 11338 C CA . ALA D 1 323 ? 81.731 100.932 112.458 1.00 16.19 323 ALA D CA 1
ATOM 11339 C C . ALA D 1 323 ? 80.772 99.806 112.064 1.00 15.57 323 ALA D C 1
ATOM 11340 O O . ALA D 1 323 ? 80.399 98.976 112.890 1.00 16.14 323 ALA D O 1
ATOM 11342 N N . ILE D 1 324 ? 80.422 99.742 110.784 1.00 14.19 324 ILE D N 1
ATOM 11343 C CA . ILE D 1 324 ? 79.453 98.737 110.287 1.00 14.30 324 ILE D CA 1
ATOM 11344 C C . ILE D 1 324 ? 80.054 97.993 109.100 1.00 13.40 324 ILE D C 1
ATOM 11345 O O . ILE D 1 324 ? 80.687 98.609 108.241 1.00 14.21 324 ILE D O 1
ATOM 11350 N N . SER D 1 325 ? 79.856 96.683 109.036 1.00 13.00 325 SER D N 1
ATOM 11351 C CA . SER D 1 325 ? 80.036 96.006 107.753 1.00 13.15 325 SER D CA 1
ATOM 11352 C C . SER D 1 325 ? 79.032 94.892 107.629 1.00 12.92 325 SER D C 1
ATOM 11353 O O . SER D 1 325 ? 78.567 94.350 108.644 1.00 14.24 325 SER D O 1
ATOM 11356 N N . ALA D 1 326 ? 78.681 94.578 106.382 1.00 12.60 326 ALA D N 1
ATOM 11357 C CA . ALA D 1 326 ? 77.771 93.488 106.066 1.00 12.12 326 ALA D CA 1
ATOM 11358 C C . ALA D 1 326 ? 78.577 92.335 105.498 1.00 12.54 326 ALA D C 1
ATOM 11359 O O . ALA D 1 326 ? 78.979 92.356 104.314 1.00 13.69 326 ALA D O 1
ATOM 11361 N N . THR D 1 327 ? 78.845 91.339 106.329 1.00 11.68 327 THR D N 1
ATOM 11362 C CA . THR D 1 327 ? 79.617 90.219 105.873 1.00 12.19 327 THR D CA 1
ATOM 11363 C C . THR D 1 327 ? 78.878 89.366 104.848 1.00 11.55 327 THR D C 1
ATOM 11364 O O . THR D 1 327 ? 79.535 88.588 104.148 1.00 11.53 327 THR D O 1
ATOM 11368 N N . LYS D 1 328 ? 77.555 89.555 104.664 1.00 11.66 328 LYS D N 1
ATOM 11369 C CA . LYS D 1 328 ? 76.869 88.786 103.635 1.00 11.90 328 LYS D CA 1
ATOM 11370 C C . LYS D 1 328 ? 77.358 89.132 102.235 1.00 11.06 328 LYS D C 1
ATOM 11371 O O . LYS D 1 328 ? 77.183 88.322 101.300 1.00 12.07 328 LYS D O 1
ATOM 11377 N N . ALA D 1 329 ? 77.982 90.304 102.070 1.00 12.24 329 ALA D N 1
ATOM 11378 C CA . ALA D 1 329 ? 78.513 90.645 100.764 1.00 13.29 329 ALA D CA 1
ATOM 11379 C C . ALA D 1 329 ? 79.625 89.663 100.382 1.00 12.01 329 ALA D C 1
ATOM 11380 O O . ALA D 1 329 ? 79.832 89.393 99.189 1.00 13.53 329 ALA D O 1
ATOM 11382 N N . MET D 1 330 ? 80.336 89.101 101.376 1.00 12.62 330 MET D N 1
ATOM 11383 C CA . MET D 1 330 ? 81.307 88.007 101.131 1.00 12.39 330 MET D CA 1
ATOM 11384 C C . MET D 1 330 ? 80.663 86.633 101.139 1.00 11.17 330 MET D C 1
ATOM 11385 O O . MET D 1 330 ? 80.992 85.803 100.303 1.00 12.74 330 MET D O 1
ATOM 11390 N N . THR D 1 331 ? 79.757 86.398 102.089 1.00 10.85 331 THR D N 1
ATOM 11391 C CA . THR D 1 331 ? 79.381 85.009 102.411 1.00 10.91 331 THR D CA 1
ATOM 11392 C C . THR D 1 331 ? 78.062 84.562 101.788 1.00 10.61 331 THR D C 1
ATOM 11393 O O . THR D 1 331 ? 77.804 83.352 101.736 1.00 11.13 331 THR D O 1
ATOM 11397 N N . GLY D 1 332 ? 77.231 85.510 101.336 1.00 10.89 332 GLY D N 1
ATOM 11398 C CA . GLY D 1 332 ? 75.838 85.164 101.015 1.00 10.58 332 GLY D CA 1
ATOM 11399 C C . GLY D 1 332 ? 75.049 84.949 102.293 1.00 10.11 332 GLY D C 1
ATOM 11400 O O . GLY D 1 332 ? 75.562 85.104 103.428 1.00 10.87 332 GLY D O 1
ATOM 11401 N N . HIS D 1 333 ? 73.778 84.623 102.113 1.00 10.35 333 HIS D N 1
ATOM 11402 C CA . HIS D 1 333 ? 72.809 84.547 103.185 1.00 10.89 333 HIS D CA 1
ATOM 11403 C C . HIS D 1 333 ? 72.484 83.088 103.487 1.00 10.84 333 HIS D C 1
ATOM 11404 O O . HIS D 1 333 ? 71.808 82.436 102.694 1.00 11.54 333 HIS D O 1
ATOM 11411 N N . SER D 1 334 ? 72.987 82.574 104.623 1.00 11.33 334 SER D N 1
ATOM 11412 C CA . SER D 1 334 ? 72.821 81.161 104.942 1.00 10.86 334 SER D CA 1
ATOM 11413 C C . SER D 1 334 ? 71.593 80.886 105.806 1.00 10.75 334 SER D C 1
ATOM 11414 O O . SER D 1 334 ? 71.476 79.800 106.382 1.00 11.61 334 SER D O 1
ATOM 11417 N N . LEU D 1 335 ? 70.652 81.843 105.851 1.00 11.14 335 LEU D N 1
ATOM 11418 C CA . LEU D 1 335 ? 69.289 81.588 106.360 1.00 11.47 335 LEU D CA 1
ATOM 11419 C C . LEU D 1 335 ? 69.393 81.129 107.819 1.00 11.88 335 LEU D C 1
ATOM 11420 O O . LEU D 1 335 ? 69.834 81.926 108.658 1.00 13.00 335 LEU D O 1
ATOM 11425 N N . GLY D 1 336 ? 68.988 79.899 108.149 1.00 12.20 336 GLY D N 1
ATOM 11426 C CA . GLY D 1 336 ? 69.034 79.442 109.544 1.00 13.63 336 GLY D CA 1
ATOM 11427 C C . GLY D 1 336 ? 70.432 79.438 110.148 1.00 11.54 336 GLY D C 1
ATOM 11428 O O . GLY D 1 336 ? 70.558 79.511 111.383 1.00 13.44 336 GLY D O 1
ATOM 11429 N N . ALA D 1 337 ? 71.466 79.370 109.319 1.00 10.82 337 ALA D N 1
ATOM 11430 C CA . ALA D 1 337 ? 72.833 79.363 109.843 1.00 10.57 337 ALA D CA 1
ATOM 11431 C C . ALA D 1 337 ? 73.420 80.765 110.002 1.00 9.66 337 ALA D C 1
ATOM 11432 O O . ALA D 1 337 ? 74.484 80.916 110.589 1.00 10.34 337 ALA D O 1
ATOM 11434 N N . ALA D 1 338 ? 72.717 81.789 109.535 1.00 9.13 338 ALA D N 1
ATOM 11435 C CA . ALA D 1 338 ? 73.324 83.095 109.425 1.00 9.58 338 ALA D CA 1
ATOM 11436 C C . ALA D 1 338 ? 73.600 83.694 110.796 1.00 9.50 338 ALA D C 1
ATOM 11437 O O . ALA D 1 338 ? 74.646 84.333 111.004 1.00 10.62 338 ALA D O 1
ATOM 11439 N N . GLY D 1 339 ? 72.687 83.526 111.747 1.00 9.75 339 GLY D N 1
ATOM 11440 C CA . GLY D 1 339 ? 72.843 84.197 113.039 1.00 9.74 339 GLY D CA 1
ATOM 11441 C C . GLY D 1 339 ? 74.097 83.710 113.753 1.00 8.83 339 GLY D C 1
ATOM 11442 O O . GLY D 1 339 ? 74.866 84.514 114.298 1.00 9.67 339 GLY D O 1
ATOM 11443 N N . VAL D 1 340 ? 74.282 82.392 113.816 1.00 8.36 340 VAL D N 1
ATOM 11444 C CA . VAL D 1 340 ? 75.444 81.847 114.521 1.00 7.95 340 VAL D CA 1
ATOM 11445 C C . VAL D 1 340 ? 76.720 82.098 113.701 1.00 7.28 340 VAL D C 1
ATOM 11446 O O . VAL D 1 340 ? 77.775 82.399 114.283 1.00 8.95 340 VAL D O 1
ATOM 11450 N N . GLN D 1 341 ? 76.658 82.005 112.363 1.00 8.81 341 GLN D N 1
ATOM 11451 C CA . GLN D 1 341 ? 77.874 82.280 111.607 1.00 8.63 341 GLN D CA 1
ATOM 11452 C C . GLN D 1 341 ? 78.328 83.702 111.760 1.00 8.42 341 GLN D C 1
ATOM 11453 O O . GLN D 1 341 ? 79.531 83.974 111.928 1.00 9.11 341 GLN D O 1
ATOM 11459 N N . GLU D 1 342 ? 77.367 84.620 111.761 1.00 8.73 342 GLU D N 1
ATOM 11460 C CA . GLU D 1 342 ? 77.699 86.040 111.896 1.00 9.32 342 GLU D CA 1
ATOM 11461 C C . GLU D 1 342 ? 78.111 86.402 113.329 1.00 9.65 342 GLU D C 1
ATOM 11462 O O . GLU D 1 342 ? 78.960 87.274 113.515 1.00 9.95 342 GLU D O 1
ATOM 11468 N N . ALA D 1 343 ? 77.564 85.702 114.327 1.00 8.55 343 ALA D N 1
ATOM 11469 C CA . ALA D 1 343 ? 78.068 85.847 115.695 1.00 9.10 343 ALA D CA 1
ATOM 11470 C C . ALA D 1 343 ? 79.511 85.383 115.708 1.00 8.66 343 ALA D C 1
ATOM 11471 O O . ALA D 1 343 ? 80.350 86.059 116.321 1.00 9.73 343 ALA D O 1
ATOM 11473 N N . ILE D 1 344 ? 79.830 84.271 115.025 1.00 9.08 344 ILE D N 1
ATOM 11474 C CA . ILE D 1 344 ? 81.208 83.805 114.952 1.00 9.07 344 ILE D CA 1
ATOM 11475 C C . ILE D 1 344 ? 82.113 84.799 114.229 1.00 9.10 344 ILE D C 1
ATOM 11476 O O . ILE D 1 344 ? 83.205 85.076 114.707 1.00 10.29 344 ILE D O 1
ATOM 11481 N N . TYR D 1 345 ? 81.673 85.362 113.092 1.00 8.87 345 TYR D N 1
ATOM 11482 C CA . TYR D 1 345 ? 82.532 86.342 112.419 1.00 9.73 345 TYR D CA 1
ATOM 11483 C C . TYR D 1 345 ? 82.793 87.506 113.369 1.00 9.70 345 TYR D C 1
ATOM 11484 O O . TYR D 1 345 ? 83.912 88.051 113.433 1.00 10.74 345 TYR D O 1
ATOM 11493 N N . SER D 1 346 ? 81.757 87.939 114.083 1.00 9.51 346 SER D N 1
ATOM 11494 C CA . SER D 1 346 ? 81.892 89.065 115.022 1.00 10.07 346 SER D CA 1
ATOM 11495 C C . SER D 1 346 ? 82.839 88.722 116.172 1.00 9.97 346 SER D C 1
ATOM 11496 O O . SER D 1 346 ? 83.656 89.561 116.579 1.00 11.01 346 SER D O 1
ATOM 11499 N N . LEU D 1 347 ? 82.768 87.486 116.676 1.00 9.99 347 LEU D N 1
ATOM 11500 C CA . LEU D 1 347 ? 83.669 87.050 117.737 1.00 10.16 347 LEU D CA 1
ATOM 11501 C C . LEU D 1 347 ? 85.091 86.965 117.208 1.00 9.89 347 LEU D C 1
ATOM 11502 O O . LEU D 1 347 ? 86.045 87.248 117.955 1.00 11.09 347 LEU D O 1
ATOM 11507 N N . LEU D 1 348 ? 85.281 86.564 115.949 1.00 10.22 348 LEU D N 1
ATOM 11508 C CA . LEU D 1 348 ? 86.654 86.513 115.397 1.00 10.62 348 LEU D CA 1
ATOM 11509 C C . LEU D 1 348 ? 87.218 87.907 115.231 1.00 10.53 348 LEU D C 1
ATOM 11510 O O . LEU D 1 348 ? 88.392 88.137 115.498 1.00 11.71 348 LEU D O 1
ATOM 11515 N N . MET D 1 349 ? 86.379 88.863 114.851 1.00 11.02 349 MET D N 1
ATOM 11516 C CA . MET D 1 349 ? 86.815 90.267 114.761 1.00 11.02 349 MET D CA 1
ATOM 11517 C C . MET D 1 349 ? 87.204 90.795 116.138 1.00 11.19 349 MET D C 1
ATOM 11518 O O . MET D 1 349 ? 88.225 91.481 116.301 1.00 12.47 349 MET D O 1
ATOM 11523 N N . LEU D 1 350 ? 86.392 90.474 117.138 1.00 11.07 350 LEU D N 1
ATOM 11524 C CA . LEU D 1 350 ? 86.677 90.891 118.509 1.00 11.86 350 LEU D CA 1
ATOM 11525 C C . LEU D 1 350 ? 87.966 90.227 119.020 1.00 12.39 350 LEU D C 1
ATOM 11526 O O . LEU D 1 350 ? 88.813 90.868 119.663 1.00 13.43 350 LEU D O 1
ATOM 11531 N N . GLU D 1 351 ? 88.110 88.932 118.763 1.00 11.34 351 GLU D N 1
ATOM 11532 C CA . GLU D 1 351 ? 89.272 88.173 119.254 1.00 12.91 351 GLU D CA 1
ATOM 11533 C C . GLU D 1 351 ? 90.592 88.573 118.585 1.00 13.04 351 GLU D C 1
ATOM 11534 O O . GLU D 1 351 ? 91.660 88.552 119.214 1.00 14.99 351 GLU D O 1
ATOM 11540 N N . HIS D 1 352 ? 90.531 88.943 117.309 1.00 12.79 352 HIS D N 1
ATOM 11541 C CA . HIS D 1 352 ? 91.742 89.189 116.509 1.00 13.60 352 HIS D CA 1
ATOM 11542 C C . HIS D 1 352 ? 91.907 90.666 116.171 1.00 14.00 352 HIS D C 1
ATOM 11543 O O . HIS D 1 352 ? 92.846 91.032 115.471 1.00 16.33 352 HIS D O 1
ATOM 11550 N N . GLY D 1 353 ? 91.024 91.519 116.676 1.00 13.98 353 GLY D N 1
ATOM 11551 C CA . GLY D 1 353 ? 91.223 92.990 116.596 1.00 14.60 353 GLY D CA 1
ATOM 11552 C C . GLY D 1 353 ? 91.187 93.549 115.191 1.00 14.00 353 GLY D C 1
ATOM 11553 O O . GLY D 1 353 ? 92.096 94.275 114.779 1.00 15.63 353 GLY D O 1
ATOM 11554 N N . PHE D 1 354 ? 90.121 93.249 114.454 1.00 13.41 354 PHE D N 1
ATOM 11555 C CA . PHE D 1 354 ? 89.972 93.852 113.140 1.00 13.43 354 PHE D CA 1
ATOM 11556 C C . PHE D 1 354 ? 88.507 93.939 112.780 1.00 13.71 354 PHE D C 1
ATOM 11557 O O . PHE D 1 354 ? 87.667 93.217 113.340 1.00 13.42 354 PHE D O 1
ATOM 11565 N N . ILE D 1 355 ? 88.221 94.809 111.820 1.00 13.75 355 ILE D N 1
ATOM 11566 C CA . ILE D 1 355 ? 86.911 94.894 111.219 1.00 14.23 355 ILE D CA 1
ATOM 11567 C C . ILE D 1 355 ? 86.986 94.360 109.779 1.00 13.41 355 ILE D C 1
ATOM 11568 O O . ILE D 1 355 ? 87.804 94.855 108.976 1.00 14.44 355 ILE D O 1
ATOM 11573 N N . ALA D 1 356 ? 86.144 93.363 109.466 1.00 13.07 356 ALA D N 1
ATOM 11574 C CA . ALA D 1 356 ? 86.050 92.813 108.116 1.00 13.44 356 ALA D CA 1
ATOM 11575 C C . ALA D 1 356 ? 85.373 93.815 107.208 1.00 13.76 356 ALA D C 1
ATOM 11576 O O . ALA D 1 356 ? 84.458 94.521 107.646 1.00 14.47 356 ALA D O 1
ATOM 11578 N N . PRO D 1 357 ? 85.804 93.882 105.942 1.00 13.77 357 PRO D N 1
ATOM 11579 C CA . PRO D 1 357 ? 85.241 94.876 105.009 1.00 14.44 357 PRO D CA 1
ATOM 11580 C C . PRO D 1 357 ? 83.845 94.536 104.525 1.00 14.90 357 PRO D C 1
ATOM 11581 O O . PRO D 1 357 ? 83.496 93.351 104.402 1.00 14.63 357 PRO D O 1
ATOM 11585 N N . SER D 1 358 ? 83.054 95.577 104.242 1.00 14.45 358 SER D N 1
ATOM 11586 C CA . SER D 1 358 ? 81.786 95.452 103.537 1.00 14.08 358 SER D CA 1
ATOM 11587 C C . SER D 1 358 ? 82.139 95.570 102.069 1.00 13.91 358 SER D C 1
ATOM 11588 O O . SER D 1 358 ? 82.427 96.672 101.592 1.00 14.98 358 SER D O 1
ATOM 11591 N N . ILE D 1 359 ? 82.191 94.431 101.354 1.00 13.35 359 ILE D N 1
ATOM 11592 C CA . ILE D 1 359 ? 82.754 94.428 100.006 1.00 14.92 359 ILE D CA 1
ATOM 11593 C C . ILE D 1 359 ? 81.730 94.774 98.936 1.00 15.35 359 ILE D C 1
ATOM 11594 O O . ILE D 1 359 ? 80.511 94.830 99.216 1.00 15.62 359 ILE D O 1
ATOM 11599 N N . ASN D 1 360 ? 82.235 94.992 97.715 1.00 15.97 360 ASN D N 1
ATOM 11600 C CA . ASN D 1 360 ? 81.396 95.214 96.525 1.00 16.61 360 ASN D CA 1
ATOM 11601 C C . ASN D 1 360 ? 80.574 96.508 96.517 1.00 18.16 360 ASN D C 1
ATOM 11602 O O . ASN D 1 360 ? 79.611 96.625 95.752 1.00 18.66 360 ASN D O 1
ATOM 11607 N N . ILE D 1 361 ? 80.967 97.499 97.316 1.00 18.61 361 ILE D N 1
ATOM 11608 C CA . ILE D 1 361 ? 80.278 98.793 97.267 1.00 20.11 361 ILE D CA 1
ATOM 11609 C C . ILE D 1 361 ? 80.953 99.668 96.236 1.00 20.95 361 ILE D C 1
ATOM 11610 O O . ILE D 1 361 ? 81.943 100.351 96.522 1.00 22.62 361 ILE D O 1
ATOM 11615 N N . GLU D 1 362 ? 80.436 99.609 95.020 1.00 22.88 362 GLU D N 1
ATOM 11616 C CA . GLU D 1 362 ? 81.005 100.402 93.932 1.00 25.11 362 GLU D CA 1
ATOM 11617 C C . GLU D 1 362 ? 80.425 101.798 93.936 1.00 25.28 362 GLU D C 1
ATOM 11618 O O . GLU D 1 362 ? 81.105 102.773 93.568 1.00 26.44 362 GLU D O 1
ATOM 11624 N N . GLU D 1 363 ? 79.166 101.902 94.354 1.00 24.85 363 GLU D N 1
ATOM 11625 C CA . GLU D 1 363 ? 78.492 103.175 94.527 1.00 25.69 363 GLU D CA 1
ATOM 11626 C C . GLU D 1 363 ? 77.612 103.084 95.765 1.00 23.22 363 GLU D C 1
ATOM 11627 O O . GLU D 1 363 ? 76.612 102.341 95.792 1.00 22.91 363 GLU D O 1
ATOM 11633 N N . LEU D 1 364 ? 77.977 103.834 96.793 1.00 23.74 364 LEU D N 1
ATOM 11634 C CA . LEU D 1 364 ? 77.273 103.761 98.066 1.00 24.28 364 LEU D CA 1
ATOM 11635 C C . LEU D 1 364 ? 75.873 104.319 97.924 1.00 26.09 364 LEU D C 1
ATOM 11636 O O . LEU D 1 364 ? 75.671 105.385 97.342 1.00 27.23 364 LEU D O 1
ATOM 11641 N N . ASP D 1 365 ? 74.899 103.602 98.455 1.00 25.58 365 ASP D N 1
ATOM 11642 C CA . ASP D 1 365 ? 73.515 104.035 98.417 1.00 29.48 365 ASP D CA 1
ATOM 11643 C C . ASP D 1 365 ? 73.373 105.414 99.045 1.00 32.22 365 ASP D C 1
ATOM 11644 O O . ASP D 1 365 ? 73.999 105.714 100.073 1.00 31.85 365 ASP D O 1
ATOM 11649 N N . GLU D 1 366 ? 72.552 106.243 98.402 1.00 34.79 366 GLU D N 1
ATOM 11650 C CA . GLU D 1 366 ? 72.246 107.586 98.888 1.00 36.81 366 GLU D CA 1
ATOM 11651 C C . GLU D 1 366 ? 71.761 107.517 100.328 1.00 38.58 366 GLU D C 1
ATOM 11652 O O . GLU D 1 366 ? 72.215 108.287 101.185 1.00 39.44 366 GLU D O 1
ATOM 11654 N N . GLN D 1 367 ? 70.863 106.567 100.599 1.00 39.24 367 GLN D N 1
ATOM 11655 C CA . GLN D 1 367 ? 70.241 106.454 101.918 1.00 40.67 367 GLN D CA 1
ATOM 11656 C C . GLN D 1 367 ? 71.225 105.869 102.934 1.00 39.71 367 GLN D C 1
ATOM 11657 O O . GLN D 1 367 ? 70.842 105.554 104.058 1.00 40.86 367 GLN D O 1
ATOM 11663 N N . ALA D 1 368 ? 72.489 105.717 102.534 1.00 38.55 368 ALA D N 1
ATOM 11664 C CA . ALA D 1 368 ? 73.520 105.143 103.405 1.00 37.94 368 ALA D CA 1
ATOM 11665 C C . ALA D 1 368 ? 74.567 106.155 103.861 1.00 37.81 368 ALA D C 1
ATOM 11666 O O . ALA D 1 368 ? 75.650 105.766 104.297 1.00 37.36 368 ALA D O 1
ATOM 11668 N N . ALA D 1 369 ? 74.234 107.448 103.753 1.00 37.44 369 ALA D N 1
ATOM 11669 C CA . ALA D 1 369 ? 75.153 108.546 104.067 1.00 37.10 369 ALA D CA 1
ATOM 11670 C C . ALA D 1 369 ? 75.273 108.822 105.562 1.00 36.70 369 ALA D C 1
ATOM 11671 O O . ALA D 1 369 ? 74.337 108.585 106.311 1.00 38.97 369 ALA D O 1
ATOM 11673 N N . GLY D 1 370 ? 76.425 109.322 105.998 1.00 36.23 370 GLY D N 1
ATOM 11674 C CA . GLY D 1 370 ? 76.598 109.745 107.388 1.00 34.26 370 GLY D CA 1
ATOM 11675 C C . GLY D 1 370 ? 76.809 108.624 108.387 1.00 33.06 370 GLY D C 1
ATOM 11676 O O . GLY D 1 370 ? 76.688 108.827 109.598 1.00 33.96 370 GLY D O 1
ATOM 11677 N N . LEU D 1 371 ? 77.108 107.433 107.882 1.00 30.13 371 LEU D N 1
ATOM 11678 C CA . LEU D 1 371 ? 77.438 106.294 108.731 1.00 28.30 371 LEU D CA 1
ATOM 11679 C C . LEU D 1 371 ? 78.864 105.848 108.417 1.00 27.13 371 LEU D C 1
ATOM 11680 O O . LEU D 1 371 ? 79.490 106.357 107.481 1.00 31.09 371 LEU D O 1
ATOM 11685 N N . ASN D 1 372 ? 79.398 104.940 109.221 1.00 23.25 372 ASN D N 1
ATOM 11686 C CA . ASN D 1 372 ? 80.771 104.489 109.049 1.00 22.26 372 ASN D CA 1
ATOM 11687 C C . ASN D 1 372 ? 80.766 103.061 108.546 1.00 19.85 372 ASN D C 1
ATOM 11688 O O . ASN D 1 372 ? 81.063 102.125 109.295 1.00 18.52 372 ASN D O 1
ATOM 11693 N N . ILE D 1 373 ? 80.415 102.901 107.276 1.00 19.05 373 ILE D N 1
ATOM 11694 C CA . ILE D 1 373 ? 80.437 101.599 106.645 1.00 18.83 373 ILE D CA 1
ATOM 11695 C C . ILE D 1 373 ? 81.873 101.328 106.197 1.00 17.94 373 ILE D C 1
ATOM 11696 O O . ILE D 1 373 ? 82.444 102.059 105.359 1.00 20.07 373 ILE D O 1
ATOM 11701 N N . VAL D 1 374 ? 82.463 100.288 106.780 1.00 16.47 374 VAL D N 1
ATOM 11702 C CA . VAL D 1 374 ? 83.891 99.988 106.583 1.00 15.55 374 VAL D CA 1
ATOM 11703 C C . VAL D 1 374 ? 84.025 99.145 105.348 1.00 15.11 374 VAL D C 1
ATOM 11704 O O . VAL D 1 374 ? 83.394 98.095 105.263 1.00 16.17 374 VAL D O 1
ATOM 11708 N N . THR D 1 375 ? 84.859 99.584 104.402 1.00 16.30 375 THR D N 1
ATOM 11709 C CA . THR D 1 375 ? 84.979 98.927 103.106 1.00 17.57 375 THR D CA 1
ATOM 11710 C C . THR D 1 375 ? 86.357 98.322 102.844 1.00 17.66 375 THR D C 1
ATOM 11711 O O . THR D 1 375 ? 86.588 97.730 101.779 1.00 20.26 375 THR D O 1
ATOM 11715 N N . GLU D 1 376 ? 87.269 98.467 103.807 1.00 17.69 376 GLU D N 1
ATOM 11716 C CA . GLU D 1 376 ? 88.600 97.857 103.727 1.00 18.54 376 GLU D CA 1
ATOM 11717 C C . GLU D 1 376 ? 88.897 97.269 105.087 1.00 17.96 376 GLU D C 1
ATOM 11718 O O . GLU D 1 376 ? 88.513 97.842 106.095 1.00 17.93 376 GLU D O 1
ATOM 11721 N N . THR D 1 377 ? 89.583 96.134 105.112 1.00 16.94 377 THR D N 1
ATOM 11722 C CA . THR D 1 377 ? 89.959 95.508 106.381 1.00 17.54 377 THR D CA 1
ATOM 11723 C C . THR D 1 377 ? 90.706 96.501 107.241 1.00 17.37 377 THR D C 1
ATOM 11724 O O . THR D 1 377 ? 91.663 97.160 106.775 1.00 18.12 377 THR D O 1
ATOM 11728 N N . THR D 1 378 ? 90.261 96.641 108.494 1.00 17.60 378 THR D N 1
ATOM 11729 C CA . THR D 1 378 ? 90.801 97.686 109.362 1.00 17.92 378 THR D CA 1
ATOM 11730 C C . THR D 1 378 ? 91.190 97.075 110.695 1.00 17.92 378 THR D C 1
ATOM 11731 O O . THR D 1 378 ? 90.346 96.535 111.411 1.00 17.59 378 THR D O 1
ATOM 11735 N N . ASP D 1 379 ? 92.470 97.164 111.043 1.00 18.87 379 ASP D N 1
ATOM 11736 C CA . ASP D 1 379 ? 92.881 96.689 112.359 1.00 19.69 379 ASP D CA 1
ATOM 11737 C C . ASP D 1 379 ? 92.401 97.691 113.397 1.00 19.94 379 ASP D C 1
ATOM 11738 O O . ASP D 1 379 ? 92.544 98.906 113.235 1.00 21.42 379 ASP D O 1
ATOM 11743 N N . ARG D 1 380 ? 91.808 97.185 114.466 1.00 18.44 380 ARG D N 1
ATOM 11744 C CA . ARG D 1 380 ? 91.247 98.019 115.505 1.00 19.28 380 ARG D CA 1
ATOM 11745 C C . ARG D 1 380 ? 91.027 97.194 116.754 1.00 19.03 380 ARG D C 1
ATOM 11746 O O . ARG D 1 380 ? 90.527 96.071 116.675 1.00 18.29 380 ARG D O 1
ATOM 11754 N N . GLU D 1 381 ? 91.375 97.758 117.905 1.00 20.22 381 GLU D N 1
ATOM 11755 C CA . GLU D 1 381 ? 91.078 97.124 119.176 1.00 20.67 381 GLU D CA 1
ATOM 11756 C C . GLU D 1 381 ? 89.612 97.279 119.550 1.00 21.00 381 GLU D C 1
ATOM 11757 O O . GLU D 1 381 ? 89.169 98.320 120.007 1.00 25.59 381 GLU D O 1
ATOM 11767 N N . LEU D 1 382 ? 88.864 96.209 119.375 1.00 17.26 382 LEU D N 1
ATOM 11768 C CA . LEU D 1 382 ? 87.443 96.222 119.657 1.00 16.12 382 LEU D CA 1
ATOM 11769 C C . LEU D 1 382 ? 87.211 95.684 121.044 1.00 15.13 382 LEU D C 1
ATOM 11770 O O . LEU D 1 382 ? 87.953 94.815 121.518 1.00 15.56 382 LEU D O 1
ATOM 11775 N N . THR D 1 383 ? 86.168 96.185 121.695 1.00 14.19 383 THR D N 1
ATOM 11776 C CA . THR D 1 383 ? 85.767 95.658 123.003 1.00 14.41 383 THR D CA 1
ATOM 11777 C C . THR D 1 383 ? 84.354 95.096 123.022 1.00 12.26 383 THR D C 1
ATOM 11778 O O . THR D 1 383 ? 84.111 94.058 123.679 1.00 12.68 383 THR D O 1
ATOM 11782 N N . THR D 1 384 ? 83.443 95.772 122.318 1.00 13.43 384 THR D N 1
ATOM 11783 C CA . THR D 1 384 ? 82.031 95.409 122.336 1.00 12.96 384 THR D CA 1
ATOM 11784 C C . THR D 1 384 ? 81.533 95.380 120.911 1.00 12.86 384 THR D C 1
ATOM 11785 O O . THR D 1 384 ? 81.750 96.364 120.174 1.00 13.86 384 THR D O 1
ATOM 11789 N N . VAL D 1 385 ? 80.875 94.277 120.523 1.00 11.72 385 VAL D N 1
ATOM 11790 C CA . VAL D 1 385 ? 80.377 94.169 119.147 1.00 11.86 385 VAL D CA 1
ATOM 11791 C C . VAL D 1 385 ? 78.906 93.750 119.166 1.00 11.74 385 VAL D C 1
ATOM 11792 O O . VAL D 1 385 ? 78.431 93.151 120.138 1.00 12.99 385 VAL D O 1
ATOM 11796 N N . MET D 1 386 ? 78.207 94.082 118.078 1.00 11.66 386 MET D N 1
ATOM 11797 C CA . MET D 1 386 ? 76.771 93.797 117.971 1.00 11.87 386 MET D CA 1
ATOM 11798 C C . MET D 1 386 ? 76.521 93.109 116.646 1.00 11.44 386 MET D C 1
ATOM 11799 O O . MET D 1 386 ? 77.141 93.471 115.642 1.00 13.09 386 MET D O 1
ATOM 11804 N N . SER D 1 387 ? 75.599 92.136 116.648 1.00 10.69 387 SER D N 1
ATOM 11805 C CA . SER D 1 387 ? 75.234 91.468 115.417 1.00 10.16 387 SER D CA 1
ATOM 11806 C C . SER D 1 387 ? 73.702 91.394 115.309 1.00 10.24 387 SER D C 1
ATOM 11807 O O . SER D 1 387 ? 73.049 90.913 116.231 1.00 11.07 387 SER D O 1
ATOM 11810 N N . ASN D 1 388 ? 73.174 91.852 114.174 1.00 10.38 388 ASN D N 1
ATOM 11811 C CA . ASN D 1 388 ? 71.699 91.878 113.933 1.00 11.07 388 ASN D CA 1
ATOM 11812 C C . ASN D 1 388 ? 71.228 90.793 113.001 1.00 10.59 388 ASN D C 1
ATOM 11813 O O . ASN D 1 388 ? 71.889 90.543 111.985 1.00 10.92 388 ASN D O 1
ATOM 11818 N N . SER D 1 389 ? 70.054 90.217 113.305 1.00 11.63 389 SER D N 1
ATOM 11819 C CA . SER D 1 389 ? 69.438 89.201 112.442 1.00 13.02 389 SER D CA 1
ATOM 11820 C C . SER D 1 389 ? 67.962 89.497 112.373 1.00 14.09 389 SER D C 1
ATOM 11821 O O . SER D 1 389 ? 67.262 89.361 113.360 1.00 15.07 389 SER D O 1
ATOM 11824 N N . PHE D 1 390 ? 67.484 89.930 111.216 1.00 17.74 390 PHE D N 1
ATOM 11825 C CA . PHE D 1 390 ? 66.095 90.379 111.102 1.00 20.24 390 PHE D CA 1
ATOM 11826 C C . PHE D 1 390 ? 65.376 89.546 110.049 1.00 22.46 390 PHE D C 1
ATOM 11827 O O . PHE D 1 390 ? 65.548 89.821 108.860 1.00 25.46 390 PHE D O 1
ATOM 11835 N N . GLY D 1 391 ? 64.582 88.550 110.471 1.00 20.83 391 GLY D N 1
ATOM 11836 C CA . GLY D 1 391 ? 64.014 87.517 109.595 1.00 19.82 391 GLY D CA 1
ATOM 11837 C C . GLY D 1 391 ? 62.631 87.795 109.016 1.00 18.40 391 GLY D C 1
ATOM 11838 O O . GLY D 1 391 ? 61.884 88.615 109.575 1.00 16.99 391 GLY D O 1
ATOM 11839 N N . PHE D 1 392 ? 62.279 87.109 107.911 1.00 20.16 392 PHE D N 1
ATOM 11840 C CA . PHE D 1 392 ? 60.893 87.085 107.419 1.00 20.78 392 PHE D CA 1
ATOM 11841 C C . PHE D 1 392 ? 59.930 86.803 108.524 1.00 21.36 392 PHE D C 1
ATOM 11842 O O . PHE D 1 392 ? 60.234 86.011 109.430 1.00 21.59 392 PHE D O 1
ATOM 11850 N N . GLY D 1 393 ? 58.757 87.420 108.433 1.00 20.39 393 GLY D N 1
ATOM 11851 C CA . GLY D 1 393 ? 57.761 87.327 109.456 1.00 19.52 393 GLY D CA 1
ATOM 11852 C C . GLY D 1 393 ? 57.971 88.373 110.508 1.00 16.78 393 GLY D C 1
ATOM 11853 O O . GLY D 1 393 ? 57.317 88.330 111.542 1.00 18.50 393 GLY D O 1
ATOM 11854 N N . GLY D 1 394 ? 58.878 89.330 110.236 1.00 15.22 394 GLY D N 1
ATOM 11855 C CA . GLY D 1 394 ? 59.123 90.415 111.147 1.00 13.83 394 GLY D CA 1
ATOM 11856 C C . GLY D 1 394 ? 59.706 90.008 112.468 1.00 13.28 394 GLY D C 1
ATOM 11857 O O . GLY D 1 394 ? 59.350 90.556 113.496 1.00 16.57 394 GLY D O 1
ATOM 11858 N N . THR D 1 395 ? 60.595 89.033 112.464 1.00 11.79 395 THR D N 1
ATOM 11859 C CA . THR D 1 395 ? 61.198 88.578 113.684 1.00 12.32 395 THR D CA 1
ATOM 11860 C C . THR D 1 395 ? 62.623 89.055 113.808 1.00 11.76 395 THR D C 1
ATOM 11861 O O . THR D 1 395 ? 63.407 88.878 112.883 1.00 14.02 395 THR D O 1
ATOM 11865 N N . ASN D 1 396 ? 62.957 89.652 114.944 1.00 10.44 396 ASN D N 1
ATOM 11866 C CA . ASN D 1 396 ? 64.263 90.312 115.102 1.00 10.26 396 ASN D CA 1
ATOM 11867 C C . ASN D 1 396 ? 65.038 89.752 116.263 1.00 9.21 396 ASN D C 1
ATOM 11868 O O . ASN D 1 396 ? 64.459 89.501 117.316 1.00 10.05 396 ASN D O 1
ATOM 11873 N N . ALA D 1 397 ? 66.347 89.550 116.054 1.00 10.11 397 ALA D N 1
ATOM 11874 C CA . ALA D 1 397 ? 67.251 89.198 117.134 1.00 9.16 397 ALA D CA 1
ATOM 11875 C C . ALA D 1 397 ? 68.479 90.090 117.017 1.00 10.66 397 ALA D C 1
ATOM 11876 O O . ALA D 1 397 ? 68.951 90.380 115.908 1.00 12.44 397 ALA D O 1
ATOM 11878 N N . THR D 1 398 ? 69.026 90.492 118.163 1.00 10.37 398 THR D N 1
ATOM 11879 C CA . THR D 1 398 ? 70.308 91.200 118.211 1.00 10.07 398 THR D CA 1
ATOM 11880 C C . THR D 1 398 ? 71.119 90.610 119.345 1.00 10.20 398 THR D C 1
ATOM 11881 O O . THR D 1 398 ? 70.580 90.358 120.423 1.00 10.84 398 THR D O 1
ATOM 11885 N N . LEU D 1 399 ? 72.414 90.375 119.090 1.00 9.91 399 LEU D N 1
ATOM 11886 C CA . LEU D 1 399 ? 73.314 89.900 120.151 1.00 10.11 399 LEU D CA 1
ATOM 11887 C C . LEU D 1 399 ? 74.402 90.960 120.337 1.00 10.09 399 LEU D C 1
ATOM 11888 O O . LEU D 1 399 ? 74.924 91.487 119.349 1.00 11.07 399 LEU D O 1
ATOM 11893 N N . VAL D 1 400 ? 74.763 91.200 121.604 1.00 10.48 400 VAL D N 1
ATOM 11894 C CA . VAL D 1 400 ? 75.883 92.068 121.928 1.00 11.16 400 VAL D CA 1
ATOM 11895 C C . VAL D 1 400 ? 76.875 91.248 122.731 1.00 11.01 400 VAL D C 1
ATOM 11896 O O . VAL D 1 400 ? 76.515 90.623 123.721 1.00 11.32 400 VAL D O 1
ATOM 11900 N N . MET D 1 401 ? 78.118 91.279 122.271 1.00 11.38 401 MET D N 1
ATOM 11901 C CA . MET D 1 401 ? 79.190 90.456 122.831 1.00 11.91 401 MET D CA 1
ATOM 11902 C C . MET D 1 401 ? 80.326 91.373 123.254 1.00 11.04 401 MET D C 1
ATOM 11903 O O . MET D 1 401 ? 80.671 92.309 122.521 1.00 13.16 401 MET D O 1
ATOM 11911 N N . ARG D 1 402 ? 80.910 91.093 124.418 1.00 11.47 402 ARG D N 1
ATOM 11912 C CA . ARG D 1 402 ? 81.931 91.982 124.962 1.00 11.34 402 ARG D CA 1
ATOM 11913 C C . ARG D 1 402 ? 83.051 91.191 125.604 1.00 11.51 402 ARG D C 1
ATOM 11914 O O . ARG D 1 402 ? 82.805 90.214 126.291 1.00 12.24 402 ARG D O 1
ATOM 11922 N N . LYS D 1 403 ? 84.286 91.665 125.433 1.00 12.71 403 LYS D N 1
ATOM 11923 C CA . LYS D 1 403 ? 85.408 91.026 126.106 1.00 13.41 403 LYS D CA 1
ATOM 11924 C C . LYS D 1 403 ? 85.198 91.038 127.601 1.00 14.94 403 LYS D C 1
ATOM 11925 O O . LYS D 1 403 ? 84.605 91.975 128.150 1.00 17.83 403 LYS D O 1
ATOM 11931 N N . LEU D 1 404 ? 85.700 90.012 128.278 1.00 17.40 404 LEU D N 1
ATOM 11932 C CA . LEU D 1 404 ? 85.805 90.109 129.735 1.00 21.46 404 LEU D CA 1
ATOM 11933 C C . LEU D 1 404 ? 86.972 91.006 130.124 1.00 25.63 404 LEU D C 1
ATOM 11934 O O . LEU D 1 404 ? 88.007 91.002 129.448 1.00 27.23 404 LEU D O 1
#